Protein 6C72 (pdb70)

Secondary structure (DSSP, 8-state):
-EEESSHHHHTT---SSTT-EEEESBSSTTS--B--EEEEETT--SPP-SSSEEE-TTSSS-EEEE---TTEEEGGGGTPPPS--TT---B-HHHHHHHHHHHHHTT-EEEE--SEEEE--EE--TTEEEE--BPP----S-HHHHHH-SS--------B-EEEE-SSSSEEEEE-TT-BS-EEEEEEEES-BTTBSSS--SEEEEE-SBS-EEEEEEEE-BSSEEEEEE--TTS--EEEEEES-EE--BSS-SEEEEEEEEEEEES-EEEE--TTS--S-SEEE-PPTTSS--EEEEEEES-EEEE---TT---EEEE---S-SSS---EEEES-EEEET-EEEE--TT-B-SEEEES-EESS-SEE--STT-EEEEEEEES-EE--SS--BSEES-EEEEEEEEES-EEES-B-TT-THHHHSEE-S-EEETT------B---GGGGGGTSPPSSEEEE-TTSS-EEEEEEEEEE--SS-EEEEE--SSEEEEEEEEE---SSSSS--EEEEEEEEE-SS-EEEEEEEEEE-TTT-EEEEEETTEEEEEESSTTS-EEEEEEEEEESSGGGS--EE-/-EEESSHHHHTT---SSTT-EEEESBSSTTSS-B--EEEEETT--PPP-SSSEEEPTT-SS-EEEE--BTTEEEGGGGTPPPS--TT---B-HHHHHHHHHHHHHTT-EEEE--SEEEE--EE--TTEEEE--BPP----S-HHHHHH-SS--------B-EEEE-SSSSEEEEE-TT-BS-EEEEEEEES-BTTBSSS--SEEEEE-SBS-EEEEEEEESBSSEEEEEE--TTS--EEEEEES-EE--BSSEEEEEEEEEEEEEES-EEEE--TTS--S-SEEE-PPTTSS--EEEEEEES-EEEE---TT---EEEE---S-SSS---EEEES-EEEET-EEEE--TT-B-SEEEES-EESS-SEE--STT-EEEEEEEES-EE--SS--BSEES-EEEEEEEEES-EEES-B-TT-THHHHSEE---EEETT------B---STTGGGTSPPSSEEEE-TTSS-EEEEEEEEEE--SS-EEEEE--SSEEEEEEEEE---SSSSS--EEEEEEEEE-SS-EEEEEEEEEE-TTT-EEEEEETTEEEEEESSTTS-EEEEEEEEEESSGGGS-PEE-/-EEESSHHHHTT---SSTT-EEEESBSSTTSS-B--EEEEETT--PPP-SSSEEEPTT-SS-EEEEE-BTTEEEGGGGTPPPS--TT---B-HHHHHHHHHHHHHTT-EEEE--SEEEE--EE--TTEEEE--BPP----S-HHHHHH-SS--------B-EEEEESSSSEEEEE-TT-BS-EEEEEEEEEEETTBSSS--SEEEEE-SBS-EEEEEEEE-BSSEEEEEE--TTS--EEEEEES-EE--BSSEEEEEEEEEEEEEES-EEEE--TTS--S-SEEE-PPTTSS--EEEEEEES-EEEE---TT---EEEE---S-TTS---EEEES-EEEET-EEEE--TT-B-SEEEES-EESS-SEE--STT-EE-SEEEES-EE--SS--BSEES-EE-TTEEEES-EEES-B-TT-THHHHSEE-S-EEETT------B---STTGGGTSPPSSEEEE-TTSS-EEEEEEEEEE--SS-EEEEE--SSEEEEEEEEE---SSSSS--EEEEEEEEE-SS-EEEEEEEEEE-TTT-EEEEEETTEEEEEESSTTS-EEEEEEEEEESSGGGSS-EE-

Radius of gyration: 41.07 Å; Cα contacts (8 Å, |Δi|>4): 5890; chains: 3; bounding box: 106×72×127 Å

Solvent-accessible surface area: 58777 Å² total; per-residue (Å²): 86,28,50,22,74,7,2,101,27,0,46,165,50,117,12,150,90,117,22,7,45,0,28,4,24,0,33,85,56,58,68,58,75,7,26,11,32,0,48,6,31,46,121,25,93,48,118,48,38,11,1,18,19,0,48,5,102,71,24,96,59,0,0,0,50,8,62,36,113,61,64,23,0,79,0,8,30,7,15,6,129,20,90,18,122,74,92,44,118,52,87,7,27,94,45,0,37,72,0,0,58,43,0,2,78,67,4,1,14,19,0,13,0,14,58,9,28,1,6,0,37,3,26,0,12,3,21,0,53,0,44,1,26,9,36,47,10,101,24,77,40,59,40,59,60,1,41,110,81,102,96,54,21,0,82,22,81,44,126,8,4,0,45,0,0,0,18,46,14,35,4,0,0,1,0,0,0,23,0,17,22,2,4,1,9,18,0,46,0,30,2,40,44,23,81,32,151,109,42,44,0,0,24,0,0,24,0,2,0,14,7,0,53,0,90,36,0,16,1,12,13,0,90,36,0,1,0,23,0,40,1,3,71,87,31,64,6,4,12,2,49,0,29,12,0,32,0,40,7,1,93,82,4,0,0,4,0,7,35,3,28,19,1,33,0,60,29,0,24,0,33,1,76,91,48,127,60,53,9,62,45,0,0,7,0,55,0,51,93,114,48,77,0,17,0,26,10,0,31,0,41,4,0,15,0,23,0,80,67,17,82,83,22,44,31,1,0,0,0,28,18,23,105,1,18,3,13,1,0,6,0,64,0,45,17,0,39,1,78,26,74,0,7,0,20,0,15,0,70,141,9,0,30,32,0,25,0,28,9,0,27,0,17,6,17,0,0,20,0,64,49,114,40,47,43,0,48,23,5,113,0,13,7,0,0,2,49,5,139,58,100,90,17,0,14,123,50,4,51,6,49,12,37,1,16,0,53,9,0,49,0,62,31,2,47,6,134,150,25,90,0,15,90,39,0,0,0,2,60,19,55,43,64,72,116,12,48,93,27,128,39,35,1,70,36,26,15,0,66,70,37,83,88,34,54,56,64,25,9,1,36,1,65,128,80,47,0,16,22,10,8,16,0,43,38,21,94,3,64,92,115,101,77,106,0,0,29,0,16,39,53,1,0,0,17,0,7,0,0,0,4,3,54,48,70,94,24,0,0,2,0,3,0,13,0,3,0,0,0,0,42,55,50,37,54,54,23,114,62,80,34,10,41,28,123,95,45,0,3,91,48,50,54,84,58,70,24,0,16,0,0,1,53,42,110,42,0,38,25,0,0,0,18,1,17,4,5,0,19,73,64,127,50,6,104,12,80,57,103,84,32,46,25,74,7,2,96,26,0,48,167,46,126,12,151,94,108,22,6,64,0,27,4,33,1,31,79,52,79,53,58,47,8,24,10,28,0,43,10,28,47,115,25,92,45,117,47,43,9,1,16,19,0,41,12,94,88,29,90,66,0,0,0,48,13,62,40,115,56,67,25,0,81,0,9,30,8,12,0,117,9,134,22,118,75,88,44,122,52,88,5,27,98,45,0,35,80,0,0,58,39,1,2,79,70,6,1,14,19,0,13,0,24,71,10,30,0,6,0,34,3,26,0,12,2,22,0,53,0,42,1,28,9,58,50,11,100,24,75,38,60,37,57,61,1,37,108,81,97,95,54,22,0,79,23,57,39,116,12,4,0,50,0,0,0,19,48,15,35,3,0,0,1,1,0,0,20,0,18,24,2,4,2,10,18,0,46,0,28,1,39,46,22,82,33,145,104,45,42,0,1,24,0,0,24,0,3,0,16,6,0,53,0,83,34,0,16,1,15,15,0,87,37,0,2,0,24,0,39,1,3,73,86,31,65,6,3,15,3,52,0,26,14,0,31,0,41,9,2,96,83,5,0,0,4,0,6,35,4,26,20,1,31,0,50,29,0,22,0,33,1,73,91,48,127,66,60,8,64,44,0,0,5,0,56,0,54,90,112,52,77,0,17,0,28,10,0,31,0,44,3,0,17,0,24,0,82,68,17,90,84,19,41,32,1,0,0,0,23,14,24,91,3,17,4,16,1,0,7,0,61,0,45,17,0,37,1,78,27,77,0,7,0,20,0,15,0,63,130,10,0,29,34,0,24,0,27,8,0,29,0,18,7,20,0,0,20,0,64,48,110,44,44,42,0,47,25,4,112,1,11,9,0,0,2,48,4,142,55,100,94,16,0,15,124,51,4,50,6,44,12,34,0,16,0,53,9,0,54,0,63,33,1,49,6,138,153,24,88,0,16,90,38,0,0,0,1,64,19,60,43,68,73,116,10,46,96,23,127,36,35,1,74,38,28,15,0,70,71,36,89,98,49,60,59,61,25,7,0,32,0,63,126,79,47,0,20,23,9,8,23,0,43,36,35,120,7,77,83,114,101,133,102,0,0,33,0,17,39,48,1,0,0,18,0,6,0,0,0,4,3,55,50,71,95,26,0,0,4,0,3,0,12,0,2,0,0,0,0,39,55,50,39,59,52,23,113,63,83,34,10,44,26,112,104,48,0,3,95,47,51,55,83,59,74,24,0,17,0,0,0,57,50,108,42,0,37,25,0,0,0,14,2,16,4,6,0,17,70,69,126,50,4,107,13,80,54,106,88,37,61,28,76,4,2,89,27,0,52,142,57,118,13,154,99,105,19,6,43,0,35,3,33,1,30,81,54,79,64,63,73,7,25,10,37,0,36,3,30,47,115,22,96,45,115,45,46,8,1,15,19,0,42,9,92,91,32,92,56,0,0,0,50,11,62,37,111,57,65,29,0,84,0,10,31,4,11,6,127,15,98,20,118,72,88,44,124,54,88,4,29,98,40,0,36,67,0,0,59,39,0,2,80,68,5,2,13,19,0,13,0,17,64,10,33,0,6,0,35,4,26,0,12,2,21,0,52,0,44,2,28,10,57,47,9,96,24,77,37,60,39,57,64,1,41,109,81,97,94,50,23,0,82,23,60,40,115,13,6,0,51,0,0,0,19,46,14,35,4,0,0,1,0,0,0,23,0,17,24,2,5,2,11,17,0,47,0,30,1,38,48,23,81,28,150,109,43,42,0,1,24,0,0,23,0,3,0,17,6,0,55,1,93,38,0,16,1,13,14,0,91,38,1,2,0,24,0,40,0,2,72,88,28,62,6,3,17,3,60,0,29,13,0,33,0,41,10,3,94,81,6,0,0,3,0,7,34,2,26,18,1,32,0,55,28,0,24,0,35,2,70,88,49,129,59,59,9,64,41,0,0,4,0,53,0,53,94,110,50,78,0,17,0,30,10,0,31,0,42,4,0,15,0,24,0,79,68,16,90,82,21,41,31,1,0,0,0,24,15,22,112,1,18,4,15,0,0,8,0,64,0,45,16,0,39,1,77,27,77,0,8,0,22,0,14,0,78,138,10,0,27,36,0,26,0,27,7,0,27,0,18,6,19,0,0,18,0,65,50,111,43,44,45,0,46,24,6,112,0,12,8,0,1,4,57,7,141,56,97,93,16,0,15,124,50,4,50,5,46,12,33,0,16,0,57,11,0,62,0,60,30,2,51,6,139,152,23,87,0,16,91,44,0,0,0,1,65,17,55,43,59,73,118,14,48,95,26,130,34,36,1,74,36,30,14,0,65,68,37,81,89,42,54,57,62,27,9,1,31,0,63,127,79,46,0,24,20,10,8,29,0,43,38,31,114,8,73,92,116,101,121,99,0,0,29,0,15,34,48,1,0,0,21,0,6,0,0,0,3,4,55,50,71,92,24,0,0,3,0,4,0,11,0,2,0,0,0,0,43,57,49,39,55,52,23,116,60,81,37,10,40,27,124,95,43,0,3,89,48,48,54,83,59,74,25,0,16,0,0,1,56,38,111,43,0,35,24,0,0,0,16,1,13,4,4,0,16,66,62,128,49,3,108,14,80,59,98

Structure (mmCIF, N/CA/C/O backbone):
data_6C72
#
_entry.id   6C72
#
_cell.length_a   73.462
_cell.length_b   98.664
_cell.length_c   148.704
_cell.angle_alpha   90.000
_cell.angle_beta   91.810
_cell.angle_gamma   90.000
#
_symmetry.space_group_name_H-M   'P 1 21 1'
#
loop_
_entity.id
_entity.type
_entity.pdbx_description
1 polymer 'Particle-associated glycoside hydrolase'
2 non-polymer 'ZINC ION'
3 water water
#
loop_
_atom_site.group_PDB
_atom_site.id
_atom_site.type_symbol
_atom_site.label_atom_id
_atom_site.label_alt_id
_atom_site.label_comp_id
_atom_site.label_asym_id
_atom_site.label_entity_id
_atom_site.label_seq_id
_atom_site.pdbx_PDB_ins_code
_atom_site.Cartn_x
_atom_site.Cartn_y
_atom_site.Cartn_z
_atom_site.occupancy
_atom_site.B_iso_or_equiv
_atom_site.auth_seq_id
_atom_site.auth_comp_id
_atom_site.auth_asym_id
_atom_site.auth_atom_id
_atom_site.pdbx_PDB_model_num
ATOM 1 N N . SER A 1 18 ? 29.395 52.978 157.389 1.00 149.85 204 SER A N 1
ATOM 2 C CA . SER A 1 18 ? 29.443 52.784 155.944 1.00 148.79 204 SER A CA 1
ATOM 3 C C . SER A 1 18 ? 28.042 52.641 155.358 1.00 147.58 204 SER A C 1
ATOM 4 O O . SER A 1 18 ? 27.283 51.750 155.746 1.00 147.01 204 SER A O 1
ATOM 7 N N . VAL A 1 19 ? 27.707 53.523 154.422 1.00 74.68 205 VAL A N 1
ATOM 8 C CA . VAL A 1 19 ? 26.399 53.527 153.777 1.00 73.34 205 VAL A CA 1
ATOM 9 C C . VAL A 1 19 ? 26.419 52.581 152.576 1.00 71.88 205 VAL A C 1
ATOM 10 O O . VAL A 1 19 ? 27.393 52.534 151.815 1.00 71.95 205 VAL A O 1
ATOM 14 N N . GLN A 1 20 ? 25.328 51.837 152.393 1.00 88.76 206 GLN A N 1
ATOM 15 C CA . GLN A 1 20 ? 25.166 50.916 151.270 1.00 87.02 206 GLN A CA 1
ATOM 16 C C . GLN A 1 20 ? 23.728 51.013 150.785 1.00 86.09 206 GLN A C 1
ATOM 17 O O . GLN A 1 20 ? 22.801 50.689 151.534 1.00 86.99 206 GLN A O 1
ATOM 23 N N . VAL A 1 21 ? 23.535 51.477 149.554 1.00 61.91 207 VAL A N 1
ATOM 24 C CA . VAL A 1 21 ? 22.208 51.578 148.961 1.00 62.48 207 VAL A CA 1
ATOM 25 C C . VAL A 1 21 ? 22.200 50.798 147.649 1.00 60.85 207 VAL A C 1
ATOM 26 O O . VAL A 1 21 ? 23.226 50.286 147.204 1.00 59.08 207 VAL A O 1
ATOM 30 N N . ASP A 1 22 ? 21.010 50.674 147.053 1.00 96.85 208 ASP A N 1
ATOM 31 C CA . ASP A 1 22 ? 20.817 49.809 145.894 1.00 95.69 208 ASP A CA 1
ATOM 32 C C . ASP A 1 22 ? 20.868 50.543 144.556 1.00 95.17 208 ASP A C 1
ATOM 33 O O . ASP A 1 22 ? 20.910 49.881 143.512 1.00 94.34 208 ASP A O 1
ATOM 38 N N . SER A 1 23 ? 20.866 51.874 144.553 1.00 72.16 209 SER A N 1
ATOM 39 C CA . SER A 1 23 ? 20.849 52.629 143.305 1.00 71.32 209 SER A CA 1
ATOM 40 C C . SER A 1 23 ? 21.192 54.079 143.608 1.00 72.00 209 SER A C 1
ATOM 41 O O . SER A 1 23 ? 21.245 54.494 144.769 1.00 73.30 209 SER A O 1
ATOM 44 N N . VAL A 1 24 ? 21.394 54.852 142.535 1.00 49.87 210 VAL A N 1
ATOM 45 C CA . VAL A 1 24 ? 21.631 56.286 142.677 1.00 48.35 210 VAL A CA 1
ATOM 46 C C . VAL A 1 24 ? 20.379 56.981 143.200 1.00 50.55 210 VAL A C 1
ATOM 47 O O . VAL A 1 24 ? 20.462 57.884 144.044 1.00 50.84 210 VAL A O 1
ATOM 51 N N . ASN A 1 25 ? 19.199 56.560 142.736 1.00 61.13 211 ASN A N 1
ATOM 52 C CA . ASN A 1 25 ? 17.965 57.159 143.238 1.00 59.86 211 ASN A CA 1
ATOM 53 C C . ASN A 1 25 ? 17.847 56.985 144.744 1.00 62.00 211 ASN A C 1
ATOM 54 O O . ASN A 1 25 ? 17.369 57.884 145.445 1.00 62.13 211 ASN A O 1
ATOM 59 N N . ALA A 1 26 ? 18.266 55.828 145.263 1.00 63.65 212 ALA A N 1
ATOM 60 C CA . ALA A 1 26 ? 18.239 55.632 146.711 1.00 65.36 212 ALA A CA 1
ATOM 61 C C . ALA A 1 26 ? 19.243 56.546 147.407 1.00 67.03 212 ALA A C 1
ATOM 62 O O . ALA A 1 26 ? 18.960 57.085 148.484 1.00 67.90 212 ALA A O 1
ATOM 64 N N . LEU A 1 27 ? 20.409 56.751 146.785 1.00 56.14 213 LEU A N 1
ATOM 65 C CA . LEU A 1 27 ? 21.425 57.636 147.349 1.00 54.86 213 LEU A CA 1
ATOM 66 C C . LEU A 1 27 ? 20.919 59.075 147.460 1.00 54.85 213 LEU A C 1
ATOM 67 O O . LEU A 1 27 ? 21.242 59.779 148.422 1.00 55.77 213 LEU A O 1
ATOM 72 N N . ARG A 1 28 ? 20.104 59.521 146.499 1.00 54.14 214 ARG A N 1
ATOM 73 C CA . ARG A 1 28 ? 19.568 60.875 146.538 1.00 54.29 214 ARG A CA 1
ATOM 74 C C . ARG A 1 28 ? 18.615 61.106 147.708 1.00 57.86 214 ARG A C 1
ATOM 75 O O . ARG A 1 28 ? 18.267 62.262 147.986 1.00 58.40 214 ARG A O 1
ATOM 83 N N . LYS A 1 29 ? 18.198 60.048 148.402 1.00 60.49 215 LYS A N 1
ATOM 84 C CA . LYS A 1 29 ? 17.274 60.158 149.520 1.00 64.26 215 LYS A CA 1
ATOM 85 C C . LYS A 1 29 ? 17.969 59.943 150.856 1.00 66.03 215 LYS A C 1
ATOM 86 O O . LYS A 1 29 ? 17.303 59.894 151.893 1.00 69.56 215 LYS A O 1
ATOM 92 N N . VAL A 1 30 ? 19.293 59.833 150.860 1.00 65.11 216 VAL A N 1
ATOM 93 C CA . VAL A 1 30 ? 20.065 59.545 152.062 1.00 66.87 216 VAL A CA 1
ATOM 94 C C . VAL A 1 30 ? 21.095 60.652 152.219 1.00 67.67 216 VAL A C 1
ATOM 95 O O . VAL A 1 30 ? 21.836 60.954 151.279 1.00 67.27 216 VAL A O 1
ATOM 99 N N . LYS A 1 31 ? 21.136 61.251 153.402 1.00 78.71 217 LYS A N 1
ATOM 100 C CA . LYS A 1 31 ? 22.071 62.317 153.726 1.00 79.67 217 LYS A CA 1
ATOM 101 C C . LYS A 1 31 ? 23.267 61.784 154.500 1.00 81.14 217 LYS A C 1
ATOM 102 O O . LYS A 1 31 ? 23.127 60.899 155.349 1.00 81.86 217 LYS A O 1
ATOM 108 N N . GLY A 1 32 ? 24.437 62.357 154.231 1.00 64.53 218 GLY A N 1
ATOM 109 C CA . GLY A 1 32 ? 25.634 61.951 154.940 1.00 65.52 218 GLY A CA 1
ATOM 110 C C . GLY A 1 32 ? 25.665 62.500 156.353 1.00 69.60 218 GLY A C 1
ATOM 111 O O . GLY A 1 32 ? 25.254 63.628 156.612 1.00 70.50 218 GLY A O 1
ATOM 112 N N . LEU A 1 33 ? 26.155 61.674 157.280 1.00 81.14 219 LEU A N 1
ATOM 113 C CA . LEU A 1 33 ? 26.232 62.094 158.675 1.00 82.68 219 LEU A CA 1
ATOM 114 C C . LEU A 1 33 ? 27.363 63.094 158.886 1.00 83.55 219 LEU A C 1
ATOM 115 O O . LEU A 1 33 ? 27.173 64.137 159.519 1.00 84.36 219 LEU A O 1
ATOM 120 N N . PHE A 1 34 ? 28.539 62.807 158.340 1.00 94.47 220 PHE A N 1
ATOM 121 C CA . PHE A 1 34 ? 29.721 63.620 158.575 1.00 95.12 220 PHE A CA 1
ATOM 122 C C . PHE A 1 34 ? 30.453 63.886 157.264 1.00 93.39 220 PHE A C 1
ATOM 123 O O . PHE A 1 34 ? 30.158 63.290 156.223 1.00 91.95 220 PHE A O 1
ATOM 131 N N . HIS A 1 35 ? 31.431 64.789 157.337 1.00 104.27 221 HIS A N 1
ATOM 132 C CA . HIS A 1 35 ? 32.201 65.172 156.160 1.00 101.90 221 HIS A CA 1
ATOM 133 C C . HIS A 1 35 ? 32.959 63.970 155.607 1.00 101.17 221 HIS A C 1
ATOM 134 O O . HIS A 1 35 ? 33.664 63.271 156.339 1.00 102.95 221 HIS A O 1
ATOM 141 N N . ASN A 1 36 ? 32.788 63.728 154.308 1.00 96.55 222 ASN A N 1
ATOM 142 C CA . ASN A 1 36 ? 33.481 62.658 153.594 1.00 95.20 222 ASN A CA 1
ATOM 143 C C . ASN A 1 36 ? 33.131 61.288 154.173 1.00 97.95 222 ASN A C 1
ATOM 144 O O . ASN A 1 36 ? 33.997 60.439 154.394 1.00 99.08 222 ASN A O 1
ATOM 149 N N . GLN A 1 37 ? 31.842 61.077 154.422 1.00 78.42 223 GLN A N 1
ATOM 150 C CA . GLN A 1 37 ? 31.346 59.753 154.761 1.00 79.73 223 GLN A CA 1
ATOM 151 C C . GLN A 1 37 ? 31.288 58.873 153.519 1.00 78.27 223 GLN A C 1
ATOM 152 O O . GLN A 1 37 ? 30.976 59.337 152.420 1.00 75.99 223 GLN A O 1
ATOM 158 N N . LYS A 1 38 ? 31.570 57.587 153.714 1.00 94.69 224 LYS A N 1
ATOM 159 C CA . LYS A 1 38 ? 31.606 56.616 152.630 1.00 93.67 224 LYS A CA 1
ATOM 160 C C . LYS A 1 38 ? 30.202 56.121 152.298 1.00 93.10 224 LYS A C 1
ATOM 161 O O . LYS A 1 38 ? 29.430 55.767 153.194 1.00 93.73 224 LYS A O 1
ATOM 167 N N . ALA A 1 39 ? 29.869 56.108 151.009 1.00 57.33 225 ALA A N 1
ATOM 168 C CA . ALA A 1 39 ? 28.645 55.491 150.512 1.00 57.03 225 ALA A CA 1
ATOM 169 C C . ALA A 1 39 ? 28.974 54.633 149.301 1.00 55.64 225 ALA A C 1
ATOM 170 O O . ALA A 1 39 ? 29.830 54.994 148.487 1.00 52.83 225 ALA A O 1
ATOM 172 N N . THR A 1 40 ? 28.297 53.493 149.191 1.00 76.02 226 THR A N 1
ATOM 173 C CA . THR A 1 40 ? 28.521 52.546 148.108 1.00 72.84 226 THR A CA 1
ATOM 174 C C . THR A 1 40 ? 27.180 52.131 147.524 1.00 72.45 226 THR A C 1
ATOM 175 O O . THR A 1 40 ? 26.312 51.637 148.248 1.00 72.26 226 THR A O 1
ATOM 179 N N . THR A 1 41 ? 27.000 52.369 146.229 1.00 57.32 227 THR A N 1
ATOM 180 C CA . THR A 1 41 ? 25.803 51.948 145.514 1.00 56.21 227 THR A CA 1
ATOM 181 C C . THR A 1 41 ? 25.970 50.531 144.986 1.00 53.43 227 THR A C 1
ATOM 182 O O . THR A 1 41 ? 27.053 50.143 144.542 1.00 51.26 227 THR A O 1
ATOM 186 N N . THR A 1 42 ? 24.892 49.752 145.074 1.00 68.07 228 THR A N 1
ATOM 187 C CA . THR A 1 42 ? 24.875 48.414 144.495 1.00 65.82 228 THR A CA 1
ATOM 188 C C . THR A 1 42 ? 24.901 48.472 142.973 1.00 64.93 228 THR A C 1
ATOM 189 O O . THR A 1 42 ? 25.651 47.734 142.324 1.00 62.92 228 THR A O 1
ATOM 193 N N . SER A 1 43 ? 24.046 49.308 142.390 1.00 58.34 229 SER A N 1
ATOM 194 C CA . SER A 1 43 ? 24.013 49.566 140.958 1.00 57.93 229 SER A CA 1
ATOM 195 C C . SER A 1 43 ? 23.757 51.044 140.736 1.00 58.96 229 SER A C 1
ATOM 196 O O . SER A 1 43 ? 23.485 51.792 141.678 1.00 59.88 229 SER A O 1
ATOM 199 N N . TYR A 1 44 ? 23.825 51.471 139.474 1.00 46.25 230 TYR A N 1
ATOM 200 C CA . TYR A 1 44 ? 23.301 52.795 139.161 1.00 45.33 230 TYR A CA 1
ATOM 201 C C . TYR A 1 44 ? 21.776 52.768 139.145 1.00 47.96 230 TYR A C 1
ATOM 202 O O . TYR A 1 44 ? 21.125 53.462 139.928 1.00 49.01 230 TYR A O 1
ATOM 211 N N . VAL A 1 45 ? 21.189 51.956 138.267 1.00 55.76 231 VAL A N 1
ATOM 212 C CA . VAL A 1 45 ? 19.752 51.688 138.274 1.00 55.02 231 VAL A CA 1
ATOM 213 C C . VAL A 1 45 ? 19.488 50.410 139.063 1.00 56.07 231 VAL A C 1
ATOM 214 O O . VAL A 1 45 ? 20.105 49.368 138.804 1.00 56.47 231 VAL A O 1
ATOM 218 N N . ALA A 1 46 ? 18.563 50.488 140.016 1.00 63.27 232 ALA A N 1
ATOM 219 C CA . ALA A 1 46 ? 18.352 49.397 140.960 1.00 65.53 232 ALA A CA 1
ATOM 220 C C . ALA A 1 46 ? 18.055 48.089 140.241 1.00 67.41 232 ALA A C 1
ATOM 221 O O . ALA A 1 46 ? 17.235 48.039 139.318 1.00 68.58 232 ALA A O 1
ATOM 223 N N . GLY A 1 47 ? 18.753 47.033 140.660 1.00 62.72 233 GLY A N 1
ATOM 224 C CA . GLY A 1 47 ? 18.547 45.684 140.173 1.00 64.90 233 GLY A CA 1
ATOM 225 C C . GLY A 1 47 ? 19.242 45.329 138.874 1.00 63.08 233 GLY A C 1
ATOM 226 O O . GLY A 1 47 ? 19.059 44.203 138.388 1.00 65.11 233 GLY A O 1
ATOM 227 N N . THR A 1 48 ? 20.053 46.231 138.299 1.00 59.56 234 THR A N 1
ATOM 228 C CA . THR A 1 48 ? 20.716 45.911 137.043 1.00 58.06 234 THR A CA 1
ATOM 229 C C . THR A 1 48 ? 22.084 45.278 137.245 1.00 56.52 234 THR A C 1
ATOM 230 O O . THR A 1 48 ? 22.567 44.585 136.344 1.00 56.34 234 THR A O 1
ATOM 234 N N . GLY A 1 49 ? 22.731 45.516 138.383 1.00 58.42 235 GLY A N 1
ATOM 235 C CA . GLY A 1 49 ? 24.065 44.996 138.601 1.00 56.83 235 GLY A CA 1
ATOM 236 C C . GLY A 1 49 ? 25.172 45.764 137.914 1.00 56.28 235 GLY A C 1
ATOM 237 O O . GLY A 1 49 ? 26.334 45.350 137.997 1.00 54.05 235 GLY A O 1
ATOM 238 N N . PHE A 1 50 ? 24.848 46.856 137.229 1.00 49.10 236 PHE A N 1
ATOM 239 C CA . PHE A 1 50 ? 25.819 47.700 136.550 1.00 45.91 236 PHE A CA 1
ATOM 240 C C . PHE A 1 50 ? 25.822 49.080 137.189 1.00 44.37 236 PHE A C 1
ATOM 241 O O . PHE A 1 50 ? 24.770 49.582 137.603 1.00 45.63 236 PHE A O 1
ATOM 249 N N . GLY A 1 51 ? 27.009 49.687 137.276 1.00 41.87 237 GLY A N 1
ATOM 250 C CA . GLY A 1 51 ? 27.122 51.089 137.624 1.00 42.83 237 GLY A CA 1
ATOM 251 C C . GLY A 1 51 ? 27.383 51.407 139.080 1.00 42.65 237 GLY A C 1
ATOM 252 O O . GLY A 1 51 ? 27.449 52.592 139.423 1.00 43.94 237 GLY A O 1
ATOM 253 N N . GLY A 1 52 ? 27.521 50.406 139.944 1.00 42.54 238 GLY A N 1
ATOM 254 C CA . GLY A 1 52 ? 27.843 50.682 141.331 1.00 43.35 238 GLY A CA 1
ATOM 255 C C . GLY A 1 52 ? 29.136 51.464 141.463 1.00 41.09 238 GLY A C 1
ATOM 256 O O . GLY A 1 52 ? 30.033 51.373 140.623 1.00 39.18 238 GLY A O 1
ATOM 257 N N . ALA A 1 53 ? 29.224 52.258 142.530 1.00 41.57 239 ALA A N 1
ATOM 258 C CA . ALA A 1 53 ? 30.363 53.146 142.712 1.00 39.79 239 ALA A CA 1
ATOM 259 C C . ALA A 1 53 ? 30.484 53.536 144.183 1.00 41.60 239 ALA A C 1
ATOM 260 O O . ALA A 1 53 ? 29.677 53.136 145.031 1.00 44.17 239 ALA A O 1
ATOM 262 N N . THR A 1 54 ? 31.531 54.305 144.476 1.00 57.51 240 THR A N 1
ATOM 263 C CA . THR A 1 54 ? 31.834 54.796 145.811 1.00 59.97 240 THR A CA 1
ATOM 264 C C . THR A 1 54 ? 31.784 56.316 145.810 1.00 61.57 240 THR A C 1
ATOM 265 O O . THR A 1 54 ? 32.306 56.963 144.897 1.00 61.90 240 THR A O 1
ATOM 269 N N . TYR A 1 55 ? 31.178 56.879 146.850 1.00 47.43 241 TYR A N 1
ATOM 270 C CA . TYR A 1 55 ? 30.942 58.310 146.937 1.00 49.13 241 TYR A CA 1
ATOM 271 C C . TYR A 1 55 ? 31.415 58.847 148.279 1.00 52.65 241 TYR A C 1
ATOM 272 O O . TYR A 1 55 ? 31.505 58.115 149.269 1.00 52.92 241 TYR A O 1
ATOM 281 N N . LEU A 1 56 ? 31.727 60.142 148.295 1.00 48.67 242 LEU A N 1
ATOM 282 C CA . LEU A 1 56 ? 32.087 60.861 149.510 1.00 51.41 242 LEU A CA 1
ATOM 283 C C . LEU A 1 56 ? 31.100 62.003 149.731 1.00 51.01 242 LEU A C 1
ATOM 284 O O . LEU A 1 56 ? 30.779 62.755 148.804 1.00 49.44 242 LEU A O 1
ATOM 289 N N . TRP A 1 57 ? 30.634 62.140 150.965 1.00 47.92 243 TRP A N 1
ATOM 290 C CA . TRP A 1 57 ? 29.597 63.113 151.280 1.00 46.84 243 TRP A CA 1
ATOM 291 C C . TRP A 1 57 ? 30.192 64.510 151.413 1.00 48.28 243 TRP A C 1
ATOM 292 O O . TRP A 1 57 ? 31.179 64.707 152.125 1.00 51.14 243 TRP A O 1
ATOM 303 N N . ASP A 1 58 ? 29.604 65.474 150.709 1.00 55.72 244 ASP A N 1
ATOM 304 C CA . ASP A 1 58 ? 29.946 66.885 150.857 1.00 56.44 244 ASP A CA 1
ATOM 305 C C . ASP A 1 58 ? 28.668 67.602 151.271 1.00 54.25 244 ASP A C 1
ATOM 306 O O . ASP A 1 58 ? 27.743 67.747 150.464 1.00 51.39 244 ASP A O 1
ATOM 311 N N . ALA A 1 59 ? 28.616 68.034 152.534 1.00 54.09 245 ALA A N 1
ATOM 312 C CA . ALA A 1 59 ? 27.395 68.632 153.067 1.00 52.98 245 ALA A CA 1
ATOM 313 C C . ALA A 1 59 ? 27.082 69.985 152.435 1.00 51.98 245 ALA A C 1
ATOM 314 O O . ALA A 1 59 ? 25.906 70.350 152.305 1.00 50.81 245 ALA A O 1
ATOM 316 N N . ASN A 1 60 ? 28.099 70.728 152.013 1.00 68.88 246 ASN A N 1
ATOM 317 C CA . ASN A 1 60 ? 27.893 72.073 151.501 1.00 67.84 246 ASN A CA 1
ATOM 318 C C . ASN A 1 60 ? 27.685 72.131 149.997 1.00 65.87 246 ASN A C 1
ATOM 319 O O . ASN A 1 60 ? 27.384 73.212 149.481 1.00 65.31 246 ASN A O 1
ATOM 324 N N . ASN A 1 61 ? 27.828 71.012 149.287 1.00 52.95 247 ASN A N 1
ATOM 325 C CA . ASN A 1 61 ? 27.875 71.051 147.830 1.00 51.39 247 ASN A CA 1
ATOM 326 C C . ASN A 1 61 ? 26.564 71.557 147.243 1.00 49.86 247 ASN A C 1
ATOM 327 O O . ASN A 1 61 ? 25.484 71.046 147.559 1.00 49.11 247 ASN A O 1
ATOM 332 N N . THR A 1 62 ? 26.673 72.547 146.350 1.00 52.31 248 THR A N 1
ATOM 333 C CA . THR A 1 62 ? 25.541 73.106 145.619 1.00 52.17 248 THR A CA 1
ATOM 334 C C . THR A 1 62 ? 25.741 73.024 144.112 1.00 51.97 248 THR A C 1
ATOM 335 O O . THR A 1 62 ? 25.039 73.699 143.357 1.00 52.94 248 THR A O 1
ATOM 339 N N . ALA A 1 63 ? 26.688 72.214 143.658 1.00 51.64 249 ALA A N 1
ATOM 340 C CA . ALA A 1 63 ? 26.888 72.054 142.233 1.00 51.54 249 ALA A CA 1
ATOM 341 C C . ALA A 1 63 ? 25.681 71.359 141.617 1.00 51.46 249 ALA A C 1
ATOM 342 O O . ALA A 1 63 ? 24.868 70.732 142.302 1.00 50.91 249 ALA A O 1
ATOM 344 N N . THR A 1 64 ? 25.586 71.444 140.301 1.00 53.70 250 THR A N 1
ATOM 345 C CA . THR A 1 64 ? 24.471 70.819 139.616 1.00 54.47 250 THR A CA 1
ATOM 346 C C . THR A 1 64 ? 24.670 69.311 139.571 1.00 52.99 250 THR A C 1
ATOM 347 O O . THR A 1 64 ? 25.776 68.822 139.319 1.00 52.06 250 THR A O 1
ATOM 351 N N . ASP A 1 65 ? 23.594 68.580 139.867 1.00 50.17 251 ASP A N 1
ATOM 352 C CA . ASP A 1 65 ? 23.606 67.132 139.746 1.00 48.92 251 ASP A CA 1
ATOM 353 C C . ASP A 1 65 ? 23.851 66.761 138.288 1.00 49.71 251 ASP A C 1
ATOM 354 O O . ASP A 1 65 ? 23.138 67.221 137.390 1.00 51.41 251 ASP A O 1
ATOM 359 N N . ASP A 1 66 ? 24.889 65.957 138.051 1.00 38.11 252 ASP A N 1
ATOM 360 C CA . ASP A 1 66 ? 25.270 65.544 136.710 1.00 38.62 252 ASP A CA 1
ATOM 361 C C . ASP A 1 66 ? 25.076 64.048 136.491 1.00 36.75 252 ASP A C 1
ATOM 362 O O . ASP A 1 66 ? 25.433 63.535 135.422 1.00 36.23 252 ASP A O 1
ATOM 367 N N . GLY A 1 67 ? 24.509 63.344 137.471 1.00 38.74 253 GLY A N 1
ATOM 368 C CA . GLY A 1 67 ? 24.315 61.910 137.365 1.00 36.78 253 GLY A CA 1
ATOM 369 C C . GLY A 1 67 ? 25.600 61.117 137.264 1.00 35.79 253 GLY A C 1
ATOM 370 O O . GLY A 1 67 ? 25.565 59.955 136.855 1.00 34.10 253 GLY A O 1
ATOM 371 N N . LEU A 1 68 ? 26.735 61.714 137.641 1.00 37.35 254 LEU A N 1
ATOM 372 C CA . LEU A 1 68 ? 28.046 61.090 137.519 1.00 36.81 254 LEU A CA 1
ATOM 373 C C . LEU A 1 68 ? 28.948 61.484 138.685 1.00 37.47 254 LEU A C 1
ATOM 374 O O . LEU A 1 68 ? 29.140 60.699 139.621 1.00 37.25 254 LEU A O 1
ATOM 379 N N . SER A 1 69 ? 29.491 62.702 138.651 1.00 31.85 255 SER A N 1
ATOM 380 C CA . SER A 1 69 ? 30.418 63.134 139.689 1.00 33.04 255 SER A CA 1
ATOM 381 C C . SER A 1 69 ? 29.722 63.760 140.892 1.00 33.48 255 SER A C 1
ATOM 382 O O . SER A 1 69 ? 30.248 63.684 142.011 1.00 35.41 255 SER A O 1
ATOM 385 N N . VAL A 1 70 ? 28.556 64.372 140.691 1.00 38.45 256 VAL A N 1
ATOM 386 C CA . VAL A 1 70 ? 27.823 65.055 141.748 1.00 38.76 256 VAL A CA 1
ATOM 387 C C . VAL A 1 70 ? 26.430 64.444 141.826 1.00 38.05 256 VAL A C 1
ATOM 388 O O . VAL A 1 70 ? 25.637 64.579 140.885 1.00 38.26 256 VAL A O 1
ATOM 392 N N . ILE A 1 71 ? 26.124 63.797 142.949 1.00 32.19 257 ILE A N 1
ATOM 393 C CA . ILE A 1 71 ? 24.807 63.224 143.201 1.00 32.83 257 ILE A CA 1
ATOM 394 C C . ILE A 1 71 ? 24.160 64.070 144.298 1.00 34.32 257 ILE A C 1
ATOM 395 O O . ILE A 1 71 ? 24.475 63.928 145.486 1.00 35.06 257 ILE A O 1
ATOM 400 N N . ARG A 1 72 ? 23.266 64.974 143.907 1.00 47.04 258 ARG A N 1
ATOM 401 C CA . ARG A 1 72 ? 22.654 65.879 144.867 1.00 47.68 258 ARG A CA 1
ATOM 402 C C . ARG A 1 72 ? 21.493 65.196 145.581 1.00 47.52 258 ARG A C 1
ATOM 403 O O . ARG A 1 72 ? 20.682 64.501 144.959 1.00 47.22 258 ARG A O 1
ATOM 411 N N . VAL A 1 73 ? 21.415 65.405 146.891 1.00 54.78 259 VAL A N 1
ATOM 412 C CA . VAL A 1 73 ? 20.326 64.867 147.702 1.00 54.89 259 VAL A CA 1
ATOM 413 C C . VAL A 1 73 ? 19.074 65.699 147.453 1.00 55.35 259 VAL A C 1
ATOM 414 O O . VAL A 1 73 ? 19.081 66.919 147.636 1.00 56.06 259 VAL A O 1
ATOM 418 N N . THR A 1 74 ? 18.011 65.036 146.991 1.00 52.87 260 THR A N 1
ATOM 419 C CA . THR A 1 74 ? 16.781 65.717 146.603 1.00 53.72 260 THR A CA 1
ATOM 420 C C . THR A 1 74 ? 15.991 66.240 147.800 1.00 54.36 260 THR A C 1
ATOM 421 O O . THR A 1 74 ? 15.247 67.217 147.663 1.00 55.37 260 THR A O 1
ATOM 425 N N . GLY A 1 75 ? 16.079 65.575 148.948 1.00 47.47 261 GLY A N 1
ATOM 426 C CA . GLY A 1 75 ? 15.372 65.945 150.163 1.00 49.76 261 GLY A CA 1
ATOM 427 C C . GLY A 1 75 ? 16.068 66.940 151.066 1.00 50.09 261 GLY A C 1
ATOM 428 O O . GLY A 1 75 ? 15.695 67.055 152.237 1.00 51.97 261 GLY A O 1
ATOM 429 N N . ALA A 1 76 ? 17.119 67.600 150.583 1.00 48.68 262 ALA A N 1
ATOM 430 C CA . ALA A 1 76 ? 17.874 68.594 151.335 1.00 49.56 262 ALA A CA 1
ATOM 431 C C . ALA A 1 76 ? 18.213 69.754 150.408 1.00 49.61 262 ALA A C 1
ATOM 432 O O . ALA A 1 76 ? 18.314 69.580 149.191 1.00 48.32 262 ALA A O 1
ATOM 434 N N . ALA A 1 77 ? 18.368 70.948 150.980 1.00 51.82 263 ALA A N 1
ATOM 435 C CA . ALA A 1 77 ? 18.670 72.102 150.140 1.00 52.74 263 ALA A CA 1
ATOM 436 C C . ALA A 1 77 ? 20.100 72.056 149.604 1.00 51.05 263 ALA A C 1
ATOM 437 O O . ALA A 1 77 ? 20.356 72.520 148.487 1.00 50.83 263 ALA A O 1
ATOM 439 N N . THR A 1 78 ? 21.050 71.545 150.395 1.00 51.88 264 THR A N 1
ATOM 440 C CA . THR A 1 78 ? 22.437 71.383 149.968 1.00 51.79 264 THR A CA 1
ATOM 441 C C . THR A 1 78 ? 22.926 69.989 150.333 1.00 51.53 264 THR A C 1
ATOM 442 O O . THR A 1 78 ? 22.364 69.315 151.203 1.00 51.71 264 THR A O 1
ATOM 446 N N . GLY A 1 79 ? 24.029 69.592 149.701 1.00 45.39 265 GLY A N 1
ATOM 447 C CA . GLY A 1 79 ? 24.605 68.291 149.971 1.00 45.76 265 GLY A CA 1
ATOM 448 C C . GLY A 1 79 ? 24.698 67.419 148.738 1.00 44.37 265 GLY A C 1
ATOM 449 O O . GLY A 1 79 ? 23.781 67.400 147.912 1.00 42.99 265 GLY A O 1
ATOM 450 N N . ALA A 1 80 ? 25.824 66.725 148.576 1.00 41.56 266 ALA A N 1
ATOM 451 C CA . ALA A 1 80 ? 25.980 65.832 147.442 1.00 40.28 266 ALA A CA 1
ATOM 452 C C . ALA A 1 80 ? 26.918 64.696 147.804 1.00 41.93 266 ALA A C 1
ATOM 453 O O . ALA A 1 80 ? 27.808 64.838 148.647 1.00 44.69 266 ALA A O 1
ATOM 455 N N . TRP A 1 81 ? 26.686 63.557 147.173 1.00 40.47 267 TRP A N 1
ATOM 456 C CA . TRP A 1 81 ? 27.638 62.463 147.201 1.00 41.79 267 TRP A CA 1
ATOM 457 C C . TRP A 1 81 ? 28.548 62.599 145.994 1.00 41.47 267 TRP A C 1
ATOM 458 O O . TRP A 1 81 ? 28.073 62.674 144.854 1.00 39.05 267 TRP A O 1
ATOM 469 N N . LEU A 1 82 ? 29.849 62.633 146.249 1.00 38.42 268 LEU A N 1
ATOM 470 C CA . LEU A 1 82 ? 30.843 62.887 145.217 1.00 38.97 268 LEU A CA 1
ATOM 471 C C . LEU A 1 82 ? 31.504 61.581 144.795 1.00 39.07 268 LEU A C 1
ATOM 472 O O . LEU A 1 82 ? 32.032 60.835 145.632 1.00 41.44 268 LEU A O 1
ATOM 477 N N . LEU A 1 83 ? 31.467 61.319 143.493 1.00 44.65 269 LEU A N 1
ATOM 478 C CA . LEU A 1 83 ? 32.019 60.098 142.931 1.00 43.79 269 LEU A CA 1
ATOM 479 C C . LEU A 1 83 ? 33.519 60.004 143.190 1.00 47.43 269 LEU A C 1
ATOM 480 O O . LEU A 1 83 ? 34.253 60.985 143.035 1.00 50.11 269 LEU A O 1
ATOM 485 N N . GLN A 1 84 ? 33.984 58.804 143.557 1.00 56.56 270 GLN A N 1
ATOM 486 C CA . GLN A 1 84 ? 35.408 58.519 143.721 1.00 58.89 270 GLN A CA 1
ATOM 487 C C . GLN A 1 84 ? 35.824 57.537 142.640 1.00 56.13 270 GLN A C 1
ATOM 488 O O . GLN A 1 84 ? 35.424 56.369 142.668 1.00 53.57 270 GLN A O 1
ATOM 494 N N . VAL A 1 85 ? 36.627 58.003 141.700 1.00 33.75 271 VAL A N 1
ATOM 495 C CA . VAL A 1 85 ? 37.173 57.147 140.656 1.00 33.26 271 VAL A CA 1
ATOM 496 C C . VAL A 1 85 ? 38.461 56.525 141.165 1.00 35.76 271 VAL A C 1
ATOM 497 O O . VAL A 1 85 ? 39.374 57.234 141.604 1.00 37.20 271 VAL A O 1
ATOM 501 N N . HIS A 1 86 ? 38.559 55.207 141.081 1.00 57.26 272 HIS A N 1
ATOM 502 C CA . HIS A 1 86 ? 39.760 54.522 141.521 1.00 58.24 272 HIS A CA 1
ATOM 503 C C . HIS A 1 86 ? 40.501 53.950 140.320 1.00 56.71 272 HIS A C 1
ATOM 504 O O . HIS A 1 86 ? 39.897 53.617 139.296 1.00 54.35 272 HIS A O 1
ATOM 511 N N A ASN A 1 87 ? 41.822 53.838 140.461 0.70 41.83 273 ASN A N 1
ATOM 512 N N B ASN A 1 87 ? 41.825 53.876 140.447 0.30 41.77 273 ASN A N 1
ATOM 513 C CA A ASN A 1 87 ? 42.706 53.234 139.460 0.70 42.34 273 ASN A CA 1
ATOM 514 C CA B ASN A 1 87 ? 42.704 53.255 139.456 0.30 42.31 273 ASN A CA 1
ATOM 515 C C A ASN A 1 87 ? 42.600 53.919 138.090 0.70 39.33 273 ASN A C 1
ATOM 516 C C B ASN A 1 87 ? 42.622 53.931 138.091 0.30 39.35 273 ASN A C 1
ATOM 517 O O A ASN A 1 87 ? 42.885 53.303 137.064 0.70 39.05 273 ASN A O 1
ATOM 518 O O B ASN A 1 87 ? 42.944 53.313 137.073 0.30 39.14 273 ASN A O 1
ATOM 527 N N . LYS A 1 88 ? 42.190 55.191 138.056 1.00 37.49 274 LYS A N 1
ATOM 528 C CA . LYS A 1 88 ? 42.050 55.964 136.815 1.00 35.24 274 LYS A CA 1
ATOM 529 C C . LYS A 1 88 ? 41.172 55.264 135.777 1.00 33.41 274 LYS A C 1
ATOM 530 O O . LYS A 1 88 ? 41.395 55.399 134.573 1.00 32.54 274 LYS A O 1
ATOM 536 N N . VAL A 1 89 ? 40.145 54.547 136.222 1.00 33.24 275 VAL A N 1
ATOM 537 C CA . VAL A 1 89 ? 39.189 53.884 135.340 1.00 32.22 275 VAL A CA 1
ATOM 538 C C . VAL A 1 89 ? 37.789 54.294 135.775 1.00 31.07 275 VAL A C 1
ATOM 539 O O . VAL A 1 89 ? 37.404 54.076 136.928 1.00 32.00 275 VAL A O 1
ATOM 543 N N . LEU A 1 90 ? 37.046 54.918 134.873 1.00 35.37 276 LEU A N 1
ATOM 544 C CA . LEU A 1 90 ? 35.645 55.238 135.090 1.00 34.37 276 LEU A CA 1
ATOM 545 C C . LEU A 1 90 ? 34.783 54.325 134.225 1.00 32.26 276 LEU A C 1
ATOM 546 O O . LEU A 1 90 ? 34.924 54.319 132.996 1.00 31.50 276 LEU A O 1
ATOM 551 N N . HIS A 1 91 ? 33.903 53.552 134.858 1.00 39.21 277 HIS A N 1
ATOM 552 C CA . HIS A 1 91 ? 32.932 52.760 134.112 1.00 37.80 277 HIS A CA 1
ATOM 553 C C . HIS A 1 91 ? 31.785 53.674 133.693 1.00 37.05 277 HIS A C 1
ATOM 554 O O . HIS A 1 91 ? 31.183 54.341 134.539 1.00 37.27 277 HIS A O 1
ATOM 561 N N . ALA A 1 92 ? 31.506 53.740 132.390 1.00 38.95 278 ALA A N 1
ATOM 562 C CA . ALA A 1 92 ? 30.439 54.609 131.912 1.00 38.64 278 ALA A CA 1
ATOM 563 C C . ALA A 1 92 ? 29.100 54.258 132.556 1.00 38.24 278 ALA A C 1
ATOM 564 O O . ALA A 1 92 ? 28.235 55.133 132.711 1.00 38.39 278 ALA A O 1
ATOM 566 N N . THR A 1 93 ? 28.906 52.991 132.944 1.00 33.58 279 THR A N 1
ATOM 567 C CA . THR A 1 93 ? 27.691 52.648 133.675 1.00 35.35 279 THR A CA 1
ATOM 568 C C . THR A 1 93 ? 27.557 53.455 134.963 1.00 34.06 279 THR A C 1
ATOM 569 O O . THR A 1 93 ? 26.436 53.670 135.447 1.00 35.00 279 THR A O 1
ATOM 573 N N . GLN A 1 94 ? 28.668 53.915 135.532 1.00 32.43 280 GLN A N 1
ATOM 574 C CA . GLN A 1 94 ? 28.602 54.720 136.746 1.00 33.44 280 GLN A CA 1
ATOM 575 C C . GLN A 1 94 ? 28.154 56.155 136.480 1.00 33.96 280 GLN A C 1
ATOM 576 O O . GLN A 1 94 ? 28.054 56.943 137.432 1.00 35.30 280 GLN A O 1
ATOM 582 N N . ALA A 1 95 ? 27.895 56.515 135.219 1.00 38.78 281 ALA A N 1
ATOM 583 C CA . ALA A 1 95 ? 27.215 57.756 134.870 1.00 39.63 281 ALA A CA 1
ATOM 584 C C . ALA A 1 95 ? 25.804 57.512 134.364 1.00 39.33 281 ALA A C 1
ATOM 585 O O . ALA A 1 95 ? 25.158 58.442 133.874 1.00 40.49 281 ALA A O 1
ATOM 587 N N . GLY A 1 96 ? 25.314 56.283 134.455 1.00 37.19 282 GLY A N 1
ATOM 588 C CA . GLY A 1 96 ? 23.970 55.963 134.041 1.00 38.38 282 GLY A CA 1
ATOM 589 C C . GLY A 1 96 ? 23.855 55.295 132.692 1.00 37.32 282 GLY A C 1
ATOM 590 O O . GLY A 1 96 ? 22.735 55.010 132.264 1.00 38.35 282 GLY A O 1
ATOM 591 N N . LEU A 1 97 ? 24.964 55.034 132.007 1.00 38.94 283 LEU A N 1
ATOM 592 C CA . LEU A 1 97 ? 24.883 54.386 130.704 1.00 38.36 283 LEU A CA 1
ATOM 593 C C . LEU A 1 97 ? 24.238 53.005 130.836 1.00 38.97 283 LEU A C 1
ATOM 594 O O . LEU A 1 97 ? 24.571 52.236 131.741 1.00 39.99 283 LEU A O 1
ATOM 599 N N . ARG A 1 98 ? 23.289 52.700 129.953 1.00 50.51 284 ARG A N 1
ATOM 600 C CA . ARG A 1 98 ? 22.580 51.432 130.033 1.00 51.10 284 ARG A CA 1
ATOM 601 C C . ARG A 1 98 ? 23.386 50.341 129.339 1.00 51.39 284 ARG A C 1
ATOM 602 O O . ARG A 1 98 ? 23.737 50.475 128.164 1.00 50.75 284 ARG A O 1
ATOM 610 N N . ALA A 1 99 ? 23.663 49.255 130.060 1.00 34.98 285 ALA A N 1
ATOM 611 C CA . ALA A 1 99 ? 24.535 48.190 129.571 1.00 33.80 285 ALA A CA 1
ATOM 612 C C . ALA A 1 99 ? 23.753 47.082 128.863 1.00 34.12 285 ALA A C 1
ATOM 613 O O . ALA A 1 99 ? 22.525 46.986 128.957 1.00 35.49 285 ALA A O 1
ATOM 615 N N . GLU A 1 100 ? 24.499 46.244 128.141 1.00 35.68 286 GLU A N 1
ATOM 616 C CA . GLU A 1 100 ? 23.991 45.017 127.517 1.00 36.21 286 GLU A CA 1
ATOM 617 C C . GLU A 1 100 ? 22.742 45.247 126.673 1.00 35.50 286 GLU A C 1
ATOM 618 O O . GLU A 1 100 ? 21.892 44.368 126.549 1.00 35.97 286 GLU A O 1
ATOM 624 N N . LEU A 1 101 ? 22.618 46.424 126.077 1.00 33.32 287 LEU A N 1
ATOM 625 C CA . LEU A 1 101 ? 21.501 46.691 125.189 1.00 33.98 287 LEU A CA 1
ATOM 626 C C . LEU A 1 101 ? 21.720 45.995 123.849 1.00 32.95 287 LEU A C 1
ATOM 627 O O . LEU A 1 101 ? 22.851 45.757 123.428 1.00 32.16 287 LEU A O 1
ATOM 632 N N . LEU A 1 102 ? 20.624 45.640 123.190 1.00 40.68 288 LEU A N 1
ATOM 633 C CA . LEU A 1 102 ? 20.696 45.078 121.850 1.00 40.96 288 LEU A CA 1
ATOM 634 C C . LEU A 1 102 ? 20.716 46.192 120.806 1.00 40.29 288 LEU A C 1
ATOM 635 O O . LEU A 1 102 ? 20.398 47.348 121.090 1.00 39.82 288 LEU A O 1
ATOM 640 N N . GLU A 1 103 ? 21.083 45.827 119.574 1.00 34.32 289 GLU A N 1
ATOM 641 C CA . GLU A 1 103 ? 21.105 46.820 118.503 1.00 34.14 289 GLU A CA 1
ATOM 642 C C . GLU A 1 103 ? 19.732 47.449 118.293 1.00 34.86 289 GLU A C 1
ATOM 643 O O . GLU A 1 103 ? 19.639 48.600 117.850 1.00 34.84 289 GLU A O 1
ATOM 649 N N . SER A 1 104 ? 18.657 46.730 118.634 1.00 34.72 290 SER A N 1
ATOM 650 C CA . SER A 1 104 ? 17.317 47.276 118.456 1.00 36.71 290 SER A CA 1
ATOM 651 C C . SER A 1 104 ? 16.942 48.308 119.519 1.00 37.94 290 SER A C 1
ATOM 652 O O . SER A 1 104 ? 15.951 49.019 119.334 1.00 39.77 290 SER A O 1
ATOM 655 N N . ASP A 1 105 ? 17.726 48.444 120.588 1.00 47.24 291 ASP A N 1
ATOM 656 C CA . ASP A 1 105 ? 17.491 49.475 121.598 1.00 46.72 291 ASP A CA 1
ATOM 657 C C . ASP A 1 105 ? 18.141 50.758 121.103 1.00 46.31 291 ASP A C 1
ATOM 658 O O . ASP A 1 105 ? 19.298 51.052 121.408 1.00 45.59 291 ASP A O 1
ATOM 663 N N . LEU A 1 106 ? 17.376 51.543 120.346 1.00 46.36 292 LEU A N 1
ATOM 664 C CA . LEU A 1 106 ? 17.884 52.754 119.697 1.00 46.39 292 LEU A CA 1
ATOM 665 C C . LEU A 1 106 ? 17.816 53.898 120.697 1.00 46.00 292 LEU A C 1
ATOM 666 O O . LEU A 1 106 ? 16.910 54.733 120.678 1.00 46.46 292 LEU A O 1
ATOM 671 N N . ILE A 1 107 ? 18.782 53.916 121.609 1.00 46.78 293 ILE A N 1
ATOM 672 C CA . ILE A 1 107 ? 18.788 54.855 122.724 1.00 46.47 293 ILE A CA 1
ATOM 673 C C . ILE A 1 107 ? 20.027 55.733 122.602 1.00 46.18 293 ILE A C 1
ATOM 674 O O . ILE A 1 107 ? 21.158 55.227 122.633 1.00 45.56 293 ILE A O 1
ATOM 679 N N . ASP A 1 108 ? 19.817 57.044 122.456 1.00 39.15 294 ASP A N 1
ATOM 680 C CA . ASP A 1 108 ? 20.929 57.984 122.363 1.00 38.23 294 ASP A CA 1
ATOM 681 C C . ASP A 1 108 ? 21.517 58.180 123.754 1.00 37.70 294 ASP A C 1
ATOM 682 O O . ASP A 1 108 ? 20.845 58.691 124.655 1.00 39.18 294 ASP A O 1
ATOM 687 N N . GLN A 1 109 ? 22.767 57.773 123.934 1.00 35.76 295 GLN A N 1
ATOM 688 C CA . GLN A 1 109 ? 23.459 57.944 125.205 1.00 35.25 295 GLN A CA 1
ATOM 689 C C . GLN A 1 109 ? 24.674 58.850 125.027 1.00 34.38 295 GLN A C 1
ATOM 690 O O . GLN A 1 109 ? 25.644 58.761 125.786 1.00 33.47 295 GLN A O 1
ATOM 696 N N . THR A 1 110 ? 24.625 59.720 124.011 1.00 34.95 296 THR A N 1
ATOM 697 C CA . THR A 1 110 ? 25.758 60.583 123.689 1.00 35.32 296 THR A CA 1
ATOM 698 C C . THR A 1 110 ? 26.145 61.463 124.874 1.00 35.39 296 THR A C 1
ATOM 699 O O . THR A 1 110 ? 27.323 61.551 125.241 1.00 35.09 296 THR A O 1
ATOM 703 N N . THR A 1 111 ? 25.161 62.098 125.500 1.00 39.70 297 THR A N 1
ATOM 704 C CA . THR A 1 111 ? 25.459 63.016 126.591 1.00 39.98 297 THR A CA 1
ATOM 705 C C . THR A 1 111 ? 26.154 62.306 127.748 1.00 39.08 297 THR A C 1
ATOM 706 O O . THR A 1 111 ? 27.110 62.839 128.327 1.00 39.20 297 THR A O 1
ATOM 710 N N . ILE A 1 112 ? 25.722 61.082 128.064 1.00 35.27 298 ILE A N 1
ATOM 711 C CA . ILE A 1 112 ? 26.299 60.361 129.196 1.00 34.56 298 ILE A CA 1
ATOM 712 C C . ILE A 1 112 ? 27.753 60.011 128.924 1.00 33.16 298 ILE A C 1
ATOM 713 O O . ILE A 1 112 ? 28.624 60.239 129.775 1.00 33.23 298 ILE A O 1
ATOM 718 N N . LEU A 1 113 ? 28.040 59.453 127.738 1.00 34.34 299 LEU A N 1
ATOM 719 C CA . LEU A 1 113 ? 29.410 59.039 127.432 1.00 33.94 299 LEU A CA 1
ATOM 720 C C . LEU A 1 113 ? 30.340 60.240 127.379 1.00 34.52 299 LEU A C 1
ATOM 721 O O . LEU A 1 113 ? 31.468 60.182 127.880 1.00 34.56 299 LEU A O 1
ATOM 726 N N . GLN A 1 114 ? 29.868 61.351 126.802 1.00 31.50 300 GLN A N 1
ATOM 727 C CA . GLN A 1 114 ? 30.685 62.555 126.735 1.00 31.70 300 GLN A CA 1
ATOM 728 C C . GLN A 1 114 ? 31.000 63.071 128.129 1.00 31.95 300 GLN A C 1
ATOM 729 O O . GLN A 1 114 ? 32.083 63.614 128.367 1.00 31.68 300 GLN A O 1
ATOM 735 N N . LYS A 1 115 ? 30.052 62.936 129.057 1.00 38.69 301 LYS A N 1
ATOM 736 C CA . LYS A 1 115 ? 30.307 63.322 130.441 1.00 39.11 301 LYS A CA 1
ATOM 737 C C . LYS A 1 115 ? 31.451 62.510 131.029 1.00 38.98 301 LYS A C 1
ATOM 738 O O . LYS A 1 115 ? 32.283 63.037 131.779 1.00 39.73 301 LYS A O 1
ATOM 744 N N . CYS A 1 116 ? 31.490 61.214 130.722 1.00 33.92 302 CYS A N 1
ATOM 745 C CA . CYS A 1 116 ? 32.540 60.359 131.258 1.00 34.27 302 CYS A CA 1
ATOM 746 C C . CYS A 1 116 ? 33.908 60.761 130.711 1.00 34.40 302 CYS A C 1
ATOM 747 O O . CYS A 1 116 ? 34.875 60.904 131.469 1.00 35.45 302 CYS A O 1
ATOM 750 N N . VAL A 1 117 ? 34.007 60.960 129.397 1.00 29.71 303 VAL A N 1
ATOM 751 C CA . VAL A 1 117 ? 35.291 61.337 128.810 1.00 29.55 303 VAL A CA 1
ATOM 752 C C . VAL A 1 117 ? 35.737 62.689 129.353 1.00 30.59 303 VAL A C 1
ATOM 753 O O . VAL A 1 117 ? 36.905 62.871 129.721 1.00 31.12 303 VAL A O 1
ATOM 757 N N . ASP A 1 118 ? 34.804 63.651 129.422 1.00 36.48 304 ASP A N 1
ATOM 758 C CA . ASP A 1 118 ? 35.118 64.986 129.921 1.00 37.65 304 ASP A CA 1
ATOM 759 C C . ASP A 1 118 ? 35.561 64.965 131.375 1.00 38.07 304 ASP A C 1
ATOM 760 O O . ASP A 1 118 ? 36.487 65.689 131.755 1.00 39.13 304 ASP A O 1
ATOM 765 N N . TYR A 1 119 ? 34.904 64.160 132.211 1.00 31.44 305 TYR A N 1
ATOM 766 C CA . TYR A 1 119 ? 35.252 64.160 133.628 1.00 31.78 305 TYR A CA 1
ATOM 767 C C . TYR A 1 119 ? 36.608 63.502 133.871 1.00 32.24 305 TYR A C 1
ATOM 768 O O . TYR A 1 119 ? 37.396 63.986 134.697 1.00 33.70 305 TYR A O 1
ATOM 777 N N . MET A 1 120 ? 36.899 62.396 133.165 1.00 34.39 306 MET A N 1
ATOM 778 C CA . MET A 1 120 ? 38.218 61.776 133.277 1.00 35.64 306 MET A CA 1
ATOM 779 C C . MET A 1 120 ? 39.308 62.725 132.797 1.00 35.88 306 MET A C 1
ATOM 780 O O . MET A 1 120 ? 40.366 62.837 133.425 1.00 37.03 306 MET A O 1
ATOM 785 N N . ALA A 1 121 ? 39.059 63.435 131.697 1.00 30.49 307 ALA A N 1
ATOM 786 C CA . ALA A 1 121 ? 40.007 64.446 131.247 1.00 30.90 307 ALA A CA 1
ATOM 787 C C . ALA A 1 121 ? 40.167 65.582 132.260 1.00 31.54 307 ALA A C 1
ATOM 788 O O . ALA A 1 121 ? 41.189 66.272 132.246 1.00 32.01 307 ALA A O 1
ATOM 790 N N . LEU A 1 122 ? 39.172 65.815 133.113 1.00 40.37 308 LEU A N 1
ATOM 791 C CA . LEU A 1 122 ? 39.325 66.824 134.153 1.00 40.86 308 LEU A CA 1
ATOM 792 C C . LEU A 1 122 ? 40.229 66.332 135.282 1.00 41.24 308 LEU A C 1
ATOM 793 O O . LEU A 1 122 ? 40.970 67.127 135.859 1.00 41.51 308 LEU A O 1
ATOM 798 N N . ILE A 1 123 ? 40.220 65.032 135.592 1.00 32.24 309 ILE A N 1
ATOM 799 C CA . ILE A 1 123 ? 40.948 64.543 136.763 1.00 32.71 309 ILE A CA 1
ATOM 800 C C . ILE A 1 123 ? 42.224 63.782 136.392 1.00 33.37 309 ILE A C 1
ATOM 801 O O . ILE A 1 123 ? 42.683 62.915 137.141 1.00 34.29 309 ILE A O 1
ATOM 806 N N . GLY A 1 124 ? 42.823 64.100 135.253 1.00 32.93 310 GLY A N 1
ATOM 807 C CA . GLY A 1 124 ? 44.148 63.600 134.939 1.00 34.14 310 GLY A CA 1
ATOM 808 C C . GLY A 1 124 ? 44.196 62.555 133.855 1.00 34.21 310 GLY A C 1
ATOM 809 O O . GLY A 1 124 ? 45.292 62.087 133.517 1.00 35.39 310 GLY A O 1
ATOM 810 N N . GLY A 1 125 ? 43.059 62.194 133.285 1.00 32.98 311 GLY A N 1
ATOM 811 C CA . GLY A 1 125 ? 43.009 61.200 132.245 1.00 32.66 311 GLY A CA 1
ATOM 812 C C . GLY A 1 125 ? 42.919 59.792 132.796 1.00 33.54 311 GLY A C 1
ATOM 813 O O . GLY A 1 125 ? 42.848 59.545 134.007 1.00 34.01 311 GLY A O 1
ATOM 814 N N . GLY A 1 126 ? 42.932 58.843 131.867 1.00 37.88 312 GLY A N 1
ATOM 815 C CA . GLY A 1 126 ? 42.768 57.459 132.227 1.00 38.40 312 GLY A CA 1
ATOM 816 C C . GLY A 1 126 ? 41.906 56.717 131.227 1.00 36.68 312 GLY A C 1
ATOM 817 O O . GLY A 1 126 ? 42.047 56.886 130.007 1.00 34.66 312 GLY A O 1
ATOM 818 N N . VAL A 1 127 ? 40.991 55.899 131.731 1.00 30.19 313 VAL A N 1
ATOM 819 C CA . VAL A 1 127 ? 40.199 55.020 130.884 1.00 29.62 313 VAL A CA 1
ATOM 820 C C . VAL A 1 127 ? 38.723 55.201 131.206 1.00 29.24 313 VAL A C 1
ATOM 821 O O . VAL A 1 127 ? 38.333 55.207 132.380 1.00 29.72 313 VAL A O 1
ATOM 825 N N . VAL A 1 128 ? 37.912 55.351 130.166 1.00 28.95 314 VAL A N 1
ATOM 826 C CA . VAL A 1 128 ? 36.467 55.199 130.261 1.00 28.53 314 VAL A CA 1
ATOM 827 C C . VAL A 1 128 ? 36.141 53.798 129.772 1.00 28.81 314 VAL A C 1
ATOM 828 O O . VAL A 1 128 ? 36.346 53.476 128.591 1.00 27.88 314 VAL A O 1
ATOM 832 N N . GLN A 1 129 ? 35.682 52.954 130.694 1.00 31.61 315 GLN A N 1
ATOM 833 C CA . GLN A 1 129 ? 35.341 51.570 130.396 1.00 32.10 315 GLN A CA 1
ATOM 834 C C . GLN A 1 129 ? 33.901 51.503 129.908 1.00 30.51 315 GLN A C 1
ATOM 835 O O . GLN A 1 129 ? 32.994 52.044 130.555 1.00 29.95 315 GLN A O 1
ATOM 841 N N . LEU A 1 130 ? 33.704 50.896 128.781 1.00 28.20 316 LEU A N 1
ATOM 842 C CA . LEU A 1 130 ? 32.354 50.637 128.312 1.00 28.21 316 LEU A CA 1
ATOM 843 C C . LEU A 1 130 ? 31.963 49.207 128.646 1.00 28.69 316 LEU A C 1
ATOM 844 O O . LEU A 1 130 ? 32.817 48.322 128.672 1.00 28.76 316 LEU A O 1
ATOM 849 N N . PRO A 1 131 ? 30.703 48.934 128.939 1.00 29.28 317 PRO A N 1
ATOM 850 C CA . PRO A 1 131 ? 30.271 47.554 129.170 1.00 29.90 317 PRO A CA 1
ATOM 851 C C . PRO A 1 131 ? 30.024 46.859 127.836 1.00 29.28 317 PRO A C 1
ATOM 852 O O . PRO A 1 131 ? 30.144 47.440 126.771 1.00 28.48 317 PRO A O 1
ATOM 856 N N . LYS A 1 132 ? 29.626 45.603 127.913 1.00 30.98 318 LYS A N 1
ATOM 857 C CA . LYS A 1 132 ? 29.118 44.931 126.730 1.00 30.47 318 LYS A CA 1
ATOM 858 C C . LYS A 1 132 ? 27.781 45.550 126.317 1.00 29.61 318 LYS A C 1
ATOM 859 O O . LYS A 1 132 ? 27.103 46.212 127.104 1.00 30.35 318 LYS A O 1
ATOM 865 N N . GLY A 1 133 ? 27.425 45.349 125.058 1.00 32.79 319 GLY A N 1
ATOM 866 C CA . GLY A 1 133 ? 26.161 45.804 124.517 1.00 31.65 319 GLY A CA 1
ATOM 867 C C . GLY A 1 133 ? 26.361 46.744 123.342 1.00 30.00 319 GLY A C 1
ATOM 868 O O . GLY A 1 133 ? 27.477 47.138 123.002 1.00 29.38 319 GLY A O 1
ATOM 869 N N . HIS A 1 134 ? 25.234 47.083 122.713 1.00 31.79 320 HIS A N 1
ATOM 870 C CA . HIS A 1 134 ? 25.211 48.093 121.662 1.00 30.78 320 HIS A CA 1
ATOM 871 C C . HIS A 1 134 ? 24.989 49.453 122.304 1.00 30.26 320 HIS A C 1
ATOM 872 O O . HIS A 1 134 ? 24.106 49.608 123.154 1.00 30.69 320 HIS A O 1
ATOM 879 N N . ILE A 1 135 ? 25.822 50.418 121.931 1.00 33.79 321 ILE A N 1
ATOM 880 C CA . ILE A 1 135 ? 25.807 51.753 122.509 1.00 33.51 321 ILE A CA 1
ATOM 881 C C . ILE A 1 135 ? 25.734 52.753 121.365 1.00 33.72 321 ILE A C 1
ATOM 882 O O . ILE A 1 135 ? 26.637 52.798 120.519 1.00 33.64 321 ILE A O 1
ATOM 887 N N . TYR A 1 136 ? 24.669 53.549 121.333 1.00 33.02 322 TYR A N 1
ATOM 888 C CA . TYR A 1 136 ? 24.543 54.649 120.379 1.00 33.87 322 TYR A CA 1
ATOM 889 C C . TYR A 1 136 ? 24.931 55.917 121.123 1.00 33.87 322 TYR A C 1
ATOM 890 O O . TYR A 1 136 ? 24.136 56.466 121.890 1.00 34.07 322 TYR A O 1
ATOM 899 N N . ALA A 1 137 ? 26.155 56.383 120.890 1.00 33.91 323 ALA A N 1
ATOM 900 C CA . ALA A 1 137 ? 26.679 57.529 121.620 1.00 34.05 323 ALA A CA 1
ATOM 901 C C . ALA A 1 137 ? 27.969 58.010 120.982 1.00 34.61 323 ALA A C 1
ATOM 902 O O . ALA A 1 137 ? 28.996 57.331 121.080 1.00 33.88 323 ALA A O 1
ATOM 904 N N . LYS A 1 138 ? 27.948 59.182 120.356 1.00 32.72 324 LYS A N 1
ATOM 905 C CA . LYS A 1 138 ? 29.159 59.703 119.747 1.00 33.69 324 LYS A CA 1
ATOM 906 C C . LYS A 1 138 ? 29.939 60.474 120.795 1.00 33.54 324 LYS A C 1
ATOM 907 O O . LYS A 1 138 ? 29.362 61.062 121.705 1.00 33.30 324 LYS A O 1
ATOM 913 N N . ALA A 1 139 ? 31.254 60.404 120.705 1.00 31.95 325 ALA A N 1
ATOM 914 C CA . ALA A 1 139 ? 32.123 60.961 121.726 1.00 31.83 325 ALA A CA 1
ATOM 915 C C . ALA A 1 139 ? 33.209 61.797 121.080 1.00 33.49 325 ALA A C 1
ATOM 916 O O . ALA A 1 139 ? 33.747 61.450 120.021 1.00 34.25 325 ALA A O 1
ATOM 918 N N . MET A 1 140 ? 33.499 62.911 121.720 1.00 36.11 326 MET A N 1
ATOM 919 C CA . MET A 1 140 ? 34.647 63.727 121.387 1.00 37.29 326 MET A CA 1
ATOM 920 C C . MET A 1 140 ? 35.776 63.291 122.313 1.00 37.05 326 MET A C 1
ATOM 921 O O . MET A 1 140 ? 35.613 63.314 123.539 1.00 36.32 326 MET A O 1
ATOM 926 N N . ALA A 1 141 ? 36.877 62.810 121.731 1.00 31.34 327 ALA A N 1
ATOM 927 C CA . ALA A 1 141 ? 38.024 62.404 122.531 1.00 30.67 327 ALA A CA 1
ATOM 928 C C . ALA A 1 141 ? 38.626 63.608 123.256 1.00 31.19 327 ALA A C 1
ATOM 929 O O . ALA A 1 141 ? 38.575 64.751 122.779 1.00 31.92 327 ALA A O 1
ATOM 931 N N . LYS A 1 142 ? 39.186 63.344 124.431 1.00 30.61 328 LYS A N 1
ATOM 932 C CA . LYS A 1 142 ? 39.873 64.350 125.220 1.00 31.15 328 LYS A CA 1
ATOM 933 C C . LYS A 1 142 ? 41.243 63.805 125.605 1.00 31.19 328 LYS A C 1
ATOM 934 O O . LYS A 1 142 ? 41.448 62.594 125.672 1.00 30.69 328 LYS A O 1
ATOM 940 N N . SER A 1 143 ? 42.175 64.704 125.899 1.00 31.98 329 SER A N 1
ATOM 941 C CA . SER A 1 143 ? 43.575 64.304 126.011 1.00 32.48 329 SER A CA 1
ATOM 942 C C . SER A 1 143 ? 43.790 63.273 127.121 1.00 31.96 329 SER A C 1
ATOM 943 O O . SER A 1 143 ? 43.209 63.361 128.208 1.00 31.54 329 SER A O 1
ATOM 946 N N . ASN A 1 144 ? 44.607 62.262 126.810 1.00 32.22 330 ASN A N 1
ATOM 947 C CA . ASN A 1 144 ? 45.035 61.256 127.774 1.00 32.19 330 ASN A CA 1
ATOM 948 C C . ASN A 1 144 ? 43.854 60.457 128.332 1.00 31.16 330 ASN A C 1
ATOM 949 O O . ASN A 1 144 ? 43.891 59.977 129.467 1.00 31.19 330 ASN A O 1
ATOM 954 N N . VAL A 1 145 ? 42.786 60.329 127.551 1.00 30.46 331 VAL A N 1
ATOM 955 C CA . VAL A 1 145 ? 41.656 59.476 127.892 1.00 29.69 331 VAL A CA 1
ATOM 956 C C . VAL A 1 145 ? 41.516 58.413 126.814 1.00 29.39 331 VAL A C 1
ATOM 957 O O . VAL A 1 145 ? 41.555 58.731 125.619 1.00 29.50 331 VAL A O 1
ATOM 961 N N . GLU A 1 146 ? 41.354 57.162 127.236 1.00 33.21 332 GLU A N 1
ATOM 962 C CA . GLU A 1 146 ? 41.125 56.035 126.345 1.00 32.17 332 GLU A CA 1
ATOM 963 C C . GLU A 1 146 ? 39.741 55.453 126.616 1.00 31.76 332 GLU A C 1
ATOM 964 O O . GLU A 1 146 ? 39.374 55.232 127.774 1.00 33.17 332 GLU A O 1
ATOM 970 N N . VAL A 1 147 ? 38.987 55.193 125.552 1.00 30.94 333 VAL A N 1
ATOM 971 C CA . VAL A 1 147 ? 37.694 54.523 125.637 1.00 30.57 333 VAL A CA 1
ATOM 972 C C . VAL A 1 147 ? 37.939 53.044 125.382 1.00 31.02 333 VAL A C 1
ATOM 973 O O . VAL A 1 147 ? 38.577 52.682 124.386 1.00 30.37 333 VAL A O 1
ATOM 977 N N . ARG A 1 148 ? 37.497 52.192 126.307 1.00 27.47 334 ARG A N 1
ATOM 978 C CA . ARG A 1 148 ? 37.797 50.769 126.257 1.00 27.72 334 ARG A CA 1
ATOM 979 C C . ARG A 1 148 ? 36.517 49.957 126.409 1.00 27.54 334 ARG A C 1
ATOM 980 O O . ARG A 1 148 ? 35.737 50.188 127.335 1.00 27.70 334 ARG A O 1
ATOM 988 N N . GLY A 1 149 ? 36.305 49.005 125.501 1.00 31.32 335 GLY A N 1
ATOM 989 C CA . GLY A 1 149 ? 35.172 48.110 125.580 1.00 31.49 335 GLY A CA 1
ATOM 990 C C . GLY A 1 149 ? 35.487 46.839 126.350 1.00 31.57 335 GLY A C 1
ATOM 991 O O . GLY A 1 149 ? 36.541 46.687 126.970 1.00 31.60 335 GLY A O 1
ATOM 992 N N . THR A 1 150 ? 34.542 45.902 126.281 1.00 30.85 336 THR A N 1
ATOM 993 C CA . THR A 1 150 ? 34.594 44.633 126.995 1.00 30.99 336 THR A CA 1
ATOM 994 C C . THR A 1 150 ? 34.459 43.507 125.981 1.00 31.04 336 THR A C 1
ATOM 995 O O . THR A 1 150 ? 33.459 43.434 125.264 1.00 31.13 336 THR A O 1
ATOM 999 N N . PHE A 1 151 ? 35.457 42.630 125.922 1.00 28.53 337 PHE A N 1
ATOM 1000 C CA . PHE A 1 151 ? 35.335 41.444 125.083 1.00 28.35 337 PHE A CA 1
ATOM 1001 C C . PHE A 1 151 ? 34.156 40.586 125.553 1.00 29.29 337 PHE A C 1
ATOM 1002 O O . PHE A 1 151 ? 33.854 40.501 126.750 1.00 29.94 337 PHE A O 1
ATOM 1010 N N . ASP A 1 152 ? 33.480 39.955 124.596 1.00 31.40 338 ASP A N 1
ATOM 1011 C CA . ASP A 1 152 ? 32.485 38.976 124.968 1.00 31.58 338 ASP A CA 1
ATOM 1012 C C . ASP A 1 152 ? 33.188 37.760 125.567 1.00 31.72 338 ASP A C 1
ATOM 1013 O O . ASP A 1 152 ? 34.412 37.618 125.500 1.00 31.71 338 ASP A O 1
ATOM 1018 N N . SER A 1 153 ? 32.400 36.893 126.190 1.00 36.26 339 SER A N 1
ATOM 1019 C CA . SER A 1 153 ? 32.975 35.746 126.874 1.00 36.49 339 SER A CA 1
ATOM 1020 C C . SER A 1 153 ? 33.694 34.824 125.891 1.00 36.69 339 SER A C 1
ATOM 1021 O O . SER A 1 153 ? 33.276 34.658 124.744 1.00 36.78 339 SER A O 1
ATOM 1024 N N . PHE A 1 154 ? 34.817 34.271 126.333 1.00 29.97 340 PHE A N 1
ATOM 1025 C CA . PHE A 1 154 ? 35.577 33.299 125.558 1.00 29.75 340 PHE A CA 1
ATOM 1026 C C . PHE A 1 154 ? 35.587 31.976 126.309 1.00 30.21 340 PHE A C 1
ATOM 1027 O O . PHE A 1 154 ? 36.062 31.909 127.447 1.00 30.39 340 PHE A O 1
ATOM 1035 N N . VAL A 1 155 ? 35.062 30.932 125.675 1.00 30.34 341 VAL A N 1
ATOM 1036 C CA . VAL A 1 155 ? 35.049 29.584 126.230 1.00 30.83 341 VAL A CA 1
ATOM 1037 C C . VAL A 1 155 ? 35.707 28.660 125.207 1.00 30.46 341 VAL A C 1
ATOM 1038 O O . VAL A 1 155 ? 35.161 28.437 124.121 1.00 30.65 341 VAL A O 1
ATOM 1042 N N . SER A 1 156 ? 36.855 28.099 125.562 1.00 30.06 342 SER A N 1
ATOM 1043 C CA . SER A 1 156 ? 37.584 27.260 124.624 1.00 29.84 342 SER A CA 1
ATOM 1044 C C . SER A 1 156 ? 36.865 25.924 124.389 1.00 30.55 342 SER A C 1
ATOM 1045 O O . SER A 1 156 ? 36.008 25.494 125.170 1.00 31.27 342 SER A O 1
ATOM 1048 N N . VAL A 1 157 ? 37.228 25.269 123.287 1.00 30.48 343 VAL A N 1
ATOM 1049 C CA . VAL A 1 157 ? 36.708 23.956 122.915 1.00 31.22 343 VAL A CA 1
ATOM 1050 C C . VAL A 1 157 ? 37.878 22.981 122.840 1.00 31.02 343 VAL A C 1
ATOM 1051 O O . VAL A 1 157 ? 38.971 23.357 122.401 1.00 30.36 343 VAL A O 1
ATOM 1055 N N . GLY A 1 158 ? 37.655 21.742 123.266 1.00 33.45 344 GLY A N 1
ATOM 1056 C CA . GLY A 1 158 ? 38.593 20.655 123.046 1.00 34.12 344 GLY A CA 1
ATOM 1057 C C . GLY A 1 158 ? 39.473 20.353 124.247 1.00 34.29 344 GLY A C 1
ATOM 1058 O O . GLY A 1 158 ? 39.732 21.207 125.101 1.00 33.89 344 GLY A O 1
ATOM 1059 N N . SER A 1 159 ? 39.963 19.120 124.307 1.00 31.81 345 SER A N 1
ATOM 1060 C CA . SER A 1 159 ? 40.847 18.732 125.397 1.00 31.72 345 SER A CA 1
ATOM 1061 C C . SER A 1 159 ? 42.296 19.121 125.107 1.00 31.05 345 SER A C 1
ATOM 1062 O O . SER A 1 159 ? 42.708 19.276 123.955 1.00 30.82 345 SER A O 1
ATOM 1065 N N . GLU A 1 160 ? 43.078 19.255 126.184 1.00 39.36 346 GLU A N 1
ATOM 1066 C CA . GLU A 1 160 ? 44.511 19.499 126.037 1.00 39.65 346 GLU A CA 1
ATOM 1067 C C . GLU A 1 160 ? 45.176 18.405 125.209 1.00 40.38 346 GLU A C 1
ATOM 1068 O O . GLU A 1 160 ? 46.049 18.682 124.377 1.00 40.56 346 GLU A O 1
ATOM 1074 N N . ALA A 1 161 ? 44.781 17.152 125.438 1.00 31.41 347 ALA A N 1
ATOM 1075 C CA . ALA A 1 161 ? 45.381 16.035 124.719 1.00 31.99 347 ALA A CA 1
ATOM 1076 C C . ALA A 1 161 ? 45.175 16.173 123.215 1.00 31.92 347 ALA A C 1
ATOM 1077 O O . ALA A 1 161 ? 46.112 15.993 122.433 1.00 32.20 347 ALA A O 1
ATOM 1079 N N . ASP A 1 162 ? 43.948 16.479 122.787 1.00 37.91 348 ASP A N 1
ATOM 1080 C CA . ASP A 1 162 ? 43.694 16.643 121.358 1.00 37.85 348 ASP A CA 1
ATOM 1081 C C . ASP A 1 162 ? 44.384 17.883 120.803 1.00 37.57 348 ASP A C 1
ATOM 1082 O O . ASP A 1 162 ? 44.883 17.867 119.671 1.00 37.70 348 ASP A O 1
ATOM 1087 N N . ILE A 1 163 ? 44.403 18.971 121.572 1.00 30.66 349 ILE A N 1
ATOM 1088 C CA . ILE A 1 163 ? 45.077 20.177 121.106 1.00 30.02 349 ILE A CA 1
ATOM 1089 C C . ILE A 1 163 ? 46.554 19.883 120.867 1.00 30.00 349 ILE A C 1
ATOM 1090 O O . ILE A 1 163 ? 47.125 20.285 119.850 1.00 29.91 349 ILE A O 1
ATOM 1095 N N . ASN A 1 164 ? 47.162 19.093 121.747 1.00 32.69 350 ASN A N 1
ATOM 1096 C CA . ASN A 1 164 ? 48.577 18.783 121.634 1.00 33.22 350 ASN A CA 1
ATOM 1097 C C . ASN A 1 164 ? 48.874 17.704 120.598 1.00 33.55 350 ASN A C 1
ATOM 1098 O O . ASN A 1 164 ? 49.946 17.731 119.990 1.00 33.67 350 ASN A O 1
ATOM 1103 N N . ASN A 1 165 ? 47.969 16.751 120.380 1.00 42.32 351 ASN A N 1
ATOM 1104 C CA . ASN A 1 165 ? 48.277 15.592 119.547 1.00 42.63 351 ASN A CA 1
ATOM 1105 C C . ASN A 1 165 ? 47.805 15.704 118.106 1.00 42.34 351 ASN A C 1
ATOM 1106 O O . ASN A 1 165 ? 48.400 15.077 117.230 1.00 42.44 351 ASN A O 1
ATOM 1111 N N . LEU A 1 166 ? 46.746 16.449 117.834 1.00 36.52 352 LEU A N 1
ATOM 1112 C CA . LEU A 1 166 ? 46.159 16.521 116.503 1.00 36.35 352 LEU A CA 1
ATOM 1113 C C . LEU A 1 166 ? 46.694 17.744 115.766 1.00 35.85 352 LEU A C 1
ATOM 1114 O O . LEU A 1 166 ? 46.761 18.842 116.338 1.00 35.55 352 LEU A O 1
ATOM 1119 N N . ARG A 1 167 ? 47.106 17.547 114.509 1.00 33.11 353 ARG A N 1
ATOM 1120 C CA . ARG A 1 167 ? 47.531 18.658 113.665 1.00 32.53 353 ARG A CA 1
ATOM 1121 C C . ARG A 1 167 ? 46.351 19.458 113.124 1.00 32.34 353 ARG A C 1
ATOM 1122 O O . ARG A 1 167 ? 46.541 20.594 112.670 1.00 31.89 353 ARG A O 1
ATOM 1130 N N . THR A 1 168 ? 45.148 18.895 113.163 1.00 32.77 354 THR A N 1
ATOM 1131 C CA . THR A 1 168 ? 43.948 19.615 112.785 1.00 32.71 354 THR A CA 1
ATOM 1132 C C . THR A 1 168 ? 43.532 20.550 113.912 1.00 31.81 354 THR A C 1
ATOM 1133 O O . THR A 1 168 ? 43.934 20.381 115.067 1.00 31.41 354 THR A O 1
ATOM 1137 N N . VAL A 1 169 ? 42.686 21.522 113.571 1.00 32.15 355 VAL A N 1
ATOM 1138 C CA . VAL A 1 169 ? 42.229 22.506 114.550 1.00 31.71 355 VAL A CA 1
ATOM 1139 C C . VAL A 1 169 ? 41.283 21.832 115.530 1.00 31.79 355 VAL A C 1
ATOM 1140 O O . VAL A 1 169 ? 40.254 21.274 115.133 1.00 31.91 355 VAL A O 1
ATOM 1144 N N . VAL A 1 170 ? 41.622 21.889 116.815 1.00 30.82 356 VAL A N 1
ATOM 1145 C CA . VAL A 1 170 ? 40.774 21.367 117.877 1.00 30.98 356 VAL A CA 1
ATOM 1146 C C . VAL A 1 170 ? 40.115 22.495 118.663 1.00 30.54 356 VAL A C 1
ATOM 1147 O O . VAL A 1 170 ? 38.910 22.468 118.914 1.00 30.99 356 VAL A O 1
ATOM 1151 N N . GLN A 1 171 ? 40.891 23.499 119.057 1.00 31.87 357 GLN A N 1
ATOM 1152 C CA . GLN A 1 171 ? 40.324 24.643 119.762 1.00 31.18 357 GLN A CA 1
ATOM 1153 C C . GLN A 1 171 ? 39.744 25.586 118.715 1.00 30.91 357 GLN A C 1
ATOM 1154 O O . GLN A 1 171 ? 40.466 26.327 118.054 1.00 30.84 357 GLN A O 1
ATOM 1160 N N . THR A 1 172 ? 38.432 25.538 118.541 1.00 31.71 358 THR A N 1
ATOM 1161 C CA . THR A 1 172 ? 37.779 26.247 117.455 1.00 31.53 358 THR A CA 1
ATOM 1162 C C . THR A 1 172 ? 37.198 27.585 117.870 1.00 30.92 358 THR A C 1
ATOM 1163 O O . THR A 1 172 ? 36.753 28.335 116.998 1.00 30.77 358 THR A O 1
ATOM 1167 N N . ALA A 1 173 ? 37.179 27.903 119.161 1.00 29.50 359 ALA A N 1
ATOM 1168 C CA . ALA A 1 173 ? 36.593 29.160 119.607 1.00 29.33 359 ALA A CA 1
ATOM 1169 C C . ALA A 1 173 ? 37.541 30.329 119.347 1.00 28.47 359 ALA A C 1
ATOM 1170 O O . ALA A 1 173 ? 38.753 30.215 119.534 1.00 27.97 359 ALA A O 1
ATOM 1172 N N . THR A 1 174 ? 36.983 31.453 118.890 1.00 32.91 360 THR A N 1
ATOM 1173 C CA . THR A 1 174 ? 37.755 32.669 118.658 1.00 32.57 360 THR A CA 1
ATOM 1174 C C . THR A 1 174 ? 37.118 33.825 119.415 1.00 31.98 360 THR A C 1
ATOM 1175 O O . THR A 1 174 ? 35.910 33.824 119.667 1.00 31.93 360 THR A O 1
ATOM 1179 N N . TYR A 1 175 ? 37.940 34.817 119.763 1.00 30.50 361 TYR A N 1
ATOM 1180 C CA . TYR A 1 175 ? 37.452 35.930 120.569 1.00 29.97 361 TYR A CA 1
ATOM 1181 C C . TYR A 1 175 ? 36.387 36.722 119.817 1.00 30.06 361 TYR A C 1
ATOM 1182 O O . TYR A 1 175 ? 36.372 36.784 118.587 1.00 30.42 361 TYR A O 1
ATOM 1191 N N . LYS A 1 176 ? 35.495 37.342 120.568 1.00 39.14 362 LYS A N 1
ATOM 1192 C CA . LYS A 1 176 ? 34.420 38.122 119.983 1.00 39.23 362 LYS A CA 1
ATOM 1193 C C . LYS A 1 176 ? 34.290 39.417 120.765 1.00 38.80 362 LYS A C 1
ATOM 1194 O O . LYS A 1 176 ? 34.426 39.430 121.991 1.00 38.51 362 LYS A O 1
ATOM 1200 N N . HIS A 1 177 ? 34.061 40.512 120.051 1.00 30.02 363 HIS A N 1
ATOM 1201 C CA . HIS A 1 177 ? 33.814 41.774 120.729 1.00 29.72 363 HIS A CA 1
ATOM 1202 C C . HIS A 1 177 ? 32.478 41.727 121.460 1.00 29.75 363 HIS A C 1
ATOM 1203 O O . HIS A 1 177 ? 31.515 41.107 120.995 1.00 30.03 363 HIS A O 1
ATOM 1210 N N . GLY A 1 178 ? 32.440 42.341 122.638 1.00 29.35 364 GLY A N 1
ATOM 1211 C CA . GLY A 1 178 ? 31.205 42.437 123.393 1.00 30.45 364 GLY A CA 1
ATOM 1212 C C . GLY A 1 178 ? 30.623 43.839 123.372 1.00 30.79 364 GLY A C 1
ATOM 1213 O O . GLY A 1 178 ? 29.439 44.030 123.638 1.00 31.81 364 GLY A O 1
ATOM 1214 N N . THR A 1 179 ? 31.448 44.832 123.065 1.00 31.57 365 THR A N 1
ATOM 1215 C CA . THR A 1 179 ? 31.015 46.216 122.994 1.00 31.61 365 THR A CA 1
ATOM 1216 C C . THR A 1 179 ? 30.870 46.600 121.526 1.00 31.96 365 THR A C 1
ATOM 1217 O O . THR A 1 179 ? 31.818 46.447 120.748 1.00 32.01 365 THR A O 1
ATOM 1221 N N . PHE A 1 180 ? 29.686 47.086 121.148 1.00 30.72 366 PHE A N 1
ATOM 1222 C CA . PHE A 1 180 ? 29.419 47.543 119.786 1.00 30.59 366 PHE A CA 1
ATOM 1223 C C . PHE A 1 180 ? 29.056 49.023 119.836 1.00 30.86 366 PHE A C 1
ATOM 1224 O O . PHE A 1 180 ? 27.947 49.389 120.253 1.00 31.90 366 PHE A O 1
ATOM 1232 N N . TRP A 1 181 ? 29.961 49.862 119.344 1.00 30.00 367 TRP A N 1
ATOM 1233 C CA . TRP A 1 181 ? 29.884 51.306 119.543 1.00 30.12 367 TRP A CA 1
ATOM 1234 C C . TRP A 1 181 ? 29.378 51.963 118.260 1.00 30.24 367 TRP A C 1
ATOM 1235 O O . TRP A 1 181 ? 30.052 51.920 117.222 1.00 29.51 367 TRP A O 1
ATOM 1246 N N . HIS A 1 182 ? 28.182 52.542 118.327 1.00 31.26 368 HIS A N 1
ATOM 1247 C CA . HIS A 1 182 ? 27.565 53.256 117.220 1.00 31.58 368 HIS A CA 1
ATOM 1248 C C . HIS A 1 182 ? 27.565 54.743 117.519 1.00 31.69 368 HIS A C 1
ATOM 1249 O O . HIS A 1 182 ? 27.787 55.171 118.652 1.00 31.80 368 HIS A O 1
ATOM 1256 N N . SER A 1 183 ? 27.261 55.523 116.491 1.00 31.79 369 SER A N 1
ATOM 1257 C CA . SER A 1 183 ? 27.061 56.955 116.624 1.00 32.09 369 SER A CA 1
ATOM 1258 C C . SER A 1 183 ? 25.578 57.275 116.752 1.00 33.52 369 SER A C 1
ATOM 1259 O O . SER A 1 183 ? 24.711 56.482 116.384 1.00 34.24 369 SER A O 1
ATOM 1262 N N . SER A 1 184 ? 25.291 58.468 117.262 1.00 35.61 370 SER A N 1
ATOM 1263 C CA . SER A 1 184 ? 23.920 58.944 117.360 1.00 35.83 370 SER A CA 1
ATOM 1264 C C . SER A 1 184 ? 23.457 59.713 116.128 1.00 36.71 370 SER A C 1
ATOM 1265 O O . SER A 1 184 ? 22.283 60.098 116.080 1.00 37.06 370 SER A O 1
ATOM 1268 N N . ASP A 1 185 ? 24.331 59.962 115.154 1.00 43.83 371 ASP A N 1
ATOM 1269 C CA . ASP A 1 185 ? 23.947 60.621 113.900 1.00 44.73 371 ASP A CA 1
ATOM 1270 C C . ASP A 1 185 ? 24.835 60.084 112.772 1.00 45.16 371 ASP A C 1
ATOM 1271 O O . ASP A 1 185 ? 25.448 59.017 112.899 1.00 44.74 371 ASP A O 1
ATOM 1276 N N . GLY A 1 186 ? 24.914 60.833 111.667 1.00 34.78 372 GLY A N 1
ATOM 1277 C CA . GLY A 1 186 ? 25.650 60.444 110.484 1.00 35.25 372 GLY A CA 1
ATOM 1278 C C . GLY A 1 186 ? 27.075 60.944 110.387 1.00 35.38 372 GLY A C 1
ATOM 1279 O O . GLY A 1 186 ? 27.711 60.748 109.346 1.00 35.81 372 GLY A O 1
ATOM 1280 N N . SER A 1 187 ? 27.609 61.568 111.436 1.00 37.13 373 SER A N 1
ATOM 1281 C CA . SER A 1 187 ? 28.925 62.185 111.364 1.00 37.12 373 SER A CA 1
ATOM 1282 C C . SER A 1 187 ? 30.023 61.170 111.662 1.00 36.43 373 SER A C 1
ATOM 1283 O O . SER A 1 187 ? 30.542 60.534 110.739 1.00 36.78 373 SER A O 1
ATOM 1286 N N . GLN A 1 188 ? 30.397 61.015 112.931 1.00 32.66 374 GLN A N 1
ATOM 1287 C CA . GLN A 1 188 ? 31.423 60.050 113.307 1.00 31.85 374 GLN A CA 1
ATOM 1288 C C . GLN A 1 188 ? 31.090 59.467 114.670 1.00 30.94 374 GLN A C 1
ATOM 1289 O O . GLN A 1 188 ? 30.272 60.015 115.413 1.00 30.83 374 GLN A O 1
ATOM 1295 N N . VAL A 1 189 ? 31.724 58.335 114.992 1.00 28.25 375 VAL A N 1
ATOM 1296 C CA . VAL A 1 189 ? 31.545 57.762 116.321 1.00 28.55 375 VAL A CA 1
ATOM 1297 C C . VAL A 1 189 ? 32.483 58.430 117.316 1.00 28.21 375 VAL A C 1
ATOM 1298 O O . VAL A 1 189 ? 32.051 58.921 118.369 1.00 28.84 375 VAL A O 1
ATOM 1302 N N . TYR A 1 190 ? 33.771 58.493 116.971 1.00 27.89 376 TYR A N 1
ATOM 1303 C CA . TYR A 1 190 ? 34.838 58.921 117.873 1.00 27.74 376 TYR A CA 1
ATOM 1304 C C . TYR A 1 190 ? 35.677 59.992 117.172 1.00 27.37 376 TYR A C 1
ATOM 1305 O O . TYR A 1 190 ? 36.498 59.682 116.304 1.00 26.64 376 TYR A O 1
ATOM 1314 N N . LEU A 1 191 ? 35.481 61.250 117.542 1.00 30.49 377 LEU A N 1
ATOM 1315 C CA . LEU A 1 191 ? 36.217 62.368 116.963 1.00 30.79 377 LEU A CA 1
ATOM 1316 C C . LEU A 1 191 ? 37.383 62.758 117.865 1.00 31.69 377 LEU A C 1
ATOM 1317 O O . LEU A 1 191 ? 37.200 63.000 119.061 1.00 32.28 377 LEU A O 1
ATOM 1322 N N . VAL A 1 192 ? 38.579 62.807 117.299 1.00 27.29 378 VAL A N 1
ATOM 1323 C CA . VAL A 1 192 ? 39.729 63.256 118.072 1.00 27.64 378 VAL A CA 1
ATOM 1324 C C . VAL A 1 192 ? 40.102 64.654 117.594 1.00 28.01 378 VAL A C 1
ATOM 1325 O O . VAL A 1 192 ? 40.827 64.787 116.600 1.00 28.02 378 VAL A O 1
ATOM 1329 N N . PRO A 1 193 ? 39.644 65.710 118.272 1.00 31.65 379 PRO A N 1
ATOM 1330 C CA . PRO A 1 193 ? 39.879 67.076 117.789 1.00 31.88 379 PRO A CA 1
ATOM 1331 C C . PRO A 1 193 ? 41.360 67.400 117.734 1.00 32.64 379 PRO A C 1
ATOM 1332 O O . PRO A 1 193 ? 42.195 66.721 118.334 1.00 33.24 379 PRO A O 1
ATOM 1336 N N . GLU A 1 194 ? 41.672 68.481 117.021 1.00 35.01 380 GLU A N 1
ATOM 1337 C CA . GLU A 1 194 ? 43.030 69.001 117.039 1.00 35.64 380 GLU A CA 1
ATOM 1338 C C . GLU A 1 194 ? 43.410 69.388 118.464 1.00 36.45 380 GLU A C 1
ATOM 1339 O O . GLU A 1 194 ? 42.557 69.737 119.284 1.00 36.47 380 GLU A O 1
ATOM 1345 N N . ASN A 1 195 ? 44.700 69.271 118.767 1.00 32.13 381 ASN A N 1
ATOM 1346 C CA . ASN A 1 195 ? 45.285 69.529 120.078 1.00 33.10 381 ASN A CA 1
ATOM 1347 C C . ASN A 1 195 ? 44.838 68.544 121.157 1.00 33.48 381 ASN A C 1
ATOM 1348 O O . ASN A 1 195 ? 45.164 68.745 122.334 1.00 34.36 381 ASN A O 1
ATOM 1353 N N . VAL A 1 196 ? 44.094 67.499 120.809 1.00 30.33 382 VAL A N 1
ATOM 1354 C CA . VAL A 1 196 ? 43.829 66.404 121.736 1.00 30.23 382 VAL A CA 1
ATOM 1355 C C . VAL A 1 196 ? 44.923 65.355 121.555 1.00 29.70 382 VAL A C 1
ATOM 1356 O O . VAL A 1 196 ? 45.117 64.826 120.454 1.00 28.91 382 VAL A O 1
ATOM 1360 N N . THR A 1 197 ? 45.660 65.081 122.629 1.00 30.28 383 THR A N 1
ATOM 1361 C CA . THR A 1 197 ? 46.864 64.272 122.589 1.00 30.12 383 THR A CA 1
ATOM 1362 C C . THR A 1 197 ? 46.734 63.064 123.501 1.00 30.15 383 THR A C 1
ATOM 1363 O O . THR A 1 197 ? 46.172 63.161 124.595 1.00 30.81 383 THR A O 1
ATOM 1367 N N . GLY A 1 198 ? 47.306 61.939 123.070 1.00 29.59 384 GLY A N 1
ATOM 1368 C CA . GLY A 1 198 ? 47.379 60.777 123.932 1.00 29.77 384 GLY A CA 1
ATOM 1369 C C . GLY A 1 198 ? 46.060 60.090 124.190 1.00 29.46 384 GLY A C 1
ATOM 1370 O O . GLY A 1 198 ? 45.932 59.376 125.180 1.00 29.94 384 GLY A O 1
ATOM 1371 N N . ALA A 1 199 ? 45.059 60.339 123.356 1.00 28.85 385 ALA A N 1
ATOM 1372 C CA . ALA A 1 199 ? 43.794 59.643 123.445 1.00 28.62 385 ALA A CA 1
ATOM 1373 C C . ALA A 1 199 ? 43.913 58.267 122.802 1.00 27.86 385 ALA A C 1
ATOM 1374 O O . ALA A 1 199 ? 44.861 57.978 122.070 1.00 27.41 385 ALA A O 1
ATOM 1376 N N . GLY A 1 200 ? 42.910 57.424 123.055 1.00 31.84 386 GLY A N 1
ATOM 1377 C CA . GLY A 1 200 ? 42.916 56.093 122.490 1.00 31.70 386 GLY A CA 1
ATOM 1378 C C . GLY A 1 200 ? 41.564 55.414 122.562 1.00 30.88 386 GLY A C 1
ATOM 1379 O O . GLY A 1 200 ? 40.604 55.925 123.142 1.00 30.37 386 GLY A O 1
ATOM 1380 N N . VAL A 1 201 ? 41.514 54.229 121.956 1.00 28.61 387 VAL A N 1
ATOM 1381 C CA . VAL A 1 201 ? 40.347 53.360 121.972 1.00 27.40 387 VAL A CA 1
ATOM 1382 C C . VAL A 1 201 ? 40.848 51.931 121.870 1.00 28.01 387 VAL A C 1
ATOM 1383 O O . VAL A 1 201 ? 41.864 51.665 121.224 1.00 28.43 387 VAL A O 1
ATOM 1387 N N . SER A 1 202 ? 40.143 51.009 122.528 1.00 27.16 388 SER A N 1
ATOM 1388 C CA . SER A 1 202 ? 40.558 49.613 122.453 1.00 27.07 388 SER A CA 1
ATOM 1389 C C . SER A 1 202 ? 39.422 48.674 122.823 1.00 27.61 388 SER A C 1
ATOM 1390 O O . SER A 1 202 ? 38.427 49.066 123.449 1.00 28.27 388 SER A O 1
ATOM 1393 N N . ASN A 1 203 ? 39.591 47.419 122.397 1.00 27.42 389 ASN A N 1
ATOM 1394 C CA . ASN A 1 203 ? 38.776 46.293 122.850 1.00 28.08 389 ASN A CA 1
ATOM 1395 C C . ASN A 1 203 ? 37.291 46.514 122.561 1.00 28.36 389 ASN A C 1
ATOM 1396 O O . ASN A 1 203 ? 36.439 46.303 123.423 1.00 29.31 389 ASN A O 1
ATOM 1401 N N . LEU A 1 204 ? 36.975 46.917 121.334 1.00 27.69 390 LEU A N 1
ATOM 1402 C CA . LEU A 1 204 ? 35.576 47.079 120.960 1.00 28.08 390 LEU A CA 1
ATOM 1403 C C . LEU A 1 204 ? 35.446 47.025 119.447 1.00 27.36 390 LEU A C 1
ATOM 1404 O O . LEU A 1 204 ? 36.436 47.065 118.716 1.00 26.56 390 LEU A O 1
ATOM 1409 N N . LYS A 1 205 ? 34.199 46.945 118.991 1.00 27.82 391 LYS A N 1
ATOM 1410 C CA . LYS A 1 205 ? 33.852 46.995 117.578 1.00 27.41 391 LYS A CA 1
ATOM 1411 C C . LYS A 1 205 ? 32.985 48.221 117.317 1.00 27.71 391 LYS A C 1
ATOM 1412 O O . LYS A 1 205 ? 32.083 48.529 118.105 1.00 28.60 391 LYS A O 1
ATOM 1418 N N . MET A 1 206 ? 33.263 48.925 116.226 1.00 31.06 392 MET A N 1
ATOM 1419 C CA . MET A 1 206 ? 32.491 50.092 115.826 1.00 30.65 392 MET A CA 1
ATOM 1420 C C . MET A 1 206 ? 31.643 49.731 114.614 1.00 30.87 392 MET A C 1
ATOM 1421 O O . MET A 1 206 ? 32.132 49.098 113.677 1.00 31.15 392 MET A O 1
ATOM 1426 N N . LEU A 1 207 ? 30.370 50.118 114.642 1.00 28.65 393 LEU A N 1
ATOM 1427 C CA . LEU A 1 207 ? 29.410 49.760 113.607 1.00 29.22 393 LEU A CA 1
ATOM 1428 C C . LEU A 1 207 ? 28.832 51.016 112.971 1.00 29.59 393 LEU A C 1
ATOM 1429 O O . LEU A 1 207 ? 28.583 52.017 113.653 1.00 29.96 393 LEU A O 1
ATOM 1434 N N . GLY A 1 208 ? 28.566 50.932 111.662 1.00 31.22 394 GLY A N 1
ATOM 1435 C CA . GLY A 1 208 ? 28.082 52.079 110.913 1.00 31.55 394 GLY A CA 1
ATOM 1436 C C . GLY A 1 208 ? 26.612 52.405 111.100 1.00 31.89 394 GLY A C 1
ATOM 1437 O O . GLY A 1 208 ? 26.223 53.559 110.891 1.00 32.17 394 GLY A O 1
ATOM 1438 N N . SER A 1 209 ? 25.783 51.427 111.487 1.00 35.66 395 SER A N 1
ATOM 1439 C CA . SER A 1 209 ? 24.372 51.718 111.695 1.00 35.97 395 SER A CA 1
ATOM 1440 C C . SER A 1 209 ? 24.241 52.702 112.846 1.00 35.24 395 SER A C 1
ATOM 1441 O O . SER A 1 209 ? 25.003 52.648 113.815 1.00 34.57 395 SER A O 1
ATOM 1444 N N . ARG A 1 210 ? 23.307 53.643 112.709 1.00 35.48 396 ARG A N 1
ATOM 1445 C CA . ARG A 1 210 ? 23.300 54.804 113.587 1.00 35.74 396 ARG A CA 1
ATOM 1446 C C . ARG A 1 210 ? 21.882 55.328 113.777 1.00 37.62 396 ARG A C 1
ATOM 1447 O O . ARG A 1 210 ? 20.961 54.987 113.033 1.00 38.67 396 ARG A O 1
ATOM 1455 N N . LEU A 1 211 ? 21.717 56.188 114.778 1.00 45.00 397 LEU A N 1
ATOM 1456 C CA . LEU A 1 211 ? 20.408 56.767 115.056 1.00 45.36 397 LEU A CA 1
ATOM 1457 C C . LEU A 1 211 ? 20.077 57.849 114.039 1.00 45.80 397 LEU A C 1
ATOM 1458 O O . LEU A 1 211 ? 20.946 58.627 113.640 1.00 45.63 397 LEU A O 1
ATOM 1463 N N . GLY A 1 212 ? 18.808 57.912 113.644 1.00 56.67 398 GLY A N 1
ATOM 1464 C CA . GLY A 1 212 ? 18.321 58.966 112.781 1.00 57.25 398 GLY A CA 1
ATOM 1465 C C . GLY A 1 212 ? 18.142 58.594 111.325 1.00 57.98 398 GLY A C 1
ATOM 1466 O O . GLY A 1 212 ? 17.529 59.368 110.582 1.00 58.64 398 GLY A O 1
ATOM 1467 N N . SER A 1 213 ? 18.645 57.443 110.891 1.00 63.56 399 SER A N 1
ATOM 1468 C CA . SER A 1 213 ? 18.490 57.027 109.504 1.00 64.46 399 SER A CA 1
ATOM 1469 C C . SER A 1 213 ? 18.595 55.516 109.425 1.00 64.60 399 SER A C 1
ATOM 1470 O O . SER A 1 213 ? 19.497 54.929 110.029 1.00 63.88 399 SER A O 1
ATOM 1473 N N . THR A 1 214 ? 17.687 54.897 108.672 1.00 90.15 400 THR A N 1
ATOM 1474 C CA . THR A 1 214 ? 17.744 53.463 108.432 1.00 90.48 400 THR A CA 1
ATOM 1475 C C . THR A 1 214 ? 18.494 53.100 107.153 1.00 91.20 400 THR A C 1
ATOM 1476 O O . THR A 1 214 ? 18.824 51.926 106.962 1.00 91.46 400 THR A O 1
ATOM 1480 N N . SER A 1 215 ? 18.797 54.079 106.296 1.00 72.72 401 SER A N 1
ATOM 1481 C CA . SER A 1 215 ? 19.450 53.850 105.010 1.00 73.59 401 SER A CA 1
ATOM 1482 C C . SER A 1 215 ? 20.859 54.418 104.904 1.00 73.14 401 SER A C 1
ATOM 1483 O O . SER A 1 215 ? 21.677 53.869 104.161 1.00 73.67 401 SER A O 1
ATOM 1486 N N . SER A 1 216 ? 21.159 55.505 105.609 1.00 50.22 402 SER A N 1
ATOM 1487 C CA . SER A 1 216 ? 22.449 56.179 105.516 1.00 49.78 402 SER A CA 1
ATOM 1488 C C . SER A 1 216 ? 23.227 55.970 106.809 1.00 48.49 402 SER A C 1
ATOM 1489 O O . SER A 1 216 ? 22.775 56.377 107.884 1.00 47.74 402 SER A O 1
ATOM 1492 N N . ASN A 1 217 ? 24.388 55.327 106.703 1.00 36.41 403 ASN A N 1
ATOM 1493 C CA . ASN A 1 217 ? 25.163 54.978 107.881 1.00 35.29 403 ASN A CA 1
ATOM 1494 C C . ASN A 1 217 ? 26.044 56.138 108.324 1.00 34.51 403 ASN A C 1
ATOM 1495 O O . ASN A 1 217 ? 26.156 57.171 107.657 1.00 34.85 403 ASN A O 1
ATOM 1500 N N . CYS A 1 218 ? 26.685 55.948 109.470 1.00 36.74 404 CYS A N 1
ATOM 1501 C CA . CYS A 1 218 ? 27.578 56.959 109.999 1.00 36.01 404 CYS A CA 1
ATOM 1502 C C . CYS A 1 218 ? 28.803 57.107 109.105 1.00 36.21 404 CYS A C 1
ATOM 1503 O O . CYS A 1 218 ? 29.342 56.122 108.589 1.00 36.48 404 CYS A O 1
ATOM 1506 N N . GLY A 1 219 ? 29.239 58.348 108.914 1.00 35.81 405 GLY A N 1
ATOM 1507 C CA . GLY A 1 219 ? 30.368 58.633 108.050 1.00 36.09 405 GLY A CA 1
ATOM 1508 C C . GLY A 1 219 ? 31.657 57.946 108.454 1.00 35.43 405 GLY A C 1
ATOM 1509 O O . GLY A 1 219 ? 32.217 57.159 107.686 1.00 35.87 405 GLY A O 1
ATOM 1510 N N . PHE A 1 220 ? 32.136 58.227 109.659 1.00 27.68 406 PHE A N 1
ATOM 1511 C CA . PHE A 1 220 ? 33.418 57.733 110.128 1.00 26.80 406 PHE A CA 1
ATOM 1512 C C . PHE A 1 220 ? 33.255 56.964 111.426 1.00 26.72 406 PHE A C 1
ATOM 1513 O O . PHE A 1 220 ? 32.422 57.312 112.275 1.00 27.40 406 PHE A O 1
ATOM 1521 N N . GLY A 1 221 ? 34.075 55.927 111.583 1.00 33.02 407 GLY A N 1
ATOM 1522 C CA . GLY A 1 221 ? 34.272 55.337 112.890 1.00 32.64 407 GLY A CA 1
ATOM 1523 C C . GLY A 1 221 ? 35.157 56.226 113.740 1.00 32.47 407 GLY A C 1
ATOM 1524 O O . GLY A 1 221 ? 34.673 56.945 114.617 1.00 32.57 407 GLY A O 1
ATOM 1525 N N . ILE A 1 222 ? 36.459 56.200 113.472 1.00 32.93 408 ILE A N 1
ATOM 1526 C CA . ILE A 1 222 ? 37.430 57.055 114.144 1.00 33.10 408 ILE A CA 1
ATOM 1527 C C . ILE A 1 222 ? 37.875 58.111 113.149 1.00 33.16 408 ILE A C 1
ATOM 1528 O O . ILE A 1 222 ? 38.374 57.778 112.067 1.00 33.08 408 ILE A O 1
ATOM 1533 N N . LYS A 1 223 ? 37.649 59.374 113.494 1.00 30.28 409 LYS A N 1
ATOM 1534 C CA . LYS A 1 223 ? 38.163 60.521 112.756 1.00 30.71 409 LYS A CA 1
ATOM 1535 C C . LYS A 1 223 ? 39.198 61.205 113.635 1.00 31.26 409 LYS A C 1
ATOM 1536 O O . LYS A 1 223 ? 38.869 61.678 114.728 1.00 31.63 409 LYS A O 1
ATOM 1542 N N . ILE A 1 224 ? 40.443 61.244 113.171 1.00 25.28 410 ILE A N 1
ATOM 1543 C CA . ILE A 1 224 ? 41.562 61.730 113.971 1.00 25.44 410 ILE A CA 1
ATOM 1544 C C . ILE A 1 224 ? 42.040 63.062 113.413 1.00 25.81 410 ILE A C 1
ATOM 1545 O O . ILE A 1 224 ? 42.476 63.141 112.258 1.00 25.67 410 ILE A O 1
ATOM 1550 N N . ILE A 1 225 ? 41.934 64.107 114.229 1.00 28.12 411 ILE A N 1
ATOM 1551 C CA . ILE A 1 225 ? 42.604 65.378 113.972 1.00 28.89 411 ILE A CA 1
ATOM 1552 C C . ILE A 1 225 ? 43.739 65.618 114.954 1.00 29.73 411 ILE A C 1
ATOM 1553 O O . ILE A 1 225 ? 44.690 66.336 114.611 1.00 29.94 411 ILE A O 1
ATOM 1558 N N . GLY A 1 226 ? 43.684 65.023 116.147 1.00 30.14 412 GLY A N 1
ATOM 1559 C CA . GLY A 1 226 ? 44.679 65.232 117.175 1.00 31.12 412 GLY A CA 1
ATOM 1560 C C . GLY A 1 226 ? 45.928 64.398 116.963 1.00 31.54 412 GLY A C 1
ATOM 1561 O O . GLY A 1 226 ? 46.215 63.910 115.868 1.00 30.94 412 GLY A O 1
ATOM 1562 N N . ASP A 1 227 ? 46.665 64.218 118.053 1.00 32.97 413 ASP A N 1
ATOM 1563 C CA . ASP A 1 227 ? 48.041 63.748 118.032 1.00 33.70 413 ASP A CA 1
ATOM 1564 C C . ASP A 1 227 ? 48.212 62.564 118.975 1.00 34.60 413 ASP A C 1
ATOM 1565 O O . ASP A 1 227 ? 47.569 62.495 120.022 1.00 34.94 413 ASP A O 1
ATOM 1570 N N . SER A 1 228 ? 49.089 61.634 118.591 1.00 27.70 414 SER A N 1
ATOM 1571 C CA . SER A 1 228 ? 49.465 60.470 119.410 1.00 27.79 414 SER A CA 1
ATOM 1572 C C . SER A 1 228 ? 48.243 59.668 119.869 1.00 27.35 414 SER A C 1
ATOM 1573 O O . SER A 1 228 ? 48.036 59.411 121.054 1.00 27.81 414 SER A O 1
ATOM 1576 N N . PHE A 1 229 ? 47.447 59.252 118.897 1.00 26.57 415 PHE A N 1
ATOM 1577 C CA . PHE A 1 229 ? 46.322 58.367 119.137 1.00 26.20 415 PHE A CA 1
ATOM 1578 C C . PHE A 1 229 ? 46.794 56.914 119.077 1.00 25.93 415 PHE A C 1
ATOM 1579 O O . PHE A 1 229 ? 47.762 56.589 118.376 1.00 25.79 415 PHE A O 1
ATOM 1587 N N . THR A 1 230 ? 46.121 56.048 119.838 1.00 27.11 416 THR A N 1
ATOM 1588 C CA . THR A 1 230 ? 46.473 54.631 119.907 1.00 27.60 416 THR A CA 1
ATOM 1589 C C . THR A 1 230 ? 45.218 53.763 119.907 1.00 26.99 416 THR A C 1
ATOM 1590 O O . THR A 1 230 ? 44.294 54.007 120.690 1.00 27.22 416 THR A O 1
ATOM 1594 N N . ALA A 1 231 ? 45.197 52.725 119.064 1.00 29.64 417 ALA A N 1
ATOM 1595 C CA . ALA A 1 231 ? 44.080 51.788 119.023 1.00 29.15 417 ALA A CA 1
ATOM 1596 C C . ALA A 1 231 ? 44.599 50.359 118.989 1.00 29.65 417 ALA A C 1
ATOM 1597 O O . ALA A 1 231 ? 45.548 50.050 118.254 1.00 29.54 417 ALA A O 1
ATOM 1599 N N . LYS A 1 232 ? 43.979 49.497 119.801 1.00 33.09 418 LYS A N 1
ATOM 1600 C CA . LYS A 1 232 ? 44.324 48.081 119.874 1.00 33.45 418 LYS A CA 1
ATOM 1601 C C . LYS A 1 232 ? 43.058 47.240 119.963 1.00 32.65 418 LYS A C 1
ATOM 1602 O O . LYS A 1 232 ? 42.135 47.577 120.711 1.00 32.52 418 LYS A O 1
ATOM 1608 N N . TRP A 1 233 ? 43.024 46.143 119.201 1.00 25.72 419 TRP A N 1
ATOM 1609 C CA . TRP A 1 233 ? 41.888 45.214 119.198 1.00 25.58 419 TRP A CA 1
ATOM 1610 C C . TRP A 1 233 ? 40.572 45.959 118.940 1.00 25.53 419 TRP A C 1
ATOM 1611 O O . TRP A 1 233 ? 39.619 45.892 119.721 1.00 26.12 419 TRP A O 1
ATOM 1622 N N . VAL A 1 234 ? 40.543 46.707 117.839 1.00 27.21 420 VAL A N 1
ATOM 1623 C CA . VAL A 1 234 ? 39.357 47.428 117.399 1.00 25.93 420 VAL A CA 1
ATOM 1624 C C . VAL A 1 234 ? 39.018 46.991 115.983 1.00 25.18 420 VAL A C 1
ATOM 1625 O O . VAL A 1 234 ? 39.883 46.998 115.102 1.00 25.27 420 VAL A O 1
ATOM 1629 N N . ASP A 1 235 ? 37.761 46.627 115.766 1.00 29.88 421 ASP A N 1
ATOM 1630 C CA . ASP A 1 235 ? 37.226 46.378 114.439 1.00 29.51 421 ASP A CA 1
ATOM 1631 C C . ASP A 1 235 ? 36.292 47.521 114.068 1.00 28.78 421 ASP A C 1
ATOM 1632 O O . ASP A 1 235 ? 35.713 48.174 114.942 1.00 28.50 421 ASP A O 1
ATOM 1637 N N . THR A 1 236 ? 36.196 47.806 112.774 1.00 26.33 422 THR A N 1
ATOM 1638 C CA . THR A 1 236 ? 35.234 48.774 112.263 1.00 26.02 422 THR A CA 1
ATOM 1639 C C . THR A 1 236 ? 34.514 48.168 111.069 1.00 26.75 422 THR A C 1
ATOM 1640 O O . THR A 1 236 ? 35.142 47.546 110.209 1.00 27.31 422 THR A O 1
ATOM 1644 N N . SER A 1 237 ? 33.198 48.366 110.998 1.00 27.05 423 SER A N 1
ATOM 1645 C CA . SER A 1 237 ? 32.424 47.731 109.945 1.00 28.10 423 SER A CA 1
ATOM 1646 C C . SER A 1 237 ? 31.189 48.556 109.628 1.00 28.36 423 SER A C 1
ATOM 1647 O O . SER A 1 237 ? 30.501 49.023 110.534 1.00 28.12 423 SER A O 1
ATOM 1650 N N . GLY A 1 238 ? 30.919 48.726 108.338 1.00 30.08 424 GLY A N 1
ATOM 1651 C CA . GLY A 1 238 ? 29.662 49.270 107.874 1.00 30.73 424 GLY A CA 1
ATOM 1652 C C . GLY A 1 238 ? 29.592 50.776 107.736 1.00 30.41 424 GLY A C 1
ATOM 1653 O O . GLY A 1 238 ? 28.488 51.307 107.550 1.00 30.77 424 GLY A O 1
ATOM 1654 N N . PHE A 1 239 ? 30.717 51.484 107.801 1.00 30.29 425 PHE A N 1
ATOM 1655 C CA . PHE A 1 239 ? 30.660 52.941 107.791 1.00 29.94 425 PHE A CA 1
ATOM 1656 C C . PHE A 1 239 ? 30.466 53.491 106.380 1.00 31.27 425 PHE A C 1
ATOM 1657 O O . PHE A 1 239 ? 30.881 52.893 105.385 1.00 32.40 425 PHE A O 1
ATOM 1665 N N . ARG A 1 240 ? 29.786 54.637 106.311 1.00 29.05 426 ARG A N 1
ATOM 1666 C CA . ARG A 1 240 ? 29.415 55.224 105.030 1.00 29.71 426 ARG A CA 1
ATOM 1667 C C . ARG A 1 240 ? 30.634 55.750 104.284 1.00 28.99 426 ARG A C 1
ATOM 1668 O O . ARG A 1 240 ? 30.657 55.739 103.050 1.00 30.12 426 ARG A O 1
ATOM 1676 N N . LEU A 1 241 ? 31.647 56.218 105.006 1.00 30.37 427 LEU A N 1
ATOM 1677 C CA . LEU A 1 241 ? 32.871 56.688 104.368 1.00 30.49 427 LEU A CA 1
ATOM 1678 C C . LEU A 1 241 ? 34.019 55.752 104.727 1.00 30.05 427 LEU A C 1
ATOM 1679 O O . LEU A 1 241 ? 34.369 54.872 103.937 1.00 30.95 427 LEU A O 1
ATOM 1684 N N . GLU A 1 242 ? 34.577 55.899 105.930 1.00 31.55 428 GLU A N 1
ATOM 1685 C CA . GLU A 1 242 ? 35.713 55.096 106.361 1.00 30.86 428 GLU A CA 1
ATOM 1686 C C . GLU A 1 242 ? 35.537 54.657 107.808 1.00 29.56 428 GLU A C 1
ATOM 1687 O O . GLU A 1 242 ? 34.977 55.381 108.635 1.00 29.01 428 GLU A O 1
ATOM 1693 N N . GLY A 1 243 ? 36.058 53.472 108.114 1.00 24.69 429 GLY A N 1
ATOM 1694 C CA . GLY A 1 243 ? 36.162 53.083 109.507 1.00 24.55 429 GLY A CA 1
ATOM 1695 C C . GLY A 1 243 ? 37.150 53.944 110.275 1.00 24.24 429 GLY A C 1
ATOM 1696 O O . GLY A 1 243 ? 36.933 54.256 111.448 1.00 24.42 429 GLY A O 1
ATOM 1697 N N . LEU A 1 244 ? 38.236 54.351 109.619 1.00 27.30 430 LEU A N 1
ATOM 1698 C CA . LEU A 1 244 ? 39.272 55.198 110.195 1.00 26.84 430 LEU A CA 1
ATOM 1699 C C . LEU A 1 244 ? 39.618 56.289 109.191 1.00 27.21 430 LEU A C 1
ATOM 1700 O O . LEU A 1 244 ? 39.794 56.004 108.002 1.00 27.81 430 LEU A O 1
ATOM 1705 N N . TYR A 1 245 ? 39.703 57.529 109.666 1.00 31.00 431 TYR A N 1
ATOM 1706 C CA . TYR A 1 245 ? 39.967 58.690 108.824 1.00 31.74 431 TYR A CA 1
ATOM 1707 C C . TYR A 1 245 ? 40.851 59.649 109.609 1.00 31.73 431 TYR A C 1
ATOM 1708 O O . TYR A 1 245 ? 40.478 60.086 110.703 1.00 31.68 431 TYR A O 1
ATOM 1717 N N . ILE A 1 246 ? 42.028 59.961 109.078 1.00 24.44 432 ILE A N 1
ATOM 1718 C CA . ILE A 1 246 ? 43.003 60.763 109.804 1.00 24.64 432 ILE A CA 1
ATOM 1719 C C . ILE A 1 246 ? 43.301 62.018 108.998 1.00 25.12 432 ILE A C 1
ATOM 1720 O O . ILE A 1 246 ? 43.928 61.952 107.929 1.00 25.19 432 ILE A O 1
ATOM 1725 N N . ARG A 1 247 ? 42.913 63.170 109.534 1.00 27.87 433 ARG A N 1
ATOM 1726 C CA . ARG A 1 247 ? 43.176 64.431 108.849 1.00 28.29 433 ARG A CA 1
ATOM 1727 C C . ARG A 1 247 ? 43.401 65.510 109.897 1.00 28.70 433 ARG A C 1
ATOM 1728 O O . ARG A 1 247 ? 42.451 65.943 110.551 1.00 28.90 433 ARG A O 1
ATOM 1736 N N . GLY A 1 248 ? 44.646 65.956 110.044 1.00 28.21 434 GLY A N 1
ATOM 1737 C CA . GLY A 1 248 ? 44.952 67.040 110.954 1.00 28.73 434 GLY A CA 1
ATOM 1738 C C . GLY A 1 248 ? 44.663 68.400 110.333 1.00 28.78 434 GLY A C 1
ATOM 1739 O O . GLY A 1 248 ? 44.044 68.525 109.274 1.00 28.58 434 GLY A O 1
ATOM 1740 N N . LYS A 1 249 ? 45.143 69.440 111.015 1.00 28.97 435 LYS A N 1
ATOM 1741 C CA . LYS A 1 249 ? 44.991 70.805 110.540 1.00 29.83 435 LYS A CA 1
ATOM 1742 C C . LYS A 1 249 ? 46.342 71.506 110.522 1.00 30.52 435 LYS A C 1
ATOM 1743 O O . LYS A 1 249 ? 47.302 71.075 111.172 1.00 30.45 435 LYS A O 1
ATOM 1749 N N . ASP A 1 250 ? 46.405 72.594 109.755 1.00 37.22 436 ASP A N 1
ATOM 1750 C CA . ASP A 1 250 ? 47.633 73.367 109.679 1.00 37.39 436 ASP A CA 1
ATOM 1751 C C . ASP A 1 250 ? 48.032 73.860 111.063 1.00 37.99 436 ASP A C 1
ATOM 1752 O O . ASP A 1 250 ? 47.195 74.308 111.848 1.00 38.24 436 ASP A O 1
ATOM 1757 N N . GLY A 1 251 ? 49.319 73.762 111.367 1.00 35.02 437 GLY A N 1
ATOM 1758 C CA . GLY A 1 251 ? 49.864 74.318 112.585 1.00 35.78 437 GLY A CA 1
ATOM 1759 C C . GLY A 1 251 ? 49.703 73.475 113.828 1.00 36.28 437 GLY A C 1
ATOM 1760 O O . GLY A 1 251 ? 50.136 73.911 114.901 1.00 37.06 437 GLY A O 1
ATOM 1761 N N . VAL A 1 252 ? 49.092 72.294 113.732 1.00 33.75 438 VAL A N 1
ATOM 1762 C CA . VAL A 1 252 ? 48.879 71.424 114.885 1.00 34.25 438 VAL A CA 1
ATOM 1763 C C . VAL A 1 252 ? 49.274 69.998 114.517 1.00 33.99 438 VAL A C 1
ATOM 1764 O O . VAL A 1 252 ? 48.975 69.523 113.415 1.00 33.17 438 VAL A O 1
ATOM 1768 N N . SER A 1 253 ? 49.946 69.316 115.438 1.00 39.24 439 SER A N 1
ATOM 1769 C CA . SER A 1 253 ? 50.432 67.975 115.149 1.00 39.09 439 SER A CA 1
ATOM 1770 C C . SER A 1 253 ? 49.286 66.985 114.958 1.00 38.51 439 SER A C 1
ATOM 1771 O O . SER A 1 253 ? 48.285 67.015 115.676 1.00 38.74 439 SER A O 1
ATOM 1774 N N . CYS A 1 254 ? 49.425 66.136 113.937 1.00 30.26 440 CYS A N 1
ATOM 1775 C CA . CYS A 1 254 ? 48.585 64.955 113.728 1.00 29.68 440 CYS A CA 1
ATOM 1776 C C . CYS A 1 254 ? 49.547 63.805 113.397 1.00 29.33 440 CYS A C 1
ATOM 1777 O O . CYS A 1 254 ? 49.773 63.475 112.229 1.00 28.23 440 CYS A O 1
ATOM 1780 N N . SER A 1 255 ? 50.147 63.213 114.426 1.00 28.13 441 SER A N 1
ATOM 1781 C CA . SER A 1 255 ? 51.262 62.312 114.187 1.00 28.12 441 SER A CA 1
ATOM 1782 C C . SER A 1 255 ? 51.379 61.295 115.310 1.00 29.50 441 SER A C 1
ATOM 1783 O O . SER A 1 255 ? 50.707 61.387 116.340 1.00 30.56 441 SER A O 1
ATOM 1786 N N . ASN A 1 256 ? 52.299 60.352 115.112 1.00 27.54 442 ASN A N 1
ATOM 1787 C CA . ASN A 1 256 ? 52.618 59.337 116.111 1.00 27.67 442 ASN A CA 1
ATOM 1788 C C . ASN A 1 256 ? 51.403 58.460 116.415 1.00 26.88 442 ASN A C 1
ATOM 1789 O O . ASN A 1 256 ? 51.092 58.170 117.571 1.00 27.05 442 ASN A O 1
ATOM 1794 N N . HIS A 1 257 ? 50.681 58.056 115.376 1.00 27.51 443 HIS A N 1
ATOM 1795 C CA . HIS A 1 257 ? 49.498 57.235 115.565 1.00 26.92 443 HIS A CA 1
ATOM 1796 C C . HIS A 1 257 ? 49.851 55.767 115.399 1.00 26.85 443 HIS A C 1
ATOM 1797 O O . HIS A 1 257 ? 50.543 55.386 114.453 1.00 25.89 443 HIS A O 1
ATOM 1804 N N . TYR A 1 258 ? 49.328 54.940 116.289 1.00 26.92 444 TYR A N 1
ATOM 1805 C CA . TYR A 1 258 ? 49.703 53.542 116.345 1.00 27.37 444 TYR A CA 1
ATOM 1806 C C . TYR A 1 258 ? 48.457 52.671 116.402 1.00 26.77 444 TYR A C 1
ATOM 1807 O O . TYR A 1 258 ? 47.562 52.916 117.215 1.00 27.28 444 TYR A O 1
ATOM 1816 N N . PHE A 1 259 ? 48.412 51.657 115.546 1.00 28.21 445 PHE A N 1
ATOM 1817 C CA . PHE A 1 259 ? 47.300 50.719 115.470 1.00 27.96 445 PHE A CA 1
ATOM 1818 C C . PHE A 1 259 ? 47.849 49.301 115.447 1.00 28.59 445 PHE A C 1
ATOM 1819 O O . PHE A 1 259 ? 48.749 48.993 114.658 1.00 28.07 445 PHE A O 1
ATOM 1827 N N . GLU A 1 260 ? 47.315 48.448 116.317 1.00 28.17 446 GLU A N 1
ATOM 1828 C CA . GLU A 1 260 ? 47.731 47.054 116.358 1.00 28.60 446 GLU A CA 1
ATOM 1829 C C . GLU A 1 260 ? 46.521 46.158 116.562 1.00 28.46 446 GLU A C 1
ATOM 1830 O O . GLU A 1 260 ? 45.627 46.493 117.336 1.00 28.67 446 GLU A O 1
ATOM 1836 N N . ASN A 1 261 ? 46.494 45.025 115.867 1.00 29.85 447 ASN A N 1
ATOM 1837 C CA . ASN A 1 261 ? 45.431 44.035 116.045 1.00 29.66 447 ASN A CA 1
ATOM 1838 C C . ASN A 1 261 ? 44.061 44.634 115.748 1.00 28.86 447 ASN A C 1
ATOM 1839 O O . ASN A 1 261 ? 43.085 44.350 116.438 1.00 28.76 447 ASN A O 1
ATOM 1844 N N . CYS A 1 262 ? 43.997 45.515 114.757 1.00 27.64 448 CYS A N 1
ATOM 1845 C CA . CYS A 1 262 ? 42.751 46.157 114.364 1.00 26.69 448 CYS A CA 1
ATOM 1846 C C . CYS A 1 262 ? 42.294 45.616 113.018 1.00 26.13 448 CYS A C 1
ATOM 1847 O O . CYS A 1 262 ? 43.107 45.246 112.175 1.00 26.38 448 CYS A O 1
ATOM 1850 N N . ASN A 1 263 ? 40.988 45.573 112.812 1.00 28.49 449 ASN A N 1
ATOM 1851 C CA . ASN A 1 263 ? 40.422 45.084 111.562 1.00 28.35 449 ASN A CA 1
ATOM 1852 C C . ASN A 1 263 ? 39.499 46.148 111.007 1.00 27.63 449 ASN A C 1
ATOM 1853 O O . ASN A 1 263 ? 38.396 46.360 111.528 1.00 27.26 449 ASN A O 1
ATOM 1858 N N . PHE A 1 264 ? 39.947 46.820 109.960 1.00 27.64 450 PHE A N 1
ATOM 1859 C CA . PHE A 1 264 ? 39.139 47.845 109.310 1.00 27.19 450 PHE A CA 1
ATOM 1860 C C . PHE A 1 264 ? 38.398 47.167 108.161 1.00 28.11 450 PHE A C 1
ATOM 1861 O O . PHE A 1 264 ? 38.970 46.887 107.104 1.00 28.78 450 PHE A O 1
ATOM 1869 N N . LEU A 1 265 ? 37.119 46.865 108.387 1.00 27.85 451 LEU A N 1
ATOM 1870 C CA . LEU A 1 265 ? 36.378 46.020 107.462 1.00 29.01 451 LEU A CA 1
ATOM 1871 C C . LEU A 1 265 ? 35.548 46.872 106.516 1.00 29.79 451 LEU A C 1
ATOM 1872 O O . LEU A 1 265 ? 35.944 47.997 106.191 1.00 29.64 451 LEU A O 1
ATOM 1877 N N . ASP A 1 266 ? 34.388 46.358 106.106 1.00 28.40 452 ASP A N 1
ATOM 1878 C CA . ASP A 1 266 ? 33.649 46.958 105.009 1.00 29.84 452 ASP A CA 1
ATOM 1879 C C . ASP A 1 266 ? 33.266 48.396 105.326 1.00 29.18 452 ASP A C 1
ATOM 1880 O O . ASP A 1 266 ? 32.845 48.720 106.442 1.00 27.81 452 ASP A O 1
ATOM 1885 N N . ALA A 1 267 ? 33.442 49.256 104.329 1.00 29.66 453 ALA A N 1
ATOM 1886 C CA . ALA A 1 267 ? 32.999 50.637 104.372 1.00 29.21 453 ALA A CA 1
ATOM 1887 C C . ALA A 1 267 ? 32.649 51.039 102.948 1.00 30.95 453 ALA A C 1
ATOM 1888 O O . ALA A 1 267 ? 33.199 50.492 101.988 1.00 32.06 453 ALA A O 1
ATOM 1890 N N . ARG A 1 268 ? 31.721 51.989 102.814 1.00 29.62 454 ARG A N 1
ATOM 1891 C CA . ARG A 1 268 ? 31.184 52.326 101.499 1.00 30.87 454 ARG A CA 1
ATOM 1892 C C . ARG A 1 268 ? 32.108 53.206 100.674 1.00 30.66 454 ARG A C 1
ATOM 1893 O O . ARG A 1 268 ? 31.854 53.374 99.472 1.00 31.49 454 ARG A O 1
ATOM 1901 N N . ARG A 1 269 ? 33.160 53.770 101.273 1.00 34.62 455 ARG A N 1
ATOM 1902 C CA . ARG A 1 269 ? 34.155 54.489 100.486 1.00 34.23 455 ARG A CA 1
ATOM 1903 C C . ARG A 1 269 ? 35.487 53.744 100.542 1.00 33.65 455 ARG A C 1
ATOM 1904 O O . ARG A 1 269 ? 35.843 53.067 99.579 1.00 34.20 455 ARG A O 1
ATOM 1912 N N . ASN A 1 270 ? 36.222 53.860 101.649 1.00 33.51 456 ASN A N 1
ATOM 1913 C CA . ASN A 1 270 ? 37.442 53.102 101.893 1.00 32.85 456 ASN A CA 1
ATOM 1914 C C . ASN A 1 270 ? 37.364 52.468 103.270 1.00 32.45 456 ASN A C 1
ATOM 1915 O O . ASN A 1 270 ? 36.694 52.991 104.161 1.00 32.07 456 ASN A O 1
ATOM 1920 N N . THR A 1 271 ? 38.059 51.348 103.464 1.00 33.72 457 THR A N 1
ATOM 1921 C CA . THR A 1 271 ? 38.116 50.797 104.813 1.00 32.78 457 THR A CA 1
ATOM 1922 C C . THR A 1 271 ? 38.776 51.785 105.760 1.00 31.07 457 THR A C 1
ATOM 1923 O O . THR A 1 271 ? 38.424 51.851 106.941 1.00 30.01 457 THR A O 1
ATOM 1927 N N . ALA A 1 272 ? 39.755 52.536 105.268 1.00 29.10 458 ALA A N 1
ATOM 1928 C CA . ALA A 1 272 ? 40.481 53.505 106.073 1.00 27.75 458 ALA A CA 1
ATOM 1929 C C . ALA A 1 272 ? 41.156 54.504 105.140 1.00 28.24 458 ALA A C 1
ATOM 1930 O O . ALA A 1 272 ? 41.493 54.169 104.001 1.00 29.24 458 ALA A O 1
ATOM 1932 N N . ALA A 1 273 ? 41.372 55.724 105.635 1.00 27.36 459 ALA A N 1
ATOM 1933 C CA . ALA A 1 273 ? 41.998 56.749 104.814 1.00 27.92 459 ALA A CA 1
ATOM 1934 C C . ALA A 1 273 ? 42.938 57.587 105.661 1.00 26.94 459 ALA A C 1
ATOM 1935 O O . ALA A 1 273 ? 42.596 57.974 106.784 1.00 26.46 459 ALA A O 1
ATOM 1937 N N . LEU A 1 274 ? 44.130 57.833 105.125 1.00 29.49 460 LEU A N 1
ATOM 1938 C CA . LEU A 1 274 ? 45.075 58.792 105.674 1.00 29.05 460 LEU A CA 1
ATOM 1939 C C . LEU A 1 274 ? 45.069 59.992 104.745 1.00 29.80 460 LEU A C 1
ATOM 1940 O O . LEU A 1 274 ? 45.380 59.856 103.556 1.00 30.19 460 LEU A O 1
ATOM 1945 N N . VAL A 1 275 ? 44.742 61.166 105.285 1.00 27.39 461 VAL A N 1
ATOM 1946 C CA . VAL A 1 275 ? 44.533 62.364 104.488 1.00 28.04 461 VAL A CA 1
ATOM 1947 C C . VAL A 1 275 ? 45.529 63.467 104.831 1.00 27.86 461 VAL A C 1
ATOM 1948 O O . VAL A 1 275 ? 46.032 64.154 103.934 1.00 28.02 461 VAL A O 1
ATOM 1952 N N . TYR A 1 276 ? 45.864 63.629 106.113 1.00 28.69 462 TYR A N 1
ATOM 1953 C CA . TYR A 1 276 ? 46.779 64.693 106.532 1.00 28.81 462 TYR A CA 1
ATOM 1954 C C . TYR A 1 276 ? 47.356 64.264 107.882 1.00 28.70 462 TYR A C 1
ATOM 1955 O O . TYR A 1 276 ? 46.703 64.442 108.914 1.00 29.10 462 TYR A O 1
ATOM 1964 N N . CYS A 1 277 ? 48.558 63.682 107.860 1.00 28.38 463 CYS A N 1
ATOM 1965 C CA . CYS A 1 277 ? 49.172 63.110 109.055 1.00 28.54 463 CYS A CA 1
ATOM 1966 C C . CYS A 1 277 ? 50.557 62.606 108.683 1.00 28.33 463 CYS A C 1
ATOM 1967 O O . CYS A 1 277 ? 50.887 62.452 107.505 1.00 27.89 463 CYS A O 1
ATOM 1970 N N . HIS A 1 278 ? 51.368 62.341 109.703 1.00 27.19 464 HIS A N 1
ATOM 1971 C CA . HIS A 1 278 ? 52.642 61.684 109.455 1.00 27.59 464 HIS A CA 1
ATOM 1972 C C . HIS A 1 278 ? 52.990 60.783 110.633 1.00 27.46 464 HIS A C 1
ATOM 1973 O O . HIS A 1 278 ? 52.408 60.885 111.716 1.00 27.23 464 HIS A O 1
ATOM 1980 N N . ASP A 1 279 ? 53.911 59.852 110.370 1.00 27.69 465 ASP A N 1
ATOM 1981 C CA . ASP A 1 279 ? 54.428 58.887 111.342 1.00 27.76 465 ASP A CA 1
ATOM 1982 C C . ASP A 1 279 ? 53.294 58.047 111.940 1.00 26.86 465 ASP A C 1
ATOM 1983 O O . ASP A 1 279 ? 52.960 58.128 113.119 1.00 26.84 465 ASP A O 1
ATOM 1988 N N . VAL A 1 280 ? 52.730 57.206 111.078 1.00 27.71 466 VAL A N 1
ATOM 1989 C CA . VAL A 1 280 ? 51.644 56.307 111.432 1.00 27.50 466 VAL A CA 1
ATOM 1990 C C . VAL A 1 280 ? 52.096 54.870 111.220 1.00 27.53 466 VAL A C 1
ATOM 1991 O O . VAL A 1 280 ? 52.727 54.550 110.206 1.00 26.97 466 VAL A O 1
ATOM 1995 N N . THR A 1 281 ? 51.775 53.998 112.171 1.00 25.81 467 THR A N 1
ATOM 1996 C CA . THR A 1 281 ? 52.159 52.600 112.063 1.00 26.09 467 THR A CA 1
ATOM 1997 C C . THR A 1 281 ? 50.945 51.701 112.258 1.00 26.01 467 THR A C 1
ATOM 1998 O O . THR A 1 281 ? 50.201 51.849 113.232 1.00 26.72 467 THR A O 1
ATOM 2002 N N . PHE A 1 282 ? 50.769 50.767 111.334 1.00 26.92 468 PHE A N 1
ATOM 2003 C CA . PHE A 1 282 ? 49.817 49.676 111.465 1.00 27.20 468 PHE A CA 1
ATOM 2004 C C . PHE A 1 282 ? 50.609 48.384 111.602 1.00 28.01 468 PHE A C 1
ATOM 2005 O O . PHE A 1 282 ? 51.474 48.099 110.772 1.00 27.68 468 PHE A O 1
ATOM 2013 N N . LYS A 1 283 ? 50.335 47.625 112.659 1.00 34.26 469 LYS A N 1
ATOM 2014 C CA . LYS A 1 283 ? 50.970 46.335 112.896 1.00 35.01 469 LYS A CA 1
ATOM 2015 C C . LYS A 1 283 ? 49.897 45.281 113.122 1.00 35.34 469 LYS A C 1
ATOM 2016 O O . LYS A 1 283 ? 49.042 45.447 113.995 1.00 35.86 469 LYS A O 1
ATOM 2022 N N . ASN A 1 284 ? 49.945 44.202 112.335 1.00 27.97 470 ASN A N 1
ATOM 2023 C CA . ASN A 1 284 ? 48.992 43.091 112.450 1.00 28.25 470 ASN A CA 1
ATOM 2024 C C . ASN A 1 284 ? 47.553 43.597 112.384 1.00 27.92 470 ASN A C 1
ATOM 2025 O O . ASN A 1 284 ? 46.696 43.219 113.192 1.00 28.29 470 ASN A O 1
ATOM 2030 N N . CYS A 1 285 ? 47.302 44.516 111.459 1.00 27.71 471 CYS A N 1
ATOM 2031 C CA . CYS A 1 285 ? 45.962 45.009 111.186 1.00 27.47 471 CYS A CA 1
ATOM 2032 C C . CYS A 1 285 ? 45.518 44.483 109.832 1.00 27.28 471 CYS A C 1
ATOM 2033 O O . CYS A 1 285 ? 46.343 44.110 109.010 1.00 27.22 471 CYS A O 1
ATOM 2036 N N . THR A 1 286 ? 44.213 44.456 109.588 1.00 27.33 472 THR A N 1
ATOM 2037 C CA . THR A 1 286 ? 43.710 44.050 108.284 1.00 27.38 472 THR A CA 1
ATOM 2038 C C . THR A 1 286 ? 42.820 45.140 107.710 1.00 27.09 472 THR A C 1
ATOM 2039 O O . THR A 1 286 ? 42.294 45.984 108.439 1.00 26.67 472 THR A O 1
ATOM 2043 N N . PHE A 1 287 ? 42.710 45.151 106.385 1.00 27.66 473 PHE A N 1
ATOM 2044 C CA . PHE A 1 287 ? 41.841 46.070 105.655 1.00 27.61 473 PHE A CA 1
ATOM 2045 C C . PHE A 1 287 ? 41.074 45.232 104.640 1.00 28.36 473 PHE A C 1
ATOM 2046 O O . PHE A 1 287 ? 41.675 44.698 103.701 1.00 28.87 473 PHE A O 1
ATOM 2054 N N . GLN A 1 288 ? 39.768 45.062 104.843 1.00 35.07 474 GLN A N 1
ATOM 2055 C CA . GLN A 1 288 ? 39.023 44.047 104.099 1.00 36.09 474 GLN A CA 1
ATOM 2056 C C . GLN A 1 288 ? 37.716 44.617 103.573 1.00 36.90 474 GLN A C 1
ATOM 2057 O O . GLN A 1 288 ? 36.915 45.143 104.348 1.00 36.63 474 GLN A O 1
ATOM 2063 N N . GLN A 1 289 ? 37.506 44.508 102.260 1.00 25.56 475 GLN A N 1
ATOM 2064 C CA . GLN A 1 289 ? 36.213 44.754 101.613 1.00 26.28 475 GLN A CA 1
ATOM 2065 C C . GLN A 1 289 ? 35.646 43.410 101.146 1.00 26.97 475 GLN A C 1
ATOM 2066 O O . GLN A 1 289 ? 35.741 43.043 99.978 1.00 27.48 475 GLN A O 1
ATOM 2072 N N . LEU A 1 290 ? 35.008 42.690 102.064 1.00 38.52 476 LEU A N 1
ATOM 2073 C CA . LEU A 1 290 ? 34.501 41.353 101.780 1.00 38.79 476 LEU A CA 1
ATOM 2074 C C . LEU A 1 290 ? 32.978 41.303 101.682 1.00 38.94 476 LEU A C 1
ATOM 2075 O O . LEU A 1 290 ? 32.394 40.218 101.741 1.00 38.98 476 LEU A O 1
ATOM 2080 N N . LYS A 1 291 ? 32.318 42.449 101.505 1.00 40.61 477 LYS A N 1
ATOM 2081 C CA . LYS A 1 291 ? 30.870 42.517 101.326 1.00 40.88 477 LYS A CA 1
ATOM 2082 C C . LYS A 1 291 ? 30.591 43.162 99.973 1.00 41.75 477 LYS A C 1
ATOM 2083 O O . LYS A 1 291 ? 30.254 44.355 99.905 1.00 42.06 477 LYS A O 1
ATOM 2089 N N . PRO A 1 292 ? 30.679 42.398 98.880 1.00 35.71 478 PRO A N 1
ATOM 2090 C CA . PRO A 1 292 ? 30.591 43.018 97.542 1.00 36.67 478 PRO A CA 1
ATOM 2091 C C . PRO A 1 292 ? 29.267 43.702 97.269 1.00 37.14 478 PRO A C 1
ATOM 2092 O O . PRO A 1 292 ? 29.222 44.644 96.463 1.00 37.97 478 PRO A O 1
ATOM 2096 N N . GLU A 1 293 ? 28.189 43.266 97.923 1.00 44.94 479 GLU A N 1
ATOM 2097 C CA . GLU A 1 293 ? 26.898 43.910 97.732 1.00 45.29 479 GLU A CA 1
ATOM 2098 C C . GLU A 1 293 ? 26.885 45.335 98.271 1.00 45.33 479 GLU A C 1
ATOM 2099 O O . GLU A 1 293 ? 26.103 46.161 97.790 1.00 45.92 479 GLU A O 1
ATOM 2105 N N . LEU A 1 294 ? 27.755 45.649 99.232 1.00 28.37 480 LEU A N 1
ATOM 2106 C CA . LEU A 1 294 ? 27.891 47.007 99.756 1.00 28.35 480 LEU A CA 1
ATOM 2107 C C . LEU A 1 294 ? 28.989 47.688 98.955 1.00 27.76 480 LEU A C 1
ATOM 2108 O O . LEU A 1 294 ? 30.165 47.696 99.338 1.00 27.00 480 LEU A O 1
ATOM 2113 N N . THR A 1 295 ? 28.586 48.296 97.842 1.00 31.73 481 THR A N 1
ATOM 2114 C CA . THR A 1 295 ? 29.544 48.834 96.882 1.00 32.55 481 THR A CA 1
ATOM 2115 C C . THR A 1 295 ? 30.410 49.920 97.520 1.00 32.23 481 THR A C 1
ATOM 2116 O O . THR A 1 295 ? 29.957 50.689 98.372 1.00 31.95 481 THR A O 1
ATOM 2120 N N . TRP A 1 296 ? 31.668 49.988 97.085 1.00 30.09 482 TRP A N 1
ATOM 2121 C CA . TRP A 1 296 ? 32.654 50.861 97.711 1.00 29.56 482 TRP A CA 1
ATOM 2122 C C . TRP A 1 296 ? 33.603 51.424 96.645 1.00 30.33 482 TRP A C 1
ATOM 2123 O O . TRP A 1 296 ? 33.488 51.125 95.452 1.00 31.29 482 TRP A O 1
ATOM 2134 N N . VAL A 1 297 ? 34.551 52.254 97.080 1.00 25.88 483 VAL A N 1
ATOM 2135 C CA . VAL A 1 297 ? 35.382 53.013 96.143 1.00 25.98 483 VAL A CA 1
ATOM 2136 C C . VAL A 1 297 ? 36.784 52.418 96.046 1.00 25.28 483 VAL A C 1
ATOM 2137 O O . VAL A 1 297 ? 37.196 51.949 94.977 1.00 25.35 483 VAL A O 1
ATOM 2141 N N . TYR A 1 298 ? 37.531 52.440 97.147 1.00 27.42 484 TYR A N 1
ATOM 2142 C CA . TYR A 1 298 ? 38.860 51.848 97.191 1.00 26.18 484 TYR A CA 1
ATOM 2143 C C . TYR A 1 298 ? 38.994 50.977 98.433 1.00 24.72 484 TYR A C 1
ATOM 2144 O O . TYR A 1 298 ? 38.118 50.944 99.302 1.00 24.60 484 TYR A O 1
ATOM 2153 N N . LEU A 1 299 ? 40.128 50.292 98.527 1.00 30.00 485 LEU A N 1
ATOM 2154 C CA . LEU A 1 299 ? 40.395 49.455 99.686 1.00 29.12 485 LEU A CA 1
ATOM 2155 C C . LEU A 1 299 ? 41.034 50.257 100.818 1.00 28.50 485 LEU A C 1
ATOM 2156 O O . LEU A 1 299 ? 40.467 50.362 101.911 1.00 28.33 485 LEU A O 1
ATOM 2161 N N . PHE A 1 300 ? 42.198 50.843 100.563 1.00 34.00 486 PHE A N 1
ATOM 2162 C CA . PHE A 1 300 ? 42.943 51.610 101.552 1.00 33.59 486 PHE A CA 1
ATOM 2163 C C . PHE A 1 300 ? 43.507 52.827 100.836 1.00 33.83 486 PHE A C 1
ATOM 2164 O O . PHE A 1 300 ? 44.114 52.688 99.772 1.00 33.95 486 PHE A O 1
ATOM 2172 N N . ASP A 1 301 ? 43.270 54.020 101.374 1.00 25.38 487 ASP A N 1
ATOM 2173 C CA . ASP A 1 301 ? 43.480 55.240 100.595 1.00 26.04 487 ASP A CA 1
ATOM 2174 C C . ASP A 1 301 ? 44.361 56.218 101.366 1.00 25.82 487 ASP A C 1
ATOM 2175 O O . ASP A 1 301 ? 43.921 56.812 102.352 1.00 26.02 487 ASP A O 1
ATOM 2180 N N . ILE A 1 302 ? 45.597 56.405 100.902 1.00 27.79 488 ILE A N 1
ATOM 2181 C CA . ILE A 1 302 ? 46.411 57.543 101.322 1.00 27.87 488 ILE A CA 1
ATOM 2182 C C . ILE A 1 302 ? 46.188 58.625 100.273 1.00 28.68 488 ILE A C 1
ATOM 2183 O O . ILE A 1 302 ? 46.793 58.590 99.201 1.00 28.63 488 ILE A O 1
ATOM 2188 N N . GLU A 1 303 ? 45.302 59.575 100.563 1.00 29.70 489 GLU A N 1
ATOM 2189 C CA . GLU A 1 303 ? 44.926 60.584 99.573 1.00 30.70 489 GLU A CA 1
ATOM 2190 C C . GLU A 1 303 ? 44.720 61.950 100.212 1.00 31.35 489 GLU A C 1
ATOM 2191 O O . GLU A 1 303 ? 43.605 62.309 100.611 1.00 32.26 489 GLU A O 1
ATOM 2197 N N . PRO A 1 304 ? 45.773 62.763 100.280 1.00 28.47 490 PRO A N 1
ATOM 2198 C CA . PRO A 1 304 ? 45.587 64.192 100.582 1.00 29.01 490 PRO A CA 1
ATOM 2199 C C . PRO A 1 304 ? 44.634 64.837 99.585 1.00 29.87 490 PRO A C 1
ATOM 2200 O O . PRO A 1 304 ? 44.668 64.544 98.385 1.00 30.04 490 PRO A O 1
ATOM 2204 N N . ASN A 1 305 ? 43.776 65.721 100.090 1.00 31.64 491 ASN A N 1
ATOM 2205 C CA . ASN A 1 305 ? 42.817 66.374 99.218 1.00 32.45 491 ASN A CA 1
ATOM 2206 C C . ASN A 1 305 ? 43.537 67.313 98.253 1.00 32.54 491 ASN A C 1
ATOM 2207 O O . ASN A 1 305 ? 44.431 68.060 98.667 1.00 32.15 491 ASN A O 1
ATOM 2212 N N . PRO A 1 306 ? 43.168 67.306 96.969 1.00 33.20 492 PRO A N 1
ATOM 2213 C CA . PRO A 1 306 ? 43.809 68.221 96.014 1.00 33.42 492 PRO A CA 1
ATOM 2214 C C . PRO A 1 306 ? 43.612 69.658 96.448 1.00 33.68 492 PRO A C 1
ATOM 2215 O O . PRO A 1 306 ? 42.616 70.000 97.087 1.00 33.92 492 PRO A O 1
ATOM 2219 N N . ALA A 1 307 ? 44.608 70.487 96.137 1.00 34.45 493 ALA A N 1
ATOM 2220 C CA . ALA A 1 307 ? 44.537 71.931 96.350 1.00 34.77 493 ALA A CA 1
ATOM 2221 C C . ALA A 1 307 ? 44.297 72.286 97.817 1.00 34.33 493 ALA A C 1
ATOM 2222 O O . ALA A 1 307 ? 43.630 73.277 98.117 1.00 34.65 493 ALA A O 1
ATOM 2224 N N . THR A 1 308 ? 44.836 71.485 98.739 1.00 31.44 494 THR A N 1
ATOM 2225 C CA . THR A 1 308 ? 44.870 71.822 100.156 1.00 30.94 494 THR A CA 1
ATOM 2226 C C . THR A 1 308 ? 46.288 71.633 100.665 1.00 30.29 494 THR A C 1
ATOM 2227 O O . THR A 1 308 ? 47.183 71.196 99.935 1.00 30.21 494 THR A O 1
ATOM 2231 N N . THR A 1 309 ? 46.480 71.948 101.937 1.00 29.89 495 THR A N 1
ATOM 2232 C CA . THR A 1 309 ? 47.735 71.695 102.625 1.00 29.24 495 THR A CA 1
ATOM 2233 C C . THR A 1 309 ? 47.842 70.272 103.142 1.00 28.09 495 THR A C 1
ATOM 2234 O O . THR A 1 309 ? 48.791 69.981 103.878 1.00 27.54 495 THR A O 1
ATOM 2238 N N . ASP A 1 310 ? 46.891 69.400 102.804 1.00 29.40 496 ASP A N 1
ATOM 2239 C CA . ASP A 1 310 ? 46.978 68.001 103.203 1.00 29.08 496 ASP A CA 1
ATOM 2240 C C . ASP A 1 310 ? 48.298 67.377 102.752 1.00 28.72 496 ASP A C 1
ATOM 2241 O O . ASP A 1 310 ? 48.749 67.577 101.619 1.00 28.77 496 ASP A O 1
ATOM 2246 N N . THR A 1 311 ? 48.904 66.597 103.641 1.00 31.27 497 THR A N 1
ATOM 2247 C CA . THR A 1 311 ? 50.086 65.843 103.275 1.00 30.84 497 THR A CA 1
ATOM 2248 C C . THR A 1 311 ? 50.163 64.617 104.174 1.00 30.58 497 THR A C 1
ATOM 2249 O O . THR A 1 311 ? 49.735 64.663 105.333 1.00 30.66 497 THR A O 1
ATOM 2253 N N . VAL A 1 312 ? 50.656 63.507 103.615 1.00 24.27 498 VAL A N 1
ATOM 2254 C CA . VAL A 1 312 ? 50.821 62.258 104.353 1.00 23.61 498 VAL A CA 1
ATOM 2255 C C . VAL A 1 312 ? 52.194 61.690 104.059 1.00 23.53 498 VAL A C 1
ATOM 2256 O O . VAL A 1 312 ? 52.586 61.582 102.895 1.00 23.81 498 VAL A O 1
ATOM 2260 N N . TYR A 1 313 ? 52.923 61.329 105.108 1.00 23.25 499 TYR A N 1
ATOM 2261 C CA . TYR A 1 313 ? 54.243 60.758 104.919 1.00 23.26 499 TYR A CA 1
ATOM 2262 C C . TYR A 1 313 ? 54.623 59.998 106.181 1.00 22.91 499 TYR A C 1
ATOM 2263 O O . TYR A 1 313 ? 54.012 60.178 107.232 1.00 22.76 499 TYR A O 1
ATOM 2272 N N . ASN A 1 314 ? 55.631 59.128 106.056 1.00 22.88 500 ASN A N 1
ATOM 2273 C CA . ASN A 1 314 ? 56.135 58.306 107.161 1.00 22.71 500 ASN A CA 1
ATOM 2274 C C . ASN A 1 314 ? 55.039 57.367 107.678 1.00 22.33 500 ASN A C 1
ATOM 2275 O O . ASN A 1 314 ? 54.524 57.507 108.781 1.00 22.26 500 ASN A O 1
ATOM 2280 N N . VAL A 1 315 ? 54.698 56.386 106.845 1.00 23.96 501 VAL A N 1
ATOM 2281 C CA . VAL A 1 315 ? 53.679 55.398 107.169 1.00 24.26 501 VAL A CA 1
ATOM 2282 C C . VAL A 1 315 ? 54.290 54.015 107.036 1.00 24.48 501 VAL A C 1
ATOM 2283 O O . VAL A 1 315 ? 54.933 53.711 106.024 1.00 24.72 501 VAL A O 1
ATOM 2287 N N . THR A 1 316 ? 54.099 53.181 108.052 1.00 28.23 502 THR A N 1
ATOM 2288 C CA . THR A 1 316 ? 54.641 51.834 108.036 1.00 28.46 502 THR A CA 1
ATOM 2289 C C . THR A 1 316 ? 53.521 50.840 108.289 1.00 29.30 502 THR A C 1
ATOM 2290 O O . THR A 1 316 ? 52.836 50.912 109.317 1.00 29.52 502 THR A O 1
ATOM 2294 N N . LEU A 1 317 ? 53.363 49.897 107.370 1.00 25.98 503 LEU A N 1
ATOM 2295 C CA . LEU A 1 317 ? 52.390 48.820 107.485 1.00 26.78 503 LEU A CA 1
ATOM 2296 C C . LEU A 1 317 ? 53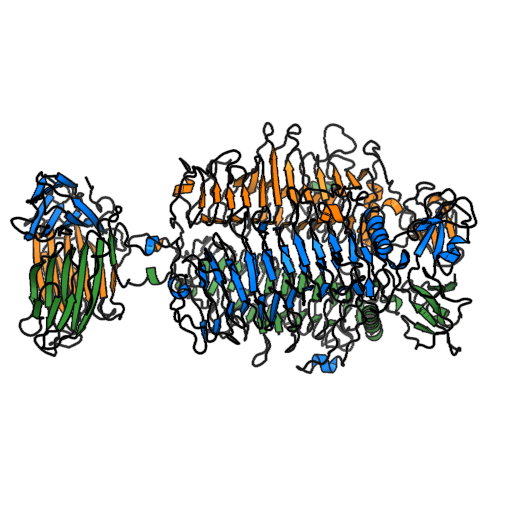.157 47.497 107.602 1.00 26.90 503 LEU A C 1
ATOM 2297 O O . LEU A 1 317 ? 53.782 47.044 106.633 1.00 26.85 503 LEU A O 1
ATOM 2302 N N . ILE A 1 318 ? 53.118 46.892 108.788 1.00 29.82 504 ILE A N 1
ATOM 2303 C CA . ILE A 1 318 ? 53.882 45.691 109.109 1.00 29.34 504 ILE A CA 1
ATOM 2304 C C . ILE A 1 318 ? 52.898 44.552 109.333 1.00 29.95 504 ILE A C 1
ATOM 2305 O O . ILE A 1 318 ? 51.994 44.663 110.173 1.00 30.37 504 ILE A O 1
ATOM 2310 N N . ASN A 1 319 ? 53.080 43.456 108.595 1.00 22.98 505 ASN A N 1
ATOM 2311 C CA . ASN A 1 319 ? 52.298 42.233 108.799 1.00 23.27 505 ASN A CA 1
ATOM 2312 C C . ASN A 1 319 ? 50.799 42.532 108.745 1.00 23.01 505 ASN A C 1
ATOM 2313 O O . ASN A 1 319 ? 50.018 42.068 109.574 1.00 23.33 505 ASN A O 1
ATOM 2318 N N . CYS A 1 320 ? 50.396 43.329 107.765 1.00 26.34 506 CYS A N 1
ATOM 2319 C CA . CYS A 1 320 ? 48.999 43.676 107.562 1.00 26.42 506 CYS A CA 1
ATOM 2320 C C . CYS A 1 320 ? 48.445 42.894 106.383 1.00 26.53 506 CYS A C 1
ATOM 2321 O O . CYS A 1 320 ? 49.193 42.384 105.547 1.00 26.93 506 CYS A O 1
ATOM 2324 N N . VAL A 1 321 ? 47.121 42.783 106.336 1.00 25.67 507 VAL A N 1
ATOM 2325 C CA . VAL A 1 321 ? 46.413 42.120 105.248 1.00 25.61 507 VAL A CA 1
ATOM 2326 C C . VAL A 1 321 ? 45.543 43.149 104.539 1.00 24.87 507 VAL A C 1
ATOM 2327 O O . VAL A 1 321 ? 44.790 43.887 105.186 1.00 24.13 507 VAL A O 1
ATOM 2331 N N . PHE A 1 322 ? 45.667 43.215 103.221 1.00 26.08 508 PHE A N 1
ATOM 2332 C CA . PHE A 1 322 ? 44.775 43.971 102.366 1.00 25.29 508 PHE A CA 1
ATOM 2333 C C . PHE A 1 322 ? 44.025 42.963 101.513 1.00 25.67 508 PHE A C 1
ATOM 2334 O O . PHE A 1 322 ? 44.646 42.205 100.764 1.00 26.58 508 PHE A O 1
ATOM 2342 N N . ASN A 1 323 ? 42.704 42.942 101.632 1.00 26.00 509 ASN A N 1
ATOM 2343 C CA . ASN A 1 323 ? 41.910 41.883 101.028 1.00 26.45 509 ASN A CA 1
ATOM 2344 C C . ASN A 1 323 ? 40.633 42.465 100.450 1.00 26.18 509 ASN A C 1
ATOM 2345 O O . ASN A 1 323 ? 39.896 43.164 101.147 1.00 25.61 509 ASN A O 1
ATOM 2350 N N . ALA A 1 324 ? 40.353 42.159 99.193 1.00 28.10 510 ALA A N 1
ATOM 2351 C CA . ALA A 1 324 ? 39.158 42.690 98.561 1.00 28.17 510 ALA A CA 1
ATOM 2352 C C . ALA A 1 324 ? 38.588 41.664 97.594 1.00 28.98 510 ALA A C 1
ATOM 2353 O O . ALA A 1 324 ? 39.330 40.933 96.932 1.00 29.53 510 ALA A O 1
ATOM 2355 N N . LEU A 1 325 ? 37.269 41.584 97.560 1.00 27.57 511 LEU A N 1
ATOM 2356 C CA . LEU A 1 325 ? 36.560 40.849 96.528 1.00 28.33 511 LEU A CA 1
ATOM 2357 C C . LEU A 1 325 ? 35.995 41.846 95.530 1.00 28.88 511 LEU A C 1
ATOM 2358 O O . LEU A 1 325 ? 35.766 43.017 95.855 1.00 28.68 511 LEU A O 1
ATOM 2363 N N . ALA A 1 326 ? 35.796 41.382 94.304 1.00 29.75 512 ALA A N 1
ATOM 2364 C CA . ALA A 1 326 ? 35.269 42.257 93.269 1.00 30.54 512 ALA A CA 1
ATOM 2365 C C . ALA A 1 326 ? 33.930 42.840 93.711 1.00 30.63 512 ALA A C 1
ATOM 2366 O O . ALA A 1 326 ? 33.122 42.167 94.364 1.00 30.29 512 ALA A O 1
ATOM 2368 N N . SER A 1 327 ? 33.722 44.118 93.406 1.00 30.04 513 SER A N 1
ATOM 2369 C CA . SER A 1 327 ? 32.476 44.795 93.735 1.00 30.34 513 SER A CA 1
ATOM 2370 C C . SER A 1 327 ? 32.135 45.806 92.648 1.00 31.56 513 SER A C 1
ATOM 2371 O O . SER A 1 327 ? 33.032 46.414 92.058 1.00 31.98 513 SER A O 1
ATOM 2374 N N . ALA A 1 328 ? 30.836 45.971 92.377 1.00 29.57 514 ALA A N 1
ATOM 2375 C CA . ALA A 1 328 ? 30.385 46.848 91.298 1.00 30.77 514 ALA A CA 1
ATOM 2376 C C . ALA A 1 328 ? 30.859 48.288 91.511 1.00 31.12 514 ALA A C 1
ATOM 2377 O O . ALA A 1 328 ? 30.496 48.936 92.501 1.00 30.70 514 ALA A O 1
ATOM 2379 N N . GLY A 1 329 ? 31.660 48.792 90.564 1.00 34.41 515 GLY A N 1
ATOM 2380 C CA . GLY A 1 329 ? 32.208 50.130 90.624 1.00 34.79 515 GLY A CA 1
ATOM 2381 C C . GLY A 1 329 ? 33.437 50.290 91.488 1.00 33.99 515 GLY A C 1
ATOM 2382 O O . GLY A 1 329 ? 34.049 51.366 91.471 1.00 34.37 515 GLY A O 1
ATOM 2383 N N . ALA A 1 330 ? 33.830 49.258 92.233 1.00 31.19 516 ALA A N 1
ATOM 2384 C CA . ALA A 1 330 ? 34.952 49.348 93.155 1.00 30.04 516 ALA A CA 1
ATOM 2385 C C . ALA A 1 330 ? 36.283 49.132 92.453 1.00 30.20 516 ALA A C 1
ATOM 2386 O O . ALA A 1 330 ? 36.386 48.343 91.511 1.00 30.75 516 ALA A O 1
ATOM 2388 N N . GLU A 1 331 ? 37.299 49.854 92.918 1.00 34.70 517 GLU A N 1
ATOM 2389 C CA . GLU A 1 331 ? 38.683 49.646 92.506 1.00 34.17 517 GLU A CA 1
ATOM 2390 C C . GLU A 1 331 ? 39.455 49.097 93.696 1.00 32.03 517 GLU A C 1
ATOM 2391 O O . GLU A 1 331 ? 39.623 49.812 94.700 1.00 31.18 517 GLU A O 1
ATOM 2397 N N . PRO A 1 332 ? 39.945 47.854 93.640 1.00 35.96 518 PRO A N 1
ATOM 2398 C CA . PRO A 1 332 ? 40.506 47.190 94.820 1.00 34.56 518 PRO A CA 1
ATOM 2399 C C . PRO A 1 332 ? 41.946 47.580 95.137 1.00 33.74 518 PRO A C 1
ATOM 2400 O O . PRO A 1 332 ? 42.836 46.737 95.273 1.00 33.51 518 PRO A O 1
ATOM 2404 N N . THR A 1 333 ? 42.176 48.881 95.269 1.00 28.62 519 THR A N 1
ATOM 2405 C CA . THR A 1 333 ? 43.533 49.404 95.328 1.00 28.04 519 THR A CA 1
ATOM 2406 C C . THR A 1 333 ? 43.879 49.932 96.714 1.00 27.09 519 THR A C 1
ATOM 2407 O O . THR A 1 333 ? 43.004 50.270 97.517 1.00 26.94 519 THR A O 1
ATOM 2411 N N . VAL A 1 334 ? 45.173 49.898 96.988 1.00 24.03 520 VAL A N 1
ATOM 2412 C CA . VAL A 1 334 ? 45.822 50.499 98.142 1.00 23.42 520 VAL A CA 1
ATOM 2413 C C . VAL A 1 334 ? 46.618 51.666 97.574 1.00 23.45 520 VAL A C 1
ATOM 2414 O O . VAL A 1 334 ? 47.659 51.466 96.928 1.00 23.65 520 VAL A O 1
ATOM 2418 N N . LEU A 1 335 ? 46.095 52.875 97.737 1.00 25.69 521 LEU A N 1
ATOM 2419 C CA . LEU A 1 335 ? 46.611 54.044 97.042 1.00 26.00 521 LEU A CA 1
ATOM 2420 C C . LEU A 1 335 ? 47.639 54.762 97.902 1.00 25.54 521 LEU A C 1
ATOM 2421 O O . LEU A 1 335 ? 47.446 54.936 99.107 1.00 25.22 521 LEU A O 1
ATOM 2426 N N . VAL A 1 336 ? 48.725 55.190 97.271 1.00 23.37 522 VAL A N 1
ATOM 2427 C CA . VAL A 1 336 ? 49.701 56.069 97.897 1.00 23.41 522 VAL A CA 1
ATOM 2428 C C . VAL A 1 336 ? 49.768 57.346 97.065 1.00 24.13 522 VAL A C 1
ATOM 2429 O O . VAL A 1 336 ? 50.125 57.304 95.882 1.00 24.63 522 VAL A O 1
ATOM 2433 N N . LYS A 1 337 ? 49.408 58.471 97.667 1.00 28.95 523 LYS A N 1
ATOM 2434 C CA . LYS A 1 337 ? 49.466 59.758 96.979 1.00 29.54 523 LYS A CA 1
ATOM 2435 C C . LYS A 1 337 ? 50.407 60.681 97.737 1.00 29.36 523 LYS A C 1
ATOM 2436 O O . LYS A 1 337 ? 50.066 61.178 98.815 1.00 29.36 523 LYS A O 1
ATOM 2442 N N . GLU A 1 338 ? 51.581 60.916 97.165 1.00 30.53 524 GLU A N 1
ATOM 2443 C CA . GLU A 1 338 ? 52.488 61.919 97.695 1.00 30.52 524 GLU A CA 1
ATOM 2444 C C . GLU A 1 338 ? 51.970 63.295 97.302 1.00 31.14 524 GLU A C 1
ATOM 2445 O O . GLU A 1 338 ? 51.628 63.524 96.138 1.00 31.63 524 GLU A O 1
ATOM 2451 N N . GLN A 1 339 ? 51.885 64.203 98.273 1.00 29.08 525 GLN A N 1
ATOM 2452 C CA . GLN A 1 339 ? 51.477 65.578 97.984 1.00 29.72 525 GLN A CA 1
ATOM 2453 C C . GLN A 1 339 ? 52.100 66.514 99.004 1.00 29.68 525 GLN A C 1
ATOM 2454 O O . GLN A 1 339 ? 51.783 66.418 100.195 1.00 29.58 525 GLN A O 1
ATOM 2460 N N . ASN A 1 340 ? 52.969 67.418 98.539 1.00 38.32 526 ASN A N 1
ATOM 2461 C CA . ASN A 1 340 ? 53.517 68.480 99.380 1.00 38.39 526 ASN A CA 1
ATOM 2462 C C . ASN A 1 340 ? 54.232 67.930 100.615 1.00 37.95 526 ASN A C 1
ATOM 2463 O O . ASN A 1 340 ? 54.222 68.556 101.680 1.00 38.05 526 ASN A O 1
ATOM 2468 N N . THR A 1 341 ? 54.822 66.743 100.509 1.00 28.74 527 THR A N 1
ATOM 2469 C CA . THR A 1 341 ? 55.554 66.192 101.640 1.00 28.46 527 THR A CA 1
ATOM 2470 C C . THR A 1 341 ? 56.887 66.918 101.793 1.00 28.48 527 THR A C 1
ATOM 2471 O O . THR A 1 341 ? 57.455 67.401 100.807 1.00 28.52 527 THR A O 1
ATOM 2475 N N . PRO A 1 342 ? 57.403 67.013 103.021 1.00 27.97 528 PRO A N 1
ATOM 2476 C CA . PRO A 1 342 ? 58.623 67.811 103.244 1.00 28.03 528 PRO A CA 1
ATOM 2477 C C . PRO A 1 342 ? 59.839 67.319 102.474 1.00 28.43 528 PRO A C 1
ATOM 2478 O O . PRO A 1 342 ? 60.665 68.144 102.055 1.00 29.29 528 PRO A O 1
ATOM 2482 N N . THR A 1 343 ? 59.995 66.014 102.276 1.00 27.31 529 THR A N 1
ATOM 2483 C CA . THR A 1 343 ? 61.159 65.522 101.549 1.00 27.77 529 THR A CA 1
ATOM 2484 C C . THR A 1 343 ? 60.856 65.107 100.120 1.00 28.09 529 THR A C 1
ATOM 2485 O O . THR A 1 343 ? 61.793 64.847 99.360 1.00 28.68 529 THR A O 1
ATOM 2489 N N . GLY A 1 344 ? 59.603 65.095 99.708 1.00 30.58 530 GLY A N 1
ATOM 2490 C CA . GLY A 1 344 ? 59.285 64.631 98.378 1.00 30.63 530 GLY A CA 1
ATOM 2491 C C . GLY A 1 344 ? 59.039 63.144 98.264 1.00 30.38 530 GLY A C 1
ATOM 2492 O O . GLY A 1 344 ? 58.642 62.681 97.187 1.00 30.50 530 GLY A O 1
ATOM 2493 N N . SER A 1 345 ? 59.262 62.382 99.341 1.00 27.15 531 SER A N 1
ATOM 2494 C CA . SER A 1 345 ? 58.905 60.982 99.408 1.00 26.98 531 SER A CA 1
ATOM 2495 C C . SER A 1 345 ? 57.776 60.796 100.416 1.00 26.98 531 SER A C 1
ATOM 2496 O O . SER A 1 345 ? 57.771 61.450 101.465 1.00 27.08 531 SER A O 1
ATOM 2499 N N . PRO A 1 346 ? 56.765 59.982 100.107 1.00 27.49 532 PRO A N 1
ATOM 2500 C CA . PRO A 1 346 ? 55.765 59.660 101.132 1.00 27.45 532 PRO A CA 1
ATOM 2501 C C . PRO A 1 346 ? 56.316 58.732 102.209 1.00 27.40 532 PRO A C 1
ATOM 2502 O O . PRO A 1 346 ? 55.692 58.606 103.271 1.00 27.38 532 PRO A O 1
ATOM 2506 N N . ASN A 1 347 ? 57.477 58.110 101.973 1.00 25.94 533 ASN A N 1
ATOM 2507 C CA . ASN A 1 347 ? 58.132 57.243 102.950 1.00 25.84 533 ASN A CA 1
ATOM 2508 C C . ASN A 1 347 ? 57.132 56.243 103.527 1.00 25.87 533 ASN A C 1
ATOM 2509 O O . ASN A 1 347 ? 56.928 56.141 104.741 1.00 25.55 533 ASN A O 1
ATOM 2514 N N . VAL A 1 348 ? 56.451 55.561 102.607 1.00 30.26 534 VAL A N 1
ATOM 2515 C CA . VAL A 1 348 ? 55.449 54.547 102.896 1.00 30.45 534 VAL A CA 1
ATOM 2516 C C . VAL A 1 348 ? 56.081 53.182 102.673 1.00 30.75 534 VAL A C 1
ATOM 2517 O O . VAL A 1 348 ? 56.620 52.913 101.597 1.00 30.84 534 VAL A O 1
ATOM 2521 N N . LYS A 1 349 ? 56.007 52.316 103.666 1.00 27.99 535 LYS A N 1
ATOM 2522 C CA . LYS A 1 349 ? 56.649 51.013 103.591 1.00 28.12 535 LYS A CA 1
ATOM 2523 C C . LYS A 1 349 ? 55.615 49.920 103.781 1.00 28.72 535 LYS A C 1
ATOM 2524 O O . LYS A 1 349 ? 54.830 49.961 104.736 1.00 28.70 535 LYS A O 1
ATOM 2530 N N . PHE A 1 350 ? 55.628 48.941 102.880 1.00 22.22 536 PHE A N 1
ATOM 2531 C CA . PHE A 1 350 ? 54.821 47.732 103.013 1.00 22.08 536 PHE A CA 1
ATOM 2532 C C . PHE A 1 350 ? 55.769 46.593 103.358 1.00 22.38 536 PHE A C 1
ATOM 2533 O O . PHE A 1 350 ? 56.577 46.171 102.518 1.00 22.67 536 PHE A O 1
ATOM 2541 N N . LEU A 1 351 ? 55.679 46.119 104.603 1.00 25.83 537 LEU A N 1
ATOM 2542 C CA . LEU A 1 351 ? 56.558 45.098 105.159 1.00 25.05 537 LEU A CA 1
ATOM 2543 C C . LEU A 1 351 ? 55.725 43.915 105.635 1.00 25.50 537 LEU A C 1
ATOM 2544 O O . LEU A 1 351 ? 54.749 44.102 106.372 1.00 26.01 537 LEU A O 1
ATOM 2549 N N . ASN A 1 352 ? 56.098 42.707 105.198 1.00 27.17 538 ASN A N 1
ATOM 2550 C CA . ASN A 1 352 ? 55.475 41.461 105.645 1.00 27.39 538 ASN A CA 1
ATOM 2551 C C . ASN A 1 352 ? 53.963 41.454 105.417 1.00 28.54 538 ASN A C 1
ATOM 2552 O O . ASN A 1 352 ? 53.227 40.783 106.139 1.00 28.74 538 ASN A O 1
ATOM 2557 N N . CYS A 1 353 ? 53.485 42.193 104.423 1.00 23.23 539 CYS A N 1
ATOM 2558 C CA . CYS A 1 353 ? 52.059 42.316 104.194 1.00 24.24 539 CYS A CA 1
ATOM 2559 C C . CYS A 1 353 ? 51.580 41.311 103.157 1.00 24.77 539 CYS A C 1
ATOM 2560 O O . CYS A 1 353 ? 52.355 40.794 102.348 1.00 24.51 539 CYS A O 1
ATOM 2563 N N . ARG A 1 354 ? 50.267 41.083 103.154 1.00 26.91 540 ARG A N 1
ATOM 2564 C CA . ARG A 1 354 ? 49.633 40.158 102.227 1.00 27.34 540 ARG A CA 1
ATOM 2565 C C . ARG A 1 354 ? 48.500 40.874 101.510 1.00 27.54 540 ARG A C 1
ATOM 2566 O O . ARG A 1 354 ? 47.629 41.482 102.150 1.00 26.72 540 ARG A O 1
ATOM 2574 N N . PHE A 1 355 ? 48.565 40.865 100.186 1.00 23.44 541 PHE A N 1
ATOM 2575 C CA . PHE A 1 355 ? 47.533 41.426 99.330 1.00 22.87 541 PHE A CA 1
ATOM 2576 C C . PHE A 1 355 ? 46.740 40.247 98.780 1.00 23.26 541 PHE A C 1
ATOM 2577 O O . PHE A 1 355 ? 47.259 39.450 97.982 1.00 24.09 541 PHE A O 1
ATOM 2585 N N . LYS A 1 356 ? 45.496 40.116 99.230 1.00 34.75 542 LYS A N 1
ATOM 2586 C CA . LYS A 1 356 ? 44.684 38.949 98.936 1.00 35.02 542 LYS A CA 1
ATOM 2587 C C . LYS A 1 356 ? 43.509 39.337 98.052 1.00 34.60 542 LYS A C 1
ATOM 2588 O O . LYS A 1 356 ? 43.075 40.493 98.024 1.00 33.80 542 LYS A O 1
ATOM 2594 N N . GLY A 1 357 ? 42.979 38.346 97.349 1.00 32.87 543 GLY A N 1
ATOM 2595 C CA . GLY A 1 357 ? 41.839 38.578 96.494 1.00 32.70 543 GLY A CA 1
ATOM 2596 C C . GLY A 1 357 ? 42.169 39.503 95.351 1.00 32.78 543 GLY A C 1
ATOM 2597 O O . GLY A 1 357 ? 43.025 39.183 94.516 1.00 33.45 543 GLY A O 1
ATOM 2598 N N . LYS A 1 358 ? 41.524 40.664 95.301 1.00 29.43 544 LYS A N 1
ATOM 2599 C CA . LYS A 1 358 ? 41.802 41.619 94.241 1.00 28.77 544 LYS A CA 1
ATOM 2600 C C . LYS A 1 358 ? 42.790 42.704 94.649 1.00 27.65 544 LYS A C 1
ATOM 2601 O O . LYS A 1 358 ? 43.173 43.517 93.802 1.00 27.13 544 LYS A O 1
ATOM 2607 N N . ALA A 1 359 ? 43.258 42.706 95.895 1.00 27.43 545 ALA A N 1
ATOM 2608 C CA . ALA A 1 359 ? 44.030 43.842 96.394 1.00 26.74 545 ALA A CA 1
ATOM 2609 C C . ALA A 1 359 ? 45.339 44.015 95.630 1.00 25.64 545 ALA A C 1
ATOM 2610 O O . ALA A 1 359 ? 46.018 43.040 95.306 1.00 25.32 545 ALA A O 1
ATOM 2612 N N . THR A 1 360 ? 45.694 45.275 95.356 1.00 31.80 546 THR A N 1
ATOM 2613 C CA . THR A 1 360 ? 46.882 45.635 94.590 1.00 31.63 546 THR A CA 1
ATOM 2614 C C . THR A 1 360 ? 47.277 47.070 94.932 1.00 30.99 546 THR A C 1
ATOM 2615 O O . THR A 1 360 ? 46.457 47.860 95.389 1.00 31.15 546 THR A O 1
ATOM 2619 N N . ILE A 1 361 ? 48.551 47.394 94.728 1.00 23.68 547 ILE A N 1
ATOM 2620 C CA . ILE A 1 361 ? 49.071 48.717 95.058 1.00 23.70 547 ILE A CA 1
ATOM 2621 C C . ILE A 1 361 ? 48.836 49.655 93.885 1.00 23.86 547 ILE A C 1
ATOM 2622 O O . ILE A 1 361 ? 49.095 49.287 92.731 1.00 23.63 547 ILE A O 1
ATOM 2627 N N . ARG A 1 362 ? 48.347 50.866 94.175 1.00 24.47 548 ARG A N 1
ATOM 2628 C CA . ARG A 1 362 ? 48.155 51.893 93.157 1.00 25.24 548 ARG A CA 1
ATOM 2629 C C . ARG A 1 362 ? 49.046 53.099 93.439 1.00 25.47 548 ARG A C 1
ATOM 2630 O O . ARG A 1 362 ? 48.894 53.777 94.465 1.00 25.71 548 ARG A O 1
ATOM 2638 N N . ASN A 1 363 ? 49.927 53.408 92.493 1.00 26.54 549 ASN A N 1
ATOM 2639 C CA . ASN A 1 363 ? 50.734 54.617 92.550 1.00 27.01 549 ASN A CA 1
ATOM 2640 C C . ASN A 1 363 ? 49.858 55.798 92.148 1.00 28.18 549 ASN A C 1
ATOM 2641 O O . ASN A 1 363 ? 49.417 55.896 91.001 1.00 28.27 549 ASN A O 1
ATOM 2646 N N . ASN A 1 364 ? 49.589 56.693 93.084 1.00 32.52 550 ASN A N 1
ATOM 2647 C CA . ASN A 1 364 ? 48.793 57.874 92.771 1.00 32.67 550 ASN A CA 1
ATOM 2648 C C . ASN A 1 364 ? 49.595 59.164 92.936 1.00 32.52 550 ASN A C 1
ATOM 2649 O O . ASN A 1 364 ? 49.038 60.207 93.277 1.00 32.63 550 ASN A O 1
ATOM 2654 N N . CYS A 1 365 ? 50.898 59.108 92.674 1.00 28.92 551 CYS A N 1
ATOM 2655 C CA . CYS A 1 365 ? 51.795 60.247 92.854 1.00 29.38 551 CYS A CA 1
ATOM 2656 C C . CYS A 1 365 ? 51.939 60.993 91.529 1.00 30.11 551 CYS A C 1
ATOM 2657 O O . CYS A 1 365 ? 52.554 60.482 90.589 1.00 29.55 551 CYS A O 1
ATOM 2660 N N . ALA A 1 366 ? 51.389 62.207 91.462 1.00 35.66 552 ALA A N 1
ATOM 2661 C CA . ALA A 1 366 ? 51.438 62.987 90.229 1.00 35.52 552 ALA A CA 1
ATOM 2662 C C . ALA A 1 366 ? 52.860 63.427 89.883 1.00 35.28 552 ALA A C 1
ATOM 2663 O O . ALA A 1 366 ? 53.200 63.550 88.701 1.00 35.05 552 ALA A O 1
ATOM 2665 N N A ASN A 1 367 ? 53.687 63.684 90.890 0.52 39.11 553 ASN A N 1
ATOM 2666 N N B ASN A 1 367 ? 53.698 63.678 90.891 0.48 39.11 553 ASN A N 1
ATOM 2667 C CA A ASN A 1 367 ? 55.065 64.086 90.677 0.52 39.01 553 ASN A CA 1
ATOM 2668 C CA B ASN A 1 367 ? 55.081 64.088 90.689 0.48 39.01 553 ASN A CA 1
ATOM 2669 C C A ASN A 1 367 ? 56.039 62.937 90.913 0.52 38.81 553 ASN A C 1
ATOM 2670 C C B ASN A 1 367 ? 56.056 62.930 90.876 0.48 38.81 553 ASN A C 1
ATOM 2671 O O A ASN A 1 367 ? 57.204 63.177 91.241 0.52 38.92 553 ASN A O 1
ATOM 2672 O O B ASN A 1 367 ? 57.239 63.160 91.139 0.48 38.91 553 ASN A O 1
ATOM 2681 N N . GLY A 1 368 ? 55.579 61.692 90.756 1.00 30.67 554 GLY A N 1
ATOM 2682 C CA . GLY A 1 368 ? 56.421 60.519 90.926 1.00 29.90 554 GLY A CA 1
ATOM 2683 C C . GLY A 1 368 ? 56.515 60.016 92.354 1.00 30.24 554 GLY A C 1
ATOM 2684 O O . GLY A 1 368 ? 56.549 60.811 93.295 1.00 30.74 554 GLY A O 1
ATOM 2685 N N . TRP A 1 369 ? 56.590 58.692 92.526 1.00 27.54 555 TRP A N 1
ATOM 2686 C CA . TRP A 1 369 ? 56.681 58.059 93.840 1.00 27.40 555 TRP A CA 1
ATOM 2687 C C . TRP A 1 369 ? 58.156 57.772 94.128 1.00 27.47 555 TRP A C 1
ATOM 2688 O O . TRP A 1 369 ? 58.754 56.885 93.512 1.00 26.93 555 TRP A O 1
ATOM 2699 N N . LYS A 1 370 ? 58.746 58.552 95.030 1.00 30.88 556 LYS A N 1
ATOM 2700 C CA . LYS A 1 370 ? 60.150 58.410 95.392 1.00 31.24 556 LYS A CA 1
ATOM 2701 C C . LYS A 1 370 ? 60.284 57.465 96.585 1.00 31.65 556 LYS A C 1
ATOM 2702 O O . LYS A 1 370 ? 59.533 57.573 97.561 1.00 31.80 556 LYS A O 1
ATOM 2708 N N . ASP A 1 371 ? 61.226 56.523 96.482 1.00 30.46 557 ASP A N 1
ATOM 2709 C CA . ASP A 1 371 ? 61.565 55.557 97.531 1.00 30.88 557 ASP A CA 1
ATOM 2710 C C . ASP A 1 371 ? 60.356 54.713 97.962 1.00 30.66 557 ASP A C 1
ATOM 2711 O O . ASP A 1 371 ? 60.024 54.606 99.140 1.00 30.63 557 ASP A O 1
ATOM 2716 N N . CYS A 1 372 ? 59.737 54.068 96.982 1.00 29.74 558 CYS A N 1
ATOM 2717 C CA . CYS A 1 372 ? 58.691 53.081 97.236 1.00 29.40 558 CYS A CA 1
ATOM 2718 C C . CYS A 1 372 ? 59.290 51.775 97.774 1.00 28.98 558 CYS A C 1
ATOM 2719 O O . CYS A 1 372 ? 60.204 51.207 97.168 1.00 29.38 558 CYS A O 1
ATOM 2722 N N . ILE A 1 373 ? 58.765 51.291 98.905 1.00 25.17 559 ILE A N 1
ATOM 2723 C CA . ILE A 1 373 ? 59.312 50.129 99.608 1.00 25.33 559 ILE A CA 1
ATOM 2724 C C . ILE A 1 373 ? 58.242 49.042 99.724 1.00 24.82 559 ILE A C 1
ATOM 2725 O O . ILE A 1 373 ? 57.239 49.217 100.433 1.00 25.12 559 ILE A O 1
ATOM 2730 N N . VAL A 1 374 ? 58.488 47.902 99.090 1.00 24.28 560 VAL A N 1
ATOM 2731 C CA . VAL A 1 374 ? 57.650 46.714 99.215 1.00 24.03 560 VAL A CA 1
ATOM 2732 C C . VAL A 1 374 ? 58.579 45.534 99.504 1.00 24.36 560 VAL A C 1
ATOM 2733 O O . VAL A 1 374 ? 59.390 45.152 98.648 1.00 24.12 560 VAL A O 1
ATOM 2737 N N . ASP A 1 375 ? 58.475 44.960 100.702 1.00 25.12 561 ASP A N 1
ATOM 2738 C CA . ASP A 1 375 ? 59.431 43.944 101.120 1.00 25.77 561 ASP A CA 1
ATOM 2739 C C . ASP A 1 375 ? 58.732 42.802 101.847 1.00 26.28 561 ASP A C 1
ATOM 2740 O O . ASP A 1 375 ? 57.947 43.037 102.771 1.00 26.80 561 ASP A O 1
ATOM 2745 N N . ASN A 1 376 ? 59.036 41.568 101.428 1.00 26.33 562 ASN A N 1
ATOM 2746 C CA . ASN A 1 376 ? 58.507 40.348 102.043 1.00 27.04 562 ASN A CA 1
ATOM 2747 C C . ASN A 1 376 ? 56.981 40.354 102.081 1.00 26.75 562 ASN A C 1
ATOM 2748 O O . ASN A 1 376 ? 56.360 39.935 103.060 1.00 27.62 562 ASN A O 1
ATOM 2753 N N . CYS A 1 377 ? 56.378 40.841 101.003 1.00 25.71 563 CYS A N 1
ATOM 2754 C CA . CYS A 1 377 ? 54.938 40.871 100.824 1.00 25.48 563 CYS A CA 1
ATOM 2755 C C . CYS A 1 377 ? 54.467 39.766 99.873 1.00 25.30 563 CYS A C 1
ATOM 2756 O O . CYS A 1 377 ? 55.231 39.235 99.063 1.00 25.09 563 CYS A O 1
ATOM 2759 N N . GLU A 1 378 ? 53.179 39.443 99.967 1.00 26.54 564 GLU A N 1
ATOM 2760 C CA . GLU A 1 378 ? 52.544 38.464 99.098 1.00 26.94 564 GLU A CA 1
ATOM 2761 C C . GLU A 1 378 ? 51.461 39.132 98.263 1.00 26.59 564 GLU A C 1
ATOM 2762 O O . GLU A 1 378 ? 50.728 39.993 98.756 1.00 26.00 564 GLU A O 1
ATOM 2768 N N . PHE A 1 379 ? 51.361 38.738 96.996 1.00 27.22 565 PHE A N 1
ATOM 2769 C CA . PHE A 1 379 ? 50.391 39.316 96.071 1.00 27.28 565 PHE A CA 1
ATOM 2770 C C . PHE A 1 379 ? 49.602 38.196 95.400 1.00 28.12 565 PHE A C 1
ATOM 2771 O O . PHE A 1 379 ? 50.198 37.310 94.776 1.00 28.75 565 PHE A O 1
ATOM 2779 N N . ASP A 1 380 ? 48.269 38.217 95.552 1.00 27.47 566 ASP A N 1
ATOM 2780 C CA . ASP A 1 380 ? 47.412 37.270 94.841 1.00 28.21 566 ASP A CA 1
ATOM 2781 C C . ASP A 1 380 ? 47.249 37.623 93.369 1.00 28.90 566 ASP A C 1
ATOM 2782 O O . ASP A 1 380 ? 46.925 36.745 92.562 1.00 29.50 566 ASP A O 1
ATOM 2787 N N . THR A 1 381 ? 47.431 38.890 93.012 1.00 25.85 567 THR A N 1
ATOM 2788 C CA . THR A 1 381 ? 47.238 39.346 91.644 1.00 25.98 567 THR A CA 1
ATOM 2789 C C . THR A 1 381 ? 48.344 40.348 91.324 1.00 25.85 567 THR A C 1
ATOM 2790 O O . THR A 1 381 ? 49.415 40.274 91.935 1.00 25.34 567 THR A O 1
ATOM 2794 N N . LEU A 1 382 ? 48.099 41.281 90.400 1.00 28.43 568 LEU A N 1
ATOM 2795 C CA . LEU A 1 382 ? 49.072 42.321 90.065 1.00 28.26 568 LEU A CA 1
ATOM 2796 C C . LEU A 1 382 ? 49.615 42.982 91.321 1.00 26.69 568 LEU A C 1
ATOM 2797 O O . LEU A 1 382 ? 48.862 43.315 92.244 1.00 26.04 568 LEU A O 1
ATOM 2802 N N . ALA A 1 383 ? 50.928 43.196 91.350 1.00 27.71 569 ALA A N 1
ATOM 2803 C CA . ALA A 1 383 ? 51.486 43.953 92.464 1.00 25.99 569 ALA A CA 1
ATOM 2804 C C . ALA A 1 383 ? 51.110 45.432 92.378 1.00 25.39 569 ALA A C 1
ATOM 2805 O O . ALA A 1 383 ? 50.789 46.047 93.400 1.00 24.68 569 ALA A O 1
ATOM 2807 N N . PHE A 1 384 ? 51.122 46.015 91.175 1.00 24.54 570 PHE A N 1
ATOM 2808 C CA . PHE A 1 384 ? 50.865 47.442 90.980 1.00 24.28 570 PHE A CA 1
ATOM 2809 C C . PHE A 1 384 ? 49.814 47.634 89.904 1.00 25.80 570 PHE A C 1
ATOM 2810 O O . PHE A 1 384 ? 49.903 47.025 88.833 1.00 26.77 570 PHE A O 1
ATOM 2818 N N . SER A 1 385 ? 48.847 48.507 90.170 1.00 29.90 571 SER A N 1
ATOM 2819 C CA . SER A 1 385 ? 47.840 48.879 89.178 1.00 31.61 571 SER A CA 1
ATOM 2820 C C . SER A 1 385 ? 47.737 50.402 89.195 1.00 31.73 571 SER A C 1
ATOM 2821 O O . SER A 1 385 ? 47.144 50.987 90.107 1.00 31.44 571 SER A O 1
ATOM 2824 N N . THR A 1 386 ? 48.343 51.043 88.205 1.00 32.00 572 THR A N 1
ATOM 2825 C CA . THR A 1 386 ? 48.356 52.495 88.109 1.00 31.89 572 THR A CA 1
ATOM 2826 C C . THR A 1 386 ? 47.187 52.946 87.244 1.00 32.55 572 THR A C 1
ATOM 2827 O O . THR A 1 386 ? 47.204 52.767 86.023 1.00 32.51 572 THR A O 1
ATOM 2831 N N . THR A 1 387 ? 46.192 53.575 87.864 1.00 28.36 573 THR A N 1
ATOM 2832 C CA . THR A 1 387 ? 45.041 54.026 87.091 1.00 29.22 573 THR A CA 1
ATOM 2833 C C . THR A 1 387 ? 45.418 55.190 86.178 1.00 30.10 573 THR A C 1
ATOM 2834 O O . THR A 1 387 ? 45.063 55.200 84.993 1.00 31.11 573 THR A O 1
ATOM 2838 N N . THR A 1 388 ? 46.184 56.152 86.695 1.00 36.59 574 THR A N 1
ATOM 2839 C CA . THR A 1 388 ? 46.492 57.372 85.954 1.00 36.33 574 THR A CA 1
ATOM 2840 C C . THR A 1 388 ? 47.671 57.119 85.024 1.00 35.84 574 THR A C 1
ATOM 2841 O O . THR A 1 388 ? 48.795 56.883 85.476 1.00 35.35 574 THR A O 1
ATOM 2845 N N . THR A 1 389 ? 47.406 57.153 83.722 1.00 31.78 575 THR A N 1
ATOM 2846 C CA . THR A 1 389 ? 48.446 56.933 82.728 1.00 31.85 575 THR A CA 1
ATOM 2847 C C . THR A 1 389 ? 49.518 58.017 82.800 1.00 32.09 575 THR A C 1
ATOM 2848 O O . THR A 1 389 ? 49.227 59.208 82.680 1.00 33.31 575 THR A O 1
ATOM 2852 N N . GLY A 1 390 ? 50.768 57.597 82.949 1.00 36.52 576 GLY A N 1
ATOM 2853 C CA . GLY A 1 390 ? 51.877 58.523 83.035 1.00 36.11 576 GLY A CA 1
ATOM 2854 C C . GLY A 1 390 ? 52.480 58.670 84.412 1.00 35.85 576 GLY A C 1
ATOM 2855 O O . GLY A 1 390 ? 53.552 59.272 84.534 1.00 35.58 576 GLY A O 1
ATOM 2856 N N . TYR A 1 391 ? 51.822 58.185 85.458 1.00 29.50 577 TYR A N 1
ATOM 2857 C CA . TYR A 1 391 ? 52.425 58.249 86.778 1.00 28.70 577 TYR A CA 1
ATOM 2858 C C . TYR A 1 391 ? 53.598 57.281 86.853 1.00 27.68 577 TYR A C 1
ATOM 2859 O O . TYR A 1 391 ? 53.583 56.208 86.240 1.00 27.22 577 TYR A O 1
ATOM 2868 N N . VAL A 1 392 ? 54.632 57.672 87.586 1.00 27.55 578 VAL A N 1
ATOM 2869 C CA . VAL A 1 392 ? 55.884 56.935 87.597 1.00 26.94 578 VAL A CA 1
ATOM 2870 C C . VAL A 1 392 ? 56.244 56.603 89.031 1.00 26.24 578 VAL A C 1
ATOM 2871 O O . VAL A 1 392 ? 55.987 57.394 89.943 1.00 26.62 578 VAL A O 1
ATOM 2875 N N . ILE A 1 393 ? 56.826 55.427 89.232 1.00 25.43 579 ILE A N 1
ATOM 2876 C CA . ILE A 1 393 ? 57.529 55.120 90.468 1.00 25.48 579 ILE A CA 1
ATOM 2877 C C . ILE A 1 393 ? 58.988 55.467 90.221 1.00 25.75 579 ILE A C 1
ATOM 2878 O O . ILE A 1 393 ? 59.701 54.739 89.529 1.00 25.45 579 ILE A O 1
ATOM 2883 N N . THR A 1 394 ? 59.424 56.579 90.802 1.00 35.82 580 THR A N 1
ATOM 2884 C CA . THR A 1 394 ? 60.726 57.138 90.498 1.00 36.17 580 THR A CA 1
ATOM 2885 C C . THR A 1 394 ? 61.847 56.254 91.001 1.00 36.50 580 THR A C 1
ATOM 2886 O O . THR A 1 394 ? 62.840 56.041 90.297 1.00 36.54 580 THR A O 1
ATOM 2890 N N . SER A 1 395 ? 61.721 55.740 92.216 1.00 26.54 581 SER A N 1
ATOM 2891 C CA . SER A 1 395 ? 62.773 54.908 92.776 1.00 26.53 581 SER A CA 1
ATOM 2892 C C . SER A 1 395 ? 62.178 54.023 93.854 1.00 25.85 581 SER A C 1
ATOM 2893 O O . SER A 1 395 ? 61.076 54.273 94.360 1.00 25.62 581 SER A O 1
ATOM 2896 N N . GLY A 1 396 ? 62.942 53.021 94.233 1.00 28.11 582 GLY A N 1
ATOM 2897 C CA . GLY A 1 396 ? 62.562 52.192 95.347 1.00 28.66 582 GLY A CA 1
ATOM 2898 C C . GLY A 1 396 ? 63.155 50.801 95.245 1.00 28.85 582 GLY A C 1
ATOM 2899 O O . GLY A 1 396 ? 63.975 50.507 94.375 1.00 28.62 582 GLY A O 1
ATOM 2900 N N . ARG A 1 397 ? 62.695 49.959 96.166 1.00 24.99 583 ARG A N 1
ATOM 2901 C CA . ARG A 1 397 ? 63.164 48.597 96.346 1.00 24.97 583 ARG A CA 1
ATOM 2902 C C . ARG A 1 397 ? 61.945 47.700 96.497 1.00 24.27 583 ARG A C 1
ATOM 2903 O O . ARG A 1 397 ? 61.115 47.913 97.391 1.00 24.29 583 ARG A O 1
ATOM 2911 N N . PHE A 1 398 ? 61.811 46.748 95.580 1.00 23.82 584 PHE A N 1
ATOM 2912 C CA . PHE A 1 398 ? 60.769 45.725 95.570 1.00 23.36 584 PHE A CA 1
ATOM 2913 C C . PHE A 1 398 ? 61.485 44.395 95.810 1.00 23.80 584 PHE A C 1
ATOM 2914 O O . PHE A 1 398 ? 61.946 43.745 94.873 1.00 24.00 584 PHE A O 1
ATOM 2922 N N . THR A 1 399 ? 61.594 44.004 97.077 1.00 24.64 585 THR A N 1
ATOM 2923 C CA . THR A 1 399 ? 62.485 42.929 97.485 1.00 25.61 585 THR A CA 1
ATOM 2924 C C . THR A 1 399 ? 61.740 41.806 98.197 1.00 25.32 585 THR A C 1
ATOM 2925 O O . THR A 1 399 ? 60.813 42.049 98.987 1.00 25.26 585 THR A O 1
ATOM 2929 N N . ASN A 1 400 ? 62.143 40.569 97.892 1.00 29.55 586 ASN A N 1
ATOM 2930 C CA . ASN A 1 400 ? 61.720 39.404 98.653 1.00 29.51 586 ASN A CA 1
ATOM 2931 C C . ASN A 1 400 ? 60.205 39.268 98.697 1.00 28.82 586 ASN A C 1
ATOM 2932 O O . ASN A 1 400 ? 59.650 38.831 99.696 1.00 28.55 586 ASN A O 1
ATOM 2937 N N . ASN A 1 401 ? 59.525 39.649 97.629 1.00 24.97 587 ASN A N 1
ATOM 2938 C CA . ASN A 1 401 ? 58.085 39.500 97.543 1.00 24.62 587 ASN A CA 1
ATOM 2939 C C . ASN A 1 401 ? 57.754 38.303 96.669 1.00 24.82 587 ASN A C 1
ATOM 2940 O O . ASN A 1 401 ? 58.579 37.834 95.876 1.00 25.03 587 ASN A O 1
ATOM 2945 N N . THR A 1 402 ? 56.524 37.824 96.802 1.00 24.95 588 THR A N 1
ATOM 2946 C CA . THR A 1 402 ? 56.022 36.738 95.976 1.00 25.33 588 THR A CA 1
ATOM 2947 C C . THR A 1 402 ? 54.792 37.231 95.227 1.00 24.85 588 THR A C 1
ATOM 2948 O O . THR A 1 402 ? 53.887 37.821 95.823 1.00 24.67 588 THR A O 1
ATOM 2952 N N . LEU A 1 403 ? 54.782 37.044 93.927 1.00 24.82 589 LEU A N 1
ATOM 2953 C CA . LEU A 1 403 ? 53.582 37.251 93.129 1.00 24.76 589 LEU A CA 1
ATOM 2954 C C . LEU A 1 403 ? 52.997 35.865 92.857 1.00 25.77 589 LEU A C 1
ATOM 2955 O O . LEU A 1 403 ? 53.536 35.094 92.063 1.00 26.33 589 LEU A O 1
ATOM 2960 N N . TRP A 1 404 ? 51.909 35.532 93.560 1.00 26.20 590 TRP A N 1
ATOM 2961 C CA . TRP A 1 404 ? 51.343 34.194 93.438 1.00 27.39 590 TRP A CA 1
ATOM 2962 C C . TRP A 1 404 ? 50.653 33.988 92.098 1.00 27.86 590 TRP A C 1
ATOM 2963 O O . TRP A 1 404 ? 50.552 32.848 91.633 1.00 28.98 590 TRP A O 1
ATOM 2974 N N . GLY A 1 405 ? 50.164 35.062 91.473 1.00 27.26 591 GLY A N 1
ATOM 2975 C CA . GLY A 1 405 ? 49.466 34.935 90.204 1.00 27.93 591 GLY A CA 1
ATOM 2976 C C . GLY A 1 405 ? 48.194 34.121 90.277 1.00 29.15 591 GLY A C 1
ATOM 2977 O O . GLY A 1 405 ? 47.854 33.426 89.318 1.00 30.26 591 GLY A O 1
ATOM 2978 N N . LYS A 1 406 ? 47.474 34.191 91.395 1.00 36.20 592 LYS A N 1
ATOM 2979 C CA . LYS A 1 406 ? 46.227 33.450 91.515 1.00 36.38 592 LYS A CA 1
ATOM 2980 C C . LYS A 1 406 ? 45.160 34.025 90.594 1.00 36.83 592 LYS A C 1
ATOM 2981 O O . LYS A 1 406 ? 44.374 33.276 90.003 1.00 37.22 592 LYS A O 1
ATOM 2987 N N . ASP A 1 407 ? 45.129 35.347 90.440 1.00 41.60 593 ASP A N 1
ATOM 2988 C CA . ASP A 1 407 ? 44.158 35.979 89.557 1.00 42.11 593 ASP A CA 1
ATOM 2989 C C . ASP A 1 407 ? 44.834 36.404 88.260 1.00 42.36 593 ASP A C 1
ATOM 2990 O O . ASP A 1 407 ? 44.995 35.590 87.346 1.00 42.54 593 ASP A O 1
ATOM 2995 N N . LEU A 1 408 ? 45.212 37.679 88.157 1.00 32.44 594 LEU A N 1
ATOM 2996 C CA . LEU A 1 408 ? 45.954 38.153 86.994 1.00 32.46 594 LEU A CA 1
ATOM 2997 C C . LEU A 1 408 ? 47.423 37.744 87.076 1.00 32.03 594 LEU A C 1
ATOM 2998 O O . LEU A 1 408 ? 48.019 37.688 88.153 1.00 31.73 594 LEU A O 1
ATOM 3003 N N . LYS A 1 409 ? 48.007 37.461 85.917 1.00 38.60 595 LYS A N 1
ATOM 3004 C CA . LYS A 1 409 ? 49.363 36.936 85.834 1.00 38.18 595 LYS A CA 1
ATOM 3005 C C . LYS A 1 409 ? 50.437 37.999 85.614 1.00 37.66 595 LYS A C 1
ATOM 3006 O O . LYS A 1 409 ? 51.623 37.658 85.594 1.00 37.27 595 LYS A O 1
ATOM 3012 N N . GLY A 1 410 ? 50.067 39.257 85.422 1.00 29.94 596 GLY A N 1
ATOM 3013 C CA . GLY A 1 410 ? 51.044 40.287 85.132 1.00 29.23 596 GLY A CA 1
ATOM 3014 C C . GLY A 1 410 ? 51.756 40.804 86.366 1.00 28.82 596 GLY A C 1
ATOM 3015 O O . GLY A 1 410 ? 51.371 40.559 87.510 1.00 29.28 596 GLY A O 1
ATOM 3016 N N . PHE A 1 411 ? 52.847 41.532 86.129 1.00 25.85 597 PHE A N 1
ATOM 3017 C CA . PHE A 1 411 ? 53.509 42.195 87.249 1.00 25.13 597 PHE A CA 1
ATOM 3018 C C . PHE A 1 411 ? 52.780 43.476 87.630 1.00 24.94 597 PHE A C 1
ATOM 3019 O O . PHE A 1 411 ? 52.641 43.790 88.818 1.00 24.68 597 PHE A O 1
ATOM 3027 N N . SER A 1 412 ? 52.305 44.220 86.640 1.00 26.68 598 SER A N 1
ATOM 3028 C CA . SER A 1 412 ? 51.692 45.513 86.887 1.00 26.68 598 SER A CA 1
ATOM 3029 C C . SER A 1 412 ? 50.793 45.844 85.713 1.00 27.59 598 SER A C 1
ATOM 3030 O O . SER A 1 412 ? 50.857 45.216 84.657 1.00 27.70 598 SER A O 1
ATOM 3033 N N . TYR A 1 413 ? 49.942 46.832 85.920 1.00 28.75 599 TYR A N 1
ATOM 3034 C CA . TYR A 1 413 ? 49.098 47.381 84.876 1.00 29.29 599 TYR A CA 1
ATOM 3035 C C . TYR A 1 413 ? 49.421 48.861 84.747 1.00 28.77 599 TYR A C 1
ATOM 3036 O O . TYR A 1 413 ? 49.447 49.577 85.752 1.00 28.67 599 TYR A O 1
ATOM 3045 N N . ASN A 1 414 ? 49.720 49.306 83.523 1.00 33.55 600 ASN A N 1
ATOM 3046 C CA . ASN A 1 414 ? 49.811 50.737 83.221 1.00 33.33 600 ASN A CA 1
ATOM 3047 C C . ASN A 1 414 ? 50.821 51.448 84.122 1.00 32.49 600 ASN A C 1
ATOM 3048 O O . ASN A 1 414 ? 50.633 52.608 84.489 1.00 32.55 600 ASN A O 1
ATOM 3053 N N . THR A 1 415 ? 51.889 50.753 84.510 1.00 29.86 601 THR A N 1
ATOM 3054 C CA . THR A 1 415 ? 52.861 51.272 85.465 1.00 28.99 601 THR A CA 1
ATOM 3055 C C . THR A 1 415 ? 54.170 51.637 84.764 1.00 28.38 601 THR A C 1
ATOM 3056 O O . THR A 1 415 ? 54.566 50.991 83.788 1.00 28.36 601 THR A O 1
ATOM 3060 N N . LEU A 1 416 ? 54.822 52.701 85.245 1.00 29.24 602 LEU A N 1
ATOM 3061 C CA . LEU A 1 416 ? 56.110 53.160 84.729 1.00 28.96 602 LEU A CA 1
ATOM 3062 C C . LEU A 1 416 ? 57.071 53.327 85.895 1.00 28.68 602 LEU A C 1
ATOM 3063 O O . LEU A 1 416 ? 56.681 53.833 86.955 1.00 28.83 602 LEU A O 1
ATOM 3068 N N . VAL A 1 417 ? 58.311 52.864 85.726 1.00 25.64 603 VAL A N 1
ATOM 3069 C CA . VAL A 1 417 ? 59.335 53.020 86.749 1.00 25.39 603 VAL A CA 1
ATOM 3070 C C . VAL A 1 417 ? 60.597 53.546 86.078 1.00 26.31 603 VAL A C 1
ATOM 3071 O O . VAL A 1 417 ? 60.651 53.725 84.860 1.00 27.10 603 VAL A O 1
ATOM 3075 N N . THR A 1 418 ? 61.621 53.792 86.881 1.00 28.44 604 THR A N 1
ATOM 3076 C CA . THR A 1 418 ? 62.937 54.120 86.349 1.00 28.85 604 THR A CA 1
ATOM 3077 C C . THR A 1 418 ? 63.923 53.060 86.817 1.00 29.15 604 THR A C 1
ATOM 3078 O O . THR A 1 418 ? 63.570 52.125 87.547 1.00 29.05 604 THR A O 1
ATOM 3082 N N . GLY A 1 419 ? 65.170 53.207 86.380 1.00 28.15 605 GLY A N 1
ATOM 3083 C CA . GLY A 1 419 ? 66.219 52.284 86.767 1.00 28.27 605 GLY A CA 1
ATOM 3084 C C . GLY A 1 419 ? 66.561 52.311 88.235 1.00 28.23 605 GLY A C 1
ATOM 3085 O O . GLY A 1 419 ? 67.237 51.391 88.712 1.00 28.43 605 GLY A O 1
ATOM 3086 N N . ASP A 1 420 ? 66.112 53.333 88.962 1.00 28.39 606 ASP A N 1
ATOM 3087 C CA . ASP A 1 420 ? 66.326 53.391 90.397 1.00 29.11 606 ASP A CA 1
ATOM 3088 C C . ASP A 1 420 ? 65.239 52.649 91.170 1.00 28.78 606 ASP A C 1
ATOM 3089 O O . ASP A 1 420 ? 65.193 52.745 92.395 1.00 29.33 606 ASP A O 1
ATOM 3094 N N . PHE A 1 421 ? 64.373 51.918 90.473 1.00 29.00 607 PHE A N 1
ATOM 3095 C CA . PHE A 1 421 ? 63.429 50.974 91.073 1.00 28.60 607 PHE A CA 1
ATOM 3096 C C . PHE A 1 421 ? 64.039 49.573 90.970 1.00 28.75 607 PHE A C 1
ATOM 3097 O O . PHE A 1 421 ? 64.161 49.021 89.870 1.00 28.25 607 PHE A O 1
ATOM 3105 N N . LEU A 1 422 ? 64.440 49.009 92.108 1.00 25.01 608 LEU A N 1
ATOM 3106 C CA . LEU A 1 422 ? 65.174 47.750 92.150 1.00 25.27 608 LEU A CA 1
ATOM 3107 C C . LEU A 1 422 ? 64.235 46.586 92.448 1.00 24.60 608 LEU A C 1
ATOM 3108 O O . LEU A 1 422 ? 63.513 46.602 93.451 1.00 24.26 608 LEU A O 1
ATOM 3113 N N . ILE A 1 423 ? 64.283 45.569 91.592 1.00 24.65 609 ILE A N 1
ATOM 3114 C CA . ILE A 1 423 ? 63.466 44.365 91.697 1.00 24.28 609 ILE A CA 1
ATOM 3115 C C . ILE A 1 423 ? 64.416 43.196 91.946 1.00 25.00 609 ILE A C 1
ATOM 3116 O O . ILE A 1 423 ? 65.170 42.792 91.048 1.00 25.63 609 ILE A O 1
ATOM 3121 N N . GLU A 1 424 ? 64.389 42.659 93.164 1.00 31.77 610 GLU A N 1
ATOM 3122 C CA . GLU A 1 424 ? 65.433 41.762 93.636 1.00 32.40 610 GLU A CA 1
ATOM 3123 C C . GLU A 1 424 ? 64.880 40.792 94.677 1.00 32.80 610 GLU A C 1
ATOM 3124 O O . GLU A 1 424 ? 64.102 41.187 95.547 1.00 32.77 610 GLU A O 1
ATOM 3130 N N . GLY A 1 425 ? 65.321 39.534 94.603 1.00 26.98 611 GLY A N 1
ATOM 3131 C CA . GLY A 1 425 ? 64.977 38.542 95.596 1.00 27.44 611 GLY A CA 1
ATOM 3132 C C . GLY A 1 425 ? 63.542 38.062 95.584 1.00 26.81 611 GLY A C 1
ATOM 3133 O O . GLY A 1 425 ? 63.119 37.426 96.552 1.00 27.22 611 GLY A O 1
ATOM 3134 N N . ASN A 1 426 ? 62.776 38.360 94.535 1.00 26.03 612 ASN A N 1
ATOM 3135 C CA . ASN A 1 426 ? 61.354 38.061 94.473 1.00 25.53 612 ASN A CA 1
ATOM 3136 C C . ASN A 1 426 ? 61.096 36.656 93.924 1.00 26.20 612 ASN A C 1
ATOM 3137 O O . ASN A 1 426 ? 61.918 36.082 93.210 1.00 26.89 612 ASN A O 1
ATOM 3142 N N . ARG A 1 427 ? 59.928 36.106 94.271 1.00 33.92 613 ARG A N 1
ATOM 3143 C CA . ARG A 1 427 ? 59.443 34.856 93.699 1.00 33.89 613 ARG A CA 1
ATOM 3144 C C . ARG A 1 427 ? 58.289 35.164 92.758 1.00 33.60 613 ARG A C 1
ATOM 3145 O O . ARG A 1 427 ? 57.222 35.606 93.192 1.00 33.38 613 ARG A O 1
ATOM 3153 N N . PHE A 1 428 ? 58.496 34.897 91.479 1.00 30.05 614 PHE A N 1
ATOM 3154 C CA . PHE A 1 428 ? 57.520 35.195 90.439 1.00 29.75 614 PHE A CA 1
ATOM 3155 C C . PHE A 1 428 ? 56.863 33.887 90.002 1.00 29.90 614 PHE A C 1
ATOM 3156 O O . PHE A 1 428 ? 57.441 33.118 89.226 1.00 30.01 614 PHE A O 1
ATOM 3164 N N . GLN A 1 429 ? 55.661 33.624 90.510 1.00 27.70 615 GLN A N 1
ATOM 3165 C CA . GLN A 1 429 ? 54.913 32.440 90.106 1.00 28.91 615 GLN A CA 1
ATOM 3166 C C . GLN A 1 429 ? 54.027 32.814 88.932 1.00 29.02 615 GLN A C 1
ATOM 3167 O O . GLN A 1 429 ? 53.046 33.549 89.101 1.00 28.43 615 GLN A O 1
ATOM 3173 N N . ASP A 1 430 ? 54.384 32.313 87.746 1.00 34.52 616 ASP A N 1
ATOM 3174 C CA . ASP A 1 430 ? 53.677 32.532 86.489 1.00 34.57 616 ASP A CA 1
ATOM 3175 C C . ASP A 1 430 ? 53.652 33.999 86.076 1.00 34.28 616 ASP A C 1
ATOM 3176 O O . ASP A 1 430 ? 52.898 34.361 85.168 1.00 34.35 616 ASP A O 1
ATOM 3181 N N . THR A 1 431 ? 54.452 34.854 86.712 1.00 31.72 617 THR A N 1
ATOM 3182 C CA . THR A 1 431 ? 54.427 36.284 86.416 1.00 31.32 617 THR A CA 1
ATOM 3183 C C . THR A 1 431 ? 54.924 36.552 85.003 1.00 31.03 617 THR A C 1
ATOM 3184 O O . THR A 1 431 ? 56.045 36.170 84.651 1.00 30.96 617 THR A O 1
ATOM 3188 N N . THR A 1 432 ? 54.101 37.207 84.190 1.00 35.61 618 THR A N 1
ATOM 3189 C CA . THR A 1 432 ? 54.500 37.579 82.840 1.00 35.37 618 THR A CA 1
ATOM 3190 C C . THR A 1 432 ? 54.862 39.059 82.780 1.00 34.69 618 THR A C 1
ATOM 3191 O O . THR A 1 432 ? 54.132 39.913 83.302 1.00 34.59 618 THR A O 1
ATOM 3195 N N . PHE A 1 433 ? 55.998 39.355 82.148 1.00 30.94 619 PHE A N 1
ATOM 3196 C CA . PHE A 1 433 ? 56.404 40.715 81.820 1.00 30.29 619 PHE A CA 1
ATOM 3197 C C . PHE A 1 433 ? 56.262 40.984 80.323 1.00 30.48 619 PHE A C 1
ATOM 3198 O O . PHE A 1 433 ? 56.831 41.956 79.819 1.00 30.10 619 PHE A O 1
ATOM 3206 N N . GLU A 1 434 ? 55.538 40.125 79.598 1.00 44.54 620 GLU A N 1
ATOM 3207 C CA . GLU A 1 434 ? 55.318 40.333 78.170 1.00 44.84 620 GLU A CA 1
ATOM 3208 C C . GLU A 1 434 ? 54.602 41.658 77.921 1.00 44.68 620 GLU A C 1
ATOM 3209 O O . GLU A 1 434 ? 53.548 41.932 78.504 1.00 44.82 620 GLU A O 1
ATOM 3215 N N . ASN A 1 435 ? 55.193 42.482 77.052 1.00 39.16 621 ASN A N 1
ATOM 3216 C CA . ASN A 1 435 ? 54.686 43.802 76.680 1.00 39.07 621 ASN A CA 1
ATOM 3217 C C . ASN A 1 435 ? 54.642 44.768 77.859 1.00 38.50 621 ASN A C 1
ATOM 3218 O O . ASN A 1 435 ? 53.968 45.801 77.795 1.00 38.56 621 ASN A O 1
ATOM 3223 N N . ASN A 1 436 ? 55.339 44.464 78.946 1.00 30.37 622 ASN A N 1
ATOM 3224 C CA . ASN A 1 436 ? 55.376 45.340 80.108 1.00 29.66 622 ASN A CA 1
ATOM 3225 C C . ASN A 1 436 ? 56.664 46.148 80.074 1.00 29.07 622 ASN A C 1
ATOM 3226 O O . ASN A 1 436 ? 57.747 45.610 80.324 1.00 28.87 622 ASN A O 1
ATOM 3231 N N . ILE A 1 437 ? 56.529 47.459 79.857 1.00 29.01 623 ILE A N 1
ATOM 3232 C CA . ILE A 1 437 ? 57.681 48.336 79.729 1.00 29.26 623 ILE A CA 1
ATOM 3233 C C . ILE A 1 437 ? 58.514 48.373 81.004 1.00 28.05 623 ILE A C 1
ATOM 3234 O O . ILE A 1 437 ? 59.709 48.690 80.949 1.00 28.36 623 ILE A O 1
ATOM 3239 N N . VAL A 1 438 ? 57.924 48.028 82.153 1.00 27.40 624 VAL A N 1
ATOM 3240 C CA . VAL A 1 438 ? 58.687 47.989 83.400 1.00 27.01 624 VAL A CA 1
ATOM 3241 C C . VAL A 1 438 ? 59.894 47.069 83.252 1.00 27.18 624 VAL A C 1
ATOM 3242 O O . VAL A 1 438 ? 60.966 47.333 83.820 1.00 27.16 624 VAL A O 1
ATOM 3246 N N . ALA A 1 439 ? 59.757 45.998 82.469 1.00 26.88 625 ALA A N 1
ATOM 3247 C CA . ALA A 1 439 ? 60.866 45.070 82.303 1.00 27.41 625 ALA A CA 1
ATOM 3248 C C . ALA A 1 439 ? 62.061 45.705 81.602 1.00 28.39 625 ALA A C 1
ATOM 3249 O O . ALA A 1 439 ? 63.184 45.227 81.783 1.00 28.75 625 ALA A O 1
ATOM 3251 N N . THR A 1 440 ? 61.864 46.781 80.842 1.00 35.30 626 THR A N 1
ATOM 3252 C CA . THR A 1 440 ? 62.979 47.467 80.200 1.00 35.53 626 THR A CA 1
ATOM 3253 C C . THR A 1 440 ? 63.452 48.681 80.985 1.00 35.32 626 THR A C 1
ATOM 3254 O O . THR A 1 440 ? 64.432 49.311 80.590 1.00 35.61 626 THR A O 1
ATOM 3258 N N . GLN A 1 441 ? 62.784 49.019 82.082 1.00 30.43 627 GLN A N 1
ATOM 3259 C CA . GLN A 1 441 ? 63.080 50.213 82.855 1.00 30.39 627 GLN A CA 1
ATOM 3260 C C . GLN A 1 441 ? 63.746 49.913 84.183 1.00 30.58 627 GLN A C 1
ATOM 3261 O O . GLN A 1 441 ? 64.711 50.580 84.549 1.00 31.00 627 GLN A O 1
ATOM 3267 N N . ALA A 1 442 ? 63.223 48.946 84.932 1.00 26.50 628 ALA A N 1
ATOM 3268 C CA . ALA A 1 442 ? 63.685 48.722 86.287 1.00 25.95 628 ALA A CA 1
ATOM 3269 C C . ALA A 1 442 ? 65.051 48.042 86.301 1.00 26.63 628 ALA A C 1
ATOM 3270 O O . ALA A 1 442 ? 65.493 47.440 85.320 1.00 27.38 628 ALA A O 1
ATOM 3272 N N . SER A 1 443 ? 65.715 48.142 87.449 1.00 26.59 629 SER A N 1
ATOM 3273 C CA . SER A 1 443 ? 66.877 47.325 87.721 1.00 27.34 629 SER A CA 1
ATOM 3274 C C . SER A 1 443 ? 66.408 45.998 88.294 1.00 27.29 629 SER A C 1
ATOM 3275 O O . SER A 1 443 ? 65.555 45.967 89.187 1.00 27.19 629 SER A O 1
ATOM 3278 N N . PHE A 1 444 ? 66.958 44.908 87.762 1.00 27.91 630 PHE A N 1
ATOM 3279 C CA . PHE A 1 444 ? 66.661 43.555 88.209 1.00 28.33 630 PHE A CA 1
ATOM 3280 C C . PHE A 1 444 ? 67.938 42.936 88.760 1.00 29.29 630 PHE A C 1
ATOM 3281 O O . PHE A 1 444 ? 68.961 42.897 88.066 1.00 29.50 630 PHE A O 1
ATOM 3289 N N . GLY A 1 445 ? 67.877 42.452 89.991 1.00 27.86 631 GLY A N 1
ATOM 3290 C CA . GLY A 1 445 ? 68.901 41.584 90.540 1.00 28.91 631 GLY A CA 1
ATOM 3291 C C . GLY A 1 445 ? 68.547 40.125 90.342 1.00 29.18 631 GLY A C 1
ATOM 3292 O O . GLY A 1 445 ? 67.866 39.747 89.383 1.00 28.96 631 GLY A O 1
ATOM 3293 N N . VAL A 1 446 ? 69.021 39.286 91.259 1.00 29.87 632 VAL A N 1
ATOM 3294 C CA . VAL A 1 446 ? 68.569 37.905 91.283 1.00 30.19 632 VAL A CA 1
ATOM 3295 C C . VAL A 1 446 ? 67.094 37.871 91.659 1.00 28.95 632 VAL A C 1
ATOM 3296 O O . VAL A 1 446 ? 66.669 38.542 92.607 1.00 28.23 632 VAL A O 1
ATOM 3300 N N . ASN A 1 447 ? 66.307 37.107 90.902 1.00 28.90 633 ASN A N 1
ATOM 3301 C CA . ASN A 1 447 ? 64.918 36.801 91.225 1.00 28.11 633 ASN A CA 1
ATOM 3302 C C . ASN A 1 447 ? 64.660 35.333 90.879 1.00 29.03 633 ASN A C 1
ATOM 3303 O O . ASN A 1 447 ? 65.434 34.701 90.155 1.00 30.15 633 ASN A O 1
ATOM 3308 N N . THR A 1 448 ? 63.592 34.772 91.442 1.00 32.10 634 THR A N 1
ATOM 3309 C CA . THR A 1 448 ? 63.225 33.386 91.185 1.00 32.21 634 THR A CA 1
ATOM 3310 C C . THR A 1 448 ? 61.983 33.331 90.307 1.00 31.92 634 THR A C 1
ATOM 3311 O O . THR A 1 448 ? 60.936 33.868 90.678 1.00 31.74 634 THR A O 1
ATOM 3315 N N . PHE A 1 449 ? 62.079 32.628 89.180 1.00 30.41 635 PHE A N 1
ATOM 3316 C CA . PHE A 1 449 ? 60.980 32.549 88.226 1.00 30.41 635 PHE A CA 1
ATOM 3317 C C . PHE A 1 449 ? 60.397 31.144 88.255 1.00 31.62 635 PHE A C 1
ATOM 3318 O O . PHE A 1 449 ? 61.122 30.159 88.085 1.00 33.02 635 PHE A O 1
ATOM 3326 N N . LEU A 1 450 ? 59.100 31.057 88.546 1.00 34.84 636 LEU A N 1
ATOM 3327 C CA . LEU A 1 450 ? 58.411 29.790 88.747 1.00 34.97 636 LEU A CA 1
ATOM 3328 C C . LEU A 1 450 ? 57.280 29.640 87.743 1.00 34.93 636 LEU A C 1
ATOM 3329 O O . LEU A 1 450 ? 56.728 30.628 87.244 1.00 34.73 636 LEU A O 1
ATOM 3334 N N . GLY A 1 451 ? 56.947 28.385 87.462 1.00 41.40 637 GLY A N 1
ATOM 3335 C CA . GLY A 1 451 ? 55.885 28.107 86.518 1.00 41.41 637 GLY A CA 1
ATOM 3336 C C . GLY A 1 451 ? 56.233 28.666 85.157 1.00 41.67 637 GLY A C 1
ATOM 3337 O O . GLY A 1 451 ? 57.348 28.493 84.647 1.00 41.27 637 GLY A O 1
ATOM 3338 N N . THR A 1 452 ? 55.276 29.373 84.564 1.00 32.51 638 THR A N 1
ATOM 3339 C CA . THR A 1 452 ? 55.451 29.966 83.248 1.00 32.89 638 THR A CA 1
ATOM 3340 C C . THR A 1 452 ? 55.934 31.419 83.300 1.00 33.81 638 THR A C 1
ATOM 3341 O O . THR A 1 452 ? 55.664 32.176 82.362 1.00 34.47 638 THR A O 1
ATOM 3345 N N . ALA A 1 453 ? 56.608 31.829 84.378 1.00 33.59 639 ALA A N 1
ATOM 3346 C CA . ALA A 1 453 ? 57.023 33.223 84.519 1.00 34.48 639 ALA A CA 1
ATOM 3347 C C . ALA A 1 453 ? 58.050 33.622 83.460 1.00 34.42 639 ALA A C 1
ATOM 3348 O O . ALA A 1 453 ? 58.936 32.842 83.101 1.00 33.54 639 ALA A O 1
ATOM 3350 N N . THR A 1 454 ? 57.945 34.863 82.986 1.00 39.70 640 THR A N 1
ATOM 3351 C CA . THR A 1 454 ? 58.907 35.433 82.046 1.00 39.75 640 THR A CA 1
ATOM 3352 C C . THR A 1 454 ? 60.230 35.668 82.758 1.00 39.46 640 THR A C 1
ATOM 3353 O O . THR A 1 454 ? 60.315 36.503 83.665 1.00 40.05 640 THR A O 1
ATOM 3357 N N . VAL A 1 455 ? 61.263 34.932 82.356 1.00 30.92 641 VAL A N 1
ATOM 3358 C CA . VAL A 1 455 ? 62.565 35.051 83.002 1.00 30.65 641 VAL A CA 1
ATOM 3359 C C . VAL A 1 455 ? 63.216 36.350 82.555 1.00 31.31 641 VAL A C 1
ATOM 3360 O O . VAL A 1 455 ? 63.402 36.588 81.357 1.00 31.36 641 VAL A O 1
ATOM 3364 N N . ILE A 1 456 ? 63.521 37.216 83.514 1.00 30.23 642 ILE A N 1
ATOM 3365 C CA . ILE A 1 456 ? 64.230 38.464 83.266 1.00 30.85 642 ILE A CA 1
ATOM 3366 C C . ILE A 1 456 ? 65.657 38.283 83.766 1.00 30.33 642 ILE A C 1
ATOM 3367 O O . ILE A 1 456 ? 65.877 38.010 84.955 1.00 30.14 642 ILE A O 1
ATOM 3372 N N . GLN A 1 457 ? 66.621 38.407 82.857 1.00 38.55 643 GLN A N 1
ATOM 3373 C CA . GLN A 1 457 ? 68.012 38.362 83.259 1.00 38.27 643 GLN A CA 1
ATOM 3374 C C . GLN A 1 457 ? 68.312 39.564 84.149 1.00 38.89 643 GLN A C 1
ATOM 3375 O O . GLN A 1 457 ? 67.746 40.644 83.954 1.00 39.66 643 GLN A O 1
ATOM 3381 N N . PRO A 1 458 ? 69.179 39.399 85.145 1.00 30.00 644 PRO A N 1
ATOM 3382 C CA . PRO A 1 458 ? 69.586 40.555 85.954 1.00 30.53 644 PRO A CA 1
ATOM 3383 C C . PRO A 1 458 ? 70.217 41.618 85.072 1.00 30.96 644 PRO A C 1
ATOM 3384 O O . PRO A 1 458 ? 70.973 41.313 84.149 1.00 30.66 644 PRO A O 1
ATOM 3388 N N . VAL A 1 459 ? 69.884 42.876 85.347 1.00 25.58 645 VAL A N 1
ATOM 3389 C CA . VAL A 1 459 ? 70.373 43.999 84.555 1.00 25.43 645 VAL A CA 1
ATOM 3390 C C . VAL A 1 459 ? 70.364 45.238 85.436 1.00 25.75 645 VAL A C 1
ATOM 3391 O O . VAL A 1 459 ? 69.377 45.512 86.131 1.00 26.16 645 VAL A O 1
ATOM 3395 N N . ASP A 1 460 ? 71.472 45.981 85.423 1.00 26.90 646 ASP A N 1
ATOM 3396 C CA . ASP A 1 460 ? 71.624 47.181 86.237 1.00 27.50 646 ASP A CA 1
ATOM 3397 C C . ASP A 1 460 ? 71.279 48.413 85.405 1.00 28.54 646 ASP A C 1
ATOM 3398 O O . ASP A 1 460 ? 71.850 48.624 84.327 1.00 28.62 646 ASP A O 1
ATOM 3403 N N . ARG A 1 461 ? 70.327 49.211 85.900 1.00 27.59 647 ARG A N 1
ATOM 3404 C CA . ARG A 1 461 ? 69.923 50.463 85.266 1.00 28.56 647 ARG A CA 1
ATOM 3405 C C . ARG A 1 461 ? 69.921 51.614 86.273 1.00 28.94 647 ARG A C 1
ATOM 3406 O O . ARG A 1 461 ? 69.284 52.654 86.040 1.00 29.53 647 ARG A O 1
ATOM 3414 N N . ARG A 1 462 ? 70.605 51.444 87.398 1.00 27.34 648 ARG A N 1
ATOM 3415 C CA . ARG A 1 462 ? 70.596 52.467 88.428 1.00 27.93 648 ARG A CA 1
ATOM 3416 C C . ARG A 1 462 ? 71.454 53.660 88.017 1.00 27.88 648 ARG A C 1
ATOM 3417 O O . ARG A 1 462 ? 72.467 53.526 87.324 1.00 27.36 648 ARG A O 1
ATOM 3425 N N . THR A 1 463 ? 71.051 54.837 88.492 1.00 30.83 649 THR A N 1
ATOM 3426 C CA . THR A 1 463 ? 71.761 56.064 88.151 1.00 30.94 649 THR A CA 1
ATOM 3427 C C . THR A 1 463 ? 73.158 56.092 88.764 1.00 30.30 649 THR A C 1
ATOM 3428 O O . THR A 1 463 ? 74.101 56.588 88.141 1.00 30.21 649 THR A O 1
ATOM 3432 N N . ILE A 1 464 ? 73.312 55.567 89.980 1.00 31.55 650 ILE A N 1
ATOM 3433 C CA . ILE A 1 464 ? 74.594 55.641 90.672 1.00 30.99 650 ILE A CA 1
ATOM 3434 C C . ILE A 1 464 ? 75.688 54.950 89.862 1.00 30.66 650 ILE A C 1
ATOM 3435 O O . ILE A 1 464 ? 76.861 55.327 89.937 1.00 30.42 650 ILE A O 1
ATOM 3440 N N . THR A 1 465 ? 75.331 53.944 89.069 1.00 28.83 651 THR A N 1
ATOM 3441 C CA . THR A 1 465 ? 76.281 53.180 88.282 1.00 28.45 651 THR A CA 1
ATOM 3442 C C . THR A 1 465 ? 76.251 53.535 86.805 1.00 28.88 651 THR A C 1
ATOM 3443 O O . THR A 1 465 ? 76.865 52.828 85.995 1.00 28.57 651 THR A O 1
ATOM 3447 N N . GLN A 1 466 ? 75.553 54.596 86.418 1.00 32.14 652 GLN A N 1
ATOM 3448 C CA . GLN A 1 466 ? 75.417 54.849 84.988 1.00 32.69 652 GLN A CA 1
ATOM 3449 C C . GLN A 1 466 ? 76.766 55.139 84.329 1.00 32.37 652 GLN A C 1
ATOM 3450 O O . GLN A 1 466 ? 76.949 54.827 83.148 1.00 32.58 652 GLN A O 1
ATOM 3456 N N . GLN A 1 467 ? 77.737 55.672 85.078 1.00 33.70 653 GLN A N 1
ATOM 3457 C CA . GLN A 1 467 ? 79.045 55.965 84.486 1.00 33.40 653 GLN A CA 1
ATOM 3458 C C . GLN A 1 467 ? 79.777 54.705 84.038 1.00 32.94 653 GLN A C 1
ATOM 3459 O O . GLN A 1 467 ? 80.716 54.799 83.248 1.00 32.78 653 GLN A O 1
ATOM 3465 N N . TYR A 1 468 ? 79.382 53.533 84.524 1.00 29.42 654 TYR A N 1
ATOM 3466 C CA . TYR A 1 468 ? 79.962 52.286 84.050 1.00 28.88 654 TYR A CA 1
ATOM 3467 C C . TYR A 1 468 ? 79.274 51.765 82.797 1.00 29.02 654 TYR A C 1
ATOM 3468 O O . TYR A 1 468 ? 79.776 50.826 82.171 1.00 28.51 654 TYR A O 1
ATOM 3477 N N . ARG A 1 469 ? 78.133 52.335 82.421 1.00 31.27 655 ARG A N 1
ATOM 3478 C CA . ARG A 1 469 ? 77.385 51.851 81.271 1.00 31.59 655 ARG A CA 1
ATOM 3479 C C . ARG A 1 469 ? 77.498 52.753 80.052 1.00 32.36 655 ARG A C 1
ATOM 3480 O O . ARG A 1 469 ? 77.317 52.276 78.928 1.00 32.10 655 ARG A O 1
ATOM 3488 N N . ASN A 1 470 ? 77.786 54.027 80.228 1.00 75.13 656 ASN A N 1
ATOM 3489 C CA . ASN A 1 470 ? 78.038 54.808 79.039 1.00 75.39 656 ASN A CA 1
ATOM 3490 C C . ASN A 1 470 ? 79.402 54.425 78.477 1.00 74.69 656 ASN A C 1
ATOM 3491 O O . ASN A 1 470 ? 80.236 53.822 79.162 1.00 73.93 656 ASN A O 1
ATOM 3496 N N . LEU A 1 471 ? 79.611 54.727 77.202 1.00 39.97 657 LEU A N 1
ATOM 3497 C CA . LEU A 1 471 ? 80.973 54.725 76.706 1.00 39.26 657 LEU A CA 1
ATOM 3498 C C . LEU A 1 471 ? 81.764 55.700 77.573 1.00 39.03 657 LEU A C 1
ATOM 3499 O O . LEU A 1 471 ? 81.313 56.833 77.800 1.00 39.29 657 LEU A O 1
ATOM 3504 N N . PRO A 1 472 ? 82.918 55.308 78.084 1.00 29.43 658 PRO A N 1
ATOM 3505 C CA . PRO A 1 472 ? 83.691 56.203 78.952 1.00 29.21 658 PRO A CA 1
ATOM 3506 C C . PRO A 1 472 ? 84.443 57.247 78.130 1.00 28.91 658 PRO A C 1
ATOM 3507 O O . PRO A 1 472 ? 84.552 57.148 76.907 1.00 28.69 658 PRO A O 1
ATOM 3511 N N . ASP A 1 473 ? 84.930 58.280 78.820 1.00 44.47 659 ASP A N 1
ATOM 3512 C CA . ASP A 1 473 ? 85.720 59.319 78.162 1.00 44.00 659 ASP A CA 1
ATOM 3513 C C . ASP A 1 473 ? 87.195 58.974 78.023 1.00 43.53 659 ASP A C 1
ATOM 3514 O O . ASP A 1 473 ? 87.928 59.714 77.360 1.00 43.04 659 ASP A O 1
ATOM 3519 N N . ILE A 1 474 ? 87.646 57.890 78.636 1.00 39.05 660 ILE A N 1
ATOM 3520 C CA . ILE A 1 474 ? 88.999 57.383 78.448 1.00 38.69 660 ILE A CA 1
ATOM 3521 C C . ILE A 1 474 ? 88.929 55.876 78.603 1.00 38.77 660 ILE A C 1
ATOM 3522 O O . ILE A 1 474 ? 88.117 55.358 79.375 1.00 39.10 660 ILE A O 1
ATOM 3527 N N . SER A 1 475 ? 89.742 55.167 77.835 1.00 39.94 661 SER A N 1
ATOM 3528 C CA . SER A 1 475 ? 89.655 53.721 77.803 1.00 39.99 661 SER A CA 1
ATOM 3529 C C . SER A 1 475 ? 91.051 53.126 77.719 1.00 39.85 661 SER A C 1
ATOM 3530 O O . SER A 1 475 ? 91.994 53.771 77.255 1.00 39.51 661 SER A O 1
ATOM 3533 N N . GLY A 1 476 ? 91.168 51.867 78.121 1.00 31.29 662 GLY A N 1
ATOM 3534 C CA . GLY A 1 476 ? 92.440 51.200 77.906 1.00 31.00 662 GLY A CA 1
ATOM 3535 C C . GLY A 1 476 ? 92.664 50.027 78.850 1.00 31.39 662 GLY A C 1
ATOM 3536 O O . GLY A 1 476 ? 91.716 49.405 79.333 1.00 31.60 662 GLY A O 1
ATOM 3537 N N . VAL A 1 477 ? 93.946 49.739 79.071 1.00 31.39 663 VAL A N 1
ATOM 3538 C CA . VAL A 1 477 ? 94.366 48.521 79.749 1.00 31.58 663 VAL A CA 1
ATOM 3539 C C . VAL A 1 477 ? 95.768 48.772 80.274 1.00 31.86 663 VAL A C 1
ATOM 3540 O O . VAL A 1 477 ? 96.509 49.595 79.731 1.00 31.71 663 VAL A O 1
ATOM 3544 N N . LYS A 1 478 ? 96.139 48.057 81.329 1.00 34.92 664 LYS A N 1
ATOM 3545 C CA . LYS A 1 478 ? 97.448 48.233 81.937 1.00 35.20 664 LYS A CA 1
ATOM 3546 C C . LYS A 1 478 ? 98.009 46.885 82.357 1.00 35.12 664 LYS A C 1
ATOM 3547 O O . LYS A 1 478 ? 97.297 45.878 82.433 1.00 35.03 664 LYS A O 1
ATOM 3553 N N . SER A 1 479 ? 99.289 46.884 82.643 1.00 31.66 665 SER A N 1
ATOM 3554 C CA . SER A 1 479 ? 99.957 45.717 83.175 1.00 31.63 665 SER A CA 1
ATOM 3555 C C . SER A 1 479 ? 99.628 45.548 84.656 1.00 32.08 665 SER A C 1
ATOM 3556 O O . SER A 1 479 ? 99.448 46.541 85.371 1.00 32.44 665 SER A O 1
ATOM 3559 N N . PRO A 1 480 ? 99.567 44.299 85.141 1.00 41.39 666 PRO A N 1
ATOM 3560 C CA . PRO A 1 480 ? 99.395 44.074 86.588 1.00 41.74 666 PRO A CA 1
ATOM 3561 C C . PRO A 1 480 ? 100.532 44.631 87.421 1.00 41.98 666 PRO A C 1
ATOM 3562 O O . PRO A 1 480 ? 100.338 44.875 88.617 1.00 42.25 666 PRO A O 1
ATOM 3566 N N . ILE A 1 481 ? 101.721 44.803 86.834 1.00 54.19 667 ILE A N 1
ATOM 3567 C CA . ILE A 1 481 ? 102.869 45.393 87.519 1.00 54.41 667 ILE A CA 1
ATOM 3568 C C . ILE A 1 481 ? 102.838 46.913 87.516 1.00 54.65 667 ILE A C 1
ATOM 3569 O O . ILE A 1 481 ? 103.704 47.541 88.137 1.00 54.85 667 ILE A O 1
ATOM 3574 N N . ASN A 1 482 ? 101.883 47.526 86.814 1.00 39.20 668 ASN A N 1
ATOM 3575 C CA . ASN A 1 482 ? 101.776 48.992 86.724 1.00 39.42 668 ASN A CA 1
ATOM 3576 C C . ASN A 1 482 ? 103.018 49.624 86.101 1.00 39.40 668 ASN A C 1
ATOM 3577 O O . ASN A 1 482 ? 103.481 50.678 86.538 1.00 39.67 668 ASN A O 1
ATOM 3582 N N . ASP A 1 483 ? 103.597 48.966 85.103 1.00 34.68 669 ASP A N 1
ATOM 3583 C CA . ASP A 1 483 ? 104.685 49.584 84.355 1.00 34.58 669 ASP A CA 1
ATOM 3584 C C . ASP A 1 483 ? 104.428 49.540 82.855 1.00 34.09 669 ASP A C 1
ATOM 3585 O O . ASP A 1 483 ? 105.374 49.591 82.070 1.00 33.82 669 ASP A O 1
ATOM 3590 N N . ALA A 1 484 ? 103.174 49.396 82.444 1.00 27.31 670 ALA A N 1
ATOM 3591 C CA . ALA A 1 484 ? 102.804 49.417 81.037 1.00 26.65 670 ALA A CA 1
ATOM 3592 C C . ALA A 1 484 ? 101.361 49.884 80.937 1.00 26.69 670 ALA A C 1
ATOM 3593 O O . ALA A 1 484 ? 100.498 49.378 81.668 1.00 26.92 670 ALA A O 1
ATOM 3595 N N . TYR A 1 485 ? 101.111 50.870 80.071 1.00 29.89 671 TYR A N 1
ATOM 3596 C CA . TYR A 1 485 ? 99.797 51.490 79.977 1.00 29.99 671 TYR A CA 1
ATOM 3597 C C . TYR A 1 485 ? 99.398 51.729 78.530 1.00 29.12 671 TYR A C 1
ATOM 3598 O O . TYR A 1 485 ? 100.232 52.066 77.683 1.00 28.61 671 TYR A O 1
ATOM 3607 N N . PHE A 1 486 ? 98.110 51.547 78.265 1.00 31.00 672 PHE A N 1
ATOM 3608 C CA . PHE A 1 486 ? 97.496 51.876 76.987 1.00 30.15 672 PHE A CA 1
ATOM 3609 C C . PHE A 1 486 ? 96.245 52.691 77.289 1.00 30.44 672 PHE A C 1
ATOM 3610 O O . PHE A 1 486 ? 95.323 52.192 77.936 1.00 30.86 672 PHE A O 1
ATOM 3618 N N . ASN A 1 487 ? 96.234 53.952 76.872 1.00 31.84 673 ASN A N 1
ATOM 3619 C CA . ASN A 1 487 ? 95.098 54.840 77.072 1.00 32.02 673 ASN A CA 1
ATOM 3620 C C . ASN A 1 487 ? 94.689 55.440 75.746 1.00 31.01 673 ASN A C 1
ATOM 3621 O O . ASN A 1 487 ? 95.535 55.857 74.948 1.00 30.42 673 ASN A O 1
ATOM 3626 N N . THR A 1 488 ? 93.386 55.515 75.531 1.00 34.86 674 THR A N 1
ATOM 3627 C CA . THR A 1 488 ? 92.856 56.042 74.290 1.00 34.30 674 THR A CA 1
ATOM 3628 C C . THR A 1 488 ? 91.799 57.100 74.598 1.00 34.60 674 THR A C 1
ATOM 3629 O O . THR A 1 488 ? 90.972 56.919 75.497 1.00 35.19 674 THR A O 1
ATOM 3633 N N . GLU A 1 489 ? 91.888 58.235 73.903 1.00 32.01 675 GLU A N 1
ATOM 3634 C CA . GLU A 1 489 ? 90.897 59.303 73.947 1.00 32.28 675 GLU A CA 1
ATOM 3635 C C . GLU A 1 489 ? 90.525 59.698 72.521 1.00 32.06 675 GLU A C 1
ATOM 3636 O O . GLU A 1 489 ? 91.243 59.395 71.563 1.00 31.66 675 GLU A O 1
ATOM 3642 N N . ILE A 1 490 ? 89.418 60.427 72.391 1.00 27.96 676 ILE A N 1
ATOM 3643 C CA . ILE A 1 490 ? 88.856 60.721 71.077 1.00 28.08 676 ILE A CA 1
ATOM 3644 C C . ILE A 1 490 ? 88.172 62.083 71.114 1.00 28.11 676 ILE A C 1
ATOM 3645 O O . ILE A 1 490 ? 87.495 62.439 72.090 1.00 28.38 676 ILE A O 1
ATOM 3650 N N . ARG A 1 491 ? 88.355 62.852 70.043 1.00 26.77 677 ARG A N 1
ATOM 3651 C CA . ARG A 1 491 ? 87.823 64.208 69.973 1.00 26.66 677 ARG A CA 1
ATOM 3652 C C . ARG A 1 491 ? 87.244 64.438 68.589 1.00 26.88 677 ARG A C 1
ATOM 3653 O O . ARG A 1 491 ? 87.655 63.802 67.616 1.00 27.03 677 ARG A O 1
ATOM 3661 N N . ASN A 1 492 ? 86.291 65.360 68.519 1.00 32.21 678 ASN A N 1
ATOM 3662 C CA . ASN A 1 492 ? 85.711 65.830 67.271 1.00 32.37 678 ASN A CA 1
ATOM 3663 C C . ASN A 1 492 ? 86.424 67.115 66.877 1.00 31.82 678 ASN A C 1
ATOM 3664 O O . ASN A 1 492 ? 86.627 67.996 67.720 1.00 31.39 678 ASN A O 1
ATOM 3669 N N . PHE A 1 493 ? 86.816 67.221 65.607 1.00 30.20 679 PHE A N 1
ATOM 3670 C CA . PHE A 1 493 ? 87.497 68.417 65.119 1.00 29.75 679 PHE A CA 1
ATOM 3671 C C . PHE A 1 493 ? 86.798 68.949 63.886 1.00 30.06 679 PHE A C 1
ATOM 3672 O O . PHE A 1 493 ? 86.549 68.207 62.931 1.00 30.60 679 PHE A O 1
ATOM 3680 N N . ASN A 1 494 ? 86.526 70.241 63.905 1.00 38.32 680 ASN A N 1
ATOM 3681 C CA . ASN A 1 494 ? 85.982 70.959 62.766 1.00 38.49 680 ASN A CA 1
ATOM 3682 C C . ASN A 1 494 ? 87.166 71.655 62.102 1.00 38.22 680 ASN A C 1
ATOM 3683 O O . ASN A 1 494 ? 87.662 72.661 62.613 1.00 37.62 680 ASN A O 1
ATOM 3688 N N . LEU A 1 495 ? 87.643 71.103 60.983 1.00 26.39 681 LEU A N 1
ATOM 3689 C CA . LEU A 1 495 ? 88.826 71.627 60.310 1.00 26.28 681 LEU A CA 1
ATOM 3690 C C . LEU A 1 495 ? 88.448 72.603 59.200 1.00 27.00 681 LEU A C 1
ATOM 3691 O O . LEU A 1 495 ? 87.548 72.340 58.395 1.00 27.51 681 LEU A O 1
ATOM 3696 N N . ASP A 1 496 ? 89.180 73.708 59.127 1.00 39.21 682 ASP A N 1
ATOM 3697 C CA . ASP A 1 496 ? 89.080 74.649 58.030 1.00 39.36 682 ASP A CA 1
ATOM 3698 C C . ASP A 1 496 ? 90.379 74.575 57.233 1.00 39.55 682 ASP A C 1
ATOM 3699 O O . ASP A 1 496 ? 91.176 73.650 57.416 1.00 39.67 682 ASP A O 1
ATOM 3704 N N . LEU A 1 497 ? 90.619 75.562 56.366 1.00 29.10 683 LEU A N 1
ATOM 3705 C CA . LEU A 1 497 ? 91.776 75.485 55.475 1.00 29.38 683 LEU A CA 1
ATOM 3706 C C . LEU A 1 497 ? 93.085 75.902 56.130 1.00 28.72 683 LEU A C 1
ATOM 3707 O O . LEU A 1 497 ? 94.146 75.679 55.533 1.00 28.93 683 LEU A O 1
ATOM 3712 N N . ASN A 1 498 ? 93.053 76.468 57.334 1.00 38.26 684 ASN A N 1
ATOM 3713 C CA . ASN A 1 498 ? 94.279 76.854 58.019 1.00 37.42 684 ASN A CA 1
ATOM 3714 C C . ASN A 1 498 ? 94.710 75.714 58.930 1.00 37.19 684 ASN A C 1
ATOM 3715 O O . ASN A 1 498 ? 93.875 75.089 59.584 1.00 37.31 684 ASN A O 1
ATOM 3720 N N . PHE A 1 499 ? 96.016 75.458 58.984 1.00 37.65 685 PHE A N 1
ATOM 3721 C CA . PHE A 1 499 ? 96.536 74.471 59.921 1.00 37.18 685 PHE A CA 1
ATOM 3722 C C . PHE A 1 499 ? 96.257 74.917 61.344 1.00 36.39 685 PHE A C 1
ATOM 3723 O O . PHE A 1 499 ? 96.444 76.085 61.690 1.00 35.78 685 PHE A O 1
ATOM 3731 N N . LYS A 1 500 ? 95.823 73.975 62.174 1.00 45.40 686 LYS A N 1
ATOM 3732 C CA . LYS A 1 500 ? 95.452 74.243 63.555 1.00 44.93 686 LYS A CA 1
ATOM 3733 C C . LYS A 1 500 ? 96.112 73.204 64.453 1.00 44.65 686 LYS A C 1
ATOM 3734 O O . LYS A 1 500 ? 95.966 72.002 64.221 1.00 45.10 686 LYS A O 1
ATOM 3740 N N . GLU A 1 501 ? 96.857 73.667 65.454 1.00 42.58 687 GLU A N 1
ATOM 3741 C CA . GLU A 1 501 ? 97.409 72.767 66.457 1.00 42.46 687 GLU A CA 1
ATOM 3742 C C . GLU A 1 501 ? 96.279 72.089 67.223 1.00 42.99 687 GLU A C 1
ATOM 3743 O O . GLU A 1 501 ? 95.395 72.762 67.750 1.00 43.13 687 GLU A O 1
ATOM 3749 N N . VAL A 1 502 ? 96.301 70.754 67.289 1.00 27.99 688 VAL A N 1
ATOM 3750 C CA . VAL A 1 502 ? 95.213 70.030 67.945 1.00 28.55 688 VAL A CA 1
ATOM 3751 C C . VAL A 1 502 ? 95.709 69.288 69.188 1.00 28.60 688 VAL A C 1
ATOM 3752 O O . VAL A 1 502 ? 94.973 69.181 70.172 1.00 29.00 688 VAL A O 1
ATOM 3756 N N . LEU A 1 503 ? 96.947 68.778 69.180 1.00 30.49 689 LEU A N 1
ATOM 3757 C CA . LEU A 1 503 ? 97.403 67.997 70.329 1.00 30.76 689 LEU A CA 1
ATOM 3758 C C . LEU A 1 503 ? 98.921 67.957 70.395 1.00 30.43 689 LEU A C 1
ATOM 3759 O O . LEU A 1 503 ? 99.617 68.254 69.423 1.00 29.89 689 LEU A O 1
ATOM 3764 N N . THR A 1 504 ? 99.420 67.563 71.568 1.00 29.28 690 THR A N 1
ATOM 3765 C CA . THR A 1 504 ? 100.839 67.333 71.816 1.00 29.33 690 THR A CA 1
ATOM 3766 C C . THR A 1 504 ? 100.983 65.985 72.506 1.00 30.05 690 THR A C 1
ATOM 3767 O O . THR A 1 504 ? 100.408 65.773 73.579 1.00 30.84 690 THR A O 1
ATOM 3771 N N . VAL A 1 505 ? 101.739 65.077 71.896 1.00 28.75 691 VAL A N 1
ATOM 3772 C CA . VAL A 1 505 ? 101.926 63.736 72.446 1.00 29.41 691 VAL A CA 1
ATOM 3773 C C . VAL A 1 505 ? 102.962 63.811 73.564 1.00 30.49 691 VAL A C 1
ATOM 3774 O O . VAL A 1 505 ? 103.888 64.634 73.500 1.00 30.44 691 VAL A O 1
ATOM 3778 N N . PRO A 1 506 ? 102.850 62.986 74.598 1.00 26.84 692 PRO A N 1
ATOM 3779 C CA . PRO A 1 506 ? 103.804 63.049 75.708 1.00 28.29 692 PRO A CA 1
ATOM 3780 C C . PRO A 1 506 ? 105.134 62.411 75.330 1.00 28.59 692 PRO A C 1
ATOM 3781 O O . PRO A 1 506 ? 105.261 61.711 74.324 1.00 27.54 692 PRO A O 1
ATOM 3785 N N . LEU A 1 507 ? 106.130 62.655 76.175 1.00 30.98 693 LEU A N 1
ATOM 3786 C CA . LEU A 1 507 ? 107.409 61.977 76.030 1.00 31.75 693 LEU A CA 1
ATOM 3787 C C . LEU A 1 507 ? 107.284 60.522 76.475 1.00 32.27 693 LEU A C 1
ATOM 3788 O O . LEU A 1 507 ? 106.233 60.084 76.961 1.00 32.46 693 LEU A O 1
ATOM 3793 N N . ARG A 1 508 ? 108.373 59.765 76.290 1.00 37.34 694 ARG A N 1
ATOM 3794 C CA . ARG A 1 508 ? 108.480 58.396 76.810 1.00 37.30 694 ARG A CA 1
ATOM 3795 C C . ARG A 1 508 ? 107.260 57.557 76.443 1.00 36.56 694 ARG A C 1
ATOM 3796 O O . ARG A 1 508 ? 106.686 56.861 77.282 1.00 36.98 694 ARG A O 1
ATOM 3804 N N . SER A 1 509 ? 106.818 57.659 75.195 1.00 33.74 695 SER A N 1
ATOM 3805 C CA . SER A 1 509 ? 105.576 56.999 74.832 1.00 32.36 695 SER A CA 1
ATOM 3806 C C . SER A 1 509 ? 105.562 56.773 73.334 1.00 31.34 695 SER A C 1
ATOM 3807 O O . SER A 1 509 ? 106.274 57.444 72.587 1.00 31.78 695 SER A O 1
ATOM 3810 N N . GLY A 1 510 ? 104.803 55.770 72.919 1.00 32.10 696 GLY A N 1
ATOM 3811 C CA . GLY A 1 510 ? 104.468 55.559 71.521 1.00 31.22 696 GLY A CA 1
ATOM 3812 C C . GLY A 1 510 ? 102.988 55.867 71.335 1.00 30.69 696 GLY A C 1
ATOM 3813 O O . GLY A 1 510 ? 102.166 55.476 72.164 1.00 31.48 696 GLY A O 1
ATOM 3814 N N . CYS A 1 511 ? 102.665 56.564 70.260 1.00 39.90 697 CYS A N 1
ATOM 3815 C CA . CYS A 1 511 ? 101.300 56.997 70.027 1.00 39.60 697 CYS A CA 1
ATOM 3816 C C . CYS A 1 511 ? 100.884 56.675 68.607 1.00 39.12 697 CYS A C 1
ATOM 3817 O O . CYS A 1 511 ? 101.690 56.757 67.678 1.00 38.84 697 CYS A O 1
ATOM 3820 N N . LYS A 1 512 ? 99.637 56.258 68.455 1.00 31.32 698 LYS A N 1
ATOM 3821 C CA . LYS A 1 512 ? 99.007 56.088 67.155 1.00 31.20 698 LYS A CA 1
ATOM 3822 C C . LYS A 1 512 ? 97.761 56.971 67.117 1.00 31.41 698 LYS A C 1
ATOM 3823 O O . LYS A 1 512 ? 96.875 56.836 67.970 1.00 32.51 698 LYS A O 1
ATOM 3829 N N . ILE A 1 513 ? 97.706 57.883 66.146 1.00 31.99 699 ILE A N 1
ATOM 3830 C CA . ILE A 1 513 ? 96.583 58.806 65.965 1.00 32.00 699 ILE A CA 1
ATOM 3831 C C . ILE A 1 513 ? 95.823 58.382 64.716 1.00 32.71 699 ILE A C 1
ATOM 3832 O O . ILE A 1 513 ? 96.410 58.285 63.637 1.00 32.26 699 ILE A O 1
ATOM 3837 N N . THR A 1 514 ? 94.523 58.138 64.848 1.00 26.70 700 THR A N 1
ATOM 3838 C CA . THR A 1 514 ? 93.675 57.773 63.717 1.00 27.23 700 THR A CA 1
ATOM 3839 C C . THR A 1 514 ? 92.747 58.928 63.392 1.00 27.00 700 THR A C 1
ATOM 3840 O O . THR A 1 514 ? 92.038 59.419 64.270 1.00 26.51 700 THR A O 1
ATOM 3844 N N . ILE A 1 515 ? 92.764 59.366 62.142 1.00 26.32 701 ILE A N 1
ATOM 3845 C CA . ILE A 1 515 ? 91.985 60.507 61.686 1.00 25.94 701 ILE A CA 1
ATOM 3846 C C . ILE A 1 515 ? 91.041 59.999 60.616 1.00 27.45 701 ILE A C 1
ATOM 3847 O O . ILE A 1 515 ? 91.484 59.368 59.652 1.00 28.00 701 ILE A O 1
ATOM 3852 N N . THR A 1 516 ? 89.748 60.258 60.781 1.00 27.27 702 THR A N 1
ATOM 3853 C CA . THR A 1 516 ? 88.790 59.804 59.785 1.00 28.68 702 THR A CA 1
ATOM 3854 C C . THR A 1 516 ? 87.632 60.792 59.709 1.00 28.80 702 THR A C 1
ATOM 3855 O O . THR A 1 516 ? 87.417 61.596 60.619 1.00 27.77 702 THR A O 1
ATOM 3859 N N . GLY A 1 517 ? 86.916 60.769 58.587 1.00 34.67 703 GLY A N 1
ATOM 3860 C CA . GLY A 1 517 ? 85.775 61.656 58.430 1.00 34.90 703 GLY A CA 1
ATOM 3861 C C . GLY A 1 517 ? 84.515 61.121 59.099 1.00 34.99 703 GLY A C 1
ATOM 3862 O O . GLY A 1 517 ? 84.315 59.913 59.252 1.00 35.35 703 GLY A O 1
ATOM 3863 N N . ALA A 1 518 ? 83.654 62.046 59.516 1.00 32.65 704 ALA A N 1
ATOM 3864 C CA . ALA A 1 518 ? 82.334 61.716 60.049 1.00 32.76 704 ALA A CA 1
ATOM 3865 C C . ALA A 1 518 ? 81.398 62.865 59.686 1.00 33.05 704 ALA A C 1
ATOM 3866 O O . ALA A 1 518 ? 80.735 63.463 60.525 1.00 32.57 704 ALA A O 1
ATOM 3868 N N . ASP A 1 519 ? 81.325 63.164 58.397 1.00 34.16 705 ASP A N 1
ATOM 3869 C CA . ASP A 1 519 ? 80.734 64.401 57.923 1.00 34.40 705 ASP A CA 1
ATOM 3870 C C . ASP A 1 519 ? 79.270 64.203 57.561 1.00 35.12 705 ASP A C 1
ATOM 3871 O O . ASP A 1 519 ? 78.896 63.181 56.976 1.00 35.86 705 ASP A O 1
ATOM 3876 N N . ALA A 1 520 ? 78.441 65.190 57.913 1.00 33.17 706 ALA A N 1
ATOM 3877 C CA . ALA A 1 520 ? 77.021 65.147 57.608 1.00 33.75 706 ALA A CA 1
ATOM 3878 C C . ALA A 1 520 ? 76.691 65.745 56.248 1.00 34.71 706 ALA A C 1
ATOM 3879 O O . ALA A 1 520 ? 75.529 65.702 55.842 1.00 35.25 706 ALA A O 1
ATOM 3881 N N . THR A 1 521 ? 77.678 66.268 55.528 1.00 37.58 707 THR A N 1
ATOM 3882 C CA . THR A 1 521 ? 77.453 66.805 54.189 1.00 38.45 707 THR A CA 1
ATOM 3883 C C . THR A 1 521 ? 77.208 65.692 53.174 1.00 39.34 707 THR A C 1
ATOM 3884 O O . THR A 1 521 ? 77.839 64.634 53.225 1.00 39.41 707 THR A O 1
ATOM 3888 N N . THR A 1 522 ? 76.319 65.958 52.222 1.00 40.48 708 THR A N 1
ATOM 3889 C CA . THR A 1 522 ? 76.061 65.040 51.120 1.00 41.35 708 THR A CA 1
ATOM 3890 C C . THR A 1 522 ? 77.101 65.231 50.013 1.00 41.76 708 THR A C 1
ATOM 3891 O O . THR A 1 522 ? 77.380 66.363 49.612 1.00 41.59 708 THR A O 1
ATOM 3895 N N . ASN A 1 523 ? 77.701 64.121 49.551 1.00 46.63 709 ASN A N 1
ATOM 3896 C CA . ASN A 1 523 ? 78.633 64.078 48.414 1.00 47.09 709 ASN A CA 1
ATOM 3897 C C . ASN A 1 523 ? 79.995 64.723 48.680 1.00 46.41 709 ASN A C 1
ATOM 3898 O O . ASN A 1 523 ? 81.026 64.167 48.291 1.00 46.63 709 ASN A O 1
ATOM 3903 N N . ALA A 1 524 ? 80.019 65.910 49.291 1.00 29.32 710 ALA A N 1
ATOM 3904 C CA . ALA A 1 524 ? 81.246 66.682 49.452 1.00 28.44 710 ALA A CA 1
ATOM 3905 C C . ALA A 1 524 ? 81.789 66.639 50.879 1.00 27.64 710 ALA A C 1
ATOM 3906 O O . ALA A 1 524 ? 82.574 67.513 51.268 1.00 27.22 710 ALA A O 1
ATOM 3908 N N . GLY A 1 525 ? 81.376 65.656 51.671 1.00 31.26 711 GLY A N 1
ATOM 3909 C CA . GLY A 1 525 ? 81.895 65.551 53.013 1.00 30.28 711 GLY A CA 1
ATOM 3910 C C . GLY A 1 525 ? 83.299 64.987 53.024 1.00 29.99 711 GLY A C 1
ATOM 3911 O O . GLY A 1 525 ? 83.838 64.534 52.015 1.00 30.62 711 GLY A O 1
ATOM 3912 N N . SER A 1 526 ? 83.886 64.967 54.209 1.00 34.92 712 SER A N 1
ATOM 3913 C CA . SER A 1 526 ? 85.259 64.518 54.330 1.00 34.37 712 SER A CA 1
ATOM 3914 C C . SER A 1 526 ? 85.377 63.019 54.086 1.00 35.53 712 SER A C 1
ATOM 3915 O O . SER A 1 526 ? 84.470 62.247 54.401 1.00 36.59 712 SER A O 1
ATOM 3918 N N . LYS A 1 527 ? 86.486 62.619 53.476 1.00 33.16 713 LYS A N 1
ATOM 3919 C CA . LYS A 1 527 ? 86.799 61.209 53.264 1.00 33.91 713 LYS A CA 1
ATOM 3920 C C . LYS A 1 527 ? 88.272 61.016 53.571 1.00 32.86 713 LYS A C 1
ATOM 3921 O O . LYS A 1 527 ? 89.134 61.465 52.807 1.00 33.06 713 LYS A O 1
ATOM 3927 N N . ALA A 1 528 ? 88.558 60.318 54.663 1.00 27.38 714 ALA A N 1
ATOM 3928 C CA . ALA A 1 528 ? 89.933 60.113 55.074 1.00 26.34 714 ALA A CA 1
ATOM 3929 C C . ALA A 1 528 ? 89.970 58.996 56.097 1.00 25.98 714 ALA A C 1
ATOM 3930 O O . ALA A 1 528 ? 89.026 58.808 56.866 1.00 26.00 714 ALA A O 1
ATOM 3932 N N . TYR A 1 529 ? 91.053 58.228 56.052 1.00 26.45 715 TYR A N 1
ATOM 3933 C CA . TYR A 1 529 ? 91.419 57.312 57.129 1.00 25.83 715 TYR A CA 1
ATOM 3934 C C . TYR A 1 529 ? 92.946 57.304 57.146 1.00 25.00 715 TYR A C 1
ATOM 3935 O O . TYR A 1 529 ? 93.587 56.668 56.295 1.00 25.65 715 TYR A O 1
ATOM 3944 N N . VAL A 1 530 ? 93.512 58.068 58.068 1.00 28.73 716 VAL A N 1
ATOM 3945 C CA . VAL A 1 530 ? 94.940 58.337 58.126 1.00 27.77 716 VAL A CA 1
ATOM 3946 C C . VAL A 1 530 ? 95.445 57.905 59.490 1.00 26.79 716 VAL A C 1
ATOM 3947 O O . VAL A 1 530 ? 94.830 58.233 60.512 1.00 26.37 716 VAL A O 1
ATOM 3951 N N . GLU A 1 531 ? 96.536 57.149 59.509 1.00 37.11 717 GLU A N 1
ATOM 3952 C CA . GLU A 1 531 ? 97.183 56.748 60.748 1.00 36.39 717 GLU A CA 1
ATOM 3953 C C . GLU A 1 531 ? 98.520 57.469 60.867 1.00 35.50 717 GLU A C 1
ATOM 3954 O O . GLU A 1 531 ? 99.344 57.421 59.949 1.00 35.84 717 GLU A O 1
ATOM 3960 N N . LEU A 1 532 ? 98.713 58.165 61.981 1.00 26.71 718 LEU A N 1
ATOM 3961 C CA . LEU A 1 532 ? 99.971 58.820 62.298 1.00 26.43 718 LEU A CA 1
ATOM 3962 C C . LEU A 1 532 ? 100.573 58.148 63.524 1.00 26.28 718 LEU A C 1
ATOM 3963 O O . LEU A 1 532 ? 99.854 57.813 64.475 1.00 26.13 718 LEU A O 1
ATOM 3968 N N . PHE A 1 533 ? 101.897 57.983 63.514 1.00 29.17 719 PHE A N 1
ATOM 3969 C CA . PHE A 1 533 ? 102.620 57.227 64.532 1.00 29.36 719 PHE A CA 1
ATOM 3970 C C . PHE A 1 533 ? 103.744 58.079 65.103 1.00 29.91 719 PHE A C 1
ATOM 3971 O O . PHE A 1 533 ? 104.361 58.868 64.381 1.00 30.45 719 PHE A O 1
ATOM 3979 N N . VAL A 1 534 ? 103.969 57.965 66.407 1.00 32.23 720 VAL A N 1
ATOM 3980 C CA . VAL A 1 534 ? 105.028 58.698 67.093 1.00 33.48 720 VAL A CA 1
ATOM 3981 C C . VAL A 1 534 ? 105.658 57.788 68.138 1.00 33.86 720 VAL A C 1
ATOM 3982 O O . VAL A 1 534 ? 104.953 57.058 68.841 1.00 33.15 720 VAL A O 1
ATOM 3986 N N . ASN A 1 535 ? 106.976 57.861 68.279 1.00 33.63 721 ASN A N 1
ATOM 3987 C CA . ASN A 1 535 ? 107.648 57.256 69.421 1.00 34.40 721 ASN A CA 1
ATOM 3988 C C . ASN A 1 535 ? 108.674 58.248 69.948 1.00 36.47 721 ASN A C 1
ATOM 3989 O O . ASN A 1 535 ? 109.400 58.874 69.168 1.00 37.13 721 ASN A O 1
ATOM 3994 N N . SER A 1 536 ? 108.703 58.423 71.265 1.00 28.50 722 SER A N 1
ATOM 3995 C CA . SER A 1 536 ? 109.635 59.339 71.897 1.00 30.98 722 SER A CA 1
ATOM 3996 C C . SER A 1 536 ? 110.280 58.686 73.104 1.00 31.66 722 SER A C 1
ATOM 3997 O O . SER A 1 536 ? 109.636 57.927 73.830 1.00 30.38 722 SER A O 1
ATOM 4000 N N . ASP A 1 537 ? 111.549 59.016 73.334 1.00 31.35 723 ASP A N 1
ATOM 4001 C CA . ASP A 1 537 ? 112.152 58.735 74.627 1.00 32.34 723 ASP A CA 1
ATOM 4002 C C . ASP A 1 537 ? 112.012 59.981 75.499 1.00 33.52 723 ASP A C 1
ATOM 4003 O O . ASP A 1 537 ? 111.033 60.724 75.353 1.00 32.67 723 ASP A O 1
ATOM 4008 N N . ASN A 1 538 ? 112.995 60.270 76.360 1.00 42.31 724 ASN A N 1
ATOM 4009 C CA . ASN A 1 538 ? 112.842 61.404 77.267 1.00 43.02 724 ASN A CA 1
ATOM 4010 C C . ASN A 1 538 ? 113.000 62.759 76.581 1.00 43.82 724 ASN A C 1
ATOM 4011 O O . ASN A 1 538 ? 112.780 63.784 77.231 1.00 43.20 724 ASN A O 1
ATOM 4016 N N . SER A 1 539 ? 113.365 62.802 75.300 1.00 45.88 725 SER A N 1
ATOM 4017 C CA . SER A 1 539 ? 113.532 64.097 74.656 1.00 45.13 725 SER A CA 1
ATOM 4018 C C . SER A 1 539 ? 113.344 64.065 73.145 1.00 43.94 725 SER A C 1
ATOM 4019 O O . SER A 1 539 ? 112.969 65.080 72.556 1.00 43.08 725 SER A O 1
ATOM 4022 N N . THR A 1 540 ? 113.594 62.924 72.508 1.00 33.78 726 THR A N 1
ATOM 4023 C CA . THR A 1 540 ? 113.656 62.824 71.054 1.00 32.33 726 THR A CA 1
ATOM 4024 C C . THR A 1 540 ? 112.449 62.083 70.492 1.00 31.45 726 THR A C 1
ATOM 4025 O O . THR A 1 540 ? 111.962 61.122 71.092 1.00 31.66 726 THR A O 1
ATOM 4029 N N . THR A 1 541 ? 112.022 62.491 69.295 1.00 35.50 727 THR A N 1
ATOM 4030 C CA . THR A 1 541 ? 110.773 62.032 68.704 1.00 34.39 727 THR A CA 1
ATOM 4031 C C . THR A 1 541 ? 110.951 61.666 67.233 1.00 32.80 727 THR A C 1
ATOM 4032 O O . THR A 1 541 ? 111.585 62.414 66.482 1.00 32.57 727 THR A O 1
ATOM 4036 N N . ILE A 1 542 ? 110.401 60.514 66.832 1.00 35.31 728 ILE A N 1
ATOM 4037 C CA . ILE A 1 542 ? 110.313 60.096 65.435 1.00 33.92 728 ILE A CA 1
ATOM 4038 C C . ILE A 1 542 ? 108.840 59.905 65.092 1.00 32.88 728 ILE A C 1
ATOM 4039 O O . ILE A 1 542 ? 108.060 59.427 65.925 1.00 32.66 728 ILE A O 1
ATOM 4044 N N . THR A 1 543 ? 108.452 60.303 63.881 1.00 30.20 729 THR A N 1
ATOM 4045 C CA . THR A 1 543 ? 107.082 60.149 63.405 1.00 29.27 729 THR A CA 1
ATOM 4046 C C . THR A 1 543 ? 107.054 59.330 62.118 1.00 28.53 729 THR A C 1
ATOM 4047 O O . THR A 1 543 ? 108.071 59.157 61.435 1.00 28.64 729 THR A O 1
ATOM 4051 N N . ALA A 1 544 ? 105.865 58.817 61.807 1.00 27.62 730 ALA A N 1
ATOM 4052 C CA . ALA A 1 544 ? 105.602 58.121 60.555 1.00 27.32 730 ALA A CA 1
ATOM 4053 C C . ALA A 1 544 ? 104.113 58.241 60.277 1.00 27.06 730 ALA A C 1
ATOM 4054 O O . ALA A 1 544 ? 103.319 58.509 61.181 1.00 26.78 730 ALA A O 1
ATOM 4056 N N . HIS A 1 545 ? 103.734 57.999 59.028 1.00 33.62 731 HIS A N 1
ATOM 4057 C CA . HIS A 1 545 ? 102.355 58.173 58.616 1.00 33.73 731 HIS A CA 1
ATOM 4058 C C . HIS A 1 545 ? 101.954 56.998 57.742 1.00 34.15 731 HIS A C 1
ATOM 4059 O O . HIS A 1 545 ? 102.796 56.322 57.152 1.00 34.21 731 HIS A O 1
ATOM 4066 N N . ASN A 1 546 ? 100.647 56.765 57.670 1.00 31.56 732 ASN A N 1
ATOM 4067 C CA . ASN A 1 546 ? 100.067 55.722 56.825 1.00 32.31 732 ASN A CA 1
ATOM 4068 C C . ASN A 1 546 ? 98.697 56.231 56.387 1.00 33.08 732 ASN A C 1
ATOM 4069 O O . ASN A 1 546 ? 97.735 56.169 57.161 1.00 33.15 732 ASN A O 1
ATOM 4074 N N . GLU A 1 547 ? 98.618 56.744 55.162 1.00 37.50 733 GLU A N 1
ATOM 4075 C CA . GLU A 1 547 ? 97.364 57.251 54.610 1.00 38.53 733 GLU A CA 1
ATOM 4076 C C . GLU A 1 547 ? 96.685 56.091 53.894 1.00 39.61 733 GLU A C 1
ATOM 4077 O O . GLU A 1 547 ? 97.015 55.770 52.751 1.00 40.19 733 GLU A O 1
ATOM 4083 N N . VAL A 1 548 ? 95.732 55.459 54.578 1.00 25.64 734 VAL A N 1
ATOM 4084 C CA . VAL A 1 548 ? 94.963 54.371 53.985 1.00 26.82 734 VAL A CA 1
ATOM 4085 C C . VAL A 1 548 ? 93.946 54.919 52.994 1.00 27.01 734 VAL A C 1
ATOM 4086 O O . VAL A 1 548 ? 93.785 54.395 51.887 1.00 28.38 734 VAL A O 1
ATOM 4090 N N . ILE A 1 549 ? 93.223 55.961 53.411 1.00 26.08 735 ILE A N 1
ATOM 4091 C CA . ILE A 1 549 ? 92.297 56.729 52.591 1.00 27.35 735 ILE A CA 1
ATOM 4092 C C . ILE A 1 549 ? 92.600 58.201 52.823 1.00 26.90 735 ILE A C 1
ATOM 4093 O O . ILE A 1 549 ? 92.721 58.636 53.973 1.00 25.51 735 ILE A O 1
ATOM 4098 N N . ASN A 1 550 ? 92.746 58.967 51.748 1.00 32.30 736 ASN A N 1
ATOM 4099 C CA . ASN A 1 550 ? 92.921 60.411 51.920 1.00 31.89 736 ASN A CA 1
ATOM 4100 C C . ASN A 1 550 ? 92.523 61.064 50.595 1.00 33.93 736 ASN A C 1
ATOM 4101 O O . ASN A 1 550 ? 93.345 61.209 49.692 1.00 34.45 736 ASN A O 1
ATOM 4106 N N . ASP A 1 551 ? 91.266 61.435 50.501 1.00 30.34 737 ASP A N 1
ATOM 4107 C CA . ASP A 1 551 ? 90.766 62.009 49.267 1.00 31.62 737 ASP A CA 1
ATOM 4108 C C . ASP A 1 551 ? 91.533 63.296 48.950 1.00 31.18 737 ASP A C 1
ATOM 4109 O O . ASP A 1 551 ? 91.691 64.152 49.829 1.00 29.64 737 ASP A O 1
ATOM 4114 N N . PRO A 1 552 ? 92.052 63.456 47.730 1.00 31.06 738 PRO A N 1
ATOM 4115 C CA . PRO A 1 552 ? 92.839 64.665 47.421 1.00 30.01 738 PRO A CA 1
ATOM 4116 C C . PRO A 1 552 ? 92.040 65.950 47.500 1.00 29.53 738 PRO A C 1
ATOM 4117 O O . PRO A 1 552 ? 92.634 67.021 47.682 1.00 28.51 738 PRO A O 1
ATOM 4121 N N . LEU A 1 553 ? 90.715 65.880 47.390 1.00 32.29 739 LEU A N 1
ATOM 4122 C CA . LEU A 1 553 ? 89.858 67.049 47.514 1.00 31.63 739 LEU A CA 1
ATOM 4123 C C . LEU A 1 553 ? 89.158 67.129 48.868 1.00 30.42 739 LEU A C 1
ATOM 4124 O O . LEU A 1 553 ? 88.956 68.234 49.383 1.00 29.52 739 LEU A O 1
ATOM 4129 N N . TYR A 1 554 ? 88.820 65.989 49.481 1.00 31.25 740 TYR A N 1
ATOM 4130 C CA . TYR A 1 554 ? 88.036 65.972 50.717 1.00 30.03 740 TYR A CA 1
ATOM 4131 C C . TYR A 1 554 ? 88.797 65.398 51.907 1.00 28.95 740 TYR A C 1
ATOM 4132 O O . TYR A 1 554 ? 88.185 65.146 52.958 1.00 28.16 740 TYR A O 1
ATOM 4141 N N . GLY A 1 555 ? 90.106 65.198 51.780 1.00 24.11 741 GLY A N 1
ATOM 4142 C CA . GLY A 1 555 ? 90.908 64.598 52.824 1.00 23.46 741 GLY A CA 1
ATOM 4143 C C . GLY A 1 555 ? 91.423 65.597 53.842 1.00 23.15 741 GLY A C 1
ATOM 4144 O O . GLY A 1 555 ? 90.884 66.695 54.016 1.00 23.40 741 GLY A O 1
ATOM 4145 N N . VAL A 1 556 ? 92.507 65.208 54.507 1.00 28.63 742 VAL A N 1
ATOM 4146 C CA . VAL A 1 556 ? 93.050 65.939 55.643 1.00 27.44 742 VAL A CA 1
ATOM 4147 C C . VAL A 1 556 ? 94.535 66.166 55.407 1.00 27.41 742 VAL A C 1
ATOM 4148 O O . VAL A 1 556 ? 95.198 65.380 54.724 1.00 27.78 742 VAL A O 1
ATOM 4152 N N . LYS A 1 557 ? 95.043 67.266 55.947 1.00 31.47 743 LYS A N 1
ATOM 4153 C CA . LYS A 1 557 ? 96.463 67.591 55.934 1.00 31.35 743 LYS A CA 1
ATOM 4154 C C . LYS A 1 557 ? 96.972 67.598 57.367 1.00 30.72 743 LYS A C 1
ATOM 4155 O O . LYS A 1 557 ? 96.252 67.995 58.287 1.00 30.48 743 LYS A O 1
ATOM 4161 N N . TYR A 1 558 ? 98.192 67.117 57.563 1.00 29.15 744 TYR A N 1
ATOM 4162 C CA . TYR A 1 558 ? 98.759 67.015 58.896 1.00 28.80 744 TYR A CA 1
ATOM 4163 C C . TYR A 1 558 ? 100.197 67.497 58.867 1.00 29.02 744 TYR A C 1
ATOM 4164 O O . TYR A 1 558 ? 100.872 67.415 57.843 1.00 29.08 744 TYR A O 1
ATOM 4173 N N . SER A 1 559 ? 100.657 68.002 60.006 1.00 32.26 745 SER A N 1
ATOM 4174 C CA . SER A 1 559 ? 102.005 68.532 60.126 1.00 32.50 745 SER A CA 1
ATOM 4175 C C . SER A 1 559 ? 102.445 68.422 61.574 1.00 32.69 745 SER A C 1
ATOM 4176 O O . SER A 1 559 ? 101.674 68.715 62.490 1.00 32.70 745 SER A O 1
ATOM 4179 N N . TRP A 1 560 ? 103.681 67.983 61.764 1.00 30.70 746 TRP A N 1
ATOM 4180 C CA . TRP A 1 560 ? 104.297 67.847 63.073 1.00 31.15 746 TRP A CA 1
ATOM 4181 C C . TRP A 1 560 ? 105.300 68.973 63.270 1.00 31.53 746 TRP A C 1
ATOM 4182 O O . TRP A 1 560 ? 106.071 69.309 62.359 1.00 31.42 746 TRP A O 1
ATOM 4193 N N . SER A 1 561 ? 105.277 69.558 64.462 1.00 39.20 747 SER A N 1
ATOM 4194 C CA . SER A 1 561 ? 106.316 70.472 64.924 1.00 39.56 747 SER A CA 1
ATOM 4195 C C . SER A 1 561 ? 106.776 69.907 66.261 1.00 40.20 747 SER A C 1
ATOM 4196 O O . SER A 1 561 ? 106.131 70.134 67.289 1.00 40.14 747 SER A O 1
ATOM 4199 N N . GLY A 1 562 ? 107.868 69.158 66.244 1.00 31.88 748 GLY A N 1
ATOM 4200 C CA . GLY A 1 562 ? 108.227 68.393 67.423 1.00 32.66 748 GLY A CA 1
ATOM 4201 C C . GLY A 1 562 ? 107.130 67.381 67.718 1.00 32.41 748 GLY A C 1
ATOM 4202 O O . GLY A 1 562 ? 106.747 66.571 66.868 1.00 31.98 748 GLY A O 1
ATOM 4203 N N . ARG A 1 563 ? 106.565 67.459 68.919 1.00 33.86 749 ARG A N 1
ATOM 4204 C CA . ARG A 1 563 ? 105.528 66.543 69.370 1.00 33.28 749 ARG A CA 1
ATOM 4205 C C . ARG A 1 563 ? 104.125 67.129 69.249 1.00 32.21 749 ARG A C 1
ATOM 4206 O O . ARG A 1 563 ? 103.164 66.519 69.733 1.00 31.48 749 ARG A O 1
ATOM 4214 N N . THR A 1 564 ? 103.987 68.297 68.631 1.00 36.28 750 THR A N 1
ATOM 4215 C CA . THR A 1 564 ? 102.695 68.947 68.450 1.00 35.55 750 THR A CA 1
ATOM 4216 C C . THR A 1 564 ? 102.169 68.701 67.043 1.00 35.22 750 THR A C 1
ATOM 4217 O O . THR A 1 564 ? 102.821 69.067 66.061 1.00 35.49 750 THR A O 1
ATOM 4221 N N . LEU A 1 565 ? 100.962 68.144 66.954 1.00 30.74 751 LEU A N 1
ATOM 4222 C CA . LEU A 1 565 ? 100.329 67.832 65.680 1.00 30.28 751 LEU A CA 1
ATOM 4223 C C . LEU A 1 565 ? 99.382 68.952 65.274 1.00 30.30 751 LEU A C 1
ATOM 4224 O O . LEU A 1 565 ? 98.597 69.429 66.095 1.00 30.21 751 LEU A O 1
ATOM 4229 N N . SER A 1 566 ? 99.453 69.363 64.007 1.00 29.43 752 SER A N 1
ATOM 4230 C CA . SER A 1 566 ? 98.528 70.329 63.430 1.00 29.45 752 SER A CA 1
ATOM 4231 C C . SER A 1 566 ? 97.799 69.698 62.255 1.00 29.26 752 SER A C 1
ATOM 4232 O O . SER A 1 566 ? 98.392 68.945 61.474 1.00 29.23 752 SER A O 1
ATOM 4235 N N . LEU A 1 567 ? 96.518 70.016 62.125 1.00 33.03 753 LEU A N 1
ATOM 4236 C CA . LEU A 1 567 ? 95.676 69.448 61.083 1.00 32.86 753 LEU A CA 1
ATOM 4237 C C . LEU A 1 567 ? 94.988 70.565 60.321 1.00 33.41 753 LEU A C 1
ATOM 4238 O O . LEU A 1 567 ? 94.823 71.677 60.827 1.00 33.57 753 LEU A O 1
ATOM 4243 N N . ALA A 1 568 ? 94.603 70.264 59.085 1.00 26.19 754 ALA A N 1
ATOM 4244 C CA . ALA A 1 568 ? 93.857 71.219 58.277 1.00 26.71 754 ALA A CA 1
ATOM 4245 C C . ALA A 1 568 ? 93.016 70.452 57.267 1.00 26.92 754 ALA A C 1
ATOM 4246 O O . ALA A 1 568 ? 93.355 69.327 56.884 1.00 26.77 754 ALA A O 1
ATOM 4248 N N . GLY A 1 569 ? 91.901 71.062 56.857 1.00 30.36 755 GLY A N 1
ATOM 4249 C CA . GLY A 1 569 ? 91.089 70.517 55.795 1.00 30.80 755 GLY A CA 1
ATOM 4250 C C . GLY A 1 569 ? 91.598 70.966 54.447 1.00 31.43 755 GLY A C 1
ATOM 4251 O O . GLY A 1 569 ? 92.513 71.779 54.343 1.00 31.38 755 GLY A O 1
ATOM 4252 N N . ILE A 1 570 ? 90.968 70.439 53.402 1.00 26.88 756 ILE A N 1
ATOM 4253 C CA . ILE A 1 570 ? 91.293 70.780 52.027 1.00 27.63 756 ILE A CA 1
ATOM 4254 C C . ILE A 1 570 ? 90.157 71.539 51.358 1.00 28.18 756 ILE A C 1
ATOM 4255 O O . ILE A 1 570 ? 90.391 72.482 50.602 1.00 28.46 756 ILE A O 1
ATOM 4260 N N . THR A 1 571 ? 88.921 71.150 51.633 1.00 31.65 757 THR A N 1
ATOM 4261 C CA . THR A 1 571 ? 87.757 71.854 51.129 1.00 32.15 757 THR A CA 1
ATOM 4262 C C . THR A 1 571 ? 86.805 72.084 52.295 1.00 31.80 757 THR A C 1
ATOM 4263 O O . THR A 1 571 ? 86.591 71.188 53.119 1.00 31.46 757 THR A O 1
ATOM 4267 N N . LEU A 1 572 ? 86.256 73.298 52.370 1.00 28.80 758 LEU A N 1
ATOM 4268 C CA . LEU A 1 572 ? 85.501 73.697 53.552 1.00 29.25 758 LEU A CA 1
ATOM 4269 C C . LEU A 1 572 ? 84.322 72.759 53.807 1.00 28.87 758 LEU A C 1
ATOM 4270 O O . LEU A 1 572 ? 84.015 72.436 54.961 1.00 28.76 758 LEU A O 1
ATOM 4275 N N . SER A 1 573 ? 83.679 72.269 52.745 1.00 33.60 759 SER A N 1
ATOM 4276 C CA . SER A 1 573 ? 82.558 71.355 52.937 1.00 34.04 759 SER A CA 1
ATOM 4277 C C . SER A 1 573 ? 83.003 70.055 53.592 1.00 33.47 759 SER A C 1
ATOM 4278 O O . SER A 1 573 ? 82.201 69.387 54.244 1.00 33.49 759 SER A O 1
ATOM 4281 N N . ALA A 1 574 ? 84.269 69.694 53.453 1.00 26.74 760 ALA A N 1
ATOM 4282 C CA . ALA A 1 574 ? 84.791 68.478 54.058 1.00 26.05 760 ALA A CA 1
ATOM 4283 C C . ALA A 1 574 ? 85.567 68.877 55.310 1.00 25.48 760 ALA A C 1
ATOM 4284 O O . ALA A 1 574 ? 86.796 69.001 55.314 1.00 24.99 760 ALA A O 1
ATOM 4286 N N . ASN A 1 575 ? 84.823 69.048 56.406 1.00 34.27 761 ASN A N 1
ATOM 4287 C CA . ASN A 1 575 ? 85.359 69.675 57.605 1.00 33.61 761 ASN A CA 1
ATOM 4288 C C . ASN A 1 575 ? 85.287 68.836 58.873 1.00 32.86 761 ASN A C 1
ATOM 4289 O O . ASN A 1 575 ? 86.000 69.154 59.831 1.00 32.27 761 ASN A O 1
ATOM 4294 N N . THR A 1 576 ? 84.420 67.830 58.947 1.00 30.93 762 THR A N 1
ATOM 4295 C CA . THR A 1 576 ? 84.219 67.103 60.195 1.00 30.33 762 THR A CA 1
ATOM 4296 C C . THR A 1 576 ? 85.105 65.865 60.243 1.00 29.89 762 THR A C 1
ATOM 4297 O O . THR A 1 576 ? 84.909 64.924 59.468 1.00 30.55 762 THR A O 1
ATOM 4301 N N . PHE A 1 577 ? 86.032 65.838 61.193 1.00 30.09 763 PHE A N 1
ATOM 4302 C CA . PHE A 1 577 ? 86.944 64.720 61.348 1.00 29.58 763 PHE A CA 1
ATOM 4303 C C . PHE A 1 577 ? 86.926 64.226 62.786 1.00 29.03 763 PHE A C 1
ATOM 4304 O O . PHE A 1 577 ? 86.758 65.013 63.719 1.00 28.78 763 PHE A O 1
ATOM 4312 N N . ILE A 1 578 ? 87.059 62.917 62.960 1.00 28.39 764 ILE A N 1
ATOM 4313 C CA . ILE A 1 578 ? 87.217 62.309 64.274 1.00 27.99 764 ILE A CA 1
ATOM 4314 C C . ILE A 1 578 ? 88.688 61.957 64.453 1.00 27.35 764 ILE A C 1
ATOM 4315 O O . ILE A 1 578 ? 89.316 61.394 63.543 1.00 27.51 764 ILE A O 1
ATOM 4320 N N . VAL A 1 579 ? 89.245 62.274 65.618 1.00 25.48 765 VAL A N 1
ATOM 4321 C CA . VAL A 1 579 ? 90.655 62.026 65.903 1.00 24.90 765 VAL A CA 1
ATOM 4322 C C . VAL A 1 579 ? 90.749 61.162 67.159 1.00 25.13 765 VAL A C 1
ATOM 4323 O O . VAL A 1 579 ? 90.305 61.568 68.244 1.00 25.27 765 VAL A O 1
ATOM 4327 N N . LYS A 1 580 ? 91.294 59.963 67.009 1.00 30.35 766 LYS A N 1
ATOM 4328 C CA . LYS A 1 580 ? 91.476 59.039 68.119 1.00 30.82 766 LYS A CA 1
ATOM 4329 C C . LYS A 1 580 ? 92.968 58.846 68.364 1.00 30.65 766 LYS A C 1
ATOM 4330 O O . LYS A 1 580 ? 93.739 58.692 67.409 1.00 30.53 766 LYS A O 1
ATOM 4336 N N . VAL A 1 581 ? 93.376 58.889 69.634 1.00 32.67 767 VAL A N 1
ATOM 4337 C CA . VAL A 1 581 ? 94.769 58.713 70.022 1.00 32.76 767 VAL A CA 1
ATOM 4338 C C . VAL A 1 581 ? 94.900 57.481 70.911 1.00 33.85 767 VAL A C 1
ATOM 4339 O O . VAL A 1 581 ? 94.163 57.333 71.892 1.00 34.28 767 VAL A O 1
ATOM 4343 N N . ASP A 1 582 ? 95.866 56.624 70.585 1.00 36.30 768 ASP A N 1
ATOM 4344 C CA . ASP A 1 582 ? 96.271 55.497 71.420 1.00 37.07 768 ASP A CA 1
ATOM 4345 C C . ASP A 1 582 ? 97.669 55.790 71.951 1.00 37.34 768 ASP A C 1
ATOM 4346 O O . ASP A 1 582 ? 98.594 56.027 71.168 1.00 36.55 768 ASP A O 1
ATOM 4351 N N . VAL A 1 583 ? 97.828 55.784 73.270 1.00 25.46 769 VAL A N 1
ATOM 4352 C CA . VAL A 1 583 ? 99.106 56.092 73.903 1.00 26.11 769 VAL A CA 1
ATOM 4353 C C . VAL A 1 583 ? 99.602 54.845 74.626 1.00 26.59 769 VAL A C 1
ATOM 4354 O O . VAL A 1 583 ? 98.884 54.267 75.454 1.00 27.29 769 VAL A O 1
ATOM 4358 N N . PHE A 1 584 ? 100.833 54.446 74.314 1.00 30.62 770 PHE A N 1
ATOM 4359 C CA . PHE A 1 584 ? 101.543 53.365 74.985 1.00 31.17 770 PHE A CA 1
ATOM 4360 C C . PHE A 1 584 ? 102.609 54.011 75.861 1.00 31.63 770 PHE A C 1
ATOM 4361 O O . PHE A 1 584 ? 103.445 54.765 75.351 1.00 30.60 770 PHE A O 1
ATOM 4369 N N . SER A 1 585 ? 102.605 53.717 77.160 1.00 30.23 771 SER A N 1
ATOM 4370 C CA . SER A 1 585 ? 103.596 54.337 78.030 1.00 30.97 771 SER A CA 1
ATOM 4371 C C . SER A 1 585 ? 103.927 53.398 79.177 1.00 32.12 771 SER A C 1
ATOM 4372 O O . SER A 1 585 ? 103.224 52.418 79.429 1.00 32.38 771 SER A O 1
ATOM 4375 N N . ALA A 1 586 ? 104.998 53.725 79.897 1.00 26.91 772 ALA A N 1
ATOM 4376 C CA . ALA A 1 586 ? 105.397 52.949 81.067 1.00 27.97 772 ALA A CA 1
ATOM 4377 C C . ALA A 1 586 ? 104.886 53.534 82.374 1.00 29.58 772 ALA A C 1
ATOM 4378 O O . ALA A 1 586 ? 104.987 52.877 83.415 1.00 30.28 772 ALA A O 1
ATOM 4380 N N . LEU A 1 587 ? 104.376 54.756 82.351 1.00 33.71 773 LEU A N 1
ATOM 4381 C CA . LEU A 1 587 ? 103.913 55.447 83.539 1.00 34.68 773 LEU A CA 1
ATOM 4382 C C . LEU A 1 587 ? 102.644 56.199 83.196 1.00 34.08 773 LEU A C 1
ATOM 4383 O O . LEU A 1 587 ? 102.467 56.638 82.053 1.00 33.41 773 LEU A O 1
ATOM 4388 N N . PRO A 1 588 ? 101.731 56.336 84.156 1.00 39.40 774 PRO A N 1
ATOM 4389 C CA . PRO A 1 588 ? 100.531 57.140 83.895 1.00 38.42 774 PRO A CA 1
ATOM 4390 C C . PRO A 1 588 ? 100.850 58.582 83.537 1.00 37.99 774 PRO A C 1
ATOM 4391 O O . PRO A 1 588 ? 100.123 59.181 82.737 1.00 36.76 774 PRO A O 1
ATOM 4395 N N . GLN A 1 589 ? 101.943 59.143 84.061 1.00 47.13 775 GLN A N 1
ATOM 4396 C CA . GLN A 1 589 ? 102.268 60.535 83.783 1.00 46.40 775 GLN A CA 1
ATOM 4397 C C . GLN A 1 589 ? 102.525 60.776 82.305 1.00 45.21 775 GLN A C 1
ATOM 4398 O O . GLN A 1 589 ? 102.464 61.922 81.853 1.00 44.11 775 GLN A O 1
ATOM 4404 N N . TYR A 1 590 ? 102.816 59.733 81.540 1.00 37.10 776 TYR A N 1
ATOM 4405 C CA . TYR A 1 590 ? 103.097 59.886 80.118 1.00 35.42 776 TYR A CA 1
ATOM 4406 C C . TYR A 1 590 ? 102.056 59.162 79.276 1.00 34.88 776 TYR A C 1
ATOM 4407 O O . TYR A 1 590 ? 102.347 58.716 78.163 1.00 33.75 776 TYR A O 1
ATOM 4416 N N . SER A 1 591 ? 100.833 59.060 79.794 1.00 39.15 777 SER A N 1
ATOM 4417 C CA . SER A 1 591 ? 99.809 58.223 79.190 1.00 38.75 777 SER A CA 1
ATOM 4418 C C . SER A 1 591 ? 98.750 59.010 78.427 1.00 37.18 777 SER A C 1
ATOM 4419 O O . SER A 1 591 ? 97.893 58.393 77.781 1.00 36.66 777 SER A O 1
ATOM 4422 N N . LYS A 1 592 ? 98.794 60.340 78.453 1.00 50.41 778 LYS A N 1
ATOM 4423 C CA . LYS A 1 592 ? 97.734 61.133 77.849 1.00 49.23 778 LYS A CA 1
ATOM 4424 C C . LYS A 1 592 ? 98.319 62.294 77.061 1.00 48.34 778 LYS A C 1
ATOM 4425 O O . LYS A 1 592 ? 99.270 62.944 77.504 1.00 48.78 778 LYS A O 1
ATOM 4431 N N . VAL A 1 593 ? 97.715 62.569 75.903 1.00 31.21 779 VAL A N 1
ATOM 4432 C CA . VAL A 1 593 ? 98.111 63.718 75.101 1.00 30.63 779 VAL A CA 1
ATOM 4433 C C . VAL A 1 593 ? 97.560 64.987 75.737 1.00 30.82 779 VAL A C 1
ATOM 4434 O O . VAL A 1 593 ? 96.658 64.952 76.582 1.00 31.05 779 VAL A O 1
ATOM 4438 N N . THR A 1 594 ? 98.109 66.125 75.318 1.00 35.91 780 THR A N 1
ATOM 4439 C CA . THR A 1 594 ? 97.565 67.425 75.685 1.00 35.88 780 THR A CA 1
ATOM 4440 C C . THR A 1 594 ? 96.734 67.914 74.511 1.00 35.26 780 THR A C 1
ATOM 4441 O O . THR A 1 594 ? 97.270 68.151 73.425 1.00 35.17 780 THR A O 1
ATOM 4445 N N . TRP A 1 595 ? 95.428 68.033 74.720 1.00 35.25 781 TRP A N 1
ATOM 4446 C CA . TRP A 1 595 ? 94.542 68.570 73.700 1.00 34.83 781 TRP A CA 1
ATOM 4447 C C . TRP A 1 595 ? 94.638 70.086 73.676 1.00 34.90 781 TRP A C 1
ATOM 4448 O O . TRP A 1 595 ? 94.652 70.735 74.725 1.00 35.07 781 TRP A O 1
ATOM 4459 N N . LEU A 1 596 ? 94.717 70.649 72.477 1.00 48.28 782 LEU A N 1
ATOM 4460 C CA . LEU A 1 596 ? 94.908 72.089 72.328 1.00 48.36 782 LEU A CA 1
ATOM 4461 C C . LEU A 1 596 ? 93.640 72.779 71.827 1.00 48.15 782 LEU A C 1
ATOM 4462 O O . LEU A 1 596 ? 92.803 72.155 71.173 1.00 48.00 782 LEU A O 1
ATOM 4467 N N . SER B 1 18 ? 33.054 48.510 160.338 1.00 90.47 204 SER B N 1
ATOM 4468 C CA . SER B 1 18 ? 34.152 49.212 159.677 1.00 89.78 204 SER B CA 1
ATOM 4469 C C . SER B 1 18 ? 34.403 50.605 160.275 1.00 86.31 204 SER B C 1
ATOM 4470 O O . SER B 1 18 ? 33.505 51.446 160.344 1.00 84.41 204 SER B O 1
ATOM 4473 N N . VAL B 1 19 ? 35.643 50.826 160.700 1.00 73.62 205 VAL B N 1
ATOM 4474 C CA . VAL B 1 19 ? 36.062 52.068 161.340 1.00 70.06 205 VAL B CA 1
ATOM 4475 C C . VAL B 1 19 ? 36.419 53.098 160.281 1.00 67.92 205 VAL B C 1
ATOM 4476 O O . VAL B 1 19 ? 36.992 52.766 159.237 1.00 69.46 205 VAL B O 1
ATOM 4480 N N . GLN B 1 20 ? 36.070 54.356 160.541 1.00 69.08 206 GLN B N 1
ATOM 4481 C CA . GLN B 1 20 ? 36.419 55.448 159.641 1.00 66.54 206 GLN B CA 1
ATOM 4482 C C . GLN B 1 20 ? 36.830 56.657 160.469 1.00 63.76 206 GLN B C 1
ATOM 4483 O O . GLN B 1 20 ? 36.016 57.199 161.221 1.00 64.44 206 GLN B O 1
ATOM 4489 N N . VAL B 1 21 ? 38.090 57.075 160.332 1.00 52.33 207 VAL B N 1
ATOM 4490 C CA . VAL B 1 21 ? 38.630 58.215 161.056 1.00 51.37 207 VAL B CA 1
ATOM 4491 C C . VAL B 1 21 ? 39.134 59.233 160.036 1.00 49.77 207 VAL B C 1
ATOM 4492 O O . VAL B 1 21 ? 39.201 58.957 158.838 1.00 49.10 207 VAL B O 1
ATOM 4496 N N . ASP B 1 22 ? 39.508 60.420 160.529 1.00 64.93 208 ASP B N 1
ATOM 4497 C CA . ASP B 1 22 ? 39.798 61.557 159.660 1.00 64.37 208 ASP B CA 1
ATOM 4498 C C . ASP B 1 22 ? 41.276 61.715 159.331 1.00 63.15 208 ASP B C 1
ATOM 4499 O O . ASP B 1 22 ? 41.618 62.577 158.513 1.00 63.01 208 ASP B O 1
ATOM 4504 N N . SER B 1 23 ? 42.155 60.943 159.970 1.00 50.37 209 SER B N 1
ATOM 4505 C CA . SER B 1 23 ? 43.588 61.092 159.764 1.00 49.93 209 SER B CA 1
ATOM 4506 C C . SER B 1 23 ? 44.317 59.874 160.309 1.00 50.12 209 SER B C 1
ATOM 4507 O O . SER B 1 23 ? 43.743 59.034 161.007 1.00 50.92 209 SER B O 1
ATOM 4510 N N . VAL B 1 24 ? 45.615 59.816 160.001 1.00 51.29 210 VAL B N 1
ATOM 4511 C CA . VAL B 1 24 ? 46.478 58.770 160.535 1.00 51.66 210 VAL B CA 1
ATOM 4512 C C . VAL B 1 24 ? 46.680 58.949 162.036 1.00 52.36 210 VAL B C 1
ATOM 4513 O O . VAL B 1 24 ? 46.740 57.966 162.789 1.00 53.29 210 VAL B O 1
ATOM 4517 N N . ASN B 1 25 ? 46.797 60.197 162.497 1.00 60.82 211 ASN B N 1
ATOM 4518 C CA . ASN B 1 25 ? 46.931 60.436 163.933 1.00 61.81 211 ASN B CA 1
ATOM 4519 C C . ASN B 1 25 ? 45.734 59.883 164.702 1.00 62.56 211 ASN B C 1
ATOM 4520 O O . ASN B 1 25 ? 45.896 59.308 165.786 1.00 63.71 211 ASN B O 1
ATOM 4525 N N . ALA B 1 26 ? 44.526 60.037 164.154 1.00 60.87 212 ALA B N 1
ATOM 4526 C CA . ALA B 1 26 ? 43.346 59.463 164.794 1.00 62.10 212 ALA B CA 1
ATOM 4527 C C . ALA B 1 26 ? 43.389 57.939 164.756 1.00 62.71 212 ALA B C 1
ATOM 4528 O O . ALA B 1 26 ? 42.934 57.273 165.697 1.00 64.52 212 ALA B O 1
ATOM 4530 N N . LEU B 1 27 ? 43.926 57.371 163.671 1.00 49.41 213 LEU B N 1
ATOM 4531 C CA . LEU B 1 27 ? 44.061 55.923 163.589 1.00 51.53 213 LEU B CA 1
ATOM 4532 C C . LEU B 1 27 ? 44.968 55.399 164.691 1.00 52.97 213 LEU B C 1
ATOM 4533 O O . LEU B 1 27 ? 44.738 54.304 165.220 1.00 55.91 213 LEU B O 1
ATOM 4538 N N . ARG B 1 28 ? 45.987 56.175 165.066 1.00 53.38 214 ARG B N 1
ATOM 4539 C CA . ARG B 1 28 ? 46.905 55.761 166.116 1.00 54.73 214 ARG B CA 1
ATOM 4540 C C . ARG B 1 28 ? 46.233 55.669 167.477 1.00 56.67 214 ARG B C 1
ATOM 4541 O O . ARG B 1 28 ? 46.835 55.134 168.410 1.00 58.51 214 ARG B O 1
ATOM 4549 N N . LYS B 1 29 ? 45.009 56.167 167.615 1.00 66.53 215 LYS B N 1
ATOM 4550 C CA . LYS B 1 29 ? 44.318 56.184 168.895 1.00 68.31 215 LYS B CA 1
ATOM 4551 C C . LYS B 1 29 ? 43.190 55.165 168.977 1.00 70.34 215 LYS B C 1
ATOM 4552 O O . LYS B 1 29 ? 42.425 55.189 169.944 1.00 71.80 215 LYS B O 1
ATOM 4558 N N . VAL B 1 30 ? 43.049 54.286 167.985 1.00 73.29 216 VAL B N 1
ATOM 4559 C CA . VAL B 1 30 ? 41.927 53.357 167.920 1.00 75.36 216 VAL B CA 1
ATOM 4560 C C . VAL B 1 30 ? 42.442 51.935 167.749 1.00 78.34 216 VAL B C 1
ATOM 4561 O O . VAL B 1 30 ? 43.248 51.667 166.851 1.00 78.35 216 VAL B O 1
ATOM 4565 N N . LYS B 1 31 ? 41.950 51.021 168.581 1.00 59.54 217 LYS B N 1
ATOM 4566 C CA . LYS B 1 31 ? 42.278 49.609 168.458 1.00 60.32 217 LYS B CA 1
ATOM 4567 C C . LYS B 1 31 ? 41.195 48.907 167.653 1.00 60.85 217 LYS B C 1
ATOM 4568 O O . LYS B 1 31 ? 40.020 49.273 167.715 1.00 62.09 217 LYS B O 1
ATOM 4574 N N . GLY B 1 32 ? 41.600 47.899 166.885 1.00 80.26 218 GLY B N 1
ATOM 4575 C CA . GLY B 1 32 ? 40.634 47.120 166.128 1.00 81.29 218 GLY B CA 1
ATOM 4576 C C . GLY B 1 32 ? 39.852 46.179 167.034 1.00 82.96 218 GLY B C 1
ATOM 4577 O O . GLY B 1 32 ? 40.392 45.582 167.965 1.00 84.58 218 GLY B O 1
ATOM 4578 N N . LEU B 1 33 ? 38.559 46.040 166.740 1.00 92.35 219 LEU B N 1
ATOM 4579 C CA . LEU B 1 33 ? 37.725 45.166 167.557 1.00 93.85 219 LEU B CA 1
ATOM 4580 C C . LEU B 1 33 ? 38.045 43.697 167.301 1.00 95.92 219 LEU B C 1
ATOM 4581 O O . LEU B 1 33 ? 38.136 42.906 168.245 1.00 97.63 219 LEU B O 1
ATOM 4586 N N . PHE B 1 34 ? 38.209 43.309 166.038 1.00 94.51 220 PHE B N 1
ATOM 4587 C CA . PHE B 1 34 ? 38.441 41.918 165.671 1.00 96.00 220 PHE B CA 1
ATOM 4588 C C . PHE B 1 34 ? 39.591 41.826 164.673 1.00 95.72 220 PHE B C 1
ATOM 4589 O O . PHE B 1 34 ? 40.076 42.836 164.156 1.00 94.51 220 PHE B O 1
ATOM 4597 N N . HIS B 1 35 ? 40.032 40.596 164.410 1.00 131.60 221 HIS B N 1
ATOM 4598 C CA . HIS B 1 35 ? 41.166 40.386 163.518 1.00 131.07 221 HIS B CA 1
ATOM 4599 C C . HIS B 1 35 ? 40.851 40.895 162.116 1.00 129.41 221 HIS B C 1
ATOM 4600 O O . HIS B 1 35 ? 39.830 40.535 161.521 1.00 129.38 221 HIS B O 1
ATOM 4607 N N . ASN B 1 36 ? 41.737 41.753 161.601 1.00 96.28 222 ASN B N 1
ATOM 4608 C CA . ASN B 1 36 ? 41.634 42.318 160.253 1.00 94.51 222 ASN B CA 1
ATOM 4609 C C . ASN B 1 36 ? 40.338 43.106 160.071 1.00 94.71 222 ASN B C 1
ATOM 4610 O O . ASN B 1 36 ? 39.619 42.952 159.082 1.00 94.53 222 ASN B O 1
ATOM 4615 N N . GLN B 1 37 ? 40.040 43.963 161.039 1.00 74.57 223 GLN B N 1
ATOM 4616 C CA . GLN B 1 37 ? 38.953 44.908 160.849 1.00 74.17 223 GLN B CA 1
ATOM 4617 C C . GLN B 1 37 ? 39.400 45.992 159.877 1.00 73.19 223 GLN B C 1
ATOM 4618 O O . GLN B 1 37 ? 40.564 46.395 159.863 1.00 72.60 223 GLN B O 1
ATOM 4624 N N . LYS B 1 38 ? 38.475 46.437 159.037 1.00 75.68 224 LYS B N 1
ATOM 4625 C CA . LYS B 1 38 ? 38.772 47.419 158.010 1.00 75.35 224 LYS B CA 1
ATOM 4626 C C . LYS B 1 38 ? 38.664 48.815 158.608 1.00 73.90 224 LYS B C 1
ATOM 4627 O O . LYS B 1 38 ? 37.701 49.116 159.319 1.00 72.71 224 LYS B O 1
ATOM 4633 N N . ALA B 1 39 ? 39.659 49.660 158.324 1.00 54.82 225 ALA B N 1
ATOM 4634 C CA . ALA B 1 39 ? 39.664 51.057 158.735 1.00 51.65 225 ALA B CA 1
ATOM 4635 C C . ALA B 1 39 ? 39.962 51.930 157.528 1.00 49.72 225 ALA B C 1
ATOM 4636 O O . ALA B 1 39 ? 40.782 51.569 156.680 1.00 51.83 225 ALA B O 1
ATOM 4638 N N . THR B 1 40 ? 39.303 53.082 157.462 1.00 67.00 226 THR B N 1
ATOM 4639 C CA . THR B 1 40 ? 39.423 53.991 156.332 1.00 64.52 226 THR B CA 1
ATOM 4640 C C . THR B 1 40 ? 39.722 55.388 156.849 1.00 59.06 226 THR B C 1
ATOM 4641 O O . THR B 1 40 ? 38.918 55.959 157.594 1.00 57.74 226 THR B O 1
ATOM 4645 N N . THR B 1 41 ? 40.871 55.937 156.452 1.00 44.95 227 THR B N 1
ATOM 4646 C CA . THR B 1 41 ? 41.211 57.309 156.797 1.00 43.22 227 THR B CA 1
ATOM 4647 C C . THR B 1 41 ? 40.630 58.241 155.748 1.00 43.18 227 THR B C 1
ATOM 4648 O O . THR B 1 41 ? 40.705 57.967 154.547 1.00 43.36 227 THR B O 1
ATOM 4652 N N . THR B 1 42 ? 40.042 59.344 156.216 1.00 47.08 228 THR B N 1
ATOM 4653 C CA . THR B 1 42 ? 39.522 60.357 155.304 1.00 47.06 228 THR B CA 1
ATOM 4654 C C . THR B 1 42 ? 40.662 61.061 154.581 1.00 46.04 228 THR B C 1
ATOM 4655 O O . THR B 1 42 ? 40.616 61.257 153.361 1.00 46.33 228 THR B O 1
ATOM 4659 N N . SER B 1 43 ? 41.695 61.441 155.325 1.00 48.78 229 SER B N 1
ATOM 4660 C CA . SER B 1 43 ? 42.924 61.979 154.767 1.00 48.54 229 SER B CA 1
ATOM 4661 C C . SER B 1 43 ? 44.087 61.350 155.518 1.00 48.44 229 SER B C 1
ATOM 4662 O O . SER B 1 43 ? 43.900 60.653 156.519 1.00 48.42 229 SER B O 1
ATOM 4665 N N . TYR B 1 44 ? 45.306 61.604 155.043 1.00 40.61 230 TYR B N 1
ATOM 4666 C CA . TYR B 1 44 ? 46.458 61.298 155.884 1.00 40.65 230 TYR B CA 1
ATOM 4667 C C . TYR B 1 44 ? 46.570 62.324 157.009 1.00 42.02 230 TYR B C 1
ATOM 4668 O O . TYR B 1 44 ? 46.492 61.986 158.198 1.00 41.86 230 TYR B O 1
ATOM 4677 N N . VAL B 1 45 ? 46.727 63.588 156.647 1.00 42.01 231 VAL B N 1
ATOM 4678 C CA . VAL B 1 45 ? 46.660 64.689 157.600 1.00 43.95 231 VAL B CA 1
ATOM 4679 C C . VAL B 1 45 ? 45.233 65.214 157.604 1.00 45.06 231 VAL B C 1
ATOM 4680 O O . VAL B 1 45 ? 44.669 65.500 156.543 1.00 45.15 231 VAL B O 1
ATOM 4684 N N . ALA B 1 46 ? 44.646 65.329 158.790 1.00 47.88 232 ALA B N 1
ATOM 4685 C CA . ALA B 1 46 ? 43.230 65.655 158.903 1.00 48.96 232 ALA B CA 1
ATOM 4686 C C . ALA B 1 46 ? 42.909 66.962 158.189 1.00 50.72 232 ALA B C 1
ATOM 4687 O O . ALA B 1 46 ? 43.630 67.955 158.337 1.00 52.21 232 ALA B O 1
ATOM 4689 N N . GLY B 1 47 ? 41.837 66.951 157.392 1.00 49.93 233 GLY B N 1
ATOM 4690 C CA . GLY B 1 47 ? 41.355 68.164 156.756 1.00 52.11 233 GLY B CA 1
ATOM 4691 C C . GLY B 1 47 ? 42.035 68.562 155.464 1.00 51.64 233 GLY B C 1
ATOM 4692 O O . GLY B 1 47 ? 41.769 69.656 154.956 1.00 53.88 233 GLY B O 1
ATOM 4693 N N . THR B 1 48 ? 42.924 67.734 154.928 1.00 49.18 234 THR B N 1
ATOM 4694 C CA . THR B 1 48 ? 43.592 68.056 153.675 1.00 49.03 234 THR B CA 1
ATOM 4695 C C . THR B 1 48 ? 42.846 67.519 152.466 1.00 48.53 234 THR B C 1
ATOM 4696 O O . THR B 1 48 ? 42.960 68.083 151.372 1.00 49.62 234 THR B O 1
ATOM 4700 N N . GLY B 1 49 ? 42.065 66.459 152.650 1.00 54.34 235 GLY B N 1
ATOM 4701 C CA . GLY B 1 49 ? 41.343 65.850 151.560 1.00 53.78 235 GLY B CA 1
ATOM 4702 C C . GLY B 1 49 ? 42.153 64.938 150.673 1.00 52.71 235 GLY B C 1
ATOM 4703 O O . GLY B 1 49 ? 41.640 64.501 149.639 1.00 52.73 235 GLY B O 1
ATOM 4704 N N . PHE B 1 50 ? 43.393 64.620 151.034 1.00 51.84 236 PHE B N 1
ATOM 4705 C CA . PHE B 1 50 ? 44.177 63.696 150.232 1.00 51.40 236 PHE B CA 1
ATOM 4706 C C . PHE B 1 50 ? 44.957 62.751 151.135 1.00 51.67 236 PHE B C 1
ATOM 4707 O O . PHE B 1 50 ? 45.169 63.014 152.321 1.00 51.90 236 PHE B O 1
ATOM 4715 N N . GLY B 1 51 ? 45.361 61.621 150.553 1.00 43.75 237 GLY B N 1
ATOM 4716 C CA . GLY B 1 51 ? 46.151 60.632 151.250 1.00 43.51 237 GLY B CA 1
ATOM 4717 C C . GLY B 1 51 ? 45.374 59.623 152.068 1.00 43.37 237 GLY B C 1
ATOM 4718 O O . GLY B 1 51 ? 45.994 58.735 152.668 1.00 43.46 237 GLY B O 1
ATOM 4719 N N . GLY B 1 52 ? 44.045 59.715 152.106 1.00 41.04 238 GLY B N 1
ATOM 4720 C CA . GLY B 1 52 ? 43.267 58.701 152.790 1.00 41.42 238 GLY B CA 1
ATOM 4721 C C . GLY B 1 52 ? 43.550 57.326 152.218 1.00 42.56 238 GLY B C 1
ATOM 4722 O O . GLY B 1 52 ? 43.955 57.187 151.060 1.00 42.91 238 GLY B O 1
ATOM 4723 N N . ALA B 1 53 ? 43.367 56.299 153.046 1.00 46.89 239 ALA B N 1
ATOM 4724 C CA . ALA B 1 53 ? 43.747 54.951 152.635 1.00 49.82 239 ALA B CA 1
ATOM 4725 C C . ALA B 1 53 ? 42.961 53.930 153.449 1.00 53.91 239 ALA B C 1
ATOM 4726 O O . ALA B 1 53 ? 42.191 54.276 154.352 1.00 53.87 239 ALA B O 1
ATOM 4728 N N . THR B 1 54 ? 43.179 52.654 153.129 1.00 53.00 240 THR B N 1
ATOM 4729 C CA . THR B 1 54 ? 42.502 51.549 153.789 1.00 54.00 240 THR B CA 1
ATOM 4730 C C . THR B 1 54 ? 43.519 50.698 154.533 1.00 54.12 240 THR B C 1
ATOM 4731 O O . THR B 1 54 ? 44.603 50.411 154.011 1.00 53.85 240 THR B O 1
ATOM 4735 N N . TYR B 1 55 ? 43.163 50.300 155.757 1.00 46.30 241 TYR B N 1
ATOM 4736 C CA . TYR B 1 55 ? 44.051 49.567 156.645 1.00 47.07 241 TYR B CA 1
ATOM 4737 C C . TYR B 1 55 ? 43.327 48.362 157.232 1.00 48.41 241 TYR B C 1
ATOM 4738 O O . TYR B 1 55 ? 42.099 48.338 157.345 1.00 48.67 241 TYR B O 1
ATOM 4747 N N . LEU B 1 56 ? 44.112 47.363 157.624 1.00 62.80 242 LEU B N 1
ATOM 4748 C CA . LEU B 1 56 ? 43.605 46.162 158.272 1.00 64.17 242 LEU B CA 1
ATOM 4749 C C . LEU B 1 56 ? 44.255 46.005 159.639 1.00 65.38 242 LEU B C 1
ATOM 4750 O O . LEU B 1 56 ? 45.455 46.241 159.802 1.00 65.83 242 LEU B O 1
ATOM 4755 N N . TRP B 1 57 ? 43.452 45.627 160.623 1.00 58.61 243 TRP B N 1
ATOM 4756 C CA . TRP B 1 57 ? 43.927 45.533 161.993 1.00 59.91 243 TRP B CA 1
ATOM 4757 C C . TRP B 1 57 ? 44.714 44.245 162.203 1.00 61.60 243 TRP B C 1
ATOM 4758 O O . TRP B 1 57 ? 44.263 43.161 161.822 1.00 62.03 243 TRP B O 1
ATOM 4769 N N . ASP B 1 58 ? 45.901 44.368 162.791 1.00 76.32 244 ASP B N 1
ATOM 4770 C CA . ASP B 1 58 ? 46.688 43.221 163.234 1.00 78.38 244 ASP B CA 1
ATOM 4771 C C . ASP B 1 58 ? 46.895 43.364 164.734 1.00 79.83 244 ASP B C 1
ATOM 4772 O O . ASP B 1 58 ? 47.671 44.218 165.177 1.00 80.28 244 ASP B O 1
ATOM 4777 N N . ALA B 1 59 ? 46.197 42.535 165.515 1.00 68.88 245 ALA B N 1
ATOM 4778 C CA . ALA B 1 59 ? 46.270 42.660 166.965 1.00 70.21 245 ALA B CA 1
ATOM 4779 C C . ALA B 1 59 ? 47.636 42.251 167.503 1.00 72.18 245 ALA B C 1
ATOM 4780 O O . ALA B 1 59 ? 48.047 42.726 168.569 1.00 73.24 245 ALA B O 1
ATOM 4782 N N . ASN B 1 60 ? 48.339 41.361 166.804 1.00 91.61 246 ASN B N 1
ATOM 4783 C CA . ASN B 1 60 ? 49.610 40.837 167.282 1.00 93.67 246 ASN B CA 1
ATOM 4784 C C . ASN B 1 60 ? 50.811 41.633 166.798 1.00 94.19 246 ASN B C 1
ATOM 4785 O O . ASN B 1 60 ? 51.931 41.369 167.251 1.00 96.10 246 ASN B O 1
ATOM 4790 N N . ASN B 1 61 ? 50.608 42.591 165.898 1.00 68.07 247 ASN B N 1
ATOM 4791 C CA . ASN B 1 61 ? 51.724 43.256 165.240 1.00 68.69 247 ASN B CA 1
ATOM 4792 C C . ASN B 1 61 ? 52.553 44.045 166.242 1.00 70.28 247 ASN B C 1
ATOM 4793 O O . ASN B 1 61 ? 52.015 44.790 167.065 1.00 69.69 247 ASN B O 1
ATOM 4798 N N . THR B 1 62 ? 53.870 43.861 166.181 1.00 75.89 248 THR B N 1
ATOM 4799 C CA . THR B 1 62 ? 54.809 44.607 167.009 1.00 77.50 248 THR B CA 1
ATOM 4800 C C . THR B 1 62 ? 55.852 45.336 166.166 1.00 78.37 248 THR B C 1
ATOM 4801 O O . THR B 1 62 ? 56.891 45.747 166.690 1.00 80.01 248 THR B O 1
ATOM 4805 N N . ALA B 1 63 ? 55.604 45.482 164.866 1.00 67.62 249 ALA B N 1
ATOM 4806 C CA . ALA B 1 63 ? 56.527 46.174 163.981 1.00 68.55 249 ALA B CA 1
ATOM 4807 C C . ALA B 1 63 ? 56.581 47.668 164.298 1.00 67.96 249 ALA B C 1
ATOM 4808 O O . ALA B 1 63 ? 55.711 48.220 164.978 1.00 66.35 249 ALA B O 1
ATOM 4810 N N . THR B 1 64 ? 57.626 48.322 163.788 1.00 72.63 250 THR B N 1
ATOM 4811 C CA . THR B 1 64 ? 57.822 49.752 163.994 1.00 71.70 250 THR B CA 1
ATOM 4812 C C . THR B 1 64 ? 56.920 50.569 163.075 1.00 68.85 250 THR B C 1
ATOM 4813 O O . THR B 1 64 ? 56.788 50.275 161.883 1.00 68.57 250 THR B O 1
ATOM 4817 N N . ASP B 1 65 ? 56.301 51.599 163.644 1.00 60.84 251 ASP B N 1
ATOM 4818 C CA . ASP B 1 65 ? 55.484 52.538 162.886 1.00 57.19 251 ASP B CA 1
ATOM 4819 C C . ASP B 1 65 ? 56.336 53.286 161.861 1.00 57.20 251 ASP B C 1
ATOM 4820 O O . ASP B 1 65 ? 57.319 53.940 162.216 1.00 58.56 251 ASP B O 1
ATOM 4825 N N . ASP B 1 66 ? 55.947 53.207 160.590 1.00 53.91 252 ASP B N 1
ATOM 4826 C CA . ASP B 1 66 ? 56.688 53.843 159.507 1.00 53.86 252 ASP B CA 1
ATOM 4827 C C . ASP B 1 66 ? 55.897 54.959 158.836 1.00 49.48 252 ASP B C 1
ATOM 4828 O O . ASP B 1 66 ? 56.337 55.490 157.806 1.00 48.79 252 ASP B O 1
ATOM 4833 N N . GLY B 1 67 ? 54.735 55.313 159.381 1.00 56.30 253 GLY B N 1
ATOM 4834 C CA . GLY B 1 67 ? 53.896 56.338 158.794 1.00 52.83 253 GLY B CA 1
ATOM 4835 C C . GLY B 1 67 ? 53.366 55.996 157.426 1.00 50.67 253 GLY B C 1
ATOM 4836 O O . GLY B 1 67 ? 52.923 56.889 156.696 1.00 48.45 253 GLY B O 1
ATOM 4837 N N . LEU B 1 68 ? 53.400 54.719 157.054 1.00 44.17 254 LEU B N 1
ATOM 4838 C CA . LEU B 1 68 ? 52.973 54.308 155.727 1.00 42.18 254 LEU B CA 1
ATOM 4839 C C . LEU B 1 68 ? 52.310 52.937 155.791 1.00 42.66 254 LEU B C 1
ATOM 4840 O O . LEU B 1 68 ? 51.079 52.839 155.767 1.00 40.85 254 LEU B O 1
ATOM 4845 N N . SER B 1 69 ? 53.112 51.875 155.904 1.00 39.16 255 SER B N 1
ATOM 4846 C CA . SER B 1 69 ? 52.586 50.516 155.900 1.00 40.15 255 SER B CA 1
ATOM 4847 C C . SER B 1 69 ? 52.175 50.040 157.286 1.00 41.58 255 SER B C 1
ATOM 4848 O O . SER B 1 69 ? 51.289 49.181 157.397 1.00 41.18 255 SER B O 1
ATOM 4851 N N . VAL B 1 70 ? 52.797 50.570 158.339 1.00 48.23 256 VAL B N 1
ATOM 4852 C CA . VAL B 1 70 ? 52.546 50.150 159.713 1.00 49.66 256 VAL B CA 1
ATOM 4853 C C . VAL B 1 70 ? 52.156 51.377 160.518 1.00 48.05 256 VAL B C 1
ATOM 4854 O O . VAL B 1 70 ? 52.976 52.282 160.714 1.00 48.74 256 VAL B O 1
ATOM 4858 N N . ILE B 1 71 ? 50.916 51.404 160.997 1.00 47.96 257 ILE B N 1
ATOM 4859 C CA . ILE B 1 71 ? 50.402 52.474 161.847 1.00 46.88 257 ILE B CA 1
ATOM 4860 C C . ILE B 1 71 ? 50.142 51.868 163.218 1.00 48.62 257 ILE B C 1
ATOM 4861 O O . ILE B 1 71 ? 49.130 51.191 163.432 1.00 48.19 257 ILE B O 1
ATOM 4866 N N . ARG B 1 72 ? 51.066 52.094 164.142 1.00 55.50 258 ARG B N 1
ATOM 4867 C CA . ARG B 1 72 ? 50.981 51.525 165.476 1.00 57.43 258 ARG B CA 1
ATOM 4868 C C . ARG B 1 72 ? 50.083 52.370 166.366 1.00 56.25 258 ARG B C 1
ATOM 4869 O O . ARG B 1 72 ? 50.065 53.598 166.265 1.00 54.99 258 ARG B O 1
ATOM 4877 N N . VAL B 1 73 ? 49.307 51.699 167.215 1.00 54.38 259 VAL B N 1
ATOM 4878 C CA . VAL B 1 73 ? 48.500 52.406 168.201 1.00 55.53 259 VAL B CA 1
ATOM 4879 C C . VAL B 1 73 ? 49.419 52.890 169.319 1.00 58.32 259 VAL B C 1
ATOM 4880 O O . VAL B 1 73 ? 50.001 52.087 170.062 1.00 60.52 259 VAL B O 1
ATOM 4884 N N . THR B 1 74 ? 49.509 54.209 169.477 1.00 87.65 260 THR B N 1
ATOM 4885 C CA . THR B 1 74 ? 50.445 54.789 170.430 1.00 89.68 260 THR B CA 1
ATOM 4886 C C . THR B 1 74 ? 49.990 54.505 171.854 1.00 93.34 260 THR B C 1
ATOM 4887 O O . THR B 1 74 ? 48.855 54.814 172.231 1.00 94.42 260 THR B O 1
ATOM 4891 N N . GLY B 1 75 ? 50.880 53.908 172.638 1.00 81.78 261 GLY B N 1
ATOM 4892 C CA . GLY B 1 75 ? 50.587 53.559 174.010 1.00 86.10 261 GLY B CA 1
ATOM 4893 C C . GLY B 1 75 ? 50.311 52.096 174.259 1.00 86.62 261 GLY B C 1
ATOM 4894 O O . GLY B 1 75 ? 49.830 51.754 175.347 1.00 90.22 261 GLY B O 1
ATOM 4895 N N . ALA B 1 76 ? 50.602 51.221 173.296 1.00 94.25 262 ALA B N 1
ATOM 4896 C CA . ALA B 1 76 ? 50.357 49.797 173.461 1.00 95.15 262 ALA B CA 1
ATOM 4897 C C . ALA B 1 76 ? 51.547 49.003 172.947 1.00 94.85 262 ALA B C 1
ATOM 4898 O O . ALA B 1 76 ? 52.194 49.377 171.966 1.00 94.32 262 ALA B O 1
ATOM 4900 N N . ALA B 1 77 ? 51.799 47.870 173.604 1.00 80.06 263 ALA B N 1
ATOM 4901 C CA . ALA B 1 77 ? 52.921 47.024 173.223 1.00 80.41 263 ALA B CA 1
ATOM 4902 C C . ALA B 1 77 ? 52.654 46.309 171.908 1.00 78.79 263 ALA B C 1
ATOM 4903 O O . ALA B 1 77 ? 53.587 46.059 171.140 1.00 79.53 263 ALA B O 1
ATOM 4905 N N . THR B 1 78 ? 51.397 45.964 171.639 1.00 93.48 264 THR B N 1
ATOM 4906 C CA . THR B 1 78 ? 51.011 45.299 170.406 1.00 92.41 264 THR B CA 1
ATOM 4907 C C . THR B 1 78 ? 49.847 46.045 169.768 1.00 89.93 264 THR B C 1
ATOM 4908 O O . THR B 1 78 ? 49.140 46.818 170.421 1.00 89.17 264 THR B O 1
ATOM 4912 N N . GLY B 1 79 ? 49.676 45.824 168.469 1.00 73.99 265 GLY B N 1
ATOM 4913 C CA . GLY B 1 79 ? 48.563 46.388 167.704 1.00 71.40 265 GLY B CA 1
ATOM 4914 C C . GLY B 1 79 ? 49.070 47.353 166.657 1.00 70.14 265 GLY B C 1
ATOM 4915 O O . GLY B 1 79 ? 49.845 48.270 166.936 1.00 70.67 265 GLY B O 1
ATOM 4916 N N . ALA B 1 80 ? 48.605 47.156 165.423 1.00 61.59 266 ALA B N 1
ATOM 4917 C CA . ALA B 1 80 ? 48.957 48.027 164.311 1.00 60.09 266 ALA B CA 1
ATOM 4918 C C . ALA B 1 80 ? 47.880 47.932 163.243 1.00 57.85 266 ALA B C 1
ATOM 4919 O O . ALA B 1 80 ? 47.252 46.884 163.070 1.00 58.08 266 ALA B O 1
ATOM 4921 N N . TRP B 1 81 ? 47.669 49.037 162.536 1.00 49.38 267 TRP B N 1
ATOM 4922 C CA . TRP B 1 81 ? 46.870 49.049 161.316 1.00 47.50 267 TRP B CA 1
ATOM 4923 C C . TRP B 1 81 ? 47.794 48.912 160.108 1.00 47.37 267 TRP B C 1
ATOM 4924 O O . TRP B 1 81 ? 48.764 49.670 159.971 1.00 47.43 267 TRP B O 1
ATOM 4935 N N . LEU B 1 82 ? 47.514 47.933 159.250 1.00 51.48 268 LEU B N 1
ATOM 4936 C CA . LEU B 1 82 ? 48.382 47.621 158.121 1.00 51.81 268 LEU B CA 1
ATOM 4937 C C . LEU B 1 82 ? 47.777 48.141 156.824 1.00 49.63 268 LEU B C 1
ATOM 4938 O O . LEU B 1 82 ? 46.640 47.799 156.480 1.00 48.95 268 LEU B O 1
ATOM 4943 N N . LEU B 1 83 ? 48.557 48.943 156.101 1.00 45.35 269 LEU B N 1
ATOM 4944 C CA . LEU B 1 83 ? 48.102 49.543 154.854 1.00 43.31 269 LEU B CA 1
ATOM 4945 C C . LEU B 1 83 ? 47.766 48.483 153.810 1.00 43.90 269 LEU B C 1
ATOM 4946 O O . LEU B 1 83 ? 48.449 47.458 153.693 1.00 45.69 269 LEU B O 1
ATOM 4951 N N . GLN B 1 84 ? 46.705 48.733 153.043 1.00 51.76 270 GLN B N 1
ATOM 4952 C CA . GLN B 1 84 ? 46.316 47.866 151.936 1.00 52.52 270 GLN B CA 1
ATOM 4953 C C . GLN B 1 84 ? 46.537 48.612 150.628 1.00 51.60 270 GLN B C 1
ATOM 4954 O O . GLN B 1 84 ? 45.796 49.546 150.312 1.00 50.53 270 GLN B O 1
ATOM 4960 N N . VAL B 1 85 ? 47.540 48.183 149.863 1.00 38.64 271 VAL B N 1
ATOM 4961 C CA . VAL B 1 85 ? 47.836 48.748 148.552 1.00 37.90 271 VAL B CA 1
ATOM 4962 C C . VAL B 1 85 ? 47.037 47.993 147.501 1.00 39.76 271 VAL B C 1
ATOM 4963 O O . VAL B 1 85 ? 47.103 46.763 147.429 1.00 40.66 271 VAL B O 1
ATOM 4967 N N . HIS B 1 86 ? 46.309 48.715 146.660 1.00 69.17 272 HIS B N 1
ATOM 4968 C CA . HIS B 1 86 ? 45.529 48.082 145.609 1.00 71.65 272 HIS B CA 1
ATOM 4969 C C . HIS B 1 86 ? 46.121 48.385 144.239 1.00 71.19 272 HIS B C 1
ATOM 4970 O O . HIS B 1 86 ? 46.630 49.484 143.999 1.00 68.55 272 HIS B O 1
ATOM 4977 N N . ASN B 1 87 ? 46.060 47.390 143.353 1.00 50.51 273 ASN B N 1
ATOM 4978 C CA . ASN B 1 87 ? 46.392 47.529 141.936 1.00 49.40 273 ASN B CA 1
ATOM 4979 C C . ASN B 1 87 ? 47.837 47.940 141.706 1.00 46.51 273 ASN B C 1
ATOM 4980 O O . ASN B 1 87 ? 48.144 48.549 140.679 1.00 45.61 273 ASN B O 1
ATOM 4985 N N . LYS B 1 88 ? 48.727 47.630 142.648 1.00 33.47 274 LYS B N 1
ATOM 4986 C CA . LYS B 1 88 ? 50.149 47.950 142.523 1.00 32.18 274 LYS B CA 1
ATOM 4987 C C . LYS B 1 88 ? 50.368 49.450 142.309 1.00 30.49 274 LYS B C 1
ATOM 4988 O O . LYS B 1 88 ? 51.250 49.873 141.556 1.00 30.20 274 LYS B O 1
ATOM 4994 N N . VAL B 1 89 ? 49.534 50.263 142.953 1.00 36.97 275 VAL B N 1
ATOM 4995 C CA . VAL B 1 89 ? 49.646 51.715 142.918 1.00 35.70 275 VAL B CA 1
ATOM 4996 C C . VAL B 1 89 ? 49.578 52.223 144.349 1.00 35.10 275 VAL B C 1
ATOM 4997 O O . VAL B 1 89 ? 48.553 52.061 145.020 1.00 36.13 275 VAL B O 1
ATOM 5001 N N . LEU B 1 90 ? 50.654 52.848 144.807 1.00 30.56 276 LEU B N 1
ATOM 5002 C CA . LEU B 1 90 ? 50.704 53.529 146.090 1.00 30.27 276 LEU B CA 1
ATOM 5003 C C . LEU B 1 90 ? 50.696 55.025 145.812 1.00 29.97 276 LEU B C 1
ATOM 5004 O O . LEU B 1 90 ? 51.516 55.513 145.031 1.00 29.86 276 LEU B O 1
ATOM 5009 N N . HIS B 1 91 ? 49.719 55.733 146.371 1.00 36.33 277 HIS B N 1
ATOM 5010 C CA . HIS B 1 91 ? 49.693 57.184 146.270 1.00 36.91 277 HIS B CA 1
ATOM 5011 C C . HIS B 1 91 ? 50.661 57.760 147.296 1.00 36.85 277 HIS B C 1
ATOM 5012 O O . HIS B 1 91 ? 50.563 57.448 148.483 1.00 36.75 277 HIS B O 1
ATOM 5019 N N . ALA B 1 92 ? 51.617 58.573 146.843 1.00 30.45 278 ALA B N 1
ATOM 5020 C CA . ALA B 1 92 ? 52.588 59.121 147.788 1.00 31.59 278 ALA B CA 1
ATOM 5021 C C . ALA B 1 92 ? 51.907 59.885 148.921 1.00 31.90 278 ALA B C 1
ATOM 5022 O O . ALA B 1 92 ? 52.405 59.878 150.054 1.00 32.34 278 ALA B O 1
ATOM 5024 N N . THR B 1 93 ? 50.752 60.509 148.649 1.00 32.95 279 THR B N 1
ATOM 5025 C CA . THR B 1 93 ? 49.994 61.172 149.707 1.00 33.31 279 THR B CA 1
ATOM 5026 C C . THR B 1 93 ? 49.600 60.207 150.819 1.00 32.40 279 THR B C 1
ATOM 5027 O O . THR B 1 93 ? 49.335 60.649 151.945 1.00 33.26 279 THR B O 1
ATOM 5031 N N . GLN B 1 94 ? 49.531 58.907 150.542 1.00 37.96 280 GLN B N 1
ATOM 5032 C CA . GLN B 1 94 ? 49.214 57.969 151.610 1.00 37.82 280 GLN B CA 1
ATOM 5033 C C . GLN B 1 94 ? 50.386 57.730 152.552 1.00 38.39 280 GLN B C 1
ATOM 5034 O O . GLN B 1 94 ? 50.239 56.973 153.515 1.00 38.92 280 GLN B O 1
ATOM 5040 N N . ALA B 1 95 ? 51.531 58.368 152.317 1.00 39.49 281 ALA B N 1
ATOM 5041 C CA . ALA B 1 95 ? 52.609 58.430 153.297 1.00 41.11 281 ALA B CA 1
ATOM 5042 C C . ALA B 1 95 ? 52.745 59.821 153.909 1.00 41.85 281 ALA B C 1
ATOM 5043 O O . ALA B 1 95 ? 53.720 60.092 154.626 1.00 43.50 281 ALA B O 1
ATOM 5045 N N . GLY B 1 96 ? 51.801 60.717 153.631 1.00 42.51 282 GLY B N 1
ATOM 5046 C CA . GLY B 1 96 ? 51.828 62.049 154.184 1.00 42.45 282 GLY B CA 1
ATOM 5047 C C . GLY B 1 96 ? 52.336 63.111 153.242 1.00 42.18 282 GLY B C 1
ATOM 5048 O O . GLY B 1 96 ? 52.412 64.276 153.644 1.00 42.26 282 GLY B O 1
ATOM 5049 N N . LEU B 1 97 ? 52.686 62.751 152.009 1.00 41.30 283 LEU B N 1
ATOM 5050 C CA . LEU B 1 97 ? 53.196 63.736 151.066 1.00 41.16 283 LEU B CA 1
ATOM 5051 C C . LEU B 1 97 ? 52.148 64.819 150.826 1.00 42.16 283 LEU B C 1
ATOM 5052 O O . LEU B 1 97 ? 50.969 64.522 150.613 1.00 43.11 283 LEU B O 1
ATOM 5057 N N A ARG B 1 98 ? 52.587 66.079 150.844 0.88 45.89 284 ARG B N 1
ATOM 5058 N N B ARG B 1 98 ? 52.582 66.077 150.896 0.12 45.89 284 ARG B N 1
ATOM 5059 C CA A ARG B 1 98 ? 51.686 67.221 150.741 0.88 46.90 284 ARG B CA 1
ATOM 5060 C CA B ARG B 1 98 ? 51.677 67.205 150.732 0.12 46.91 284 ARG B CA 1
ATOM 5061 C C A ARG B 1 98 ? 51.452 67.574 149.275 0.88 47.64 284 ARG B C 1
ATOM 5062 C C B ARG B 1 98 ? 51.449 67.487 149.254 0.12 47.63 284 ARG B C 1
ATOM 5063 O O A ARG B 1 98 ? 52.403 67.853 148.534 0.88 47.28 284 ARG B O 1
ATOM 5064 O O B ARG B 1 98 ? 52.402 67.613 148.478 0.12 47.25 284 ARG B O 1
ATOM 5079 N N . ALA B 1 99 ? 50.183 67.588 148.873 1.00 36.81 285 ALA B N 1
ATOM 5080 C CA . ALA B 1 99 ? 49.773 67.837 147.503 1.00 36.34 285 ALA B CA 1
ATOM 5081 C C . ALA B 1 99 ? 49.457 69.315 147.266 1.00 37.34 285 ALA B C 1
ATOM 5082 O O . ALA B 1 99 ? 49.331 70.113 148.202 1.00 38.52 285 ALA B O 1
ATOM 5084 N N . GLU B 1 100 ? 49.292 69.665 145.988 1.00 42.97 286 GLU B N 1
ATOM 5085 C CA . GLU B 1 100 ? 48.778 70.970 145.577 1.00 44.18 286 GLU B CA 1
ATOM 5086 C C . GLU B 1 100 ? 49.665 72.129 146.044 1.00 43.50 286 GLU B C 1
ATOM 5087 O O . GLU B 1 100 ? 49.195 73.269 146.155 1.00 44.25 286 GLU B O 1
ATOM 5093 N N . LEU B 1 101 ? 50.941 71.880 146.333 1.00 42.22 287 LEU B N 1
ATOM 5094 C CA . LEU B 1 101 ? 51.802 72.956 146.809 1.00 41.87 287 LEU B CA 1
ATOM 5095 C C . LEU B 1 101 ? 52.246 73.856 145.660 1.00 42.69 287 LEU B C 1
ATOM 5096 O O . LEU B 1 101 ? 52.290 73.443 144.498 1.00 43.11 287 LEU B O 1
ATOM 5101 N N . LEU B 1 102 ? 52.536 75.111 145.997 1.00 43.62 288 LEU B N 1
ATOM 5102 C CA . LEU B 1 102 ? 53.108 76.058 145.052 1.00 44.39 288 LEU B CA 1
ATOM 5103 C C . LEU B 1 102 ? 54.628 75.922 145.014 1.00 43.60 288 LEU B C 1
ATOM 5104 O O . LEU B 1 102 ? 55.253 75.408 145.945 1.00 42.58 288 LEU B O 1
ATOM 5109 N N . GLU B 1 103 ? 55.225 76.443 143.939 1.00 50.61 289 GLU B N 1
ATOM 5110 C CA . GLU B 1 103 ? 56.681 76.413 143.810 1.00 50.22 289 GLU B CA 1
ATOM 5111 C C . GLU B 1 103 ? 57.366 77.180 144.940 1.00 50.01 289 GLU B C 1
ATOM 5112 O O . GLU B 1 103 ? 58.495 76.849 145.318 1.00 49.47 289 GLU B O 1
ATOM 5118 N N . SER B 1 104 ? 56.698 78.189 145.503 1.00 41.89 290 SER B N 1
ATOM 5119 C CA . SER B 1 104 ? 57.237 78.956 146.620 1.00 42.35 290 SER B CA 1
ATOM 5120 C C . SER B 1 104 ? 57.122 78.231 147.961 1.00 42.18 290 SER B C 1
ATOM 5121 O O . SER B 1 104 ? 57.650 78.733 148.957 1.00 43.21 290 SER B O 1
ATOM 5124 N N . ASP B 1 105 ? 56.439 77.081 148.018 1.00 46.12 291 ASP B N 1
ATOM 5125 C CA . ASP B 1 105 ? 56.405 76.243 149.222 1.00 45.16 291 ASP B CA 1
ATOM 5126 C C . ASP B 1 105 ? 57.645 75.352 149.226 1.00 44.35 291 ASP B C 1
ATOM 5127 O O . ASP B 1 105 ? 57.667 74.252 148.660 1.00 43.75 291 ASP B O 1
ATOM 5132 N N . LEU B 1 106 ? 58.693 75.845 149.884 1.00 45.57 292 LEU B N 1
ATOM 5133 C CA . LEU B 1 106 ? 60.012 75.219 149.853 1.00 45.20 292 LEU B CA 1
ATOM 5134 C C . LEU B 1 106 ? 60.076 74.117 150.904 1.00 44.26 292 LEU B C 1
ATOM 5135 O O . LEU B 1 106 ? 60.722 74.243 151.945 1.00 44.33 292 LEU B O 1
ATOM 5140 N N . ILE B 1 107 ? 59.422 72.995 150.611 1.00 44.21 293 ILE B N 1
ATOM 5141 C CA . ILE B 1 107 ? 59.258 71.918 151.585 1.00 43.44 293 ILE B CA 1
ATOM 5142 C C . ILE B 1 107 ? 59.916 70.649 151.060 1.00 42.75 293 ILE B C 1
ATOM 5143 O O . ILE B 1 107 ? 59.494 70.094 150.035 1.00 42.50 293 ILE B O 1
ATOM 5148 N N . ASP B 1 108 ? 60.926 70.175 151.789 1.00 47.19 294 ASP B N 1
ATOM 5149 C CA . ASP B 1 108 ? 61.642 68.952 151.445 1.00 46.68 294 ASP B CA 1
ATOM 5150 C C . ASP B 1 108 ? 60.781 67.746 151.811 1.00 45.90 294 ASP B C 1
ATOM 5151 O O . ASP B 1 108 ? 60.500 67.503 152.987 1.00 45.84 294 ASP B O 1
ATOM 5156 N N . GLN B 1 109 ? 60.375 66.979 150.808 1.00 36.60 295 GLN B N 1
ATOM 5157 C CA . GLN B 1 109 ? 59.603 65.769 151.051 1.00 36.06 295 GLN B CA 1
ATOM 5158 C C . GLN B 1 109 ? 60.346 64.525 150.586 1.00 35.55 295 GLN B C 1
ATOM 5159 O O . GLN B 1 109 ? 59.717 63.496 150.326 1.00 35.18 295 GLN B O 1
ATOM 5165 N N . THR B 1 110 ? 61.678 64.604 150.517 1.00 36.00 296 THR B N 1
ATOM 5166 C CA . THR B 1 110 ? 62.494 63.501 150.019 1.00 35.80 296 THR B CA 1
ATOM 5167 C C . THR B 1 110 ? 62.262 62.227 150.817 1.00 35.51 296 THR B C 1
ATOM 5168 O O . THR B 1 110 ? 62.113 61.141 150.243 1.00 35.13 296 THR B O 1
ATOM 5172 N N . THR B 1 111 ? 62.254 62.337 152.150 1.00 40.98 297 THR B N 1
ATOM 5173 C CA . THR B 1 111 ? 62.109 61.144 152.976 1.00 40.96 297 THR B CA 1
ATOM 5174 C C . THR B 1 111 ? 60.784 60.439 152.710 1.00 40.55 297 THR B C 1
ATOM 5175 O O . THR B 1 111 ? 60.735 59.205 152.638 1.00 40.50 297 THR B O 1
ATOM 5179 N N . ILE B 1 112 ? 59.706 61.205 152.527 1.00 37.34 298 ILE B N 1
ATOM 5180 C CA . ILE B 1 112 ? 58.400 60.600 152.294 1.00 37.35 298 ILE B CA 1
ATOM 5181 C C . ILE B 1 112 ? 58.377 59.887 150.952 1.00 37.10 298 ILE B C 1
ATOM 5182 O O . ILE B 1 112 ? 57.907 58.749 150.846 1.00 37.25 298 ILE B O 1
ATOM 5187 N N . LEU B 1 113 ? 58.872 60.551 149.903 1.00 32.17 299 LEU B N 1
ATOM 5188 C CA . LEU B 1 113 ? 58.814 59.965 148.570 1.00 31.95 299 LEU B CA 1
ATOM 5189 C C . LEU B 1 113 ? 59.675 58.713 148.480 1.00 31.73 299 LEU B C 1
ATOM 5190 O O . LEU B 1 113 ? 59.272 57.718 147.863 1.00 31.79 299 LEU B O 1
ATOM 5195 N N . GLN B 1 114 ? 60.857 58.738 149.096 1.00 32.46 300 GLN B N 1
ATOM 5196 C CA . GLN B 1 114 ? 61.724 57.568 149.049 1.00 32.58 300 GLN B CA 1
ATOM 5197 C C . GLN B 1 114 ? 61.099 56.387 149.778 1.00 32.85 300 GLN B C 1
ATOM 5198 O O . GLN B 1 114 ? 61.253 55.236 149.347 1.00 33.04 300 GLN B O 1
ATOM 5204 N N . LYS B 1 115 ? 60.385 56.653 150.881 1.00 43.09 301 LYS B N 1
ATOM 5205 C CA . LYS B 1 115 ? 59.690 55.581 151.585 1.00 43.58 301 LYS B CA 1
ATOM 5206 C C . LYS B 1 115 ? 58.702 54.874 150.675 1.00 43.79 301 LYS B C 1
ATOM 5207 O O . LYS B 1 115 ? 58.549 53.651 150.747 1.00 44.34 301 LYS B O 1
ATOM 5213 N N . CYS B 1 116 ? 57.993 55.634 149.838 1.00 32.46 302 CYS B N 1
ATOM 5214 C CA . CYS B 1 116 ? 57.019 55.028 148.941 1.00 33.07 302 CYS B CA 1
ATOM 5215 C C . CYS B 1 116 ? 57.708 54.164 147.892 1.00 32.98 302 CYS B C 1
ATOM 5216 O O . CYS B 1 116 ? 57.291 53.026 147.643 1.00 33.80 302 CYS B O 1
ATOM 5219 N N . VAL B 1 117 ? 58.772 54.683 147.269 1.00 28.91 303 VAL B N 1
ATOM 5220 C CA . VAL B 1 117 ? 59.496 53.913 146.258 1.00 28.83 303 VAL B CA 1
ATOM 5221 C C . VAL B 1 117 ? 60.102 52.657 146.874 1.00 29.29 303 VAL B C 1
ATOM 5222 O O . VAL B 1 117 ? 59.975 51.555 146.329 1.00 29.91 303 VAL B O 1
ATOM 5226 N N . ASP B 1 118 ? 60.739 52.800 148.038 1.00 41.46 304 ASP B N 1
ATOM 5227 C CA . ASP B 1 118 ? 61.332 51.643 148.699 1.00 42.21 304 ASP B CA 1
ATOM 5228 C C . ASP B 1 118 ? 60.279 50.610 149.058 1.00 43.06 304 ASP B C 1
ATOM 5229 O O . ASP B 1 118 ? 60.508 49.403 148.905 1.00 43.90 304 ASP B O 1
ATOM 5234 N N . TYR B 1 119 ? 59.113 51.062 149.526 1.00 33.92 305 TYR B N 1
ATOM 5235 C CA . TYR B 1 119 ? 58.100 50.111 149.958 1.00 35.00 305 TYR B CA 1
ATOM 5236 C C . TYR B 1 119 ? 57.484 49.384 148.769 1.00 35.84 305 TYR B C 1
ATOM 5237 O O . TYR B 1 119 ? 57.234 48.177 148.846 1.00 36.99 305 TYR B O 1
ATOM 5246 N N . MET B 1 120 ? 57.225 50.088 147.662 1.00 33.24 306 MET B N 1
ATOM 5247 C CA . MET B 1 120 ? 56.680 49.385 146.506 1.00 34.36 306 MET B CA 1
ATOM 5248 C C . MET B 1 120 ? 57.668 48.347 145.991 1.00 34.61 306 MET B C 1
ATOM 5249 O O . MET B 1 120 ? 57.280 47.218 145.670 1.00 36.14 306 MET B O 1
ATOM 5254 N N . ALA B 1 121 ? 58.958 48.687 145.960 1.00 30.98 307 ALA B N 1
ATOM 5255 C CA . ALA B 1 121 ? 59.951 47.696 145.569 1.00 31.45 307 ALA B CA 1
ATOM 5256 C C . ALA B 1 121 ? 59.995 46.530 146.544 1.00 32.73 307 ALA B C 1
ATOM 5257 O O . ALA B 1 121 ? 60.398 45.426 146.162 1.00 33.89 307 ALA B O 1
ATOM 5259 N N . LEU B 1 122 ? 59.561 46.745 147.783 1.00 38.88 308 LEU B N 1
ATOM 5260 C CA . LEU B 1 122 ? 59.542 45.661 148.751 1.00 39.99 308 LEU B CA 1
ATOM 5261 C C . LEU B 1 122 ? 58.419 44.669 148.452 1.00 41.33 308 LEU B C 1
ATOM 5262 O O . LEU B 1 122 ? 58.594 43.462 148.646 1.00 42.29 308 LEU B O 1
ATOM 5267 N N . ILE B 1 123 ? 57.283 45.138 147.932 1.00 29.65 309 ILE B N 1
ATOM 5268 C CA . ILE B 1 123 ? 56.124 44.267 147.746 1.00 31.09 309 ILE B CA 1
ATOM 5269 C C . ILE B 1 123 ? 55.852 43.942 146.279 1.00 32.26 309 ILE B C 1
ATOM 5270 O O . ILE B 1 123 ? 54.705 43.687 145.901 1.00 33.38 309 ILE B O 1
ATOM 5275 N N . GLY B 1 124 ? 56.888 43.954 145.439 1.00 33.45 310 GLY B N 1
ATOM 5276 C CA . GLY B 1 124 ? 56.778 43.471 144.072 1.00 34.75 310 GLY B CA 1
ATOM 5277 C C . GLY B 1 124 ? 56.799 44.530 142.996 1.00 33.75 310 GLY B C 1
ATOM 5278 O O . GLY B 1 124 ? 56.708 44.185 141.810 1.00 34.03 310 GLY B O 1
ATOM 5279 N N . GLY B 1 125 ? 56.925 45.799 143.359 1.00 32.79 311 GLY B N 1
ATOM 5280 C CA . GLY B 1 125 ? 56.971 46.863 142.379 1.00 31.54 311 GLY B CA 1
ATOM 5281 C C . GLY B 1 125 ? 55.593 47.344 141.988 1.00 32.88 311 GLY B C 1
ATOM 5282 O O . GLY B 1 125 ? 54.561 46.906 142.505 1.00 34.86 311 GLY B O 1
ATOM 5283 N N . GLY B 1 126 ? 55.583 48.275 141.043 1.00 35.63 312 GLY B N 1
ATOM 5284 C CA . GLY B 1 126 ? 54.351 48.888 140.603 1.00 37.11 312 GLY B CA 1
ATOM 5285 C C . GLY B 1 126 ? 54.534 50.367 140.338 1.00 35.52 312 GLY B C 1
ATOM 5286 O O . GLY B 1 126 ? 55.529 50.781 139.732 1.00 33.71 312 GLY B O 1
ATOM 5287 N N . VAL B 1 127 ? 53.592 51.179 140.815 1.00 29.59 313 VAL B N 1
ATOM 5288 C CA . VAL B 1 127 ? 53.567 52.609 140.541 1.00 28.79 313 VAL B CA 1
ATOM 5289 C C . VAL B 1 127 ? 53.477 53.365 141.852 1.00 27.99 313 VAL B C 1
ATOM 5290 O O . VAL B 1 127 ? 52.670 53.012 142.724 1.00 29.02 313 VAL B O 1
ATOM 5294 N N . VAL B 1 128 ? 54.303 54.397 141.999 1.00 32.18 314 VAL B N 1
ATOM 5295 C CA . VAL B 1 128 ? 54.102 55.410 143.027 1.00 31.58 314 VAL B CA 1
ATOM 5296 C C . VAL B 1 128 ? 53.438 56.606 142.354 1.00 32.42 314 VAL B C 1
ATOM 5297 O O . VAL B 1 128 ? 54.062 57.309 141.552 1.00 31.75 314 VAL B O 1
ATOM 5301 N N . GLN B 1 129 ? 52.176 56.852 142.674 1.00 30.61 315 GLN B N 1
ATOM 5302 C CA . GLN B 1 129 ? 51.425 57.957 142.089 1.00 31.90 315 GLN B CA 1
ATOM 5303 C C . GLN B 1 129 ? 51.677 59.240 142.868 1.00 30.72 315 GLN B C 1
ATOM 5304 O O . GLN B 1 129 ? 51.505 59.266 144.091 1.00 30.27 315 GLN B O 1
ATOM 5310 N N . LEU B 1 130 ? 52.078 60.365 142.120 1.00 29.43 316 LEU B N 1
ATOM 5311 C CA . LEU B 1 130 ? 52.214 61.693 142.718 1.00 30.07 316 LEU B CA 1
ATOM 5312 C C . LEU B 1 130 ? 50.969 62.541 142.454 1.00 30.85 316 LEU B C 1
ATOM 5313 O O . LEU B 1 130 ? 50.333 62.415 141.403 1.00 31.73 316 LEU B O 1
ATOM 5318 N N . PRO B 1 131 ? 50.586 63.418 143.374 1.00 31.67 317 PRO B N 1
ATOM 5319 C CA . PRO B 1 131 ? 49.437 64.297 143.143 1.00 32.55 317 PRO B CA 1
ATOM 5320 C C . PRO B 1 131 ? 49.843 65.476 142.272 1.00 32.73 317 PRO B C 1
ATOM 5321 O O . PRO B 1 131 ? 51.007 65.645 141.901 1.00 32.23 317 PRO B O 1
ATOM 5325 N N . LYS B 1 132 ? 48.871 66.325 141.978 1.00 34.83 318 LYS B N 1
ATOM 5326 C CA . LYS B 1 132 ? 49.233 67.586 141.360 1.00 35.13 318 LYS B CA 1
ATOM 5327 C C . LYS B 1 132 ? 49.952 68.463 142.381 1.00 34.44 318 LYS B C 1
ATOM 5328 O O . LYS B 1 132 ? 49.842 68.257 143.591 1.00 34.76 318 LYS B O 1
ATOM 5334 N N . GLY B 1 133 ? 50.719 69.423 141.881 1.00 38.18 319 GLY B N 1
ATOM 5335 C CA . GLY B 1 133 ? 51.437 70.372 142.709 1.00 37.26 319 GLY B CA 1
ATOM 5336 C C . GLY B 1 133 ? 52.937 70.351 142.451 1.00 36.09 319 GLY B C 1
ATOM 5337 O O . GLY B 1 133 ? 53.465 69.556 141.672 1.00 35.71 319 GLY B O 1
ATOM 5338 N N . HIS B 1 134 ? 53.613 71.292 143.105 1.00 35.99 320 HIS B N 1
ATOM 5339 C CA . HIS B 1 134 ? 55.067 71.329 143.111 1.00 35.22 320 HIS B CA 1
ATOM 5340 C C . HIS B 1 134 ? 55.586 70.511 144.282 1.00 34.46 320 HIS B C 1
ATOM 5341 O O . HIS B 1 134 ? 55.138 70.690 145.421 1.00 35.18 320 HIS B O 1
ATOM 5348 N N . ILE B 1 135 ? 56.528 69.622 143.992 1.00 34.54 321 ILE B N 1
ATOM 5349 C CA . ILE B 1 135 ? 57.064 68.671 144.955 1.00 33.56 321 ILE B CA 1
ATOM 5350 C C . ILE B 1 135 ? 58.582 68.791 144.927 1.00 33.24 321 ILE B C 1
ATOM 5351 O O . ILE B 1 135 ? 59.202 68.602 143.870 1.00 33.15 321 ILE B O 1
ATOM 5356 N N . TYR B 1 136 ? 59.178 69.136 146.069 1.00 38.81 322 TYR B N 1
ATOM 5357 C CA . TYR B 1 136 ? 60.633 69.125 146.236 1.00 38.74 322 TYR B CA 1
ATOM 5358 C C . TYR B 1 136 ? 60.982 67.823 146.946 1.00 37.79 322 TYR B C 1
ATOM 5359 O O . TYR B 1 136 ? 60.786 67.696 148.157 1.00 37.53 322 TYR B O 1
ATOM 5368 N N . ALA B 1 137 ? 61.499 66.857 146.188 1.00 39.74 323 ALA B N 1
ATOM 5369 C CA . ALA B 1 137 ? 61.778 65.537 146.730 1.00 38.97 323 ALA B CA 1
ATOM 5370 C C . ALA B 1 137 ? 62.615 64.739 145.743 1.00 38.85 323 ALA B C 1
ATOM 5371 O O . ALA B 1 137 ? 62.158 64.441 144.633 1.00 38.64 323 ALA B O 1
ATOM 5373 N N . LYS B 1 138 ? 63.855 64.432 146.087 1.00 38.21 324 LYS B N 1
ATOM 5374 C CA . LYS B 1 138 ? 64.648 63.599 145.200 1.00 38.28 324 LYS B CA 1
ATOM 5375 C C . LYS B 1 138 ? 64.448 62.133 145.551 1.00 37.47 324 LYS B C 1
ATOM 5376 O O . LYS B 1 138 ? 64.275 61.769 146.717 1.00 37.31 324 LYS B O 1
ATOM 5382 N N . ALA B 1 139 ? 64.459 61.294 144.526 1.00 37.82 325 ALA B N 1
ATOM 5383 C CA . ALA B 1 139 ? 64.138 59.890 144.677 1.00 37.20 325 ALA B CA 1
ATOM 5384 C C . ALA B 1 139 ? 65.215 59.043 144.015 1.00 37.57 325 ALA B C 1
ATOM 5385 O O . ALA B 1 139 ? 65.723 59.374 142.937 1.00 37.90 325 ALA B O 1
ATOM 5387 N N . MET B 1 140 ? 65.569 57.964 144.694 1.00 35.91 326 MET B N 1
ATOM 5388 C CA . MET B 1 140 ? 66.378 56.906 144.122 1.00 36.40 326 MET B CA 1
ATOM 5389 C C . MET B 1 140 ? 65.438 55.844 143.565 1.00 35.59 326 MET B C 1
ATOM 5390 O O . MET B 1 140 ? 64.669 55.233 144.315 1.00 35.38 326 MET B O 1
ATOM 5395 N N . ALA B 1 141 ? 65.497 55.620 142.258 1.00 32.79 327 ALA B N 1
ATOM 5396 C CA . ALA B 1 141 ? 64.644 54.610 141.645 1.00 32.38 327 ALA B CA 1
ATOM 5397 C C . ALA B 1 141 ? 64.986 53.219 142.175 1.00 33.00 327 ALA B C 1
ATOM 5398 O O . ALA B 1 141 ? 66.120 52.939 142.569 1.00 33.88 327 ALA B O 1
ATOM 5400 N N . LYS B 1 142 ? 63.975 52.359 142.219 1.00 29.88 328 LYS B N 1
ATOM 5401 C CA . LYS B 1 142 ? 64.130 50.967 142.605 1.00 30.76 328 LYS B CA 1
ATOM 5402 C C . LYS B 1 142 ? 63.483 50.112 141.531 1.00 31.01 328 LYS B C 1
ATOM 5403 O O . LYS B 1 142 ? 62.651 50.588 140.755 1.00 30.59 328 LYS B O 1
ATOM 5409 N N . SER B 1 143 ? 63.901 48.849 141.473 1.00 31.72 329 SER B N 1
ATOM 5410 C CA . SER B 1 143 ? 63.553 48.001 140.339 1.00 32.21 329 SER B CA 1
ATOM 5411 C C . SER B 1 143 ? 62.043 47.783 140.229 1.00 32.56 329 SER B C 1
ATOM 5412 O O . SER B 1 143 ? 61.355 47.515 141.221 1.00 33.18 329 SER B O 1
ATOM 5415 N N . ASN B 1 144 ? 61.538 47.890 138.997 1.00 25.35 330 ASN B N 1
ATOM 5416 C CA . ASN B 1 144 ? 60.138 47.617 138.668 1.00 25.67 330 ASN B CA 1
ATOM 5417 C C . ASN B 1 144 ? 59.172 48.575 139.363 1.00 25.61 330 ASN B C 1
ATOM 5418 O O . ASN B 1 144 ? 57.989 48.264 139.521 1.00 26.50 330 ASN B O 1
ATOM 5423 N N . VAL B 1 145 ? 59.645 49.773 139.699 1.00 25.36 331 VAL B N 1
ATOM 5424 C CA . VAL B 1 145 ? 58.818 50.826 140.273 1.00 25.47 331 VAL B CA 1
ATOM 5425 C C . VAL B 1 145 ? 58.785 51.985 139.291 1.00 25.63 331 VAL B C 1
ATOM 5426 O O . VAL B 1 145 ? 59.824 52.359 138.730 1.00 25.66 331 VAL B O 1
ATOM 5430 N N . GLU B 1 146 ? 57.591 52.529 139.061 1.00 37.70 332 GLU B N 1
ATOM 5431 C CA . GLU B 1 146 ? 57.406 53.674 138.186 1.00 37.59 332 GLU B CA 1
ATOM 5432 C C . GLU B 1 146 ? 56.870 54.835 139.014 1.00 37.69 332 GLU B C 1
ATOM 5433 O O . GLU B 1 146 ? 55.961 54.655 139.832 1.00 38.70 332 GLU B O 1
ATOM 5439 N N . VAL B 1 147 ? 57.453 56.016 138.824 1.00 30.72 333 VAL B N 1
ATOM 5440 C CA . VAL B 1 147 ? 56.956 57.244 139.431 1.00 30.97 333 VAL B CA 1
ATOM 5441 C C . VAL B 1 147 ? 56.088 57.948 138.402 1.00 32.44 333 VAL B C 1
ATOM 5442 O O . VAL B 1 147 ? 56.555 58.277 137.306 1.00 32.37 333 VAL B O 1
ATOM 5446 N N . ARG B 1 148 ? 54.829 58.200 138.753 1.00 27.54 334 ARG B N 1
ATOM 5447 C CA . ARG B 1 148 ? 53.874 58.759 137.808 1.00 27.96 334 ARG B CA 1
ATOM 5448 C C . ARG B 1 148 ? 53.194 59.974 138.422 1.00 28.54 334 ARG B C 1
ATOM 5449 O O . ARG B 1 148 ? 52.693 59.915 139.552 1.00 28.71 334 ARG B O 1
ATOM 5457 N N . GLY B 1 149 ? 53.196 61.079 137.681 1.00 30.57 335 GLY B N 1
ATOM 5458 C CA . GLY B 1 149 ? 52.502 62.280 138.089 1.00 30.91 335 GLY B CA 1
ATOM 5459 C C . GLY B 1 149 ? 51.080 62.303 137.566 1.00 30.64 335 GLY B C 1
ATOM 5460 O O . GLY B 1 149 ? 50.570 61.333 136.999 1.00 30.17 335 GLY B O 1
ATOM 5461 N N . THR B 1 150 ? 50.447 63.460 137.731 1.00 33.12 336 THR B N 1
ATOM 5462 C CA . THR B 1 150 ? 49.038 63.653 137.420 1.00 33.10 336 THR B CA 1
ATOM 5463 C C . THR B 1 150 ? 48.906 64.829 136.471 1.00 33.20 336 THR B C 1
ATOM 5464 O O . THR B 1 150 ? 49.346 65.935 136.801 1.00 33.65 336 THR B O 1
ATOM 5468 N N . PHE B 1 151 ? 48.297 64.604 135.307 1.00 28.87 337 PHE B N 1
ATOM 5469 C CA . PHE B 1 151 ? 48.029 65.706 134.386 1.00 28.85 337 PHE B CA 1
ATOM 5470 C C . PHE B 1 151 ? 47.076 66.733 135.001 1.00 29.79 337 PHE B C 1
ATOM 5471 O O . PHE B 1 151 ? 46.123 66.384 135.704 1.00 30.35 337 PHE B O 1
ATOM 5479 N N . ASP B 1 152 ? 47.305 68.009 134.697 1.00 34.91 338 ASP B N 1
ATOM 5480 C CA . ASP B 1 152 ? 46.315 68.994 135.091 1.00 35.45 338 ASP B CA 1
ATOM 5481 C C . ASP B 1 152 ? 45.049 68.795 134.260 1.00 35.41 338 ASP B C 1
ATOM 5482 O O . ASP B 1 152 ? 45.047 68.098 133.238 1.00 35.00 338 ASP B O 1
ATOM 5487 N N . SER B 1 153 ? 43.960 69.427 134.702 1.00 36.61 339 SER B N 1
ATOM 5488 C CA . SER B 1 153 ? 42.674 69.206 134.055 1.00 36.69 339 SER B CA 1
ATOM 5489 C C . SER B 1 153 ? 42.701 69.703 132.616 1.00 36.68 339 SER B C 1
ATOM 5490 O O . SER B 1 153 ? 43.299 70.739 132.307 1.00 36.88 339 SER B O 1
ATOM 5493 N N . PHE B 1 154 ? 42.046 68.949 131.738 1.00 34.93 340 PHE B N 1
ATOM 5494 C CA . PHE B 1 154 ? 41.927 69.284 130.326 1.00 34.99 340 PHE B CA 1
ATOM 5495 C C . PHE B 1 154 ? 40.469 69.551 129.987 1.00 35.43 340 PHE B C 1
ATOM 5496 O O . PHE B 1 154 ? 39.622 68.661 130.110 1.00 35.37 340 PHE B O 1
ATOM 5504 N N . VAL B 1 155 ? 40.190 70.755 129.517 1.00 32.14 341 VAL B N 1
ATOM 5505 C CA . VAL B 1 155 ? 38.862 71.152 129.084 1.00 32.90 341 VAL B CA 1
ATOM 5506 C C . VAL B 1 155 ? 38.982 71.672 127.663 1.00 32.64 341 VAL B C 1
ATOM 5507 O O . VAL B 1 155 ? 39.624 72.704 127.433 1.00 32.78 341 VAL B O 1
ATOM 5511 N N . SER B 1 156 ? 38.355 70.980 126.720 1.00 32.37 342 SER B N 1
ATOM 5512 C CA . SER B 1 156 ? 38.448 71.376 125.328 1.00 32.15 342 SER B CA 1
ATOM 5513 C C . SER B 1 156 ? 37.651 72.658 125.062 1.00 33.22 342 SER B C 1
ATOM 5514 O O . SER B 1 156 ? 36.788 73.075 125.844 1.00 34.15 342 SER B O 1
ATOM 5517 N N . VAL B 1 157 ? 37.957 73.279 123.925 1.00 35.14 343 VAL B N 1
ATOM 5518 C CA . VAL B 1 157 ? 37.294 74.485 123.450 1.00 35.69 343 VAL B CA 1
ATOM 5519 C C . VAL B 1 157 ? 36.658 74.180 122.100 1.00 35.90 343 VAL B C 1
ATOM 5520 O O . VAL B 1 157 ? 37.185 73.368 121.331 1.00 35.56 343 VAL B O 1
ATOM 5524 N N . GLY B 1 158 ? 35.506 74.779 121.841 1.00 35.14 344 GLY B N 1
ATOM 5525 C CA . GLY B 1 158 ? 34.927 74.743 120.513 1.00 35.31 344 GLY B CA 1
ATOM 5526 C C . GLY B 1 158 ? 33.864 73.669 120.366 1.00 35.35 344 GLY B C 1
ATOM 5527 O O . GLY B 1 158 ? 33.856 72.657 121.079 1.00 34.89 344 GLY B O 1
ATOM 5528 N N . SER B 1 159 ? 32.942 73.893 119.434 1.00 36.03 345 SER B N 1
ATOM 5529 C CA . SER B 1 159 ? 31.892 72.922 119.161 1.00 36.23 345 SER B CA 1
ATOM 5530 C C . SER B 1 159 ? 32.369 71.874 118.152 1.00 35.28 345 SER B C 1
ATOM 5531 O O . SER B 1 159 ? 33.275 72.112 117.347 1.00 34.71 345 SER B O 1
ATOM 5534 N N . GLU B 1 160 ? 31.715 70.704 118.191 1.00 43.64 346 GLU B N 1
ATOM 5535 C CA . GLU B 1 160 ? 32.019 69.647 117.231 1.00 43.52 346 GLU B CA 1
ATOM 5536 C C . GLU B 1 160 ? 31.852 70.123 115.795 1.00 44.00 346 GLU B C 1
ATOM 5537 O O . GLU B 1 160 ? 32.681 69.813 114.935 1.00 43.83 346 GLU B O 1
ATOM 5543 N N . ALA B 1 161 ? 30.790 70.878 115.516 1.00 36.29 347 ALA B N 1
ATOM 5544 C CA . ALA B 1 161 ? 30.550 71.352 114.157 1.00 36.83 347 ALA B CA 1
ATOM 5545 C C . ALA B 1 161 ? 31.713 72.205 113.660 1.00 36.65 347 ALA B C 1
ATOM 5546 O O . ALA B 1 161 ? 32.228 71.992 112.556 1.00 36.76 347 ALA B O 1
ATOM 5548 N N . ASP B 1 162 ? 32.168 73.153 114.484 1.00 46.15 348 ASP B N 1
ATOM 5549 C CA . ASP B 1 162 ? 33.281 74.003 114.078 1.00 45.98 348 ASP B CA 1
ATOM 5550 C C . ASP B 1 162 ? 34.564 73.199 113.944 1.00 45.35 348 ASP B C 1
ATOM 5551 O O . ASP B 1 162 ? 35.366 73.451 113.037 1.00 45.41 348 ASP B O 1
ATOM 5556 N N . ILE B 1 163 ? 34.776 72.231 114.838 1.00 34.50 349 ILE B N 1
ATOM 5557 C CA . ILE B 1 163 ? 35.955 71.378 114.747 1.00 33.93 349 ILE B CA 1
ATOM 5558 C C . ILE B 1 163 ? 35.947 70.606 113.435 1.00 34.28 349 ILE B C 1
ATOM 5559 O O . ILE B 1 163 ? 36.979 70.485 112.758 1.00 34.18 349 ILE B O 1
ATOM 5564 N N . ASN B 1 164 ? 34.772 70.134 113.019 1.00 35.86 350 ASN B N 1
ATOM 5565 C CA . ASN B 1 164 ? 34.676 69.352 111.795 1.00 36.27 350 ASN B CA 1
ATOM 5566 C C . ASN B 1 164 ? 34.663 70.215 110.537 1.00 36.97 350 ASN B C 1
ATOM 5567 O O . ASN B 1 164 ? 35.152 69.773 109.495 1.00 37.29 350 ASN B O 1
ATOM 5572 N N . ASN B 1 165 ? 34.109 71.428 110.600 1.00 43.94 351 ASN B N 1
ATOM 5573 C CA . ASN B 1 165 ? 33.874 72.231 109.403 1.00 44.73 351 ASN B CA 1
ATOM 5574 C C . ASN B 1 165 ? 34.958 73.265 109.109 1.00 44.72 351 ASN B C 1
ATOM 5575 O O . ASN B 1 165 ? 35.119 73.646 107.948 1.00 45.39 351 ASN B O 1
ATOM 5580 N N . LEU B 1 166 ? 35.676 73.768 110.109 1.00 35.26 352 LEU B N 1
ATOM 5581 C CA . LEU B 1 166 ? 36.672 74.817 109.905 1.00 35.20 352 LEU B CA 1
ATOM 5582 C C . LEU B 1 166 ? 38.066 74.211 109.768 1.00 34.73 352 LEU B C 1
ATOM 5583 O O . LEU B 1 166 ? 38.452 73.328 110.552 1.00 34.04 352 LEU B O 1
ATOM 5588 N N . ARG B 1 167 ? 38.809 74.664 108.745 1.00 35.06 353 ARG B N 1
ATOM 5589 C CA . ARG B 1 167 ? 40.194 74.244 108.585 1.00 34.59 353 ARG B CA 1
ATOM 5590 C C . ARG B 1 167 ? 41.116 74.962 109.558 1.00 33.94 353 ARG B C 1
ATOM 5591 O O . ARG B 1 167 ? 42.251 74.518 109.763 1.00 33.25 353 ARG B O 1
ATOM 5599 N N . THR B 1 168 ? 40.648 76.051 110.160 1.00 38.25 354 THR B N 1
ATOM 5600 C CA . THR B 1 168 ? 41.399 76.740 111.192 1.00 37.55 354 THR B CA 1
ATOM 5601 C C . THR B 1 168 ? 41.289 75.990 112.520 1.00 36.83 354 THR B C 1
ATOM 5602 O O . THR B 1 168 ? 40.420 75.132 112.716 1.00 36.93 354 THR B O 1
ATOM 5606 N N . VAL B 1 169 ? 42.203 76.308 113.433 1.00 38.78 355 VAL B N 1
ATOM 5607 C CA . VAL B 1 169 ? 42.214 75.641 114.725 1.00 38.17 355 VAL B CA 1
ATOM 5608 C C . VAL B 1 169 ? 41.049 76.157 115.553 1.00 38.53 355 VAL B C 1
ATOM 5609 O O . VAL B 1 169 ? 40.949 77.358 115.835 1.00 38.81 355 VAL B O 1
ATOM 5613 N N . VAL B 1 170 ? 40.162 75.251 115.946 1.00 36.17 356 VAL B N 1
ATOM 5614 C CA . VAL B 1 170 ? 39.036 75.573 116.809 1.00 36.51 356 VAL B CA 1
ATOM 5615 C C . VAL B 1 170 ? 39.262 75.048 118.219 1.00 36.03 356 VAL B C 1
ATOM 5616 O O . VAL B 1 170 ? 39.016 75.753 119.202 1.00 36.16 356 VAL B O 1
ATOM 5620 N N . GLN B 1 171 ? 39.713 73.802 118.340 1.00 32.81 357 GLN B N 1
ATOM 5621 C CA . GLN B 1 171 ? 40.023 73.241 119.650 1.00 32.38 357 GLN B CA 1
ATOM 5622 C C . GLN B 1 171 ? 41.422 73.705 120.026 1.00 31.99 357 GLN B C 1
ATOM 5623 O O . GLN B 1 171 ? 42.421 73.113 119.616 1.00 31.34 357 GLN B O 1
ATOM 5629 N N . THR B 1 172 ? 41.487 74.744 120.850 1.00 37.97 358 THR B N 1
ATOM 5630 C CA . THR B 1 172 ? 42.729 75.426 121.162 1.00 37.63 358 THR B CA 1
ATOM 5631 C C . THR B 1 172 ? 43.375 74.965 122.462 1.00 37.28 358 THR B C 1
ATOM 5632 O O . THR B 1 172 ? 44.525 75.331 122.720 1.00 36.94 358 THR B O 1
ATOM 5636 N N . ALA B 1 173 ? 42.681 74.188 123.287 1.00 31.33 359 ALA B N 1
ATOM 5637 C CA . ALA B 1 173 ? 43.241 73.758 124.560 1.00 31.08 359 ALA B CA 1
ATOM 5638 C C . ALA B 1 173 ? 44.228 72.609 124.376 1.00 30.14 359 ALA B C 1
ATOM 5639 O O . ALA B 1 173 ? 43.962 71.653 123.640 1.00 29.76 359 ALA B O 1
ATOM 5641 N N . THR B 1 174 ? 45.349 72.675 125.091 1.00 31.40 360 THR B N 1
ATOM 5642 C CA . THR B 1 174 ? 46.353 71.619 125.039 1.00 30.86 360 THR B CA 1
ATOM 5643 C C . THR B 1 174 ? 46.639 71.124 126.453 1.00 30.94 360 THR B C 1
ATOM 5644 O O . THR B 1 174 ? 46.464 71.863 127.425 1.00 31.26 360 THR B O 1
ATOM 5648 N N . TYR B 1 175 ? 47.091 69.869 126.555 1.00 32.88 361 TYR B N 1
ATOM 5649 C CA . TYR B 1 175 ? 47.326 69.243 127.854 1.00 32.93 361 TYR B CA 1
ATOM 5650 C C . TYR B 1 175 ? 48.427 69.966 128.616 1.00 32.90 361 TYR B C 1
ATOM 5651 O O . TYR B 1 175 ? 49.328 70.570 128.030 1.00 32.62 361 TYR B O 1
ATOM 5660 N N . LYS B 1 176 ? 48.355 69.894 129.940 1.00 44.74 362 LYS B N 1
ATOM 5661 C CA . LYS B 1 176 ? 49.324 70.541 130.809 1.00 44.86 362 LYS B CA 1
ATOM 5662 C C . LYS B 1 176 ? 49.661 69.606 131.955 1.00 44.80 362 LYS B C 1
ATOM 5663 O O . LYS B 1 176 ? 48.805 68.863 132.445 1.00 44.73 362 LYS B O 1
ATOM 5669 N N . HIS B 1 177 ? 50.915 69.655 132.385 1.00 29.72 363 HIS B N 1
ATOM 5670 C CA . HIS B 1 177 ? 51.318 68.854 133.529 1.00 29.67 363 HIS B CA 1
ATOM 5671 C C . HIS B 1 177 ? 50.752 69.451 134.816 1.00 30.22 363 HIS B C 1
ATOM 5672 O O . HIS B 1 177 ? 50.656 70.672 134.965 1.00 30.76 363 HIS B O 1
ATOM 5679 N N . GLY B 1 178 ? 50.356 68.582 135.740 1.00 30.01 364 GLY B N 1
ATOM 5680 C CA . GLY B 1 178 ? 49.899 69.034 137.034 1.00 30.98 364 GLY B CA 1
ATOM 5681 C C . GLY B 1 178 ? 50.922 68.746 138.111 1.00 31.21 364 GLY B C 1
ATOM 5682 O O . GLY B 1 178 ? 50.902 69.358 139.181 1.00 32.12 364 GLY B O 1
ATOM 5683 N N . THR B 1 179 ? 51.827 67.809 137.846 1.00 30.47 365 THR B N 1
ATOM 5684 C CA . THR B 1 179 ? 52.874 67.462 138.795 1.00 30.68 365 THR B CA 1
ATOM 5685 C C . THR B 1 179 ? 54.174 68.099 138.329 1.00 30.54 365 THR B C 1
ATOM 5686 O O . THR B 1 179 ? 54.600 67.875 137.191 1.00 29.79 365 THR B O 1
ATOM 5690 N N . PHE B 1 180 ? 54.791 68.893 139.202 1.00 33.14 366 PHE B N 1
ATOM 5691 C CA . PHE B 1 180 ? 56.062 69.554 138.929 1.00 33.32 366 PHE B CA 1
ATOM 5692 C C . PHE B 1 180 ? 57.058 69.069 139.970 1.00 33.62 366 PHE B C 1
ATOM 5693 O O . PHE B 1 180 ? 56.939 69.388 141.159 1.00 34.11 366 PHE B O 1
ATOM 5701 N N . TRP B 1 181 ? 58.032 68.297 139.518 1.00 31.17 367 TRP B N 1
ATOM 5702 C CA . TRP B 1 181 ? 58.918 67.556 140.401 1.00 31.36 367 TRP B CA 1
ATOM 5703 C C . TRP B 1 181 ? 60.280 68.247 140.439 1.00 31.82 367 TRP B C 1
ATOM 5704 O O . TRP B 1 181 ? 60.925 68.413 139.401 1.00 31.38 367 TRP B O 1
ATOM 5715 N N . HIS B 1 182 ? 60.665 68.737 141.611 1.00 33.34 368 HIS B N 1
ATOM 5716 C CA . HIS B 1 182 ? 61.967 69.348 141.833 1.00 33.79 368 HIS B CA 1
ATOM 5717 C C . HIS B 1 182 ? 62.800 68.450 142.733 1.00 34.12 368 HIS B C 1
ATOM 5718 O O . HIS B 1 182 ? 62.277 67.562 143.413 1.00 34.16 368 HIS B O 1
ATOM 5725 N N . SER B 1 183 ? 64.088 68.763 142.821 1.00 34.17 369 SER B N 1
ATOM 5726 C CA . SER B 1 183 ? 64.982 68.123 143.775 1.00 34.66 369 SER B CA 1
ATOM 5727 C C . SER B 1 183 ? 65.089 68.950 145.051 1.00 36.01 369 SER B C 1
ATOM 5728 O O . SER B 1 183 ? 64.771 70.140 145.078 1.00 36.64 369 SER B O 1
ATOM 5731 N N . SER B 1 184 ? 65.555 68.297 146.115 1.00 41.43 370 SER B N 1
ATOM 5732 C CA . SER B 1 184 ? 65.806 68.964 147.383 1.00 42.22 370 SER B CA 1
ATOM 5733 C C . SER B 1 184 ? 67.227 69.510 147.501 1.00 42.74 370 SER B C 1
ATOM 5734 O O . SER B 1 184 ? 67.525 70.214 148.474 1.00 43.44 370 SER B O 1
ATOM 5737 N N . ASP B 1 185 ? 68.102 69.226 146.545 1.00 44.25 371 ASP B N 1
ATOM 5738 C CA . ASP B 1 185 ? 69.440 69.821 146.545 1.00 44.77 371 ASP B CA 1
ATOM 5739 C C . ASP B 1 185 ? 69.875 69.989 145.095 1.00 44.29 371 ASP B C 1
ATOM 5740 O O . ASP B 1 185 ? 69.047 69.931 144.182 1.00 43.62 371 ASP B O 1
ATOM 5745 N N . GLY B 1 186 ? 71.175 70.158 144.875 1.00 41.96 372 GLY B N 1
ATOM 5746 C CA . GLY B 1 186 ? 71.691 70.418 143.548 1.00 41.63 372 GLY B CA 1
ATOM 5747 C C . GLY B 1 186 ? 72.112 69.204 142.742 1.00 41.19 372 GLY B C 1
ATOM 5748 O O . GLY B 1 186 ? 72.688 69.382 141.666 1.00 41.00 372 GLY B O 1
ATOM 5749 N N . SER B 1 187 ? 71.827 67.979 143.199 1.00 36.65 373 SER B N 1
ATOM 5750 C CA . SER B 1 187 ? 72.341 66.790 142.524 1.00 35.84 373 SER B CA 1
ATOM 5751 C C . SER B 1 187 ? 71.433 66.376 141.374 1.00 34.52 373 SER B C 1
ATOM 5752 O O . SER B 1 187 ? 71.620 66.829 140.240 1.00 34.19 373 SER B O 1
ATOM 5755 N N . GLN B 1 188 ? 70.448 65.526 141.647 1.00 33.85 374 GLN B N 1
ATOM 5756 C CA . GLN B 1 188 ? 69.500 65.102 140.625 1.00 32.70 374 GLN B CA 1
ATOM 5757 C C . GLN B 1 188 ? 68.124 64.934 141.255 1.00 32.50 374 GLN B C 1
ATOM 5758 O O . GLN B 1 188 ? 67.982 64.840 142.477 1.00 33.15 374 GLN B O 1
ATOM 5764 N N . VAL B 1 189 ? 67.102 64.906 140.404 1.00 36.98 375 VAL B N 1
ATOM 5765 C CA . VAL B 1 189 ? 65.755 64.654 140.897 1.00 36.77 375 VAL B CA 1
ATOM 5766 C C . VAL B 1 189 ? 65.505 63.158 141.031 1.00 36.69 375 VAL B C 1
ATOM 5767 O O . VAL B 1 189 ? 64.995 62.690 142.055 1.00 37.03 375 VAL B O 1
ATOM 5771 N N . TYR B 1 190 ? 65.853 62.391 140.000 1.00 30.57 376 TYR B N 1
ATOM 5772 C CA . TYR B 1 190 ? 65.513 60.971 139.888 1.00 30.52 376 TYR B CA 1
ATOM 5773 C C . TYR B 1 190 ? 66.784 60.193 139.537 1.00 30.81 376 TYR B C 1
ATOM 5774 O O . TYR B 1 190 ? 67.226 60.192 138.385 1.00 30.61 376 TYR B O 1
ATOM 5783 N N . LEU B 1 191 ? 67.371 59.515 140.516 1.00 30.61 377 LEU B N 1
ATOM 5784 C CA . LEU B 1 191 ? 68.589 58.745 140.299 1.00 31.03 377 LEU B CA 1
ATOM 5785 C C . LEU B 1 191 ? 68.212 57.285 140.055 1.00 31.42 377 LEU B C 1
ATOM 5786 O O . LEU B 1 191 ? 67.497 56.688 140.863 1.00 31.88 377 LEU B O 1
ATOM 5791 N N . VAL B 1 192 ? 68.664 56.724 138.934 1.00 29.51 378 VAL B N 1
ATOM 5792 C CA . VAL B 1 192 ? 68.424 55.307 138.657 1.00 30.21 378 VAL B CA 1
ATOM 5793 C C . VAL B 1 192 ? 69.728 54.542 138.822 1.00 30.94 378 VAL B C 1
ATOM 5794 O O . VAL B 1 192 ? 70.505 54.453 137.863 1.00 30.63 378 VAL B O 1
ATOM 5798 N N . PRO B 1 193 ? 69.992 53.952 139.990 1.00 30.01 379 PRO B N 1
ATOM 5799 C CA . PRO B 1 193 ? 71.294 53.317 140.226 1.00 30.70 379 PRO B CA 1
ATOM 5800 C C . PRO B 1 193 ? 71.565 52.136 139.308 1.00 31.27 379 PRO B C 1
ATOM 5801 O O . PRO B 1 193 ? 70.669 51.586 138.662 1.00 31.51 379 PRO B O 1
ATOM 5805 N N . GLU B 1 194 ? 72.837 51.741 139.260 1.00 29.31 380 GLU B N 1
ATOM 5806 C CA . GLU B 1 194 ? 73.182 50.501 138.588 1.00 29.31 380 GLU B CA 1
ATOM 5807 C C . GLU B 1 194 ? 72.439 49.349 139.247 1.00 29.39 380 GLU B C 1
ATOM 5808 O O . GLU B 1 194 ? 72.126 49.384 140.442 1.00 29.69 380 GLU B O 1
ATOM 5814 N N . ASN B 1 195 ? 72.132 48.332 138.444 1.00 29.91 381 ASN B N 1
ATOM 5815 C CA . ASN B 1 195 ? 71.419 47.121 138.833 1.00 31.36 381 ASN B CA 1
ATOM 5816 C C . ASN B 1 195 ? 69.963 47.363 139.201 1.00 31.93 381 ASN B C 1
ATOM 5817 O O . ASN B 1 195 ? 69.288 46.421 139.605 1.00 33.84 381 ASN B O 1
ATOM 5822 N N . VAL B 1 196 ? 69.458 48.581 139.066 1.00 29.66 382 VAL B N 1
ATOM 5823 C CA . VAL B 1 196 ? 68.033 48.856 139.180 1.00 29.71 382 VAL B CA 1
ATOM 5824 C C . VAL B 1 196 ? 67.448 48.723 137.782 1.00 29.17 382 VAL B C 1
ATOM 5825 O O . VAL B 1 196 ? 67.828 49.467 136.873 1.00 27.68 382 VAL B O 1
ATOM 5829 N N . THR B 1 197 ? 66.513 47.796 137.609 1.00 30.90 383 THR B N 1
ATOM 5830 C CA . THR B 1 197 ? 66.012 47.423 136.296 1.00 30.05 383 THR B CA 1
ATOM 5831 C C . THR B 1 197 ? 64.515 47.680 136.195 1.00 29.04 383 THR B C 1
ATOM 5832 O O . THR B 1 197 ? 63.769 47.539 137.174 1.00 29.25 383 THR B O 1
ATOM 5836 N N . GLY B 1 198 ? 64.077 48.064 134.998 1.00 26.80 384 GLY B N 1
ATOM 5837 C CA . GLY B 1 198 ? 62.654 48.165 134.741 1.00 26.67 384 GLY B CA 1
ATOM 5838 C C . GLY B 1 198 ? 61.936 49.286 135.452 1.00 26.53 384 GLY B C 1
ATOM 5839 O O . GLY B 1 198 ? 60.709 49.249 135.545 1.00 26.57 384 GLY B O 1
ATOM 5840 N N . ALA B 1 199 ? 62.667 50.285 135.951 1.00 26.47 385 ALA B N 1
ATOM 5841 C CA . ALA B 1 199 ? 62.072 51.460 136.570 1.00 26.42 385 ALA B CA 1
ATOM 5842 C C . ALA B 1 199 ? 61.545 52.407 135.493 1.00 26.13 385 ALA B C 1
ATOM 5843 O O . ALA B 1 199 ? 61.755 52.204 134.295 1.00 25.95 385 ALA B O 1
ATOM 5845 N N . GLY B 1 200 ? 60.805 53.426 135.925 1.00 28.58 386 GLY B N 1
ATOM 5846 C CA . GLY B 1 200 ? 60.264 54.363 134.964 1.00 27.38 386 GLY B CA 1
ATOM 5847 C C . GLY B 1 200 ? 59.776 55.651 135.596 1.00 26.68 386 GLY B C 1
ATOM 5848 O O . GLY B 1 200 ? 59.756 55.814 136.821 1.00 26.98 386 GLY B O 1
ATOM 5849 N N . VAL B 1 201 ? 59.352 56.564 134.721 1.00 32.99 387 VAL B N 1
ATOM 5850 C CA . VAL B 1 201 ? 58.734 57.821 135.113 1.00 32.62 387 VAL B CA 1
ATOM 5851 C C . VAL B 1 201 ? 57.772 58.215 134.000 1.00 32.03 387 VAL B C 1
ATOM 5852 O O . VAL B 1 201 ? 57.999 57.903 132.826 1.00 31.77 387 VAL B O 1
ATOM 5856 N N . SER B 1 202 ? 56.670 58.869 134.371 1.00 32.32 388 SER B N 1
ATOM 5857 C CA . SER B 1 202 ? 55.720 59.292 133.353 1.00 32.00 388 SER B CA 1
ATOM 5858 C C . SER B 1 202 ? 54.814 60.398 133.877 1.00 32.26 388 SER B C 1
ATOM 5859 O O . SER B 1 202 ? 54.665 60.596 135.089 1.00 32.51 388 SER B O 1
ATOM 5862 N N . ASN B 1 203 ? 54.218 61.124 132.930 1.00 30.97 389 ASN B N 1
ATOM 5863 C CA . ASN B 1 203 ? 53.090 62.024 133.202 1.00 31.41 389 ASN B CA 1
ATOM 5864 C C . ASN B 1 203 ? 53.438 63.085 134.242 1.00 31.93 389 ASN B C 1
ATOM 5865 O O . ASN B 1 203 ? 52.702 63.294 135.206 1.00 32.08 389 ASN B O 1
ATOM 5870 N N . LEU B 1 204 ? 54.569 63.760 134.049 1.00 27.96 390 LEU B N 1
ATOM 5871 C CA . LEU B 1 204 ? 54.940 64.840 134.951 1.00 28.40 390 LEU B CA 1
ATOM 5872 C C . LEU B 1 204 ? 55.950 65.756 134.270 1.00 28.46 390 LEU B C 1
ATOM 5873 O O . LEU B 1 204 ? 56.469 65.466 133.182 1.00 28.10 390 LEU B O 1
ATOM 5878 N N . LYS B 1 205 ? 56.217 66.880 134.928 1.00 38.77 391 LYS B N 1
ATOM 5879 C CA . LYS B 1 205 ? 57.242 67.811 134.497 1.00 38.99 391 LYS B CA 1
ATOM 5880 C C . LYS B 1 205 ? 58.284 67.939 135.595 1.00 39.01 391 LYS B C 1
ATOM 5881 O O . LYS B 1 205 ? 57.938 68.109 136.770 1.00 39.09 391 LYS B O 1
ATOM 5887 N N . MET B 1 206 ? 59.555 67.900 135.208 1.00 35.97 392 MET B N 1
ATOM 5888 C CA . MET B 1 206 ? 60.665 68.051 136.136 1.00 36.09 392 MET B CA 1
ATOM 5889 C C . MET B 1 206 ? 61.293 69.420 135.956 1.00 36.30 392 MET B C 1
ATOM 5890 O O . MET B 1 206 ? 61.548 69.849 134.828 1.00 36.13 392 MET B O 1
ATOM 5895 N N . LEU B 1 207 ? 61.546 70.098 137.067 1.00 33.20 393 LEU B N 1
ATOM 5896 C CA . LEU B 1 207 ? 62.055 71.457 137.050 1.00 33.46 393 LEU B CA 1
ATOM 5897 C C . LEU B 1 207 ? 63.404 71.520 137.743 1.00 33.69 393 LEU B C 1
ATOM 5898 O O . LEU B 1 207 ? 63.660 70.793 138.710 1.00 33.79 393 LEU B O 1
ATOM 5903 N N . GLY B 1 208 ? 64.265 72.404 137.222 1.00 35.10 394 GLY B N 1
ATOM 5904 C CA . GLY B 1 208 ? 65.620 72.559 137.723 1.00 35.39 394 GLY B CA 1
ATOM 5905 C C . GLY B 1 208 ? 65.746 73.363 138.999 1.00 35.96 394 GLY B C 1
ATOM 5906 O O . GLY B 1 208 ? 66.741 73.210 139.714 1.00 36.30 394 GLY B O 1
ATOM 5907 N N . SER B 1 209 ? 64.788 74.233 139.301 1.00 39.44 395 SER B N 1
ATOM 5908 C CA . SER B 1 209 ? 64.865 74.961 140.562 1.00 40.04 395 SER B CA 1
ATOM 5909 C C . SER B 1 209 ? 64.733 73.977 141.723 1.00 40.07 395 SER B C 1
ATOM 5910 O O . SER B 1 209 ? 63.990 72.995 141.639 1.00 39.66 395 SER B O 1
ATOM 5913 N N . ARG B 1 210 ? 65.495 74.221 142.796 1.00 37.91 396 ARG B N 1
ATOM 5914 C CA . ARG B 1 210 ? 65.675 73.239 143.863 1.00 37.96 396 ARG B CA 1
ATOM 5915 C C . ARG B 1 210 ? 65.877 73.962 145.186 1.00 38.64 396 ARG B C 1
ATOM 5916 O O . ARG B 1 210 ? 66.188 75.153 145.222 1.00 39.12 396 ARG B O 1
ATOM 5924 N N . LEU B 1 211 ? 65.744 73.218 146.281 1.00 38.56 397 LEU B N 1
ATOM 5925 C CA . LEU B 1 211 ? 65.891 73.806 147.608 1.00 39.38 397 LEU B CA 1
ATOM 5926 C C . LEU B 1 211 ? 67.358 74.068 147.937 1.00 40.07 397 LEU B C 1
ATOM 5927 O O . LEU B 1 211 ? 68.245 73.294 147.568 1.00 39.73 397 LEU B O 1
ATOM 5932 N N . GLY B 1 212 ? 67.610 75.164 148.642 1.00 50.75 398 GLY B N 1
ATOM 5933 C CA . GLY B 1 212 ? 68.931 75.460 149.140 1.00 51.40 398 GLY B CA 1
ATOM 5934 C C . GLY B 1 212 ? 69.714 76.455 148.316 1.00 51.67 398 GLY B C 1
ATOM 5935 O O . GLY B 1 212 ? 70.761 76.919 148.777 1.00 52.34 398 GLY B O 1
ATOM 5936 N N . SER B 1 213 ? 69.257 76.780 147.108 1.00 55.59 399 SER B N 1
ATOM 5937 C CA . SER B 1 213 ? 69.945 77.769 146.289 1.00 55.82 399 SER B CA 1
ATOM 5938 C C . SER B 1 213 ? 68.965 78.358 145.292 1.00 55.41 399 SER B C 1
ATOM 5939 O O . SER B 1 213 ? 68.215 77.623 144.640 1.00 54.69 399 SER B O 1
ATOM 5942 N N . THR B 1 214 ? 68.989 79.679 145.176 1.00 58.94 400 THR B N 1
ATOM 5943 C CA . THR B 1 214 ? 68.200 80.404 144.196 1.00 58.67 400 THR B CA 1
ATOM 5944 C C . THR B 1 214 ? 68.971 80.681 142.913 1.00 58.40 400 THR B C 1
ATOM 5945 O O . THR B 1 214 ? 68.359 81.084 141.918 1.00 58.05 400 THR B O 1
ATOM 5949 N N . SER B 1 215 ? 70.287 80.443 142.908 1.00 54.95 401 SER B N 1
ATOM 5950 C CA . SER B 1 215 ? 71.157 80.732 141.774 1.00 54.75 401 SER B CA 1
ATOM 5951 C C . SER B 1 215 ? 71.722 79.494 141.092 1.00 54.08 401 SER B C 1
ATOM 5952 O O . SER B 1 215 ? 71.945 79.519 139.879 1.00 53.60 401 SER B O 1
ATOM 5955 N N . SER B 1 216 ? 71.940 78.410 141.825 1.00 49.79 402 SER B N 1
ATOM 5956 C CA . SER B 1 216 ? 72.511 77.190 141.270 1.00 49.28 402 SER B CA 1
ATOM 5957 C C . SER B 1 216 ? 71.416 76.128 141.219 1.00 48.68 402 SER B C 1
ATOM 5958 O O . SER B 1 216 ? 70.970 75.638 142.260 1.00 48.83 402 SER B O 1
ATOM 5961 N N . ASN B 1 217 ? 71.026 75.730 140.015 1.00 43.29 403 ASN B N 1
ATOM 5962 C CA . ASN B 1 217 ? 69.918 74.799 139.880 1.00 42.77 403 ASN B CA 1
ATOM 5963 C C . ASN B 1 217 ? 70.403 73.362 140.028 1.00 42.59 403 ASN B C 1
ATOM 5964 O O . ASN B 1 217 ? 71.599 73.082 140.124 1.00 42.83 403 ASN B O 1
ATOM 5969 N N . CYS B 1 218 ? 69.443 72.446 140.063 1.00 36.77 404 CYS B N 1
ATOM 5970 C CA . CYS B 1 218 ? 69.758 71.029 140.187 1.00 36.59 404 CYS B CA 1
ATOM 5971 C C . CYS B 1 218 ? 70.463 70.528 138.928 1.00 36.28 404 CYS B C 1
ATOM 5972 O O . CYS B 1 218 ? 70.079 70.859 137.804 1.00 35.87 404 CYS B O 1
ATOM 5975 N N . GLY B 1 219 ? 71.493 69.712 139.119 1.00 35.38 405 GLY B N 1
ATOM 5976 C CA . GLY B 1 219 ? 72.262 69.215 137.991 1.00 35.11 405 GLY B CA 1
ATOM 5977 C C . GLY B 1 219 ? 71.447 68.445 136.966 1.00 34.54 405 GLY B C 1
ATOM 5978 O O . GLY B 1 219 ? 71.402 68.829 135.794 1.00 34.16 405 GLY B O 1
ATOM 5979 N N . PHE B 1 220 ? 70.792 67.366 137.387 1.00 34.42 406 PHE B N 1
ATOM 5980 C CA . PHE B 1 220 ? 70.097 66.479 136.465 1.00 34.00 406 PHE B CA 1
ATOM 5981 C C . PHE B 1 220 ? 68.627 66.303 136.830 1.00 33.75 406 PHE B C 1
ATOM 5982 O O . PHE B 1 220 ? 68.262 66.216 138.009 1.00 33.87 406 PHE B O 1
ATOM 5990 N N . GLY B 1 221 ? 67.793 66.180 135.799 1.00 30.68 407 GLY B N 1
ATOM 5991 C CA . GLY B 1 221 ? 66.450 65.673 136.008 1.00 30.45 407 GLY B CA 1
ATOM 5992 C C . GLY B 1 221 ? 66.482 64.176 136.252 1.00 30.35 407 GLY B C 1
ATOM 5993 O O . GLY B 1 221 ? 66.378 63.731 137.399 1.00 30.41 407 GLY B O 1
ATOM 5994 N N . ILE B 1 222 ? 66.672 63.394 135.190 1.00 33.77 408 ILE B N 1
ATOM 5995 C CA . ILE B 1 222 ? 66.800 61.941 135.278 1.00 33.65 408 ILE B CA 1
ATOM 5996 C C . ILE B 1 222 ? 68.255 61.561 135.027 1.00 33.94 408 ILE B C 1
ATOM 5997 O O . ILE B 1 222 ? 68.776 61.773 133.926 1.00 34.03 408 ILE B O 1
ATOM 6002 N N . LYS B 1 223 ? 68.902 60.959 136.019 1.00 32.69 409 LYS B N 1
ATOM 6003 C CA . LYS B 1 223 ? 70.237 60.400 135.841 1.00 33.00 409 LYS B CA 1
ATOM 6004 C C . LYS B 1 223 ? 70.133 58.879 135.890 1.00 33.06 409 LYS B C 1
ATOM 6005 O O . LYS B 1 223 ? 69.763 58.311 136.925 1.00 33.31 409 LYS B O 1
ATOM 6011 N N . ILE B 1 224 ? 70.476 58.222 134.782 1.00 27.52 410 ILE B N 1
ATOM 6012 C CA . ILE B 1 224 ? 70.262 56.791 134.616 1.00 27.23 410 ILE B CA 1
ATOM 6013 C C . ILE B 1 224 ? 71.608 56.080 134.639 1.00 27.57 410 ILE B C 1
ATOM 6014 O O . ILE B 1 224 ? 72.450 56.299 133.760 1.00 27.67 410 ILE B O 1
ATOM 6019 N N . ILE B 1 225 ? 71.800 55.214 135.631 1.00 30.47 411 ILE B N 1
ATOM 6020 C CA . ILE B 1 225 ? 72.880 54.239 135.604 1.00 31.03 411 ILE B CA 1
ATOM 6021 C C . ILE B 1 225 ? 72.366 52.826 135.367 1.00 31.68 411 ILE B C 1
ATOM 6022 O O . ILE B 1 225 ? 73.124 51.991 134.851 1.00 31.97 411 ILE B O 1
ATOM 6027 N N . GLY B 1 226 ? 71.104 52.535 135.703 1.00 34.79 412 GLY B N 1
ATOM 6028 C CA . GLY B 1 226 ? 70.549 51.201 135.588 1.00 35.86 412 GLY B CA 1
ATOM 6029 C C . GLY B 1 226 ? 70.099 50.833 134.186 1.00 35.46 412 GLY B C 1
ATOM 6030 O O . GLY B 1 226 ? 70.513 51.429 133.185 1.00 34.45 412 GLY B O 1
ATOM 6031 N N . ASP B 1 227 ? 69.207 49.839 134.125 1.00 34.32 413 ASP B N 1
ATOM 6032 C CA . ASP B 1 227 ? 68.887 49.139 132.888 1.00 34.20 413 ASP B CA 1
ATOM 6033 C C . ASP B 1 227 ? 67.381 49.103 132.644 1.00 34.29 413 ASP B C 1
ATOM 6034 O O . ASP B 1 227 ? 66.584 49.010 133.581 1.00 35.13 413 ASP B O 1
ATOM 6039 N N . SER B 1 228 ? 67.006 49.159 131.362 1.00 27.75 414 SER B N 1
ATOM 6040 C CA . SER B 1 228 ? 65.614 49.036 130.912 1.00 27.61 414 SER B CA 1
ATOM 6041 C C . SER B 1 228 ? 64.702 50.069 131.584 1.00 27.27 414 SER B C 1
ATOM 6042 O O . SER B 1 228 ? 63.681 49.739 132.208 1.00 27.54 414 SER B O 1
ATOM 6045 N N . PHE B 1 229 ? 65.075 51.336 131.416 1.00 26.77 415 PHE B N 1
ATOM 6046 C CA . PHE B 1 229 ? 64.283 52.453 131.891 1.00 26.12 415 PHE B CA 1
ATOM 6047 C C . PHE B 1 229 ? 63.302 52.906 130.817 1.00 25.54 415 PHE B C 1
ATOM 6048 O O . PHE B 1 229 ? 63.565 52.783 129.617 1.00 25.50 415 PHE B O 1
ATOM 6056 N N . THR B 1 230 ? 62.158 53.427 131.261 1.00 28.80 416 THR B N 1
ATOM 6057 C CA . THR B 1 230 ? 61.110 53.877 130.353 1.00 27.73 416 THR B CA 1
ATOM 6058 C C . THR B 1 230 ? 60.540 55.200 130.835 1.00 26.72 416 THR B C 1
ATOM 6059 O O . THR B 1 230 ? 60.256 55.348 132.023 1.00 26.81 416 THR B O 1
ATOM 6063 N N . ALA B 1 231 ? 60.377 56.160 129.923 1.00 25.48 417 ALA B N 1
ATOM 6064 C CA . ALA B 1 231 ? 59.770 57.442 130.255 1.00 25.61 417 ALA B CA 1
ATOM 6065 C C . ALA B 1 231 ? 58.775 57.822 129.174 1.00 25.70 417 ALA B C 1
ATOM 6066 O O . ALA B 1 231 ? 59.077 57.700 127.984 1.00 25.65 417 ALA B O 1
ATOM 6068 N N . LYS B 1 232 ? 57.595 58.278 129.589 1.00 35.58 418 LYS B N 1
ATOM 6069 C CA . LYS B 1 232 ? 56.564 58.716 128.664 1.00 35.33 418 LYS B CA 1
ATOM 6070 C C . LYS B 1 232 ? 55.910 59.973 129.214 1.00 35.46 418 LYS B C 1
ATOM 6071 O O . LYS B 1 232 ? 55.649 60.068 130.417 1.00 35.72 418 LYS B O 1
ATOM 6077 N N . TRP B 1 233 ? 55.667 60.943 128.331 1.00 26.63 419 TRP B N 1
ATOM 6078 C CA . TRP B 1 233 ? 54.997 62.192 128.682 1.00 27.04 419 TRP B CA 1
ATOM 6079 C C . TRP B 1 233 ? 55.675 62.890 129.863 1.00 27.09 419 TRP B C 1
ATOM 6080 O O . TRP B 1 233 ? 55.037 63.246 130.857 1.00 27.37 419 TRP B O 1
ATOM 6091 N N . VAL B 1 234 ? 56.985 63.101 129.738 1.00 27.88 420 VAL B N 1
ATOM 6092 C CA . VAL B 1 234 ? 57.779 63.801 130.740 1.00 28.63 420 VAL B CA 1
ATOM 6093 C C . VAL B 1 234 ? 58.478 64.968 130.060 1.00 28.74 420 VAL B C 1
ATOM 6094 O O . VAL B 1 234 ? 59.022 64.813 128.961 1.00 27.94 420 VAL B O 1
ATOM 6098 N N . ASP B 1 235 ? 58.411 66.139 130.682 1.00 35.39 421 ASP B N 1
ATOM 6099 C CA . ASP B 1 235 ? 59.189 67.301 130.281 1.00 35.14 421 ASP B CA 1
ATOM 6100 C C . ASP B 1 235 ? 60.283 67.572 131.311 1.00 35.49 421 ASP B C 1
ATOM 6101 O O . ASP B 1 235 ? 60.109 67.314 132.507 1.00 36.01 421 ASP B O 1
ATOM 6106 N N . THR B 1 236 ? 61.405 68.122 130.843 1.00 33.97 422 THR B N 1
ATOM 6107 C CA . THR B 1 236 ? 62.482 68.558 131.725 1.00 34.31 422 THR B CA 1
ATOM 6108 C C . THR B 1 236 ? 62.853 69.982 131.357 1.00 34.25 422 THR B C 1
ATOM 6109 O O . THR B 1 236 ? 62.954 70.315 130.175 1.00 33.77 422 THR B O 1
ATOM 6113 N N . SER B 1 237 ? 63.046 70.831 132.363 1.00 34.78 423 SER B N 1
ATOM 6114 C CA . SER B 1 237 ? 63.276 72.242 132.079 1.00 34.85 423 SER B CA 1
ATOM 6115 C C . SER B 1 237 ? 64.064 72.896 133.202 1.00 35.36 423 SER B C 1
ATOM 6116 O O . SER B 1 237 ? 63.722 72.731 134.379 1.00 35.77 423 SER B O 1
ATOM 6119 N N . GLY B 1 238 ? 65.096 73.655 132.825 1.00 36.59 424 GLY B N 1
ATOM 6120 C CA . GLY B 1 238 ? 65.805 74.530 133.742 1.00 36.83 424 GLY B CA 1
ATOM 6121 C C . GLY B 1 238 ? 66.959 73.922 134.514 1.00 36.88 424 GLY B C 1
ATOM 6122 O O . GLY B 1 238 ? 67.471 74.576 135.431 1.00 37.18 424 GLY B O 1
ATOM 6123 N N . PHE B 1 239 ? 67.413 72.723 134.155 1.00 32.88 425 PHE B N 1
ATOM 6124 C CA . PHE B 1 239 ? 68.434 72.033 134.936 1.00 33.00 425 PHE B CA 1
ATOM 6125 C C . PHE B 1 239 ? 69.829 72.566 134.638 1.00 33.34 425 PHE B C 1
ATOM 6126 O O . PHE B 1 239 ? 70.141 72.964 133.513 1.00 33.32 425 PHE B O 1
ATOM 6134 N N . ARG B 1 240 ? 70.684 72.532 135.662 1.00 37.48 426 ARG B N 1
ATOM 6135 C CA . ARG B 1 240 ? 72.011 73.118 135.538 1.00 37.84 426 ARG B CA 1
ATOM 6136 C C . ARG B 1 240 ? 72.897 72.324 134.586 1.00 37.76 426 ARG B C 1
ATOM 6137 O O . ARG B 1 240 ? 73.765 72.911 133.927 1.00 37.93 426 ARG B O 1
ATOM 6145 N N . LEU B 1 241 ? 72.710 71.005 134.495 1.00 33.23 427 LEU B N 1
ATOM 6146 C CA . LEU B 1 241 ? 73.505 70.204 133.568 1.00 32.77 427 LEU B CA 1
ATOM 6147 C C . LEU B 1 241 ? 72.642 69.642 132.442 1.00 31.79 427 LEU B C 1
ATOM 6148 O O . LEU B 1 241 ? 72.681 70.156 131.321 1.00 31.82 427 LEU B O 1
ATOM 6153 N N . GLU B 1 242 ? 71.874 68.592 132.714 1.00 37.01 428 GLU B N 1
ATOM 6154 C CA . GLU B 1 242 ? 71.027 67.980 131.701 1.00 36.49 428 GLU B CA 1
ATOM 6155 C C . GLU B 1 242 ? 69.661 67.642 132.290 1.00 36.31 428 GLU B C 1
ATOM 6156 O O . GLU B 1 242 ? 69.534 67.317 133.475 1.00 36.57 428 GLU B O 1
ATOM 6162 N N . GLY B 1 243 ? 68.634 67.739 131.444 1.00 30.55 429 GLY B N 1
ATOM 6163 C CA . GLY B 1 243 ? 67.346 67.177 131.806 1.00 30.48 429 GLY B CA 1
ATOM 6164 C C . GLY B 1 243 ? 67.386 65.661 131.885 1.00 30.39 429 GLY B C 1
ATOM 6165 O O . GLY B 1 243 ? 66.713 65.062 132.730 1.00 30.52 429 GLY B O 1
ATOM 6166 N N . LEU B 1 244 ? 68.177 65.022 131.008 1.00 27.98 430 LEU B N 1
ATOM 6167 C CA . LEU B 1 244 ? 68.360 63.570 130.963 1.00 27.50 430 LEU B CA 1
ATOM 6168 C C . LEU B 1 244 ? 69.841 63.253 130.806 1.00 27.72 430 LEU B C 1
ATOM 6169 O O . LEU B 1 244 ? 70.507 63.806 129.924 1.00 27.94 430 LEU B O 1
ATOM 6174 N N . TYR B 1 245 ? 70.350 62.342 131.629 1.00 27.72 431 TYR B N 1
ATOM 6175 C CA . TYR B 1 245 ? 71.766 61.998 131.625 1.00 28.04 431 TYR B CA 1
ATOM 6176 C C . TYR B 1 245 ? 71.896 60.499 131.867 1.00 27.75 431 TYR B C 1
ATOM 6177 O O . TYR B 1 245 ? 71.471 60.003 132.915 1.00 27.72 431 TYR B O 1
ATOM 6186 N N . ILE B 1 246 ? 72.495 59.784 130.919 1.00 27.62 432 ILE B N 1
ATOM 6187 C CA . ILE B 1 246 ? 72.598 58.329 130.975 1.00 27.41 432 ILE B CA 1
ATOM 6188 C C . ILE B 1 246 ? 74.072 57.940 130.996 1.00 27.89 432 ILE B C 1
ATOM 6189 O O . ILE B 1 246 ? 74.803 58.187 130.025 1.00 28.04 432 ILE B O 1
ATOM 6194 N N . ARG B 1 247 ? 74.514 57.336 132.098 1.00 28.55 433 ARG B N 1
ATOM 6195 C CA . ARG B 1 247 ? 75.897 56.870 132.188 1.00 29.80 433 ARG B CA 1
ATOM 6196 C C . ARG B 1 247 ? 75.930 55.636 133.076 1.00 30.94 433 ARG B C 1
ATOM 6197 O O . ARG B 1 247 ? 75.785 55.746 134.298 1.00 31.37 433 ARG B O 1
ATOM 6205 N N . GLY B 1 248 ? 76.164 54.474 132.477 1.00 35.61 434 GLY B N 1
ATOM 6206 C CA . GLY B 1 248 ? 76.291 53.255 133.240 1.00 36.52 434 GLY B CA 1
ATOM 6207 C C . GLY B 1 248 ? 77.676 53.101 133.840 1.00 37.65 434 GLY B C 1
ATOM 6208 O O . GLY B 1 248 ? 78.499 54.019 133.853 1.00 37.78 434 GLY B O 1
ATOM 6209 N N . LYS B 1 249 ? 77.925 51.905 134.357 1.00 35.79 435 LYS B N 1
ATOM 6210 C CA . LYS B 1 249 ? 79.211 51.564 134.939 1.00 36.90 435 LYS B CA 1
ATOM 6211 C C . LYS B 1 249 ? 79.685 50.252 134.336 1.00 37.13 435 LYS B C 1
ATOM 6212 O O . LYS B 1 249 ? 78.889 49.476 133.804 1.00 36.58 435 LYS B O 1
ATOM 6218 N N . ASP B 1 250 ? 80.994 50.008 134.434 1.00 37.41 436 ASP B N 1
ATOM 6219 C CA . ASP B 1 250 ? 81.570 48.769 133.917 1.00 37.68 436 ASP B CA 1
ATOM 6220 C C . ASP B 1 250 ? 80.938 47.555 134.584 1.00 37.92 436 ASP B C 1
ATOM 6221 O O . ASP B 1 250 ? 80.736 47.530 135.801 1.00 38.41 436 ASP B O 1
ATOM 6226 N N . GLY B 1 251 ? 80.629 46.540 133.780 1.00 39.47 437 GLY B N 1
ATOM 6227 C CA . GLY B 1 251 ? 80.159 45.274 134.306 1.00 39.63 437 GLY B CA 1
ATOM 6228 C C . GLY B 1 251 ? 78.685 45.210 134.649 1.00 39.16 437 GLY B C 1
ATOM 6229 O O . GLY B 1 251 ? 78.226 44.168 135.137 1.00 39.22 437 GLY B O 1
ATOM 6230 N N . VAL B 1 252 ? 77.934 46.287 134.445 1.00 31.61 438 VAL B N 1
ATOM 6231 C CA . VAL B 1 252 ? 76.499 46.293 134.689 1.00 30.79 438 VAL B CA 1
ATOM 6232 C C . VAL B 1 252 ? 75.809 46.948 133.503 1.00 29.67 438 VAL B C 1
ATOM 6233 O O . VAL B 1 252 ? 76.261 47.985 133.004 1.00 29.53 438 VAL B O 1
ATOM 6237 N N . SER B 1 253 ? 74.711 46.345 133.063 1.00 38.57 439 SER B N 1
ATOM 6238 C CA . SER B 1 253 ? 73.997 46.826 131.891 1.00 37.46 439 SER B CA 1
ATOM 6239 C C . SER B 1 253 ? 73.354 48.189 132.126 1.00 36.80 439 SER B C 1
ATOM 6240 O O . SER B 1 253 ? 72.733 48.442 133.163 1.00 36.75 439 SER B O 1
ATOM 6243 N N . CYS B 1 254 ? 73.491 49.060 131.130 1.00 30.86 440 CYS B N 1
ATOM 6244 C CA . CYS B 1 254 ? 72.764 50.325 131.045 1.00 30.09 440 CYS B CA 1
ATOM 6245 C C . CYS B 1 254 ? 72.212 50.420 129.623 1.00 29.22 440 CYS B C 1
ATOM 6246 O O . CYS B 1 254 ? 72.818 51.051 128.757 1.00 29.27 440 CYS B O 1
ATOM 6249 N N . SER B 1 255 ? 71.076 49.773 129.372 1.00 31.99 441 SER B N 1
ATOM 6250 C CA . SER B 1 255 ? 70.629 49.575 128.000 1.00 31.38 441 SER B CA 1
ATOM 6251 C C . SER B 1 255 ? 69.113 49.427 127.965 1.00 30.54 441 SER B C 1
ATOM 6252 O O . SER B 1 255 ? 68.444 49.409 129.002 1.00 30.52 441 SER B O 1
ATOM 6255 N N . ASN B 1 256 ? 68.575 49.335 126.743 1.00 26.45 442 ASN B N 1
ATOM 6256 C CA . ASN B 1 256 ? 67.145 49.101 126.509 1.00 26.32 442 ASN B CA 1
ATOM 6257 C C . ASN B 1 256 ? 66.284 50.220 127.113 1.00 25.99 442 ASN B C 1
ATOM 6258 O O . ASN B 1 256 ? 65.237 49.970 127.725 1.00 25.95 442 ASN B O 1
ATOM 6263 N N . HIS B 1 257 ? 66.717 51.464 126.934 1.00 25.83 443 HIS B N 1
ATOM 6264 C CA . HIS B 1 257 ? 65.978 52.608 127.441 1.00 25.61 443 HIS B CA 1
ATOM 6265 C C . HIS B 1 257 ? 65.060 53.149 126.350 1.00 25.53 443 HIS B C 1
ATOM 6266 O O . HIS B 1 257 ? 65.406 53.145 125.164 1.00 25.61 443 HIS B O 1
ATOM 6273 N N . TYR B 1 258 ? 63.857 53.546 126.748 1.00 31.12 444 TYR B N 1
ATOM 6274 C CA . TYR B 1 258 ? 62.848 53.975 125.794 1.00 30.80 444 TYR B CA 1
ATOM 6275 C C . TYR B 1 258 ? 62.229 55.281 126.280 1.00 30.88 444 TYR B C 1
ATOM 6276 O O . TYR B 1 258 ? 61.880 55.401 127.461 1.00 31.30 444 TYR B O 1
ATOM 6285 N N . PHE B 1 259 ? 62.122 56.262 125.380 1.00 25.45 445 PHE B N 1
ATOM 6286 C CA . PHE B 1 259 ? 61.528 57.567 125.680 1.00 25.51 445 PHE B CA 1
ATOM 6287 C C . PHE B 1 259 ? 60.550 57.917 124.574 1.00 25.69 445 PHE B C 1
ATOM 6288 O O . PHE B 1 259 ? 60.897 57.846 123.394 1.00 25.78 445 PHE B O 1
ATOM 6296 N N . GLU B 1 260 ? 59.332 58.274 124.950 1.00 27.90 446 GLU B N 1
ATOM 6297 C CA . GLU B 1 260 ? 58.314 58.646 123.982 1.00 27.85 446 GLU B CA 1
ATOM 6298 C C . GLU B 1 260 ? 57.528 59.832 124.529 1.00 28.24 446 GLU B C 1
ATOM 6299 O O . GLU B 1 260 ? 57.230 59.882 125.726 1.00 28.51 446 GLU B O 1
ATOM 6305 N N . ASN B 1 261 ? 57.202 60.784 123.646 1.00 31.94 447 ASN B N 1
ATOM 6306 C CA . ASN B 1 261 ? 56.383 61.940 124.006 1.00 32.30 447 ASN B CA 1
ATOM 6307 C C . ASN B 1 261 ? 57.026 62.751 125.127 1.00 32.70 447 ASN B C 1
ATOM 6308 O O . ASN B 1 261 ? 56.343 63.307 125.987 1.00 32.96 447 ASN B O 1
ATOM 6313 N N . CYS B 1 262 ? 58.346 62.826 125.116 1.00 28.64 448 CYS B N 1
ATOM 6314 C CA . CYS B 1 262 ? 59.078 63.567 126.125 1.00 29.15 448 CYS B CA 1
ATOM 6315 C C . CYS B 1 262 ? 59.636 64.846 125.512 1.00 29.51 448 CYS B C 1
ATOM 6316 O O . CYS B 1 262 ? 59.944 64.901 124.318 1.00 29.34 448 CYS B O 1
ATOM 6319 N N . ASN B 1 263 ? 59.726 65.892 126.329 1.00 31.88 449 ASN B N 1
ATOM 6320 C CA . ASN B 1 263 ? 60.245 67.181 125.884 1.00 32.03 449 ASN B CA 1
ATOM 6321 C C . ASN B 1 263 ? 61.382 67.586 126.800 1.00 31.52 449 ASN B C 1
ATOM 6322 O O . ASN B 1 263 ? 61.157 67.992 127.949 1.00 31.44 449 ASN B O 1
ATOM 6327 N N . PHE B 1 264 ? 62.598 67.471 126.288 1.00 28.57 450 PHE B N 1
ATOM 6328 C CA . PHE B 1 264 ? 63.783 67.857 127.039 1.00 28.17 450 PHE B CA 1
ATOM 6329 C C . PHE B 1 264 ? 64.089 69.302 126.657 1.00 28.85 450 PHE B C 1
ATOM 6330 O O . PHE B 1 264 ? 64.527 69.589 125.544 1.00 28.99 450 PHE B O 1
ATOM 6338 N N . LEU B 1 265 ? 63.763 70.230 127.553 1.00 32.32 451 LEU B N 1
ATOM 6339 C CA . LEU B 1 265 ? 63.827 71.644 127.206 1.00 32.60 451 LEU B CA 1
ATOM 6340 C C . LEU B 1 265 ? 65.128 72.272 127.698 1.00 32.42 451 LEU B C 1
ATOM 6341 O O . LEU B 1 265 ? 66.176 71.615 127.704 1.00 32.12 451 LEU B O 1
ATOM 6346 N N . ASP B 1 266 ? 65.074 73.547 128.080 1.00 34.55 452 ASP B N 1
ATOM 6347 C CA . ASP B 1 266 ? 66.288 74.328 128.321 1.00 34.59 452 ASP B CA 1
ATOM 6348 C C . ASP B 1 266 ? 67.116 73.771 129.472 1.00 34.41 452 ASP B C 1
ATOM 6349 O O . ASP B 1 266 ? 66.591 73.405 130.525 1.00 34.41 452 ASP B O 1
ATOM 6354 N N . ALA B 1 267 ? 68.427 73.732 129.272 1.00 34.78 453 ALA B N 1
ATOM 6355 C CA . ALA B 1 267 ? 69.352 73.328 130.319 1.00 34.82 453 ALA B CA 1
ATOM 6356 C C . ALA B 1 267 ? 70.661 74.078 130.120 1.00 35.12 453 ALA B C 1
ATOM 6357 O O . ALA B 1 267 ? 70.984 74.487 129.003 1.00 35.15 453 ALA B O 1
ATOM 6359 N N . ARG B 1 268 ? 71.400 74.285 131.215 1.00 36.70 454 ARG B N 1
ATOM 6360 C CA . ARG B 1 268 ? 72.603 75.112 131.150 1.00 37.11 454 ARG B CA 1
ATOM 6361 C C . ARG B 1 268 ? 73.809 74.388 130.556 1.00 37.16 454 ARG B C 1
ATOM 6362 O O . ARG B 1 268 ? 74.834 75.039 130.331 1.00 37.55 454 ARG B O 1
ATOM 6370 N N . ARG B 1 269 ? 73.748 73.065 130.351 1.00 37.64 455 ARG B N 1
ATOM 6371 C CA . ARG B 1 269 ? 74.791 72.381 129.585 1.00 37.69 455 ARG B CA 1
ATOM 6372 C C . ARG B 1 269 ? 74.190 71.785 128.308 1.00 37.22 455 ARG B C 1
ATOM 6373 O O . ARG B 1 269 ? 74.318 72.375 127.232 1.00 37.22 455 ARG B O 1
ATOM 6381 N N . ASN B 1 270 ? 73.504 70.651 128.400 1.00 36.74 456 ASN B N 1
ATOM 6382 C CA . ASN B 1 270 ? 72.794 70.085 127.257 1.00 36.30 456 ASN B CA 1
ATOM 6383 C C . ASN B 1 270 ? 71.364 69.760 127.658 1.00 36.01 456 ASN B C 1
ATOM 6384 O O . ASN B 1 270 ? 71.083 69.510 128.830 1.00 36.09 456 ASN B O 1
ATOM 6389 N N . THR B 1 271 ? 70.456 69.745 126.681 1.00 30.12 457 THR B N 1
ATOM 6390 C CA . THR B 1 271 ? 69.099 69.310 126.996 1.00 29.59 457 THR B CA 1
ATOM 6391 C C . THR B 1 271 ? 69.085 67.862 127.476 1.00 28.92 457 THR B C 1
ATOM 6392 O O . THR B 1 271 ? 68.338 67.520 128.396 1.00 28.70 457 THR B O 1
ATOM 6396 N N . ALA B 1 272 ? 69.934 67.012 126.896 1.00 28.68 458 ALA B N 1
ATOM 6397 C CA . ALA B 1 272 ? 70.032 65.608 127.276 1.00 28.15 458 ALA B CA 1
ATOM 6398 C C . ALA B 1 272 ? 71.388 65.079 126.826 1.00 28.28 458 ALA B C 1
ATOM 6399 O O . ALA B 1 272 ? 71.962 65.573 125.854 1.00 28.56 458 ALA B O 1
ATOM 6401 N N . ALA B 1 273 ? 71.898 64.067 127.523 1.00 29.27 459 ALA B N 1
ATOM 6402 C CA . ALA B 1 273 ? 73.221 63.554 127.181 1.00 29.72 459 ALA B CA 1
ATOM 6403 C C . ALA B 1 273 ? 73.297 62.044 127.364 1.00 29.97 459 ALA B C 1
ATOM 6404 O O . ALA B 1 273 ? 72.845 61.510 128.382 1.00 30.11 459 ALA B O 1
ATOM 6406 N N . LEU B 1 274 ? 73.878 61.369 126.375 1.00 27.90 460 LEU B N 1
ATOM 6407 C CA . LEU B 1 274 ? 74.202 59.948 126.449 1.00 27.72 460 LEU B CA 1
ATOM 6408 C C . LEU B 1 274 ? 75.708 59.821 126.607 1.00 28.28 460 LEU B C 1
ATOM 6409 O O . LEU B 1 274 ? 76.467 60.324 125.767 1.00 28.64 460 LEU B O 1
ATOM 6414 N N . VAL B 1 275 ? 76.139 59.158 127.680 1.00 28.44 461 VAL B N 1
ATOM 6415 C CA . VAL B 1 275 ? 77.548 59.081 128.035 1.00 29.10 461 VAL B CA 1
ATOM 6416 C C . VAL B 1 275 ? 78.058 57.642 128.057 1.00 29.14 461 VAL B C 1
ATOM 6417 O O . VAL B 1 275 ? 79.185 57.377 127.624 1.00 29.62 461 VAL B O 1
ATOM 6421 N N . TYR B 1 276 ? 77.237 56.684 128.523 1.00 28.71 462 TYR B N 1
ATOM 6422 C CA . TYR B 1 276 ? 77.676 55.282 128.632 1.00 29.15 462 TYR B CA 1
ATOM 6423 C C . TYR B 1 276 ? 76.410 54.414 128.657 1.00 28.84 462 TYR B C 1
ATOM 6424 O O . TYR B 1 276 ? 75.786 54.251 129.713 1.00 28.97 462 TYR B O 1
ATOM 6433 N N . CYS B 1 277 ? 76.023 53.891 127.495 1.00 28.00 463 CYS B N 1
ATOM 6434 C CA . CYS B 1 277 ? 74.762 53.153 127.393 1.00 27.54 463 CYS B CA 1
ATOM 6435 C C . CYS B 1 277 ? 74.628 52.640 125.972 1.00 27.48 463 CYS B C 1
ATOM 6436 O O . CYS B 1 277 ? 75.327 53.108 125.070 1.00 27.68 463 CYS B O 1
ATOM 6439 N N . HIS B 1 278 ? 73.712 51.696 125.767 1.00 27.27 464 HIS B N 1
ATOM 6440 C CA . HIS B 1 278 ? 73.439 51.267 124.401 1.00 27.27 464 HIS B CA 1
ATOM 6441 C C . HIS B 1 278 ? 71.978 50.869 124.258 1.00 26.94 464 HIS B C 1
ATOM 6442 O O . HIS B 1 278 ? 71.281 50.629 125.242 1.00 26.77 464 HIS B O 1
ATOM 6449 N N . ASP B 1 279 ? 71.521 50.832 123.004 1.00 28.60 465 ASP B N 1
ATOM 6450 C CA . ASP B 1 279 ? 70.147 50.481 122.654 1.00 27.68 465 ASP B CA 1
ATOM 6451 C C . ASP B 1 279 ? 69.165 51.418 123.357 1.00 26.81 465 ASP B C 1
ATOM 6452 O O . ASP B 1 279 ? 68.428 51.056 124.279 1.00 26.67 465 ASP B O 1
ATOM 6457 N N . VAL B 1 280 ? 69.202 52.658 122.895 1.00 26.24 466 VAL B N 1
ATOM 6458 C CA . VAL B 1 280 ? 68.332 53.705 123.397 1.00 25.97 466 VAL B CA 1
ATOM 6459 C C . VAL B 1 280 ? 67.475 54.210 122.245 1.00 25.96 466 VAL B C 1
ATOM 6460 O O . VAL B 1 280 ? 67.976 54.420 121.135 1.00 26.15 466 VAL B O 1
ATOM 6464 N N . THR B 1 281 ? 66.185 54.396 122.498 1.00 28.08 467 THR B N 1
ATOM 6465 C CA . THR B 1 281 ? 65.280 54.864 121.458 1.00 27.78 467 THR B CA 1
ATOM 6466 C C . THR B 1 281 ? 64.513 56.086 121.938 1.00 27.61 467 THR B C 1
ATOM 6467 O O . THR B 1 281 ? 63.952 56.078 123.035 1.00 27.72 467 THR B O 1
ATOM 6471 N N . PHE B 1 282 ? 64.502 57.133 121.123 1.00 25.91 468 PHE B N 1
ATOM 6472 C CA . PHE B 1 282 ? 63.641 58.290 121.338 1.00 25.94 468 PHE B CA 1
ATOM 6473 C C . PHE B 1 282 ? 62.622 58.325 120.214 1.00 26.18 468 PHE B C 1
ATOM 6474 O O . PHE B 1 282 ? 62.996 58.310 119.035 1.00 26.40 468 PHE B O 1
ATOM 6482 N N . LYS B 1 283 ? 61.344 58.363 120.570 1.00 32.57 469 LYS B N 1
ATOM 6483 C CA . LYS B 1 283 ? 60.294 58.486 119.572 1.00 32.69 469 LYS B CA 1
ATOM 6484 C C . LYS B 1 283 ? 59.389 59.652 119.939 1.00 32.99 469 LYS B C 1
ATOM 6485 O O . LYS B 1 283 ? 58.869 59.719 121.058 1.00 33.14 469 LYS B O 1
ATOM 6491 N N . ASN B 1 284 ? 59.213 60.561 118.985 1.00 35.38 470 ASN B N 1
ATOM 6492 C CA . ASN B 1 284 ? 58.343 61.721 119.133 1.00 35.76 470 ASN B CA 1
ATOM 6493 C C . ASN B 1 284 ? 58.720 62.554 120.359 1.00 36.00 470 ASN B C 1
ATOM 6494 O O . ASN B 1 284 ? 57.862 63.021 121.106 1.00 36.30 470 ASN B O 1
ATOM 6499 N N . CYS B 1 285 ? 60.018 62.749 120.557 1.00 29.80 471 CYS B N 1
ATOM 6500 C CA . CYS B 1 285 ? 60.557 63.608 121.600 1.00 30.22 471 CYS B CA 1
ATOM 6501 C C . CYS B 1 285 ? 61.128 64.890 120.993 1.00 30.62 471 CYS B C 1
ATOM 6502 O O . CYS B 1 285 ? 61.383 64.974 119.791 1.00 30.41 471 CYS B O 1
ATOM 6505 N N . THR B 1 286 ? 61.284 65.917 121.823 1.00 29.41 472 THR B N 1
ATOM 6506 C CA . THR B 1 286 ? 61.911 67.143 121.365 1.00 29.82 472 THR B CA 1
ATOM 6507 C C . THR B 1 286 ? 63.068 67.499 122.279 1.00 29.46 472 THR B C 1
ATOM 6508 O O . THR B 1 286 ? 63.064 67.179 123.467 1.00 29.29 472 THR B O 1
ATOM 6512 N N . PHE B 1 287 ? 64.040 68.199 121.700 1.00 30.37 473 PHE B N 1
ATOM 6513 C CA . PHE B 1 287 ? 65.239 68.675 122.377 1.00 29.95 473 PHE B CA 1
ATOM 6514 C C . PHE B 1 287 ? 65.363 70.146 121.996 1.00 30.37 473 PHE B C 1
ATOM 6515 O O . PHE B 1 287 ? 65.642 70.473 120.837 1.00 30.50 473 PHE B O 1
ATOM 6523 N N . GLN B 1 288 ? 65.102 71.040 122.946 1.00 37.91 474 GLN B N 1
ATOM 6524 C CA . GLN B 1 288 ? 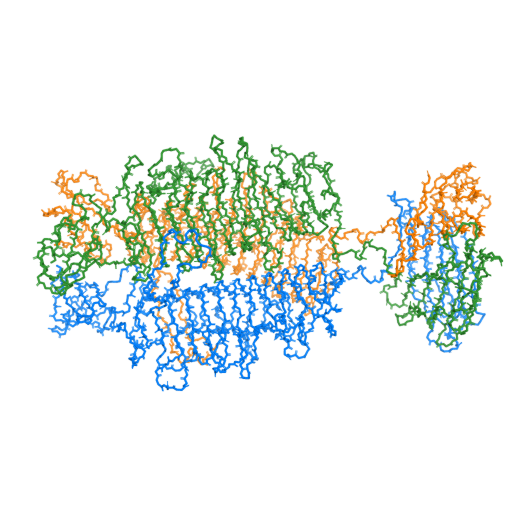64.898 72.445 122.624 1.00 38.41 474 GLN B CA 1
ATOM 6525 C C . GLN B 1 288 ? 65.661 73.334 123.595 1.00 38.27 474 GLN B C 1
ATOM 6526 O O . GLN B 1 288 ? 65.460 73.248 124.809 1.00 38.12 474 GLN B O 1
ATOM 6532 N N . GLN B 1 289 ? 66.535 74.184 123.052 1.00 32.04 475 GLN B N 1
ATOM 6533 C CA . GLN B 1 289 ? 67.181 75.280 123.775 1.00 32.74 475 GLN B CA 1
ATOM 6534 C C . GLN B 1 289 ? 66.568 76.566 123.232 1.00 33.60 475 GLN B C 1
ATOM 6535 O O . GLN B 1 289 ? 67.083 77.159 122.283 1.00 34.12 475 GLN B O 1
ATOM 6541 N N . LEU B 1 290 ? 65.434 76.968 123.802 1.00 38.18 476 LEU B N 1
ATOM 6542 C CA . LEU B 1 290 ? 64.731 78.160 123.348 1.00 38.47 476 LEU B CA 1
ATOM 6543 C C . LEU B 1 290 ? 64.770 79.297 124.372 1.00 38.58 476 LEU B C 1
ATOM 6544 O O . LEU B 1 290 ? 63.987 80.247 124.264 1.00 38.86 476 LEU B O 1
ATOM 6549 N N . LYS B 1 291 ? 65.685 79.247 125.347 1.00 41.52 477 LYS B N 1
ATOM 6550 C CA . LYS B 1 291 ? 65.857 80.326 126.324 1.00 41.64 477 LYS B CA 1
ATOM 6551 C C . LYS B 1 291 ? 67.272 80.869 126.173 1.00 41.38 477 LYS B C 1
ATOM 6552 O O . LYS B 1 291 ? 68.164 80.541 126.969 1.00 41.31 477 LYS B O 1
ATOM 6558 N N . PRO B 1 292 ? 67.509 81.730 125.180 1.00 42.82 478 PRO B N 1
ATOM 6559 C CA . PRO B 1 292 ? 68.891 82.156 124.905 1.00 42.60 478 PRO B CA 1
ATOM 6560 C C . PRO B 1 292 ? 69.527 82.891 126.065 1.00 42.70 478 PRO B C 1
ATOM 6561 O O . PRO B 1 292 ? 70.752 82.830 126.225 1.00 42.57 478 PRO B O 1
ATOM 6565 N N . GLU B 1 293 ? 68.726 83.544 126.908 1.00 46.43 479 GLU B N 1
ATOM 6566 C CA . GLU B 1 293 ? 69.279 84.272 128.044 1.00 46.56 479 GLU B CA 1
ATOM 6567 C C . GLU B 1 293 ? 69.906 83.340 129.077 1.00 46.58 479 GLU B C 1
ATOM 6568 O O . GLU B 1 293 ? 70.780 83.778 129.831 1.00 46.65 479 GLU B O 1
ATOM 6574 N N . LEU B 1 294 ? 69.484 82.071 129.120 1.00 37.75 480 LEU B N 1
ATOM 6575 C CA . LEU B 1 294 ? 70.071 81.037 129.982 1.00 37.75 480 LEU B CA 1
ATOM 6576 C C . LEU B 1 294 ? 71.115 80.282 129.159 1.00 37.46 480 LEU B C 1
ATOM 6577 O O . LEU B 1 294 ? 70.798 79.350 128.414 1.00 37.27 480 LEU B O 1
ATOM 6582 N N . THR B 1 295 ? 72.372 80.712 129.275 1.00 41.07 481 THR B N 1
ATOM 6583 C CA . THR B 1 295 ? 73.439 80.210 128.416 1.00 40.84 481 THR B CA 1
ATOM 6584 C C . THR B 1 295 ? 73.637 78.703 128.578 1.00 40.74 481 THR B C 1
ATOM 6585 O O . THR B 1 295 ? 73.451 78.137 129.659 1.00 40.91 481 THR B O 1
ATOM 6589 N N . TRP B 1 296 ? 74.028 78.056 127.482 1.00 33.94 482 TRP B N 1
ATOM 6590 C CA . TRP B 1 296 ? 74.172 76.609 127.449 1.00 33.06 482 TRP B CA 1
ATOM 6591 C C . TRP B 1 296 ? 75.328 76.263 126.522 1.00 32.81 482 TRP B C 1
ATOM 6592 O O . TRP B 1 296 ? 75.918 77.137 125.880 1.00 33.28 482 TRP B O 1
ATOM 6603 N N . VAL B 1 297 ? 75.630 74.974 126.435 1.00 34.85 483 VAL B N 1
ATOM 6604 C CA . VAL B 1 297 ? 76.806 74.481 125.729 1.00 34.79 483 VAL B CA 1
ATOM 6605 C C . VAL B 1 297 ? 76.424 73.843 124.394 1.00 34.44 483 VAL B C 1
ATOM 6606 O O . VAL B 1 297 ? 76.786 74.353 123.333 1.00 34.32 483 VAL B O 1
ATOM 6610 N N . TYR B 1 298 ? 75.669 72.736 124.428 1.00 32.57 484 TYR B N 1
ATOM 6611 C CA . TYR B 1 298 ? 75.191 72.075 123.218 1.00 32.24 484 TYR B CA 1
ATOM 6612 C C . TYR B 1 298 ? 73.698 71.798 123.320 1.00 32.13 484 TYR B C 1
ATOM 6613 O O . TYR B 1 298 ? 73.078 71.960 124.372 1.00 32.33 484 TYR B O 1
ATOM 6622 N N . LEU B 1 299 ? 73.132 71.321 122.212 1.00 35.43 485 LEU B N 1
ATOM 6623 C CA . LEU B 1 299 ? 71.717 70.968 122.173 1.00 35.41 485 LEU B CA 1
ATOM 6624 C C . LEU B 1 299 ? 71.491 69.538 122.670 1.00 35.36 485 LEU B C 1
ATOM 6625 O O . LEU B 1 299 ? 70.778 69.325 123.653 1.00 35.58 485 LEU B O 1
ATOM 6630 N N . PHE B 1 300 ? 72.107 68.562 122.008 1.00 33.41 486 PHE B N 1
ATOM 6631 C CA . PHE B 1 300 ? 71.987 67.151 122.347 1.00 33.37 486 PHE B CA 1
ATOM 6632 C C . PHE B 1 300 ? 73.358 66.505 122.184 1.00 33.44 486 PHE B C 1
ATOM 6633 O O . PHE B 1 300 ? 73.969 66.607 121.114 1.00 33.30 486 PHE B O 1
ATOM 6641 N N . ASP B 1 301 ? 73.838 65.828 123.227 1.00 32.55 487 ASP B N 1
ATOM 6642 C CA . ASP B 1 301 ? 75.238 65.419 123.292 1.00 32.89 487 ASP B CA 1
ATOM 6643 C C . ASP B 1 301 ? 75.361 63.926 123.557 1.00 33.17 487 ASP B C 1
ATOM 6644 O O . ASP B 1 301 ? 75.061 63.452 124.657 1.00 33.44 487 ASP B O 1
ATOM 6649 N N . ILE B 1 302 ? 75.828 63.192 122.558 1.00 28.33 488 ILE B N 1
ATOM 6650 C CA . ILE B 1 302 ? 76.301 61.827 122.736 1.00 28.84 488 ILE B CA 1
ATOM 6651 C C . ILE B 1 302 ? 77.808 61.944 122.924 1.00 29.44 488 ILE B C 1
ATOM 6652 O O . ILE B 1 302 ? 78.550 62.084 121.950 1.00 29.51 488 ILE B O 1
ATOM 6657 N N . GLU B 1 303 ? 78.268 61.903 124.176 1.00 37.59 489 GLU B N 1
ATOM 6658 C CA . GLU B 1 303 ? 79.673 62.154 124.494 1.00 38.15 489 GLU B CA 1
ATOM 6659 C C . GLU B 1 303 ? 80.175 61.262 125.619 1.00 38.92 489 GLU B C 1
ATOM 6660 O O . GLU B 1 303 ? 80.031 61.589 126.800 1.00 39.07 489 GLU B O 1
ATOM 6666 N N . PRO B 1 304 ? 80.753 60.109 125.289 1.00 29.49 490 PRO B N 1
ATOM 6667 C CA . PRO B 1 304 ? 81.553 59.375 126.279 1.00 30.11 490 PRO B CA 1
ATOM 6668 C C . PRO B 1 304 ? 82.741 60.202 126.746 1.00 30.46 490 PRO B C 1
ATOM 6669 O O . PRO B 1 304 ? 83.361 60.917 125.962 1.00 30.39 490 PRO B O 1
ATOM 6673 N N . ASN B 1 305 ? 83.051 60.113 128.033 1.00 39.62 491 ASN B N 1
ATOM 6674 C CA . ASN B 1 305 ? 84.172 60.875 128.570 1.00 39.81 491 ASN B CA 1
ATOM 6675 C C . ASN B 1 305 ? 85.498 60.340 128.034 1.00 40.21 491 ASN B C 1
ATOM 6676 O O . ASN B 1 305 ? 85.709 59.123 127.996 1.00 40.64 491 ASN B O 1
ATOM 6681 N N . PRO B 1 306 ? 86.411 61.224 127.627 1.00 42.22 492 PRO B N 1
ATOM 6682 C CA . PRO B 1 306 ? 87.719 60.770 127.137 1.00 42.54 492 PRO B CA 1
ATOM 6683 C C . PRO B 1 306 ? 88.472 60.003 128.211 1.00 43.04 492 PRO B C 1
ATOM 6684 O O . PRO B 1 306 ? 88.355 60.284 129.407 1.00 43.17 492 PRO B O 1
ATOM 6688 N N . ALA B 1 307 ? 89.255 59.025 127.766 1.00 40.81 493 ALA B N 1
ATOM 6689 C CA . ALA B 1 307 ? 90.114 58.252 128.656 1.00 41.19 493 ALA B CA 1
ATOM 6690 C C . ALA B 1 307 ? 89.315 57.518 129.727 1.00 41.52 493 ALA B C 1
ATOM 6691 O O . ALA B 1 307 ? 89.762 57.402 130.870 1.00 41.78 493 ALA B O 1
ATOM 6693 N N . THR B 1 308 ? 88.111 57.055 129.390 1.00 37.25 494 THR B N 1
ATOM 6694 C CA . THR B 1 308 ? 87.347 56.160 130.252 1.00 37.61 494 THR B CA 1
ATOM 6695 C C . THR B 1 308 ? 86.853 54.980 129.426 1.00 37.68 494 THR B C 1
ATOM 6696 O O . THR B 1 308 ? 87.087 54.896 128.213 1.00 37.46 494 THR B O 1
ATOM 6700 N N . THR B 1 309 ? 86.150 54.063 130.090 1.00 29.48 495 THR B N 1
ATOM 6701 C CA . THR B 1 309 ? 85.487 52.998 129.361 1.00 29.19 495 THR B CA 1
ATOM 6702 C C . THR B 1 309 ? 84.122 53.412 128.827 1.00 28.72 495 THR B C 1
ATOM 6703 O O . THR B 1 309 ? 83.427 52.564 128.267 1.00 28.46 495 THR B O 1
ATOM 6707 N N . ASP B 1 310 ? 83.727 54.680 128.966 1.00 37.94 496 ASP B N 1
ATOM 6708 C CA . ASP B 1 310 ? 82.442 55.133 128.438 1.00 37.36 496 ASP B CA 1
ATOM 6709 C C . ASP B 1 310 ? 82.312 54.790 126.959 1.00 37.01 496 ASP B C 1
ATOM 6710 O O . ASP B 1 310 ? 83.236 54.993 126.174 1.00 37.02 496 ASP B O 1
ATOM 6715 N N . THR B 1 311 ? 81.143 54.302 126.574 1.00 27.04 497 THR B N 1
ATOM 6716 C CA . THR B 1 311 ? 80.840 54.066 125.173 1.00 26.84 497 THR B CA 1
ATOM 6717 C C . THR B 1 311 ? 79.332 54.168 124.990 1.00 26.40 497 THR B C 1
ATOM 6718 O O . THR B 1 311 ? 78.576 53.782 125.880 1.00 26.24 497 THR B O 1
ATOM 6722 N N . VAL B 1 312 ? 78.910 54.695 123.838 1.00 26.27 498 VAL B N 1
ATOM 6723 C CA . VAL B 1 312 ? 77.506 54.849 123.469 1.00 25.92 498 VAL B CA 1
ATOM 6724 C C . VAL B 1 312 ? 77.315 54.314 122.060 1.00 25.82 498 VAL B C 1
ATOM 6725 O O . VAL B 1 312 ? 78.044 54.704 121.142 1.00 26.00 498 VAL B O 1
ATOM 6729 N N . TYR B 1 313 ? 76.324 53.447 121.877 1.00 25.61 499 TYR B N 1
ATOM 6730 C CA . TYR B 1 313 ? 76.062 52.896 120.550 1.00 25.58 499 TYR B CA 1
ATOM 6731 C C . TYR B 1 313 ? 74.629 52.384 120.490 1.00 25.36 499 TYR B C 1
ATOM 6732 O O . TYR B 1 313 ? 73.988 52.169 121.520 1.00 25.25 499 TYR B O 1
ATOM 6741 N N . ASN B 1 314 ? 74.132 52.198 119.264 1.00 26.66 500 ASN B N 1
ATOM 6742 C CA . ASN B 1 314 ? 72.768 51.720 119.004 1.00 25.86 500 ASN B CA 1
ATOM 6743 C C . ASN B 1 314 ? 71.742 52.693 119.588 1.00 25.08 500 ASN B C 1
ATOM 6744 O O . ASN B 1 314 ? 71.106 52.442 120.610 1.00 24.97 500 ASN B O 1
ATOM 6749 N N . VAL B 1 315 ? 71.627 53.836 118.924 1.00 29.45 501 VAL B N 1
ATOM 6750 C CA . VAL B 1 315 ? 70.702 54.882 119.328 1.00 28.58 501 VAL B CA 1
ATOM 6751 C C . VAL B 1 315 ? 69.824 55.230 118.139 1.00 27.97 501 VAL B C 1
ATOM 6752 O O . VAL B 1 315 ? 70.328 55.449 117.030 1.00 28.06 501 VAL B O 1
ATOM 6756 N N . THR B 1 316 ? 68.514 55.284 118.367 1.00 31.01 502 THR B N 1
ATOM 6757 C CA . THR B 1 316 ? 67.567 55.605 117.314 1.00 30.63 502 THR B CA 1
ATOM 6758 C C . THR B 1 316 ? 66.701 56.776 117.750 1.00 30.33 502 THR B C 1
ATOM 6759 O O . THR B 1 316 ? 66.088 56.746 118.825 1.00 30.41 502 THR B O 1
ATOM 6763 N N . LEU B 1 317 ? 66.667 57.806 116.922 1.00 27.52 503 LEU B N 1
ATOM 6764 C CA . LEU B 1 317 ? 65.827 58.976 117.137 1.00 27.42 503 LEU B CA 1
ATOM 6765 C C . LEU B 1 317 ? 64.829 59.015 115.994 1.00 27.35 503 LEU B C 1
ATOM 6766 O O . LEU B 1 317 ? 65.215 59.224 114.839 1.00 27.22 503 LEU B O 1
ATOM 6771 N N . ILE B 1 318 ? 63.561 58.771 116.315 1.00 27.35 504 ILE B N 1
ATOM 6772 C CA . ILE B 1 318 ? 62.496 58.647 115.330 1.00 27.39 504 ILE B CA 1
ATOM 6773 C C . ILE B 1 318 ? 61.531 59.794 115.550 1.00 27.58 504 ILE B C 1
ATOM 6774 O O . ILE B 1 318 ? 60.960 59.927 116.639 1.00 27.86 504 ILE B O 1
ATOM 6779 N N . ASN B 1 319 ? 61.309 60.586 114.509 1.00 25.59 505 ASN B N 1
ATOM 6780 C CA . ASN B 1 319 ? 60.321 61.649 114.555 1.00 25.83 505 ASN B CA 1
ATOM 6781 C C . ASN B 1 319 ? 60.566 62.563 115.756 1.00 25.88 505 ASN B C 1
ATOM 6782 O O . ASN B 1 319 ? 59.664 62.855 116.540 1.00 26.09 505 ASN B O 1
ATOM 6787 N N . CYS B 1 320 ? 61.821 62.944 115.953 1.00 30.97 506 CYS B N 1
ATOM 6788 C CA . CYS B 1 320 ? 62.192 63.856 117.025 1.00 31.36 506 CYS B CA 1
ATOM 6789 C C . CYS B 1 320 ? 62.470 65.242 116.462 1.00 31.53 506 CYS B C 1
ATOM 6790 O O . CYS B 1 320 ? 62.739 65.414 115.272 1.00 31.19 506 CYS B O 1
ATOM 6793 N N . VAL B 1 321 ? 62.393 66.240 117.336 1.00 26.33 507 VAL B N 1
ATOM 6794 C CA . VAL B 1 321 ? 62.652 67.625 116.966 1.00 26.61 507 VAL B CA 1
ATOM 6795 C C . VAL B 1 321 ? 63.873 68.106 117.732 1.00 26.70 507 VAL B C 1
ATOM 6796 O O . VAL B 1 321 ? 63.957 67.925 118.953 1.00 26.77 507 VAL B O 1
ATOM 6800 N N . PHE B 1 322 ? 64.829 68.686 117.009 1.00 33.27 508 PHE B N 1
ATOM 6801 C CA . PHE B 1 322 ? 65.980 69.366 117.589 1.00 33.15 508 PHE B CA 1
ATOM 6802 C C . PHE B 1 322 ? 65.877 70.844 117.241 1.00 33.55 508 PHE B C 1
ATOM 6803 O O . PHE B 1 322 ? 65.872 71.205 116.058 1.00 33.47 508 PHE B O 1
ATOM 6811 N N . ASN B 1 323 ? 65.779 71.693 118.264 1.00 32.46 509 ASN B N 1
ATOM 6812 C CA . ASN B 1 323 ? 65.469 73.099 118.053 1.00 32.89 509 ASN B CA 1
ATOM 6813 C C . ASN B 1 323 ? 66.291 73.965 118.993 1.00 32.72 509 ASN B C 1
ATOM 6814 O O . ASN B 1 323 ? 66.321 73.712 120.202 1.00 32.73 509 ASN B O 1
ATOM 6819 N N . ALA B 1 324 ? 66.970 74.971 118.436 1.00 32.30 510 ALA B N 1
ATOM 6820 C CA . ALA B 1 324 ? 67.801 75.868 119.226 1.00 32.19 510 ALA B CA 1
ATOM 6821 C C . ALA B 1 324 ? 67.811 77.264 118.618 1.00 32.38 510 ALA B C 1
ATOM 6822 O O . ALA B 1 324 ? 67.912 77.425 117.396 1.00 32.36 510 ALA B O 1
ATOM 6824 N N . LEU B 1 325 ? 67.747 78.271 119.483 1.00 41.78 511 LEU B N 1
ATOM 6825 C CA . LEU B 1 325 ? 67.968 79.653 119.094 1.00 41.90 511 LEU B CA 1
ATOM 6826 C C . LEU B 1 325 ? 69.382 80.054 119.482 1.00 41.63 511 LEU B C 1
ATOM 6827 O O . LEU B 1 325 ? 69.957 79.516 120.429 1.00 41.49 511 LEU B O 1
ATOM 6832 N N . ALA B 1 326 ? 69.937 81.006 118.739 1.00 40.31 512 ALA B N 1
ATOM 6833 C CA . ALA B 1 326 ? 71.302 81.443 118.987 1.00 40.17 512 ALA B CA 1
ATOM 6834 C C . ALA B 1 326 ? 71.465 81.973 120.404 1.00 40.30 512 ALA B C 1
ATOM 6835 O O . ALA B 1 326 ? 70.620 82.715 120.914 1.00 40.55 512 ALA B O 1
ATOM 6837 N N . SER B 1 327 ? 72.569 81.590 121.040 1.00 40.78 513 SER B N 1
ATOM 6838 C CA . SER B 1 327 ? 72.886 82.056 122.382 1.00 40.94 513 SER B CA 1
ATOM 6839 C C . SER B 1 327 ? 74.395 82.220 122.510 1.00 40.91 513 SER B C 1
ATOM 6840 O O . SER B 1 327 ? 75.164 81.389 122.017 1.00 40.74 513 SER B O 1
ATOM 6843 N N . ALA B 1 328 ? 74.804 83.269 123.218 1.00 42.83 514 ALA B N 1
ATOM 6844 C CA . ALA B 1 328 ? 76.209 83.635 123.324 1.00 42.90 514 ALA B CA 1
ATOM 6845 C C . ALA B 1 328 ? 77.035 82.495 123.898 1.00 42.87 514 ALA B C 1
ATOM 6846 O O . ALA B 1 328 ? 76.815 82.068 125.035 1.00 42.96 514 ALA B O 1
ATOM 6848 N N . GLY B 1 329 ? 78.001 82.017 123.113 1.00 37.40 515 GLY B N 1
ATOM 6849 C CA . GLY B 1 329 ? 78.844 80.906 123.504 1.00 37.40 515 GLY B CA 1
ATOM 6850 C C . GLY B 1 329 ? 78.242 79.524 123.303 1.00 37.17 515 GLY B C 1
ATOM 6851 O O . GLY B 1 329 ? 78.960 78.524 123.451 1.00 37.17 515 GLY B O 1
ATOM 6852 N N . ALA B 1 330 ? 76.958 79.423 122.969 1.00 42.48 516 ALA B N 1
ATOM 6853 C CA . ALA B 1 330 ? 76.336 78.120 122.784 1.00 42.27 516 ALA B CA 1
ATOM 6854 C C . ALA B 1 330 ? 76.615 77.604 121.377 1.00 42.05 516 ALA B C 1
ATOM 6855 O O . ALA B 1 330 ? 76.642 78.373 120.411 1.00 42.04 516 ALA B O 1
ATOM 6857 N N . GLU B 1 331 ? 76.809 76.295 121.264 1.00 35.39 517 GLU B N 1
ATOM 6858 C CA . GLU B 1 331 ? 76.934 75.653 119.962 1.00 35.17 517 GLU B CA 1
ATOM 6859 C C . GLU B 1 331 ? 75.698 74.800 119.703 1.00 34.91 517 GLU B C 1
ATOM 6860 O O . GLU B 1 331 ? 75.454 73.829 120.437 1.00 34.87 517 GLU B O 1
ATOM 6866 N N . PRO B 1 332 ? 74.879 75.131 118.715 1.00 34.73 518 PRO B N 1
ATOM 6867 C CA . PRO B 1 332 ? 73.579 74.469 118.532 1.00 34.60 518 PRO B CA 1
ATOM 6868 C C . PRO B 1 332 ? 73.667 73.116 117.834 1.00 34.30 518 PRO B C 1
ATOM 6869 O O . PRO B 1 332 ? 72.944 72.845 116.875 1.00 34.17 518 PRO B O 1
ATOM 6873 N N . THR B 1 333 ? 74.524 72.240 118.347 1.00 33.74 519 THR B N 1
ATOM 6874 C CA . THR B 1 333 ? 74.839 71.001 117.662 1.00 33.53 519 THR B CA 1
ATOM 6875 C C . THR B 1 333 ? 74.215 69.800 118.364 1.00 33.45 519 THR B C 1
ATOM 6876 O O . THR B 1 333 ? 73.996 69.788 119.580 1.00 33.62 519 THR B O 1
ATOM 6880 N N . VAL B 1 334 ? 73.949 68.787 117.559 1.00 28.56 520 VAL B N 1
ATOM 6881 C CA . VAL B 1 334 ? 73.557 67.465 117.997 1.00 28.50 520 VAL B CA 1
ATOM 6882 C C . VAL B 1 334 ? 74.779 66.592 117.743 1.00 28.66 520 VAL B C 1
ATOM 6883 O O . VAL B 1 334 ? 75.103 66.283 116.589 1.00 28.62 520 VAL B O 1
ATOM 6887 N N . LEU B 1 335 ? 75.520 66.276 118.804 1.00 30.86 521 LEU B N 1
ATOM 6888 C CA . LEU B 1 335 ? 76.838 65.667 118.659 1.00 31.27 521 LEU B CA 1
ATOM 6889 C C . LEU B 1 335 ? 76.762 64.154 118.750 1.00 31.48 521 LEU B C 1
ATOM 6890 O O . LEU B 1 335 ? 76.088 63.600 119.626 1.00 31.47 521 LEU B O 1
ATOM 6895 N N . VAL B 1 336 ? 77.504 63.495 117.865 1.00 27.79 522 VAL B N 1
ATOM 6896 C CA . VAL B 1 336 ? 77.700 62.054 117.902 1.00 28.19 522 VAL B CA 1
ATOM 6897 C C . VAL B 1 336 ? 79.194 61.792 118.044 1.00 28.90 522 VAL B C 1
ATOM 6898 O O . VAL B 1 336 ? 79.986 62.187 117.178 1.00 29.02 522 VAL B O 1
ATOM 6902 N N . LYS B 1 337 ? 79.578 61.158 119.150 1.00 29.83 523 LYS B N 1
ATOM 6903 C CA . LYS B 1 337 ? 80.966 60.781 119.403 1.00 30.57 523 LYS B CA 1
ATOM 6904 C C . LYS B 1 337 ? 81.056 59.272 119.600 1.00 31.16 523 LYS B C 1
ATOM 6905 O O . LYS B 1 337 ? 80.642 58.753 120.640 1.00 31.35 523 LYS B O 1
ATOM 6911 N N . GLU B 1 338 ? 81.612 58.572 118.609 1.00 29.98 524 GLU B N 1
ATOM 6912 C CA . GLU B 1 338 ? 81.947 57.159 118.749 1.00 30.62 524 GLU B CA 1
ATOM 6913 C C . GLU B 1 338 ? 83.210 57.034 119.583 1.00 31.28 524 GLU B C 1
ATOM 6914 O O . GLU B 1 338 ? 84.200 57.714 119.316 1.00 31.42 524 GLU B O 1
ATOM 6920 N N . GLN B 1 339 ? 83.176 56.174 120.592 1.00 30.74 525 GLN B N 1
ATOM 6921 C CA . GLN B 1 339 ? 84.351 55.899 121.416 1.00 31.40 525 GLN B CA 1
ATOM 6922 C C . GLN B 1 339 ? 84.210 54.499 122.006 1.00 31.87 525 GLN B C 1
ATOM 6923 O O . GLN B 1 339 ? 83.200 54.212 122.659 1.00 31.71 525 GLN B O 1
ATOM 6929 N N . ASN B 1 340 ? 85.184 53.625 121.745 1.00 52.54 526 ASN B N 1
ATOM 6930 C CA . ASN B 1 340 ? 85.233 52.287 122.354 1.00 52.94 526 ASN B CA 1
ATOM 6931 C C . ASN B 1 340 ? 84.005 51.441 122.024 1.00 52.67 526 ASN B C 1
ATOM 6932 O O . ASN B 1 340 ? 83.634 50.557 122.796 1.00 52.85 526 ASN B O 1
ATOM 6937 N N . THR B 1 341 ? 83.359 51.691 120.898 1.00 31.30 527 THR B N 1
ATOM 6938 C CA . THR B 1 341 ? 82.189 50.883 120.613 1.00 30.93 527 THR B CA 1
ATOM 6939 C C . THR B 1 341 ? 82.608 49.507 120.108 1.00 31.06 527 THR B C 1
ATOM 6940 O O . THR B 1 341 ? 83.633 49.377 119.443 1.00 31.20 527 THR B O 1
ATOM 6944 N N . PRO B 1 342 ? 81.820 48.470 120.399 1.00 27.39 528 PRO B N 1
ATOM 6945 C CA . PRO B 1 342 ? 82.250 47.111 120.030 1.00 27.75 528 PRO B CA 1
ATOM 6946 C C . PRO B 1 342 ? 82.430 46.925 118.537 1.00 28.01 528 PRO B C 1
ATOM 6947 O O . PRO B 1 342 ? 83.377 46.241 118.125 1.00 28.52 528 PRO B O 1
ATOM 6951 N N . THR B 1 343 ? 81.604 47.567 117.711 1.00 27.73 529 THR B N 1
ATOM 6952 C CA . THR B 1 343 ? 81.676 47.370 116.273 1.00 27.99 529 THR B CA 1
ATOM 6953 C C . THR B 1 343 ? 82.410 48.483 115.538 1.00 28.15 529 THR B C 1
ATOM 6954 O O . THR B 1 343 ? 82.625 48.357 114.328 1.00 28.44 529 THR B O 1
ATOM 6958 N N . GLY B 1 344 ? 82.799 49.563 116.225 1.00 35.37 530 GLY B N 1
ATOM 6959 C CA . GLY B 1 344 ? 83.438 50.690 115.574 1.00 35.44 530 GLY B CA 1
ATOM 6960 C C . GLY B 1 344 ? 82.489 51.697 114.969 1.00 35.04 530 GLY B C 1
ATOM 6961 O O . GLY B 1 344 ? 82.941 52.742 114.483 1.00 35.00 530 GLY B O 1
ATOM 6962 N N . SER B 1 345 ? 81.206 51.410 114.954 1.00 31.43 531 SER B N 1
ATOM 6963 C CA . SER B 1 345 ? 80.125 52.286 114.555 1.00 31.00 531 SER B CA 1
ATOM 6964 C C . SER B 1 345 ? 79.266 52.612 115.759 1.00 30.76 531 SER B C 1
ATOM 6965 O O . SER B 1 345 ? 78.936 51.713 116.539 1.00 30.87 531 SER B O 1
ATOM 6968 N N . PRO B 1 346 ? 78.892 53.875 115.953 1.00 26.46 532 PRO B N 1
ATOM 6969 C CA . PRO B 1 346 ? 77.932 54.181 117.016 1.00 26.12 532 PRO B CA 1
ATOM 6970 C C . PRO B 1 346 ? 76.532 53.712 116.678 1.00 25.84 532 PRO B C 1
ATOM 6971 O O . PRO B 1 346 ? 75.688 53.655 117.572 1.00 25.62 532 PRO B O 1
ATOM 6975 N N . ASN B 1 347 ? 76.271 53.349 115.426 1.00 25.92 533 ASN B N 1
ATOM 6976 C CA . ASN B 1 347 ? 74.965 52.865 115.008 1.00 25.76 533 ASN B CA 1
ATOM 6977 C C . ASN B 1 347 ? 73.872 53.800 115.522 1.00 25.47 533 ASN B C 1
ATOM 6978 O O . ASN B 1 347 ? 72.919 53.398 116.201 1.00 25.31 533 ASN B O 1
ATOM 6983 N N . VAL B 1 348 ? 74.069 55.088 115.225 1.00 25.94 534 VAL B N 1
ATOM 6984 C CA . VAL B 1 348 ? 73.164 56.168 115.572 1.00 25.36 534 VAL B CA 1
ATOM 6985 C C . VAL B 1 348 ? 72.380 56.541 114.326 1.00 25.28 534 VAL B C 1
ATOM 6986 O O . VAL B 1 348 ? 72.974 56.809 113.269 1.00 25.45 534 VAL B O 1
ATOM 6990 N N . LYS B 1 349 ? 71.055 56.553 114.437 1.00 33.14 535 LYS B N 1
ATOM 6991 C CA . LYS B 1 349 ? 70.179 56.816 113.308 1.00 32.77 535 LYS B CA 1
ATOM 6992 C C . LYS B 1 349 ? 69.278 58.003 113.615 1.00 32.09 535 LYS B C 1
ATOM 6993 O O . LYS B 1 349 ? 68.669 58.063 114.688 1.00 31.90 535 LYS B O 1
ATOM 6999 N N . PHE B 1 350 ? 69.198 58.942 112.673 1.00 25.18 536 PHE B N 1
ATOM 7000 C CA . PHE B 1 350 ? 68.239 60.038 112.714 1.00 25.19 536 PHE B CA 1
ATOM 7001 C C . PHE B 1 350 ? 67.179 59.755 111.655 1.00 25.25 536 PHE B C 1
ATOM 7002 O O . PHE B 1 350 ? 67.457 59.817 110.454 1.00 25.37 536 PHE B O 1
ATOM 7010 N N . LEU B 1 351 ? 65.975 59.421 112.087 1.00 25.23 537 LEU B N 1
ATOM 7011 C CA . LEU B 1 351 ? 64.912 59.040 111.171 1.00 25.36 537 LEU B CA 1
ATOM 7012 C C . LEU B 1 351 ? 63.725 59.978 111.360 1.00 25.44 537 LEU B C 1
ATOM 7013 O O . LEU B 1 351 ? 63.240 60.154 112.486 1.00 25.41 537 LEU B O 1
ATOM 7018 N N . ASN B 1 352 ? 63.251 60.569 110.261 1.00 26.39 538 ASN B N 1
ATOM 7019 C CA . ASN B 1 352 ? 62.065 61.429 110.287 1.00 26.49 538 ASN B CA 1
ATOM 7020 C C . ASN B 1 352 ? 62.227 62.589 111.277 1.00 26.47 538 ASN B C 1
ATOM 7021 O O . ASN B 1 352 ? 61.255 63.054 111.871 1.00 26.69 538 ASN B O 1
ATOM 7026 N N . CYS B 1 353 ? 63.450 63.044 111.511 1.00 26.66 539 CYS B N 1
ATOM 7027 C CA . CYS B 1 353 ? 63.665 64.079 112.511 1.00 26.82 539 CYS B CA 1
ATOM 7028 C C . CYS B 1 353 ? 63.669 65.466 111.873 1.00 26.94 539 CYS B C 1
ATOM 7029 O O . CYS B 1 353 ? 63.829 65.621 110.659 1.00 26.81 539 CYS B O 1
ATOM 7032 N N . ARG B 1 354 ? 63.489 66.485 112.715 1.00 26.10 540 ARG B N 1
ATOM 7033 C CA . ARG B 1 354 ? 63.439 67.864 112.255 1.00 26.39 540 ARG B CA 1
ATOM 7034 C C . ARG B 1 354 ? 64.444 68.699 113.036 1.00 26.53 540 ARG B C 1
ATOM 7035 O O . ARG B 1 354 ? 64.386 68.770 114.267 1.00 26.60 540 ARG B O 1
ATOM 7043 N N . PHE B 1 355 ? 65.375 69.309 112.305 1.00 27.27 541 PHE B N 1
ATOM 7044 C CA . PHE B 1 355 ? 66.388 70.193 112.862 1.00 27.43 541 PHE B CA 1
ATOM 7045 C C . PHE B 1 355 ? 65.970 71.624 112.560 1.00 27.98 541 PHE B C 1
ATOM 7046 O O . PHE B 1 355 ? 66.002 72.062 111.404 1.00 27.90 541 PHE B O 1
ATOM 7054 N N . LYS B 1 356 ? 65.581 72.345 113.599 1.00 33.85 542 LYS B N 1
ATOM 7055 C CA . LYS B 1 356 ? 65.001 73.666 113.473 1.00 34.53 542 LYS B CA 1
ATOM 7056 C C . LYS B 1 356 ? 65.920 74.725 114.067 1.00 34.55 542 LYS B C 1
ATOM 7057 O O . LYS B 1 356 ? 66.812 74.429 114.869 1.00 34.16 542 LYS B O 1
ATOM 7063 N N . GLY B 1 357 ? 65.696 75.970 113.636 1.00 33.65 543 GLY B N 1
ATOM 7064 C CA . GLY B 1 357 ? 66.470 77.097 114.140 1.00 33.58 543 GLY B CA 1
ATOM 7065 C C . GLY B 1 357 ? 67.923 76.963 113.738 1.00 32.97 543 GLY B C 1
ATOM 7066 O O . GLY B 1 357 ? 68.262 76.924 112.551 1.00 32.80 543 GLY B O 1
ATOM 7067 N N . LYS B 1 358 ? 68.804 76.871 114.727 1.00 38.26 544 LYS B N 1
ATOM 7068 C CA . LYS B 1 358 ? 70.231 76.709 114.489 1.00 37.60 544 LYS B CA 1
ATOM 7069 C C . LYS B 1 358 ? 70.695 75.260 114.598 1.00 37.01 544 LYS B C 1
ATOM 7070 O O . LYS B 1 358 ? 71.899 75.008 114.510 1.00 36.59 544 LYS B O 1
ATOM 7076 N N . ALA B 1 359 ? 69.783 74.314 114.834 1.00 35.91 545 ALA B N 1
ATOM 7077 C CA . ALA B 1 359 ? 70.179 72.944 115.141 1.00 35.43 545 ALA B CA 1
ATOM 7078 C C . ALA B 1 359 ? 70.885 72.286 113.964 1.00 34.86 545 ALA B C 1
ATOM 7079 O O . ALA B 1 359 ? 70.476 72.425 112.808 1.00 34.83 545 ALA B O 1
ATOM 7081 N N . THR B 1 360 ? 71.945 71.546 114.269 1.00 31.40 546 THR B N 1
ATOM 7082 C CA . THR B 1 360 ? 72.742 70.906 113.234 1.00 31.00 546 THR B CA 1
ATOM 7083 C C . THR B 1 360 ? 73.491 69.740 113.870 1.00 30.90 546 THR B C 1
ATOM 7084 O O . THR B 1 360 ? 73.743 69.729 115.077 1.00 31.14 546 THR B O 1
ATOM 7088 N N . ILE B 1 361 ? 73.844 68.762 113.043 1.00 29.54 547 ILE B N 1
ATOM 7089 C CA . ILE B 1 361 ? 74.518 67.552 113.505 1.00 29.66 547 ILE B CA 1
ATOM 7090 C C . ILE B 1 361 ? 76.012 67.811 113.544 1.00 29.90 547 ILE B C 1
ATOM 7091 O O . ILE B 1 361 ? 76.575 68.338 112.581 1.00 29.83 547 ILE B O 1
ATOM 7096 N N . ARG B 1 362 ? 76.674 67.410 114.625 1.00 30.53 548 ARG B N 1
ATOM 7097 C CA . ARG B 1 362 ? 78.129 67.535 114.705 1.00 30.94 548 ARG B CA 1
ATOM 7098 C C . ARG B 1 362 ? 78.770 66.160 114.793 1.00 31.43 548 ARG B C 1
ATOM 7099 O O . ARG B 1 362 ? 78.442 65.375 115.689 1.00 31.69 548 ARG B O 1
ATOM 7107 N N . ASN B 1 363 ? 79.661 65.863 113.852 1.00 29.07 549 ASN B N 1
ATOM 7108 C CA . ASN B 1 363 ? 80.497 64.671 113.932 1.00 29.77 549 ASN B CA 1
ATOM 7109 C C . ASN B 1 363 ? 81.625 64.926 114.922 1.00 30.42 549 ASN B C 1
ATOM 7110 O O . ASN B 1 363 ? 82.523 65.738 114.658 1.00 30.55 549 ASN B O 1
ATOM 7115 N N . ASN B 1 364 ? 81.602 64.218 116.048 1.00 28.80 550 ASN B N 1
ATOM 7116 C CA . ASN B 1 364 ? 82.655 64.301 117.054 1.00 29.45 550 ASN B CA 1
ATOM 7117 C C . ASN B 1 364 ? 83.380 62.963 117.213 1.00 29.71 550 ASN B C 1
ATOM 7118 O O . ASN B 1 364 ? 83.836 62.626 118.304 1.00 30.16 550 ASN B O 1
ATOM 7123 N N . CYS B 1 365 ? 83.509 62.199 116.125 1.00 29.53 551 CYS B N 1
ATOM 7124 C CA . CYS B 1 365 ? 84.146 60.885 116.159 1.00 30.26 551 CYS B CA 1
ATOM 7125 C C . CYS B 1 365 ? 85.623 61.043 115.818 1.00 30.89 551 CYS B C 1
ATOM 7126 O O . CYS B 1 365 ? 85.975 61.354 114.674 1.00 30.66 551 CYS B O 1
ATOM 7129 N N . ALA B 1 366 ? 86.493 60.814 116.802 1.00 38.65 552 ALA B N 1
ATOM 7130 C CA . ALA B 1 366 ? 87.921 61.016 116.571 1.00 39.28 552 ALA B CA 1
ATOM 7131 C C . ALA B 1 366 ? 88.485 60.007 115.586 1.00 39.84 552 ALA B C 1
ATOM 7132 O O . ALA B 1 366 ? 89.466 60.298 114.894 1.00 40.02 552 ALA B O 1
ATOM 7134 N N A ASN B 1 367 ? 87.882 58.831 115.492 0.58 32.43 553 ASN B N 1
ATOM 7135 N N B ASN B 1 367 ? 87.897 58.812 115.513 0.42 32.45 553 ASN B N 1
ATOM 7136 C CA A ASN B 1 367 ? 88.369 57.793 114.601 0.58 32.89 553 ASN B CA 1
ATOM 7137 C CA B ASN B 1 367 ? 88.370 57.760 114.621 0.42 32.91 553 ASN B CA 1
ATOM 7138 C C A ASN B 1 367 ? 87.409 57.557 113.446 0.58 32.15 553 ASN B C 1
ATOM 7139 C C B ASN B 1 367 ? 87.454 57.580 113.412 0.42 32.16 553 ASN B C 1
ATOM 7140 O O A ASN B 1 367 ? 87.372 56.469 112.864 0.58 32.36 553 ASN B O 1
ATOM 7141 O O B ASN B 1 367 ? 87.496 56.536 112.753 0.42 32.41 553 ASN B O 1
ATOM 7150 N N . GLY B 1 368 ? 86.636 58.577 113.106 1.00 30.93 554 GLY B N 1
ATOM 7151 C CA . GLY B 1 368 ? 85.741 58.482 111.968 1.00 30.31 554 GLY B CA 1
ATOM 7152 C C . GLY B 1 368 ? 84.375 57.952 112.353 1.00 29.67 554 GLY B C 1
ATOM 7153 O O . GLY B 1 368 ? 84.219 57.124 113.250 1.00 29.80 554 GLY B O 1
ATOM 7154 N N . TRP B 1 369 ? 83.360 58.457 111.667 1.00 29.05 555 TRP B N 1
ATOM 7155 C CA . TRP B 1 369 ? 81.974 58.077 111.919 1.00 28.48 555 TRP B CA 1
ATOM 7156 C C . TRP B 1 369 ? 81.574 57.029 110.886 1.00 28.40 555 TRP B C 1
ATOM 7157 O O . TRP B 1 369 ? 81.334 57.356 109.719 1.00 28.20 555 TRP B O 1
ATOM 7168 N N . LYS B 1 370 ? 81.495 55.770 111.320 1.00 28.62 556 LYS B N 1
ATOM 7169 C CA . LYS B 1 370 ? 81.163 54.666 110.430 1.00 28.69 556 LYS B CA 1
ATOM 7170 C C . LYS B 1 370 ? 79.650 54.440 110.402 1.00 28.20 556 LYS B C 1
ATOM 7171 O O . LYS B 1 370 ? 78.994 54.422 111.452 1.00 28.19 556 LYS B O 1
ATOM 7177 N N . ASP B 1 371 ? 79.099 54.311 109.195 1.00 33.12 557 ASP B N 1
ATOM 7178 C CA . ASP B 1 371 ? 77.676 54.043 108.978 1.00 32.98 557 ASP B CA 1
ATOM 7179 C C . ASP B 1 371 ? 76.786 55.105 109.637 1.00 32.27 557 ASP B C 1
ATOM 7180 O O . ASP B 1 371 ? 75.923 54.825 110.468 1.00 32.31 557 ASP B O 1
ATOM 7185 N N . CYS B 1 372 ? 77.015 56.344 109.236 1.00 33.04 558 CYS B N 1
ATOM 7186 C CA . CYS B 1 372 ? 76.152 57.443 109.650 1.00 32.07 558 CYS B CA 1
ATOM 7187 C C . CYS B 1 372 ? 74.817 57.401 108.898 1.00 31.66 558 CYS B C 1
ATOM 7188 O O . CYS B 1 372 ? 74.787 57.383 107.664 1.00 31.74 558 CYS B O 1
ATOM 7191 N N . ILE B 1 373 ? 73.707 57.433 109.631 1.00 26.16 559 ILE B N 1
ATOM 7192 C CA . ILE B 1 373 ? 72.373 57.296 109.036 1.00 26.03 559 ILE B CA 1
ATOM 7193 C C . ILE B 1 373 ? 71.538 58.544 109.325 1.00 25.84 559 ILE B C 1
ATOM 7194 O O . ILE B 1 373 ? 71.228 58.835 110.484 1.00 25.84 559 ILE B O 1
ATOM 7199 N N . VAL B 1 374 ? 71.146 59.251 108.268 1.00 25.75 560 VAL B N 1
ATOM 7200 C CA . VAL B 1 374 ? 70.216 60.379 108.332 1.00 25.68 560 VAL B CA 1
ATOM 7201 C C . VAL B 1 374 ? 69.185 60.175 107.227 1.00 25.73 560 VAL B C 1
ATOM 7202 O O . VAL B 1 374 ? 69.521 60.270 106.040 1.00 25.77 560 VAL B O 1
ATOM 7206 N N . ASP B 1 375 ? 67.934 59.914 107.594 1.00 27.38 561 ASP B N 1
ATOM 7207 C CA . ASP B 1 375 ? 66.950 59.569 106.574 1.00 27.58 561 ASP B CA 1
ATOM 7208 C C . ASP B 1 375 ? 65.622 60.269 106.827 1.00 27.44 561 ASP B C 1
ATOM 7209 O O . ASP B 1 375 ? 65.077 60.203 107.934 1.00 27.45 561 ASP B O 1
ATOM 7214 N N . ASN B 1 376 ? 65.098 60.912 105.782 1.00 26.27 562 ASN B N 1
ATOM 7215 C CA . ASN B 1 376 ? 63.817 61.619 105.843 1.00 26.55 562 ASN B CA 1
ATOM 7216 C C . ASN B 1 376 ? 63.806 62.691 106.933 1.00 26.54 562 ASN B C 1
ATOM 7217 O O . ASN B 1 376 ? 62.785 62.939 107.568 1.00 26.81 562 ASN B O 1
ATOM 7222 N N . CYS B 1 377 ? 64.925 63.368 107.108 1.00 27.61 563 CYS B N 1
ATOM 7223 C CA . CYS B 1 377 ? 65.022 64.449 108.069 1.00 27.58 563 CYS B CA 1
ATOM 7224 C C . CYS B 1 377 ? 64.926 65.799 107.362 1.00 27.65 563 CYS B C 1
ATOM 7225 O O . CYS B 1 377 ? 65.146 65.911 106.156 1.00 27.57 563 CYS B O 1
ATOM 7228 N N . GLU B 1 378 ? 64.571 66.829 108.135 1.00 29.83 564 GLU B N 1
ATOM 7229 C CA . GLU B 1 378 ? 64.477 68.198 107.636 1.00 30.09 564 GLU B CA 1
ATOM 7230 C C . GLU B 1 378 ? 65.510 69.067 108.340 1.00 30.11 564 GLU B C 1
ATOM 7231 O O . GLU B 1 378 ? 65.673 68.988 109.561 1.00 30.24 564 GLU B O 1
ATOM 7237 N N . PHE B 1 379 ? 66.163 69.940 107.576 1.00 27.39 565 PHE B N 1
ATOM 7238 C CA . PHE B 1 379 ? 67.205 70.809 108.111 1.00 27.52 565 PHE B CA 1
ATOM 7239 C C . PHE B 1 379 ? 66.892 72.256 107.764 1.00 28.10 565 PHE B C 1
ATOM 7240 O O . PHE B 1 379 ? 66.783 72.604 106.580 1.00 28.28 565 PHE B O 1
ATOM 7248 N N . ASP B 1 380 ? 66.772 73.100 108.798 1.00 34.72 566 ASP B N 1
ATOM 7249 C CA . ASP B 1 380 ? 66.610 74.536 108.573 1.00 35.44 566 ASP B CA 1
ATOM 7250 C C . ASP B 1 380 ? 67.911 75.192 108.120 1.00 35.16 566 ASP B C 1
ATOM 7251 O O . ASP B 1 380 ? 67.876 76.199 107.405 1.00 35.61 566 ASP B O 1
ATOM 7256 N N . THR B 1 381 ? 69.064 74.634 108.495 1.00 32.97 567 THR B N 1
ATOM 7257 C CA . THR B 1 381 ? 70.343 75.256 108.159 1.00 32.81 567 THR B CA 1
ATOM 7258 C C . THR B 1 381 ? 71.336 74.161 107.766 1.00 32.12 567 THR B C 1
ATOM 7259 O O . THR B 1 381 ? 70.916 73.145 107.192 1.00 31.82 567 THR B O 1
ATOM 7263 N N . LEU B 1 382 ? 72.637 74.356 108.010 1.00 33.59 568 LEU B N 1
ATOM 7264 C CA . LEU B 1 382 ? 73.618 73.305 107.728 1.00 33.16 568 LEU B CA 1
ATOM 7265 C C . LEU B 1 382 ? 73.172 71.976 108.309 1.00 32.86 568 LEU B C 1
ATOM 7266 O O . LEU B 1 382 ? 72.717 71.902 109.455 1.00 32.93 568 LEU B O 1
ATOM 7271 N N . ALA B 1 383 ? 73.302 70.921 107.509 1.00 31.31 569 ALA B N 1
ATOM 7272 C CA . ALA B 1 383 ? 73.045 69.585 108.024 1.00 31.11 569 ALA B CA 1
ATOM 7273 C C . ALA B 1 383 ? 74.166 69.136 108.954 1.00 31.15 569 ALA B C 1
ATOM 7274 O O . ALA B 1 383 ? 73.912 68.491 109.980 1.00 31.15 569 ALA B O 1
ATOM 7276 N N . PHE B 1 384 ? 75.413 69.469 108.616 1.00 29.29 570 PHE B N 1
ATOM 7277 C CA . PHE B 1 384 ? 76.572 69.042 109.393 1.00 29.50 570 PHE B CA 1
ATOM 7278 C C . PHE B 1 384 ? 77.442 70.242 109.737 1.00 29.74 570 PHE B C 1
ATOM 7279 O O . PHE B 1 384 ? 77.741 71.071 108.871 1.00 29.81 570 PHE B O 1
ATOM 7287 N N . SER B 1 385 ? 77.871 70.324 110.990 1.00 33.77 571 SER B N 1
ATOM 7288 C CA . SER B 1 385 ? 78.834 71.341 111.402 1.00 34.09 571 SER B CA 1
ATOM 7289 C C . SER B 1 385 ? 79.891 70.613 112.222 1.00 34.47 571 SER B C 1
ATOM 7290 O O . SER B 1 385 ? 79.652 70.249 113.377 1.00 34.54 571 SER B O 1
ATOM 7293 N N . THR B 1 386 ? 81.042 70.367 111.610 1.00 31.19 572 THR B N 1
ATOM 7294 C CA . THR B 1 386 ? 82.129 69.649 112.266 1.00 31.74 572 THR B CA 1
ATOM 7295 C C . THR B 1 386 ? 83.042 70.669 112.934 1.00 32.14 572 THR B C 1
ATOM 7296 O O . THR B 1 386 ? 83.755 71.419 112.254 1.00 32.34 572 THR B O 1
ATOM 7300 N N . THR B 1 387 ? 83.010 70.712 114.266 1.00 39.23 573 THR B N 1
ATOM 7301 C CA . THR B 1 387 ? 83.856 71.667 114.973 1.00 39.65 573 THR B CA 1
ATOM 7302 C C . THR B 1 387 ? 85.324 71.255 114.912 1.00 40.34 573 THR B C 1
ATOM 7303 O O . THR B 1 387 ? 86.197 72.097 114.672 1.00 40.64 573 THR B O 1
ATOM 7307 N N . THR B 1 388 ? 85.620 69.966 115.098 1.00 36.90 574 THR B N 1
ATOM 7308 C CA . THR B 1 388 ? 87.010 69.520 115.162 1.00 37.71 574 THR B CA 1
ATOM 7309 C C . THR B 1 388 ? 87.528 69.291 113.747 1.00 37.85 574 THR B C 1
ATOM 7310 O O . THR B 1 388 ? 87.111 68.347 113.068 1.00 37.72 574 THR B O 1
ATOM 7314 N N . THR B 1 389 ? 88.453 70.135 113.316 1.00 33.20 575 THR B N 1
ATOM 7315 C CA . THR B 1 389 ? 89.027 70.010 111.984 1.00 33.41 575 THR B CA 1
ATOM 7316 C C . THR B 1 389 ? 89.777 68.690 111.837 1.00 33.56 575 THR B C 1
ATOM 7317 O O . THR B 1 389 ? 90.574 68.312 112.700 1.00 34.12 575 THR B O 1
ATOM 7321 N N . GLY B 1 390 ? 89.474 67.968 110.760 1.00 37.40 576 GLY B N 1
ATOM 7322 C CA . GLY B 1 390 ? 90.079 66.688 110.460 1.00 38.08 576 GLY B CA 1
ATOM 7323 C C . GLY B 1 390 ? 89.167 65.503 110.676 1.00 37.85 576 GLY B C 1
ATOM 7324 O O . GLY B 1 390 ? 89.461 64.417 110.159 1.00 38.32 576 GLY B O 1
ATOM 7325 N N . TYR B 1 391 ? 88.054 65.678 111.383 1.00 35.49 577 TYR B N 1
ATOM 7326 C CA . TYR B 1 391 ? 87.133 64.572 111.598 1.00 35.29 577 TYR B CA 1
ATOM 7327 C C . TYR B 1 391 ? 86.423 64.215 110.298 1.00 34.82 577 TYR B C 1
ATOM 7328 O O . TYR B 1 391 ? 86.111 65.089 109.485 1.00 34.28 577 TYR B O 1
ATOM 7337 N N . VAL B 1 392 ? 86.177 62.920 110.098 1.00 30.30 578 VAL B N 1
ATOM 7338 C CA . VAL B 1 392 ? 85.636 62.402 108.846 1.00 29.96 578 VAL B CA 1
ATOM 7339 C C . VAL B 1 392 ? 84.377 61.597 109.134 1.00 29.27 578 VAL B C 1
ATOM 7340 O O . VAL B 1 392 ? 84.292 60.907 110.156 1.00 29.26 578 VAL B O 1
ATOM 7344 N N . ILE B 1 393 ? 83.405 61.674 108.228 1.00 36.25 579 ILE B N 1
ATOM 7345 C CA . ILE B 1 393 ? 82.308 60.714 108.193 1.00 36.15 579 ILE B CA 1
ATOM 7346 C C . ILE B 1 393 ? 82.743 59.626 107.215 1.00 36.79 579 ILE B C 1
ATOM 7347 O O . ILE B 1 393 ? 82.732 59.823 105.995 1.00 36.70 579 ILE B O 1
ATOM 7352 N N . THR B 1 394 ? 83.142 58.475 107.763 1.00 40.78 580 THR B N 1
ATOM 7353 C CA . THR B 1 394 ? 83.772 57.424 106.973 1.00 41.44 580 THR B CA 1
ATOM 7354 C C . THR B 1 394 ? 82.797 56.772 106.000 1.00 41.34 580 THR B C 1
ATOM 7355 O O . THR B 1 394 ? 83.153 56.485 104.853 1.00 41.56 580 THR B O 1
ATOM 7359 N N . SER B 1 395 ? 81.579 56.495 106.442 1.00 29.97 581 SER B N 1
ATOM 7360 C CA . SER B 1 395 ? 80.591 55.889 105.568 1.00 30.01 581 SER B CA 1
ATOM 7361 C C . SER B 1 395 ? 79.220 56.243 106.107 1.00 29.50 581 SER B C 1
ATOM 7362 O O . SER B 1 395 ? 79.077 56.694 107.242 1.00 29.19 581 SER B O 1
ATOM 7365 N N . GLY B 1 396 ? 78.217 56.024 105.286 1.00 33.08 582 GLY B N 1
ATOM 7366 C CA . GLY B 1 396 ? 76.856 56.197 105.727 1.00 32.70 582 GLY B CA 1
ATOM 7367 C C . GLY B 1 396 ? 75.937 56.488 104.562 1.00 32.49 582 GLY B C 1
ATOM 7368 O O . GLY B 1 396 ? 76.314 56.382 103.399 1.00 32.80 582 GLY B O 1
ATOM 7369 N N . ARG B 1 397 ? 74.701 56.816 104.916 1.00 31.86 583 ARG B N 1
ATOM 7370 C CA . ARG B 1 397 ? 73.645 57.083 103.954 1.00 31.52 583 ARG B CA 1
ATOM 7371 C C . ARG B 1 397 ? 72.876 58.310 104.422 1.00 30.33 583 ARG B C 1
ATOM 7372 O O . ARG B 1 397 ? 72.285 58.309 105.507 1.00 29.93 583 ARG B O 1
ATOM 7380 N N . PHE B 1 398 ? 72.904 59.347 103.605 1.00 26.16 584 PHE B N 1
ATOM 7381 C CA . PHE B 1 398 ? 72.194 60.596 103.828 1.00 26.01 584 PHE B CA 1
ATOM 7382 C C . PHE B 1 398 ? 71.119 60.634 102.750 1.00 26.09 584 PHE B C 1
ATOM 7383 O O . PHE B 1 398 ? 71.346 61.148 101.656 1.00 26.26 584 PHE B O 1
ATOM 7391 N N . THR B 1 399 ? 69.947 60.088 103.064 1.00 26.23 585 THR B N 1
ATOM 7392 C CA . THR B 1 399 ? 68.925 59.791 102.074 1.00 26.48 585 THR B CA 1
ATOM 7393 C C . THR B 1 399 ? 67.601 60.462 102.410 1.00 26.32 585 THR B C 1
ATOM 7394 O O . THR B 1 399 ? 67.193 60.499 103.572 1.00 26.16 585 THR B O 1
ATOM 7398 N N . ASN B 1 400 ? 66.929 60.970 101.373 1.00 30.01 586 ASN B N 1
ATOM 7399 C CA . ASN B 1 400 ? 65.553 61.457 101.457 1.00 29.95 586 ASN B CA 1
ATOM 7400 C C . ASN B 1 400 ? 65.391 62.593 102.461 1.00 29.43 586 ASN B C 1
ATOM 7401 O O . ASN B 1 400 ? 64.344 62.713 103.099 1.00 29.47 586 ASN B O 1
ATOM 7406 N N . ASN B 1 401 ? 66.406 63.438 102.600 1.00 26.46 587 ASN B N 1
ATOM 7407 C CA . ASN B 1 401 ? 66.359 64.570 103.507 1.00 26.46 587 ASN B CA 1
ATOM 7408 C C . ASN B 1 401 ? 66.104 65.849 102.724 1.00 26.78 587 ASN B C 1
ATOM 7409 O O . ASN B 1 401 ? 66.216 65.881 101.498 1.00 26.95 587 ASN B O 1
ATOM 7414 N N . THR B 1 402 ? 65.703 66.896 103.444 1.00 26.94 588 THR B N 1
ATOM 7415 C CA . THR B 1 402 ? 65.527 68.220 102.866 1.00 27.35 588 THR B CA 1
ATOM 7416 C C . THR B 1 402 ? 66.405 69.220 103.599 1.00 27.38 588 THR B C 1
ATOM 7417 O O . THR B 1 402 ? 66.389 69.281 104.833 1.00 27.28 588 THR B O 1
ATOM 7421 N N . LEU B 1 403 ? 67.196 69.970 102.837 1.00 28.96 589 LEU B N 1
ATOM 7422 C CA . LEU B 1 403 ? 67.901 71.147 103.342 1.00 29.10 589 LEU B CA 1
ATOM 7423 C C . LEU B 1 403 ? 67.094 72.355 102.888 1.00 29.66 589 LEU B C 1
ATOM 7424 O O . LEU B 1 403 ? 67.099 72.711 101.709 1.00 29.82 589 LEU B O 1
ATOM 7429 N N . TRP B 1 404 ? 66.358 72.958 103.820 1.00 28.68 590 TRP B N 1
ATOM 7430 C CA . TRP B 1 404 ? 65.495 74.068 103.450 1.00 29.36 590 TRP B CA 1
ATOM 7431 C C . TRP B 1 404 ? 66.294 75.328 103.137 1.00 29.86 590 TRP B C 1
ATOM 7432 O O . TRP B 1 404 ? 65.826 76.180 102.374 1.00 30.48 590 TRP B O 1
ATOM 7443 N N . GLY B 1 405 ? 67.489 75.465 103.702 1.00 33.50 591 GLY B N 1
ATOM 7444 C CA . GLY B 1 405 ? 68.264 76.677 103.491 1.00 33.91 591 GLY B CA 1
ATOM 7445 C C . GLY B 1 405 ? 67.610 77.929 104.040 1.00 34.82 591 GLY B C 1
ATOM 7446 O O . GLY B 1 405 ? 67.741 79.001 103.441 1.00 35.36 591 GLY B O 1
ATOM 7447 N N . LYS B 1 406 ? 66.886 77.816 105.160 1.00 42.72 592 LYS B N 1
ATOM 7448 C CA . LYS B 1 406 ? 66.250 78.989 105.752 1.00 43.71 592 LYS B CA 1
ATOM 7449 C C . LYS B 1 406 ? 67.281 79.929 106.360 1.00 43.78 592 LYS B C 1
ATOM 7450 O O . LYS B 1 406 ? 67.132 81.152 106.282 1.00 44.48 592 LYS B O 1
ATOM 7456 N N . ASP B 1 407 ? 68.334 79.380 106.964 1.00 47.33 593 ASP B N 1
ATOM 7457 C CA . ASP B 1 407 ? 69.397 80.196 107.534 1.00 47.24 593 ASP B CA 1
ATOM 7458 C C . ASP B 1 407 ? 70.611 80.169 106.616 1.00 46.81 593 ASP B C 1
ATOM 7459 O O . ASP B 1 407 ? 70.621 80.816 105.567 1.00 47.17 593 ASP B O 1
ATOM 7464 N N . LEU B 1 408 ? 71.609 79.3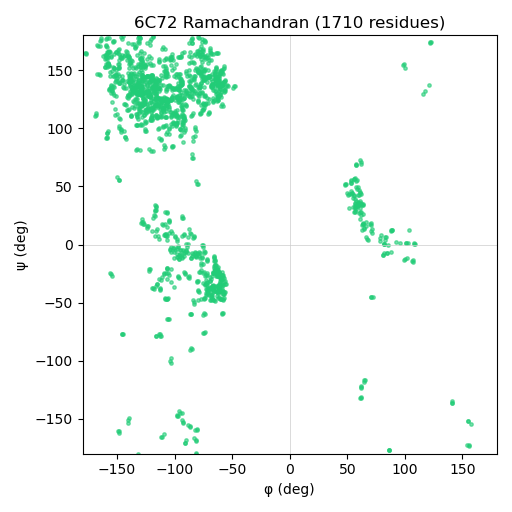75 106.972 1.00 35.20 594 LEU B N 1
ATOM 7465 C CA . LEU B 1 408 ? 72.764 79.172 106.118 1.00 34.86 594 LEU B CA 1
ATOM 7466 C C . LEU B 1 408 ? 72.398 78.262 104.947 1.00 34.59 594 LEU B C 1
ATOM 7467 O O . LEU B 1 408 ? 71.583 77.337 105.075 1.00 34.34 594 LEU B O 1
ATOM 7472 N N . LYS B 1 409 ? 73.000 78.545 103.790 1.00 34.53 595 LYS B N 1
ATOM 7473 C CA . LYS B 1 409 ? 72.678 77.846 102.554 1.00 34.37 595 LYS B CA 1
ATOM 7474 C C . LYS B 1 409 ? 73.605 76.677 102.277 1.00 33.78 595 LYS B C 1
ATOM 7475 O O . LYS B 1 409 ? 73.396 75.963 101.294 1.00 33.61 595 LYS B O 1
ATOM 7481 N N . GLY B 1 410 ? 74.628 76.470 103.089 1.00 30.37 596 GLY B N 1
ATOM 7482 C CA . GLY B 1 410 ? 75.567 75.407 102.804 1.00 30.00 596 GLY B CA 1
ATOM 7483 C C . GLY B 1 410 ? 75.068 74.029 103.218 1.00 29.22 596 GLY B C 1
ATOM 7484 O O . GLY B 1 410 ? 74.123 73.862 103.995 1.00 28.92 596 GLY B O 1
ATOM 7485 N N . PHE B 1 411 ? 75.745 73.014 102.683 1.00 31.32 597 PHE B N 1
ATOM 7486 C CA . PHE B 1 411 ? 75.465 71.644 103.091 1.00 30.99 597 PHE B CA 1
ATOM 7487 C C . PHE B 1 411 ? 76.125 71.334 104.424 1.00 30.91 597 PHE B C 1
ATOM 7488 O O . PHE B 1 411 ? 75.517 70.690 105.286 1.00 30.69 597 PHE B O 1
ATOM 7496 N N . SER B 1 412 ? 77.356 71.805 104.619 1.00 28.67 598 SER B N 1
ATOM 7497 C CA . SER B 1 412 ? 78.089 71.459 105.824 1.00 28.67 598 SER B CA 1
ATOM 7498 C C . SER B 1 412 ? 79.180 72.491 106.073 1.00 29.30 598 SER B C 1
ATOM 7499 O O . SER B 1 412 ? 79.537 73.282 105.196 1.00 29.79 598 SER B O 1
ATOM 7502 N N . TYR B 1 413 ? 79.716 72.455 107.288 1.00 37.31 599 TYR B N 1
ATOM 7503 C CA . TYR B 1 413 ? 80.842 73.279 107.690 1.00 37.74 599 TYR B CA 1
ATOM 7504 C C . TYR B 1 413 ? 81.971 72.372 108.156 1.00 38.05 599 TYR B C 1
ATOM 7505 O O . TYR B 1 413 ? 81.753 71.494 108.995 1.00 37.94 599 TYR B O 1
ATOM 7514 N N . ASN B 1 414 ? 83.168 72.564 107.593 1.00 32.32 600 ASN B N 1
ATOM 7515 C CA . ASN B 1 414 ? 84.391 71.933 108.102 1.00 32.86 600 ASN B CA 1
ATOM 7516 C C . ASN B 1 414 ? 84.267 70.405 108.187 1.00 32.84 600 ASN B C 1
ATOM 7517 O O . ASN B 1 414 ? 84.858 69.768 109.060 1.00 33.21 600 ASN B O 1
ATOM 7522 N N . THR B 1 415 ? 83.500 69.802 107.281 1.00 30.03 601 THR B N 1
ATOM 7523 C CA . THR B 1 415 ? 83.187 68.377 107.305 1.00 29.75 601 THR B CA 1
ATOM 7524 C C . THR B 1 415 ? 83.929 67.655 106.182 1.00 30.23 601 THR B C 1
ATOM 7525 O O . THR B 1 415 ? 84.157 68.226 105.109 1.00 30.31 601 THR B O 1
ATOM 7529 N N . LEU B 1 416 ? 84.340 66.416 106.454 1.00 31.24 602 LEU B N 1
ATOM 7530 C CA . LEU B 1 416 ? 85.015 65.540 105.505 1.00 31.82 602 LEU B CA 1
ATOM 7531 C C . LEU B 1 416 ? 84.320 64.183 105.502 1.00 31.84 602 LEU B C 1
ATOM 7532 O O . LEU B 1 416 ? 83.993 63.647 106.567 1.00 31.84 602 LEU B O 1
ATOM 7537 N N . VAL B 1 417 ? 84.093 63.624 104.311 1.00 30.05 603 VAL B N 1
ATOM 7538 C CA . VAL B 1 417 ? 83.473 62.308 104.162 1.00 30.23 603 VAL B CA 1
ATOM 7539 C C . VAL B 1 417 ? 84.313 61.481 103.198 1.00 30.97 603 VAL B C 1
ATOM 7540 O O . VAL B 1 417 ? 85.303 61.957 102.651 1.00 31.28 603 VAL B O 1
ATOM 7544 N N . THR B 1 418 ? 83.898 60.238 102.972 1.00 29.49 604 THR B N 1
ATOM 7545 C CA . THR B 1 418 ? 84.535 59.433 101.933 1.00 30.05 604 THR B CA 1
ATOM 7546 C C . THR B 1 418 ? 83.502 59.060 100.881 1.00 29.75 604 THR B C 1
ATOM 7547 O O . THR B 1 418 ? 82.332 59.447 100.957 1.00 29.15 604 THR B O 1
ATOM 7551 N N . GLY B 1 419 ? 83.966 58.329 99.869 1.00 30.28 605 GLY B N 1
ATOM 7552 C CA . GLY B 1 419 ? 83.076 57.831 98.839 1.00 30.16 605 GLY B CA 1
ATOM 7553 C C . GLY B 1 419 ? 82.052 56.826 99.332 1.00 29.73 605 GLY B C 1
ATOM 7554 O O . GLY B 1 419 ? 81.119 56.504 98.589 1.00 29.58 605 GLY B O 1
ATOM 7555 N N . ASP B 1 420 ? 82.220 56.302 100.543 1.00 29.63 606 ASP B N 1
ATOM 7556 C CA . ASP B 1 420 ? 81.238 55.401 101.127 1.00 29.28 606 ASP B CA 1
ATOM 7557 C C . ASP B 1 420 ? 80.164 56.152 101.890 1.00 28.57 606 ASP B C 1
ATOM 7558 O O . ASP B 1 420 ? 79.311 55.519 102.523 1.00 28.63 606 ASP B O 1
ATOM 7563 N N . PHE B 1 421 ? 80.175 57.486 101.820 1.00 29.41 607 PHE B N 1
ATOM 7564 C CA . PHE B 1 421 ? 79.083 58.319 102.315 1.00 28.66 607 PHE B CA 1
ATOM 7565 C C . PHE B 1 421 ? 78.209 58.632 101.111 1.00 28.54 607 PHE B C 1
ATOM 7566 O O . PHE B 1 421 ? 78.624 59.370 100.212 1.00 28.43 607 PHE B O 1
ATOM 7574 N N . LEU B 1 422 ? 77.016 58.043 101.081 1.00 27.42 608 LEU B N 1
ATOM 7575 C CA . LEU B 1 422 ? 76.121 58.145 99.939 1.00 27.43 608 LEU B CA 1
ATOM 7576 C C . LEU B 1 422 ? 75.082 59.231 100.192 1.00 27.05 608 LEU B C 1
ATOM 7577 O O . LEU B 1 422 ? 74.448 59.254 101.247 1.00 26.73 608 LEU B O 1
ATOM 7582 N N . ILE B 1 423 ? 74.953 60.153 99.243 1.00 27.17 609 ILE B N 1
ATOM 7583 C CA . ILE B 1 423 ? 74.017 61.272 99.308 1.00 26.97 609 ILE B CA 1
ATOM 7584 C C . ILE B 1 423 ? 73.010 61.083 98.180 1.00 27.13 609 ILE B C 1
ATOM 7585 O O . ILE B 1 423 ? 73.348 61.283 97.007 1.00 27.48 609 ILE B O 1
ATOM 7590 N N . GLU B 1 424 ? 71.766 60.751 98.531 1.00 29.20 610 GLU B N 1
ATOM 7591 C CA . GLU B 1 424 ? 70.807 60.269 97.547 1.00 29.73 610 GLU B CA 1
ATOM 7592 C C . GLU B 1 424 ? 69.368 60.619 97.942 1.00 29.23 610 GLU B C 1
ATOM 7593 O O . GLU B 1 424 ? 69.010 60.589 99.118 1.00 28.72 610 GLU B O 1
ATOM 7599 N N . GLY B 1 425 ? 68.551 60.961 96.947 1.00 28.20 611 GLY B N 1
ATOM 7600 C CA . GLY B 1 425 ? 67.135 61.199 97.145 1.00 28.92 611 GLY B CA 1
ATOM 7601 C C . GLY B 1 425 ? 66.787 62.464 97.895 1.00 29.04 611 GLY B C 1
ATOM 7602 O O . GLY B 1 425 ? 65.612 62.673 98.210 1.00 29.77 611 GLY B O 1
ATOM 7603 N N . ASN B 1 426 ? 67.755 63.348 98.129 1.00 27.25 612 ASN B N 1
ATOM 7604 C CA . ASN B 1 426 ? 67.549 64.507 98.975 1.00 27.34 612 ASN B CA 1
ATOM 7605 C C . ASN B 1 426 ? 66.993 65.674 98.169 1.00 28.14 612 ASN B C 1
ATOM 7606 O O . ASN B 1 426 ? 67.062 65.712 96.939 1.00 28.48 612 ASN B O 1
ATOM 7611 N N . ARG B 1 427 ? 66.426 66.629 98.888 1.00 27.57 613 ARG B N 1
ATOM 7612 C CA . ARG B 1 427 ? 65.858 67.839 98.316 1.00 28.05 613 ARG B CA 1
ATOM 7613 C C . ARG B 1 427 ? 66.698 68.997 98.832 1.00 28.09 613 ARG B C 1
ATOM 7614 O O . ARG B 1 427 ? 66.689 69.286 100.031 1.00 27.91 613 ARG B O 1
ATOM 7622 N N . PHE B 1 428 ? 67.457 69.625 97.938 1.00 28.39 614 PHE B N 1
ATOM 7623 C CA . PHE B 1 428 ? 68.400 70.688 98.286 1.00 28.54 614 PHE B CA 1
ATOM 7624 C C . PHE B 1 428 ? 67.816 72.042 97.859 1.00 29.18 614 PHE B C 1
ATOM 7625 O O . PHE B 1 428 ? 67.914 72.426 96.688 1.00 29.63 614 PHE B O 1
ATOM 7633 N N . GLN B 1 429 ? 67.233 72.788 98.798 1.00 29.31 615 GLN B N 1
ATOM 7634 C CA . GLN B 1 429 ? 66.689 74.102 98.463 1.00 30.03 615 GLN B CA 1
ATOM 7635 C C . GLN B 1 429 ? 67.776 75.150 98.684 1.00 30.34 615 GLN B C 1
ATOM 7636 O O . GLN B 1 429 ? 68.108 75.476 99.831 1.00 30.22 615 GLN B O 1
ATOM 7642 N N . ASP B 1 430 ? 68.326 75.670 97.580 1.00 36.15 616 ASP B N 1
ATOM 7643 C CA . ASP B 1 430 ? 69.373 76.689 97.558 1.00 35.56 616 ASP B CA 1
ATOM 7644 C C . ASP B 1 430 ? 70.688 76.221 98.162 1.00 34.97 616 ASP B C 1
ATOM 7645 O O . ASP B 1 430 ? 71.572 77.050 98.406 1.00 34.64 616 ASP B O 1
ATOM 7650 N N . THR B 1 431 ? 70.860 74.919 98.383 1.00 30.82 617 THR B N 1
ATOM 7651 C CA . THR B 1 431 ? 72.071 74.417 99.028 1.00 30.44 617 THR B CA 1
ATOM 7652 C C . THR B 1 431 ? 73.287 74.650 98.133 1.00 30.40 617 THR B C 1
ATOM 7653 O O . THR B 1 431 ? 73.319 74.188 96.989 1.00 30.39 617 THR B O 1
ATOM 7657 N N . THR B 1 432 ? 74.297 75.337 98.650 1.00 35.51 618 THR B N 1
ATOM 7658 C CA . THR B 1 432 ? 75.515 75.565 97.892 1.00 34.99 618 THR B CA 1
ATOM 7659 C C . THR B 1 432 ? 76.605 74.596 98.340 1.00 34.84 618 THR B C 1
ATOM 7660 O O . THR B 1 432 ? 76.807 74.381 99.544 1.00 35.00 618 THR B O 1
ATOM 7664 N N . PHE B 1 433 ? 77.286 73.989 97.367 1.00 35.87 619 PHE B N 1
ATOM 7665 C CA . PHE B 1 433 ? 78.462 73.169 97.635 1.00 35.80 619 PHE B CA 1
ATOM 7666 C C . PHE B 1 433 ? 79.755 73.866 97.228 1.00 35.48 619 PHE B C 1
ATOM 7667 O O . PHE B 1 433 ? 80.818 73.238 97.256 1.00 35.49 619 PHE B O 1
ATOM 7675 N N A GLU B 1 434 ? 79.690 75.145 96.851 0.58 46.38 620 GLU B N 1
ATOM 7676 N N B GLU B 1 434 ? 79.696 75.136 96.845 0.42 46.37 620 GLU B N 1
ATOM 7677 C CA A GLU B 1 434 ? 80.881 75.888 96.454 0.58 46.01 620 GLU B CA 1
ATOM 7678 C CA B GLU B 1 434 ? 80.901 75.815 96.399 0.42 46.00 620 GLU B CA 1
ATOM 7679 C C A GLU B 1 434 ? 81.951 75.792 97.535 0.58 46.00 620 GLU B C 1
ATOM 7680 C C B GLU B 1 434 ? 81.951 75.815 97.501 0.42 45.99 620 GLU B C 1
ATOM 7681 O O A GLU B 1 434 ? 81.665 75.973 98.722 0.58 46.13 620 GLU B O 1
ATOM 7682 O O B GLU B 1 434 ? 81.650 76.081 98.668 0.42 46.11 620 GLU B O 1
ATOM 7693 N N . ASN B 1 435 ? 83.179 75.470 97.123 1.00 44.96 621 ASN B N 1
ATOM 7694 C CA . ASN B 1 435 ? 84.318 75.340 98.032 1.00 44.95 621 ASN B CA 1
ATOM 7695 C C . ASN B 1 435 ? 84.096 74.303 99.136 1.00 45.34 621 ASN B C 1
ATOM 7696 O O . ASN B 1 435 ? 84.815 74.299 100.139 1.00 45.34 621 ASN B O 1
ATOM 7701 N N . ASN B 1 436 ? 83.119 73.410 98.987 1.00 34.34 622 ASN B N 1
ATOM 7702 C CA . ASN B 1 436 ? 82.881 72.353 99.965 1.00 34.48 622 ASN B CA 1
ATOM 7703 C C . ASN B 1 436 ? 83.479 71.062 99.419 1.00 34.75 622 ASN B C 1
ATOM 7704 O O . ASN B 1 436 ? 83.008 70.524 98.410 1.00 34.86 622 ASN B O 1
ATOM 7709 N N . ILE B 1 437 ? 84.523 70.570 100.088 1.00 35.21 623 ILE B N 1
ATOM 7710 C CA . ILE B 1 437 ? 85.238 69.389 99.616 1.00 35.60 623 ILE B CA 1
ATOM 7711 C C . ILE B 1 437 ? 84.361 68.145 99.634 1.00 36.02 623 ILE B C 1
ATOM 7712 O O . ILE B 1 437 ? 84.640 67.184 98.906 1.00 36.42 623 ILE B O 1
ATOM 7717 N N . VAL B 1 438 ? 83.288 68.151 100.433 1.00 30.30 624 VAL B N 1
ATOM 7718 C CA . VAL B 1 438 ? 82.377 67.008 100.497 1.00 29.64 624 VAL B CA 1
ATOM 7719 C C . VAL B 1 438 ? 81.856 66.658 99.112 1.00 29.65 624 VAL B C 1
ATOM 7720 O O . VAL B 1 438 ? 81.659 65.477 98.791 1.00 29.47 624 VAL B O 1
ATOM 7724 N N . ALA B 1 439 ? 81.669 67.674 98.259 1.00 29.98 625 ALA B N 1
ATOM 7725 C CA . ALA B 1 439 ? 81.172 67.474 96.903 1.00 30.11 625 ALA B CA 1
ATOM 7726 C C . ALA B 1 439 ? 82.150 66.694 96.031 1.00 30.63 625 ALA B C 1
ATOM 7727 O O . ALA B 1 439 ? 81.742 66.150 95.002 1.00 30.71 625 ALA B O 1
ATOM 7729 N N . THR B 1 440 ? 83.429 66.652 96.393 1.00 32.67 626 THR B N 1
ATOM 7730 C CA . THR B 1 440 ? 84.401 65.860 95.654 1.00 33.19 626 THR B CA 1
ATOM 7731 C C . THR B 1 440 ? 84.717 64.527 96.336 1.00 33.87 626 THR B C 1
ATOM 7732 O O . THR B 1 440 ? 85.489 63.735 95.785 1.00 34.49 626 THR B O 1
ATOM 7736 N N . GLN B 1 441 ? 84.151 64.267 97.516 1.00 34.27 627 GLN B N 1
ATOM 7737 C CA . GLN B 1 441 ? 84.458 63.081 98.308 1.00 34.89 627 GLN B CA 1
ATOM 7738 C C . GLN B 1 441 ? 83.331 62.062 98.298 1.00 35.12 627 GLN B C 1
ATOM 7739 O O . GLN B 1 441 ? 83.573 60.867 98.079 1.00 35.82 627 GLN B O 1
ATOM 7745 N N . ALA B 1 442 ? 82.100 62.522 98.518 1.00 30.49 628 ALA B N 1
ATOM 7746 C CA . ALA B 1 442 ? 80.958 61.650 98.705 1.00 30.53 628 ALA B CA 1
ATOM 7747 C C . ALA B 1 442 ? 80.530 61.025 97.385 1.00 30.57 628 ALA B C 1
ATOM 7748 O O . ALA B 1 442 ? 80.894 61.475 96.293 1.00 30.47 628 ALA B O 1
ATOM 7750 N N . SER B 1 443 ? 79.762 59.950 97.505 1.00 30.95 629 SER B N 1
ATOM 7751 C CA . SER B 1 443 ? 79.020 59.415 96.384 1.00 30.75 629 SER B CA 1
ATOM 7752 C C . SER B 1 443 ? 77.679 60.130 96.298 1.00 29.97 629 SER B C 1
ATOM 7753 O O . SER B 1 443 ? 77.032 60.393 97.316 1.00 29.73 629 SER B O 1
ATOM 7756 N N . PHE B 1 444 ? 77.298 60.496 95.082 1.00 30.83 630 PHE B N 1
ATOM 7757 C CA . PHE B 1 444 ? 76.023 61.140 94.818 1.00 30.39 630 PHE B CA 1
ATOM 7758 C C . PHE B 1 444 ? 75.188 60.245 93.924 1.00 30.48 630 PHE B C 1
ATOM 7759 O O . PHE B 1 444 ? 75.647 59.828 92.856 1.00 30.77 630 PHE B O 1
ATOM 7767 N N . GLY B 1 445 ? 73.976 59.950 94.365 1.00 28.47 631 GLY B N 1
ATOM 7768 C CA . GLY B 1 445 ? 72.957 59.387 93.509 1.00 28.70 631 GLY B CA 1
ATOM 7769 C C . GLY B 1 445 ? 72.103 60.487 92.916 1.00 28.78 631 GLY B C 1
ATOM 7770 O O . GLY B 1 445 ? 72.546 61.629 92.740 1.00 28.86 631 GLY B O 1
ATOM 7771 N N . VAL B 1 446 ? 70.855 60.149 92.608 1.00 34.01 632 VAL B N 1
ATOM 7772 C CA . VAL B 1 446 ? 69.902 61.169 92.208 1.00 34.69 632 VAL B CA 1
ATOM 7773 C C . VAL B 1 446 ? 69.582 62.052 93.409 1.00 34.28 632 VAL B C 1
ATOM 7774 O O . VAL B 1 446 ? 69.455 61.569 94.541 1.00 33.86 632 VAL B O 1
ATOM 7778 N N . ASN B 1 447 ? 69.538 63.362 93.182 1.00 29.52 633 ASN B N 1
ATOM 7779 C CA . ASN B 1 447 ? 69.050 64.324 94.158 1.00 29.44 633 ASN B CA 1
ATOM 7780 C C . ASN B 1 447 ? 68.259 65.395 93.421 1.00 30.31 633 ASN B C 1
ATOM 7781 O O . ASN B 1 447 ? 68.344 65.525 92.194 1.00 30.72 633 ASN B O 1
ATOM 7786 N N . THR B 1 448 ? 67.452 66.139 94.176 1.00 31.14 634 THR B N 1
ATOM 7787 C CA . THR B 1 448 ? 66.671 67.240 93.628 1.00 32.00 634 THR B CA 1
ATOM 7788 C C . THR B 1 448 ? 67.295 68.550 94.086 1.00 31.26 634 THR B C 1
ATOM 7789 O O . THR B 1 448 ? 67.495 68.766 95.288 1.00 30.82 634 THR B O 1
ATOM 7793 N N . PHE B 1 449 ? 67.622 69.405 93.121 1.00 32.72 635 PHE B N 1
ATOM 7794 C CA . PHE B 1 449 ? 68.259 70.692 93.364 1.00 32.10 635 PHE B CA 1
ATOM 7795 C C . PHE B 1 449 ? 67.262 71.798 93.025 1.00 32.74 635 PHE B C 1
ATOM 7796 O O . PHE B 1 449 ? 66.725 71.838 91.912 1.00 33.24 635 PHE B O 1
ATOM 7804 N N . LEU B 1 450 ? 66.969 72.655 93.997 1.00 30.91 636 LEU B N 1
ATOM 7805 C CA . LEU B 1 450 ? 65.980 73.708 93.821 1.00 31.51 636 LEU B CA 1
ATOM 7806 C C . LEU B 1 450 ? 66.643 75.066 94.000 1.00 31.79 636 LEU B C 1
ATOM 7807 O O . LEU B 1 450 ? 67.662 75.186 94.688 1.00 31.49 636 LEU B O 1
ATOM 7812 N N . GLY B 1 451 ? 66.053 76.089 93.376 1.00 32.58 637 GLY B N 1
ATOM 7813 C CA . GLY B 1 451 ? 66.572 77.447 93.505 1.00 33.12 637 GLY B CA 1
ATOM 7814 C C . GLY B 1 451 ? 67.982 77.569 92.957 1.00 33.23 637 GLY B C 1
ATOM 7815 O O . GLY B 1 451 ? 68.288 77.090 91.859 1.00 33.08 637 GLY B O 1
ATOM 7816 N N . THR B 1 452 ? 68.869 78.188 93.739 1.00 40.43 638 THR B N 1
ATOM 7817 C CA . THR B 1 452 ? 70.257 78.384 93.335 1.00 39.55 638 THR B CA 1
ATOM 7818 C C . THR B 1 452 ? 71.176 77.260 93.810 1.00 39.69 638 THR B C 1
ATOM 7819 O O . THR B 1 452 ? 72.388 77.471 93.907 1.00 39.16 638 THR B O 1
ATOM 7823 N N . ALA B 1 453 ? 70.635 76.073 94.088 1.00 36.90 639 ALA B N 1
ATOM 7824 C CA . ALA B 1 453 ? 71.445 74.991 94.640 1.00 36.99 639 ALA B CA 1
ATOM 7825 C C . ALA B 1 453 ? 72.517 74.572 93.650 1.00 36.18 639 ALA B C 1
ATOM 7826 O O . ALA B 1 453 ? 72.291 74.563 92.438 1.00 35.78 639 ALA B O 1
ATOM 7828 N N . THR B 1 454 ? 73.687 74.213 94.172 1.00 42.59 640 THR B N 1
ATOM 7829 C CA . THR B 1 454 ? 74.777 73.716 93.335 1.00 41.91 640 THR B CA 1
ATOM 7830 C C . THR B 1 454 ? 74.420 72.331 92.815 1.00 42.07 640 THR B C 1
ATOM 7831 O O . THR B 1 454 ? 74.328 71.375 93.592 1.00 42.53 640 THR B O 1
ATOM 7835 N N . VAL B 1 455 ? 74.217 72.217 91.504 1.00 34.61 641 VAL B N 1
ATOM 7836 C CA . VAL B 1 455 ? 73.822 70.938 90.924 1.00 34.79 641 VAL B CA 1
ATOM 7837 C C . VAL B 1 455 ? 75.029 70.008 90.905 1.00 34.44 641 VAL B C 1
ATOM 7838 O O . VAL B 1 455 ? 76.028 70.278 90.232 1.00 33.80 641 VAL B O 1
ATOM 7842 N N . ILE B 1 456 ? 74.935 68.901 91.635 1.00 32.88 642 ILE B N 1
ATOM 7843 C CA . ILE B 1 456 ? 75.990 67.894 91.658 1.00 32.66 642 ILE B CA 1
ATOM 7844 C C . ILE B 1 456 ? 75.513 66.720 90.821 1.00 32.66 642 ILE B C 1
ATOM 7845 O O . ILE B 1 456 ? 74.473 66.116 91.129 1.00 33.10 642 ILE B O 1
ATOM 7850 N N . GLN B 1 457 ? 76.246 66.417 89.751 1.00 41.56 643 GLN B N 1
ATOM 7851 C CA . GLN B 1 457 ? 75.908 65.264 88.939 1.00 41.58 643 GLN B CA 1
ATOM 7852 C C . GLN B 1 457 ? 76.114 63.990 89.750 1.00 41.79 643 GLN B C 1
ATOM 7853 O O . GLN B 1 457 ? 76.999 63.931 90.605 1.00 41.83 643 GLN B O 1
ATOM 7859 N N . PRO B 1 458 ? 75.289 62.969 89.527 1.00 31.85 644 PRO B N 1
ATOM 7860 C CA . PRO B 1 458 ? 75.530 61.687 90.197 1.00 31.92 644 PRO B CA 1
ATOM 7861 C C . PRO B 1 458 ? 76.911 61.156 89.848 1.00 31.61 644 PRO B C 1
ATOM 7862 O O . PRO B 1 458 ? 77.378 61.284 88.718 1.00 31.28 644 PRO B O 1
ATOM 7866 N N . VAL B 1 459 ? 77.581 60.602 90.852 1.00 28.77 645 VAL B N 1
ATOM 7867 C CA . VAL B 1 459 ? 78.940 60.099 90.700 1.00 28.79 645 VAL B CA 1
ATOM 7868 C C . VAL B 1 459 ? 79.177 59.026 91.758 1.00 28.70 645 VAL B C 1
ATOM 7869 O O . VAL B 1 459 ? 78.923 59.244 92.945 1.00 28.77 645 VAL B O 1
ATOM 7873 N N . ASP B 1 460 ? 79.696 57.879 91.334 1.00 31.66 646 ASP B N 1
ATOM 7874 C CA . ASP B 1 460 ? 79.966 56.772 92.237 1.00 32.20 646 ASP B CA 1
ATOM 7875 C C . ASP B 1 460 ? 81.416 56.836 92.687 1.00 32.84 646 ASP B C 1
ATOM 7876 O O . ASP B 1 460 ? 82.328 56.793 91.859 1.00 32.73 646 ASP B O 1
ATOM 7881 N N . ARG B 1 461 ? 81.625 56.910 94.001 1.00 28.85 647 ARG B N 1
ATOM 7882 C CA . ARG B 1 461 ? 82.962 56.918 94.584 1.00 29.21 647 ARG B CA 1
ATOM 7883 C C . ARG B 1 461 ? 83.092 55.833 95.645 1.00 29.95 647 ARG B C 1
ATOM 7884 O O . ARG B 1 461 ? 84.009 55.877 96.467 1.00 30.50 647 ARG B O 1
ATOM 7892 N N . ARG B 1 462 ? 82.198 54.858 95.635 1.00 28.89 648 ARG B N 1
ATOM 7893 C CA . ARG B 1 462 ? 82.196 53.853 96.681 1.00 28.93 648 ARG B CA 1
ATOM 7894 C C . ARG B 1 462 ? 83.356 52.877 96.517 1.00 29.03 648 ARG B C 1
ATOM 7895 O O . ARG B 1 462 ? 83.838 52.619 95.409 1.00 28.97 648 ARG B O 1
ATOM 7903 N N . THR B 1 463 ? 83.806 52.340 97.650 1.00 32.12 649 THR B N 1
ATOM 7904 C CA . THR B 1 463 ? 84.908 51.391 97.628 1.00 32.31 649 THR B CA 1
ATOM 7905 C C . THR B 1 463 ? 84.519 50.092 96.934 1.00 32.06 649 THR B C 1
ATOM 7906 O O . THR B 1 463 ? 85.289 49.572 96.119 1.00 32.03 649 THR B O 1
ATOM 7910 N N . ILE B 1 464 ? 83.300 49.600 97.175 1.00 30.68 650 ILE B N 1
ATOM 7911 C CA . ILE B 1 464 ? 82.887 48.305 96.634 1.00 30.32 650 ILE B CA 1
ATOM 7912 C C . ILE B 1 464 ? 82.970 48.299 95.117 1.00 29.89 650 ILE B C 1
ATOM 7913 O O . ILE B 1 464 ? 83.236 47.257 94.511 1.00 29.69 650 ILE B O 1
ATOM 7918 N N . THR B 1 465 ? 82.780 49.447 94.475 1.00 28.64 651 THR B N 1
ATOM 7919 C CA . THR B 1 465 ? 82.811 49.519 93.018 1.00 28.50 651 THR B CA 1
ATOM 7920 C C . THR B 1 465 ? 84.107 50.115 92.462 1.00 28.61 651 THR B C 1
ATOM 7921 O O . THR B 1 465 ? 84.154 50.442 91.276 1.00 28.51 651 THR B O 1
ATOM 7925 N N . GLN B 1 466 ? 85.146 50.278 93.281 1.00 36.91 652 GLN B N 1
ATOM 7926 C CA . GLN B 1 466 ? 86.344 50.966 92.798 1.00 37.06 652 GLN B CA 1
ATOM 7927 C C . GLN B 1 466 ? 87.024 50.206 91.658 1.00 36.94 652 GLN B C 1
ATOM 7928 O O . GLN B 1 466 ? 87.659 50.823 90.796 1.00 36.74 652 GLN B O 1
ATOM 7934 N N . GLN B 1 467 ? 86.858 48.881 91.599 1.00 36.64 653 GLN B N 1
ATOM 7935 C CA . GLN B 1 467 ? 87.473 48.109 90.526 1.00 36.51 653 GLN B CA 1
ATOM 7936 C C . GLN B 1 467 ? 86.908 48.460 89.152 1.00 35.79 653 GLN B C 1
ATOM 7937 O O . GLN B 1 467 ? 87.550 48.167 88.141 1.00 35.65 653 GLN B O 1
ATOM 7943 N N . TYR B 1 468 ? 85.742 49.094 89.085 1.00 28.49 654 TYR B N 1
ATOM 7944 C CA . TYR B 1 468 ? 85.194 49.503 87.801 1.00 28.32 654 TYR B CA 1
ATOM 7945 C C . TYR B 1 468 ? 85.733 50.843 87.331 1.00 28.37 654 TYR B C 1
ATOM 7946 O O . TYR B 1 468 ? 85.510 51.225 86.174 1.00 28.28 654 TYR B O 1
ATOM 7955 N N . ARG B 1 469 ? 86.441 51.562 88.193 1.00 33.95 655 ARG B N 1
ATOM 7956 C CA . ARG B 1 469 ? 86.952 52.877 87.843 1.00 33.67 655 ARG B CA 1
ATOM 7957 C C . ARG B 1 469 ? 88.435 52.862 87.518 1.00 33.96 655 ARG B C 1
ATOM 7958 O O . ARG B 1 469 ? 88.919 53.797 86.870 1.00 33.46 655 ARG B O 1
ATOM 7966 N N . ASN B 1 470 ? 89.169 51.859 87.980 1.00 73.30 656 ASN B N 1
ATOM 7967 C CA . ASN B 1 470 ? 90.552 51.704 87.575 1.00 73.46 656 ASN B CA 1
ATOM 7968 C C . ASN B 1 470 ? 90.638 51.131 86.164 1.00 73.06 656 ASN B C 1
ATOM 7969 O O . ASN B 1 470 ? 89.709 50.493 85.664 1.00 72.79 656 ASN B O 1
ATOM 7974 N N . LEU B 1 471 ? 91.769 51.383 85.518 1.00 34.70 657 LEU B N 1
ATOM 7975 C CA . LEU B 1 471 ? 92.116 50.667 84.298 1.00 34.46 657 LEU B CA 1
ATOM 7976 C C . LEU B 1 471 ? 92.231 49.176 84.590 1.00 35.03 657 LEU B C 1
ATOM 7977 O O . LEU B 1 471 ? 92.827 48.795 85.604 1.00 35.62 657 LEU B O 1
ATOM 7982 N N . PRO B 1 472 ? 91.647 48.316 83.762 1.00 37.79 658 PRO B N 1
ATOM 7983 C CA . PRO B 1 472 ? 91.744 46.868 83.983 1.00 38.17 658 PRO B CA 1
ATOM 7984 C C . PRO B 1 472 ? 93.046 46.282 83.446 1.00 38.34 658 PRO B C 1
ATOM 7985 O O . PRO B 1 472 ? 93.761 46.899 82.655 1.00 38.10 658 PRO B O 1
ATOM 7989 N N . ASP B 1 473 ? 93.352 45.064 83.909 1.00 41.66 659 ASP B N 1
ATOM 7990 C CA . ASP B 1 473 ? 94.510 44.299 83.442 1.00 41.72 659 ASP B CA 1
ATOM 7991 C C . ASP B 1 473 ? 94.213 43.502 82.183 1.00 41.37 659 ASP B C 1
ATOM 7992 O O . ASP B 1 473 ? 95.120 42.867 81.635 1.00 41.36 659 ASP B O 1
ATOM 7997 N N . ILE B 1 474 ? 92.961 43.468 81.754 1.00 34.43 660 ILE B N 1
ATOM 7998 C CA . ILE B 1 474 ? 92.571 42.836 80.503 1.00 33.90 660 ILE B CA 1
ATOM 7999 C C . ILE B 1 474 ? 91.354 43.581 79.991 1.00 33.21 660 ILE B C 1
ATOM 8000 O O . ILE B 1 474 ? 90.516 44.029 80.775 1.00 33.15 660 ILE B O 1
ATOM 8005 N N . SER B 1 475 ? 91.265 43.736 78.678 1.00 39.76 661 SER B N 1
ATOM 8006 C CA . SER B 1 475 ? 90.222 44.551 78.077 1.00 38.98 661 SER B CA 1
ATOM 8007 C C . SER B 1 475 ? 89.777 43.882 76.787 1.00 38.40 661 SER B C 1
ATOM 8008 O O . SER B 1 475 ? 90.462 43.009 76.258 1.00 38.57 661 SER B O 1
ATOM 8011 N N . GLY B 1 476 ? 88.621 44.276 76.297 1.00 40.65 662 GLY B N 1
ATOM 8012 C CA . GLY B 1 476 ? 88.210 43.791 74.997 1.00 40.29 662 GLY B CA 1
ATOM 8013 C C . GLY B 1 476 ? 86.697 43.817 74.849 1.00 40.08 662 GLY B C 1
ATOM 8014 O O . GLY B 1 476 ? 86.017 44.645 75.452 1.00 40.03 662 GLY B O 1
ATOM 8015 N N . VAL B 1 477 ? 86.204 42.901 74.016 1.00 28.09 663 VAL B N 1
ATOM 8016 C CA . VAL B 1 477 ? 84.800 42.879 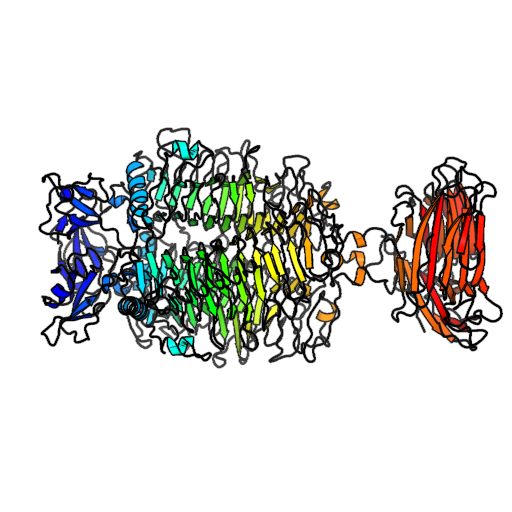73.621 1.00 28.10 663 VAL B CA 1
ATOM 8017 C C . VAL B 1 477 ? 84.475 41.462 73.164 1.00 28.24 663 VAL B C 1
ATOM 8018 O O . VAL B 1 477 ? 85.361 40.706 72.748 1.00 28.31 663 VAL B O 1
ATOM 8022 N N . LYS B 1 478 ? 83.204 41.093 73.252 1.00 34.14 664 LYS B N 1
ATOM 8023 C CA . LYS B 1 478 ? 82.797 39.760 72.847 1.00 34.60 664 LYS B CA 1
ATOM 8024 C C . LYS B 1 478 ? 81.460 39.826 72.125 1.00 35.75 664 LYS B C 1
ATOM 8025 O O . LYS B 1 478 ? 80.725 40.810 72.213 1.00 36.19 664 LYS B O 1
ATOM 8031 N N . SER B 1 479 ? 81.158 38.759 71.415 1.00 28.76 665 SER B N 1
ATOM 8032 C CA . SER B 1 479 ? 79.868 38.634 70.765 1.00 29.44 665 SER B CA 1
ATOM 8033 C C . SER B 1 479 ? 78.799 38.264 71.796 1.00 29.61 665 SER B C 1
ATOM 8034 O O . SER B 1 479 ? 79.095 37.606 72.794 1.00 29.13 665 SER B O 1
ATOM 8037 N N . PRO B 1 480 ? 77.554 38.695 71.587 1.00 41.92 666 PRO B N 1
ATOM 8038 C CA . PRO B 1 480 ? 76.464 38.228 72.461 1.00 42.25 666 PRO B CA 1
ATOM 8039 C C . PRO B 1 480 ? 76.258 36.727 72.403 1.00 42.30 666 PRO B C 1
ATOM 8040 O O . PRO B 1 480 ? 75.716 36.153 73.357 1.00 41.72 666 PRO B O 1
ATOM 8044 N N . ILE B 1 481 ? 76.671 36.079 71.306 1.00 38.04 667 ILE B N 1
ATOM 8045 C CA . ILE B 1 481 ? 76.562 34.629 71.158 1.00 38.01 667 ILE B CA 1
ATOM 8046 C C . ILE B 1 481 ? 77.684 33.898 71.875 1.00 36.06 667 ILE B C 1
ATOM 8047 O O . ILE B 1 481 ? 77.649 32.668 71.965 1.00 35.73 667 ILE B O 1
ATOM 8052 N N . ASN B 1 482 ? 78.675 34.622 72.394 1.00 42.35 668 ASN B N 1
ATOM 8053 C CA . ASN B 1 482 ? 79.788 34.027 73.129 1.00 40.88 668 ASN B CA 1
ATOM 8054 C C . ASN B 1 482 ? 80.590 33.066 72.251 1.00 40.91 668 ASN B C 1
ATOM 8055 O O . ASN B 1 482 ? 81.095 32.046 72.725 1.00 40.18 668 ASN B O 1
ATOM 8060 N N . ASP B 1 483 ? 80.717 33.398 70.957 1.00 35.57 669 ASP B N 1
ATOM 8061 C CA . ASP B 1 483 ? 81.542 32.620 70.036 1.00 35.66 669 ASP B CA 1
ATOM 8062 C C . ASP B 1 483 ? 82.525 33.506 69.276 1.00 35.51 669 ASP B C 1
ATOM 8063 O O . ASP B 1 483 ? 83.043 33.097 68.229 1.00 35.88 669 ASP B O 1
ATOM 8068 N N . ALA B 1 484 ? 82.786 34.708 69.789 1.00 32.79 670 ALA B N 1
ATOM 8069 C CA . ALA B 1 484 ? 83.766 35.627 69.226 1.00 32.43 670 ALA B CA 1
ATOM 8070 C C . ALA B 1 484 ? 84.284 36.503 70.355 1.00 31.56 670 ALA B C 1
ATOM 8071 O O . ALA B 1 484 ? 83.490 37.105 71.084 1.00 31.57 670 ALA B O 1
ATOM 8073 N N . TYR B 1 485 ? 85.603 36.583 70.493 1.00 33.67 671 TYR B N 1
ATOM 8074 C CA . TYR B 1 485 ? 86.224 37.294 71.600 1.00 34.56 671 TYR B CA 1
ATOM 8075 C C . TYR B 1 485 ? 87.379 38.139 71.086 1.00 32.87 671 TYR B C 1
ATOM 8076 O O . TYR B 1 485 ? 88.064 37.764 70.128 1.00 31.44 671 TYR B O 1
ATOM 8085 N N . PHE B 1 486 ? 87.555 39.301 71.709 1.00 31.78 672 PHE B N 1
ATOM 8086 C CA . PHE B 1 486 ? 88.702 40.174 71.493 1.00 30.90 672 PHE B CA 1
ATOM 8087 C C . PHE B 1 486 ? 89.248 40.507 72.876 1.00 31.69 672 PHE B C 1
ATOM 8088 O O . PHE B 1 486 ? 88.554 41.138 73.683 1.00 31.68 672 PHE B O 1
ATOM 8096 N N . ASN B 1 487 ? 90.462 40.061 73.161 1.00 32.59 673 ASN B N 1
ATOM 8097 C CA . ASN B 1 487 ? 91.102 40.265 74.450 1.00 33.91 673 ASN B CA 1
ATOM 8098 C C . ASN B 1 487 ? 92.435 40.962 74.250 1.00 32.98 673 ASN B C 1
ATOM 8099 O O . ASN B 1 487 ? 93.208 40.602 73.354 1.00 31.91 673 ASN B O 1
ATOM 8104 N N . THR B 1 488 ? 92.730 41.938 75.093 1.00 39.78 674 THR B N 1
ATOM 8105 C CA . THR B 1 488 ? 94.001 42.634 74.971 1.00 39.23 674 THR B CA 1
ATOM 8106 C C . THR B 1 488 ? 94.697 42.715 76.322 1.00 40.85 674 THR B C 1
ATOM 8107 O O . THR B 1 488 ? 94.059 42.964 77.347 1.00 41.04 674 THR B O 1
ATOM 8111 N N . GLU B 1 489 ? 95.992 42.420 76.321 1.00 33.58 675 GLU B N 1
ATOM 8112 C CA . GLU B 1 489 ? 96.862 42.585 77.473 1.00 35.29 675 GLU B CA 1
ATOM 8113 C C . GLU B 1 489 ? 98.103 43.372 77.050 1.00 34.67 675 GLU B C 1
ATOM 8114 O O . GLU B 1 489 ? 98.374 43.554 75.863 1.00 32.97 675 GLU B O 1
ATOM 8120 N N . ILE B 1 490 ? 98.864 43.853 78.026 1.00 29.37 676 ILE B N 1
ATOM 8121 C CA . ILE B 1 490 ? 99.989 44.730 77.728 1.00 29.49 676 ILE B CA 1
ATOM 8122 C C . ILE B 1 490 ? 101.077 44.509 78.778 1.00 29.83 676 ILE B C 1
ATOM 8123 O O . ILE B 1 490 ? 100.788 44.297 79.960 1.00 29.94 676 ILE B O 1
ATOM 8128 N N . ARG B 1 491 ? 102.335 44.512 78.336 1.00 32.22 677 ARG B N 1
ATOM 8129 C CA . ARG B 1 491 ? 103.453 44.275 79.238 1.00 34.99 677 ARG B CA 1
ATOM 8130 C C . ARG B 1 491 ? 104.608 45.212 78.906 1.00 34.78 677 ARG B C 1
ATOM 8131 O O . ARG B 1 491 ? 104.737 45.720 77.789 1.00 32.46 677 ARG B O 1
ATOM 8139 N N . ASN B 1 492 ? 105.424 45.453 79.923 1.00 32.21 678 ASN B N 1
ATOM 8140 C CA . ASN B 1 492 ? 106.670 46.194 79.828 1.00 32.75 678 ASN B CA 1
ATOM 8141 C C . ASN B 1 492 ? 107.828 45.205 79.764 1.00 35.28 678 ASN B C 1
ATOM 8142 O O . ASN B 1 492 ? 107.887 44.260 80.559 1.00 37.17 678 ASN B O 1
ATOM 8147 N N . PHE B 1 493 ? 108.765 45.439 78.850 1.00 40.83 679 PHE B N 1
ATOM 8148 C CA . PHE B 1 493 ? 109.925 44.568 78.696 1.00 42.61 679 PHE B CA 1
ATOM 8149 C C . PHE B 1 493 ? 111.205 45.381 78.729 1.00 43.62 679 PHE B C 1
ATOM 8150 O O . PHE B 1 493 ? 111.275 46.455 78.124 1.00 40.97 679 PHE B O 1
ATOM 8158 N N . ASN B 1 494 ? 112.187 44.897 79.489 1.00 51.88 680 ASN B N 1
ATOM 8159 C CA . ASN B 1 494 ? 113.543 45.450 79.492 1.00 52.92 680 ASN B CA 1
ATOM 8160 C C . ASN B 1 494 ? 114.439 44.534 78.663 1.00 48.94 680 ASN B C 1
ATOM 8161 O O . ASN B 1 494 ? 114.881 43.487 79.140 1.00 48.37 680 ASN B O 1
ATOM 8166 N N . LEU B 1 495 ? 114.727 44.946 77.427 1.00 33.05 681 LEU B N 1
ATOM 8167 C CA . LEU B 1 495 ? 115.459 44.130 76.462 1.00 33.08 681 LEU B CA 1
ATOM 8168 C C . LEU B 1 495 ? 116.947 44.451 76.478 1.00 33.56 681 LEU B C 1
ATOM 8169 O O . LEU B 1 495 ? 117.337 45.612 76.631 1.00 33.73 681 LEU B O 1
ATOM 8174 N N . ASP B 1 496 ? 117.773 43.414 76.321 1.00 41.51 682 ASP B N 1
ATOM 8175 C CA . ASP B 1 496 ? 119.203 43.560 76.106 1.00 41.87 682 ASP B CA 1
ATOM 8176 C C . ASP B 1 496 ? 119.522 43.164 74.661 1.00 39.32 682 ASP B C 1
ATOM 8177 O O . ASP B 1 496 ? 118.624 43.085 73.811 1.00 37.80 682 ASP B O 1
ATOM 8182 N N . LEU B 1 497 ? 120.800 42.907 74.381 1.00 38.35 683 LEU B N 1
ATOM 8183 C CA . LEU B 1 497 ? 121.194 42.629 73.005 1.00 36.60 683 LEU B CA 1
ATOM 8184 C C . LEU B 1 497 ? 120.939 41.184 72.583 1.00 34.82 683 LEU B C 1
ATOM 8185 O O . LEU B 1 497 ? 121.046 40.874 71.390 1.00 34.15 683 LEU B O 1
ATOM 8190 N N . ASN B 1 498 ? 120.612 40.294 73.510 1.00 64.54 684 ASN B N 1
ATOM 8191 C CA . ASN B 1 498 ? 120.310 38.912 73.166 1.00 62.30 684 ASN B CA 1
ATOM 8192 C C . ASN B 1 498 ? 118.803 38.663 73.141 1.00 62.20 684 ASN B C 1
ATOM 8193 O O . ASN B 1 498 ? 118.051 39.242 73.930 1.00 63.67 684 ASN B O 1
ATOM 8198 N N . PHE B 1 499 ? 118.373 37.796 72.222 1.00 42.99 685 PHE B N 1
ATOM 8199 C CA . PHE B 1 499 ? 116.962 37.447 72.106 1.00 42.87 685 PHE B CA 1
ATOM 8200 C C . PHE B 1 499 ? 116.448 36.791 73.376 1.00 42.83 685 PHE B C 1
ATOM 8201 O O . PHE B 1 499 ? 117.151 36.017 74.025 1.00 41.92 685 PHE B O 1
ATOM 8209 N N . LYS B 1 500 ? 115.203 37.102 73.719 1.00 52.33 686 LYS B N 1
ATOM 8210 C CA . LYS B 1 500 ? 114.565 36.622 74.937 1.00 52.69 686 LYS B CA 1
ATOM 8211 C C . LYS B 1 500 ? 113.140 36.214 74.594 1.00 51.98 686 LYS B C 1
ATOM 8212 O O . LYS B 1 500 ? 112.458 36.924 73.852 1.00 51.94 686 LYS B O 1
ATOM 8218 N N . GLU B 1 501 ? 112.705 35.061 75.104 1.00 61.02 687 GLU B N 1
ATOM 8219 C CA . GLU B 1 501 ? 111.332 34.613 74.902 1.00 60.49 687 GLU B CA 1
ATOM 8220 C C . GLU B 1 501 ? 110.380 35.461 75.734 1.00 61.76 687 GLU B C 1
ATOM 8221 O O . GLU B 1 501 ? 110.554 35.587 76.949 1.00 63.06 687 GLU B O 1
ATOM 8227 N N . VAL B 1 502 ? 109.362 36.035 75.089 1.00 44.01 688 VAL B N 1
ATOM 8228 C CA . VAL B 1 502 ? 108.455 36.964 75.747 1.00 45.20 688 VAL B CA 1
ATOM 8229 C C . VAL B 1 502 ? 107.027 36.433 75.812 1.00 44.61 688 VAL B C 1
ATOM 8230 O O . VAL B 1 502 ? 106.317 36.687 76.795 1.00 46.16 688 VAL B O 1
ATOM 8234 N N . LEU B 1 503 ? 106.571 35.707 74.788 1.00 34.20 689 LEU B N 1
ATOM 8235 C CA . LEU B 1 503 ? 105.192 35.219 74.804 1.00 33.68 689 LEU B CA 1
ATOM 8236 C C . LEU B 1 503 ? 105.003 34.089 73.797 1.00 32.31 689 LEU B C 1
ATOM 8237 O O . LEU B 1 503 ? 105.785 33.924 72.862 1.00 32.00 689 LEU B O 1
ATOM 8242 N N . THR B 1 504 ? 103.920 33.338 73.987 1.00 36.97 690 THR B N 1
ATOM 8243 C CA . THR B 1 504 ? 103.486 32.298 73.059 1.00 36.21 690 THR B CA 1
ATOM 8244 C C . THR B 1 504 ? 102.007 32.523 72.790 1.00 35.97 690 THR B C 1
ATOM 8245 O O . THR B 1 504 ? 101.207 32.543 73.732 1.00 36.24 690 THR B O 1
ATOM 8249 N N . VAL B 1 505 ? 101.647 32.723 71.523 1.00 38.96 691 VAL B N 1
ATOM 8250 C CA . VAL B 1 505 ? 100.256 33.011 71.160 1.00 38.82 691 VAL B CA 1
ATOM 8251 C C . VAL B 1 505 ? 99.475 31.703 71.138 1.00 38.72 691 VAL B C 1
ATOM 8252 O O . VAL B 1 505 ? 100.051 30.648 70.843 1.00 38.98 691 VAL B O 1
ATOM 8256 N N . PRO B 1 506 ? 98.186 31.719 71.455 1.00 37.74 692 PRO B N 1
ATOM 8257 C CA . PRO B 1 506 ? 97.408 30.479 71.469 1.00 37.69 692 PRO B CA 1
ATOM 8258 C C . PRO B 1 506 ? 97.096 30.015 70.053 1.00 38.49 692 PRO B C 1
ATOM 8259 O O . PRO B 1 506 ? 97.317 30.723 69.069 1.00 39.34 692 PRO B O 1
ATOM 8263 N N . LEU B 1 507 ? 96.607 28.782 69.968 1.00 35.09 693 LEU B N 1
ATOM 8264 C CA . LEU B 1 507 ? 96.098 28.257 68.711 1.00 36.63 693 LEU B CA 1
ATOM 8265 C C . LEU B 1 507 ? 94.738 28.886 68.410 1.00 36.42 693 LEU B C 1
ATOM 8266 O O . LEU B 1 507 ? 94.193 29.650 69.206 1.00 34.89 693 LEU B O 1
ATOM 8271 N N . ARG B 1 508 ? 94.186 28.557 67.241 1.00 42.26 694 ARG B N 1
ATOM 8272 C CA . ARG B 1 508 ? 92.812 28.923 66.879 1.00 41.32 694 ARG B CA 1
ATOM 8273 C C . ARG B 1 508 ? 92.541 30.409 67.086 1.00 39.58 694 ARG B C 1
ATOM 8274 O O . ARG B 1 508 ? 91.497 30.804 67.607 1.00 38.24 694 ARG B O 1
ATOM 8282 N N . SER B 1 509 ? 93.485 31.245 66.678 1.00 36.33 695 SER B N 1
ATOM 8283 C CA . SER B 1 509 ? 93.348 32.653 66.998 1.00 34.38 695 SER B CA 1
ATOM 8284 C C . SER B 1 509 ? 94.159 33.491 66.027 1.00 34.86 695 SER B C 1
ATOM 8285 O O . SER B 1 509 ? 95.150 33.025 65.457 1.00 37.13 695 SER B O 1
ATOM 8288 N N . GLY B 1 510 ? 93.714 34.730 65.847 1.00 29.64 696 GLY B N 1
ATOM 8289 C CA . GLY B 1 510 ? 94.474 35.761 65.151 1.00 29.93 696 GLY B CA 1
ATOM 8290 C C . GLY B 1 510 ? 94.991 36.735 66.199 1.00 29.09 696 GLY B C 1
ATOM 8291 O O . GLY B 1 510 ? 94.271 37.076 67.135 1.00 28.35 696 GLY B O 1
ATOM 8292 N N . CYS B 1 511 ? 96.246 37.134 66.065 1.00 42.59 697 CYS B N 1
ATOM 8293 C CA . CYS B 1 511 ? 96.876 37.970 67.072 1.00 41.89 697 CYS B CA 1
ATOM 8294 C C . CYS B 1 511 ? 97.583 39.142 66.412 1.00 42.40 697 CYS B C 1
ATOM 8295 O O . CYS B 1 511 ? 98.238 38.985 65.379 1.00 44.11 697 CYS B O 1
ATOM 8298 N N . LYS B 1 512 ? 97.460 40.315 67.025 1.00 40.07 698 LYS B N 1
ATOM 8299 C CA . LYS B 1 512 ? 98.221 41.489 66.625 1.00 40.60 698 LYS B CA 1
ATOM 8300 C C . LYS B 1 512 ? 99.053 41.930 67.818 1.00 40.34 698 LYS B C 1
ATOM 8301 O O . LYS B 1 512 ? 98.516 42.142 68.913 1.00 39.84 698 LYS B O 1
ATOM 8307 N N . ILE B 1 513 ? 100.366 41.997 67.619 1.00 37.18 699 ILE B N 1
ATOM 8308 C CA . ILE B 1 513 ? 101.310 42.414 68.647 1.00 37.07 699 ILE B CA 1
ATOM 8309 C C . ILE B 1 513 ? 101.834 43.782 68.250 1.00 37.77 699 ILE B C 1
ATOM 8310 O O . ILE B 1 513 ? 102.332 43.971 67.135 1.00 39.29 699 ILE B O 1
ATOM 8315 N N . THR B 1 514 ? 101.684 44.745 69.141 1.00 29.82 700 THR B N 1
ATOM 8316 C CA . THR B 1 514 ? 102.210 46.079 68.933 1.00 30.48 700 THR B CA 1
ATOM 8317 C C . THR B 1 514 ? 103.395 46.238 69.869 1.00 31.03 700 THR B C 1
ATOM 8318 O O . THR B 1 514 ? 103.287 45.951 71.067 1.00 30.94 700 THR B O 1
ATOM 8322 N N . ILE B 1 515 ? 104.539 46.612 69.302 1.00 26.57 701 ILE B N 1
ATOM 8323 C CA . ILE B 1 515 ? 105.772 46.814 70.051 1.00 27.05 701 ILE B CA 1
ATOM 8324 C C . ILE B 1 515 ? 106.208 48.247 69.839 1.00 27.80 701 ILE B C 1
ATOM 8325 O O . ILE B 1 515 ? 106.403 48.675 68.695 1.00 28.53 701 ILE B O 1
ATOM 8330 N N . THR B 1 516 ? 106.384 48.983 70.933 1.00 30.29 702 THR B N 1
ATOM 8331 C CA . THR B 1 516 ? 106.791 50.372 70.822 1.00 31.10 702 THR B CA 1
ATOM 8332 C C . THR B 1 516 ? 107.633 50.747 72.035 1.00 32.01 702 THR B C 1
ATOM 8333 O O . THR B 1 516 ? 107.514 50.148 73.106 1.00 32.16 702 THR B O 1
ATOM 8337 N N . GLY B 1 517 ? 108.476 51.764 71.868 1.00 26.35 703 GLY B N 1
ATOM 8338 C CA . GLY B 1 517 ? 109.342 52.187 72.961 1.00 27.05 703 GLY B CA 1
ATOM 8339 C C . GLY B 1 517 ? 108.628 53.080 73.966 1.00 27.83 703 GLY B C 1
ATOM 8340 O O . GLY B 1 517 ? 107.677 53.790 73.646 1.00 28.19 703 GLY B O 1
ATOM 8341 N N . ALA B 1 518 ? 109.084 53.022 75.210 1.00 37.41 704 ALA B N 1
ATOM 8342 C CA . ALA B 1 518 ? 108.591 53.920 76.251 1.00 38.06 704 ALA B CA 1
ATOM 8343 C C . ALA B 1 518 ? 109.725 54.146 77.248 1.00 40.21 704 ALA B C 1
ATOM 8344 O O . ALA B 1 518 ? 109.616 53.858 78.438 1.00 41.17 704 ALA B O 1
ATOM 8346 N N . ASP B 1 519 ? 110.840 54.656 76.730 1.00 33.64 705 ASP B N 1
ATOM 8347 C CA . ASP B 1 519 ? 112.117 54.718 77.420 1.00 35.61 705 ASP B CA 1
ATOM 8348 C C . ASP B 1 519 ? 112.333 56.082 78.065 1.00 35.67 705 ASP B C 1
ATOM 8349 O O . ASP B 1 519 ? 112.051 57.118 77.456 1.00 34.75 705 ASP B O 1
ATOM 8354 N N . ALA B 1 520 ? 112.867 56.080 79.285 1.00 38.13 706 ALA B N 1
ATOM 8355 C CA . ALA B 1 520 ? 113.133 57.314 80.018 1.00 38.10 706 ALA B CA 1
ATOM 8356 C C . ALA B 1 520 ? 114.527 57.878 79.759 1.00 38.95 706 ALA B C 1
ATOM 8357 O O . ALA B 1 520 ? 114.873 58.923 80.323 1.00 38.97 706 ALA B O 1
ATOM 8359 N N . THR B 1 521 ? 115.325 57.219 78.924 1.00 40.23 707 THR B N 1
ATOM 8360 C CA . THR B 1 521 ? 116.640 57.732 78.571 1.00 40.82 707 THR B CA 1
ATOM 8361 C C . THR B 1 521 ? 116.486 58.967 77.696 1.00 40.30 707 THR B C 1
ATOM 8362 O O . THR B 1 521 ? 115.554 59.063 76.894 1.00 39.59 707 THR B O 1
ATOM 8366 N N . THR B 1 522 ? 117.383 59.929 77.876 1.00 45.45 708 THR B N 1
ATOM 8367 C CA . THR B 1 522 ? 117.409 61.123 77.038 1.00 45.06 708 THR B CA 1
ATOM 8368 C C . THR B 1 522 ? 118.201 60.859 75.753 1.00 45.45 708 THR B C 1
ATOM 8369 O O . THR B 1 522 ? 119.300 60.295 75.799 1.00 45.97 708 THR B O 1
ATOM 8373 N N . ASN B 1 523 ? 117.613 61.226 74.605 1.00 56.93 709 ASN B N 1
ATOM 8374 C CA . ASN B 1 523 ? 118.241 61.180 73.280 1.00 57.18 709 ASN B CA 1
ATOM 8375 C C . ASN B 1 523 ? 118.463 59.769 72.744 1.00 57.36 709 ASN B C 1
ATOM 8376 O O . ASN B 1 523 ? 118.197 59.509 71.565 1.00 57.25 709 ASN B O 1
ATOM 8381 N N . ALA B 1 524 ? 118.979 58.862 73.578 1.00 35.33 710 ALA B N 1
ATOM 8382 C CA . ALA B 1 524 ? 119.405 57.539 73.138 1.00 34.46 710 ALA B CA 1
ATOM 8383 C C . ALA B 1 524 ? 118.432 56.432 73.535 1.00 33.14 710 ALA B C 1
ATOM 8384 O O . ALA B 1 524 ? 118.832 55.264 73.611 1.00 32.67 710 ALA B O 1
ATOM 8386 N N . GLY B 1 525 ? 117.180 56.775 73.818 1.00 40.22 711 GLY B N 1
ATOM 8387 C CA . GLY B 1 525 ? 116.180 55.791 74.174 1.00 39.62 711 GLY B CA 1
ATOM 8388 C C . GLY B 1 525 ? 115.621 55.052 72.973 1.00 37.78 711 GLY B C 1
ATOM 8389 O O . GLY B 1 525 ? 115.945 55.331 71.821 1.00 37.95 711 GLY B O 1
ATOM 8390 N N . SER B 1 526 ? 114.738 54.100 73.256 1.00 40.06 712 SER B N 1
ATOM 8391 C CA . SER B 1 526 ? 114.178 53.282 72.189 1.00 38.31 712 SER B CA 1
ATOM 8392 C C . SER B 1 526 ? 113.214 54.069 71.303 1.00 37.99 712 SER B C 1
ATOM 8393 O O . SER B 1 526 ? 112.505 54.976 71.757 1.00 37.91 712 SER B O 1
ATOM 8396 N N . LYS B 1 527 ? 113.227 53.734 70.015 1.00 39.84 713 LYS B N 1
ATOM 8397 C CA . LYS B 1 527 ? 112.309 54.296 69.031 1.00 40.03 713 LYS B CA 1
ATOM 8398 C C . LYS B 1 527 ? 111.861 53.151 68.138 1.00 39.48 713 LYS B C 1
ATOM 8399 O O . LYS B 1 527 ? 112.662 52.610 67.367 1.00 40.90 713 LYS B O 1
ATOM 8405 N N . ALA B 1 528 ? 110.595 52.773 68.246 1.00 34.18 714 ALA B N 1
ATOM 8406 C CA . ALA B 1 528 ? 110.076 51.682 67.438 1.00 33.78 714 ALA B CA 1
ATOM 8407 C C . ALA B 1 528 ? 108.562 51.709 67.516 1.00 31.89 714 ALA B C 1
ATOM 8408 O O . ALA B 1 528 ? 107.987 52.118 68.529 1.00 30.53 714 ALA B O 1
ATOM 8410 N N . TYR B 1 529 ? 107.932 51.322 66.411 1.00 34.71 715 TYR B N 1
ATOM 8411 C CA . TYR B 1 529 ? 106.508 51.022 66.384 1.00 32.92 715 TYR B CA 1
ATOM 8412 C C . TYR B 1 529 ? 106.349 49.896 65.367 1.00 33.79 715 TYR B C 1
ATOM 8413 O O . TYR B 1 529 ? 106.294 50.150 64.162 1.00 35.87 715 TYR B O 1
ATOM 8422 N N . VAL B 1 530 ? 106.298 48.663 65.857 1.00 32.32 716 VAL B N 1
ATOM 8423 C CA . VAL B 1 530 ? 106.318 47.475 65.015 1.00 33.06 716 VAL B CA 1
ATOM 8424 C C . VAL B 1 530 ? 105.051 46.680 65.288 1.00 30.84 716 VAL B C 1
ATOM 8425 O O . VAL B 1 530 ? 104.693 46.452 66.451 1.00 28.74 716 VAL B O 1
ATOM 8429 N N . GLU B 1 531 ? 104.363 46.284 64.222 1.00 41.57 717 GLU B N 1
ATOM 8430 C CA . GLU B 1 531 ? 103.165 45.462 64.320 1.00 39.94 717 GLU B CA 1
ATOM 8431 C C . GLU B 1 531 ? 103.477 44.066 63.797 1.00 40.15 717 GLU B C 1
ATOM 8432 O O . GLU B 1 531 ? 103.924 43.907 62.653 1.00 42.21 717 GLU B O 1
ATOM 8438 N N . LEU B 1 532 ? 103.228 43.064 64.633 1.00 36.40 718 LEU B N 1
ATOM 8439 C CA . LEU B 1 532 ? 103.384 41.661 64.283 1.00 36.16 718 LEU B CA 1
ATOM 8440 C C . LEU B 1 532 ? 102.009 41.008 64.276 1.00 35.46 718 LEU B C 1
ATOM 8441 O O . LEU B 1 532 ? 101.146 41.346 65.096 1.00 34.45 718 LEU B O 1
ATOM 8446 N N . PHE B 1 533 ? 101.800 40.105 63.322 1.00 33.09 719 PHE B N 1
ATOM 8447 C CA . PHE B 1 533 ? 100.511 39.463 63.114 1.00 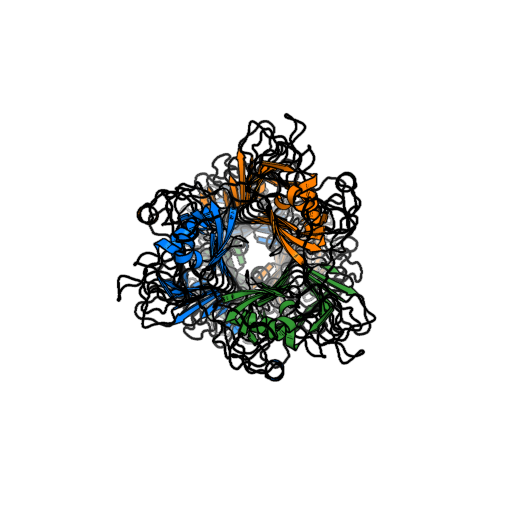32.94 719 PHE B CA 1
ATOM 8448 C C . PHE B 1 533 ? 100.712 37.954 63.068 1.00 32.69 719 PHE B C 1
ATOM 8449 O O . PHE B 1 533 ? 101.708 37.474 62.523 1.00 33.21 719 PHE B O 1
ATOM 8457 N N . VAL B 1 534 ? 99.776 37.215 63.664 1.00 32.55 720 VAL B N 1
ATOM 8458 C CA . VAL B 1 534 ? 99.798 35.759 63.691 1.00 32.75 720 VAL B CA 1
ATOM 8459 C C . VAL B 1 534 ? 98.385 35.258 63.462 1.00 33.17 720 VAL B C 1
ATOM 8460 O O . VAL B 1 534 ? 97.434 35.793 64.035 1.00 32.97 720 VAL B O 1
ATOM 8464 N N . ASN B 1 535 ? 98.247 34.189 62.691 1.00 30.56 721 ASN B N 1
ATOM 8465 C CA . ASN B 1 535 ? 96.978 33.477 62.638 1.00 31.12 721 ASN B CA 1
ATOM 8466 C C . ASN B 1 535 ? 97.276 31.987 62.719 1.00 31.43 721 ASN B C 1
ATOM 8467 O O . ASN B 1 535 ? 98.200 31.499 62.062 1.00 31.49 721 ASN B O 1
ATOM 8472 N N . SER B 1 536 ? 96.531 31.274 63.559 1.00 34.43 722 SER B N 1
ATOM 8473 C CA . SER B 1 536 ? 96.706 29.837 63.709 1.00 34.66 722 SER B CA 1
ATOM 8474 C C . SER B 1 536 ? 95.363 29.129 63.665 1.00 35.49 722 SER B C 1
ATOM 8475 O O . SER B 1 536 ? 94.355 29.642 64.160 1.00 35.78 722 SER B O 1
ATOM 8478 N N . ASP B 1 537 ? 95.359 27.931 63.090 1.00 35.83 723 ASP B N 1
ATOM 8479 C CA . ASP B 1 537 ? 94.205 27.072 63.301 1.00 36.51 723 ASP B CA 1
ATOM 8480 C C . ASP B 1 537 ? 94.526 26.144 64.462 1.00 36.06 723 ASP B C 1
ATOM 8481 O O . ASP B 1 537 ? 95.259 26.531 65.380 1.00 35.42 723 ASP B O 1
ATOM 8486 N N . ASN B 1 538 ? 94.041 24.910 64.418 1.00 44.81 724 ASN B N 1
ATOM 8487 C CA . ASN B 1 538 ? 94.295 24.021 65.541 1.00 44.33 724 ASN B CA 1
ATOM 8488 C C . ASN B 1 538 ? 95.738 23.521 65.594 1.00 43.52 724 ASN B C 1
ATOM 8489 O O . ASN B 1 538 ? 96.106 22.875 66.577 1.00 43.05 724 ASN B O 1
ATOM 8494 N N . SER B 1 539 ? 96.570 23.809 64.590 1.00 41.66 725 SER B N 1
ATOM 8495 C CA . SER B 1 539 ? 97.945 23.327 64.650 1.00 40.90 725 SER B CA 1
ATOM 8496 C C . SER B 1 539 ? 98.925 24.165 63.833 1.00 40.60 725 SER B C 1
ATOM 8497 O O . SER B 1 539 ? 100.118 24.183 64.143 1.00 39.98 725 SER B O 1
ATOM 8500 N N . THR B 1 540 ? 98.459 24.862 62.800 1.00 48.43 726 THR B N 1
ATOM 8501 C CA . THR B 1 540 ? 99.337 25.557 61.863 1.00 48.22 726 THR B CA 1
ATOM 8502 C C . THR B 1 540 ? 99.296 27.064 62.096 1.00 48.17 726 THR B C 1
ATOM 8503 O O . THR B 1 540 ? 98.239 27.621 62.405 1.00 48.59 726 THR B O 1
ATOM 8507 N N . THR B 1 541 ? 100.447 27.725 61.905 1.00 41.76 727 THR B N 1
ATOM 8508 C CA . THR B 1 541 ? 100.645 29.133 62.255 1.00 41.58 727 THR B CA 1
ATOM 8509 C C . THR B 1 541 ? 101.344 29.875 61.123 1.00 41.67 727 THR B C 1
ATOM 8510 O O . THR B 1 541 ? 102.366 29.404 60.612 1.00 41.45 727 THR B O 1
ATOM 8514 N N . ILE B 1 542 ? 100.811 31.041 60.750 1.00 36.50 728 ILE B N 1
ATOM 8515 C CA . ILE B 1 542 ? 101.442 31.939 59.787 1.00 36.73 728 ILE B CA 1
ATOM 8516 C C . ILE B 1 542 ? 101.678 33.281 60.470 1.00 36.57 728 ILE B C 1
ATOM 8517 O O . ILE B 1 542 ? 100.816 33.760 61.213 1.00 36.43 728 ILE B O 1
ATOM 8522 N N . THR B 1 543 ? 102.828 33.899 60.208 1.00 35.82 729 THR B N 1
ATOM 8523 C CA . THR B 1 543 ? 103.145 35.197 60.785 1.00 35.79 729 THR B CA 1
ATOM 8524 C C . THR B 1 543 ? 103.385 36.224 59.686 1.00 36.71 729 THR B C 1
ATOM 8525 O O . THR B 1 543 ? 103.618 35.880 58.525 1.00 37.06 729 THR B O 1
ATOM 8529 N N . ALA B 1 544 ? 103.286 37.499 60.072 1.00 32.82 730 ALA B N 1
ATOM 8530 C CA . ALA B 1 544 ? 103.587 38.624 59.195 1.00 33.94 730 ALA B CA 1
ATOM 8531 C C . ALA B 1 544 ? 103.974 39.809 60.070 1.00 34.17 730 ALA B C 1
ATOM 8532 O O . ALA B 1 544 ? 103.682 39.837 61.268 1.00 33.14 730 ALA B O 1
ATOM 8534 N N . HIS B 1 545 ? 104.640 40.791 59.464 1.00 36.81 731 HIS B N 1
ATOM 8535 C CA . HIS B 1 545 ? 105.150 41.927 60.220 1.00 37.39 731 HIS B CA 1
ATOM 8536 C C . HIS B 1 545 ? 104.917 43.225 59.459 1.00 38.85 731 HIS B C 1
ATOM 8537 O O . HIS B 1 545 ? 104.739 43.240 58.237 1.00 39.04 731 HIS B O 1
ATOM 8544 N N . ASN B 1 546 ? 104.936 44.328 60.213 1.00 33.76 732 ASN B N 1
ATOM 8545 C CA . ASN B 1 546 ? 104.784 45.670 59.649 1.00 34.80 732 ASN B CA 1
ATOM 8546 C C . ASN B 1 546 ? 105.599 46.630 60.515 1.00 35.76 732 ASN B C 1
ATOM 8547 O O . ASN B 1 546 ? 105.163 47.004 61.608 1.00 35.72 732 ASN B O 1
ATOM 8552 N N . GLU B 1 547 ? 106.783 47.011 60.039 1.00 39.06 733 GLU B N 1
ATOM 8553 C CA . GLU B 1 547 ? 107.641 47.944 60.773 1.00 40.06 733 GLU B CA 1
ATOM 8554 C C . GLU B 1 547 ? 107.318 49.370 60.339 1.00 40.27 733 GLU B C 1
ATOM 8555 O O . GLU B 1 547 ? 107.736 49.814 59.269 1.00 40.24 733 GLU B O 1
ATOM 8561 N N . VAL B 1 548 ? 106.528 50.076 61.152 1.00 28.59 734 VAL B N 1
ATOM 8562 C CA . VAL B 1 548 ? 106.193 51.474 60.871 1.00 29.70 734 VAL B CA 1
ATOM 8563 C C . VAL B 1 548 ? 107.334 52.403 61.276 1.00 30.41 734 VAL B C 1
ATOM 8564 O O . VAL B 1 548 ? 107.731 53.298 60.521 1.00 32.04 734 VAL B O 1
ATOM 8568 N N . ILE B 1 549 ? 107.854 52.219 62.487 1.00 30.92 735 ILE B N 1
ATOM 8569 C CA . ILE B 1 549 ? 109.031 52.915 62.980 1.00 32.15 735 ILE B CA 1
ATOM 8570 C C . ILE B 1 549 ? 109.958 51.864 63.567 1.00 33.38 735 ILE B C 1
ATOM 8571 O O . ILE B 1 549 ? 109.515 51.002 64.336 1.00 31.62 735 ILE B O 1
ATOM 8576 N N . ASN B 1 550 ? 111.233 51.911 63.187 1.00 37.53 736 ASN B N 1
ATOM 8577 C CA . ASN B 1 550 ? 112.210 50.978 63.760 1.00 37.08 736 ASN B CA 1
ATOM 8578 C C . ASN B 1 550 ? 113.602 51.583 63.538 1.00 37.90 736 ASN B C 1
ATOM 8579 O O . ASN B 1 550 ? 114.227 51.366 62.498 1.00 38.12 736 ASN B O 1
ATOM 8584 N N . ASP B 1 551 ? 114.058 52.343 64.529 1.00 39.30 737 ASP B N 1
ATOM 8585 C CA . ASP B 1 551 ? 115.338 53.020 64.429 1.00 40.02 737 ASP B CA 1
ATOM 8586 C C . ASP B 1 551 ? 116.457 51.992 64.280 1.00 40.01 737 ASP B C 1
ATOM 8587 O O . ASP B 1 551 ? 116.477 50.996 65.013 1.00 39.15 737 ASP B O 1
ATOM 8592 N N . PRO B 1 552 ? 117.373 52.174 63.325 1.00 39.94 738 PRO B N 1
ATOM 8593 C CA . PRO B 1 552 ? 118.448 51.179 63.126 1.00 39.72 738 PRO B CA 1
ATOM 8594 C C . PRO B 1 552 ? 119.401 51.044 64.304 1.00 39.75 738 PRO B C 1
ATOM 8595 O O . PRO B 1 552 ? 120.143 50.057 64.366 1.00 38.81 738 PRO B O 1
ATOM 8599 N N . LEU B 1 553 ? 119.440 52.011 65.217 1.00 41.64 739 LEU B N 1
ATOM 8600 C CA . LEU B 1 553 ? 120.249 51.888 66.421 1.00 41.03 739 LEU B CA 1
ATOM 8601 C C . LEU B 1 553 ? 119.429 51.648 67.666 1.00 39.55 739 LEU B C 1
ATOM 8602 O O . LEU B 1 553 ? 119.917 51.007 68.599 1.00 38.50 739 LEU B O 1
ATOM 8607 N N . TYR B 1 554 ? 118.200 52.158 67.702 1.00 45.92 740 TYR B N 1
ATOM 8608 C CA . TYR B 1 554 ? 117.417 52.195 68.925 1.00 44.68 740 TYR B CA 1
ATOM 8609 C C . TYR B 1 554 ? 116.123 51.412 68.806 1.00 43.32 740 TYR B C 1
ATOM 8610 O O . TYR B 1 554 ? 115.267 51.510 69.690 1.00 42.19 740 TYR B O 1
ATOM 8619 N N . GLY B 1 555 ? 115.969 50.625 67.752 1.00 31.01 741 GLY B N 1
ATOM 8620 C CA . GLY B 1 555 ? 114.763 49.869 67.515 1.00 29.79 741 GLY B CA 1
ATOM 8621 C C . GLY B 1 555 ? 114.782 48.525 68.211 1.00 28.35 741 GLY B C 1
ATOM 8622 O O . GLY B 1 555 ? 115.490 48.312 69.201 1.00 28.61 741 GLY B O 1
ATOM 8623 N N . VAL B 1 556 ? 113.984 47.602 67.671 1.00 35.17 742 VAL B N 1
ATOM 8624 C CA . VAL B 1 556 ? 113.752 46.304 68.283 1.00 33.20 742 VAL B CA 1
ATOM 8625 C C . VAL B 1 556 ? 113.937 45.206 67.240 1.00 33.07 742 VAL B C 1
ATOM 8626 O O . VAL B 1 556 ? 113.670 45.401 66.048 1.00 34.17 742 VAL B O 1
ATOM 8630 N N . LYS B 1 557 ? 114.396 44.041 67.697 1.00 39.92 743 LYS B N 1
ATOM 8631 C CA . LYS B 1 557 ? 114.505 42.850 66.865 1.00 39.46 743 LYS B CA 1
ATOM 8632 C C . LYS B 1 557 ? 113.524 41.802 67.363 1.00 37.97 743 LYS B C 1
ATOM 8633 O O . LYS B 1 557 ? 113.334 41.646 68.571 1.00 37.38 743 LYS B O 1
ATOM 8639 N N . TYR B 1 558 ? 112.916 41.078 66.428 1.00 36.31 744 TYR B N 1
ATOM 8640 C CA . TYR B 1 558 ? 111.922 40.067 66.746 1.00 35.14 744 TYR B CA 1
ATOM 8641 C C . TYR B 1 558 ? 112.212 38.796 65.958 1.00 34.92 744 TYR B C 1
ATOM 8642 O O . TYR B 1 558 ? 112.808 38.834 64.875 1.00 35.62 744 TYR B O 1
ATOM 8651 N N . SER B 1 559 ? 111.806 37.661 66.529 1.00 40.95 745 SER B N 1
ATOM 8652 C CA . SER B 1 559 ? 112.022 36.367 65.901 1.00 40.67 745 SER B CA 1
ATOM 8653 C C . SER B 1 559 ? 110.971 35.390 66.409 1.00 39.99 745 SER B C 1
ATOM 8654 O O . SER B 1 559 ? 110.671 35.355 67.607 1.00 39.75 745 SER B O 1
ATOM 8657 N N . TRP B 1 560 ? 110.422 34.599 65.491 1.00 42.13 746 TRP B N 1
ATOM 8658 C CA . TRP B 1 560 ? 109.409 33.604 65.814 1.00 41.73 746 TRP B CA 1
ATOM 8659 C C . TRP B 1 560 ? 110.012 32.209 65.819 1.00 41.49 746 TRP B C 1
ATOM 8660 O O . TRP B 1 560 ? 110.797 31.846 64.935 1.00 41.61 746 TRP B O 1
ATOM 8671 N N . SER B 1 561 ? 109.640 31.430 66.827 1.00 48.00 747 SER B N 1
ATOM 8672 C CA . SER B 1 561 ? 109.917 30.000 66.873 1.00 47.77 747 SER B CA 1
ATOM 8673 C C . SER B 1 561 ? 108.559 29.343 67.077 1.00 47.72 747 SER B C 1
ATOM 8674 O O . SER B 1 561 ? 108.061 29.286 68.202 1.00 47.64 747 SER B O 1
ATOM 8677 N N . GLY B 1 562 ? 107.945 28.883 65.995 1.00 39.67 748 GLY B N 1
ATOM 8678 C CA . GLY B 1 562 ? 106.567 28.443 66.107 1.00 39.79 748 GLY B CA 1
ATOM 8679 C C . GLY B 1 562 ? 105.683 29.603 66.540 1.00 39.98 748 GLY B C 1
ATOM 8680 O O . GLY B 1 562 ? 105.602 30.644 65.874 1.00 40.10 748 GLY B O 1
ATOM 8681 N N . ARG B 1 563 ? 105.003 29.429 67.670 1.00 41.02 749 ARG B N 1
ATOM 8682 C CA . ARG B 1 563 ? 104.104 30.437 68.214 1.00 41.22 749 ARG B CA 1
ATOM 8683 C C . ARG B 1 563 ? 104.735 31.257 69.340 1.00 41.20 749 ARG B C 1
ATOM 8684 O O . ARG B 1 563 ? 104.050 32.081 69.954 1.00 41.45 749 ARG B O 1
ATOM 8692 N N . THR B 1 564 ? 106.025 31.068 69.610 1.00 36.54 750 THR B N 1
ATOM 8693 C CA . THR B 1 564 ? 106.734 31.809 70.644 1.00 36.69 750 THR B CA 1
ATOM 8694 C C . THR B 1 564 ? 107.511 32.965 70.024 1.00 36.61 750 THR B C 1
ATOM 8695 O O . THR B 1 564 ? 108.296 32.763 69.094 1.00 36.47 750 THR B O 1
ATOM 8699 N N . LEU B 1 565 ? 107.300 34.166 70.546 1.00 29.84 751 LEU B N 1
ATOM 8700 C CA . LEU B 1 565 ? 107.981 35.358 70.064 1.00 29.02 751 LEU B CA 1
ATOM 8701 C C . LEU B 1 565 ? 109.193 35.668 70.939 1.00 29.86 751 LEU B C 1
ATOM 8702 O O . LEU B 1 565 ? 109.121 35.586 72.169 1.00 30.29 751 LEU B O 1
ATOM 8707 N N . SER B 1 566 ? 110.312 36.010 70.300 1.00 38.39 752 SER B N 1
ATOM 8708 C CA . SER B 1 566 ? 111.494 36.479 71.007 1.00 38.88 752 SER B CA 1
ATOM 8709 C C . SER B 1 566 ? 111.837 37.896 70.564 1.00 39.22 752 SER B C 1
ATOM 8710 O O . SER B 1 566 ? 111.692 38.240 69.386 1.00 39.07 752 SER B O 1
ATOM 8713 N N . LEU B 1 567 ? 112.289 38.714 71.519 1.00 36.04 753 LEU B N 1
ATOM 8714 C CA . LEU B 1 567 ? 112.612 40.113 71.278 1.00 36.54 753 LEU B CA 1
ATOM 8715 C C . LEU B 1 567 ? 114.023 40.430 71.758 1.00 37.30 753 LEU B C 1
ATOM 8716 O O . LEU B 1 567 ? 114.531 39.818 72.704 1.00 37.56 753 LEU B O 1
ATOM 8721 N N . ALA B 1 568 ? 114.628 41.438 71.130 1.00 37.67 754 ALA B N 1
ATOM 8722 C CA . ALA B 1 568 ? 115.959 41.891 71.501 1.00 38.55 754 ALA B CA 1
ATOM 8723 C C . ALA B 1 568 ? 116.108 43.362 71.138 1.00 39.41 754 ALA B C 1
ATOM 8724 O O . ALA B 1 568 ? 115.454 43.862 70.217 1.00 39.37 754 ALA B O 1
ATOM 8726 N N . GLY B 1 569 ? 116.968 44.055 71.886 1.00 30.67 755 GLY B N 1
ATOM 8727 C CA . GLY B 1 569 ? 117.339 45.411 71.560 1.00 30.44 755 GLY B CA 1
ATOM 8728 C C . GLY B 1 569 ? 118.479 45.455 70.555 1.00 31.58 755 GLY B C 1
ATOM 8729 O O . GLY B 1 569 ? 119.014 44.434 70.121 1.00 32.64 755 GLY B O 1
ATOM 8730 N N . ILE B 1 570 ? 118.837 46.678 70.171 1.00 38.70 756 ILE B N 1
ATOM 8731 C CA . ILE B 1 570 ? 119.958 46.925 69.281 1.00 39.76 756 ILE B CA 1
ATOM 8732 C C . ILE B 1 570 ? 121.088 47.655 69.996 1.00 40.70 756 ILE B C 1
ATOM 8733 O O . ILE B 1 570 ? 122.263 47.353 69.778 1.00 40.99 756 ILE B O 1
ATOM 8738 N N . THR B 1 571 ? 120.751 48.589 70.874 1.00 38.86 757 THR B N 1
ATOM 8739 C CA . THR B 1 571 ? 121.696 49.289 71.729 1.00 39.72 757 THR B CA 1
ATOM 8740 C C . THR B 1 571 ? 121.132 49.299 73.145 1.00 39.59 757 THR B C 1
ATOM 8741 O O . THR B 1 571 ? 119.943 49.577 73.339 1.00 39.43 757 THR B O 1
ATOM 8745 N N . LEU B 1 572 ? 121.993 49.017 74.133 1.00 38.09 758 LEU B N 1
ATOM 8746 C CA . LEU B 1 572 ? 121.533 48.811 75.509 1.00 38.49 758 LEU B CA 1
ATOM 8747 C C . LEU B 1 572 ? 120.790 50.014 76.072 1.00 39.78 758 LEU B C 1
ATOM 8748 O O . LEU B 1 572 ? 119.864 49.847 76.877 1.00 40.32 758 LEU B O 1
ATOM 8753 N N . SER B 1 573 ? 121.185 51.228 75.688 1.00 40.22 759 SER B N 1
ATOM 8754 C CA . SER B 1 573 ? 120.483 52.402 76.184 1.00 41.45 759 SER B CA 1
ATOM 8755 C C . SER B 1 573 ? 119.029 52.433 75.720 1.00 41.08 759 SER B C 1
ATOM 8756 O O . SER B 1 573 ? 118.187 53.039 76.388 1.00 42.24 759 SER B O 1
ATOM 8759 N N . ALA B 1 574 ? 118.707 51.774 74.610 1.00 31.57 760 ALA B N 1
ATOM 8760 C CA . ALA B 1 574 ? 117.338 51.710 74.108 1.00 30.73 760 ALA B CA 1
ATOM 8761 C C . ALA B 1 574 ? 116.770 50.342 74.489 1.00 29.90 760 ALA B C 1
ATOM 8762 O O . ALA B 1 574 ? 116.791 49.382 73.715 1.00 29.64 760 ALA B O 1
ATOM 8764 N N . ASN B 1 575 ? 116.247 50.260 75.712 1.00 37.06 761 ASN B N 1
ATOM 8765 C CA . ASN B 1 575 ? 115.914 48.980 76.313 1.00 36.84 761 ASN B CA 1
ATOM 8766 C C . ASN B 1 575 ? 114.460 48.809 76.731 1.00 37.67 761 ASN B C 1
ATOM 8767 O O . ASN B 1 575 ? 114.019 47.661 76.864 1.00 36.85 761 ASN B O 1
ATOM 8772 N N . THR B 1 576 ? 113.713 49.890 76.963 1.00 35.93 762 THR B N 1
ATOM 8773 C CA . THR B 1 576 ? 112.356 49.796 77.498 1.00 36.84 762 THR B CA 1
ATOM 8774 C C . THR B 1 576 ? 111.353 49.772 76.351 1.00 34.10 762 THR B C 1
ATOM 8775 O O . THR B 1 576 ? 111.243 50.747 75.599 1.00 32.25 762 THR B O 1
ATOM 8779 N N . PHE B 1 577 ? 110.618 48.672 76.226 1.00 37.74 763 PHE B N 1
ATOM 8780 C CA . PHE B 1 577 ? 109.597 48.522 75.199 1.00 34.65 763 PHE B CA 1
ATOM 8781 C C . PHE B 1 577 ? 108.284 48.084 75.832 1.00 35.73 763 PHE B C 1
ATOM 8782 O O . PHE B 1 577 ? 108.275 47.337 76.816 1.00 38.02 763 PHE B O 1
ATOM 8790 N N . ILE B 1 578 ? 107.178 48.579 75.278 1.00 35.07 764 ILE B N 1
ATOM 8791 C CA . ILE B 1 578 ? 105.836 48.164 75.661 1.00 35.16 764 ILE B CA 1
ATOM 8792 C C . ILE B 1 578 ? 105.342 47.198 74.596 1.00 33.18 764 ILE B C 1
ATOM 8793 O O . ILE B 1 578 ? 105.549 47.434 73.397 1.00 30.77 764 ILE B O 1
ATOM 8798 N N . VAL B 1 579 ? 104.743 46.085 75.024 1.00 28.29 765 VAL B N 1
ATOM 8799 C CA . VAL B 1 579 ? 104.245 45.061 74.114 1.00 26.57 765 VAL B CA 1
ATOM 8800 C C . VAL B 1 579 ? 102.768 44.827 74.415 1.00 26.84 765 VAL B C 1
ATOM 8801 O O . VAL B 1 579 ? 102.410 44.396 75.520 1.00 28.12 765 VAL B O 1
ATOM 8805 N N . LYS B 1 580 ? 101.915 45.124 73.440 1.00 35.75 766 LYS B N 1
ATOM 8806 C CA . LYS B 1 580 ? 100.475 44.952 73.562 1.00 35.59 766 LYS B CA 1
ATOM 8807 C C . LYS B 1 580 ? 100.038 43.847 72.610 1.00 34.56 766 LYS B C 1
ATOM 8808 O O . LYS B 1 580 ? 100.465 43.819 71.448 1.00 32.52 766 LYS B O 1
ATOM 8814 N N . VAL B 1 581 ? 99.206 42.931 73.098 1.00 35.21 767 VAL B N 1
ATOM 8815 C CA . VAL B 1 581 ? 98.718 41.827 72.287 1.00 34.80 767 VAL B CA 1
ATOM 8816 C C . VAL B 1 581 ? 97.210 41.944 72.176 1.00 34.12 767 VAL B C 1
ATOM 8817 O O . VAL B 1 581 ? 96.519 42.117 73.186 1.00 34.65 767 VAL B O 1
ATOM 8821 N N . ASP B 1 582 ? 96.706 41.857 70.956 1.00 38.09 768 ASP B N 1
ATOM 8822 C CA . ASP B 1 582 ? 95.280 41.755 70.702 1.00 38.01 768 ASP B CA 1
ATOM 8823 C C . ASP B 1 582 ? 95.034 40.362 70.146 1.00 38.22 768 ASP B C 1
ATOM 8824 O O . ASP B 1 582 ? 95.602 39.999 69.106 1.00 37.37 768 ASP B O 1
ATOM 8829 N N . VAL B 1 583 ? 94.185 39.592 70.825 1.00 32.36 769 VAL B N 1
ATOM 8830 C CA . VAL B 1 583 ? 93.896 38.205 70.460 1.00 32.34 769 VAL B CA 1
ATOM 8831 C C . VAL B 1 583 ? 92.442 38.118 70.018 1.00 32.46 769 VAL B C 1
ATOM 8832 O O . VAL B 1 583 ? 91.540 38.559 70.743 1.00 32.85 769 VAL B O 1
ATOM 8836 N N . PHE B 1 584 ? 92.223 37.576 68.818 1.00 29.23 770 PHE B N 1
ATOM 8837 C CA . PHE B 1 584 ? 90.900 37.297 68.267 1.00 29.64 770 PHE B CA 1
ATOM 8838 C C . PHE B 1 584 ? 90.672 35.796 68.318 1.00 29.91 770 PHE B C 1
ATOM 8839 O O . PHE B 1 584 ? 91.472 35.040 67.758 1.00 29.61 770 PHE B O 1
ATOM 8847 N N . SER B 1 585 ? 89.583 35.357 68.952 1.00 31.59 771 SER B N 1
ATOM 8848 C CA . SER B 1 585 ? 89.346 33.919 69.049 1.00 31.88 771 SER B CA 1
ATOM 8849 C C . SER B 1 585 ? 87.855 33.612 69.114 1.00 32.63 771 SER B C 1
ATOM 8850 O O . SER B 1 585 ? 87.021 34.480 69.389 1.00 33.00 771 SER B O 1
ATOM 8853 N N . ALA B 1 586 ? 87.533 32.335 68.907 1.00 27.80 772 ALA B N 1
ATOM 8854 C CA . ALA B 1 586 ? 86.160 31.858 69.008 1.00 28.54 772 ALA B CA 1
ATOM 8855 C C . ALA B 1 586 ? 85.834 31.258 70.370 1.00 28.76 772 ALA B C 1
ATOM 8856 O O . ALA B 1 586 ? 84.654 31.057 70.675 1.00 29.64 772 ALA B O 1
ATOM 8858 N N . LEU B 1 587 ? 86.834 30.996 71.204 1.00 38.20 773 LEU B N 1
ATOM 8859 C CA . LEU B 1 587 ? 86.625 30.364 72.487 1.00 37.87 773 LEU B CA 1
ATOM 8860 C C . LEU B 1 587 ? 87.520 31.033 73.518 1.00 37.26 773 LEU B C 1
ATOM 8861 O O . LEU B 1 587 ? 88.654 31.429 73.196 1.00 37.01 773 LEU B O 1
ATOM 8866 N N . PRO B 1 588 ? 87.044 31.160 74.761 1.00 55.88 774 PRO B N 1
ATOM 8867 C CA . PRO B 1 588 ? 87.884 31.761 75.809 1.00 55.41 774 PRO 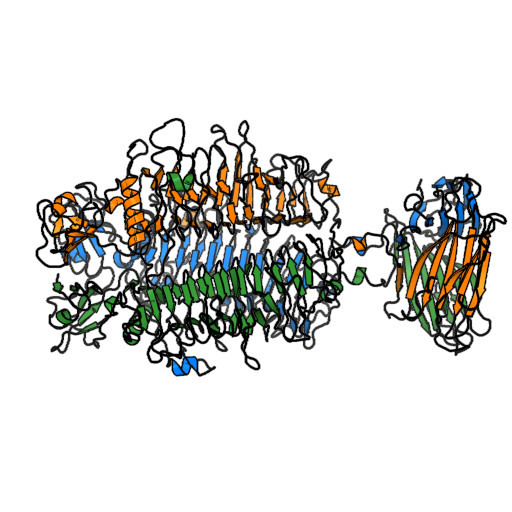B CA 1
ATOM 8868 C C . PRO B 1 588 ? 89.175 31.006 76.041 1.00 54.98 774 PRO B C 1
ATOM 8869 O O . PRO B 1 588 ? 90.174 31.613 76.443 1.00 54.74 774 PRO B O 1
ATOM 8873 N N . GLN B 1 589 ? 89.182 29.693 75.810 1.00 63.25 775 GLN B N 1
ATOM 8874 C CA . GLN B 1 589 ? 90.382 28.897 76.036 1.00 62.84 775 GLN B CA 1
ATOM 8875 C C . GLN B 1 589 ? 91.528 29.306 75.125 1.00 62.81 775 GLN B C 1
ATOM 8876 O O . GLN B 1 589 ? 92.688 29.031 75.443 1.00 62.43 775 GLN B O 1
ATOM 8882 N N . TYR B 1 590 ? 91.234 29.958 74.008 1.00 43.89 776 TYR B N 1
ATOM 8883 C CA . TYR B 1 590 ? 92.251 30.334 73.038 1.00 43.81 776 TYR B CA 1
ATOM 8884 C C . TYR B 1 590 ? 92.339 31.847 72.896 1.00 43.93 776 TYR B C 1
ATOM 8885 O O . TYR B 1 590 ? 92.721 32.359 71.839 1.00 43.91 776 TYR B O 1
ATOM 8894 N N . SER B 1 591 ? 92.015 32.571 73.966 1.00 43.17 777 SER B N 1
ATOM 8895 C CA . SER B 1 591 ? 91.847 34.012 73.893 1.00 43.36 777 SER B CA 1
ATOM 8896 C C . SER B 1 591 ? 93.008 34.790 74.484 1.00 43.29 777 SER B C 1
ATOM 8897 O O . SER B 1 591 ? 93.003 36.021 74.410 1.00 43.51 777 SER B O 1
ATOM 8900 N N . LYS B 1 592 ? 93.995 34.124 75.068 1.00 45.66 778 LYS B N 1
ATOM 8901 C CA . LYS B 1 592 ? 95.046 34.828 75.781 1.00 45.79 778 LYS B CA 1
ATOM 8902 C C . LYS B 1 592 ? 96.400 34.198 75.491 1.00 45.50 778 LYS B C 1
ATOM 8903 O O . LYS B 1 592 ? 96.507 32.982 75.324 1.00 45.06 778 LYS B O 1
ATOM 8909 N N . VAL B 1 593 ? 97.425 35.037 75.377 1.00 39.29 779 VAL B N 1
ATOM 8910 C CA . VAL B 1 593 ? 98.776 34.531 75.200 1.00 38.93 779 VAL B CA 1
ATOM 8911 C C . VAL B 1 593 ? 99.329 34.066 76.542 1.00 38.99 779 VAL B C 1
ATOM 8912 O O . VAL B 1 593 ? 98.810 34.400 77.612 1.00 39.32 779 VAL B O 1
ATOM 8916 N N . THR B 1 594 ? 100.410 33.292 76.476 1.00 39.51 780 THR B N 1
ATOM 8917 C CA . THR B 1 594 ? 101.196 32.936 77.649 1.00 39.51 780 THR B CA 1
ATOM 8918 C C . THR B 1 594 ? 102.381 33.890 77.704 1.00 39.92 780 THR B C 1
ATOM 8919 O O . THR B 1 594 ? 103.195 33.931 76.774 1.00 39.48 780 THR B O 1
ATOM 8923 N N . TRP B 1 595 ? 102.432 34.704 78.754 1.00 39.87 781 TRP B N 1
ATOM 8924 C CA . TRP B 1 595 ? 103.568 35.583 78.973 1.00 40.51 781 TRP B CA 1
ATOM 8925 C C . TRP B 1 595 ? 104.708 34.781 79.581 1.00 40.15 781 TRP B C 1
ATOM 8926 O O . TRP B 1 595 ? 104.498 33.962 80.484 1.00 39.81 781 TRP B O 1
ATOM 8937 N N . LEU B 1 596 ? 105.914 34.995 79.064 1.00 51.70 782 LEU B N 1
ATOM 8938 C CA . LEU B 1 596 ? 107.061 34.206 79.498 1.00 51.31 782 LEU B CA 1
ATOM 8939 C C . LEU B 1 596 ? 108.023 35.006 80.383 1.00 52.21 782 LEU B C 1
ATOM 8940 O O . LEU B 1 596 ? 108.678 34.431 81.258 1.00 52.11 782 LEU B O 1
ATOM 8945 N N . SER C 1 18 ? 27.149 45.240 156.473 1.00 101.37 204 SER C N 1
ATOM 8946 C CA . SER C 1 18 ? 28.218 44.587 155.721 1.00 97.22 204 SER C CA 1
ATOM 8947 C C . SER C 1 18 ? 28.843 43.450 156.524 1.00 95.10 204 SER C C 1
ATOM 8948 O O . SER C 1 18 ? 29.376 43.658 157.615 1.00 96.67 204 SER C O 1
ATOM 8951 N N . VAL C 1 19 ? 28.799 42.255 155.952 1.00 72.50 205 VAL C N 1
ATOM 8952 C CA . VAL C 1 19 ? 29.304 41.038 156.580 1.00 71.12 205 VAL C CA 1
ATOM 8953 C C . VAL C 1 19 ? 30.795 40.898 156.311 1.00 70.45 205 VAL C C 1
ATOM 8954 O O . VAL C 1 19 ? 31.288 41.235 155.227 1.00 70.67 205 VAL C O 1
ATOM 8958 N N . GLN C 1 20 ? 31.522 40.422 157.318 1.00 81.69 206 GLN C N 1
ATOM 8959 C CA . GLN C 1 20 ? 32.943 40.136 157.183 1.00 81.19 206 GLN C CA 1
ATOM 8960 C C . GLN C 1 20 ? 33.233 38.861 157.963 1.00 79.89 206 GLN C C 1
ATOM 8961 O O . GLN C 1 20 ? 33.074 38.831 159.186 1.00 80.13 206 GLN C O 1
ATOM 8967 N N . VAL C 1 21 ? 33.641 37.809 157.252 1.00 85.23 207 VAL C N 1
ATOM 8968 C CA . VAL C 1 21 ? 33.932 36.509 157.840 1.00 83.70 207 VAL C CA 1
ATOM 8969 C C . VAL C 1 21 ? 35.377 36.143 157.522 1.00 82.94 207 VAL C C 1
ATOM 8970 O O . VAL C 1 21 ? 36.058 36.818 156.755 1.00 83.63 207 VAL C O 1
ATOM 8974 N N . ASP C 1 22 ? 35.823 35.029 158.087 1.00 81.34 208 ASP C N 1
ATOM 8975 C CA . ASP C 1 22 ? 37.236 34.691 158.075 1.00 80.80 208 ASP C CA 1
ATOM 8976 C C . ASP C 1 22 ? 37.662 33.834 156.886 1.00 78.53 208 ASP C C 1
ATOM 8977 O O . ASP C 1 22 ? 38.868 33.665 156.670 1.00 78.01 208 ASP C O 1
ATOM 8982 N N . SER C 1 23 ? 36.723 33.309 156.105 1.00 55.45 209 SER C N 1
ATOM 8983 C CA . SER C 1 23 ? 37.075 32.418 155.009 1.00 53.12 209 SER C CA 1
ATOM 8984 C C . SER C 1 23 ? 35.865 32.210 154.108 1.00 52.68 209 SER C C 1
ATOM 8985 O O . SER C 1 23 ? 34.747 32.637 154.416 1.00 54.02 209 SER C O 1
ATOM 8988 N N . VAL C 1 24 ? 36.119 31.545 152.977 1.00 49.17 210 VAL C N 1
ATOM 8989 C CA . VAL C 1 24 ? 35.051 31.127 152.075 1.00 48.54 210 VAL C CA 1
ATOM 8990 C C . VAL C 1 24 ? 34.196 30.054 152.734 1.00 47.39 210 VAL C C 1
ATOM 8991 O O . VAL C 1 24 ? 32.967 30.028 152.578 1.00 47.98 210 VAL C O 1
ATOM 8995 N N . ASN C 1 25 ? 34.829 29.173 153.510 1.00 64.19 211 ASN C N 1
ATOM 8996 C CA . ASN C 1 25 ? 34.100 28.115 154.198 1.00 63.59 211 ASN C CA 1
ATOM 8997 C C . ASN C 1 25 ? 33.030 28.677 155.119 1.00 65.56 211 ASN C C 1
ATOM 8998 O O . ASN C 1 25 ? 31.906 28.160 155.172 1.00 65.64 211 ASN C O 1
ATOM 9003 N N . ALA C 1 26 ? 33.356 29.741 155.849 1.00 57.81 212 ALA C N 1
ATOM 9004 C CA . ALA C 1 26 ? 32.358 30.365 156.703 1.00 59.81 212 ALA C CA 1
ATOM 9005 C C . ALA C 1 26 ? 31.260 31.007 155.877 1.00 60.73 212 ALA C C 1
ATOM 9006 O O . ALA C 1 26 ? 30.087 30.964 156.262 1.00 61.63 212 ALA C O 1
ATOM 9008 N N . LEU C 1 27 ? 31.616 31.562 154.721 1.00 54.00 213 LEU C N 1
ATOM 9009 C CA . LEU C 1 27 ? 30.626 32.211 153.877 1.00 55.36 213 LEU C CA 1
ATOM 9010 C C . LEU C 1 27 ? 29.539 31.233 153.442 1.00 54.39 213 LEU C C 1
ATOM 9011 O O . LEU C 1 27 ? 28.364 31.612 153.358 1.00 55.95 213 LEU C O 1
ATOM 9016 N N . ARG C 1 28 ? 29.901 29.961 153.218 1.00 49.03 214 ARG C N 1
ATOM 9017 C CA . ARG C 1 28 ? 28.948 28.931 152.811 1.00 49.41 214 ARG C CA 1
ATOM 9018 C C . ARG C 1 28 ? 27.910 28.608 153.879 1.00 51.79 214 ARG C C 1
ATOM 9019 O O . ARG C 1 28 ? 26.947 27.895 153.575 1.00 52.52 214 ARG C O 1
ATOM 9027 N N . LYS C 1 29 ? 28.070 29.112 155.104 1.00 53.30 215 LYS C N 1
ATOM 9028 C CA . LYS C 1 29 ? 27.163 28.825 156.209 1.00 55.91 215 LYS C CA 1
ATOM 9029 C C . LYS C 1 29 ? 26.263 29.997 156.579 1.00 57.64 215 LYS C C 1
ATOM 9030 O O . LYS C 1 29 ? 25.501 29.893 157.549 1.00 60.14 215 LYS C O 1
ATOM 9036 N N . VAL C 1 30 ? 26.320 31.103 155.844 1.00 62.48 216 VAL C N 1
ATOM 9037 C CA . VAL C 1 30 ? 25.594 32.318 156.195 1.00 64.88 216 VAL C CA 1
ATOM 9038 C C . VAL C 1 30 ? 24.803 32.792 154.986 1.00 65.94 216 VAL C C 1
ATOM 9039 O O . VAL C 1 30 ? 25.355 32.908 153.887 1.00 65.49 216 VAL C O 1
ATOM 9043 N N . LYS C 1 31 ? 23.523 33.087 155.189 1.00 75.80 217 LYS C N 1
ATOM 9044 C CA . LYS C 1 31 ? 22.681 33.600 154.121 1.00 77.32 217 LYS C CA 1
ATOM 9045 C C . LYS C 1 31 ? 22.618 35.120 154.182 1.00 79.59 217 LYS C C 1
ATOM 9046 O O . LYS C 1 31 ? 22.659 35.722 155.259 1.00 80.23 217 LYS C O 1
ATOM 9052 N N . GLY C 1 32 ? 22.519 35.732 153.006 1.00 67.54 218 GLY C N 1
ATOM 9053 C CA . GLY C 1 32 ? 22.410 37.176 152.936 1.00 69.64 218 GLY C CA 1
ATOM 9054 C C . GLY C 1 32 ? 21.037 37.658 153.378 1.00 71.53 218 GLY C C 1
ATOM 9055 O O . GLY C 1 32 ? 20.013 37.020 153.123 1.00 71.98 218 GLY C O 1
ATOM 9056 N N . LEU C 1 33 ? 21.028 38.801 154.067 1.00 98.52 219 LEU C N 1
ATOM 9057 C CA . LEU C 1 33 ? 19.776 39.366 154.559 1.00 100.28 219 LEU C CA 1
ATOM 9058 C C . LEU C 1 33 ? 18.961 39.965 153.423 1.00 102.24 219 LEU C C 1
ATOM 9059 O O . LEU C 1 33 ? 17.751 39.739 153.325 1.00 103.54 219 LEU C O 1
ATOM 9064 N N . PHE C 1 34 ? 19.607 40.735 152.553 1.00 84.11 220 PHE C N 1
ATOM 9065 C CA . PHE C 1 34 ? 18.914 41.460 151.503 1.00 86.04 220 PHE C CA 1
ATOM 9066 C C . PHE C 1 34 ? 19.641 41.292 150.177 1.00 85.77 220 PHE C C 1
ATOM 9067 O O . PHE C 1 34 ? 20.770 40.801 150.114 1.00 84.18 220 PHE C O 1
ATOM 9075 N N . HIS C 1 35 ? 18.977 41.727 149.110 1.00 112.89 221 HIS C N 1
ATOM 9076 C CA . HIS C 1 35 ? 19.535 41.582 147.774 1.00 112.87 221 HIS C CA 1
ATOM 9077 C C . HIS C 1 35 ? 20.835 42.368 147.653 1.00 112.25 221 HIS C C 1
ATOM 9078 O O . HIS C 1 35 ? 20.895 43.555 147.985 1.00 112.72 221 HIS C O 1
ATOM 9085 N N . ASN C 1 36 ? 21.882 41.685 147.194 1.00 78.73 222 ASN C N 1
ATOM 9086 C CA . ASN C 1 36 ? 23.191 42.292 146.947 1.00 78.12 222 ASN C CA 1
ATOM 9087 C C . ASN C 1 36 ? 23.797 42.875 148.219 1.00 77.07 222 ASN C C 1
ATOM 9088 O O . ASN C 1 36 ? 24.352 43.974 148.222 1.00 77.00 222 ASN C O 1
ATOM 9093 N N . GLN C 1 37 ? 23.719 42.113 149.305 1.00 67.58 223 GLN C N 1
ATOM 9094 C CA . GLN C 1 37 ? 24.461 42.479 150.501 1.00 68.21 223 GLN C CA 1
ATOM 9095 C C . GLN C 1 37 ? 25.946 42.178 150.301 1.00 64.98 223 GLN C C 1
ATOM 9096 O O . GLN C 1 37 ? 26.317 41.171 149.692 1.00 63.88 223 GLN C O 1
ATOM 9102 N N . LYS C 1 38 ? 26.792 43.061 150.833 1.00 75.72 224 LYS C N 1
ATOM 9103 C CA . LYS C 1 38 ? 28.238 42.962 150.689 1.00 74.57 224 LYS C CA 1
ATOM 9104 C C . LYS C 1 38 ? 28.805 42.020 151.738 1.00 73.23 224 LYS C C 1
ATOM 9105 O O . LYS C 1 38 ? 28.462 42.118 152.918 1.00 73.21 224 LYS C O 1
ATOM 9111 N N . ALA C 1 39 ? 29.679 41.111 151.309 1.00 61.65 225 ALA C N 1
ATOM 9112 C CA . ALA C 1 39 ? 30.420 40.239 152.208 1.00 60.18 225 ALA C CA 1
ATOM 9113 C C . ALA C 1 39 ? 31.895 40.286 151.834 1.00 59.71 225 ALA C C 1
ATOM 9114 O O . ALA C 1 39 ? 32.246 40.338 150.650 1.00 60.03 225 ALA C O 1
ATOM 9116 N N . THR C 1 40 ? 32.753 40.274 152.851 1.00 65.75 226 THR C N 1
ATOM 9117 C CA . THR C 1 40 ? 34.194 40.380 152.670 1.00 65.74 226 THR C CA 1
ATOM 9118 C C . THR C 1 40 ? 34.868 39.286 153.478 1.00 64.36 226 THR C C 1
ATOM 9119 O O . THR C 1 40 ? 34.765 39.272 154.708 1.00 64.31 226 THR C O 1
ATOM 9123 N N . THR C 1 41 ? 35.575 38.392 152.791 1.00 52.16 227 THR C N 1
ATOM 9124 C CA . THR C 1 41 ? 36.327 37.332 153.446 1.00 50.42 227 THR C CA 1
ATOM 9125 C C . THR C 1 41 ? 37.718 37.833 153.811 1.00 51.45 227 THR C C 1
ATOM 9126 O O . THR C 1 41 ? 38.377 38.498 153.011 1.00 52.85 227 THR C O 1
ATOM 9130 N N . THR C 1 42 ? 38.167 37.499 155.022 1.00 50.79 228 THR C N 1
ATOM 9131 C CA . THR C 1 42 ? 39.521 37.855 155.432 1.00 51.33 228 THR C CA 1
ATOM 9132 C C . THR C 1 42 ? 40.551 37.078 154.624 1.00 48.74 228 THR C C 1
ATOM 9133 O O . THR C 1 42 ? 41.537 37.646 154.135 1.00 48.33 228 THR C O 1
ATOM 9137 N N . SER C 1 43 ? 40.325 35.780 154.459 1.00 53.62 229 SER C N 1
ATOM 9138 C CA . SER C 1 43 ? 41.138 34.942 153.599 1.00 51.50 229 SER C CA 1
ATOM 9139 C C . SER C 1 43 ? 40.190 34.071 152.797 1.00 49.15 229 SER C C 1
ATOM 9140 O O . SER C 1 43 ? 38.975 34.073 153.016 1.00 49.32 229 SER C O 1
ATOM 9143 N N . TYR C 1 44 ? 40.750 33.341 151.837 1.00 41.90 230 TYR C N 1
ATOM 9144 C CA . TYR C 1 44 ? 40.006 32.254 151.218 1.00 40.98 230 TYR C CA 1
ATOM 9145 C C . TYR C 1 44 ? 39.926 31.074 152.176 1.00 41.96 230 TYR C C 1
ATOM 9146 O O . TYR C 1 44 ? 38.835 30.644 152.567 1.00 42.74 230 TYR C O 1
ATOM 9155 N N . VAL C 1 45 ? 41.086 30.557 152.575 1.00 42.25 231 VAL C N 1
ATOM 9156 C CA . VAL C 1 45 ? 41.217 29.563 153.632 1.00 43.82 231 VAL C CA 1
ATOM 9157 C C . VAL C 1 45 ? 41.541 30.291 154.930 1.00 45.66 231 VAL C C 1
ATOM 9158 O O . VAL C 1 45 ? 42.488 31.086 154.979 1.00 45.69 231 VAL C O 1
ATOM 9162 N N . ALA C 1 46 ? 40.775 30.005 155.984 1.00 48.16 232 ALA C N 1
ATOM 9163 C CA . ALA C 1 46 ? 40.856 30.763 157.232 1.00 50.70 232 ALA C CA 1
ATOM 9164 C C . ALA C 1 46 ? 42.263 30.768 157.822 1.00 51.20 232 ALA C C 1
ATOM 9165 O O . ALA C 1 46 ? 42.915 29.723 157.916 1.00 51.35 232 ALA C O 1
ATOM 9167 N N . GLY C 1 47 ? 42.732 31.957 158.214 1.00 56.46 233 GLY C N 1
ATOM 9168 C CA . GLY C 1 47 ? 44.004 32.101 158.895 1.00 57.53 233 GLY C CA 1
ATOM 9169 C C . GLY C 1 47 ? 45.230 32.141 158.008 1.00 56.44 233 GLY C C 1
ATOM 9170 O O . GLY C 1 47 ? 46.352 32.128 158.529 1.00 56.74 233 GLY C O 1
ATOM 9171 N N . THR C 1 48 ? 45.066 32.171 156.688 1.00 49.01 234 THR C N 1
ATOM 9172 C CA . THR C 1 48 ? 46.217 32.156 155.802 1.00 47.61 234 THR C CA 1
ATOM 9173 C C . THR C 1 48 ? 46.708 33.545 155.414 1.00 47.38 234 THR C C 1
ATOM 9174 O O . THR C 1 48 ? 47.881 33.686 155.033 1.00 47.10 234 THR C O 1
ATOM 9178 N N . GLY C 1 49 ? 45.842 34.560 155.479 1.00 47.78 235 GLY C N 1
ATOM 9179 C CA . GLY C 1 49 ? 46.191 35.896 155.046 1.00 47.95 235 GLY C CA 1
ATOM 9180 C C . GLY C 1 49 ? 46.161 36.109 153.548 1.00 45.65 235 GLY C C 1
ATOM 9181 O O . GLY C 1 49 ? 46.533 37.195 153.090 1.00 45.94 235 GLY C O 1
ATOM 9182 N N . PHE C 1 50 ? 45.723 35.114 152.774 1.00 46.27 236 PHE C N 1
ATOM 9183 C CA . PHE C 1 50 ? 45.725 35.141 151.318 1.00 45.78 236 PHE C CA 1
ATOM 9184 C C . PHE C 1 50 ? 44.337 34.820 150.789 1.00 44.62 236 PHE C C 1
ATOM 9185 O O . PHE C 1 50 ? 43.630 33.969 151.343 1.00 42.43 236 PHE C O 1
ATOM 9193 N N . GLY C 1 51 ? 43.948 35.491 149.708 1.00 50.19 237 GLY C N 1
ATOM 9194 C CA . GLY C 1 51 ? 42.741 35.110 149.010 1.00 48.96 237 GLY C CA 1
ATOM 9195 C C . GLY C 1 51 ? 41.461 35.802 149.427 1.00 51.55 237 GLY C C 1
ATOM 9196 O O . GLY C 1 51 ? 40.402 35.455 148.893 1.00 50.72 237 GLY C O 1
ATOM 9197 N N . GLY C 1 52 ? 41.506 36.746 150.367 1.00 42.35 238 GLY C N 1
ATOM 9198 C CA . GLY C 1 52 ? 40.301 37.484 150.709 1.00 43.89 238 GLY C CA 1
ATOM 9199 C C . GLY C 1 52 ? 39.711 38.182 149.497 1.00 43.68 238 GLY C C 1
ATOM 9200 O O . GLY C 1 52 ? 40.418 38.527 148.548 1.00 42.93 238 GLY C O 1
ATOM 9201 N N . ALA C 1 53 ? 38.393 38.378 149.515 1.00 44.60 239 ALA C N 1
ATOM 9202 C CA . ALA C 1 53 ? 37.699 38.926 148.353 1.00 44.71 239 ALA C CA 1
ATOM 9203 C C . ALA C 1 53 ? 36.358 39.523 148.784 1.00 46.85 239 ALA C C 1
ATOM 9204 O O . ALA C 1 53 ? 35.959 39.448 149.953 1.00 48.12 239 ALA C O 1
ATOM 9206 N N . THR C 1 54 ? 35.648 40.101 147.813 1.00 48.02 240 THR C N 1
ATOM 9207 C CA . THR C 1 54 ? 34.349 40.725 148.030 1.00 51.28 240 THR C CA 1
ATOM 9208 C C . THR C 1 54 ? 33.271 39.964 147.263 1.00 51.09 240 THR C C 1
ATOM 9209 O O . THR C 1 54 ? 33.486 39.547 146.117 1.00 51.40 240 THR C O 1
ATOM 9213 N N . TYR C 1 55 ? 32.116 39.758 147.910 1.00 49.56 241 TYR C N 1
ATOM 9214 C CA . TYR C 1 55 ? 31.030 38.983 147.329 1.00 49.20 241 TYR C CA 1
ATOM 9215 C C . TYR C 1 55 ? 29.706 39.726 147.468 1.00 51.16 241 TYR C C 1
ATOM 9216 O O . TYR C 1 55 ? 29.515 40.522 148.391 1.00 51.33 241 TYR C O 1
ATOM 9225 N N . LEU C 1 56 ? 28.779 39.443 146.557 1.00 53.50 242 LEU C N 1
ATOM 9226 C CA . LEU C 1 56 ? 27.445 40.022 146.610 1.00 54.90 242 LEU C CA 1
ATOM 9227 C C . LEU C 1 56 ? 26.397 38.923 146.676 1.00 53.60 242 LEU C C 1
ATOM 9228 O O . LEU C 1 56 ? 26.432 37.971 145.891 1.00 53.09 242 LEU C O 1
ATOM 9233 N N . TRP C 1 57 ? 25.428 39.101 147.568 1.00 56.95 243 TRP C N 1
ATOM 9234 C CA . TRP C 1 57 ? 24.421 38.084 147.823 1.00 56.06 243 TRP C CA 1
ATOM 9235 C C . TRP C 1 57 ? 23.343 38.078 146.743 1.00 58.19 243 TRP C C 1
ATOM 9236 O O . TRP C 1 57 ? 22.735 39.114 146.450 1.00 60.30 243 TRP C O 1
ATOM 9247 N N . ASP C 1 58 ? 23.085 36.903 146.175 1.00 63.85 244 ASP C N 1
ATOM 9248 C CA . ASP C 1 58 ? 21.972 36.692 145.253 1.00 65.49 244 ASP C CA 1
ATOM 9249 C C . ASP C 1 58 ? 21.080 35.613 145.854 1.00 64.63 244 ASP C C 1
ATOM 9250 O O . ASP C 1 58 ? 21.461 34.437 145.881 1.00 63.04 244 ASP C O 1
ATOM 9255 N N . ALA C 1 59 ? 19.902 36.016 146.343 1.00 59.82 245 ALA C N 1
ATOM 9256 C CA . ALA C 1 59 ? 19.016 35.061 146.998 1.00 60.96 245 ALA C CA 1
ATOM 9257 C C . ALA C 1 59 ? 18.460 34.042 146.011 1.00 61.09 245 ALA C C 1
ATOM 9258 O O . ALA C 1 59 ? 18.182 32.899 146.391 1.00 60.79 245 ALA C O 1
ATOM 9260 N N . ASN C 1 60 ? 18.351 34.415 144.739 1.00 90.94 246 ASN C N 1
ATOM 9261 C CA . ASN C 1 60 ? 17.706 33.583 143.736 1.00 91.70 246 ASN C CA 1
ATOM 9262 C C . ASN C 1 60 ? 18.657 32.605 143.064 1.00 89.88 246 ASN C C 1
ATOM 9263 O O . ASN C 1 60 ? 18.194 31.736 142.319 1.00 90.03 246 ASN C O 1
ATOM 9268 N N . ASN C 1 61 ? 19.958 32.709 143.329 1.00 72.50 247 ASN C N 1
ATOM 9269 C CA . ASN C 1 61 ? 20.947 31.967 142.558 1.00 71.31 247 ASN C CA 1
ATOM 9270 C C . ASN C 1 61 ? 20.787 30.465 142.746 1.00 70.70 247 ASN C C 1
ATOM 9271 O O . ASN C 1 61 ? 20.632 29.974 143.869 1.00 70.22 247 ASN C O 1
ATOM 9276 N N . THR C 1 62 ? 20.788 29.740 141.627 1.00 76.34 248 THR C N 1
ATOM 9277 C CA . THR C 1 62 ? 20.756 28.283 141.641 1.00 76.49 248 THR C CA 1
ATOM 9278 C C . THR C 1 62 ? 21.926 27.694 140.867 1.00 76.02 248 THR C C 1
ATOM 9279 O O . THR C 1 62 ? 21.925 26.496 140.569 1.00 76.81 248 THR C O 1
ATOM 9283 N N . ALA C 1 63 ? 22.928 28.507 140.550 1.00 53.75 249 ALA C N 1
ATOM 9284 C CA . ALA C 1 63 ? 24.105 28.048 139.834 1.00 53.43 249 ALA C CA 1
ATOM 9285 C C . ALA C 1 63 ? 24.933 27.103 140.701 1.00 52.22 249 ALA C C 1
ATOM 9286 O O . ALA C 1 63 ? 24.763 27.017 141.915 1.00 51.26 249 ALA C O 1
ATOM 9288 N N . THR C 1 64 ? 25.840 26.379 140.057 1.00 65.76 250 THR C N 1
ATOM 9289 C CA . THR C 1 64 ? 26.699 25.453 140.774 1.00 64.94 250 THR C CA 1
ATOM 9290 C C . THR C 1 64 ? 27.834 26.194 141.479 1.00 63.27 250 THR C C 1
ATOM 9291 O O . THR C 1 64 ? 28.456 27.099 140.917 1.00 63.02 250 THR C O 1
ATOM 9295 N N . ASP C 1 65 ? 28.080 25.812 142.728 1.00 49.04 251 ASP C N 1
ATOM 9296 C CA . ASP C 1 65 ? 29.216 26.326 143.479 1.00 47.53 251 ASP C CA 1
ATOM 9297 C C . ASP C 1 65 ? 30.502 25.913 142.788 1.00 48.32 251 ASP C C 1
ATOM 9298 O O . ASP C 1 65 ? 30.714 24.727 142.527 1.00 50.00 251 ASP C O 1
ATOM 9303 N N . ASP C 1 66 ? 31.349 26.890 142.459 1.00 41.20 252 ASP C N 1
ATOM 9304 C CA . ASP C 1 66 ? 32.610 26.620 141.777 1.00 42.33 252 ASP C CA 1
ATOM 9305 C C . ASP C 1 66 ? 33.824 27.011 142.608 1.00 40.91 252 ASP C C 1
ATOM 9306 O O . ASP C 1 66 ? 34.942 27.017 142.077 1.00 41.67 252 ASP C O 1
ATOM 9311 N N . GLY C 1 67 ? 33.630 27.392 143.872 1.00 36.20 253 GLY C N 1
ATOM 9312 C CA . GLY C 1 67 ? 34.740 27.808 144.718 1.00 34.54 253 GLY C CA 1
ATOM 9313 C C . GLY C 1 67 ? 35.471 29.054 144.264 1.00 33.27 253 GLY C C 1
ATOM 9314 O O . GLY C 1 67 ? 36.616 29.285 144.675 1.00 32.20 253 GLY C O 1
ATOM 9315 N N . LEU C 1 68 ? 34.851 29.859 143.406 1.00 33.29 254 LEU C N 1
ATOM 9316 C CA . LEU C 1 68 ? 35.511 31.041 142.876 1.00 32.99 254 LEU C CA 1
ATOM 9317 C C . LEU C 1 68 ? 34.486 32.149 142.686 1.00 33.73 254 LEU C C 1
ATOM 9318 O O . LEU C 1 68 ? 34.416 33.081 143.496 1.00 33.27 254 LEU C O 1
ATOM 9323 N N . SER C 1 69 ? 33.676 32.060 141.629 1.00 34.05 255 SER C N 1
ATOM 9324 C CA . SER C 1 69 ? 32.698 33.106 141.341 1.00 35.32 255 SER C CA 1
ATOM 9325 C C . SER C 1 69 ? 31.371 32.879 142.040 1.00 35.96 255 SER C C 1
ATOM 9326 O O . SER C 1 69 ? 30.654 33.849 142.317 1.00 37.22 255 SER C O 1
ATOM 9329 N N . VAL C 1 70 ? 31.028 31.624 142.321 1.00 42.21 256 VAL C N 1
ATOM 9330 C CA . VAL C 1 70 ? 29.747 31.249 142.910 1.00 42.54 256 VAL C CA 1
ATOM 9331 C C . VAL C 1 70 ? 30.015 30.481 144.196 1.00 41.06 256 VAL C C 1
ATOM 9332 O O . VAL C 1 70 ? 30.615 29.399 144.164 1.00 40.75 256 VAL C O 1
ATOM 9336 N N . ILE C 1 71 ? 29.587 31.040 145.324 1.00 45.36 257 ILE C N 1
ATOM 9337 C CA . ILE C 1 71 ? 29.723 30.388 146.622 1.00 44.07 257 ILE C CA 1
ATOM 9338 C C . ILE C 1 71 ? 28.312 30.077 147.120 1.00 44.95 257 ILE C C 1
ATOM 9339 O O . ILE C 1 71 ? 27.625 30.953 147.662 1.00 45.43 257 ILE C O 1
ATOM 9344 N N . ARG C 1 72 ? 27.871 28.830 146.956 1.00 43.80 258 ARG C N 1
ATOM 9345 C CA . ARG C 1 72 ? 26.510 28.462 147.323 1.00 44.85 258 ARG C CA 1
ATOM 9346 C C . ARG C 1 72 ? 26.396 28.192 148.817 1.00 44.34 258 ARG C C 1
ATOM 9347 O O . ARG C 1 72 ? 27.251 27.535 149.416 1.00 43.64 258 ARG C O 1
ATOM 9355 N N . VAL C 1 73 ? 25.312 28.676 149.414 1.00 59.40 259 VAL C N 1
ATOM 9356 C CA . VAL C 1 73 ? 25.074 28.401 150.822 1.00 59.08 259 VAL C CA 1
ATOM 9357 C C . VAL C 1 73 ? 24.638 26.953 150.956 1.00 59.93 259 VAL C C 1
ATOM 9358 O O . VAL C 1 73 ? 23.658 26.528 150.333 1.00 61.30 259 VAL C O 1
ATOM 9362 N N . THR C 1 74 ? 25.395 26.180 151.725 1.00 66.61 260 THR C N 1
ATOM 9363 C CA . THR C 1 74 ? 25.095 24.766 151.867 1.00 68.15 260 THR C CA 1
ATOM 9364 C C . THR C 1 74 ? 23.834 24.574 152.704 1.00 70.83 260 THR C C 1
ATOM 9365 O O . THR C 1 74 ? 23.595 25.293 153.679 1.00 71.49 260 THR C O 1
ATOM 9369 N N . GLY C 1 75 ? 23.009 23.615 152.294 1.00 57.29 261 GLY C N 1
ATOM 9370 C CA . GLY C 1 75 ? 21.770 23.318 152.985 1.00 60.19 261 GLY C CA 1
ATOM 9371 C C . GLY C 1 75 ? 20.570 24.117 152.532 1.00 61.19 261 GLY C C 1
ATOM 9372 O O . GLY C 1 75 ? 19.533 24.080 153.205 1.00 63.73 261 GLY C O 1
ATOM 9373 N N . ALA C 1 76 ? 20.668 24.820 151.403 1.00 63.59 262 ALA C N 1
ATOM 9374 C CA . ALA C 1 76 ? 19.578 25.626 150.881 1.00 64.89 262 ALA C CA 1
ATOM 9375 C C . ALA C 1 76 ? 19.454 25.371 149.387 1.00 64.61 262 ALA C C 1
ATOM 9376 O O . ALA C 1 76 ? 20.444 25.106 148.703 1.00 62.57 262 ALA C O 1
ATOM 9378 N N . ALA C 1 77 ? 18.221 25.441 148.889 1.00 88.92 263 ALA C N 1
ATOM 9379 C CA . ALA C 1 77 ? 17.993 25.185 147.472 1.00 89.27 263 ALA C CA 1
ATOM 9380 C C . ALA C 1 77 ? 18.481 26.339 146.604 1.00 87.71 263 ALA C C 1
ATOM 9381 O O . ALA C 1 77 ? 18.974 26.112 145.493 1.00 87.30 263 ALA C O 1
ATOM 9383 N N . THR C 1 78 ? 18.364 27.574 147.087 1.00 64.16 264 THR C N 1
ATOM 9384 C CA . THR C 1 78 ? 18.815 28.743 146.346 1.00 63.39 264 THR C CA 1
ATOM 9385 C C . THR C 1 78 ? 19.688 29.610 147.240 1.00 61.85 264 THR C C 1
ATOM 9386 O O . THR C 1 78 ? 19.625 29.529 148.472 1.00 61.54 264 THR C O 1
ATOM 9390 N N . GLY C 1 79 ? 20.480 30.467 146.597 1.00 64.84 265 GLY C N 1
ATOM 9391 C CA . GLY C 1 79 ? 21.327 31.448 147.277 1.00 63.72 265 GLY C CA 1
ATOM 9392 C C . GLY C 1 79 ? 22.800 31.230 147.016 1.00 61.97 265 GLY C C 1
ATOM 9393 O O . GLY C 1 79 ? 23.329 30.125 147.134 1.00 60.83 265 GLY C O 1
ATOM 9394 N N . ALA C 1 80 ? 23.488 32.317 146.667 1.00 48.67 266 ALA C N 1
ATOM 9395 C CA . ALA C 1 80 ? 24.923 32.257 146.440 1.00 47.16 266 ALA C CA 1
ATOM 9396 C C . ALA C 1 80 ? 25.537 33.623 146.687 1.00 47.43 266 ALA C C 1
ATOM 9397 O O . ALA C 1 80 ? 24.901 34.659 146.476 1.00 49.40 266 ALA C O 1
ATOM 9399 N N . TRP C 1 81 ? 26.785 33.604 147.139 1.00 47.40 267 TRP C N 1
ATOM 9400 C CA . TRP C 1 81 ? 27.611 34.798 147.197 1.00 47.81 267 TRP C CA 1
ATOM 9401 C C . TRP C 1 81 ? 28.401 34.888 145.900 1.00 48.45 267 TRP C C 1
ATOM 9402 O O . TRP C 1 81 ? 29.048 33.915 145.498 1.00 46.88 267 TRP C O 1
ATOM 9413 N N . LEU C 1 82 ? 28.300 36.028 145.215 1.00 42.47 268 LEU C N 1
ATOM 9414 C CA . LEU C 1 82 ? 28.888 36.183 143.889 1.00 41.52 268 LEU C CA 1
ATOM 9415 C C . LEU C 1 82 ? 30.161 37.023 143.967 1.00 40.48 268 LEU C C 1
ATOM 9416 O O . LEU C 1 82 ? 30.142 38.157 144.464 1.00 41.98 268 LEU C O 1
ATOM 9421 N N . LEU C 1 83 ? 31.260 36.464 143.461 1.00 42.14 269 LEU C N 1
ATOM 9422 C CA . LEU C 1 83 ? 32.546 37.153 143.493 1.00 42.10 269 LEU C CA 1
ATOM 9423 C C . LEU C 1 83 ? 32.489 38.458 142.708 1.00 45.69 269 LEU C C 1
ATOM 9424 O O . LEU C 1 83 ? 31.866 38.539 141.646 1.00 47.15 269 LEU C O 1
ATOM 9429 N N . GLN C 1 84 ? 33.134 39.491 143.242 1.00 48.02 270 GLN C N 1
ATOM 9430 C CA . GLN C 1 84 ? 33.277 40.768 142.547 1.00 50.12 270 GLN C CA 1
ATOM 9431 C C . GLN C 1 84 ? 34.747 40.924 142.175 1.00 47.91 270 GLN C C 1
ATOM 9432 O O . GLN C 1 84 ? 35.610 41.036 143.055 1.00 47.18 270 GLN C O 1
ATOM 9438 N N . VAL C 1 85 ? 35.030 40.846 140.877 1.00 39.41 271 VAL C N 1
ATOM 9439 C CA . VAL C 1 85 ? 36.367 41.091 140.352 1.00 38.43 271 VAL C CA 1
ATOM 9440 C C . VAL C 1 85 ? 36.478 42.561 140.001 1.00 40.96 271 VAL C C 1
ATOM 9441 O O . VAL C 1 85 ? 35.610 43.111 139.311 1.00 43.19 271 VAL C O 1
ATOM 9445 N N . HIS C 1 86 ? 37.529 43.202 140.491 1.00 55.05 272 HIS C N 1
ATOM 9446 C CA . HIS C 1 86 ? 37.790 44.602 140.205 1.00 56.81 272 HIS C CA 1
ATOM 9447 C C . HIS C 1 86 ? 39.032 44.737 139.331 1.00 56.26 272 HIS C C 1
ATOM 9448 O O . HIS C 1 86 ? 39.975 43.946 139.429 1.00 54.51 272 HIS C O 1
ATOM 9455 N N . ASN C 1 87 ? 39.008 45.740 138.457 1.00 53.07 273 ASN C N 1
ATOM 9456 C CA . ASN C 1 87 ? 40.175 46.205 137.713 1.00 51.95 273 ASN C CA 1
ATOM 9457 C C . ASN C 1 87 ? 40.709 45.182 136.727 1.00 48.42 273 ASN C C 1
ATOM 9458 O O . ASN C 1 87 ? 41.861 45.278 136.313 1.00 46.20 273 ASN C O 1
ATOM 9463 N N . LYS C 1 88 ? 39.903 44.193 136.351 1.00 42.16 274 LYS C N 1
ATOM 9464 C CA . LYS C 1 88 ? 40.347 43.126 135.462 1.00 40.24 274 LYS C CA 1
ATOM 9465 C C . LYS C 1 88 ? 41.578 42.399 136.013 1.00 37.80 274 LYS C C 1
ATOM 9466 O O . LYS C 1 88 ? 42.465 42.005 135.256 1.00 37.12 274 LYS C O 1
ATOM 9472 N N . VAL C 1 89 ? 41.674 42.251 137.333 1.00 36.89 275 VAL C N 1
ATOM 9473 C CA . VAL C 1 89 ? 42.731 41.465 137.962 1.00 34.93 275 VAL C CA 1
ATOM 9474 C C . VAL C 1 89 ? 42.079 40.522 138.965 1.00 33.65 275 VAL C C 1
ATOM 9475 O O . VAL C 1 89 ? 41.481 40.972 139.947 1.00 34.38 275 VAL C O 1
ATOM 9479 N N . LEU C 1 90 ? 42.212 39.226 138.734 1.00 32.13 276 LEU C N 1
ATOM 9480 C CA . LEU C 1 90 ? 41.763 38.201 139.664 1.00 31.11 276 LEU C CA 1
ATOM 9481 C C . LEU C 1 90 ? 42.989 37.583 140.317 1.00 30.18 276 LEU C C 1
ATOM 9482 O O . LEU C 1 90 ? 43.855 37.058 139.622 1.00 29.77 276 LEU C O 1
ATOM 9487 N N . HIS C 1 91 ? 43.079 37.662 141.635 1.00 42.92 277 HIS C N 1
ATOM 9488 C CA . HIS C 1 91 ? 44.146 36.986 142.364 1.00 38.46 277 HIS C CA 1
ATOM 9489 C C . HIS C 1 91 ? 43.802 35.506 142.517 1.00 38.18 277 HIS C C 1
ATOM 9490 O O . HIS C 1 91 ? 42.765 35.158 143.088 1.00 40.40 277 HIS C O 1
ATOM 9497 N N . ALA C 1 92 ? 44.691 34.635 142.031 1.00 30.25 278 ALA C N 1
ATOM 9498 C CA . ALA C 1 92 ? 44.439 33.198 142.076 1.00 31.22 278 ALA C CA 1
ATOM 9499 C C . ALA C 1 92 ? 44.180 32.712 143.496 1.00 30.98 278 ALA C C 1
ATOM 9500 O O . ALA C 1 92 ? 43.458 31.726 143.692 1.00 32.84 278 ALA C O 1
ATOM 9502 N N . THR C 1 93 ? 44.755 33.389 144.496 1.00 33.68 279 THR C N 1
ATOM 9503 C CA . THR C 1 93 ? 44.478 33.037 145.877 1.00 33.42 279 THR C CA 1
ATOM 9504 C C . THR C 1 93 ? 42.992 33.150 146.183 1.00 35.78 279 THR C C 1
ATOM 9505 O O . THR C 1 93 ? 42.491 32.464 147.080 1.00 35.53 279 THR C O 1
ATOM 9509 N N . GLN C 1 94 ? 42.268 33.997 145.444 1.00 31.99 280 GLN C N 1
ATOM 9510 C CA . GLN C 1 94 ? 40.832 34.154 145.652 1.00 33.62 280 GLN C CA 1
ATOM 9511 C C . GLN C 1 94 ? 40.029 32.996 145.090 1.00 34.79 280 GLN C C 1
ATOM 9512 O O . GLN C 1 94 ? 38.801 32.998 145.236 1.00 35.96 280 GLN C O 1
ATOM 9518 N N . ALA C 1 95 ? 40.688 32.019 144.458 1.00 29.59 281 ALA C N 1
ATOM 9519 C CA . ALA C 1 95 ? 40.085 30.735 144.130 1.00 30.03 281 ALA C CA 1
ATOM 9520 C C . ALA C 1 95 ? 40.658 29.618 144.985 1.00 30.77 281 ALA C C 1
ATOM 9521 O O . ALA C 1 95 ? 40.381 28.441 144.725 1.00 31.77 281 ALA C O 1
ATOM 9523 N N . GLY C 1 96 ? 41.464 29.954 145.987 1.00 38.91 282 GLY C N 1
ATOM 9524 C CA . GLY C 1 96 ? 42.019 28.961 146.877 1.00 38.97 282 GLY C CA 1
ATOM 9525 C C . GLY C 1 96 ? 43.459 28.592 146.628 1.00 39.09 282 GLY C C 1
ATOM 9526 O O . GLY C 1 96 ? 43.987 27.734 147.345 1.00 39.29 282 GLY C O 1
ATOM 9527 N N . LEU C 1 97 ? 44.115 29.215 145.654 1.00 32.57 283 LEU C N 1
ATOM 9528 C CA . LEU C 1 97 ? 45.501 28.885 145.365 1.00 31.43 283 LEU C CA 1
ATOM 9529 C C . LEU C 1 97 ? 46.374 29.136 146.585 1.00 32.24 283 LEU C C 1
ATOM 9530 O O . LEU C 1 97 ? 46.202 30.132 147.294 1.00 33.22 283 LEU C O 1
ATOM 9535 N N . ARG C 1 98 ? 47.296 28.214 146.847 1.00 46.26 284 ARG C N 1
ATOM 9536 C CA . ARG C 1 98 ? 48.142 28.307 148.029 1.00 47.97 284 ARG C CA 1
ATOM 9537 C C . ARG C 1 98 ? 49.428 29.055 147.693 1.00 49.52 284 ARG C C 1
ATOM 9538 O O . ARG C 1 98 ? 50.139 28.704 146.746 1.00 48.89 284 ARG C O 1
ATOM 9546 N N . ALA C 1 99 ? 49.704 30.098 148.471 1.00 33.02 285 ALA C N 1
ATOM 9547 C CA . ALA C 1 99 ? 50.772 31.049 148.215 1.00 32.63 285 ALA C CA 1
ATOM 9548 C C . ALA C 1 99 ? 51.997 30.719 149.059 1.00 33.21 285 ALA C C 1
ATOM 9549 O O . ALA C 1 99 ? 51.901 30.079 150.111 1.00 34.30 285 ALA C O 1
ATOM 9551 N N . GLU C 1 100 ? 53.157 31.161 148.569 1.00 42.36 286 GLU C N 1
ATOM 9552 C CA . GLU C 1 100 ? 54.418 31.128 149.312 1.00 44.21 286 GLU C CA 1
ATOM 9553 C C . GLU C 1 100 ? 54.837 29.709 149.698 1.00 43.11 286 GLU C C 1
ATOM 9554 O O . GLU C 1 100 ? 55.491 29.504 150.722 1.00 44.11 286 GLU C O 1
ATOM 9560 N N . LEU C 1 101 ? 54.491 28.729 148.865 1.00 32.40 287 LEU C N 1
ATOM 9561 C CA . LEU C 1 101 ? 54.923 27.353 149.078 1.00 32.17 287 LEU C CA 1
ATOM 9562 C C . LEU C 1 101 ? 56.367 27.173 148.637 1.00 32.53 287 LEU C C 1
ATOM 9563 O O . LEU C 1 101 ? 56.855 27.875 147.746 1.00 33.19 287 LEU C O 1
ATOM 9568 N N . LEU C 1 102 ? 57.043 26.206 149.252 1.00 33.64 288 LEU C N 1
ATOM 9569 C CA . LEU C 1 102 ? 58.395 25.850 148.842 1.00 34.47 288 LEU C CA 1
ATOM 9570 C C . LEU C 1 102 ? 58.355 24.891 147.655 1.00 32.63 288 LEU C C 1
ATOM 9571 O O . LEU C 1 102 ? 57.332 24.269 147.366 1.00 30.79 288 LEU C O 1
ATOM 9576 N N . GLU C 1 103 ? 59.494 24.762 146.968 1.00 45.79 289 GLU C N 1
ATOM 9577 C CA . GLU C 1 103 ? 59.561 23.824 145.850 1.00 44.39 289 GLU C CA 1
ATOM 9578 C C . GLU C 1 103 ? 59.300 22.387 146.309 1.00 44.04 289 GLU C C 1
ATOM 9579 O O . GLU C 1 103 ? 58.802 21.564 145.532 1.00 42.95 289 GLU C O 1
ATOM 9585 N N . SER C 1 104 ? 59.618 22.074 147.565 1.00 34.83 290 SER C N 1
ATOM 9586 C CA . SER C 1 104 ? 59.395 20.745 148.112 1.00 34.73 290 SER C CA 1
ATOM 9587 C C . SER C 1 104 ? 57.946 20.490 148.521 1.00 33.47 290 SER C C 1
ATOM 9588 O O . SER C 1 104 ? 57.627 19.356 148.900 1.00 33.52 290 SER C O 1
ATOM 9591 N N . ASP C 1 105 ? 57.076 21.508 148.475 1.00 39.33 291 ASP C N 1
ATOM 9592 C CA . ASP C 1 105 ? 55.631 21.355 148.696 1.00 38.07 291 ASP C CA 1
ATOM 9593 C C . ASP C 1 105 ? 55.007 20.888 147.388 1.00 36.66 291 ASP C C 1
ATOM 9594 O O . ASP C 1 105 ? 54.676 21.688 146.517 1.00 35.63 291 ASP C O 1
ATOM 9599 N N . LEU C 1 106 ? 54.863 19.572 147.236 1.00 33.32 292 LEU C N 1
ATOM 9600 C CA . LEU C 1 106 ? 54.416 18.964 145.981 1.00 32.72 292 LEU C CA 1
ATOM 9601 C C . LEU C 1 106 ? 52.887 18.972 145.911 1.00 31.48 292 LEU C C 1
ATOM 9602 O O . LEU C 1 106 ? 52.208 17.946 146.029 1.00 32.24 292 LEU C O 1
ATOM 9607 N N . ILE C 1 107 ? 52.344 20.159 145.662 1.00 39.09 293 ILE C N 1
ATOM 9608 C CA . ILE C 1 107 ? 50.906 20.381 145.701 1.00 38.01 293 ILE C CA 1
ATOM 9609 C C . ILE C 1 107 ? 50.443 20.797 144.313 1.00 36.92 293 ILE C C 1
ATOM 9610 O O . ILE C 1 107 ? 50.903 21.807 143.769 1.00 36.40 293 ILE C O 1
ATOM 9615 N N . ASP C 1 108 ? 49.580 19.975 143.726 1.00 39.01 294 ASP C N 1
ATOM 9616 C CA . ASP C 1 108 ? 49.001 20.228 142.414 1.00 38.33 294 ASP C CA 1
ATOM 9617 C C . ASP C 1 108 ? 47.902 21.276 142.539 1.00 37.02 294 ASP C C 1
ATOM 9618 O O . ASP C 1 108 ? 46.935 21.082 143.285 1.00 36.91 294 ASP C O 1
ATOM 9623 N N . GLN C 1 109 ? 48.062 22.395 141.839 1.00 28.61 295 GLN C N 1
ATOM 9624 C CA . GLN C 1 109 ? 47.055 23.450 141.816 1.00 28.62 295 GLN C CA 1
ATOM 9625 C C . GLN C 1 109 ? 46.519 23.703 140.409 1.00 27.90 295 GLN C C 1
ATOM 9626 O O . GLN C 1 109 ? 45.975 24.779 140.145 1.00 27.62 295 GLN C O 1
ATOM 9632 N N . THR C 1 110 ? 46.627 22.714 139.514 1.00 30.44 296 THR C N 1
ATOM 9633 C CA . THR C 1 110 ? 46.202 22.893 138.125 1.00 30.35 296 THR C CA 1
ATOM 9634 C C . THR C 1 110 ? 44.727 23.288 138.031 1.00 29.77 296 THR C C 1
ATOM 9635 O O . THR C 1 110 ? 44.365 24.241 137.327 1.00 29.07 296 THR C O 1
ATOM 9639 N N . THR C 1 111 ? 43.862 22.576 138.748 1.00 38.16 297 THR C N 1
ATOM 9640 C CA . THR C 1 111 ? 42.432 22.836 138.649 1.00 37.83 297 THR C CA 1
ATOM 9641 C C . THR C 1 111 ? 42.090 24.260 139.057 1.00 36.89 297 THR C C 1
ATOM 9642 O O . THR C 1 111 ? 41.200 24.880 138.467 1.00 36.64 297 THR C O 1
ATOM 9646 N N . ILE C 1 112 ? 42.770 24.784 140.078 1.00 38.93 298 ILE C N 1
ATOM 9647 C CA . ILE C 1 112 ? 42.495 26.140 140.550 1.00 38.77 298 ILE C CA 1
ATOM 9648 C C . ILE C 1 112 ? 42.941 27.170 139.521 1.00 38.33 298 ILE C C 1
ATOM 9649 O O . ILE C 1 112 ? 42.200 28.103 139.196 1.00 38.30 298 ILE C O 1
ATOM 9654 N N . LEU C 1 113 ? 44.161 27.024 138.999 1.00 30.57 299 LEU C N 1
ATOM 9655 C CA . LEU C 1 113 ? 44.679 28.022 138.062 1.00 30.19 299 LEU C CA 1
ATOM 9656 C C . LEU C 1 113 ? 43.873 28.037 136.765 1.00 29.79 299 LEU C C 1
ATOM 9657 O O . LEU C 1 113 ? 43.596 29.111 136.213 1.00 29.66 299 LEU C O 1
ATOM 9662 N N . GLN C 1 114 ? 43.468 26.864 136.268 1.00 27.80 300 GLN C N 1
ATOM 9663 C CA . GLN C 1 114 ? 42.655 26.847 135.056 1.00 28.08 300 GLN C CA 1
ATOM 9664 C C . GLN C 1 114 ? 41.309 27.536 135.284 1.00 27.99 300 GLN C C 1
ATOM 9665 O O . GLN C 1 114 ? 40.820 28.263 134.407 1.00 28.00 300 GLN C O 1
ATOM 9671 N N . LYS C 1 115 ? 40.711 27.349 136.464 1.00 40.44 301 LYS C N 1
ATOM 9672 C CA . LYS C 1 115 ? 39.464 28.048 136.772 1.00 40.62 301 LYS C CA 1
ATOM 9673 C C . LYS C 1 115 ? 39.642 29.555 136.679 1.00 40.64 301 LYS C C 1
ATOM 9674 O O . LYS C 1 115 ? 38.789 30.258 136.130 1.00 40.92 301 LYS C O 1
ATOM 9680 N N . CYS C 1 116 ? 40.755 30.066 137.199 1.00 30.86 302 CYS C N 1
ATOM 9681 C CA . CYS C 1 116 ? 40.970 31.502 137.170 1.00 31.58 302 CYS C CA 1
ATOM 9682 C C . CYS C 1 116 ? 41.098 31.999 135.737 1.00 31.24 302 CYS C C 1
ATOM 9683 O O . CYS C 1 116 ? 40.406 32.942 135.345 1.00 31.98 302 CYS C O 1
ATOM 9686 N N . VAL C 1 117 ? 41.924 31.333 134.920 1.00 28.51 303 VAL C N 1
ATOM 9687 C CA . VAL C 1 117 ? 42.063 31.748 133.524 1.00 28.37 303 VAL C CA 1
ATOM 9688 C C . VAL C 1 117 ? 40.725 31.624 132.800 1.00 28.68 303 VAL C C 1
ATOM 9689 O O . VAL C 1 117 ? 40.300 32.542 132.085 1.00 29.18 303 VAL C O 1
ATOM 9693 N N . ASP C 1 118 ? 40.023 30.505 133.006 1.00 28.85 304 ASP C N 1
ATOM 9694 C CA . ASP C 1 118 ? 38.730 30.302 132.350 1.00 29.53 304 ASP C CA 1
ATOM 9695 C C . ASP C 1 118 ? 37.721 31.373 132.760 1.00 29.89 304 ASP C C 1
ATOM 9696 O O . ASP C 1 118 ? 36.932 31.851 131.930 1.00 30.50 304 ASP C O 1
ATOM 9701 N N . TYR C 1 119 ? 37.723 31.763 134.036 1.00 28.02 305 TYR C N 1
ATOM 9702 C CA . TYR C 1 119 ? 36.730 32.736 134.478 1.00 28.97 305 TYR C CA 1
ATOM 9703 C C . TYR C 1 119 ? 37.044 34.135 133.953 1.00 28.48 305 TYR C C 1
ATOM 9704 O O . TYR C 1 119 ? 36.135 34.867 133.529 1.00 29.03 305 TYR C O 1
ATOM 9713 N N . MET C 1 120 ? 38.316 34.531 133.973 1.00 28.25 306 MET C N 1
ATOM 9714 C CA . MET C 1 120 ? 38.666 35.843 133.438 1.00 29.50 306 MET C CA 1
ATOM 9715 C C . MET C 1 120 ? 38.345 35.928 131.950 1.00 29.26 306 MET C C 1
ATOM 9716 O O . MET C 1 120 ? 37.815 36.944 131.483 1.00 30.59 306 MET C O 1
ATOM 9721 N N . ALA C 1 121 ? 38.601 34.850 131.198 1.00 26.41 307 ALA C N 1
ATOM 9722 C CA . ALA C 1 121 ? 38.215 34.845 129.788 1.00 26.28 307 ALA C CA 1
ATOM 9723 C C . ALA C 1 121 ? 36.702 34.949 129.610 1.00 27.17 307 ALA C C 1
ATOM 9724 O O . ALA C 1 121 ? 36.231 35.465 128.589 1.00 27.74 307 ALA C O 1
ATOM 9726 N N . LEU C 1 122 ? 35.928 34.512 130.602 1.00 27.96 308 LEU C N 1
ATOM 9727 C CA . LEU C 1 122 ? 34.480 34.626 130.509 1.00 29.07 308 LEU C CA 1
ATOM 9728 C C . LEU C 1 122 ? 34.009 36.072 130.680 1.00 29.60 308 LEU C C 1
ATOM 9729 O O . LEU C 1 122 ? 33.051 36.496 130.020 1.00 30.24 308 LEU C O 1
ATOM 9734 N N . ILE C 1 123 ? 34.688 36.863 131.508 1.00 32.76 309 ILE C N 1
ATOM 9735 C CA . ILE C 1 123 ? 34.194 38.200 131.825 1.00 34.44 309 ILE C CA 1
ATOM 9736 C C . ILE C 1 123 ? 35.021 39.269 131.125 1.00 35.56 309 ILE C C 1
ATOM 9737 O O . ILE C 1 123 ? 35.107 40.404 131.598 1.00 37.26 309 ILE C O 1
ATOM 9742 N N . GLY C 1 124 ? 35.630 38.936 129.990 1.00 28.71 310 GLY C N 1
ATOM 9743 C CA . GLY C 1 124 ? 36.264 39.953 129.170 1.00 28.40 310 GLY C CA 1
ATOM 9744 C C . GLY C 1 124 ? 37.771 39.943 129.163 1.00 27.56 310 GLY C C 1
ATOM 9745 O O . GLY C 1 124 ? 38.371 40.805 128.517 1.00 28.76 310 GLY C O 1
ATOM 9746 N N . GLY C 1 125 ? 38.403 39.019 129.857 1.00 27.08 311 GLY C N 1
ATOM 9747 C CA . GLY C 1 125 ? 39.848 38.967 129.881 1.00 26.42 311 GLY C CA 1
ATOM 9748 C C . GLY C 1 125 ? 40.432 39.865 130.944 1.00 27.07 311 GLY C C 1
ATOM 9749 O O . GLY C 1 125 ? 39.733 40.512 131.731 1.00 28.70 311 GLY C O 1
ATOM 9750 N N . GLY C 1 126 ? 41.757 39.906 130.963 1.00 26.42 312 GLY C N 1
ATOM 9751 C CA . GLY C 1 126 ? 42.451 40.668 131.975 1.00 26.93 312 GLY C CA 1
ATOM 9752 C C . GLY C 1 126 ? 43.691 39.958 132.468 1.00 26.43 312 GLY C C 1
ATOM 9753 O O . GLY C 1 126 ? 44.469 39.409 131.677 1.00 25.78 312 GLY C O 1
ATOM 9754 N N . VAL C 1 127 ? 43.890 39.956 133.780 1.00 26.87 313 VAL C N 1
ATOM 9755 C CA . VAL C 1 127 ? 45.090 39.400 134.386 1.00 26.59 313 VAL C CA 1
ATOM 9756 C C . VAL C 1 127 ? 44.673 38.433 135.482 1.00 26.68 313 VAL C C 1
ATOM 9757 O O . VAL C 1 127 ? 43.776 38.738 136.272 1.00 27.50 313 VAL C O 1
ATOM 9761 N N . VAL C 1 128 ? 45.294 37.261 135.507 1.00 26.02 314 VAL C N 1
ATOM 9762 C CA . VAL C 1 128 ? 45.268 36.376 136.663 1.00 26.25 314 VAL C CA 1
ATOM 9763 C C . VAL C 1 128 ? 46.558 36.627 137.421 1.00 26.48 314 VAL C C 1
ATOM 9764 O O . VAL C 1 128 ? 47.644 36.327 136.916 1.00 25.92 314 VAL C O 1
ATOM 9768 N N . GLN C 1 129 ? 46.464 37.210 138.610 1.00 27.48 315 GLN C N 1
ATOM 9769 C CA . GLN C 1 129 ? 47.656 37.507 139.396 1.00 27.93 315 GLN C CA 1
ATOM 9770 C C . GLN C 1 129 ? 48.055 36.284 140.206 1.00 27.82 315 GLN C C 1
ATOM 9771 O O . GLN C 1 129 ? 47.226 35.722 140.930 1.00 28.28 315 GLN C O 1
ATOM 9777 N N . LEU C 1 130 ? 49.320 35.882 140.088 1.00 27.40 316 LEU C N 1
ATOM 9778 C CA . LEU C 1 130 ? 49.865 34.835 140.940 1.00 27.48 316 LEU C CA 1
ATOM 9779 C C . LEU C 1 130 ? 50.621 35.461 142.111 1.00 28.56 316 LEU C C 1
ATOM 9780 O O . LEU C 1 130 ? 51.236 36.520 141.959 1.00 28.97 316 LEU C O 1
ATOM 9785 N N . PRO C 1 131 ? 50.582 34.849 143.288 1.00 29.22 317 PRO C N 1
ATOM 9786 C CA . PRO C 1 131 ? 51.367 35.336 144.425 1.00 30.39 317 PRO C CA 1
ATOM 9787 C C . PRO C 1 131 ? 52.809 34.849 144.323 1.00 30.02 317 PRO C C 1
ATOM 9788 O O . PRO C 1 131 ? 53.198 34.165 143.374 1.00 28.93 317 PRO C O 1
ATOM 9792 N N . LYS C 1 132 ? 53.611 35.220 145.317 1.00 36.77 318 LYS C N 1
ATOM 9793 C CA . LYS C 1 132 ? 54.937 34.636 145.434 1.00 37.55 318 LYS C CA 1
ATOM 9794 C C . LYS C 1 132 ? 54.851 33.172 145.869 1.00 35.13 318 LYS C C 1
ATOM 9795 O O . LYS C 1 132 ? 53.887 32.741 146.512 1.00 33.39 318 LYS C O 1
ATOM 9801 N N . GLY C 1 133 ? 55.898 32.424 145.546 1.00 37.31 319 GLY C N 1
ATOM 9802 C CA . GLY C 1 133 ? 56.027 31.033 145.929 1.00 35.22 319 GLY C CA 1
ATOM 9803 C C . GLY C 1 133 ? 56.181 30.119 144.724 1.00 32.19 319 GLY C C 1
ATOM 9804 O O . GLY C 1 133 ? 56.078 30.528 143.568 1.00 31.01 319 GLY C O 1
ATOM 9805 N N . HIS C 1 134 ? 56.426 28.850 145.027 1.00 33.70 320 HIS C N 1
ATOM 9806 C CA . HIS C 1 134 ? 56.454 27.819 143.998 1.00 31.03 320 HIS C CA 1
ATOM 9807 C C . HIS C 1 134 ? 55.042 27.293 143.787 1.00 28.56 320 HIS C C 1
ATOM 9808 O O . HIS C 1 134 ? 54.339 26.966 144.750 1.00 28.66 320 HIS C O 1
ATOM 9815 N N . ILE C 1 135 ? 54.627 27.242 142.527 1.00 31.24 321 ILE C N 1
ATOM 9816 C CA . ILE C 1 135 ? 53.283 26.831 142.152 1.00 29.24 321 ILE C CA 1
ATOM 9817 C C . ILE C 1 135 ? 53.400 25.723 141.117 1.00 27.99 321 ILE C C 1
ATOM 9818 O O . ILE C 1 135 ? 54.005 25.929 140.054 1.00 27.59 321 ILE C O 1
ATOM 9823 N N . TYR C 1 136 ? 52.843 24.552 141.431 1.00 26.55 322 TYR C N 1
ATOM 9824 C CA . TYR C 1 136 ? 52.726 23.441 140.485 1.00 26.40 322 TYR C CA 1
ATOM 9825 C C . TYR C 1 136 ? 51.315 23.493 139.910 1.00 26.28 322 TYR C C 1
ATOM 9826 O O . TYR C 1 136 ? 50.345 23.142 140.585 1.00 26.89 322 TYR C O 1
ATOM 9835 N N . ALA C 1 137 ? 51.193 23.962 138.671 1.00 35.29 323 ALA C N 1
ATOM 9836 C CA . ALA C 1 137 ? 49.870 24.117 138.081 1.00 34.53 323 ALA C CA 1
ATOM 9837 C C . ALA C 1 137 ? 49.996 24.391 136.596 1.00 34.40 323 ALA C C 1
ATOM 9838 O O . ALA C 1 137 ? 50.463 25.463 136.203 1.00 33.51 323 ALA C O 1
ATOM 9840 N N . LYS C 1 138 ? 49.583 23.458 135.753 1.00 30.64 324 LYS C N 1
ATOM 9841 C CA . LYS C 1 138 ? 49.656 23.723 134.331 1.00 31.13 324 LYS C CA 1
ATOM 9842 C C . LYS C 1 138 ? 48.389 24.427 133.879 1.00 30.09 324 LYS C C 1
ATOM 9843 O O . LYS C 1 138 ? 47.313 24.236 134.449 1.00 29.90 324 LYS C O 1
ATOM 9849 N N . ALA C 1 139 ? 48.537 25.315 132.915 1.00 29.77 325 ALA C N 1
ATOM 9850 C CA . ALA C 1 139 ? 47.430 26.158 132.508 1.00 28.84 325 ALA C CA 1
ATOM 9851 C C . ALA C 1 139 ? 47.304 26.155 130.997 1.00 30.14 325 ALA C C 1
ATOM 9852 O O . ALA C 1 139 ? 48.297 26.217 130.270 1.00 30.62 325 ALA C O 1
ATOM 9854 N N . MET C 1 140 ? 46.069 26.093 130.542 1.00 26.45 326 MET C N 1
ATOM 9855 C CA . MET C 1 140 ? 45.735 26.341 129.155 1.00 27.85 326 MET C CA 1
ATOM 9856 C C . MET C 1 140 ? 45.364 27.817 129.055 1.00 25.74 326 MET C C 1
ATOM 9857 O O . MET C 1 140 ? 44.467 28.285 129.766 1.00 24.66 326 MET C O 1
ATOM 9862 N N . ALA C 1 141 ? 46.109 28.560 128.240 1.00 28.94 327 ALA C N 1
ATOM 9863 C CA . ALA C 1 141 ? 45.850 29.981 128.062 1.00 27.68 327 ALA C CA 1
ATOM 9864 C C . ALA C 1 141 ? 44.493 30.216 127.393 1.00 28.70 327 ALA C C 1
ATOM 9865 O O . ALA C 1 141 ? 44.011 29.399 126.604 1.00 30.79 327 ALA C O 1
ATOM 9867 N N . LYS C 1 142 ? 43.867 31.341 127.726 1.00 24.02 328 LYS C N 1
ATOM 9868 C CA . LYS C 1 142 ? 42.613 31.746 127.105 1.00 24.36 328 LYS C CA 1
ATOM 9869 C C . LYS C 1 142 ? 42.741 33.179 126.596 1.00 24.32 328 LYS C C 1
ATOM 9870 O O . LYS C 1 142 ? 43.596 33.945 127.048 1.00 24.10 328 LYS C O 1
ATOM 9876 N N . SER C 1 143 ? 41.888 33.537 125.635 1.00 28.59 329 SER C N 1
ATOM 9877 C CA . SER C 1 143 ? 42.083 34.773 124.884 1.00 29.25 329 SER C CA 1
ATOM 9878 C C . SER C 1 143 ? 42.046 36.013 125.782 1.00 28.84 329 SER C C 1
ATOM 9879 O O . SER C 1 143 ? 41.205 36.137 126.681 1.00 28.71 329 SER C O 1
ATOM 9882 N N . ASN C 1 144 ? 43.001 36.921 125.549 1.00 24.83 330 ASN C N 1
ATOM 9883 C CA . ASN C 1 144 ? 43.053 38.216 126.228 1.00 25.08 330 ASN C CA 1
ATOM 9884 C C . ASN C 1 144 ? 43.190 38.072 127.740 1.00 24.93 330 ASN C C 1
ATOM 9885 O O . ASN C 1 144 ? 42.738 38.943 128.491 1.00 25.35 330 ASN C O 1
ATOM 9890 N N . VAL C 1 145 ? 43.800 36.972 128.189 1.00 26.36 331 VAL C N 1
ATOM 9891 C CA . VAL C 1 145 ? 44.116 36.730 129.594 1.00 26.19 331 VAL C CA 1
ATOM 9892 C C . VAL C 1 145 ? 45.627 36.623 129.740 1.00 25.76 331 VAL C C 1
ATOM 9893 O O . VAL C 1 145 ? 46.278 35.897 128.979 1.00 24.79 331 VAL C O 1
ATOM 9897 N N . GLU C 1 146 ? 46.173 37.319 130.737 1.00 32.16 332 GLU C N 1
ATOM 9898 C CA . GLU C 1 146 ? 47.592 37.302 131.061 1.00 32.06 332 GLU C CA 1
ATOM 9899 C C . GLU C 1 146 ? 47.801 36.715 132.452 1.00 32.49 332 GLU C C 1
ATOM 9900 O O . GLU C 1 146 ? 47.091 37.079 133.399 1.00 34.36 332 GLU C O 1
ATOM 9906 N N . VAL C 1 147 ? 48.781 35.824 132.574 1.00 24.28 333 VAL C N 1
ATOM 9907 C CA . VAL C 1 147 ? 49.218 35.296 133.862 1.00 24.38 333 VAL C CA 1
ATOM 9908 C C . VAL C 1 147 ? 50.431 36.111 134.313 1.00 24.89 333 VAL C C 1
ATOM 9909 O O . VAL C 1 147 ? 51.413 36.249 133.571 1.00 24.95 333 VAL C O 1
ATOM 9913 N N . ARG C 1 148 ? 50.348 36.693 135.514 1.00 25.48 334 ARG C N 1
ATOM 9914 C CA . ARG C 1 148 ? 51.375 37.594 136.030 1.00 26.25 334 ARG C CA 1
ATOM 9915 C C . ARG C 1 148 ? 51.796 37.150 137.426 1.00 26.64 334 ARG C C 1
ATOM 9916 O O . ARG C 1 148 ? 50.953 36.958 138.305 1.00 27.97 334 ARG C O 1
ATOM 9924 N N . GLY C 1 149 ? 53.101 37.007 137.635 1.00 26.56 335 GLY C N 1
ATOM 9925 C CA . GLY C 1 149 ? 53.633 36.685 138.939 1.00 26.97 335 GLY C CA 1
ATOM 9926 C C . GLY C 1 149 ? 53.952 37.925 139.748 1.00 27.40 335 GLY C C 1
ATOM 9927 O O . GLY C 1 149 ? 53.563 39.046 139.417 1.00 27.62 335 GLY C O 1
ATOM 9928 N N . THR C 1 150 ? 54.660 37.702 140.850 1.00 27.72 336 THR C N 1
ATOM 9929 C CA . THR C 1 150 ? 55.021 38.748 141.797 1.00 28.32 336 THR C CA 1
ATOM 9930 C C . THR C 1 150 ? 56.529 38.714 141.982 1.00 28.69 336 THR C C 1
ATOM 9931 O O . THR C 1 150 ? 57.071 37.690 142.414 1.00 28.93 336 THR C O 1
ATOM 9935 N N . PHE C 1 151 ? 57.203 39.824 141.686 1.00 28.70 337 PHE C N 1
ATOM 9936 C CA . PHE C 1 151 ? 58.639 39.893 141.943 1.00 29.09 337 PHE C CA 1
ATOM 9937 C C . PHE C 1 151 ? 58.925 39.744 143.435 1.00 29.92 337 PHE C C 1
ATOM 9938 O O . PHE C 1 151 ? 58.126 40.141 144.292 1.00 30.30 337 PHE C O 1
ATOM 9946 N N . ASP C 1 152 ? 60.056 39.130 143.750 1.00 39.17 338 ASP C N 1
ATOM 9947 C CA . ASP C 1 152 ? 60.477 39.132 145.138 1.00 39.88 338 ASP C CA 1
ATOM 9948 C C . ASP C 1 152 ? 60.880 40.554 145.532 1.00 40.42 338 ASP C C 1
ATOM 9949 O O . ASP C 1 152 ? 60.997 41.453 144.690 1.00 40.40 338 ASP C O 1
ATOM 9954 N N . SER C 1 153 ? 61.067 40.767 146.832 1.00 36.27 339 SER C N 1
ATOM 9955 C CA . SER C 1 153 ? 61.385 42.107 147.310 1.00 36.80 339 SER C CA 1
ATOM 9956 C C . SER C 1 153 ? 62.739 42.578 146.777 1.00 36.83 339 SER C C 1
ATOM 9957 O O . SER C 1 153 ? 63.699 41.809 146.679 1.00 36.51 339 SER C O 1
ATOM 9960 N N . PHE C 1 154 ? 62.816 43.863 146.454 1.00 33.31 340 PHE C N 1
ATOM 9961 C CA . PHE C 1 154 ? 64.053 44.492 146.023 1.00 33.43 340 PHE C CA 1
ATOM 9962 C C . PHE C 1 154 ? 64.458 45.511 147.081 1.00 33.91 340 PHE C C 1
ATOM 9963 O O . PHE C 1 154 ? 63.698 46.441 147.379 1.00 34.36 340 PHE C O 1
ATOM 9971 N N . VAL C 1 155 ? 65.643 45.331 147.661 1.00 34.55 341 VAL C N 1
ATOM 9972 C CA . VAL C 1 155 ? 66.179 46.260 148.652 1.00 34.88 341 VAL C CA 1
ATOM 9973 C C . VAL C 1 155 ? 67.539 46.706 148.147 1.00 34.53 341 VAL C C 1
ATOM 9974 O O . VAL C 1 155 ? 68.473 45.896 148.071 1.00 33.98 341 VAL C O 1
ATOM 9978 N N . SER C 1 156 ? 67.658 47.984 147.793 1.00 34.05 342 SER C N 1
ATOM 9979 C CA . SER C 1 156 ? 68.909 48.458 147.220 1.00 33.61 342 SER C CA 1
ATOM 9980 C C . SER C 1 156 ? 69.985 48.531 148.289 1.00 33.41 342 SER C C 1
ATOM 9981 O O . SER C 1 156 ? 69.705 48.568 149.489 1.00 33.78 342 SER C O 1
ATOM 9984 N N . VAL C 1 157 ? 71.230 48.552 147.830 1.00 31.89 343 VAL C N 1
ATOM 9985 C CA . VAL C 1 157 ? 72.404 48.677 148.681 1.00 31.72 343 VAL C CA 1
ATOM 9986 C C . VAL C 1 157 ? 73.166 49.925 148.251 1.00 31.56 343 VAL C C 1
ATOM 9987 O O . VAL C 1 157 ? 73.189 50.264 147.064 1.00 31.27 343 VAL C O 1
ATOM 9991 N N . GLY C 1 158 ? 73.738 50.630 149.216 1.00 37.19 344 GLY C N 1
ATOM 9992 C CA . GLY C 1 158 ? 74.662 51.718 148.958 1.00 36.97 344 GLY C CA 1
ATOM 9993 C C . GLY C 1 158 ? 74.021 53.092 149.062 1.00 37.42 344 GLY C C 1
ATOM 9994 O O . GLY C 1 158 ? 72.832 53.284 148.781 1.00 37.88 344 GLY C O 1
ATOM 9995 N N . SER C 1 159 ? 74.839 54.078 149.413 1.00 36.71 345 SER C N 1
ATOM 9996 C CA . SER C 1 159 ? 74.362 55.442 149.551 1.00 37.17 345 SER C CA 1
ATOM 9997 C C . SER C 1 159 ? 74.329 56.134 148.197 1.00 36.80 345 SER C C 1
ATOM 9998 O O . SER C 1 159 ? 75.044 55.762 147.260 1.00 36.10 345 SER C O 1
ATOM 10001 N N . GLU C 1 160 ? 73.488 57.162 148.101 1.00 49.46 346 GLU C N 1
ATOM 10002 C CA . GLU C 1 160 ? 73.460 57.956 146.882 1.00 49.00 346 GLU C CA 1
ATOM 10003 C C . GLU C 1 160 ? 74.838 58.522 146.564 1.00 48.25 346 GLU C C 1
ATOM 10004 O O . GLU C 1 160 ? 75.255 58.545 145.401 1.00 47.55 346 GLU C O 1
ATOM 10010 N N . ALA C 1 161 ? 75.557 58.984 147.590 1.00 40.31 347 ALA C N 1
ATOM 10011 C CA . ALA C 1 161 ? 76.869 59.579 147.379 1.00 39.73 347 ALA C CA 1
ATOM 10012 C C . ALA C 1 161 ? 77.831 58.583 146.744 1.00 39.10 347 ALA C C 1
ATOM 10013 O O . ALA C 1 161 ? 78.528 58.907 145.773 1.00 38.53 347 ALA C O 1
ATOM 10015 N N . ASP C 1 162 ? 77.882 57.361 147.277 1.00 43.72 348 ASP C N 1
ATOM 10016 C CA . ASP C 1 162 ? 78.791 56.369 146.722 1.00 43.27 348 ASP C CA 1
ATOM 10017 C C . ASP C 1 162 ? 78.374 55.949 145.319 1.00 42.89 348 ASP C C 1
ATOM 10018 O O . ASP C 1 162 ? 79.229 55.734 144.454 1.00 42.46 348 ASP C O 1
ATOM 10023 N N . ILE C 1 163 ? 77.069 55.824 145.076 1.00 36.35 349 ILE C N 1
ATOM 10024 C CA . ILE C 1 163 ? 76.588 55.446 143.750 1.00 36.00 349 ILE C CA 1
ATOM 10025 C C . ILE C 1 163 ? 76.985 56.494 142.717 1.00 35.50 349 ILE C C 1
ATOM 10026 O O . ILE C 1 163 ? 77.358 56.160 141.582 1.00 34.99 349 ILE C O 1
ATOM 10031 N N . ASN C 1 164 ? 76.922 57.775 143.097 1.00 41.18 350 ASN C N 1
ATOM 10032 C CA . ASN C 1 164 ? 77.216 58.876 142.186 1.00 40.71 350 ASN C CA 1
ATOM 10033 C C . ASN C 1 164 ? 78.707 59.132 142.016 1.00 40.31 350 ASN C C 1
ATOM 10034 O O . ASN C 1 164 ? 79.134 59.565 140.940 1.00 39.81 350 ASN C O 1
ATOM 10039 N N . ASN C 1 165 ? 79.505 58.895 143.054 1.00 48.68 351 ASN C N 1
ATOM 10040 C CA . ASN C 1 165 ? 80.907 59.290 143.038 1.00 48.45 351 ASN C CA 1
ATOM 10041 C C . ASN C 1 165 ? 81.842 58.168 142.622 1.00 48.32 351 ASN C C 1
ATOM 10042 O O . ASN C 1 165 ? 82.898 58.443 142.052 1.00 48.05 351 ASN C O 1
ATOM 10047 N N . LEU C 1 166 ? 81.481 56.913 142.872 1.00 38.46 352 LEU C N 1
ATOM 10048 C CA . LEU C 1 166 ? 82.352 55.785 142.579 1.00 38.48 352 LEU C CA 1
ATOM 10049 C C . LEU C 1 166 ? 82.015 55.206 141.211 1.00 38.15 352 LEU C C 1
ATOM 10050 O O . LEU C 1 166 ? 80.848 54.925 140.919 1.00 38.11 352 LEU C O 1
ATOM 10055 N N . ARG C 1 167 ? 83.043 55.005 140.385 1.00 39.27 353 ARG C N 1
ATOM 10056 C CA . ARG C 1 167 ? 82.846 54.341 139.102 1.00 38.97 353 ARG C CA 1
ATOM 10057 C C . ARG C 1 167 ? 82.661 52.839 139.253 1.00 39.26 353 ARG C C 1
ATOM 10058 O O . ARG C 1 167 ? 82.164 52.188 138.332 1.00 39.05 353 ARG C O 1
ATOM 10066 N N . THR C 1 168 ? 83.029 52.283 140.393 1.00 42.85 354 THR C N 1
ATOM 10067 C CA . THR C 1 168 ? 82.773 50.884 140.663 1.00 43.14 354 THR C CA 1
ATOM 10068 C C . THR C 1 168 ? 81.304 50.676 141.026 1.00 43.24 354 THR C C 1
ATOM 10069 O O . THR C 1 168 ? 80.569 51.622 141.326 1.00 43.18 354 THR C O 1
ATOM 10073 N N . VAL C 1 169 ? 80.867 49.420 140.951 1.00 39.12 355 VAL C N 1
ATOM 10074 C CA . VAL C 1 169 ? 79.482 49.090 141.270 1.00 39.23 355 VAL C CA 1
ATOM 10075 C C . VAL C 1 169 ? 79.275 49.176 142.777 1.00 39.60 355 VAL C C 1
ATOM 10076 O O . VAL C 1 169 ? 79.963 48.508 143.559 1.00 39.91 355 VAL C O 1
ATOM 10080 N N . VAL C 1 170 ? 78.342 50.021 143.190 1.00 35.53 356 VAL C N 1
ATOM 10081 C CA . VAL C 1 170 ? 77.976 50.180 144.591 1.00 35.89 356 VAL C CA 1
ATOM 10082 C C . VAL C 1 170 ? 76.621 49.544 144.880 1.00 36.10 356 VAL C C 1
ATOM 10083 O O . VAL C 1 170 ? 76.457 48.818 145.864 1.00 36.38 356 VAL C O 1
ATOM 10087 N N . GLN C 1 171 ? 75.636 49.809 144.027 1.00 32.76 357 GLN C N 1
ATOM 10088 C CA . GLN C 1 171 ? 74.312 49.219 144.185 1.00 33.05 357 GLN C CA 1
ATOM 10089 C C . GLN C 1 171 ? 74.377 47.816 143.595 1.00 32.82 357 GLN C C 1
ATOM 10090 O O . GLN C 1 171 ? 74.230 47.624 142.388 1.00 32.54 357 GLN C O 1
ATOM 10096 N N . THR C 1 172 ? 74.564 46.828 144.463 1.00 37.76 358 THR C N 1
ATOM 10097 C CA . THR C 1 172 ? 74.831 45.457 144.057 1.00 37.61 358 THR C CA 1
ATOM 10098 C C . THR C 1 172 ? 73.590 44.573 144.026 1.00 37.65 358 THR C C 1
ATOM 10099 O O . THR C 1 172 ? 73.671 43.449 143.520 1.00 37.44 358 THR C O 1
ATOM 10103 N N . ALA C 1 173 ? 72.455 45.049 144.531 1.00 37.47 359 ALA C N 1
ATOM 10104 C CA . ALA C 1 173 ? 71.234 44.259 144.563 1.00 37.60 359 ALA C CA 1
ATOM 10105 C C . ALA C 1 173 ? 70.592 44.218 143.183 1.00 37.40 359 ALA C C 1
ATOM 10106 O O . ALA C 1 173 ? 70.561 45.220 142.466 1.00 37.46 359 ALA C O 1
ATOM 10108 N N . THR C 1 174 ? 70.096 43.046 142.802 1.00 30.95 360 THR C N 1
ATOM 10109 C CA . THR C 1 174 ? 69.428 42.854 141.522 1.00 30.72 360 THR C CA 1
ATOM 10110 C C . THR C 1 174 ? 68.057 42.236 141.749 1.00 30.97 360 THR C C 1
ATOM 10111 O O . THR C 1 174 ? 67.843 41.517 142.727 1.00 31.06 360 THR C O 1
ATOM 10115 N N . TYR C 1 175 ? 67.137 42.494 140.823 1.00 35.62 361 TYR C N 1
ATOM 10116 C CA . TYR C 1 175 ? 65.773 42.014 140.995 1.00 35.80 361 TYR C CA 1
ATOM 10117 C C . TYR C 1 175 ? 65.740 40.485 140.993 1.00 35.02 361 TYR C C 1
ATOM 10118 O O . TYR C 1 175 ? 66.598 39.820 140.404 1.00 34.40 361 TYR C O 1
ATOM 10127 N N . LYS C 1 176 ? 64.760 39.930 141.696 1.00 47.47 362 LYS C N 1
ATOM 10128 C CA . LYS C 1 176 ? 64.582 38.491 141.790 1.00 47.06 362 LYS C CA 1
ATOM 10129 C C . LYS C 1 176 ? 63.114 38.154 141.598 1.00 46.66 362 LYS C C 1
ATOM 10130 O O . LYS C 1 176 ? 62.238 38.826 142.146 1.00 47.03 362 LYS C O 1
ATOM 10136 N N . HIS C 1 177 ? 62.851 37.111 140.820 1.00 31.41 363 HIS C N 1
ATOM 10137 C CA . HIS C 1 177 ? 61.501 36.573 140.729 1.00 31.04 363 HIS C CA 1
ATOM 10138 C C . HIS C 1 177 ? 61.029 36.025 142.073 1.00 31.83 363 HIS C C 1
ATOM 10139 O O . HIS C 1 177 ? 61.804 35.437 142.836 1.00 32.30 363 HIS C O 1
ATOM 10146 N N . GLY C 1 178 ? 59.747 36.232 142.363 1.00 30.00 364 GLY C N 1
ATOM 10147 C CA . GLY C 1 178 ? 59.140 35.671 143.556 1.00 30.68 364 GLY C CA 1
ATOM 10148 C C . GLY C 1 178 ? 58.207 34.517 143.238 1.00 30.48 364 GLY C C 1
ATOM 10149 O O . GLY C 1 178 ? 57.911 33.696 144.107 1.00 30.97 364 GLY C O 1
ATOM 10150 N N . THR C 1 179 ? 57.742 34.448 141.995 1.00 27.07 365 THR C N 1
ATOM 10151 C CA . THR C 1 179 ? 56.852 33.400 141.522 1.00 27.29 365 THR C CA 1
ATOM 10152 C C . THR C 1 179 ? 57.640 32.395 140.695 1.00 26.56 365 THR C C 1
ATOM 10153 O O . THR C 1 179 ? 58.312 32.770 139.727 1.00 25.53 365 THR C O 1
ATOM 10157 N N . PHE C 1 180 ? 57.568 31.126 141.081 1.00 29.41 366 PHE C N 1
ATOM 10158 C CA . PHE C 1 180 ? 58.231 30.044 140.363 1.00 29.13 366 PHE C CA 1
ATOM 10159 C C . PHE C 1 180 ? 57.153 29.073 139.906 1.00 29.04 366 PHE C C 1
ATOM 10160 O O . PHE C 1 180 ? 56.542 28.385 140.730 1.00 29.67 366 PHE C O 1
ATOM 10168 N N . TRP C 1 181 ? 56.922 29.026 138.599 1.00 26.45 367 TRP C N 1
ATOM 10169 C CA . TRP C 1 181 ? 55.780 28.341 138.010 1.00 26.74 367 TRP C CA 1
ATOM 10170 C C . TRP C 1 181 ? 56.257 27.026 137.397 1.00 26.75 367 TRP C C 1
ATOM 10171 O O . TRP C 1 181 ? 57.032 27.031 136.434 1.00 25.91 367 TRP C O 1
ATOM 10182 N N . HIS C 1 182 ? 55.803 25.908 137.968 1.00 29.08 368 HIS C N 1
ATOM 10183 C CA . HIS C 1 182 ? 56.102 24.560 137.505 1.00 28.99 368 HIS C CA 1
ATOM 10184 C C . HIS C 1 182 ? 54.862 23.921 136.897 1.00 29.01 368 HIS C C 1
ATOM 10185 O O . HIS C 1 182 ? 53.746 24.410 137.046 1.00 29.23 368 HIS C O 1
ATOM 10192 N N . SER C 1 183 ? 55.062 22.778 136.255 1.00 32.59 369 SER C N 1
ATOM 10193 C CA . SER C 1 183 ? 53.967 21.982 135.727 1.00 32.71 369 SER C CA 1
ATOM 10194 C C . SER C 1 183 ? 53.595 20.879 136.708 1.00 33.48 369 SER C C 1
ATOM 10195 O O . SER C 1 183 ? 54.367 20.514 137.599 1.00 33.77 369 SER C O 1
ATOM 10198 N N . SER C 1 184 ? 52.395 20.341 136.537 1.00 37.41 370 SER C N 1
ATOM 10199 C CA . SER C 1 184 ? 51.988 19.206 137.353 1.00 38.04 370 SER C CA 1
ATOM 10200 C C . SER C 1 184 ? 52.345 17.873 136.721 1.00 37.84 370 SER C C 1
ATOM 10201 O O . SER C 1 184 ? 52.144 16.841 137.361 1.00 38.23 370 SER C O 1
ATOM 10204 N N . ASP C 1 185 ? 52.856 17.862 135.493 1.00 33.66 371 ASP C N 1
ATOM 10205 C CA . ASP C 1 185 ? 53.301 16.619 134.851 1.00 33.53 371 ASP C CA 1
ATOM 10206 C C . ASP C 1 185 ? 54.450 16.945 133.900 1.00 32.69 371 ASP C C 1
ATOM 10207 O O . ASP C 1 185 ? 55.071 18.007 134.006 1.00 32.37 371 ASP C O 1
ATOM 10212 N N . GLY C 1 186 ? 54.717 16.046 132.948 1.00 34.27 372 GLY C N 1
ATOM 10213 C CA . GLY C 1 186 ? 55.842 16.190 132.045 1.00 33.62 372 GLY C CA 1
ATOM 10214 C C . GLY C 1 186 ? 55.573 16.910 130.736 1.00 33.04 372 GLY C C 1
ATOM 10215 O O . GLY C 1 186 ? 56.473 16.963 129.893 1.00 32.55 372 GLY C O 1
ATOM 10216 N N . SER C 1 187 ? 54.390 17.512 130.556 1.00 29.93 373 SER C N 1
ATOM 10217 C CA . SER C 1 187 ? 53.996 18.081 129.268 1.00 28.98 373 SER C CA 1
ATOM 10218 C C . SER C 1 187 ? 54.475 19.518 129.079 1.00 27.69 373 SER C C 1
ATOM 10219 O O . SER C 1 187 ? 55.564 19.760 128.542 1.00 27.18 373 SER C O 1
ATOM 10222 N N . GLN C 1 188 ? 53.652 20.484 129.482 1.00 30.12 374 GLN C N 1
ATOM 10223 C CA . GLN C 1 188 ? 54.041 21.880 129.393 1.00 29.79 374 GLN C CA 1
ATOM 10224 C C . GLN C 1 188 ? 53.430 22.621 130.576 1.00 30.23 374 GLN C C 1
ATOM 10225 O O . GLN C 1 188 ? 52.458 22.165 131.188 1.00 30.74 374 GLN C O 1
ATOM 10231 N N . VAL C 1 189 ? 54.000 23.785 130.884 1.00 26.26 375 VAL C N 1
ATOM 10232 C CA . VAL C 1 189 ? 53.444 24.605 131.951 1.00 26.61 375 VAL C CA 1
ATOM 10233 C C . VAL C 1 189 ? 52.288 25.445 131.429 1.00 26.45 375 VAL C C 1
ATOM 10234 O O . VAL C 1 189 ? 51.197 25.458 132.012 1.00 26.82 375 VAL C O 1
ATOM 10238 N N . TYR C 1 190 ? 52.506 26.130 130.305 1.00 28.41 376 TYR C N 1
ATOM 10239 C CA . TYR C 1 190 ? 51.592 27.134 129.765 1.00 28.03 376 TYR C CA 1
ATOM 10240 C C . TYR C 1 190 ? 51.322 26.803 128.297 1.00 27.59 376 TYR C C 1
ATOM 10241 O O . TYR C 1 190 ? 52.155 27.083 127.431 1.00 27.43 376 TYR C O 1
ATOM 10250 N N . LEU C 1 191 ? 50.158 26.234 128.005 1.00 24.49 377 LEU C N 1
ATOM 10251 C CA . LEU C 1 191 ? 49.777 25.898 126.638 1.00 24.17 377 LEU C CA 1
ATOM 10252 C C . LEU C 1 191 ? 48.907 27.009 126.065 1.00 24.05 377 LEU C C 1
ATOM 10253 O O . LEU C 1 191 ? 47.877 27.358 126.647 1.00 24.20 377 LEU C O 1
ATOM 10258 N N . VAL C 1 192 ? 49.313 27.554 124.923 1.00 22.18 378 VAL C N 1
ATOM 10259 C CA . VAL C 1 192 ? 48.516 28.558 124.227 1.00 22.28 378 VAL C CA 1
ATOM 10260 C C . VAL C 1 192 ? 47.882 27.881 123.019 1.00 22.46 378 VAL C C 1
ATOM 10261 O O . VAL C 1 192 ? 48.527 27.771 121.966 1.00 22.29 378 VAL C O 1
ATOM 10265 N N . PRO C 1 193 ? 46.649 27.393 123.126 1.00 24.71 379 PRO C N 1
ATOM 10266 C CA . PRO C 1 193 ? 46.052 26.654 122.007 1.00 24.74 379 PRO C CA 1
ATOM 10267 C C . PRO C 1 193 ? 45.875 27.534 120.781 1.00 24.88 379 PRO C C 1
ATOM 10268 O O . PRO C 1 193 ? 45.907 28.766 120.849 1.00 24.98 379 PRO C O 1
ATOM 10272 N N . GLU C 1 194 ? 45.649 26.879 119.650 1.00 26.59 380 GLU C N 1
ATOM 10273 C CA . GLU C 1 194 ? 45.275 27.605 118.453 1.00 26.90 380 GLU C CA 1
ATOM 10274 C C . GLU C 1 194 ? 43.979 28.372 118.710 1.00 27.27 380 GLU C C 1
ATOM 10275 O O . GLU C 1 194 ? 43.138 27.969 119.528 1.00 27.30 380 GLU C O 1
ATOM 10281 N N . ASN C 1 195 ? 43.840 29.505 118.019 1.00 28.24 381 ASN C N 1
ATOM 10282 C CA . ASN C 1 195 ? 42.722 30.440 118.103 1.00 28.71 381 ASN C CA 1
ATOM 10283 C C . ASN C 1 195 ? 42.630 31.158 119.445 1.00 28.60 381 ASN C C 1
ATOM 10284 O O . ASN C 1 195 ? 41.676 31.916 119.652 1.00 29.01 381 ASN C O 1
ATOM 10289 N N . VAL C 1 196 ? 43.572 30.963 120.359 1.00 24.24 382 VAL C N 1
ATOM 10290 C CA . VAL C 1 196 ? 43.642 31.782 121.565 1.00 24.21 382 VAL C CA 1
ATOM 10291 C C . VAL C 1 196 ? 44.549 32.965 121.257 1.00 24.00 382 VAL C C 1
ATOM 10292 O O . VAL C 1 196 ? 45.715 32.788 120.869 1.00 23.51 382 VAL C O 1
ATOM 10296 N N . THR C 1 197 ? 43.998 34.170 121.387 1.00 28.15 383 THR C N 1
ATOM 10297 C CA . THR C 1 197 ? 44.638 35.388 120.931 1.00 28.26 383 THR C CA 1
ATOM 10298 C C . THR C 1 197 ? 44.842 36.353 122.088 1.00 28.25 383 THR C C 1
ATOM 10299 O O . THR C 1 197 ? 44.015 36.442 123.003 1.00 28.39 383 THR C O 1
ATOM 10303 N N . GLY C 1 198 ? 45.942 37.099 122.031 1.00 24.47 384 GLY C N 1
ATOM 10304 C CA . GLY C 1 198 ? 46.133 38.163 122.997 1.00 24.78 384 GLY C CA 1
ATOM 10305 C C . GLY C 1 198 ? 46.412 37.716 124.408 1.00 24.53 384 GLY C C 1
ATOM 10306 O O . GLY C 1 198 ? 46.298 38.531 125.329 1.00 24.96 384 GLY C O 1
ATOM 10307 N N . ALA C 1 199 ? 46.796 36.449 124.603 1.00 23.96 385 ALA C N 1
ATOM 10308 C CA . ALA C 1 199 ? 47.199 35.949 125.909 1.00 23.75 385 ALA C CA 1
ATOM 10309 C C . ALA C 1 199 ? 48.622 36.393 126.217 1.00 23.46 385 ALA C C 1
ATOM 10310 O O . ALA C 1 199 ? 49.345 36.877 125.351 1.00 23.32 385 ALA C O 1
ATOM 10312 N N . GLY C 1 200 ? 49.036 36.210 127.465 1.00 28.94 386 GLY C N 1
ATOM 10313 C CA . GLY C 1 200 ? 50.380 36.623 127.822 1.00 28.95 386 GLY C CA 1
ATOM 10314 C C . GLY C 1 200 ? 50.847 36.016 129.129 1.00 29.10 386 GLY C C 1
ATOM 10315 O O . GLY C 1 200 ? 50.123 35.272 129.796 1.00 29.16 386 GLY C O 1
ATOM 10316 N N . VAL C 1 201 ? 52.099 36.323 129.469 1.00 27.96 387 VAL C N 1
ATOM 10317 C CA . VAL C 1 201 ? 52.688 35.954 130.749 1.00 28.30 387 VAL C CA 1
ATOM 10318 C C . VAL C 1 201 ? 53.749 36.995 131.074 1.00 28.61 387 VAL C C 1
ATOM 10319 O O . VAL C 1 201 ? 54.407 37.522 130.178 1.00 28.51 387 VAL C O 1
ATOM 10323 N N . SER C 1 202 ? 53.914 37.302 132.361 1.00 29.75 388 SER C N 1
ATOM 10324 C CA . SER C 1 202 ? 54.942 38.256 132.748 1.00 30.15 388 SER C CA 1
ATOM 10325 C C . SER C 1 202 ? 55.307 38.078 134.218 1.00 30.70 388 SER C C 1
ATOM 10326 O O . SER C 1 202 ? 54.552 37.494 135.006 1.00 30.71 388 SER C O 1
ATOM 10329 N N . ASN C 1 203 ? 56.498 38.573 134.562 1.00 33.58 389 ASN C N 1
ATOM 10330 C CA . ASN C 1 203 ? 56.932 38.760 135.947 1.00 34.18 389 ASN C CA 1
ATOM 10331 C C . ASN C 1 203 ? 56.948 37.447 136.742 1.00 34.38 389 ASN C C 1
ATOM 10332 O O . ASN C 1 203 ? 56.411 37.364 137.849 1.00 34.51 389 ASN C O 1
ATOM 10337 N N . LEU C 1 204 ? 57.567 36.410 136.176 1.00 25.11 390 LEU C N 1
ATOM 10338 C CA . LEU C 1 204 ? 57.714 35.164 136.916 1.00 25.16 390 LEU C CA 1
ATOM 10339 C C . LEU C 1 204 ? 58.847 34.350 136.306 1.00 25.17 390 LEU C C 1
ATOM 10340 O O . LEU C 1 204 ? 59.348 34.660 135.223 1.00 25.06 390 LEU C O 1
ATOM 10345 N N . LYS C 1 205 ? 59.207 33.270 136.993 1.00 32.81 391 LYS C N 1
ATOM 10346 C CA . LYS C 1 205 ? 60.172 32.303 136.502 1.00 33.07 391 LYS C CA 1
ATOM 10347 C C . LYS C 1 205 ? 59.494 30.947 136.330 1.00 32.82 391 LYS C C 1
ATOM 10348 O O . LYS C 1 205 ? 58.690 30.533 137.176 1.00 32.80 391 LYS C O 1
ATOM 10354 N N . MET C 1 206 ? 59.793 30.271 135.221 1.00 35.92 392 MET C N 1
ATOM 10355 C CA . MET C 1 206 ? 59.274 28.936 134.951 1.00 35.84 392 MET C CA 1
ATOM 10356 C C . MET C 1 206 ? 60.382 27.905 135.116 1.00 36.56 392 MET C C 1
ATOM 10357 O O . MET C 1 206 ? 61.480 28.077 134.578 1.00 36.81 392 MET C O 1
ATOM 10362 N N . LEU C 1 207 ? 60.083 26.831 135.846 1.00 25.65 393 LEU C N 1
ATOM 10363 C CA . LEU C 1 207 ? 61.052 25.795 136.168 1.00 26.14 393 LEU C CA 1
ATOM 10364 C C . LEU C 1 207 ? 60.589 24.452 135.622 1.00 25.92 393 LEU C C 1
ATOM 10365 O O . LEU C 1 207 ? 59.392 24.141 135.626 1.00 25.57 393 LEU C O 1
ATOM 10370 N N . GLY C 1 208 ? 61.565 23.643 135.180 1.00 26.67 394 GLY C N 1
ATOM 10371 C CA . GLY C 1 208 ? 61.280 22.360 134.569 1.00 26.41 394 GLY C CA 1
ATOM 10372 C C . GLY C 1 208 ? 60.915 21.253 135.539 1.00 26.66 394 GLY C C 1
ATOM 10373 O O . GLY C 1 208 ? 60.300 20.261 135.127 1.00 26.58 394 GLY C O 1
ATOM 10374 N N . SER C 1 209 ? 61.300 21.380 136.808 1.00 33.81 395 SER C N 1
ATOM 10375 C CA . SER C 1 209 ? 60.966 20.348 137.776 1.00 34.06 395 SER C CA 1
ATOM 10376 C C . SER C 1 209 ? 59.453 20.261 137.936 1.00 33.67 395 SER C C 1
ATOM 10377 O O . SER C 1 209 ? 58.744 21.274 137.908 1.00 33.37 395 SER C O 1
ATOM 10380 N N . ARG C 1 210 ? 58.949 19.037 138.069 1.00 35.44 396 ARG C N 1
ATOM 10381 C CA . ARG C 1 210 ? 57.513 18.847 137.963 1.00 35.04 396 ARG C CA 1
ATOM 10382 C C . ARG C 1 210 ? 57.074 17.692 138.852 1.00 35.36 396 ARG C C 1
ATOM 10383 O O . ARG C 1 210 ? 57.884 16.871 139.294 1.00 35.80 396 ARG C O 1
ATOM 10391 N N . LEU C 1 211 ? 55.768 17.636 139.093 1.00 31.58 397 LEU C N 1
ATOM 10392 C CA . LEU C 1 211 ? 55.199 16.603 139.938 1.00 31.86 397 LEU C CA 1
ATOM 10393 C C . LEU C 1 211 ? 55.170 15.281 139.186 1.00 31.86 397 LEU C C 1
ATOM 10394 O O . LEU C 1 211 ? 54.907 15.237 137.979 1.00 31.41 397 LEU C O 1
ATOM 10399 N N . GLY C 1 212 ? 55.449 14.203 139.900 1.00 35.83 398 GLY C N 1
ATOM 10400 C CA . GLY C 1 212 ? 55.338 12.886 139.337 1.00 35.90 398 GLY C CA 1
ATOM 10401 C C . GLY C 1 212 ? 56.646 12.284 138.881 1.00 36.09 398 GLY C C 1
ATOM 10402 O O . GLY C 1 212 ? 56.691 11.078 138.612 1.00 36.27 398 GLY C O 1
ATOM 10403 N N . SER C 1 213 ? 57.708 13.076 138.776 1.00 45.51 399 SER C N 1
ATOM 10404 C CA . SER C 1 213 ? 58.997 12.502 138.414 1.00 45.78 399 SER C CA 1
ATOM 10405 C C . SER C 1 213 ? 60.098 13.432 138.892 1.00 46.04 399 SER C C 1
ATOM 10406 O O . SER C 1 213 ? 60.022 14.642 138.667 1.00 45.76 399 SER C O 1
ATOM 10409 N N . THR C 1 214 ? 61.111 12.865 139.549 1.00 55.13 400 THR C N 1
ATOM 10410 C CA . THR C 1 214 ? 62.293 13.610 139.961 1.00 55.44 400 THR C CA 1
ATOM 10411 C C . THR C 1 214 ? 63.427 13.519 138.952 1.00 55.42 400 THR C C 1
ATOM 10412 O O . THR C 1 214 ? 64.422 14.236 139.090 1.00 55.66 400 THR C O 1
ATOM 10416 N N . SER C 1 215 ? 63.297 12.658 137.949 1.00 50.60 401 SER C N 1
ATOM 10417 C CA . SER C 1 215 ? 64.329 12.435 136.952 1.00 50.54 401 SER C CA 1
ATOM 10418 C C . SER C 1 215 ? 63.952 12.956 135.578 1.00 49.84 401 SER C C 1
ATOM 10419 O O . SER C 1 215 ? 64.844 13.275 134.790 1.00 49.77 401 SER C O 1
ATOM 10422 N N . SER C 1 216 ? 62.662 13.004 135.254 1.00 44.89 402 SER C N 1
ATOM 10423 C CA . SER C 1 216 ? 62.191 13.470 133.958 1.00 44.18 402 SER C CA 1
ATOM 10424 C C . SER C 1 216 ? 61.432 14.784 134.154 1.00 43.91 402 SER C C 1
ATOM 10425 O O . SER C 1 216 ? 60.411 14.820 134.847 1.00 43.90 402 SER C O 1
ATOM 10428 N N . ASN C 1 217 ? 61.941 15.860 133.569 1.00 29.02 403 ASN C N 1
ATOM 10429 C CA . ASN C 1 217 ? 61.354 17.177 133.767 1.00 28.86 403 ASN C CA 1
ATOM 10430 C C . ASN C 1 217 ? 60.227 17.466 132.769 1.00 28.08 403 ASN C C 1
ATOM 10431 O O . ASN C 1 217 ? 59.938 16.691 131.850 1.00 27.66 403 ASN C O 1
ATOM 10436 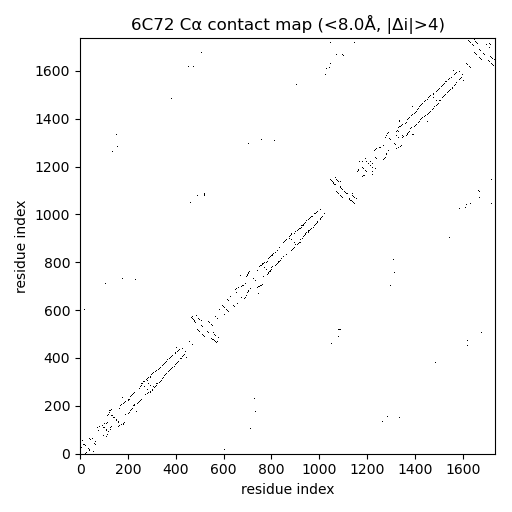N N . CYS C 1 218 ? 59.566 18.599 132.983 1.00 34.70 404 CYS C N 1
ATOM 10437 C CA . CYS C 1 218 ? 58.513 19.028 132.082 1.00 33.96 404 CYS C CA 1
ATOM 10438 C C . CYS C 1 218 ? 59.090 19.392 130.720 1.00 33.54 404 CYS C C 1
ATOM 10439 O O . CYS C 1 218 ? 60.122 20.066 130.628 1.00 33.82 404 CYS C O 1
ATOM 10442 N N . GLY C 1 219 ? 58.393 18.979 129.660 1.00 26.83 405 GLY C N 1
ATOM 10443 C CA . GLY C 1 219 ? 58.843 19.221 128.299 1.00 26.36 405 GLY C CA 1
ATOM 10444 C C . GLY C 1 219 ? 59.044 20.682 127.922 1.00 26.19 405 GLY C C 1
ATOM 10445 O O . GLY C 1 219 ? 60.142 21.088 127.523 1.00 26.38 405 GLY C O 1
ATOM 10446 N N . PHE C 1 220 ? 57.987 21.477 128.024 1.00 29.44 406 PHE C N 1
ATOM 10447 C CA . PHE C 1 220 ? 57.997 22.867 127.605 1.00 29.21 406 PHE C CA 1
ATOM 10448 C C . PHE C 1 220 ? 57.608 23.773 128.759 1.00 29.54 406 PHE C C 1
ATOM 10449 O O . PHE C 1 220 ? 56.745 23.433 129.577 1.00 29.63 406 PHE C O 1
ATOM 10457 N N . GLY C 1 221 ? 58.217 24.954 128.797 1.00 25.93 407 GLY C N 1
ATOM 10458 C CA . GLY C 1 221 ? 57.681 26.014 129.633 1.00 25.98 407 GLY C CA 1
ATOM 10459 C C . GLY C 1 221 ? 56.425 26.599 129.016 1.00 25.26 407 GLY C C 1
ATOM 10460 O O . GLY C 1 221 ? 55.309 26.298 129.453 1.00 25.14 407 GLY C O 1
ATOM 10461 N N . ILE C 1 222 ? 56.606 27.412 127.971 1.00 28.69 408 ILE C N 1
ATOM 10462 C CA . ILE C 1 222 ? 55.516 28.014 127.207 1.00 28.10 408 ILE C CA 1
ATOM 10463 C C . ILE C 1 222 ? 55.449 27.327 125.853 1.00 27.66 408 ILE C C 1
ATOM 10464 O O . ILE C 1 222 ? 56.404 27.395 125.075 1.00 27.58 408 ILE C O 1
ATOM 10469 N N . LYS C 1 223 ? 54.324 26.691 125.552 1.00 29.90 409 LYS C N 1
ATOM 10470 C CA . LYS C 1 223 ? 54.081 26.142 124.225 1.00 29.50 409 LYS C CA 1
ATOM 10471 C C . LYS C 1 223 ? 52.997 26.968 123.552 1.00 29.27 409 LYS C C 1
ATOM 10472 O O . LYS C 1 223 ? 51.853 26.993 124.021 1.00 29.35 409 LYS C O 1
ATOM 10478 N N . ILE C 1 224 ? 53.345 27.617 122.443 1.00 22.22 410 ILE C N 1
ATOM 10479 C CA . ILE C 1 224 ? 52.469 28.579 121.784 1.00 22.20 410 ILE C CA 1
ATOM 10480 C C . ILE C 1 224 ? 51.968 27.969 120.481 1.00 22.12 410 ILE C C 1
ATOM 10481 O O . ILE C 1 224 ? 52.764 27.670 119.586 1.00 22.07 410 ILE C O 1
ATOM 10486 N N . ILE C 1 225 ? 50.651 27.777 120.386 1.00 27.00 411 ILE C N 1
ATOM 10487 C CA . ILE C 1 225 ? 49.982 27.495 119.121 1.00 27.14 411 ILE C CA 1
ATOM 10488 C C . ILE C 1 225 ? 49.141 28.687 118.651 1.00 27.39 411 ILE C C 1
ATOM 10489 O O . ILE C 1 225 ? 48.908 28.824 117.438 1.00 27.62 411 ILE C O 1
ATOM 10494 N N . GLY C 1 226 ? 48.697 29.556 119.561 1.00 26.26 412 GLY C N 1
ATOM 10495 C CA . GLY C 1 226 ? 47.838 30.675 119.227 1.00 26.59 412 GLY C CA 1
ATOM 10496 C C . GLY C 1 226 ? 48.566 31.897 118.690 1.00 26.69 412 GLY C C 1
ATOM 10497 O O . GLY C 1 226 ? 49.708 31.830 118.234 1.00 26.53 412 GLY C O 1
ATOM 10498 N N . ASP C 1 227 ? 47.893 33.042 118.784 1.00 35.32 413 ASP C N 1
ATOM 10499 C CA . ASP C 1 227 ? 48.273 34.232 118.037 1.00 35.61 413 ASP C CA 1
ATOM 10500 C C . ASP C 1 227 ? 48.405 35.435 118.969 1.00 35.71 413 ASP C C 1
ATOM 10501 O O . ASP C 1 227 ? 47.679 35.559 119.961 1.00 35.73 413 ASP C O 1
ATOM 10506 N N . SER C 1 228 ? 49.355 36.317 118.639 1.00 24.24 414 SER C N 1
ATOM 10507 C CA . SER C 1 228 ? 49.587 37.579 119.349 1.00 24.38 414 SER C CA 1
ATOM 10508 C C . SER C 1 228 ? 49.830 37.334 120.841 1.00 24.03 414 SER C C 1
ATOM 10509 O O . SER C 1 228 ? 49.136 37.864 121.716 1.00 24.12 414 SER C O 1
ATOM 10512 N N . PHE C 1 229 ? 50.827 36.515 121.118 1.00 23.82 415 PHE C N 1
ATOM 10513 C CA . PHE C 1 229 ? 51.259 36.270 122.482 1.00 23.61 415 PHE C CA 1
ATOM 10514 C C . PHE C 1 229 ? 52.340 37.270 122.893 1.00 23.62 415 PHE C C 1
ATOM 10515 O O . PHE C 1 229 ? 53.171 37.689 122.076 1.00 23.62 415 PHE C O 1
ATOM 10523 N N . THR C 1 230 ? 52.357 37.615 124.181 1.00 25.10 416 THR C N 1
ATOM 10524 C CA . THR C 1 230 ? 53.313 38.589 124.695 1.00 25.17 416 THR C CA 1
ATOM 10525 C C . THR C 1 230 ? 53.883 38.102 126.017 1.00 25.26 416 THR C C 1
ATOM 10526 O O . THR C 1 230 ? 53.132 37.640 126.885 1.00 25.34 416 THR C O 1
ATOM 10530 N N . ALA C 1 231 ? 55.204 38.188 126.172 1.00 24.43 417 ALA C N 1
ATOM 10531 C CA . ALA C 1 231 ? 55.837 37.861 127.443 1.00 24.79 417 ALA C CA 1
ATOM 10532 C C . ALA C 1 231 ? 56.881 38.921 127.775 1.00 25.16 417 ALA C C 1
ATOM 10533 O O . ALA C 1 231 ? 57.646 39.346 126.900 1.00 25.08 417 ALA C O 1
ATOM 10535 N N . LYS C 1 232 ? 56.903 39.351 129.034 1.00 36.79 418 LYS C N 1
ATOM 10536 C CA . LYS C 1 232 ? 57.877 40.326 129.499 1.00 37.26 418 LYS C CA 1
ATOM 10537 C C . LYS C 1 232 ? 58.388 39.907 130.865 1.00 37.91 418 LYS C C 1
ATOM 10538 O O . LYS C 1 232 ? 57.616 39.435 131.699 1.00 37.92 418 LYS C O 1
ATOM 10544 N N . TRP C 1 233 ? 59.699 40.045 131.071 1.00 25.76 419 TRP C N 1
ATOM 10545 C CA . TRP C 1 233 ? 60.347 39.699 132.342 1.00 26.54 419 TRP C CA 1
ATOM 10546 C C . TRP C 1 233 ? 60.015 38.269 132.781 1.00 26.62 419 TRP C C 1
ATOM 10547 O O . TRP C 1 233 ? 59.565 38.029 133.907 1.00 26.77 419 TRP C O 1
ATOM 10558 N N . VAL C 1 234 ? 60.237 37.307 131.886 1.00 26.43 420 VAL C N 1
ATOM 10559 C CA . VAL C 1 234 ? 60.025 35.897 132.189 1.00 26.31 420 VAL C CA 1
ATOM 10560 C C . VAL C 1 234 ? 61.324 35.141 131.937 1.00 26.76 420 VAL C C 1
ATOM 10561 O O . VAL C 1 234 ? 61.947 35.294 130.880 1.00 26.68 420 VAL C O 1
ATOM 10565 N N . ASP C 1 235 ? 61.729 34.331 132.906 1.00 30.20 421 ASP C N 1
ATOM 10566 C CA . ASP C 1 235 ? 62.832 33.405 132.745 1.00 30.58 421 ASP C CA 1
ATOM 10567 C C . ASP C 1 235 ? 62.273 31.993 132.659 1.00 30.29 421 ASP C C 1
ATOM 10568 O O . ASP C 1 235 ? 61.226 31.695 133.241 1.00 30.04 421 ASP C O 1
ATOM 10573 N N . THR C 1 236 ? 62.965 31.136 131.907 1.00 29.71 422 THR C N 1
ATOM 10574 C CA . THR C 1 236 ? 62.645 29.717 131.816 1.00 29.75 422 THR C CA 1
ATOM 10575 C C . THR C 1 236 ? 63.919 28.915 132.035 1.00 30.48 422 THR C C 1
ATOM 10576 O O . THR C 1 236 ? 64.968 29.244 131.475 1.00 30.68 422 THR C O 1
ATOM 10580 N N . SER C 1 237 ? 63.821 27.850 132.832 1.00 26.25 423 SER C N 1
ATOM 10581 C CA . SER C 1 237 ? 65.003 27.098 133.228 1.00 26.96 423 SER C CA 1
ATOM 10582 C C . SER C 1 237 ? 64.646 25.662 133.575 1.00 27.04 423 SER C C 1
ATOM 10583 O O . SER C 1 237 ? 63.664 25.425 134.285 1.00 26.84 423 SER C O 1
ATOM 10586 N N . GLY C 1 238 ? 65.450 24.716 133.072 1.00 26.53 424 GLY C N 1
ATOM 10587 C CA . GLY C 1 238 ? 65.409 23.327 133.475 1.00 26.62 424 GLY C CA 1
ATOM 10588 C C . GLY C 1 238 ? 64.465 22.431 132.704 1.00 25.97 424 GLY C C 1
ATOM 10589 O O . GLY C 1 238 ? 64.236 21.288 133.130 1.00 26.38 424 GLY C O 1
ATOM 10590 N N . PHE C 1 239 ? 63.928 22.886 131.577 1.00 27.83 425 PHE C N 1
ATOM 10591 C CA . PHE C 1 239 ? 62.934 22.096 130.860 1.00 27.08 425 PHE C CA 1
ATOM 10592 C C . PHE C 1 239 ? 63.574 20.991 130.022 1.00 26.88 425 PHE C C 1
ATOM 10593 O O . PHE C 1 239 ? 64.719 21.092 129.580 1.00 27.13 425 PHE C O 1
ATOM 10601 N N . ARG C 1 240 ? 62.822 19.905 129.848 1.00 33.62 426 ARG C N 1
ATOM 10602 C CA . ARG C 1 240 ? 63.349 18.728 129.173 1.00 33.46 426 ARG C CA 1
ATOM 10603 C C . ARG C 1 240 ? 63.520 18.965 127.675 1.00 32.82 426 ARG C C 1
ATOM 10604 O O . ARG C 1 240 ? 64.451 18.420 127.060 1.00 32.85 426 ARG C O 1
ATOM 10612 N N . LEU C 1 241 ? 62.652 19.779 127.079 1.00 32.26 427 LEU C N 1
ATOM 10613 C CA . LEU C 1 241 ? 62.750 20.097 125.661 1.00 31.63 427 LEU C CA 1
ATOM 10614 C C . LEU C 1 241 ? 63.124 21.567 125.481 1.00 31.67 427 LEU C C 1
ATOM 10615 O O . LEU C 1 241 ? 64.290 21.875 125.233 1.00 31.97 427 LEU C O 1
ATOM 10620 N N . GLU C 1 242 ? 62.161 22.482 125.623 1.00 35.68 428 GLU C N 1
ATOM 10621 C CA . GLU C 1 242 ? 62.414 23.904 125.428 1.00 35.73 428 GLU C CA 1
ATOM 10622 C C . GLU C 1 242 ? 61.707 24.735 126.492 1.00 36.07 428 GLU C C 1
ATOM 10623 O O . GLU C 1 242 ? 60.593 24.419 126.918 1.00 35.78 428 GLU C O 1
ATOM 10629 N N . GLY C 1 243 ? 62.349 25.834 126.886 1.00 23.81 429 GLY C N 1
ATOM 10630 C CA . GLY C 1 243 ? 61.653 26.822 127.696 1.00 23.73 429 GLY C CA 1
ATOM 10631 C C . GLY C 1 243 ? 60.548 27.518 126.920 1.00 22.80 429 GLY C C 1
ATOM 10632 O O . GLY C 1 243 ? 59.485 27.828 127.474 1.00 22.49 429 GLY C O 1
ATOM 10633 N N . LEU C 1 244 ? 60.776 27.745 125.624 1.00 30.24 430 LEU C N 1
ATOM 10634 C CA . LEU C 1 244 ? 59.814 28.350 124.712 1.00 29.33 430 LEU C CA 1
ATOM 10635 C C . LEU C 1 244 ? 59.777 27.537 123.427 1.00 28.72 430 LEU C C 1
ATOM 10636 O O . LEU C 1 244 ? 60.823 27.205 122.857 1.00 28.83 430 LEU C O 1
ATOM 10641 N N . TYR C 1 245 ? 58.571 27.230 122.973 1.00 26.08 431 TYR C N 1
ATOM 10642 C CA . TYR C 1 245 ? 58.357 26.390 121.805 1.00 25.72 431 TYR C CA 1
ATOM 10643 C C . TYR C 1 245 ? 57.149 26.938 121.070 1.00 25.36 431 TYR C C 1
ATOM 10644 O O . TYR C 1 245 ? 56.070 27.034 121.658 1.00 25.34 431 TYR C O 1
ATOM 10653 N N . ILE C 1 246 ? 57.321 27.333 119.817 1.00 26.35 432 ILE C N 1
ATOM 10654 C CA . ILE C 1 246 ? 56.247 27.959 119.053 1.00 26.26 432 ILE C CA 1
ATOM 10655 C C . ILE C 1 246 ? 55.958 27.111 117.824 1.00 26.41 432 ILE C C 1
ATOM 10656 O O . ILE C 1 246 ? 56.826 26.949 116.953 1.00 26.63 432 ILE C O 1
ATOM 10661 N N . ARG C 1 247 ? 54.750 26.560 117.758 1.00 26.52 433 ARG C N 1
ATOM 10662 C CA . ARG C 1 247 ? 54.327 25.794 116.588 1.00 26.79 433 ARG C CA 1
ATOM 10663 C C . ARG C 1 247 ? 52.817 25.905 116.459 1.00 26.87 433 ARG C C 1
ATOM 10664 O O . ARG C 1 247 ? 52.090 25.389 117.318 1.00 26.73 433 ARG C O 1
ATOM 10672 N N . GLY C 1 248 ? 52.355 26.598 115.419 1.00 22.31 434 GLY C N 1
ATOM 10673 C CA . GLY C 1 248 ? 50.942 26.701 115.121 1.00 22.64 434 GLY C CA 1
ATOM 10674 C C . GLY C 1 248 ? 50.410 25.506 114.338 1.00 23.13 434 GLY C C 1
ATOM 10675 O O . GLY C 1 248 ? 51.045 24.457 114.207 1.00 23.25 434 GLY C O 1
ATOM 10676 N N . LYS C 1 249 ? 49.205 25.686 113.809 1.00 26.54 435 LYS C N 1
ATOM 10677 C CA . LYS C 1 249 ? 48.552 24.677 112.999 1.00 26.87 435 LYS C CA 1
ATOM 10678 C C . LYS C 1 249 ? 48.078 25.306 111.697 1.00 27.42 435 LYS C C 1
ATOM 10679 O O . LYS C 1 249 ? 47.903 26.524 111.604 1.00 27.54 435 LYS C O 1
ATOM 10685 N N . ASP C 1 250 ? 47.839 24.454 110.699 1.00 31.50 436 ASP C N 1
ATOM 10686 C CA . ASP C 1 250 ? 47.362 24.925 109.405 1.00 32.08 436 ASP C CA 1
ATOM 10687 C C . ASP C 1 250 ? 46.060 25.695 109.538 1.00 32.12 436 ASP C C 1
ATOM 10688 O O . ASP C 1 250 ? 45.145 25.287 110.255 1.00 31.90 436 ASP C O 1
ATOM 10693 N N . GLY C 1 251 ? 45.975 26.809 108.821 1.00 36.84 437 GLY C N 1
ATOM 10694 C CA . GLY C 1 251 ? 44.739 27.561 108.739 1.00 37.04 437 GLY C CA 1
ATOM 10695 C C . GLY C 1 251 ? 44.461 28.492 109.893 1.00 36.83 437 GLY C C 1
ATOM 10696 O O . GLY C 1 251 ? 43.425 29.161 109.882 1.00 37.07 437 GLY C O 1
ATOM 10697 N N . VAL C 1 252 ? 45.344 28.567 110.879 1.00 34.41 438 VAL C N 1
ATOM 10698 C CA . VAL C 1 252 ? 45.157 29.418 112.044 1.00 34.27 438 VAL C CA 1
ATOM 10699 C C . VAL C 1 252 ? 46.444 30.190 112.290 1.00 34.10 438 VAL C C 1
ATOM 10700 O O . VAL C 1 252 ? 47.540 29.619 112.238 1.00 33.76 438 VAL C O 1
ATOM 10704 N N . SER C 1 253 ? 46.313 31.482 112.583 1.00 36.46 439 SER C N 1
ATOM 10705 C CA . SER C 1 253 ? 47.488 32.329 112.744 1.00 36.18 439 SER C CA 1
ATOM 10706 C C . SER C 1 253 ? 48.294 31.940 113.970 1.00 35.46 439 SER C C 1
ATOM 10707 O O . SER C 1 253 ? 47.752 31.753 115.058 1.00 35.22 439 SER C O 1
ATOM 10710 N N . CYS C 1 254 ? 49.615 31.891 113.801 1.00 28.59 440 CYS C N 1
ATOM 10711 C CA . CYS C 1 254 ? 50.532 31.791 114.933 1.00 28.03 440 CYS C CA 1
ATOM 10712 C C . CYS C 1 254 ? 51.577 32.889 114.717 1.00 28.09 440 CYS C C 1
ATOM 10713 O O . CYS C 1 254 ? 52.668 32.633 114.199 1.00 28.01 440 CYS C O 1
ATOM 10716 N N . SER C 1 255 ? 51.230 34.121 115.100 1.00 31.06 441 SER C N 1
ATOM 10717 C CA . SER C 1 255 ? 52.013 35.273 114.665 1.00 31.37 441 SER C CA 1
ATOM 10718 C C . SER C 1 255 ? 51.917 36.430 115.660 1.00 31.56 441 SER C C 1
ATOM 10719 O O . SER C 1 255 ? 51.177 36.383 116.648 1.00 31.42 441 SER C O 1
ATOM 10722 N N . ASN C 1 256 ? 52.697 37.477 115.370 1.00 23.22 442 ASN C N 1
ATOM 10723 C CA . ASN C 1 256 ? 52.697 38.719 116.139 1.00 23.52 442 ASN C CA 1
ATOM 10724 C C . ASN C 1 256 ? 53.063 38.477 117.599 1.00 23.13 442 ASN C C 1
ATOM 10725 O O . ASN C 1 256 ? 52.462 39.051 118.508 1.00 23.38 442 ASN C O 1
ATOM 10730 N N . HIS C 1 257 ? 54.065 37.636 117.833 1.00 25.63 443 HIS C N 1
ATOM 10731 C CA . HIS C 1 257 ? 54.505 37.334 119.190 1.00 25.14 443 HIS C CA 1
ATOM 10732 C C . HIS C 1 257 ? 55.671 38.245 119.566 1.00 24.95 443 HIS C C 1
ATOM 10733 O O . HIS C 1 257 ? 56.537 38.543 118.734 1.00 25.00 443 HIS C O 1
ATOM 10740 N N . TYR C 1 258 ? 55.673 38.706 120.817 1.00 28.19 444 TYR C N 1
ATOM 10741 C CA . TYR C 1 258 ? 56.649 39.668 121.301 1.00 28.24 444 TYR C CA 1
ATOM 10742 C C . TYR C 1 258 ? 57.208 39.234 122.647 1.00 28.20 444 TYR C C 1
ATOM 10743 O O . TYR C 1 258 ? 56.450 38.907 123.563 1.00 28.25 444 TYR C O 1
ATOM 10752 N N . PHE C 1 259 ? 58.533 39.269 122.773 1.00 22.68 445 PHE C N 1
ATOM 10753 C CA . PHE C 1 259 ? 59.232 38.911 123.999 1.00 22.64 445 PHE C CA 1
ATOM 10754 C C . PHE C 1 259 ? 60.259 39.996 124.308 1.00 23.13 445 PHE C C 1
ATOM 10755 O O . PHE C 1 259 ? 61.056 40.367 123.441 1.00 23.26 445 PHE C O 1
ATOM 10763 N N . GLU C 1 260 ? 60.241 40.501 125.535 1.00 28.08 446 GLU C N 1
ATOM 10764 C CA . GLU C 1 260 ? 61.189 41.523 125.949 1.00 28.56 446 GLU C CA 1
ATOM 10765 C C . GLU C 1 260 ? 61.640 41.207 127.360 1.00 29.20 446 GLU C C 1
ATOM 10766 O O . GLU C 1 260 ? 60.836 40.769 128.187 1.00 29.25 446 GLU C O 1
ATOM 10772 N N . ASN C 1 261 ? 62.932 41.398 127.612 1.00 34.00 447 ASN C N 1
ATOM 10773 C CA . ASN C 1 261 ? 63.510 41.223 128.938 1.00 34.78 447 ASN C CA 1
ATOM 10774 C C . ASN C 1 261 ? 63.288 39.796 129.454 1.00 35.10 447 ASN C C 1
ATOM 10775 O O . ASN C 1 261 ? 63.097 39.569 130.648 1.00 35.63 447 ASN C O 1
ATOM 10780 N N . CYS C 1 262 ? 63.322 38.819 128.555 1.00 29.19 448 CYS C N 1
ATOM 10781 C CA . CYS C 1 262 ? 63.142 37.419 128.915 1.00 29.57 448 CYS C CA 1
ATOM 10782 C C . CYS C 1 262 ? 64.474 36.689 128.833 1.00 29.97 448 CYS C C 1
ATOM 10783 O O . CYS C 1 262 ? 65.326 37.014 128.005 1.00 29.77 448 CYS C O 1
ATOM 10786 N N . ASN C 1 263 ? 64.651 35.694 129.698 1.00 31.07 449 ASN C N 1
ATOM 10787 C CA . ASN C 1 263 ? 65.884 34.907 129.744 1.00 31.44 449 ASN C CA 1
ATOM 10788 C C . ASN C 1 263 ? 65.521 33.435 129.624 1.00 31.14 449 ASN C C 1
ATOM 10789 O O . ASN C 1 263 ? 65.042 32.827 130.585 1.00 31.36 449 ASN C O 1
ATOM 10794 N N . PHE C 1 264 ? 65.763 32.860 128.454 1.00 27.46 450 PHE C N 1
ATOM 10795 C CA . PHE C 1 264 ? 65.471 31.450 128.215 1.00 27.30 450 PHE C CA 1
ATOM 10796 C C . PHE C 1 264 ? 66.748 30.672 128.518 1.00 28.09 450 PHE C C 1
ATOM 10797 O O . PHE C 1 264 ? 67.710 30.693 127.737 1.00 28.07 450 PHE C O 1
ATOM 10805 N N . LEU C 1 265 ? 66.783 30.015 129.682 1.00 27.05 451 LEU C N 1
ATOM 10806 C CA . LEU C 1 265 ? 68.037 29.436 130.159 1.00 27.85 451 LEU C CA 1
ATOM 10807 C C . LEU C 1 265 ? 68.154 27.949 129.829 1.00 28.11 451 LEU C C 1
ATOM 10808 O O . LEU C 1 265 ? 67.634 27.498 128.804 1.00 27.54 451 LEU C O 1
ATOM 10813 N N . ASP C 1 266 ? 68.824 27.191 130.696 1.00 35.41 452 ASP C N 1
ATOM 10814 C CA . ASP C 1 266 ? 69.219 25.824 130.373 1.00 35.62 452 ASP C CA 1
ATOM 10815 C C . ASP C 1 266 ? 68.005 24.944 130.099 1.00 34.97 452 ASP C C 1
ATOM 10816 O O . ASP C 1 266 ? 67.009 24.989 130.825 1.00 34.81 452 ASP C O 1
ATOM 10821 N N . ALA C 1 267 ? 68.105 24.130 129.050 1.00 25.64 453 ALA C N 1
ATOM 10822 C CA . ALA C 1 267 ? 67.088 23.147 128.704 1.00 25.22 453 ALA C CA 1
ATOM 10823 C C . ALA C 1 267 ? 67.769 21.950 128.060 1.00 25.82 453 ALA C C 1
ATOM 10824 O O . ALA C 1 267 ? 68.808 22.089 127.409 1.00 26.05 453 ALA C O 1
ATOM 10826 N N . ARG C 1 268 ? 67.154 20.778 128.207 1.00 30.24 454 ARG C N 1
ATOM 10827 C CA . ARG C 1 268 ? 67.831 19.569 127.767 1.00 30.12 454 ARG C CA 1
ATOM 10828 C C . ARG C 1 268 ? 67.820 19.390 126.250 1.00 29.39 454 ARG C C 1
ATOM 10829 O O . ARG C 1 268 ? 68.553 18.538 125.743 1.00 29.39 454 ARG C O 1
ATOM 10837 N N . ARG C 1 269 ? 67.028 20.165 125.513 1.00 32.68 455 ARG C N 1
ATOM 10838 C CA . ARG C 1 269 ? 67.125 20.131 124.059 1.00 32.06 455 ARG C CA 1
ATOM 10839 C C . ARG C 1 269 ? 67.593 21.495 123.529 1.00 31.97 455 ARG C C 1
ATOM 10840 O O . ARG C 1 269 ? 68.777 21.655 123.225 1.00 32.22 455 ARG C O 1
ATOM 10848 N N . ASN C 1 270 ? 66.707 22.490 123.435 1.00 33.68 456 ASN C N 1
ATOM 10849 C CA . ASN C 1 270 ? 67.091 23.847 123.051 1.00 33.65 456 ASN C CA 1
ATOM 10850 C C . ASN C 1 270 ? 66.524 24.812 124.075 1.00 33.99 456 ASN C C 1
ATOM 10851 O O . ASN C 1 270 ? 65.487 24.538 124.680 1.00 33.97 456 ASN C O 1
ATOM 10856 N N . THR C 1 271 ? 67.181 25.965 124.249 1.00 27.97 457 THR C N 1
ATOM 10857 C CA . THR C 1 271 ? 66.622 26.958 125.168 1.00 28.31 457 THR C CA 1
ATOM 10858 C C . THR C 1 271 ? 65.247 27.417 124.697 1.00 27.52 457 THR C C 1
ATOM 10859 O O . THR C 1 271 ? 64.349 27.658 125.513 1.00 27.68 457 THR C O 1
ATOM 10863 N N . ALA C 1 272 ? 65.071 27.533 123.382 1.00 29.82 458 ALA C N 1
ATOM 10864 C CA . ALA C 1 272 ? 63.842 27.980 122.746 1.00 29.04 458 ALA C CA 1
ATOM 10865 C C . ALA C 1 272 ? 63.866 27.518 121.297 1.00 28.51 458 ALA C C 1
ATOM 10866 O O . ALA C 1 272 ? 64.935 27.332 120.713 1.00 28.75 458 ALA C O 1
ATOM 10868 N N . ALA C 1 273 ? 62.686 27.325 120.721 1.00 26.90 459 ALA C N 1
ATOM 10869 C CA . ALA C 1 273 ? 62.588 26.837 119.355 1.00 26.68 459 ALA C CA 1
ATOM 10870 C C . ALA C 1 273 ? 61.395 27.474 118.668 1.00 26.30 459 ALA C C 1
ATOM 10871 O O . ALA C 1 273 ? 60.317 27.571 119.259 1.00 26.00 459 ALA C O 1
ATOM 10873 N N . LEU C 1 274 ? 61.590 27.919 117.436 1.00 22.34 460 LEU C N 1
ATOM 10874 C CA . LEU C 1 274 ? 60.494 28.355 116.583 1.00 22.27 460 LEU C CA 1
ATOM 10875 C C . LEU C 1 274 ? 60.307 27.291 115.516 1.00 22.59 460 LEU C C 1
ATOM 10876 O O . LEU C 1 274 ? 61.256 26.975 114.783 1.00 23.08 460 LEU C O 1
ATOM 10881 N N . VAL C 1 275 ? 59.092 26.741 115.427 1.00 22.59 461 VAL C N 1
ATOM 10882 C CA . VAL C 1 275 ? 58.813 25.604 114.563 1.00 22.92 461 VAL C CA 1
ATOM 10883 C C . VAL C 1 275 ? 57.777 25.929 113.492 1.00 23.29 461 VAL C C 1
ATOM 10884 O O . VAL C 1 275 ? 57.914 25.495 112.342 1.00 23.95 461 VAL C O 1
ATOM 10888 N N . TYR C 1 276 ? 56.764 26.734 113.820 1.00 23.39 462 TYR C N 1
ATOM 10889 C CA . TYR C 1 276 ? 55.706 27.061 112.855 1.00 23.71 462 TYR C CA 1
ATOM 10890 C C . TYR C 1 276 ? 55.050 28.367 113.329 1.00 23.32 462 TYR C C 1
ATOM 10891 O O . TYR C 1 276 ? 54.171 28.346 114.199 1.00 22.96 462 TYR C O 1
ATOM 10900 N N . CYS C 1 277 ? 55.496 29.489 112.765 1.00 26.20 463 CYS C N 1
ATOM 10901 C CA . CYS C 1 277 ? 55.070 30.803 113.220 1.00 25.94 463 CYS C CA 1
ATOM 10902 C C . CYS C 1 277 ? 55.702 31.856 112.326 1.00 26.28 463 CYS C C 1
ATOM 10903 O O . CYS C 1 277 ? 56.677 31.585 111.613 1.00 26.62 463 CYS C O 1
ATOM 10906 N N . HIS C 1 278 ? 55.157 33.072 112.393 1.00 22.63 464 HIS C N 1
ATOM 10907 C CA . HIS C 1 278 ? 55.773 34.186 111.698 1.00 22.97 464 HIS C CA 1
ATOM 10908 C C . HIS C 1 278 ? 55.573 35.474 112.481 1.00 22.97 464 HIS C C 1
ATOM 10909 O O . HIS C 1 278 ? 54.707 35.574 113.359 1.00 22.86 464 HIS C O 1
ATOM 10916 N N . ASP C 1 279 ? 56.429 36.453 112.163 1.00 24.00 465 ASP C N 1
ATOM 10917 C CA . ASP C 1 279 ? 56.408 37.777 112.776 1.00 24.31 465 ASP C CA 1
ATOM 10918 C C . ASP C 1 279 ? 56.556 37.666 114.295 1.00 23.81 465 ASP C C 1
ATOM 10919 O O . ASP C 1 279 ? 55.650 37.941 115.076 1.00 24.00 465 ASP C O 1
ATOM 10924 N N . VAL C 1 280 ? 57.751 37.245 114.680 1.00 25.98 466 VAL C N 1
ATOM 10925 C CA . VAL C 1 280 ? 58.130 37.081 116.076 1.00 25.53 466 VAL C CA 1
ATOM 10926 C C . VAL C 1 280 ? 59.298 38.008 116.351 1.00 25.57 466 VAL C C 1
ATOM 10927 O O . VAL C 1 280 ? 60.243 38.067 115.560 1.00 25.74 466 VAL C O 1
ATOM 10931 N N . THR C 1 281 ? 59.245 38.715 117.476 1.00 26.92 467 THR C N 1
ATOM 10932 C CA . THR C 1 281 ? 60.274 39.670 117.855 1.00 27.08 467 THR C CA 1
ATOM 10933 C C . THR C 1 281 ? 60.778 39.357 119.256 1.00 26.97 467 THR C C 1
ATOM 10934 O O . THR C 1 281 ? 59.982 39.168 120.177 1.00 26.83 467 THR C O 1
ATOM 10938 N N . PHE C 1 282 ? 62.098 39.270 119.402 1.00 23.15 468 PHE C N 1
ATOM 10939 C CA . PHE C 1 282 ? 62.767 39.209 120.696 1.00 23.43 468 PHE C CA 1
ATOM 10940 C C . PHE C 1 282 ? 63.606 40.466 120.876 1.00 23.86 468 PHE C C 1
ATOM 10941 O O . PHE C 1 282 ? 64.470 40.772 120.041 1.00 24.07 468 PHE C O 1
ATOM 10949 N N . LYS C 1 283 ? 63.389 41.165 121.975 1.00 33.46 469 LYS C N 1
ATOM 10950 C CA . LYS C 1 283 ? 64.156 42.358 122.268 1.00 33.93 469 LYS C CA 1
ATOM 10951 C C . LYS C 1 283 ? 64.731 42.235 123.662 1.00 34.42 469 LYS C C 1
ATOM 10952 O O . LYS C 1 283 ? 63.995 41.988 124.618 1.00 34.39 469 LYS C O 1
ATOM 10958 N N . ASN C 1 284 ? 66.046 42.398 123.769 1.00 30.82 470 ASN C N 1
ATOM 10959 C CA . ASN C 1 284 ? 66.734 42.337 125.054 1.00 31.43 470 ASN C CA 1
ATOM 10960 C C . ASN C 1 284 ? 66.446 41.013 125.778 1.00 31.54 470 ASN C C 1
ATOM 10961 O O . ASN C 1 284 ? 66.236 40.971 126.991 1.00 31.94 470 ASN C O 1
ATOM 10966 N N . CYS C 1 285 ? 66.447 39.915 125.033 1.00 29.69 471 CYS C N 1
ATOM 10967 C CA . CYS C 1 285 ? 66.305 38.585 125.603 1.00 29.90 471 CYS C CA 1
ATOM 10968 C C . CYS C 1 285 ? 67.643 37.863 125.547 1.00 30.39 471 CYS C C 1
ATOM 10969 O O . CYS C 1 285 ? 68.540 38.239 124.796 1.00 30.42 471 CYS C O 1
ATOM 10972 N N . THR C 1 286 ? 67.801 36.841 126.375 1.00 26.66 472 THR C N 1
ATOM 10973 C CA . THR C 1 286 ? 69.005 36.029 126.308 1.00 27.09 472 THR C CA 1
ATOM 10974 C C . THR C 1 286 ? 68.624 34.568 126.151 1.00 26.94 472 THR C C 1
ATOM 10975 O O . THR C 1 286 ? 67.542 34.142 126.559 1.00 26.69 472 THR C O 1
ATOM 10979 N N . PHE C 1 287 ? 69.540 33.813 125.544 1.00 27.54 473 PHE C N 1
ATOM 10980 C CA . PHE C 1 287 ? 69.415 32.380 125.309 1.00 27.39 473 PHE C CA 1
ATOM 10981 C C . PHE C 1 287 ? 70.743 31.768 125.750 1.00 27.92 473 PHE C C 1
ATOM 10982 O O . PHE C 1 287 ? 71.782 32.027 125.129 1.00 27.91 473 PHE C O 1
ATOM 10990 N N . GLN C 1 288 ? 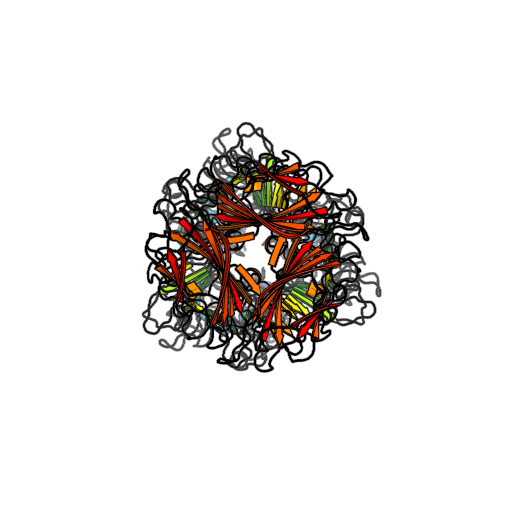70.729 31.021 126.855 1.00 31.34 474 GLN C N 1
ATOM 10991 C CA . GLN C 1 288 ? 71.957 30.614 127.530 1.00 32.03 474 GLN C CA 1
ATOM 10992 C C . GLN C 1 288 ? 71.883 29.145 127.921 1.00 32.37 474 GLN C C 1
ATOM 10993 O O . GLN C 1 288 ? 70.975 28.738 128.656 1.00 32.65 474 GLN C O 1
ATOM 10999 N N . GLN C 1 289 ? 72.860 28.366 127.455 1.00 26.17 475 GLN C N 1
ATOM 11000 C CA . GLN C 1 289 ? 73.110 26.993 127.906 1.00 26.71 475 GLN C CA 1
ATOM 11001 C C . GLN C 1 289 ? 74.394 27.034 128.722 1.00 27.69 475 GLN C C 1
ATOM 11002 O O . GLN C 1 289 ? 75.472 26.747 128.215 1.00 28.29 475 GLN C O 1
ATOM 11008 N N . LEU C 1 290 ? 74.282 27.381 130.001 1.00 34.81 476 LEU C N 1
ATOM 11009 C CA . LEU C 1 290 ? 75.468 27.541 130.835 1.00 34.88 476 LEU C CA 1
ATOM 11010 C C . LEU C 1 290 ? 75.609 26.446 131.885 1.00 35.25 476 LEU C C 1
ATOM 11011 O O . LEU C 1 290 ? 76.365 26.619 132.844 1.00 35.36 476 LEU C O 1
ATOM 11016 N N . LYS C 1 291 ? 74.899 25.321 131.734 1.00 39.82 477 LYS C N 1
ATOM 11017 C CA . LYS C 1 291 ? 75.012 24.190 132.656 1.00 40.04 477 LYS C CA 1
ATOM 11018 C C . LYS C 1 291 ? 75.413 22.962 131.849 1.00 39.61 477 LYS C C 1
ATOM 11019 O O . LYS C 1 291 ? 74.562 22.147 131.468 1.00 39.61 477 LYS C O 1
ATOM 11025 N N . PRO C 1 292 ? 76.707 22.810 131.557 1.00 38.71 478 PRO C N 1
ATOM 11026 C CA . PRO C 1 292 ? 77.148 21.727 130.662 1.00 38.32 478 PRO C CA 1
ATOM 11027 C C . PRO C 1 292 ? 76.860 20.331 131.200 1.00 38.56 478 PRO C C 1
ATOM 11028 O O . PRO C 1 292 ? 76.824 19.372 130.411 1.00 38.34 478 PRO C O 1
ATOM 11032 N N . GLU C 1 293 ? 76.712 20.176 132.516 1.00 50.49 479 GLU C N 1
ATOM 11033 C CA . GLU C 1 293 ? 76.387 18.869 133.064 1.00 50.70 479 GLU C CA 1
ATOM 11034 C C . GLU C 1 293 ? 74.992 18.404 132.648 1.00 50.79 479 GLU C C 1
ATOM 11035 O O . GLU C 1 293 ? 74.741 17.198 132.617 1.00 50.82 479 GLU C O 1
ATOM 11041 N N . LEU C 1 294 ? 74.090 19.328 132.314 1.00 36.26 480 LEU C N 1
ATOM 11042 C CA . LEU C 1 294 ? 72.759 19.006 131.797 1.00 36.21 480 LEU C CA 1
ATOM 11043 C C . LEU C 1 294 ? 72.816 19.043 130.273 1.00 35.64 480 LEU C C 1
ATOM 11044 O O . LEU C 1 294 ? 72.622 20.089 129.647 1.00 35.45 480 LEU C O 1
ATOM 11049 N N . THR C 1 295 ? 73.064 17.883 129.670 1.00 34.27 481 THR C N 1
ATOM 11050 C CA . THR C 1 295 ? 73.327 17.799 128.237 1.00 33.72 481 THR C CA 1
ATOM 11051 C C . THR C 1 295 ? 72.157 18.321 127.414 1.00 33.43 481 THR C C 1
ATOM 11052 O O . THR C 1 295 ? 70.996 18.254 127.824 1.00 33.57 481 THR C O 1
ATOM 11056 N N . TRP C 1 296 ? 72.483 18.873 126.245 1.00 27.40 482 TRP C N 1
ATOM 11057 C CA . TRP C 1 296 ? 71.498 19.517 125.391 1.00 26.58 482 TRP C CA 1
ATOM 11058 C C . TRP C 1 296 ? 71.882 19.306 123.939 1.00 26.60 482 TRP C C 1
ATOM 11059 O O . TRP C 1 296 ? 72.909 18.696 123.624 1.00 27.26 482 TRP C O 1
ATOM 11070 N N . VAL C 1 297 ? 71.036 19.823 123.051 1.00 28.53 483 VAL C N 1
ATOM 11071 C CA . VAL C 1 297 ? 71.155 19.602 121.615 1.00 28.13 483 VAL C CA 1
ATOM 11072 C C . VAL C 1 297 ? 71.660 20.856 120.896 1.00 27.88 483 VAL C C 1
ATOM 11073 O O . VAL C 1 297 ? 72.742 20.848 120.310 1.00 27.87 483 VAL C O 1
ATOM 11077 N N . TYR C 1 298 ? 70.891 21.941 120.929 1.00 27.36 484 TYR C N 1
ATOM 11078 C CA . TYR C 1 298 ? 71.307 23.204 120.324 1.00 27.15 484 TYR C CA 1
ATOM 11079 C C . TYR C 1 298 ? 71.101 24.350 121.302 1.00 27.32 484 TYR C C 1
ATOM 11080 O O . TYR C 1 298 ? 70.574 24.175 122.403 1.00 27.65 484 TYR C O 1
ATOM 11089 N N . LEU C 1 299 ? 71.539 25.538 120.885 1.00 27.36 485 LEU C N 1
ATOM 11090 C CA . LEU C 1 299 ? 71.333 26.739 121.689 1.00 27.53 485 LEU C CA 1
ATOM 11091 C C . LEU C 1 299 ? 69.963 27.363 121.402 1.00 27.25 485 LEU C C 1
ATOM 11092 O O . LEU C 1 299 ? 69.133 27.483 122.308 1.00 27.47 485 LEU C O 1
ATOM 11097 N N . PHE C 1 300 ? 69.716 27.750 120.151 1.00 35.89 486 PHE C N 1
ATOM 11098 C CA . PHE C 1 300 ? 68.463 28.359 119.717 1.00 35.53 486 PHE C CA 1
ATOM 11099 C C . PHE C 1 300 ? 68.129 27.806 118.341 1.00 35.24 486 PHE C C 1
ATOM 11100 O O . PHE C 1 300 ? 68.955 27.882 117.427 1.00 35.30 486 PHE C O 1
ATOM 11108 N N . ASP C 1 301 ? 66.925 27.269 118.179 1.00 28.67 487 ASP C N 1
ATOM 11109 C CA . ASP C 1 301 ? 66.601 26.466 117.005 1.00 28.59 487 ASP C CA 1
ATOM 11110 C C . ASP C 1 301 ? 65.346 26.976 116.306 1.00 28.35 487 ASP C C 1
ATOM 11111 O O . ASP C 1 301 ? 64.239 26.828 116.821 1.00 28.13 487 ASP C O 1
ATOM 11116 N N . ILE C 1 302 ? 65.507 27.524 115.111 1.00 23.69 488 ILE C N 1
ATOM 11117 C CA . ILE C 1 302 ? 64.387 27.764 114.207 1.00 23.75 488 ILE C CA 1
ATOM 11118 C C . ILE C 1 302 ? 64.336 26.559 113.279 1.00 24.05 488 ILE C C 1
ATOM 11119 O O . ILE C 1 302 ? 65.108 26.485 112.320 1.00 24.42 488 ILE C O 1
ATOM 11124 N N . GLU C 1 303 ? 63.445 25.607 113.559 1.00 34.52 489 GLU C N 1
ATOM 11125 C CA . GLU C 1 303 ? 63.422 24.348 112.817 1.00 34.80 489 GLU C CA 1
ATOM 11126 C C . GLU C 1 303 ? 62.009 23.824 112.584 1.00 34.78 489 GLU C C 1
ATOM 11127 O O . GLU C 1 303 ? 61.459 23.077 113.403 1.00 34.48 489 GLU C O 1
ATOM 11133 N N . PRO C 1 304 ? 61.402 24.178 111.452 1.00 26.14 490 PRO C N 1
ATOM 11134 C CA . PRO C 1 304 ? 60.218 23.453 110.988 1.00 26.24 490 PRO C CA 1
ATOM 11135 C C . PRO C 1 304 ? 60.529 21.975 110.845 1.00 26.29 490 PRO C C 1
ATOM 11136 O O . PRO C 1 304 ? 61.619 21.599 110.405 1.00 26.54 490 PRO C O 1
ATOM 11140 N N . ASN C 1 305 ? 59.564 21.135 111.213 1.00 29.94 491 ASN C N 1
ATOM 11141 C CA . ASN C 1 305 ? 59.759 19.701 111.075 1.00 30.05 491 ASN C CA 1
ATOM 11142 C C . ASN C 1 305 ? 59.791 19.328 109.596 1.00 30.59 491 ASN C C 1
ATOM 11143 O O . ASN C 1 305 ? 58.979 19.837 108.812 1.00 30.82 491 ASN C O 1
ATOM 11148 N N . PRO C 1 306 ? 60.714 18.453 109.183 1.00 27.84 492 PRO C N 1
ATOM 11149 C CA . PRO C 1 306 ? 60.735 18.012 107.784 1.00 28.36 492 PRO C CA 1
ATOM 11150 C C . PRO C 1 306 ? 59.418 17.370 107.384 1.00 28.37 492 PRO C C 1
ATOM 11151 O O . PRO C 1 306 ? 58.748 16.709 108.187 1.00 28.04 492 PRO C O 1
ATOM 11155 N N . ALA C 1 307 ? 59.058 17.560 106.115 1.00 28.76 493 ALA C N 1
ATOM 11156 C CA . ALA C 1 307 ? 57.892 16.892 105.533 1.00 28.83 493 ALA C CA 1
ATOM 11157 C C . ALA C 1 307 ? 56.600 17.240 106.269 1.00 28.40 493 ALA C C 1
ATOM 11158 O O . ALA C 1 307 ? 55.698 16.407 106.389 1.00 28.25 493 ALA C O 1
ATOM 11160 N N . THR C 1 308 ? 56.502 18.464 106.781 1.00 28.49 494 THR C N 1
ATOM 11161 C CA . THR C 1 308 ? 55.251 18.989 107.311 1.00 28.14 494 THR C CA 1
ATOM 11162 C C . THR C 1 308 ? 55.001 20.367 106.709 1.00 28.38 494 THR C C 1
ATOM 11163 O O . THR C 1 308 ? 55.801 20.896 105.931 1.00 28.88 494 THR C O 1
ATOM 11167 N N . THR C 1 309 ? 53.874 20.950 107.074 1.00 26.30 495 THR C N 1
ATOM 11168 C CA . THR C 1 309 ? 53.570 22.314 106.674 1.00 26.38 495 THR C CA 1
ATOM 11169 C C . THR C 1 309 ? 54.207 23.352 107.595 1.00 26.12 495 THR C C 1
ATOM 11170 O O . THR C 1 309 ? 53.926 24.544 107.432 1.00 25.98 495 THR C O 1
ATOM 11174 N N . ASP C 1 310 ? 55.041 22.929 108.546 1.00 28.57 496 ASP C N 1
ATOM 11175 C CA . ASP C 1 310 ? 55.746 23.873 109.400 1.00 28.30 496 ASP C CA 1
ATOM 11176 C C . ASP C 1 310 ? 56.532 24.874 108.552 1.00 28.85 496 ASP C C 1
ATOM 11177 O O . ASP C 1 310 ? 57.184 24.501 107.573 1.00 29.58 496 ASP C O 1
ATOM 11182 N N . THR C 1 311 ? 56.462 26.150 108.922 1.00 26.34 497 THR C N 1
ATOM 11183 C CA . THR C 1 311 ? 57.282 27.178 108.290 1.00 26.62 497 THR C CA 1
ATOM 11184 C C . THR C 1 311 ? 57.446 28.345 109.255 1.00 25.82 497 THR C C 1
ATOM 11185 O O . THR C 1 311 ? 56.525 28.660 110.018 1.00 25.19 497 THR C O 1
ATOM 11189 N N . VAL C 1 312 ? 58.621 28.972 109.222 1.00 22.55 498 VAL C N 1
ATOM 11190 C CA . VAL C 1 312 ? 58.958 30.106 110.076 1.00 21.84 498 VAL C CA 1
ATOM 11191 C C . VAL C 1 312 ? 59.598 31.193 109.225 1.00 21.88 498 VAL C C 1
ATOM 11192 O O . VAL C 1 312 ? 60.522 30.920 108.447 1.00 22.44 498 VAL C O 1
ATOM 11196 N N . TYR C 1 313 ? 59.116 32.423 109.378 1.00 24.01 499 TYR C N 1
ATOM 11197 C CA . TYR C 1 313 ? 59.668 33.558 108.651 1.00 24.08 499 TYR C CA 1
ATOM 11198 C C . TYR C 1 313 ? 59.314 34.836 109.401 1.00 23.56 499 TYR C C 1
ATOM 11199 O O . TYR C 1 313 ? 58.417 34.853 110.247 1.00 23.26 499 TYR C O 1
ATOM 11208 N N . ASN C 1 314 ? 60.058 35.902 109.100 1.00 24.01 500 ASN C N 1
ATOM 11209 C CA . ASN C 1 314 ? 59.898 37.215 109.736 1.00 23.84 500 ASN C CA 1
ATOM 11210 C C . ASN C 1 314 ? 60.160 37.136 111.246 1.00 23.48 500 ASN C C 1
ATOM 11211 O O . ASN C 1 314 ? 59.264 37.280 112.069 1.00 23.36 500 ASN C O 1
ATOM 11216 N N . VAL C 1 315 ? 61.423 36.937 111.594 1.00 21.96 501 VAL C N 1
ATOM 11217 C CA . VAL C 1 315 ? 61.855 36.880 112.985 1.00 21.74 501 VAL C CA 1
ATOM 11218 C C . VAL C 1 315 ? 62.952 37.922 113.169 1.00 21.81 501 VAL C C 1
ATOM 11219 O O . VAL C 1 315 ? 63.901 37.968 112.376 1.00 22.02 501 VAL C O 1
ATOM 11223 N N . THR C 1 316 ? 62.843 38.739 114.211 1.00 25.39 502 THR C N 1
ATOM 11224 C CA . THR C 1 316 ? 63.830 39.770 114.503 1.00 25.51 502 THR C CA 1
ATOM 11225 C C . THR C 1 316 ? 64.364 39.557 115.912 1.00 25.52 502 THR C C 1
ATOM 11226 O O . THR C 1 316 ? 63.589 39.407 116.861 1.00 25.42 502 THR C O 1
ATOM 11230 N N . LEU C 1 317 ? 65.680 39.500 116.047 1.00 25.23 503 LEU C N 1
ATOM 11231 C CA . LEU C 1 317 ? 66.323 39.415 117.353 1.00 25.46 503 LEU C CA 1
ATOM 11232 C C . LEU C 1 317 ? 67.163 40.675 117.556 1.00 25.66 503 LEU C C 1
ATOM 11233 O O . LEU C 1 317 ? 68.163 40.883 116.856 1.00 25.84 503 LEU C O 1
ATOM 11238 N N . ILE C 1 318 ? 66.737 41.524 118.491 1.00 29.36 504 ILE C N 1
ATOM 11239 C CA . ILE C 1 318 ? 67.345 42.828 118.737 1.00 29.58 504 ILE C CA 1
ATOM 11240 C C . ILE C 1 318 ? 67.970 42.813 120.119 1.00 29.96 504 ILE C C 1
ATOM 11241 O O . ILE C 1 318 ? 67.273 42.613 121.117 1.00 30.01 504 ILE C O 1
ATOM 11246 N N . ASN C 1 319 ? 69.261 43.102 120.183 1.00 26.35 505 ASN C N 1
ATOM 11247 C CA . ASN C 1 319 ? 69.963 43.247 121.454 1.00 26.74 505 ASN C CA 1
ATOM 11248 C C . ASN C 1 319 ? 69.766 42.008 122.326 1.00 26.93 505 ASN C C 1
ATOM 11249 O O . ASN C 1 319 ? 69.495 42.095 123.528 1.00 27.19 505 ASN C O 1
ATOM 11254 N N . CYS C 1 320 ? 69.891 40.841 121.710 1.00 27.88 506 CYS C N 1
ATOM 11255 C CA . CYS C 1 320 ? 69.786 39.578 122.421 1.00 28.14 506 CYS C CA 1
ATOM 11256 C C . CYS C 1 320 ? 71.181 38.999 122.627 1.00 28.49 506 CYS C C 1
ATOM 11257 O O . CYS C 1 320 ? 72.145 39.373 121.950 1.00 28.37 506 CYS C O 1
ATOM 11260 N N . VAL C 1 321 ? 71.287 38.104 123.603 1.00 25.39 507 VAL C N 1
ATOM 11261 C CA . VAL C 1 321 ? 72.527 37.401 123.900 1.00 25.60 507 VAL C CA 1
ATOM 11262 C C . VAL C 1 321 ? 72.305 35.917 123.652 1.00 25.65 507 VAL C C 1
ATOM 11263 O O . VAL C 1 321 ? 71.308 35.350 124.113 1.00 25.86 507 VAL C O 1
ATOM 11267 N N . PHE C 1 322 ? 73.214 35.304 122.898 1.00 28.66 508 PHE C N 1
ATOM 11268 C CA . PHE C 1 322 ? 73.286 33.857 122.727 1.00 28.70 508 PHE C CA 1
ATOM 11269 C C . PHE C 1 322 ? 74.583 33.391 123.366 1.00 28.87 508 PHE C C 1
ATOM 11270 O O . PHE C 1 322 ? 75.665 33.835 122.969 1.00 28.66 508 PHE C O 1
ATOM 11278 N N . ASN C 1 323 ? 74.480 32.516 124.357 1.00 32.15 509 ASN C N 1
ATOM 11279 C CA . ASN C 1 323 ? 75.633 32.164 125.168 1.00 32.39 509 ASN C CA 1
ATOM 11280 C C . ASN C 1 323 ? 75.622 30.665 125.420 1.00 32.64 509 ASN C C 1
ATOM 11281 O O . ASN C 1 323 ? 74.611 30.119 125.879 1.00 32.96 509 ASN C O 1
ATOM 11286 N N . ALA C 1 324 ? 76.747 30.003 125.135 1.00 31.07 510 ALA C N 1
ATOM 11287 C CA . ALA C 1 324 ? 76.840 28.562 125.311 1.00 31.27 510 ALA C CA 1
ATOM 11288 C C . ALA C 1 324 ? 78.227 28.194 125.793 1.00 31.29 510 ALA C C 1
ATOM 11289 O O . ALA C 1 324 ? 79.228 28.741 125.316 1.00 30.94 510 ALA C O 1
ATOM 11291 N N . LEU C 1 325 ? 78.268 27.269 126.750 1.00 32.89 511 LEU C N 1
ATOM 11292 C CA . LEU C 1 325 ? 79.492 26.599 127.155 1.00 32.87 511 LEU C CA 1
ATOM 11293 C C . LEU C 1 325 ? 79.511 25.213 126.532 1.00 32.76 511 LEU C C 1
ATOM 11294 O O . LEU C 1 325 ? 78.460 24.606 126.307 1.00 32.86 511 LEU C O 1
ATOM 11299 N N . ALA C 1 326 ? 80.721 24.722 126.260 1.00 34.92 512 ALA C N 1
ATOM 11300 C CA . ALA C 1 326 ? 80.879 23.421 125.633 1.00 34.86 512 ALA C CA 1
ATOM 11301 C C . ALA C 1 326 ? 80.246 22.339 126.498 1.00 35.25 512 ALA C C 1
ATOM 11302 O O . ALA C 1 326 ? 80.355 22.360 127.728 1.00 35.54 512 ALA C O 1
ATOM 11304 N N . SER C 1 327 ? 79.553 21.408 125.848 1.00 32.86 513 SER C N 1
ATOM 11305 C CA . SER C 1 327 ? 78.927 20.296 126.547 1.00 33.20 513 SER C CA 1
ATOM 11306 C C . SER C 1 327 ? 78.994 19.067 125.648 1.00 33.08 513 SER C C 1
ATOM 11307 O O . SER C 1 327 ? 78.823 19.171 124.427 1.00 32.78 513 SER C O 1
ATOM 11310 N N . ALA C 1 328 ? 79.235 17.909 126.256 1.00 41.61 514 ALA C N 1
ATOM 11311 C CA . ALA C 1 328 ? 79.423 16.682 125.488 1.00 41.60 514 ALA C CA 1
ATOM 11312 C C . ALA C 1 328 ? 78.195 16.403 124.637 1.00 41.48 514 ALA C C 1
ATOM 11313 O O . ALA C 1 328 ? 77.081 16.304 125.160 1.00 41.59 514 ALA C O 1
ATOM 11315 N N . GLY C 1 329 ? 78.393 16.322 123.318 1.00 33.34 515 GLY C N 1
ATOM 11316 C CA . GLY C 1 329 ? 77.311 16.084 122.383 1.00 33.19 515 GLY C CA 1
ATOM 11317 C C . GLY C 1 329 ? 76.487 17.297 122.003 1.00 32.89 515 GLY C C 1
ATOM 11318 O O . GLY C 1 329 ? 75.646 17.192 121.099 1.00 32.70 515 GLY C O 1
ATOM 11319 N N . ALA C 1 330 ? 76.677 18.439 122.663 1.00 29.59 516 ALA C N 1
ATOM 11320 C CA . ALA C 1 330 ? 75.920 19.633 122.328 1.00 29.36 516 ALA C CA 1
ATOM 11321 C C . ALA C 1 330 ? 76.575 20.328 121.144 1.00 29.08 516 ALA C C 1
ATOM 11322 O O . ALA C 1 330 ? 77.799 20.286 120.981 1.00 29.13 516 ALA C O 1
ATOM 11324 N N . GLU C 1 331 ? 75.745 20.915 120.289 1.00 34.89 517 GLU C N 1
ATOM 11325 C CA . GLU C 1 331 ? 76.203 21.786 119.216 1.00 34.66 517 GLU C CA 1
ATOM 11326 C C . GLU C 1 331 ? 75.741 23.200 119.535 1.00 34.51 517 GLU C C 1
ATOM 11327 O O . GLU C 1 331 ? 74.527 23.466 119.515 1.00 34.41 517 GLU C O 1
ATOM 11333 N N . PRO C 1 332 ? 76.650 24.134 119.823 1.00 31.79 518 PRO C N 1
ATOM 11334 C CA . PRO C 1 332 ? 76.284 25.456 120.358 1.00 31.75 518 PRO C CA 1
ATOM 11335 C C . PRO C 1 332 ? 75.795 26.449 119.304 1.00 31.46 518 PRO C C 1
ATOM 11336 O O . PRO C 1 332 ? 76.259 27.591 119.236 1.00 31.34 518 PRO C O 1
ATOM 11340 N N . THR C 1 333 ? 74.820 26.033 118.514 1.00 25.57 519 THR C N 1
ATOM 11341 C CA . THR C 1 333 ? 74.436 26.770 117.328 1.00 25.37 519 THR C CA 1
ATOM 11342 C C . THR C 1 333 ? 73.084 27.449 117.495 1.00 25.24 519 THR C C 1
ATOM 11343 O O . THR C 1 333 ? 72.236 27.031 118.289 1.00 25.27 519 THR C O 1
ATOM 11347 N N . VAL C 1 334 ? 72.930 28.525 116.739 1.00 25.82 520 VAL C N 1
ATOM 11348 C CA . VAL C 1 334 ? 71.692 29.260 116.555 1.00 25.67 520 VAL C CA 1
ATOM 11349 C C . VAL C 1 334 ? 71.242 28.944 115.137 1.00 25.67 520 VAL C C 1
ATOM 11350 O O . VAL C 1 334 ? 71.794 29.488 114.174 1.00 25.74 520 VAL C O 1
ATOM 11354 N N . LEU C 1 335 ? 70.267 28.046 114.993 1.00 28.66 521 LEU C N 1
ATOM 11355 C CA . LEU C 1 335 ? 69.929 27.488 113.687 1.00 28.82 521 LEU C CA 1
ATOM 11356 C C . LEU C 1 335 ? 68.802 28.263 113.015 1.00 28.74 521 LEU C C 1
ATOM 11357 O O . LEU C 1 335 ? 67.804 28.632 113.653 1.00 28.45 521 LEU C O 1
ATOM 11362 N N . VAL C 1 336 ? 68.967 28.489 111.712 1.00 22.32 522 VAL C N 1
ATOM 11363 C CA . VAL C 1 336 ? 67.937 29.068 110.857 1.00 22.09 522 VAL C CA 1
ATOM 11364 C C . VAL C 1 336 ? 67.620 28.069 109.756 1.00 22.48 522 VAL C C 1
ATOM 11365 O O . VAL C 1 336 ? 68.473 27.778 108.903 1.00 22.97 522 VAL C O 1
ATOM 11369 N N . LYS C 1 337 ? 66.394 27.576 109.737 1.00 24.78 523 LYS C N 1
ATOM 11370 C CA . LYS C 1 337 ? 65.978 26.657 108.688 1.00 25.27 523 LYS C CA 1
ATOM 11371 C C . LYS C 1 337 ? 64.804 27.274 107.942 1.00 25.55 523 LYS C C 1
ATOM 11372 O O . LYS C 1 337 ? 63.708 27.422 108.504 1.00 25.38 523 LYS C O 1
ATOM 11378 N N . GLU C 1 338 ? 65.049 27.687 106.704 1.00 25.67 524 GLU C N 1
ATOM 11379 C CA . GLU C 1 338 ? 63.965 28.091 105.822 1.00 25.99 524 GLU C CA 1
ATOM 11380 C C . GLU C 1 338 ? 63.295 26.839 105.275 1.00 26.53 524 GLU C C 1
ATOM 11381 O O . GLU C 1 338 ? 63.971 25.939 104.767 1.00 26.73 524 GLU C O 1
ATOM 11387 N N . GLN C 1 339 ? 61.970 26.784 105.354 1.00 26.34 525 GLN C N 1
ATOM 11388 C CA . GLN C 1 339 ? 61.248 25.655 104.774 1.00 26.79 525 GLN C CA 1
ATOM 11389 C C . GLN C 1 339 ? 59.878 26.140 104.331 1.00 27.22 525 GLN C C 1
ATOM 11390 O O . GLN C 1 339 ? 59.032 26.466 105.172 1.00 26.64 525 GLN C O 1
ATOM 11396 N N . ASN C 1 340 ? 59.662 26.160 103.016 1.00 32.64 526 ASN C N 1
ATOM 11397 C CA . ASN C 1 340 ? 58.359 26.455 102.430 1.00 32.53 526 ASN C CA 1
ATOM 11398 C C . ASN C 1 340 ? 57.810 27.808 102.890 1.00 31.34 526 ASN C C 1
ATOM 11399 O O . ASN C 1 340 ? 56.597 27.984 103.010 1.00 30.73 526 ASN C O 1
ATOM 11404 N N . THR C 1 341 ? 58.698 28.772 103.157 1.00 24.69 527 THR C N 1
ATOM 11405 C CA . THR C 1 341 ? 58.249 30.107 103.509 1.00 23.75 527 THR C CA 1
ATOM 11406 C C . THR C 1 341 ? 57.661 30.770 102.266 1.00 23.80 527 THR C C 1
ATOM 11407 O O . THR C 1 341 ? 58.095 30.489 101.146 1.00 24.47 527 THR C O 1
ATOM 11411 N N . PRO C 1 342 ? 56.682 31.668 102.440 1.00 24.73 528 PRO C N 1
ATOM 11412 C CA . PRO C 1 342 ? 55.994 32.235 101.264 1.00 24.84 528 PRO C CA 1
ATOM 11413 C C . PRO C 1 342 ? 56.916 32.995 100.315 1.00 25.15 528 PRO C C 1
ATOM 11414 O O . PRO C 1 342 ? 56.672 32.982 99.098 1.00 25.60 528 PRO C O 1
ATOM 11418 N N . THR C 1 343 ? 57.957 33.665 100.815 1.00 26.23 529 THR C N 1
ATOM 11419 C CA . THR C 1 343 ? 58.839 34.402 99.918 1.00 26.50 529 THR C CA 1
ATOM 11420 C C . THR C 1 343 ? 60.140 33.665 99.628 1.00 26.95 529 THR C C 1
ATOM 11421 O O . THR C 1 343 ? 60.966 34.175 98.874 1.00 27.17 529 THR C O 1
ATOM 11425 N N . GLY C 1 344 ? 60.373 32.511 100.232 1.00 30.12 530 GLY C N 1
ATOM 11426 C CA . GLY C 1 344 ? 61.629 31.838 100.030 1.00 30.61 530 GLY C CA 1
ATOM 11427 C C . GLY C 1 344 ? 62.726 32.326 100.932 1.00 30.15 530 GLY C C 1
ATOM 11428 O O . GLY C 1 344 ? 63.818 31.742 100.933 1.00 30.45 530 GLY C O 1
ATOM 11429 N N . SER C 1 345 ? 62.489 33.383 101.675 1.00 28.25 531 SER C N 1
ATOM 11430 C CA . SER C 1 345 ? 63.428 33.868 102.656 1.00 27.82 531 SER C CA 1
ATOM 11431 C C . SER C 1 345 ? 62.823 33.703 104.030 1.00 27.42 531 SER C C 1
ATOM 11432 O O . SER C 1 345 ? 61.641 34.012 104.225 1.00 27.16 531 SER C O 1
ATOM 11435 N N . PRO C 1 346 ? 63.594 33.213 104.999 1.00 27.26 532 PRO C N 1
ATOM 11436 C CA . PRO C 1 346 ? 63.086 33.164 106.371 1.00 26.86 532 PRO C CA 1
ATOM 11437 C C . PRO C 1 346 ? 63.000 34.540 106.996 1.00 26.16 532 PRO C C 1
ATOM 11438 O O . PRO C 1 346 ? 62.399 34.671 108.064 1.00 25.69 532 PRO C O 1
ATOM 11442 N N . ASN C 1 347 ? 63.599 35.561 106.374 1.00 26.42 533 ASN C N 1
ATOM 11443 C CA . ASN C 1 347 ? 63.535 36.945 106.863 1.00 26.02 533 ASN C CA 1
ATOM 11444 C C . ASN C 1 347 ? 63.855 37.012 108.356 1.00 25.64 533 ASN C C 1
ATOM 11445 O O . ASN C 1 347 ? 63.105 37.570 109.161 1.00 25.33 533 ASN C O 1
ATOM 11450 N N . VAL C 1 348 ? 64.977 36.395 108.714 1.00 25.32 534 VAL C N 1
ATOM 11451 C CA . VAL C 1 348 ? 65.505 36.368 110.073 1.00 25.07 534 VAL C CA 1
ATOM 11452 C C . VAL C 1 348 ? 66.631 37.390 110.161 1.00 25.09 534 VAL C C 1
ATOM 11453 O O . VAL C 1 348 ? 67.534 37.403 109.310 1.00 25.34 534 VAL C O 1
ATOM 11457 N N . LYS C 1 349 ? 66.564 38.267 111.160 1.00 26.19 535 LYS C N 1
ATOM 11458 C CA . LYS C 1 349 ? 67.528 39.346 111.337 1.00 26.26 535 LYS C CA 1
ATOM 11459 C C . LYS C 1 349 ? 68.161 39.251 112.711 1.00 26.25 535 LYS C C 1
ATOM 11460 O O . LYS C 1 349 ? 67.452 39.112 113.708 1.00 26.08 535 LYS C O 1
ATOM 11466 N N . PHE C 1 350 ? 69.490 39.337 112.759 1.00 22.96 536 PHE C N 1
ATOM 11467 C CA . PHE C 1 350 ? 70.238 39.463 114.006 1.00 23.08 536 PHE C CA 1
ATOM 11468 C C . PHE C 1 350 ? 70.779 40.887 114.079 1.00 23.14 536 PHE C C 1
ATOM 11469 O O . PHE C 1 350 ? 71.687 41.254 113.321 1.00 23.20 536 PHE C O 1
ATOM 11477 N N . LEU C 1 351 ? 70.217 41.678 114.989 1.00 22.49 537 LEU C N 1
ATOM 11478 C CA . LEU C 1 351 ? 70.543 43.082 115.140 1.00 22.98 537 LEU C CA 1
ATOM 11479 C C . LEU C 1 351 ? 71.054 43.317 116.547 1.00 23.12 537 LEU C C 1
ATOM 11480 O O . LEU C 1 351 ? 70.389 42.942 117.522 1.00 22.84 537 LEU C O 1
ATOM 11485 N N . ASN C 1 352 ? 72.225 43.945 116.649 1.00 25.58 538 ASN C N 1
ATOM 11486 C CA . ASN C 1 352 ? 72.791 44.336 117.937 1.00 25.80 538 ASN C CA 1
ATOM 11487 C C . ASN C 1 352 ? 72.948 43.141 118.877 1.00 25.88 538 ASN C C 1
ATOM 11488 O O . ASN C 1 352 ? 72.915 43.298 120.099 1.00 26.06 538 ASN C O 1
ATOM 11493 N N . CYS C 1 353 ? 73.127 41.935 118.345 1.00 26.61 539 CYS C N 1
ATOM 11494 C CA . CYS C 1 353 ? 73.169 40.762 119.210 1.00 26.76 539 CYS C CA 1
ATOM 11495 C C . CYS C 1 353 ? 74.593 40.408 119.613 1.00 26.82 539 CYS C C 1
ATOM 11496 O O . CYS C 1 353 ? 75.576 40.920 119.060 1.00 26.67 539 CYS C O 1
ATOM 11499 N N . ARG C 1 354 ? 74.696 39.564 120.641 1.00 30.21 540 ARG C N 1
ATOM 11500 C CA . ARG C 1 354 ? 75.986 39.124 121.155 1.00 30.27 540 ARG C CA 1
ATOM 11501 C C . ARG C 1 354 ? 75.999 37.601 121.263 1.00 30.38 540 ARG C C 1
ATOM 11502 O O . ARG C 1 354 ? 75.173 37.009 121.970 1.00 30.63 540 ARG C O 1
ATOM 11510 N N . PHE C 1 355 ? 76.935 36.976 120.551 1.00 23.54 541 PHE C N 1
ATOM 11511 C CA . PHE C 1 355 ? 77.136 35.532 120.560 1.00 23.54 541 PHE C CA 1
ATOM 11512 C C . PHE C 1 355 ? 78.344 35.264 121.445 1.00 24.05 541 PHE C C 1
ATOM 11513 O O . PHE C 1 355 ? 79.461 35.667 121.110 1.00 24.50 541 PHE C O 1
ATOM 11521 N N . LYS C 1 356 ? 78.114 34.640 122.592 1.00 32.66 542 LYS C N 1
ATOM 11522 C CA . LYS C 1 356 ? 79.141 34.490 123.608 1.00 32.82 542 LYS C CA 1
ATOM 11523 C C . LYS C 1 356 ? 79.534 33.032 123.792 1.00 32.96 542 LYS C C 1
ATOM 11524 O O . LYS C 1 356 ? 78.767 32.114 123.489 1.00 33.04 542 LYS C O 1
ATOM 11530 N N . GLY C 1 357 ? 80.744 32.839 124.319 1.00 25.42 543 GLY C N 1
ATOM 11531 C CA . GLY C 1 357 ? 81.246 31.495 124.574 1.00 25.84 543 GLY C CA 1
ATOM 11532 C C . GLY C 1 357 ? 81.422 30.734 123.275 1.00 25.91 543 GLY C C 1
ATOM 11533 O O . GLY C 1 357 ? 82.202 31.126 122.403 1.00 26.16 543 GLY C O 1
ATOM 11534 N N . LYS C 1 358 ? 80.667 29.653 123.109 1.00 33.52 544 LYS C N 1
ATOM 11535 C CA . LYS C 1 358 ? 80.747 28.828 121.915 1.00 32.90 544 LYS C CA 1
ATOM 11536 C C . LYS C 1 358 ? 79.679 29.154 120.888 1.00 32.47 544 LYS C C 1
ATOM 11537 O O . LYS C 1 358 ? 79.679 28.552 119.813 1.00 31.56 544 LYS C O 1
ATOM 11543 N N . ALA C 1 359 ? 78.795 30.109 121.180 1.00 26.11 545 ALA C N 1
ATOM 11544 C CA . ALA C 1 359 ? 77.633 30.354 120.334 1.00 25.49 545 ALA C CA 1
ATOM 11545 C C . ALA C 1 359 ? 78.057 30.835 118.956 1.00 24.99 545 ALA C C 1
ATOM 11546 O O . ALA C 1 359 ? 78.942 31.675 118.830 1.00 24.94 545 ALA C O 1
ATOM 11548 N N . THR C 1 360 ? 77.384 30.324 117.928 1.00 28.71 546 THR C N 1
ATOM 11549 C CA . THR C 1 360 ? 77.711 30.619 116.540 1.00 26.17 546 THR C CA 1
ATOM 11550 C C . THR C 1 360 ? 76.455 30.338 115.717 1.00 24.93 546 THR C C 1
ATOM 11551 O O . THR C 1 360 ? 75.593 29.553 116.131 1.00 26.00 546 THR C O 1
ATOM 11555 N N . ILE C 1 361 ? 76.351 30.986 114.539 1.00 26.47 547 ILE C N 1
ATOM 11556 C CA . ILE C 1 361 ? 75.167 30.851 113.689 1.00 25.47 547 ILE C CA 1
ATOM 11557 C C . ILE C 1 361 ? 75.316 29.634 112.791 1.00 25.89 547 ILE C C 1
ATOM 11558 O O . ILE C 1 361 ? 76.376 29.429 112.186 1.00 25.61 547 ILE C O 1
ATOM 11563 N N . ARG C 1 362 ? 74.248 28.837 112.664 1.00 25.83 548 ARG C N 1
ATOM 11564 C CA . ARG C 1 362 ? 74.247 27.680 111.769 1.00 26.45 548 ARG C CA 1
ATOM 11565 C C . ARG C 1 362 ? 73.215 27.880 110.670 1.00 25.58 548 ARG C C 1
ATOM 11566 O O . ARG C 1 362 ? 72.020 28.012 110.952 1.00 25.53 548 ARG C O 1
ATOM 11574 N N . ASN C 1 363 ? 73.670 27.867 109.425 1.00 31.26 549 ASN C N 1
ATOM 11575 C CA . ASN C 1 363 ? 72.775 27.850 108.275 1.00 31.21 549 ASN C CA 1
ATOM 11576 C C . ASN C 1 363 ? 72.235 26.431 108.096 1.00 32.64 549 ASN C C 1
ATOM 11577 O O . ASN C 1 363 ? 72.990 25.508 107.758 1.00 33.26 549 ASN C O 1
ATOM 11582 N N . ASN C 1 364 ? 70.933 26.247 108.302 1.00 24.53 550 ASN C N 1
ATOM 11583 C CA . ASN C 1 364 ? 70.320 24.936 108.117 1.00 25.53 550 ASN C CA 1
ATOM 11584 C C . ASN C 1 364 ? 69.286 24.956 106.999 1.00 25.76 550 ASN C C 1
ATOM 11585 O O . ASN C 1 364 ? 68.277 24.242 107.061 1.00 26.37 550 ASN C O 1
ATOM 11590 N N . CYS C 1 365 ? 69.533 25.771 105.969 1.00 30.88 551 CYS C N 1
ATOM 11591 C CA . CYS C 1 365 ? 68.616 25.929 104.844 1.00 31.71 551 CYS C CA 1
ATOM 11592 C C . CYS C 1 365 ? 69.005 24.982 103.711 1.00 32.62 551 CYS C C 1
ATOM 11593 O O . CYS C 1 365 ? 70.047 25.153 103.069 1.00 32.15 551 CYS C O 1
ATOM 11596 N N . ALA C 1 366 ? 68.152 23.990 103.453 1.00 31.61 552 ALA C N 1
ATOM 11597 C CA . ALA C 1 366 ? 68.451 23.032 102.400 1.00 32.11 552 ALA C CA 1
ATOM 11598 C C . ALA C 1 366 ? 68.432 23.685 101.024 1.00 32.59 552 ALA C C 1
ATOM 11599 O O . ALA C 1 366 ? 69.179 23.272 100.134 1.00 32.36 552 ALA C O 1
ATOM 11601 N N A ASN C 1 367 ? 67.596 24.699 100.830 0.57 26.07 553 ASN C N 1
ATOM 11602 N N B ASN C 1 367 ? 67.583 24.685 100.817 0.43 26.08 553 ASN C N 1
ATOM 11603 C CA A ASN C 1 367 ? 67.430 25.344 99.535 0.57 26.28 553 ASN C CA 1
ATOM 11604 C CA B ASN C 1 367 ? 67.473 25.318 99.512 0.43 26.28 553 ASN C CA 1
ATOM 11605 C C A ASN C 1 367 ? 68.238 26.634 99.423 0.57 25.84 553 ASN C C 1
ATOM 11606 C C B ASN C 1 367 ? 68.177 26.670 99.466 0.43 25.84 553 ASN C C 1
ATOM 11607 O O A ASN C 1 367 ? 68.096 27.364 98.437 0.57 26.23 553 ASN C O 1
ATOM 11608 O O B ASN C 1 367 ? 67.907 27.476 98.568 0.43 26.28 553 ASN C O 1
ATOM 11617 N N . GLY C 1 368 ? 69.087 26.925 100.402 1.00 26.57 554 GLY C N 1
ATOM 11618 C CA . GLY C 1 368 ? 69.818 28.170 100.411 1.00 25.76 554 GLY C CA 1
ATOM 11619 C C . GLY C 1 368 ? 69.198 29.175 101.355 1.00 25.29 554 GLY C C 1
ATOM 11620 O O . GLY C 1 368 ? 67.969 29.221 101.511 1.00 26.03 554 GLY C O 1
ATOM 11621 N N . TRP C 1 369 ? 70.031 29.970 102.013 1.00 27.63 555 TRP C N 1
ATOM 11622 C CA . TRP C 1 369 ? 69.567 31.001 102.938 1.00 26.60 555 TRP C CA 1
ATOM 11623 C C . TRP C 1 369 ? 69.567 32.329 102.184 1.00 27.16 555 TRP C C 1
ATOM 11624 O O . TRP C 1 369 ? 70.620 32.925 101.955 1.00 26.67 555 TRP C O 1
ATOM 11635 N N . LYS C 1 370 ? 68.379 32.791 101.801 1.00 28.58 556 LYS C N 1
ATOM 11636 C CA . LYS C 1 370 ? 68.226 34.042 101.066 1.00 29.48 556 LYS C CA 1
ATOM 11637 C C . LYS C 1 370 ? 68.054 35.207 102.042 1.00 27.75 556 LYS C C 1
ATOM 11638 O O . LYS C 1 370 ? 67.283 35.110 103.003 1.00 26.58 556 LYS C O 1
ATOM 11644 N N . ASP C 1 371 ? 68.797 36.295 101.798 1.00 32.86 557 ASP C N 1
ATOM 11645 C CA . ASP C 1 371 ? 68.725 37.544 102.568 1.00 31.70 557 ASP C CA 1
ATOM 11646 C C . ASP C 1 371 ? 69.019 37.312 104.056 1.00 29.72 557 ASP C C 1
ATOM 11647 O O . ASP C 1 371 ? 68.252 37.674 104.945 1.00 28.81 557 ASP C O 1
ATOM 11652 N N . CYS C 1 372 ? 70.177 36.723 104.315 1.00 29.20 558 CYS C N 1
ATOM 11653 C CA . CYS C 1 372 ? 70.663 36.592 105.684 1.00 27.65 558 CYS C CA 1
ATOM 11654 C C . CYS C 1 372 ? 71.157 37.945 106.202 1.00 27.27 558 CYS C C 1
ATOM 11655 O O . CYS C 1 372 ? 71.935 38.626 105.527 1.00 27.93 558 CYS C O 1
ATOM 11658 N N . ILE C 1 373 ? 70.685 38.360 107.378 1.00 23.53 559 ILE C N 1
ATOM 11659 C CA . ILE C 1 373 ? 70.999 39.681 107.921 1.00 23.64 559 ILE C CA 1
ATOM 11660 C C . ILE C 1 373 ? 71.648 39.529 109.292 1.00 23.39 559 ILE C C 1
ATOM 11661 O O . ILE C 1 373 ? 71.013 39.028 110.236 1.00 23.40 559 ILE C O 1
ATOM 11666 N N . VAL C 1 374 ? 72.892 39.992 109.411 1.00 23.27 560 VAL C N 1
ATOM 11667 C CA . VAL C 1 374 ? 73.612 40.062 110.683 1.00 23.17 560 VAL C CA 1
ATOM 11668 C C . VAL C 1 374 ? 74.250 41.444 110.746 1.00 23.65 560 VAL C C 1
ATOM 11669 O O . VAL C 1 374 ? 75.174 41.742 109.973 1.00 24.13 560 VAL C O 1
ATOM 11673 N N . ASP C 1 375 ? 73.776 42.284 111.664 1.00 24.35 561 ASP C N 1
ATOM 11674 C CA . ASP C 1 375 ? 74.199 43.676 111.703 1.00 25.56 561 ASP C CA 1
ATOM 11675 C C . ASP C 1 375 ? 74.478 44.126 113.133 1.00 26.17 561 ASP C C 1
ATOM 11676 O O . ASP C 1 375 ? 73.645 43.949 114.028 1.00 25.81 561 ASP C O 1
ATOM 11681 N N . ASN C 1 376 ? 75.653 44.725 113.326 1.00 26.89 562 ASN C N 1
ATOM 11682 C CA . ASN C 1 376 ? 76.094 45.258 114.615 1.00 28.11 562 ASN C CA 1
ATOM 11683 C C . ASN C 1 376 ? 76.095 44.192 115.705 1.00 27.68 562 ASN C C 1
ATOM 11684 O O . ASN C 1 376 ? 75.747 44.464 116.856 1.00 28.43 562 ASN C O 1
ATOM 11689 N N . CYS C 1 377 ? 76.514 42.981 115.345 1.00 27.98 563 CYS C N 1
ATOM 11690 C CA . CYS C 1 377 ? 76.628 41.870 116.278 1.00 27.97 563 CYS C CA 1
ATOM 11691 C C . CYS C 1 377 ? 78.084 41.632 116.670 1.00 28.95 563 CYS C C 1
ATOM 11692 O O . CYS C 1 377 ? 79.017 42.113 116.027 1.00 29.10 563 CYS C O 1
ATOM 11695 N N . GLU C 1 378 ? 78.260 40.922 117.778 1.00 24.07 564 GLU C N 1
ATOM 11696 C CA . GLU C 1 378 ? 79.566 40.536 118.303 1.00 24.69 564 GLU C CA 1
ATOM 11697 C C . GLU C 1 378 ? 79.666 39.017 118.346 1.00 24.50 564 GLU C C 1
ATOM 11698 O O . GLU C 1 378 ? 78.694 38.338 118.698 1.00 24.53 564 GLU C O 1
ATOM 11704 N N . PHE C 1 379 ? 80.844 38.487 118.002 1.00 24.55 565 PHE C N 1
ATOM 11705 C CA . PHE C 1 379 ? 81.075 37.045 117.960 1.00 24.66 565 PHE C CA 1
ATOM 11706 C C . PHE C 1 379 ? 82.317 36.692 118.769 1.00 26.23 565 PHE C C 1
ATOM 11707 O O . PHE C 1 379 ? 83.409 37.190 118.477 1.00 25.81 565 PHE C O 1
ATOM 11715 N N . ASP C 1 380 ? 82.154 35.829 119.786 1.00 34.83 566 ASP C N 1
ATOM 11716 C CA . ASP C 1 380 ? 83.317 35.336 120.524 1.00 36.06 566 ASP C CA 1
ATOM 11717 C C . ASP C 1 380 ? 84.120 34.307 119.732 1.00 34.84 566 ASP C C 1
ATOM 11718 O O . ASP C 1 380 ? 85.308 34.116 120.014 1.00 34.97 566 ASP C O 1
ATOM 11723 N N . THR C 1 381 ? 83.502 33.624 118.772 1.00 30.33 567 THR C N 1
ATOM 11724 C CA . THR C 1 381 ? 84.185 32.583 118.012 1.00 29.41 567 THR C CA 1
ATOM 11725 C C . THR C 1 381 ? 83.753 32.670 116.545 1.00 27.44 567 THR C C 1
ATOM 11726 O O . THR C 1 381 ? 83.427 33.770 116.079 1.00 26.43 567 THR C O 1
ATOM 11730 N N . LEU C 1 382 ? 83.754 31.549 115.810 1.00 31.34 568 LEU C N 1
ATOM 11731 C CA . LEU C 1 382 ? 83.272 31.537 114.431 1.00 29.73 568 LEU C CA 1
ATOM 11732 C C . LEU C 1 382 ? 81.927 32.247 114.319 1.00 29.21 568 LEU C C 1
ATOM 11733 O O . LEU C 1 382 ? 81.034 32.056 115.149 1.00 30.29 568 LEU C O 1
ATOM 11738 N N . ALA C 1 383 ? 81.778 33.077 113.287 1.00 29.09 569 ALA C N 1
ATOM 11739 C CA . ALA C 1 383 ? 80.469 33.674 113.054 1.00 28.44 569 ALA C CA 1
ATOM 11740 C C . ALA C 1 383 ? 79.484 32.642 112.517 1.00 28.31 569 ALA C C 1
ATOM 11741 O O . ALA C 1 383 ? 78.303 32.655 112.884 1.00 28.51 569 ALA C O 1
ATOM 11743 N N . PHE C 1 384 ? 79.941 31.744 111.647 1.00 27.83 570 PHE C N 1
ATOM 11744 C CA . PHE C 1 384 ? 79.080 30.744 111.035 1.00 27.98 570 PHE C CA 1
ATOM 11745 C C . PHE C 1 384 ? 79.677 29.348 111.178 1.00 29.06 570 PHE C C 1
ATOM 11746 O O . PHE C 1 384 ? 80.881 29.143 110.969 1.00 28.96 570 PHE C O 1
ATOM 11754 N N . SER C 1 385 ? 78.830 28.386 111.536 1.00 30.59 571 SER C N 1
ATOM 11755 C CA . SER C 1 385 ? 79.223 26.980 111.534 1.00 31.75 571 SER C CA 1
ATOM 11756 C C . SER C 1 385 ? 78.115 26.183 110.848 1.00 32.19 571 SER C C 1
ATOM 11757 O O . SER C 1 385 ? 77.046 25.959 111.428 1.00 33.27 571 SER C O 1
ATOM 11760 N N . THR C 1 386 ? 78.350 25.791 109.597 1.00 30.81 572 THR C N 1
ATOM 11761 C CA . THR C 1 386 ? 77.371 25.028 108.827 1.00 31.34 572 THR C CA 1
ATOM 11762 C C . THR C 1 386 ? 77.642 23.540 109.028 1.00 32.59 572 THR C C 1
ATOM 11763 O O . THR C 1 386 ? 78.647 23.011 108.543 1.00 32.25 572 THR C O 1
ATOM 11767 N N . THR C 1 387 ? 76.745 22.857 109.737 1.00 30.41 573 THR C N 1
ATOM 11768 C CA . THR C 1 387 ? 76.960 21.434 109.981 1.00 31.34 573 THR C CA 1
ATOM 11769 C C . THR C 1 387 ? 76.779 20.619 108.703 1.00 31.13 573 THR C C 1
ATOM 11770 O O . THR C 1 387 ? 77.530 19.669 108.454 1.00 31.08 573 THR C O 1
ATOM 11774 N N . THR C 1 388 ? 75.776 20.951 107.890 1.00 35.48 574 THR C N 1
ATOM 11775 C CA . THR C 1 388 ? 75.450 20.162 106.705 1.00 35.53 574 THR C CA 1
ATOM 11776 C C . THR C 1 388 ? 76.301 20.613 105.522 1.00 34.45 574 THR C C 1
ATOM 11777 O O . THR C 1 388 ? 76.071 21.682 104.948 1.00 33.74 574 THR C O 1
ATOM 11781 N N . THR C 1 389 ? 77.224 19.758 105.105 1.00 35.87 575 THR C N 1
ATOM 11782 C CA . THR C 1 389 ? 78.083 20.076 103.982 1.00 35.00 575 THR C CA 1
ATOM 11783 C C . THR C 1 389 ? 77.247 20.291 102.732 1.00 35.04 575 THR C C 1
ATOM 11784 O O . THR C 1 389 ? 76.391 19.468 102.398 1.00 35.76 575 THR C O 1
ATOM 11788 N N . GLY C 1 390 ? 77.469 21.418 102.062 1.00 31.64 576 GLY C N 1
ATOM 11789 C CA . GLY C 1 390 ? 76.731 21.749 100.862 1.00 31.83 576 GLY C CA 1
ATOM 11790 C C . GLY C 1 390 ? 75.684 22.832 101.030 1.00 31.89 576 GLY C C 1
ATOM 11791 O O . GLY C 1 390 ? 75.159 23.309 100.017 1.00 32.14 576 GLY C O 1
ATOM 11792 N N . TYR C 1 391 ? 75.312 23.199 102.259 1.00 27.68 577 TYR C N 1
ATOM 11793 C CA . TYR C 1 391 ? 74.369 24.300 102.433 1.00 27.52 577 TYR C CA 1
ATOM 11794 C C . TYR C 1 391 ? 75.037 25.630 102.100 1.00 26.56 577 TYR C C 1
ATOM 11795 O O . TYR C 1 391 ? 76.215 25.855 102.405 1.00 25.99 577 TYR C O 1
ATOM 11804 N N . VAL C 1 392 ? 74.267 26.520 101.486 1.00 29.61 578 VAL C N 1
ATOM 11805 C CA . VAL C 1 392 ? 74.763 27.782 100.958 1.00 29.11 578 VAL C CA 1
ATOM 11806 C C . VAL C 1 392 ? 73.972 28.929 101.571 1.00 29.00 578 VAL C C 1
ATOM 11807 O O . VAL C 1 392 ? 72.765 28.807 101.810 1.00 29.79 578 VAL C O 1
ATOM 11811 N N . ILE C 1 393 ? 74.653 30.042 101.812 1.00 27.54 579 ILE C N 1
ATOM 11812 C CA . ILE C 1 393 ? 73.987 31.318 102.053 1.00 27.60 579 ILE C CA 1
ATOM 11813 C C . ILE C 1 393 ? 73.885 32.027 100.704 1.00 29.01 579 ILE C C 1
ATOM 11814 O O . ILE C 1 393 ? 74.893 32.461 100.137 1.00 28.94 579 ILE C O 1
ATOM 11819 N N . THR C 1 394 ? 72.673 32.081 100.156 1.00 33.73 580 THR C N 1
ATOM 11820 C CA . THR C 1 394 ? 72.476 32.604 98.806 1.00 35.76 580 THR C CA 1
ATOM 11821 C C . THR C 1 394 ? 72.757 34.101 98.719 1.00 36.14 580 THR C C 1
ATOM 11822 O O . THR C 1 394 ? 73.367 34.566 97.749 1.00 37.12 580 THR C O 1
ATOM 11826 N N . SER C 1 395 ? 72.287 34.876 99.693 1.00 31.17 581 SER C N 1
ATOM 11827 C CA . SER C 1 395 ? 72.473 36.319 99.668 1.00 31.57 581 SER C CA 1
ATOM 11828 C C . SER C 1 395 ? 72.358 36.847 101.087 1.00 29.59 581 SER C C 1
ATOM 11829 O O . SER C 1 395 ? 71.890 36.149 101.990 1.00 28.28 581 SER C O 1
ATOM 11832 N N . GLY C 1 396 ? 72.777 38.092 101.272 1.00 29.40 582 GLY C N 1
ATOM 11833 C CA . GLY C 1 396 ? 72.597 38.739 102.553 1.00 27.90 582 GLY C CA 1
ATOM 11834 C C . GLY C 1 396 ? 73.599 39.857 102.782 1.00 28.05 582 GLY C C 1
ATOM 11835 O O . GLY C 1 396 ? 74.363 40.239 101.891 1.00 29.50 582 GLY C O 1
ATOM 11836 N N . ARG C 1 397 ? 73.554 40.386 104.003 1.00 24.79 583 ARG C N 1
ATOM 11837 C CA . ARG C 1 397 ? 74.384 41.507 104.420 1.00 25.18 583 ARG C CA 1
ATOM 11838 C C . ARG C 1 397 ? 74.942 41.191 105.795 1.00 23.90 583 ARG C C 1
ATOM 11839 O O . ARG C 1 397 ? 74.186 41.050 106.758 1.00 23.63 583 ARG C O 1
ATOM 11847 N N . PHE C 1 398 ? 76.257 41.087 105.883 1.00 23.77 584 PHE C N 1
ATOM 11848 C CA . PHE C 1 398 ? 76.981 40.842 107.125 1.00 23.57 584 PHE C CA 1
ATOM 11849 C C . PHE C 1 398 ? 77.752 42.132 107.414 1.00 23.88 584 PHE C C 1
ATOM 11850 O O . PHE C 1 398 ? 78.877 42.323 106.946 1.00 24.16 584 PHE C O 1
ATOM 11858 N N . THR C 1 399 ? 77.126 43.037 108.157 1.00 25.21 585 THR C N 1
ATOM 11859 C CA . THR C 1 399 ? 77.598 44.406 108.272 1.00 27.04 585 THR C CA 1
ATOM 11860 C C . THR C 1 399 ? 77.808 44.814 109.725 1.00 27.07 585 THR C C 1
ATOM 11861 O O . THR C 1 399 ? 76.990 44.495 110.599 1.00 25.99 585 THR C O 1
ATOM 11865 N N . ASN C 1 400 ? 78.901 45.556 109.959 1.00 28.40 586 ASN C N 1
ATOM 11866 C CA . ASN C 1 400 ? 79.169 46.236 111.227 1.00 29.36 586 ASN C CA 1
ATOM 11867 C C . ASN C 1 400 ? 79.250 45.268 112.398 1.00 27.93 586 ASN C C 1
ATOM 11868 O O . ASN C 1 400 ? 78.824 45.585 113.509 1.00 28.37 586 ASN C O 1
ATOM 11873 N N . ASN C 1 401 ? 79.783 44.082 112.158 1.00 25.17 587 ASN C N 1
ATOM 11874 C CA . ASN C 1 401 ? 79.945 43.098 113.213 1.00 24.34 587 ASN C CA 1
ATOM 11875 C C . ASN C 1 401 ? 81.396 43.026 113.642 1.00 24.91 587 ASN C C 1
ATOM 11876 O O . ASN C 1 401 ? 82.310 43.440 112.914 1.00 25.28 587 ASN C O 1
ATOM 11881 N N . THR C 1 402 ? 81.610 42.465 114.826 1.00 26.05 588 THR C N 1
ATOM 11882 C CA . THR C 1 402 ? 82.951 42.247 115.353 1.00 26.62 588 THR C CA 1
ATOM 11883 C C . THR C 1 402 ? 83.161 40.765 115.631 1.00 25.98 588 THR C C 1
ATOM 11884 O O . THR C 1 402 ? 82.359 40.140 116.331 1.00 26.16 588 THR C O 1
ATOM 11888 N N . LEU C 1 403 ? 84.226 40.212 115.080 1.00 25.28 589 LEU C N 1
ATOM 11889 C CA . LEU C 1 403 ? 84.680 38.876 115.419 1.00 25.49 589 LEU C CA 1
ATOM 11890 C C . LEU C 1 403 ? 85.849 39.052 116.377 1.00 26.21 589 LEU C C 1
ATOM 11891 O O . LEU C 1 403 ? 86.944 39.451 115.973 1.00 26.77 589 LEU C O 1
ATOM 11896 N N . TRP C 1 404 ? 85.601 38.786 117.660 1.00 27.17 590 TRP C N 1
ATOM 11897 C CA . TRP C 1 404 ? 86.633 38.999 118.666 1.00 28.45 590 TRP C CA 1
ATOM 11898 C C . TRP C 1 404 ? 87.746 37.961 118.585 1.00 28.27 590 TRP C C 1
ATOM 11899 O O . TRP C 1 404 ? 88.855 38.232 119.054 1.00 28.82 590 TRP C O 1
ATOM 11910 N N . GLY C 1 405 ? 87.469 36.776 118.046 1.00 36.18 591 GLY C N 1
ATOM 11911 C CA . GLY C 1 405 ? 88.484 35.729 117.995 1.00 36.15 591 GLY C CA 1
ATOM 11912 C C . GLY C 1 405 ? 88.935 35.246 119.356 1.00 37.60 591 GLY C C 1
ATOM 11913 O O . GLY C 1 405 ? 90.118 34.939 119.542 1.00 37.74 591 GLY C O 1
ATOM 11914 N N . LYS C 1 406 ? 88.020 35.209 120.329 1.00 37.71 592 LYS C N 1
ATOM 11915 C CA . LYS C 1 406 ? 88.363 34.734 121.663 1.00 39.10 592 LYS C CA 1
ATOM 11916 C C . LYS C 1 406 ? 88.591 33.220 121.682 1.00 39.11 592 LYS C C 1
ATOM 11917 O O . LYS C 1 406 ? 89.463 32.727 122.405 1.00 39.59 592 LYS C O 1
ATOM 11923 N N . ASP C 1 407 ? 87.807 32.464 120.917 1.00 37.80 593 ASP C N 1
ATOM 11924 C CA . ASP C 1 407 ? 87.998 31.018 120.843 1.00 37.83 593 ASP C CA 1
ATOM 11925 C C . ASP C 1 407 ? 88.679 30.657 119.524 1.00 36.44 593 ASP C C 1
ATOM 11926 O O . ASP C 1 407 ? 89.899 30.795 119.388 1.00 36.13 593 ASP C O 1
ATOM 11931 N N . LEU C 1 408 ? 87.894 30.207 118.551 1.00 33.70 594 LEU C N 1
ATOM 11932 C CA . LEU C 1 408 ? 88.398 29.930 117.218 1.00 32.38 594 LEU C CA 1
ATOM 11933 C C . LEU C 1 408 ? 88.593 31.238 116.448 1.00 31.28 594 LEU C C 1
ATOM 11934 O O . LEU C 1 408 ? 87.828 32.201 116.601 1.00 31.18 594 LEU C O 1
ATOM 11939 N N . LYS C 1 409 ? 89.628 31.259 115.608 1.00 31.88 595 LYS C N 1
ATOM 11940 C CA . LYS C 1 409 ? 90.041 32.436 114.852 1.00 31.12 595 LYS C CA 1
ATOM 11941 C C . LYS C 1 409 ? 89.421 32.505 113.459 1.00 29.90 595 LYS C C 1
ATOM 11942 O O . LYS C 1 409 ? 89.622 33.494 112.750 1.00 29.38 595 LYS C O 1
ATOM 11948 N N . GLY C 1 410 ? 88.680 31.491 113.041 1.00 33.28 596 GLY C N 1
ATOM 11949 C CA . GLY C 1 410 ? 88.141 31.497 111.701 1.00 32.25 596 GLY C CA 1
ATOM 11950 C C . GLY C 1 410 ? 86.905 32.366 111.566 1.00 31.70 596 GLY C C 1
ATOM 11951 O O . GLY C 1 410 ? 86.285 32.772 112.544 1.00 32.16 596 GLY C O 1
ATOM 11952 N N . PHE C 1 411 ? 86.556 32.671 110.316 1.00 26.87 597 PHE C N 1
ATOM 11953 C CA . PHE C 1 411 ? 85.309 33.375 110.052 1.00 25.98 597 PHE C CA 1
ATOM 11954 C C . PHE C 1 411 ? 84.139 32.416 110.084 1.00 25.51 597 PHE C C 1
ATOM 11955 O O . PHE C 1 411 ? 83.070 32.746 110.614 1.00 25.12 597 PHE C O 1
ATOM 11963 N N . SER C 1 412 ? 84.327 31.220 109.535 1.00 30.40 598 SER C N 1
ATOM 11964 C CA . SER C 1 412 ? 83.233 30.273 109.437 1.00 30.57 598 SER C CA 1
ATOM 11965 C C . SER C 1 412 ? 83.802 28.868 109.308 1.00 31.19 598 SER C C 1
ATOM 11966 O O . SER C 1 412 ? 84.982 28.672 109.016 1.00 31.23 598 SER C O 1
ATOM 11969 N N . TYR C 1 413 ? 82.930 27.888 109.512 1.00 33.60 599 TYR C N 1
ATOM 11970 C CA . TYR C 1 413 ? 83.265 26.493 109.311 1.00 34.33 599 TYR C CA 1
ATOM 11971 C C . TYR C 1 413 ? 82.321 25.897 108.281 1.00 34.30 599 TYR C C 1
ATOM 11972 O O . TYR C 1 413 ? 81.101 26.016 108.416 1.00 34.51 599 TYR C O 1
ATOM 11981 N N . ASN C 1 414 ? 82.891 25.275 107.248 1.00 29.79 600 ASN C N 1
ATOM 11982 C CA . ASN C 1 414 ? 82.126 24.462 106.305 1.00 30.10 600 ASN C CA 1
ATOM 11983 C C . ASN C 1 414 ? 80.996 25.264 105.657 1.00 29.65 600 ASN C C 1
ATOM 11984 O O . ASN C 1 414 ? 79.943 24.713 105.324 1.00 30.22 600 ASN C O 1
ATOM 11989 N N . THR C 1 415 ? 81.205 26.565 105.464 1.00 29.98 601 THR C N 1
ATOM 11990 C CA . THR C 1 415 ? 80.165 27.482 105.007 1.00 29.63 601 THR C CA 1
ATOM 11991 C C . THR C 1 415 ? 80.422 27.895 103.563 1.00 29.46 601 THR C C 1
ATOM 11992 O O . THR C 1 415 ? 81.575 28.038 103.147 1.00 29.25 601 THR C O 1
ATOM 11996 N N . LEU C 1 416 ? 79.343 28.068 102.795 1.00 25.26 602 LEU C N 1
ATOM 11997 C CA . LEU C 1 416 ? 79.404 28.458 101.392 1.00 25.52 602 LEU C CA 1
ATOM 11998 C C . LEU C 1 416 ? 78.453 29.619 101.161 1.00 25.05 602 LEU C C 1
ATOM 11999 O O . LEU C 1 416 ? 77.317 29.595 101.649 1.00 24.64 602 LEU C O 1
ATOM 12004 N N . VAL C 1 417 ? 78.899 30.632 100.410 1.00 26.65 603 VAL C N 1
ATOM 12005 C CA . VAL C 1 417 ? 78.082 31.811 100.109 1.00 27.34 603 VAL C CA 1
ATOM 12006 C C . VAL C 1 417 ? 78.159 32.086 98.615 1.00 28.58 603 VAL C C 1
ATOM 12007 O O . VAL C 1 417 ? 78.786 31.346 97.869 1.00 28.61 603 VAL C O 1
ATOM 12011 N N . THR C 1 418 ? 77.470 33.128 98.177 1.00 25.43 604 THR C N 1
ATOM 12012 C CA . THR C 1 418 ? 77.601 33.644 96.821 1.00 26.01 604 THR C CA 1
ATOM 12013 C C . THR C 1 418 ? 78.065 35.100 96.878 1.00 26.11 604 THR C C 1
ATOM 12014 O O . THR C 1 418 ? 78.189 35.697 97.952 1.00 25.70 604 THR C O 1
ATOM 12018 N N . GLY C 1 419 ? 78.299 35.684 95.699 1.00 30.79 605 GLY C N 1
ATOM 12019 C CA . GLY C 1 419 ? 78.705 37.072 95.628 1.00 31.56 605 GLY C CA 1
ATOM 12020 C C . GLY C 1 419 ? 77.654 38.047 96.110 1.00 32.96 605 GLY C C 1
ATOM 12021 O O . GLY C 1 419 ? 77.977 39.215 96.359 1.00 33.47 605 GLY C O 1
ATOM 12022 N N . ASP C 1 420 ? 76.414 37.592 96.263 1.00 28.75 606 ASP C N 1
ATOM 12023 C CA . ASP C 1 420 ? 75.341 38.420 96.792 1.00 30.18 606 ASP C CA 1
ATOM 12024 C C . ASP C 1 420 ? 75.279 38.382 98.316 1.00 27.99 606 ASP C C 1
ATOM 12025 O O . ASP C 1 420 ? 74.316 38.885 98.903 1.00 27.85 606 ASP C O 1
ATOM 12030 N N . PHE C 1 421 ? 76.289 37.789 98.956 1.00 25.19 607 PHE C N 1
ATOM 12031 C CA . PHE C 1 421 ? 76.521 37.881 100.395 1.00 24.70 607 PHE C CA 1
ATOM 12032 C C . PHE C 1 421 ? 77.573 38.964 100.597 1.00 24.92 607 PHE C C 1
ATOM 12033 O O . PHE C 1 421 ? 78.739 38.772 100.238 1.00 25.23 607 PHE C O 1
ATOM 12041 N N . LEU C 1 422 ? 77.161 40.095 101.167 1.00 28.12 608 LEU C N 1
ATOM 12042 C CA . LEU C 1 422 ? 78.008 41.277 101.284 1.00 29.21 608 LEU C CA 1
ATOM 12043 C C . LEU C 1 422 ? 78.635 41.321 102.667 1.00 27.42 608 LEU C C 1
ATOM 12044 O O . LEU C 1 422 ? 77.927 41.258 103.675 1.00 26.23 608 LEU C O 1
ATOM 12049 N N . ILE C 1 423 ? 79.959 41.440 102.710 1.00 30.89 609 ILE C N 1
ATOM 12050 C CA . ILE C 1 423 ? 80.711 41.522 103.956 1.00 29.71 609 ILE C CA 1
ATOM 12051 C C . ILE C 1 423 ? 81.360 42.893 103.998 1.00 31.30 609 ILE C C 1
ATOM 12052 O O . ILE C 1 423 ? 82.295 43.166 103.235 1.00 31.82 609 ILE C O 1
ATOM 12057 N N . GLU C 1 424 ? 80.872 43.749 104.892 1.00 32.48 610 GLU C N 1
ATOM 12058 C CA . GLU C 1 424 ? 81.171 45.171 104.848 1.00 34.42 610 GLU C CA 1
ATOM 12059 C C . GLU C 1 424 ? 81.116 45.743 106.259 1.00 34.47 610 GLU C C 1
ATOM 12060 O O . GLU C 1 424 ? 80.260 45.358 107.064 1.00 33.62 610 GLU C O 1
ATOM 12066 N N . GLY C 1 425 ? 82.049 46.646 106.555 1.00 28.52 611 GLY C N 1
ATOM 12067 C CA . GLY C 1 425 ? 82.053 47.379 107.805 1.00 28.98 611 GLY C CA 1
ATOM 12068 C C . GLY C 1 425 ? 82.392 46.577 109.040 1.00 27.60 611 GLY C C 1
ATOM 12069 O O . GLY C 1 425 ? 82.228 47.092 110.157 1.00 28.12 611 GLY C O 1
ATOM 12070 N N . ASN C 1 426 ? 82.883 45.349 108.889 1.00 26.80 612 ASN C N 1
ATOM 12071 C CA . ASN C 1 426 ? 83.093 44.495 110.046 1.00 25.54 612 ASN C CA 1
ATOM 12072 C C . ASN C 1 426 ? 84.468 44.748 110.657 1.00 25.99 612 ASN C C 1
ATOM 12073 O O . ASN C 1 426 ? 85.337 45.386 110.058 1.00 26.59 612 ASN C O 1
ATOM 12078 N N A ARG C 1 427 ? 84.655 44.243 111.878 0.67 26.17 613 ARG C N 1
ATOM 12079 N N B ARG C 1 427 ? 84.660 44.238 111.873 0.33 26.16 613 ARG C N 1
ATOM 12080 C CA A ARG C 1 427 ? 85.933 44.314 112.580 0.67 26.54 613 ARG C CA 1
ATOM 12081 C CA B ARG C 1 427 ? 85.939 44.321 112.571 0.33 26.54 613 ARG C CA 1
ATOM 12082 C C A ARG C 1 427 ? 86.422 42.894 112.804 0.67 26.51 613 ARG C C 1
ATOM 12083 C C B ARG C 1 427 ? 86.436 42.905 112.818 0.33 26.52 613 ARG C C 1
ATOM 12084 O O A ARG C 1 427 ? 85.856 42.161 113.622 0.67 26.13 613 ARG C O 1
ATOM 12085 O O B ARG C 1 427 ? 85.888 42.188 113.662 0.33 26.16 613 ARG C O 1
ATOM 12100 N N . PHE C 1 428 ? 87.472 42.510 112.082 1.00 28.14 614 PHE C N 1
ATOM 12101 C CA . PHE C 1 428 ? 88.000 41.148 112.109 1.00 27.52 614 PHE C CA 1
ATOM 12102 C C . PHE C 1 428 ? 89.245 41.118 112.982 1.00 28.27 614 PHE C C 1
ATOM 12103 O O . PHE C 1 428 ? 90.345 41.445 112.525 1.00 28.92 614 PHE C O 1
ATOM 12111 N N . GLN C 1 429 ? 89.085 40.688 114.228 1.00 33.93 615 GLN C N 1
ATOM 12112 C CA . GLN C 1 429 ? 90.214 40.602 115.141 1.00 34.75 615 GLN C CA 1
ATOM 12113 C C . GLN C 1 429 ? 90.822 39.204 115.059 1.00 34.34 615 GLN C C 1
ATOM 12114 O O . GLN C 1 429 ? 90.270 38.238 115.608 1.00 34.29 615 GLN C O 1
ATOM 12120 N N . ASP C 1 430 ? 91.986 39.116 114.412 1.00 35.43 616 ASP C N 1
ATOM 12121 C CA . ASP C 1 430 ? 92.721 37.881 114.173 1.00 35.15 616 ASP C CA 1
ATOM 12122 C C . ASP C 1 430 ? 91.962 36.919 113.280 1.00 34.15 616 ASP C C 1
ATOM 12123 O O . ASP C 1 430 ? 92.299 35.733 113.236 1.00 33.99 616 ASP C O 1
ATOM 12128 N N . THR C 1 431 ? 90.921 37.377 112.597 1.00 32.71 617 THR C N 1
ATOM 12129 C CA . THR C 1 431 ? 90.119 36.473 111.786 1.00 31.80 617 THR C CA 1
ATOM 12130 C C . THR C 1 431 ? 90.937 35.955 110.616 1.00 31.47 617 THR C C 1
ATOM 12131 O O . THR C 1 431 ? 91.442 36.744 109.809 1.00 31.57 617 THR C O 1
ATOM 12135 N N . THR C 1 432 ? 91.056 34.633 110.512 1.00 31.23 618 THR C N 1
ATOM 12136 C CA . THR C 1 432 ? 91.761 34.020 109.400 1.00 31.02 618 THR C CA 1
ATOM 12137 C C . THR C 1 432 ? 90.750 33.538 108.372 1.00 30.31 618 THR C C 1
ATOM 12138 O O . THR C 1 432 ? 89.719 32.952 108.725 1.00 30.03 618 THR C O 1
ATOM 12142 N N . PHE C 1 433 ? 91.025 33.834 107.104 1.00 37.99 619 PHE C N 1
ATOM 12143 C CA . PHE C 1 433 ? 90.265 33.289 105.992 1.00 37.56 619 PHE C CA 1
ATOM 12144 C C . PHE C 1 433 ? 91.055 32.241 105.231 1.00 37.69 619 PHE C C 1
ATOM 12145 O O . PHE C 1 433 ? 90.608 31.800 104.166 1.00 37.52 619 PHE C O 1
ATOM 12153 N N . GLU C 1 434 ? 92.210 31.825 105.751 1.00 58.58 620 GLU C N 1
ATOM 12154 C CA . GLU C 1 434 ? 93.034 30.859 105.039 1.00 58.81 620 GLU C CA 1
ATOM 12155 C C . GLU C 1 434 ? 92.270 29.555 104.852 1.00 58.65 620 GLU C C 1
ATOM 12156 O O . GLU C 1 434 ? 91.713 29.005 105.804 1.00 58.69 620 GLU C O 1
ATOM 12162 N N . ASN C 1 435 ? 92.223 29.086 103.605 1.00 44.72 621 ASN C N 1
ATOM 12163 C CA . ASN C 1 435 ? 91.555 27.850 103.212 1.00 44.73 621 ASN C CA 1
ATOM 12164 C C . ASN C 1 435 ? 90.048 27.919 103.377 1.00 44.36 621 ASN C C 1
ATOM 12165 O O . ASN C 1 435 ? 89.376 26.887 103.368 1.00 44.50 621 ASN C O 1
ATOM 12170 N N . ASN C 1 436 ? 89.504 29.122 103.521 1.00 30.77 622 ASN C N 1
ATOM 12171 C CA . ASN C 1 436 ? 88.069 29.342 103.624 1.00 29.60 622 ASN C CA 1
ATOM 12172 C C . ASN C 1 436 ? 87.544 29.812 102.277 1.00 29.58 622 ASN C C 1
ATOM 12173 O O . ASN C 1 436 ? 87.823 30.938 101.854 1.00 29.65 622 ASN C O 1
ATOM 12178 N N . ILE C 1 437 ? 86.725 28.980 101.634 1.00 29.13 623 ILE C N 1
ATOM 12179 C CA . ILE C 1 437 ? 86.241 29.329 100.308 1.00 29.10 623 ILE C CA 1
ATOM 12180 C C . ILE C 1 437 ? 85.376 30.592 100.313 1.00 28.24 623 ILE C C 1
ATOM 12181 O O . ILE C 1 437 ? 85.216 31.220 99.266 1.00 28.38 623 ILE C O 1
ATOM 12186 N N . VAL C 1 438 ? 84.818 30.988 101.469 1.00 28.10 624 VAL C N 1
ATOM 12187 C CA . VAL C 1 438 ? 83.984 32.196 101.539 1.00 28.18 624 VAL C CA 1
ATOM 12188 C C . VAL C 1 438 ? 84.752 33.431 101.056 1.00 28.63 624 VAL C C 1
ATOM 12189 O O . VAL C 1 438 ? 84.167 34.346 100.457 1.00 29.26 624 VAL C O 1
ATOM 12193 N N . ALA C 1 439 ? 86.073 33.468 101.285 1.00 31.80 625 ALA C N 1
ATOM 12194 C CA . ALA C 1 439 ? 86.879 34.606 100.850 1.00 32.37 625 ALA C CA 1
ATOM 12195 C C . ALA C 1 439 ? 86.926 34.738 99.339 1.00 33.07 625 ALA C C 1
ATOM 12196 O O . ALA C 1 439 ? 87.180 35.835 98.839 1.00 33.75 625 ALA C O 1
ATOM 12198 N N . THR C 1 440 ? 86.665 33.669 98.600 1.00 31.89 626 THR C N 1
ATOM 12199 C CA . THR C 1 440 ? 86.648 33.745 97.151 1.00 32.60 626 THR C CA 1
ATOM 12200 C C . THR C 1 440 ? 85.241 33.860 96.589 1.00 33.15 626 THR C C 1
ATOM 12201 O O . THR C 1 440 ? 85.086 34.021 95.376 1.00 33.90 626 THR C O 1
ATOM 12205 N N . GLN C 1 441 ? 84.218 33.783 97.434 1.00 30.54 627 GLN C N 1
ATOM 12206 C CA . GLN C 1 441 ? 82.829 33.780 96.999 1.00 31.21 627 GLN C CA 1
ATOM 12207 C C . GLN C 1 441 ? 82.099 35.072 97.314 1.00 31.92 627 GLN C C 1
ATOM 12208 O O . GLN C 1 441 ? 81.395 35.604 96.447 1.00 33.19 627 GLN C O 1
ATOM 12214 N N . ALA C 1 442 ? 82.253 35.587 98.536 1.00 26.77 628 ALA C N 1
ATOM 12215 C CA . ALA C 1 442 ? 81.469 36.720 98.993 1.00 26.31 628 ALA C CA 1
ATOM 12216 C C . ALA C 1 442 ? 81.932 38.023 98.339 1.00 26.86 628 ALA C C 1
ATOM 12217 O O . ALA C 1 442 ? 83.043 38.128 97.812 1.00 27.57 628 ALA C O 1
ATOM 12219 N N . SER C 1 443 ? 81.057 39.034 98.386 1.00 26.64 629 SER C N 1
ATOM 12220 C CA . SER C 1 443 ? 81.462 40.400 98.085 1.00 27.15 629 SER C CA 1
ATOM 12221 C C . SER C 1 443 ? 82.014 41.017 99.360 1.00 26.91 629 SER C C 1
ATOM 12222 O O . SER C 1 443 ? 81.426 40.857 100.433 1.00 26.25 629 SER C O 1
ATOM 12225 N N . PHE C 1 444 ? 83.149 41.698 99.244 1.00 30.33 630 PHE C N 1
ATOM 12226 C CA . PHE C 1 444 ? 83.765 42.405 100.360 1.00 30.07 630 PHE C CA 1
ATOM 12227 C C . PHE C 1 444 ? 83.759 43.900 100.061 1.00 31.53 630 PHE C C 1
ATOM 12228 O O . PHE C 1 444 ? 84.215 44.327 98.991 1.00 31.98 630 PHE C O 1
ATOM 12236 N N . GLY C 1 445 ? 83.228 44.688 100.990 1.00 30.50 631 GLY C N 1
ATOM 12237 C CA . GLY C 1 445 ? 83.426 46.128 100.996 1.00 31.52 631 GLY C CA 1
ATOM 12238 C C . GLY C 1 445 ? 84.621 46.485 101.852 1.00 30.97 631 GLY C C 1
ATOM 12239 O O . GLY C 1 445 ? 85.532 45.675 102.049 1.00 29.90 631 GLY C O 1
ATOM 12240 N N . VAL C 1 446 ? 84.614 47.701 102.398 1.00 28.78 632 VAL C N 1
ATOM 12241 C CA . VAL C 1 446 ? 85.628 48.063 103.380 1.00 29.05 632 VAL C CA 1
ATOM 12242 C C . VAL C 1 446 ? 85.415 47.223 104.631 1.00 28.24 632 VAL C C 1
ATOM 12243 O O . VAL C 1 446 ? 84.287 47.065 105.108 1.00 27.55 632 VAL C O 1
ATOM 12247 N N . ASN C 1 447 ? 86.495 46.670 105.166 1.00 29.11 633 ASN C N 1
ATOM 12248 C CA . ASN C 1 447 ? 86.449 46.011 106.458 1.00 28.30 633 ASN C CA 1
ATOM 12249 C C . ASN C 1 447 ? 87.711 46.383 107.218 1.00 28.56 633 ASN C C 1
ATOM 12250 O O . ASN C 1 447 ? 88.713 46.808 106.631 1.00 29.44 633 ASN C O 1
ATOM 12255 N N . THR C 1 448 ? 87.662 46.199 108.528 1.00 33.11 634 THR C N 1
ATOM 12256 C CA . THR C 1 448 ? 88.783 46.501 109.402 1.00 33.37 634 THR C CA 1
ATOM 12257 C C . THR C 1 448 ? 89.428 45.189 109.833 1.00 32.39 634 THR C C 1
ATOM 12258 O O . THR C 1 448 ? 88.761 44.318 110.406 1.00 31.68 634 THR C O 1
ATOM 12262 N N . PHE C 1 449 ? 90.722 45.062 109.567 1.00 31.83 635 PHE C N 1
ATOM 12263 C CA . PHE C 1 449 ? 91.477 43.856 109.870 1.00 31.16 635 PHE C CA 1
ATOM 12264 C C . PHE C 1 449 ? 92.459 44.174 110.981 1.00 31.82 635 PHE C C 1
ATOM 12265 O O . PHE C 1 449 ? 93.282 45.089 110.850 1.00 32.54 635 PHE C O 1
ATOM 12273 N N . LEU C 1 450 ? 92.334 43.449 112.086 1.00 30.71 636 LEU C N 1
ATOM 12274 C CA . LEU C 1 450 ? 93.083 43.706 113.305 1.00 31.37 636 LEU C CA 1
ATOM 12275 C C . LEU C 1 450 ? 93.920 42.493 113.709 1.00 32.02 636 LEU C C 1
ATOM 12276 O O . LEU C 1 450 ? 93.622 41.344 113.351 1.00 31.68 636 LEU C O 1
ATOM 12281 N N . GLY C 1 451 ? 94.977 42.770 114.466 1.00 32.55 637 GLY C N 1
ATOM 12282 C CA . GLY C 1 451 ? 95.841 41.701 114.923 1.00 32.52 637 GLY C CA 1
ATOM 12283 C C . GLY C 1 451 ? 96.469 41.001 113.733 1.00 32.90 637 GLY C C 1
ATOM 12284 O O . GLY C 1 451 ? 96.989 41.636 112.815 1.00 32.70 637 GLY C O 1
ATOM 12285 N N . THR C 1 452 ? 96.390 39.670 113.740 1.00 30.21 638 THR C N 1
ATOM 12286 C CA . THR C 1 452 ? 96.933 38.810 112.703 1.00 30.64 638 THR C CA 1
ATOM 12287 C C . THR C 1 452 ? 95.908 38.457 111.626 1.00 31.54 638 THR C C 1
ATOM 12288 O O . THR C 1 452 ? 96.083 37.455 110.919 1.00 32.13 638 THR C O 1
ATOM 12292 N N . ALA C 1 453 ? 94.866 39.269 111.463 1.00 31.88 639 ALA C N 1
ATOM 12293 C CA . ALA C 1 453 ? 93.795 38.938 110.531 1.00 32.71 639 ALA C CA 1
ATOM 12294 C C . ALA C 1 453 ? 94.284 38.906 109.085 1.00 32.85 639 ALA C C 1
ATOM 12295 O O . ALA C 1 453 ? 95.187 39.647 108.681 1.00 32.24 639 ALA C O 1
ATOM 12297 N N . THR C 1 454 ? 93.675 38.009 108.314 1.00 42.65 640 THR C N 1
ATOM 12298 C CA . THR C 1 454 ? 93.896 37.894 106.879 1.00 42.88 640 THR C CA 1
ATOM 12299 C C . THR C 1 454 ? 93.262 39.094 106.185 1.00 42.69 640 THR C C 1
ATOM 12300 O O . THR C 1 454 ? 92.034 39.219 106.160 1.00 43.08 640 THR C O 1
ATOM 12304 N N . VAL C 1 455 ? 94.066 39.978 105.607 1.00 28.56 641 VAL C N 1
ATOM 12305 C CA . VAL C 1 455 ? 93.494 41.153 104.959 1.00 28.43 641 VAL C CA 1
ATOM 12306 C C . VAL C 1 455 ? 92.877 40.722 103.635 1.00 29.04 641 VAL C C 1
ATOM 12307 O O . VAL C 1 455 ? 93.548 40.122 102.796 1.00 29.22 641 VAL C O 1
ATOM 12311 N N . ILE C 1 456 ? 91.581 40.962 103.477 1.00 30.65 642 ILE C N 1
ATOM 12312 C CA . ILE C 1 456 ? 90.865 40.689 102.237 1.00 31.18 642 ILE C CA 1
ATOM 12313 C C . ILE C 1 456 ? 90.613 42.027 101.559 1.00 30.80 642 ILE C C 1
ATOM 12314 O O . ILE C 1 456 ? 89.989 42.915 102.157 1.00 30.51 642 ILE C O 1
ATOM 12319 N N . GLN C 1 457 ? 91.115 42.191 100.340 1.00 46.88 643 GLN C N 1
ATOM 12320 C CA . GLN C 1 457 ? 90.840 43.408 99.598 1.00 46.68 643 GLN C CA 1
ATOM 12321 C C . GLN C 1 457 ? 89.360 43.490 99.227 1.00 47.05 643 GLN C C 1
ATOM 12322 O O . GLN C 1 457 ? 88.725 42.470 98.948 1.00 47.61 643 GLN C O 1
ATOM 12328 N N . PRO C 1 458 ? 88.799 44.699 99.189 1.00 26.84 644 PRO C N 1
ATOM 12329 C CA . PRO C 1 458 ? 87.437 44.855 98.673 1.00 26.95 644 PRO C CA 1
ATOM 12330 C C . PRO C 1 458 ? 87.357 44.322 97.258 1.00 27.41 644 PRO C C 1
ATOM 12331 O O . PRO C 1 458 ? 88.286 44.480 96.464 1.00 27.32 644 PRO C O 1
ATOM 12335 N N . VAL C 1 459 ? 86.259 43.641 96.958 1.00 27.05 645 VAL C N 1
ATOM 12336 C CA . VAL C 1 459 ? 86.063 43.045 95.644 1.00 27.10 645 VAL C CA 1
ATOM 12337 C C . VAL C 1 459 ? 84.563 42.899 95.434 1.00 27.25 645 VAL C C 1
ATOM 12338 O O . VAL C 1 459 ? 83.843 42.491 96.349 1.00 27.39 645 VAL C O 1
ATOM 12342 N N . ASP C 1 460 ? 84.067 43.272 94.261 1.00 27.25 646 ASP C N 1
ATOM 12343 C CA . ASP C 1 460 ? 82.645 43.168 93.971 1.00 27.43 646 ASP C CA 1
ATOM 12344 C C . ASP C 1 460 ? 82.373 41.869 93.225 1.00 27.59 646 ASP C C 1
ATOM 12345 O O . ASP C 1 460 ? 82.933 41.635 92.152 1.00 27.53 646 ASP C O 1
ATOM 12350 N N . ARG C 1 461 ? 81.492 41.037 93.789 1.00 27.83 647 ARG C N 1
ATOM 12351 C CA . ARG C 1 461 ? 81.079 39.787 93.165 1.00 28.06 647 ARG C CA 1
ATOM 12352 C C . ARG C 1 461 ? 79.561 39.685 93.082 1.00 28.33 647 ARG C C 1
ATOM 12353 O O . ARG C 1 461 ? 79.022 38.586 92.893 1.00 28.61 647 ARG C O 1
ATOM 12361 N N . ARG C 1 462 ? 78.860 40.805 93.212 1.00 28.30 648 ARG C N 1
ATOM 12362 C CA . ARG C 1 462 ? 77.410 40.764 93.225 1.00 28.61 648 ARG C CA 1
ATOM 12363 C C . ARG C 1 462 ? 76.870 40.511 91.825 1.00 28.73 648 ARG C C 1
ATOM 12364 O O . ARG C 1 462 ? 77.465 40.908 90.826 1.00 28.52 648 ARG C O 1
ATOM 12372 N N . THR C 1 463 ? 75.712 39.849 91.769 1.00 30.22 649 THR C N 1
ATOM 12373 C CA . THR C 1 463 ? 75.093 39.554 90.484 1.00 30.67 649 THR C CA 1
ATOM 12374 C C . THR C 1 463 ? 74.638 40.830 89.780 1.00 30.48 649 THR C C 1
ATOM 12375 O O . THR C 1 463 ? 74.735 40.930 88.552 1.00 30.64 649 THR C O 1
ATOM 12379 N N . ILE C 1 464 ? 74.143 41.813 90.541 1.00 31.94 650 ILE C N 1
ATOM 12380 C CA . ILE C 1 464 ? 73.597 43.033 89.948 1.00 31.87 650 ILE C CA 1
ATOM 12381 C C . ILE C 1 464 ? 74.650 43.782 89.127 1.00 31.59 650 ILE C C 1
ATOM 12382 O O . ILE C 1 464 ? 74.324 44.390 88.098 1.00 31.77 650 ILE C O 1
ATOM 12387 N N . THR C 1 465 ? 75.925 43.699 89.509 1.00 28.55 651 THR C N 1
ATOM 12388 C CA . THR C 1 465 ? 76.989 44.416 88.808 1.00 28.25 651 THR C CA 1
ATOM 12389 C C . THR C 1 465 ? 77.813 43.516 87.886 1.00 28.12 651 THR C C 1
ATOM 12390 O O . THR C 1 465 ? 78.837 43.964 87.353 1.00 27.89 651 THR C O 1
ATOM 12394 N N . GLN C 1 466 ? 77.375 42.273 87.655 1.00 32.18 652 GLN C N 1
ATOM 12395 C CA . GLN C 1 466 ? 78.191 41.319 86.904 1.00 32.39 652 GLN C CA 1
ATOM 12396 C C . GLN C 1 466 ? 78.432 41.773 85.473 1.00 32.43 652 GLN C C 1
ATOM 12397 O O . GLN C 1 466 ? 79.427 41.375 84.863 1.00 32.38 652 GLN C O 1
ATOM 12403 N N . GLN C 1 467 ? 77.538 42.591 84.917 1.00 34.85 653 GLN C N 1
ATOM 12404 C CA . GLN C 1 467 ? 77.738 43.085 83.558 1.00 34.93 653 GLN C CA 1
ATOM 12405 C C . GLN C 1 467 ? 78.951 44.010 83.442 1.00 34.35 653 GLN C C 1
ATOM 12406 O O . GLN C 1 467 ? 79.430 44.240 82.334 1.00 34.38 653 GLN C O 1
ATOM 12412 N N . TYR C 1 468 ? 79.444 44.559 84.548 1.00 30.00 654 TYR C N 1
ATOM 12413 C CA . TYR C 1 468 ? 80.654 45.367 84.524 1.00 29.47 654 TYR C CA 1
ATOM 12414 C C . TYR C 1 468 ? 81.913 44.519 84.629 1.00 29.24 654 TYR C C 1
ATOM 12415 O O . TYR C 1 468 ? 83.017 45.044 84.443 1.00 28.86 654 TYR C O 1
ATOM 12424 N N . ARG C 1 469 ? 81.778 43.236 84.960 1.00 33.66 655 ARG C N 1
ATOM 12425 C CA . ARG C 1 469 ? 82.946 42.381 85.112 1.00 33.55 655 ARG C CA 1
ATOM 12426 C C . ARG C 1 469 ? 83.130 41.435 83.947 1.00 34.02 655 ARG C C 1
ATOM 12427 O O . ARG C 1 469 ? 84.261 41.041 83.660 1.00 33.89 655 ARG C O 1
ATOM 12435 N N . ASN C 1 470 ? 82.065 41.084 83.254 1.00 82.43 656 ASN C N 1
ATOM 12436 C CA . ASN C 1 470 ? 82.235 40.299 82.052 1.00 82.89 656 ASN C CA 1
ATOM 12437 C C . ASN C 1 470 ? 82.724 41.197 80.923 1.00 82.64 656 ASN C C 1
ATOM 12438 O O . ASN C 1 470 ? 82.585 42.423 80.966 1.00 82.29 656 ASN C O 1
ATOM 12443 N N . LEU C 1 471 ? 83.318 40.573 79.915 1.00 42.35 657 LEU C N 1
ATOM 12444 C CA . LEU C 1 471 ? 83.562 41.271 78.666 1.00 42.26 657 LEU C CA 1
ATOM 12445 C C . LEU C 1 471 ? 82.234 41.804 78.143 1.00 42.57 657 LEU C C 1
ATOM 12446 O O . LEU C 1 471 ? 81.228 41.080 78.164 1.00 43.08 657 LEU C O 1
ATOM 12451 N N . PRO C 1 472 ? 82.172 43.059 77.714 1.00 31.56 658 PRO C N 1
ATOM 12452 C CA . PRO C 1 472 ? 80.904 43.614 77.235 1.00 31.91 658 PRO C CA 1
ATOM 12453 C C . PRO C 1 472 ? 80.624 43.184 75.804 1.00 32.36 658 PRO C C 1
ATOM 12454 O O . PRO C 1 472 ? 81.518 42.766 75.067 1.00 32.32 658 PRO C O 1
ATOM 12458 N N . ASP C 1 473 ? 79.360 43.318 75.401 1.00 39.30 659 ASP C N 1
ATOM 12459 C CA . ASP C 1 473 ? 79.021 43.031 74.014 1.00 39.74 659 ASP C CA 1
ATOM 12460 C C . ASP C 1 473 ? 79.325 44.212 73.096 1.00 39.61 659 ASP C C 1
ATOM 12461 O O . ASP C 1 473 ? 79.235 44.078 71.871 1.00 39.90 659 ASP C O 1
ATOM 12466 N N . ILE C 1 474 ? 79.690 45.358 73.663 1.00 38.89 660 ILE C N 1
ATOM 12467 C CA . ILE C 1 474 ? 80.151 46.499 72.891 1.00 38.81 660 ILE C CA 1
ATOM 12468 C C . ILE C 1 474 ? 81.143 47.264 73.755 1.00 38.31 660 ILE C C 1
ATOM 12469 O O . ILE C 1 474 ? 81.031 47.285 74.982 1.00 38.09 660 ILE C O 1
ATOM 12474 N N . SER C 1 475 ? 82.147 47.854 73.108 1.00 35.99 661 SER C N 1
ATOM 12475 C CA . SER C 1 475 ? 83.257 48.492 73.800 1.00 35.62 661 SER C CA 1
ATOM 12476 C C . SER C 1 475 ? 83.623 49.773 73.060 1.00 35.88 661 SER C C 1
ATOM 12477 O O . SER C 1 475 ? 83.245 49.966 71.903 1.00 36.24 661 SER C O 1
ATOM 12480 N N . GLY C 1 476 ? 84.344 50.659 73.733 1.00 36.58 662 GLY C N 1
ATOM 12481 C CA . GLY C 1 476 ? 84.853 51.831 73.033 1.00 37.00 662 GLY C CA 1
ATOM 12482 C C . GLY C 1 476 ? 85.100 53.007 73.973 1.00 37.16 662 GLY C C 1
ATOM 12483 O O . GLY C 1 476 ? 85.401 52.829 75.152 1.00 36.78 662 GLY C O 1
ATOM 12484 N N . VAL C 1 477 ? 84.985 54.204 73.400 1.00 27.66 663 VAL C N 1
ATOM 12485 C CA . VAL C 1 477 ? 85.357 55.443 74.074 1.00 27.87 663 VAL C CA 1
ATOM 12486 C C . VAL C 1 477 ? 84.619 56.559 73.352 1.00 28.48 663 VAL C C 1
ATOM 12487 O O . VAL C 1 477 ? 84.244 56.417 72.185 1.00 28.60 663 VAL C O 1
ATOM 12491 N N . LYS C 1 478 ? 84.389 57.668 74.049 1.00 30.65 664 LYS C N 1
ATOM 12492 C CA . LYS C 1 478 ? 83.704 58.812 73.461 1.00 31.12 664 LYS C CA 1
ATOM 12493 C C . LYS C 1 478 ? 84.328 60.107 73.979 1.00 31.63 664 LYS C C 1
ATOM 12494 O O . LYS C 1 478 ? 85.102 60.117 74.943 1.00 31.67 664 LYS C O 1
ATOM 12500 N N . SER C 1 479 ? 83.995 61.203 73.318 1.00 34.11 665 SER C N 1
ATOM 12501 C CA . SER C 1 479 ? 84.425 62.516 73.766 1.00 34.55 665 SER C CA 1
ATOM 12502 C C . SER C 1 479 ? 83.573 63.021 74.933 1.00 34.46 665 SER C C 1
ATOM 12503 O O . SER C 1 479 ? 82.388 62.695 75.036 1.00 34.21 665 SER C O 1
ATOM 12506 N N . PRO C 1 480 ? 84.157 63.820 75.830 1.00 42.70 666 PRO C N 1
ATOM 12507 C CA . PRO C 1 480 ? 83.335 64.480 76.862 1.00 42.70 666 PRO C CA 1
ATOM 12508 C C . PRO C 1 480 ? 82.287 65.418 76.284 1.00 42.84 666 PRO C C 1
ATOM 12509 O O . PRO C 1 480 ? 81.259 65.651 76.931 1.00 42.78 666 PRO C O 1
ATOM 12513 N N . ILE C 1 481 ? 82.499 65.937 75.069 1.00 35.49 667 ILE C N 1
ATOM 12514 C CA . ILE C 1 481 ? 81.519 66.800 74.408 1.00 35.58 667 ILE C CA 1
ATOM 12515 C C . ILE C 1 481 ? 80.389 66.020 73.754 1.00 35.35 667 ILE C C 1
ATOM 12516 O O . ILE C 1 481 ? 79.410 66.624 73.307 1.00 35.43 667 ILE C O 1
ATOM 12521 N N . ASN C 1 482 ? 80.488 64.695 73.693 1.00 40.32 668 ASN C N 1
ATOM 12522 C CA . ASN C 1 482 ? 79.455 63.851 73.086 1.00 40.14 668 ASN C CA 1
ATOM 12523 C C . ASN C 1 482 ? 79.261 64.160 71.600 1.00 40.26 668 ASN C C 1
ATOM 12524 O O . ASN C 1 482 ? 78.158 64.069 71.064 1.00 40.30 668 ASN C O 1
ATOM 12529 N N . ASP C 1 483 ? 80.348 64.502 70.917 1.00 31.60 669 ASP C N 1
ATOM 12530 C CA . ASP C 1 483 ? 80.312 64.680 69.473 1.00 31.67 669 ASP C CA 1
ATOM 12531 C C . ASP C 1 483 ? 81.394 63.844 68.790 1.00 31.57 669 ASP C C 1
ATOM 12532 O O . ASP C 1 483 ? 81.737 64.103 67.626 1.00 31.64 669 ASP C O 1
ATOM 12537 N N . ALA C 1 484 ? 81.907 62.824 69.486 1.00 29.92 670 ALA C N 1
ATOM 12538 C CA . ALA C 1 484 ? 82.864 61.872 68.926 1.00 29.58 670 ALA C CA 1
ATOM 12539 C C . ALA C 1 484 ? 82.696 60.533 69.636 1.00 29.20 670 ALA C C 1
ATOM 12540 O O . ALA C 1 484 ? 82.713 60.469 70.869 1.00 29.14 670 ALA C O 1
ATOM 12542 N N . TYR C 1 485 ? 82.531 59.469 68.853 1.00 32.16 671 TYR C N 1
ATOM 12543 C CA . TYR C 1 485 ? 82.268 58.145 69.397 1.00 31.76 671 TYR C CA 1
ATOM 12544 C C . TYR C 1 485 ? 83.110 57.106 68.675 1.00 31.61 671 TYR C C 1
ATOM 12545 O O . TYR C 1 485 ? 83.290 57.171 67.455 1.00 31.78 671 TYR C O 1
ATOM 12554 N N . PHE C 1 486 ? 83.594 56.132 69.437 1.00 28.67 672 PHE C N 1
ATOM 12555 C CA . PHE C 1 486 ? 84.291 54.968 68.911 1.00 28.39 672 PHE C CA 1
ATOM 12556 C C . PHE C 1 486 ? 83.613 53.746 69.519 1.00 27.85 672 PHE C C 1
ATOM 12557 O O . PHE C 1 486 ? 83.659 53.555 70.739 1.00 27.72 672 PHE C O 1
ATOM 12565 N N . ASN C 1 487 ? 82.964 52.939 68.684 1.00 33.19 673 ASN C N 1
ATOM 12566 C CA . ASN C 1 487 ? 82.259 51.746 69.121 1.00 32.88 673 ASN C CA 1
ATOM 12567 C C . ASN C 1 487 ? 82.789 50.539 68.371 1.00 32.70 673 ASN C C 1
ATOM 12568 O O . ASN C 1 487 ? 82.969 50.586 67.150 1.00 32.93 673 ASN C O 1
ATOM 12573 N N . THR C 1 488 ? 83.001 49.444 69.092 1.00 38.62 674 THR C N 1
ATOM 12574 C CA . THR C 1 488 ? 83.509 48.235 68.469 1.00 38.49 674 THR C CA 1
ATOM 12575 C C . THR C 1 488 ? 82.655 47.034 68.861 1.00 38.54 674 THR C C 1
ATOM 12576 O O . THR C 1 488 ? 82.360 46.820 70.043 1.00 38.38 674 THR C O 1
ATOM 12580 N N . GLU C 1 489 ? 82.279 46.246 67.859 1.00 37.75 675 GLU C N 1
ATOM 12581 C CA . GLU C 1 489 ? 81.557 45.001 68.049 1.00 37.99 675 GLU C CA 1
ATOM 12582 C C . GLU C 1 489 ? 82.309 43.879 67.338 1.00 38.02 675 GLU C C 1
ATOM 12583 O O . GLU C 1 489 ? 83.197 44.116 66.509 1.00 37.89 675 GLU C O 1
ATOM 12589 N N . ILE C 1 490 ? 81.953 42.640 67.674 1.00 28.99 676 ILE C N 1
ATOM 12590 C CA . ILE C 1 490 ? 82.684 41.482 67.161 1.00 29.09 676 ILE C CA 1
ATOM 12591 C C . ILE C 1 490 ? 81.716 40.318 66.993 1.00 29.69 676 ILE C C 1
ATOM 12592 O O . ILE C 1 490 ? 80.844 40.089 67.833 1.00 29.87 676 ILE C O 1
ATOM 12597 N N . ARG C 1 491 ? 81.864 39.590 65.891 1.00 27.95 677 ARG C N 1
ATOM 12598 C CA . ARG C 1 491 ? 80.977 38.479 65.572 1.00 28.52 677 ARG C CA 1
ATOM 12599 C C . ARG C 1 491 ? 81.787 37.309 65.021 1.00 28.72 677 ARG C C 1
ATOM 12600 O O . ARG C 1 491 ? 82.892 37.471 64.478 1.00 28.43 677 ARG C O 1
ATOM 12608 N N . ASN C 1 492 ? 81.206 36.122 65.159 1.00 33.56 678 ASN C N 1
ATOM 12609 C CA . ASN C 1 492 ? 81.737 34.895 64.589 1.00 33.68 678 ASN C CA 1
ATOM 12610 C C . ASN C 1 492 ? 81.002 34.614 63.290 1.00 33.89 678 ASN C C 1
ATOM 12611 O O . ASN C 1 492 ? 79.778 34.743 63.223 1.00 34.10 678 ASN C O 1
ATOM 12616 N N . PHE C 1 493 ? 81.758 34.248 62.254 1.00 28.91 679 PHE C N 1
ATOM 12617 C CA . PHE C 1 493 ? 81.183 33.917 60.955 1.00 29.05 679 PHE C CA 1
ATOM 12618 C C . PHE C 1 493 ? 81.696 32.567 60.481 1.00 29.33 679 PHE C C 1
ATOM 12619 O O . PHE C 1 493 ? 82.909 32.320 60.489 1.00 29.30 679 PHE C O 1
ATOM 12627 N N . ASN C 1 494 ? 80.760 31.700 60.078 1.00 38.09 680 ASN C N 1
ATOM 12628 C CA . ASN C 1 494 ? 81.049 30.427 59.421 1.00 38.06 680 ASN C CA 1
ATOM 12629 C C . ASN C 1 494 ? 80.761 30.634 57.941 1.00 38.22 680 ASN C C 1
ATOM 12630 O O . ASN C 1 494 ? 79.600 30.665 57.525 1.00 38.54 680 ASN C O 1
ATOM 12635 N N . LEU C 1 495 ? 81.823 30.787 57.154 1.00 29.84 681 LEU C N 1
ATOM 12636 C CA . LEU C 1 495 ? 81.753 31.148 55.742 1.00 29.77 681 LEU C CA 1
ATOM 12637 C C . LEU C 1 495 ? 81.797 29.908 54.855 1.00 30.13 681 LEU C C 1
ATOM 12638 O O . LEU C 1 495 ? 82.510 28.946 55.153 1.00 30.37 681 LEU C O 1
ATOM 12643 N N . ASP C 1 496 ? 81.028 29.933 53.767 1.00 34.47 682 ASP C N 1
ATOM 12644 C CA . ASP C 1 496 ? 81.094 28.941 52.708 1.00 34.54 682 ASP C CA 1
ATOM 12645 C C . ASP C 1 496 ? 81.673 29.581 51.441 1.00 34.49 682 ASP C C 1
ATOM 12646 O O . ASP C 1 496 ? 82.239 30.687 51.466 1.00 34.31 682 ASP C O 1
ATOM 12651 N N . LEU C 1 497 ? 81.517 28.891 50.313 1.00 31.49 683 LEU C N 1
ATOM 12652 C CA . LEU C 1 497 ? 82.131 29.370 49.083 1.00 31.43 683 LEU C CA 1
ATOM 12653 C C . LEU C 1 497 ? 81.317 30.449 48.383 1.00 31.76 683 LEU C C 1
ATOM 12654 O O . LEU C 1 497 ? 81.823 31.054 47.437 1.00 31.69 683 LEU C O 1
ATOM 12659 N N . ASN C 1 498 ? 80.085 30.710 48.808 1.00 32.45 684 ASN C N 1
ATOM 12660 C CA . ASN C 1 498 ? 79.268 31.762 48.222 1.00 32.86 684 ASN C CA 1
ATOM 12661 C C . ASN C 1 498 ? 79.399 33.035 49.052 1.00 32.70 684 ASN C C 1
ATOM 12662 O O . ASN C 1 498 ? 79.479 32.976 50.284 1.00 32.51 684 ASN C O 1
ATOM 12667 N N . PHE C 1 499 ? 79.410 34.182 48.374 1.00 32.67 685 PHE C N 1
ATOM 12668 C CA . PHE C 1 499 ? 79.429 35.457 49.083 1.00 32.57 685 PHE C CA 1
ATOM 12669 C C . PHE C 1 499 ? 78.171 35.624 49.924 1.00 33.03 685 PHE C C 1
ATOM 12670 O O . PHE C 1 499 ? 77.063 35.278 49.503 1.00 33.54 685 PHE C O 1
ATOM 12678 N N . LYS C 1 500 ? 78.348 36.172 51.117 1.00 45.77 686 LYS C N 1
ATOM 12679 C CA . LYS C 1 500 ? 77.270 36.315 52.081 1.00 46.04 686 LYS C CA 1
ATOM 12680 C C . LYS C 1 500 ? 77.318 37.733 52.635 1.00 45.92 686 LYS C C 1
ATOM 12681 O O . LYS C 1 500 ? 78.366 38.177 53.115 1.00 45.45 686 LYS C O 1
ATOM 12687 N N . GLU C 1 501 ? 76.201 38.454 52.542 1.00 44.42 687 GLU C N 1
ATOM 12688 C CA . GLU C 1 501 ? 76.136 39.788 53.127 1.00 44.25 687 GLU C CA 1
ATOM 12689 C C . GLU C 1 501 ? 76.218 39.668 54.641 1.00 43.99 687 GLU C C 1
ATOM 12690 O O . GLU C 1 501 ? 75.433 38.943 55.255 1.00 44.21 687 GLU C O 1
ATOM 12696 N N . VAL C 1 502 ? 77.164 40.380 55.253 1.00 34.39 688 VAL C N 1
ATOM 12697 C CA . VAL C 1 502 ? 77.395 40.207 56.685 1.00 34.09 688 VAL C CA 1
ATOM 12698 C C . VAL C 1 502 ? 77.082 41.477 57.471 1.00 33.92 688 VAL C C 1
ATOM 12699 O O . VAL C 1 502 ? 76.655 41.397 58.627 1.00 33.89 688 VAL C O 1
ATOM 12703 N N . LEU C 1 503 ? 77.321 42.653 56.885 1.00 28.84 689 LEU C N 1
ATOM 12704 C CA . LEU C 1 503 ? 77.072 43.884 57.626 1.00 28.66 689 LEU C CA 1
ATOM 12705 C C . LEU C 1 503 ? 76.946 45.057 56.665 1.00 28.73 689 LEU C C 1
ATOM 12706 O O . LEU C 1 503 ? 77.388 44.996 55.510 1.00 28.74 689 LEU C O 1
ATOM 12711 N N . THR C 1 504 ? 76.376 46.148 57.187 1.00 31.35 690 THR C N 1
ATOM 12712 C CA . THR C 1 504 ? 76.253 47.423 56.486 1.00 31.39 690 THR C CA 1
ATOM 12713 C C . THR C 1 504 ? 76.764 48.526 57.401 1.00 30.98 690 THR C C 1
ATOM 12714 O O . THR C 1 504 ? 76.233 48.720 58.501 1.00 31.00 690 THR C O 1
ATOM 12718 N N . VAL C 1 505 ? 77.790 49.244 56.954 1.00 28.30 691 VAL C N 1
ATOM 12719 C CA . VAL C 1 505 ? 78.398 50.285 57.779 1.00 28.27 691 VAL C CA 1
ATOM 12720 C C . VAL C 1 505 ? 77.519 51.527 57.708 1.00 28.51 691 VAL C C 1
ATOM 12721 O O . VAL C 1 505 ? 76.870 51.763 56.677 1.00 28.67 691 VAL C O 1
ATOM 12725 N N . PRO C 1 506 ? 77.445 52.332 58.761 1.00 30.48 692 PRO C N 1
ATOM 12726 C CA . PRO C 1 506 ? 76.595 53.526 58.715 1.00 30.75 692 PRO C CA 1
ATOM 12727 C C . PRO C 1 506 ? 77.230 54.632 57.878 1.00 30.70 692 PRO C C 1
ATOM 12728 O O . PRO C 1 506 ? 78.415 54.602 57.534 1.00 30.45 692 PRO C O 1
ATOM 12732 N N . LEU C 1 507 ? 76.403 55.629 57.562 1.00 29.47 693 LEU C N 1
ATOM 12733 C CA . LEU C 1 507 ? 76.885 56.842 56.930 1.00 29.46 693 LEU C CA 1
ATOM 12734 C C . LEU C 1 507 ? 77.644 57.682 57.954 1.00 29.49 693 LEU C C 1
ATOM 12735 O O . LEU C 1 507 ? 77.695 57.356 59.145 1.00 29.37 693 LEU C O 1
ATOM 12740 N N . ARG C 1 508 ? 78.241 58.781 57.479 1.00 30.96 694 ARG C N 1
ATOM 12741 C CA . ARG C 1 508 ? 78.861 59.779 58.362 1.00 30.90 694 ARG C CA 1
ATOM 12742 C C . ARG C 1 508 ? 79.818 59.137 59.365 1.00 30.67 694 ARG C C 1
ATOM 12743 O O . ARG C 1 508 ? 79.832 59.476 60.550 1.00 30.65 694 ARG C O 1
ATOM 12751 N N . SER C 1 509 ? 80.625 58.191 58.899 1.00 27.59 695 SER C N 1
ATOM 12752 C CA . SER C 1 509 ? 81.456 57.465 59.842 1.00 27.38 695 SER C CA 1
ATOM 12753 C C . SER C 1 509 ? 82.640 56.856 59.110 1.00 26.78 695 SER C C 1
ATOM 12754 O O . SER C 1 509 ? 82.582 56.599 57.907 1.00 26.20 695 SER C O 1
ATOM 12757 N N . GLY C 1 510 ? 83.710 56.632 59.855 1.00 26.93 696 GLY C N 1
ATOM 12758 C CA . GLY C 1 510 ? 84.837 55.850 59.391 1.00 25.96 696 GLY C CA 1
ATOM 12759 C C . GLY C 1 510 ? 84.804 54.493 60.064 1.00 25.60 696 GLY C C 1
ATOM 12760 O O . GLY C 1 510 ? 84.492 54.386 61.259 1.00 26.71 696 GLY C O 1
ATOM 12761 N N . CYS C 1 511 ? 85.073 53.451 59.290 1.00 34.99 697 CYS C N 1
ATOM 12762 C CA . CYS C 1 511 ? 85.017 52.107 59.830 1.00 33.77 697 CYS C CA 1
ATOM 12763 C C . CYS C 1 511 ? 86.275 51.345 59.456 1.00 32.68 697 CYS C C 1
ATOM 12764 O O . CYS C 1 511 ? 86.774 51.449 58.333 1.00 31.99 697 CYS C O 1
ATOM 12767 N N . LYS C 1 512 ? 86.775 50.585 60.423 1.00 36.98 698 LYS C N 1
ATOM 12768 C CA . LYS C 1 512 ? 87.849 49.629 60.226 1.00 36.73 698 LYS C CA 1
ATOM 12769 C C . LYS C 1 512 ? 87.302 48.258 60.602 1.00 35.59 698 LYS C C 1
ATOM 12770 O O . LYS C 1 512 ? 86.836 48.052 61.732 1.00 35.95 698 LYS C O 1
ATOM 12776 N N . ILE C 1 513 ? 87.335 47.337 59.646 1.00 33.32 699 ILE C N 1
ATOM 12777 C CA . ILE C 1 513 ? 86.862 45.971 59.826 1.00 32.69 699 ILE C CA 1
ATOM 12778 C C . ILE C 1 513 ? 88.080 45.056 59.818 1.00 34.07 699 ILE C C 1
ATOM 12779 O O . ILE C 1 513 ? 88.890 45.101 58.883 1.00 34.45 699 ILE C O 1
ATOM 12784 N N . THR C 1 514 ? 88.240 44.261 60.870 1.00 27.18 700 THR C N 1
ATOM 12785 C CA . THR C 1 514 ? 89.330 43.292 60.956 1.00 29.31 700 THR C CA 1
ATOM 12786 C C . THR C 1 514 ? 88.764 41.883 60.821 1.00 29.10 700 THR C C 1
ATOM 12787 O O . THR C 1 514 ? 87.895 41.486 61.599 1.00 28.28 700 THR C O 1
ATOM 12791 N N . ILE C 1 515 ? 89.274 41.119 59.862 1.00 28.62 701 ILE C N 1
ATOM 12792 C CA . ILE C 1 515 ? 88.811 39.761 59.604 1.00 29.19 701 ILE C CA 1
ATOM 12793 C C . ILE C 1 515 ? 89.979 38.823 59.827 1.00 31.82 701 ILE C C 1
ATOM 12794 O O . ILE C 1 515 ? 91.019 38.957 59.170 1.00 33.48 701 ILE C O 1
ATOM 12799 N N . THR C 1 516 ? 89.798 37.847 60.712 1.00 29.24 702 THR C N 1
ATOM 12800 C CA . THR C 1 516 ? 90.875 36.911 60.966 1.00 31.00 702 THR C CA 1
ATOM 12801 C C . THR C 1 516 ? 90.283 35.550 61.311 1.00 30.80 702 THR C C 1
ATOM 12802 O O . THR C 1 516 ? 89.145 35.447 61.771 1.00 29.51 702 THR C O 1
ATOM 12806 N N . GLY C 1 517 ? 91.077 34.501 61.079 1.00 32.90 703 GLY C N 1
ATOM 12807 C CA . GLY C 1 517 ? 90.622 33.150 61.353 1.00 32.92 703 GLY C CA 1
ATOM 12808 C C . GLY C 1 517 ? 90.773 32.759 62.814 1.00 32.78 703 GLY C C 1
ATOM 12809 O O . GLY C 1 517 ? 91.667 33.219 63.524 1.00 33.08 703 GLY C O 1
ATOM 12810 N N . ALA C 1 518 ? 89.882 31.876 63.256 1.00 35.09 704 ALA C N 1
ATOM 12811 C CA . ALA C 1 518 ? 89.927 31.284 64.591 1.00 35.05 704 ALA C CA 1
ATOM 12812 C C . ALA C 1 518 ? 89.361 29.866 64.499 1.00 35.40 704 ALA C C 1
ATOM 12813 O O . ALA C 1 518 ? 88.434 29.475 65.215 1.00 34.98 704 ALA C O 1
ATOM 12815 N N . ASP C 1 519 ? 89.947 29.064 63.617 1.00 40.52 705 ASP C N 1
ATOM 12816 C CA . ASP C 1 519 ? 89.369 27.793 63.215 1.00 40.87 705 ASP C CA 1
ATOM 12817 C C . ASP C 1 519 ? 89.921 26.643 64.045 1.00 41.27 705 ASP C C 1
ATOM 12818 O O . ASP C 1 519 ? 91.121 26.587 64.337 1.00 41.52 705 ASP C O 1
ATOM 12823 N N . ALA C 1 520 ? 89.039 25.709 64.399 1.00 41.38 706 ALA C N 1
ATOM 12824 C CA . ALA C 1 520 ? 89.425 24.547 65.185 1.00 41.77 706 ALA C CA 1
ATOM 12825 C C . ALA C 1 520 ? 89.897 23.376 64.331 1.00 42.18 706 ALA C C 1
ATOM 12826 O O . ALA C 1 520 ? 90.232 22.326 64.890 1.00 42.64 706 ALA C O 1
ATOM 12828 N N . THR C 1 521 ? 89.917 23.510 63.005 1.00 44.73 707 THR C N 1
ATOM 12829 C CA . THR C 1 521 ? 90.416 22.426 62.168 1.00 44.93 707 THR C CA 1
ATOM 12830 C C . THR C 1 521 ? 91.930 22.313 62.296 1.00 45.07 707 THR C C 1
ATOM 12831 O O . THR C 1 521 ? 92.633 23.319 62.429 1.00 45.03 707 THR C O 1
ATOM 12835 N N . THR C 1 522 ? 92.429 21.076 62.254 1.00 47.83 708 THR C N 1
ATOM 12836 C CA . THR C 1 522 ? 93.865 20.836 62.249 1.00 47.97 708 THR C CA 1
ATOM 12837 C C . THR C 1 522 ? 94.418 21.005 60.838 1.00 47.89 708 THR C C 1
ATOM 12838 O O . THR C 1 522 ? 93.881 20.439 59.878 1.00 47.80 708 THR C O 1
ATOM 12842 N N . ASN C 1 523 ? 95.489 21.796 60.721 1.00 76.74 709 ASN C N 1
ATOM 12843 C CA . ASN C 1 523 ? 96.260 21.994 59.493 1.00 76.74 709 ASN C CA 1
ATOM 12844 C C . ASN C 1 523 ? 95.537 22.822 58.431 1.00 76.48 709 ASN C C 1
ATOM 12845 O O . ASN C 1 523 ? 96.145 23.704 57.817 1.00 76.52 709 ASN C O 1
ATOM 12850 N N . ALA C 1 524 ? 94.257 22.542 58.185 1.00 50.26 710 ALA C N 1
ATOM 12851 C CA . ALA C 1 524 ? 93.530 23.122 57.062 1.00 49.98 710 ALA C CA 1
ATOM 12852 C C . ALA C 1 524 ? 92.543 24.221 57.471 1.00 49.81 710 ALA C C 1
ATOM 12853 O O . ALA C 1 524 ? 91.628 24.544 56.704 1.00 49.56 710 ALA C O 1
ATOM 12855 N N . GLY C 1 525 ? 92.712 24.814 58.648 1.00 38.54 711 GLY C N 1
ATOM 12856 C CA . GLY C 1 525 ? 91.825 25.870 59.088 1.00 38.38 711 GLY C CA 1
ATOM 12857 C C . GLY C 1 525 ? 92.101 27.187 58.393 1.00 38.28 711 GLY C C 1
ATOM 12858 O O . GLY C 1 525 ? 93.031 27.336 57.605 1.00 38.33 711 GLY C O 1
ATOM 12859 N N . SER C 1 526 ? 91.276 28.174 58.718 1.00 38.85 712 SER C N 1
ATOM 12860 C CA . SER C 1 526 ? 91.385 29.479 58.084 1.00 38.70 712 SER C CA 1
ATOM 12861 C C . SER C 1 526 ? 92.656 30.206 58.514 1.00 39.06 712 SER C C 1
ATOM 12862 O O . SER C 1 526 ? 93.126 30.063 59.645 1.00 39.34 712 SER C O 1
ATOM 12865 N N . LYS C 1 527 ? 93.239 30.958 57.581 1.00 39.83 713 LYS C N 1
ATOM 12866 C CA . LYS C 1 527 ? 94.407 31.794 57.854 1.00 40.20 713 LYS C CA 1
ATOM 12867 C C . LYS C 1 527 ? 94.200 33.115 57.141 1.00 39.77 713 LYS C C 1
ATOM 12868 O O . LYS C 1 527 ? 94.198 33.156 55.907 1.00 39.05 713 LYS C O 1
ATOM 12874 N N . ALA C 1 528 ? 94.000 34.179 57.908 1.00 33.83 714 ALA C N 1
ATOM 12875 C CA . ALA C 1 528 ? 93.795 35.500 57.338 1.00 33.24 714 ALA C CA 1
ATOM 12876 C C . ALA C 1 528 ? 93.909 36.526 58.445 1.00 33.88 714 ALA C C 1
ATOM 12877 O O . ALA C 1 528 ? 93.551 36.262 59.593 1.00 34.11 714 ALA C O 1
ATOM 12879 N N . TYR C 1 529 ? 94.423 37.691 58.081 1.00 29.23 715 TYR C N 1
ATOM 12880 C CA . TYR C 1 529 ? 94.322 38.885 58.913 1.00 29.68 715 TYR C CA 1
ATOM 12881 C C . TYR C 1 529 ? 94.144 40.026 57.919 1.00 28.81 715 TYR C C 1
ATOM 12882 O O . TYR C 1 529 ? 95.111 40.512 57.318 1.00 28.36 715 TYR C O 1
ATOM 12891 N N . VAL C 1 530 ? 92.896 40.416 57.717 1.00 30.40 716 VAL C N 1
ATOM 12892 C CA . VAL C 1 530 ? 92.539 41.361 56.675 1.00 26.90 716 VAL C CA 1
ATOM 12893 C C . VAL C 1 530 ? 91.879 42.566 57.320 1.00 25.62 716 VAL C C 1
ATOM 12894 O O . VAL C 1 530 ? 90.944 42.419 58.117 1.00 25.07 716 VAL C O 1
ATOM 12898 N N . GLU C 1 531 ? 92.357 43.752 56.964 1.00 30.22 717 GLU C N 1
ATOM 12899 C CA . GLU C 1 531 ? 91.785 44.998 57.441 1.00 29.11 717 GLU C CA 1
ATOM 12900 C C . GLU C 1 531 ? 91.077 45.673 56.277 1.00 26.36 717 GLU C C 1
ATOM 12901 O O . GLU C 1 531 ? 91.654 45.811 55.190 1.00 26.00 717 GLU C O 1
ATOM 12907 N N . LEU C 1 532 ? 89.805 46.025 56.487 1.00 26.87 718 LEU C N 1
ATOM 12908 C CA . LEU C 1 532 ? 89.012 46.766 55.517 1.00 25.57 718 LEU C CA 1
ATOM 12909 C C . LEU C 1 532 ? 88.628 48.116 56.113 1.00 25.71 718 LEU C C 1
ATOM 12910 O O . LEU C 1 532 ? 88.309 48.209 57.301 1.00 26.15 718 LEU C O 1
ATOM 12915 N N . PHE C 1 533 ? 88.651 49.161 55.297 1.00 25.76 719 PHE C N 1
ATOM 12916 C CA . PHE C 1 533 ? 88.436 50.516 55.786 1.00 26.52 719 PHE C CA 1
ATOM 12917 C C . PHE C 1 533 ? 87.365 51.183 54.947 1.00 26.64 719 PHE C C 1
ATOM 12918 O O . PHE C 1 533 ? 87.345 51.022 53.725 1.00 26.69 719 PHE C O 1
ATOM 12926 N N . VAL C 1 534 ? 86.497 51.960 55.599 1.00 28.56 720 VAL C N 1
ATOM 12927 C CA . VAL C 1 534 ? 85.410 52.666 54.931 1.00 29.60 720 VAL C CA 1
ATOM 12928 C C . VAL C 1 534 ? 85.297 54.070 55.503 1.00 30.87 720 VAL C C 1
ATOM 12929 O O . VAL C 1 534 ? 85.453 54.280 56.710 1.00 31.33 720 VAL C O 1
ATOM 12933 N N . ASN C 1 535 ? 85.022 55.037 54.640 1.00 26.82 721 ASN C N 1
ATOM 12934 C CA . ASN C 1 535 ? 84.628 56.351 55.122 1.00 28.00 721 ASN C CA 1
ATOM 12935 C C . ASN C 1 535 ? 83.468 56.836 54.275 1.00 28.98 721 ASN C C 1
ATOM 12936 O O . ASN C 1 535 ? 83.509 56.738 53.046 1.00 29.08 721 ASN C O 1
ATOM 12941 N N . SER C 1 536 ? 82.437 57.343 54.932 1.00 27.03 722 SER C N 1
ATOM 12942 C CA . SER C 1 536 ? 81.262 57.856 54.253 1.00 27.94 722 SER C CA 1
ATOM 12943 C C . SER C 1 536 ? 80.902 59.225 54.805 1.00 28.44 722 SER C C 1
ATOM 12944 O O . SER C 1 536 ? 81.120 59.518 55.984 1.00 28.48 722 SER C O 1
ATOM 12947 N N . ASP C 1 537 ? 80.373 60.077 53.936 1.00 29.38 723 ASP C N 1
ATOM 12948 C CA . ASP C 1 537 ? 79.682 61.255 54.442 1.00 29.77 723 ASP C CA 1
ATOM 12949 C C . ASP C 1 537 ? 78.191 60.936 54.493 1.00 30.26 723 ASP C C 1
ATOM 12950 O O . ASP C 1 537 ? 77.813 59.809 54.837 1.00 30.24 723 ASP C O 1
ATOM 12955 N N . ASN C 1 538 ? 77.341 61.905 54.183 1.00 40.50 724 ASN C N 1
ATOM 12956 C CA . ASN C 1 538 ? 75.906 61.670 54.238 1.00 40.79 724 ASN C CA 1
ATOM 12957 C C . ASN C 1 538 ? 75.384 60.828 53.077 1.00 41.19 724 ASN C C 1
ATOM 12958 O O . ASN C 1 538 ? 74.211 60.447 53.102 1.00 41.36 724 ASN C O 1
ATOM 12963 N N . SER C 1 539 ? 76.207 60.509 52.072 1.00 37.39 725 SER C N 1
ATOM 12964 C CA . SER C 1 539 ? 75.703 59.710 50.957 1.00 38.03 725 SER C CA 1
ATOM 12965 C C . SER C 1 539 ? 76.780 58.932 50.205 1.00 38.18 725 SER C C 1
ATOM 12966 O O . SER C 1 539 ? 76.469 57.944 49.541 1.00 38.89 725 SER C O 1
ATOM 12969 N N . THR C 1 540 ? 78.026 59.377 50.248 1.00 34.34 726 THR C N 1
ATOM 12970 C CA . THR C 1 540 ? 79.089 58.806 49.431 1.00 34.33 726 THR C CA 1
ATOM 12971 C C . THR C 1 540 ? 80.055 57.989 50.282 1.00 33.41 726 THR C C 1
ATOM 12972 O O . THR C 1 540 ? 80.314 58.317 51.442 1.00 32.65 726 THR C O 1
ATOM 12976 N N . THR C 1 541 ? 80.599 56.925 49.692 1.00 30.66 727 THR C N 1
ATOM 12977 C CA . THR C 1 541 ? 81.404 55.962 50.432 1.00 29.58 727 THR C CA 1
ATOM 12978 C C . THR C 1 541 ? 82.672 55.597 49.664 1.00 29.00 727 THR C C 1
ATOM 12979 O O . THR C 1 541 ? 82.611 55.264 48.476 1.00 29.96 727 THR C O 1
ATOM 12983 N N . ILE C 1 542 ? 83.811 55.626 50.360 1.00 31.34 728 ILE C N 1
ATOM 12984 C CA . ILE C 1 542 ? 85.093 55.162 49.839 1.00 30.22 728 ILE C CA 1
ATOM 12985 C C . ILE C 1 542 ? 85.573 54.001 50.710 1.00 28.85 728 ILE C C 1
ATOM 12986 O O . ILE C 1 542 ? 85.388 54.008 51.934 1.00 28.29 728 ILE C O 1
ATOM 12991 N N . THR C 1 543 ? 86.146 52.981 50.069 1.00 32.63 729 THR C N 1
ATOM 12992 C CA . THR C 1 543 ? 86.693 51.825 50.766 1.00 31.22 729 THR C CA 1
ATOM 12993 C C . THR C 1 543 ? 88.154 51.622 50.398 1.00 30.15 729 THR C C 1
ATOM 12994 O O . THR C 1 543 ? 88.628 52.064 49.345 1.00 30.60 729 THR C O 1
ATOM 12998 N N . ALA C 1 544 ? 88.846 50.888 51.262 1.00 28.06 730 ALA C N 1
ATOM 12999 C CA . ALA C 1 544 ? 90.235 50.509 51.048 1.00 27.64 730 ALA C CA 1
ATOM 13000 C C . ALA C 1 544 ? 90.471 49.202 51.791 1.00 27.11 730 ALA C C 1
ATOM 13001 O O . ALA C 1 544 ? 89.650 48.782 52.612 1.00 26.80 730 ALA C O 1
ATOM 13003 N N . HIS C 1 545 ? 91.568 48.525 51.457 1.00 35.14 731 HIS C N 1
ATOM 13004 C CA . HIS C 1 545 ? 91.854 47.233 52.064 1.00 35.24 731 HIS C CA 1
ATOM 13005 C C . HIS C 1 545 ? 93.336 47.126 52.385 1.00 36.18 731 HIS C C 1
ATOM 13006 O O . HIS C 1 545 ? 94.172 47.791 51.784 1.00 36.43 731 HIS C O 1
ATOM 13013 N N . ASN C 1 546 ? 93.649 46.251 53.334 1.00 25.71 732 ASN C N 1
ATOM 13014 C CA . ASN C 1 546 ? 95.028 45.981 53.740 1.00 27.39 732 ASN C CA 1
ATOM 13015 C C . ASN C 1 546 ? 95.081 44.502 54.133 1.00 28.53 732 ASN C C 1
ATOM 13016 O O . ASN C 1 546 ? 94.678 44.136 55.244 1.00 29.81 732 ASN C O 1
ATOM 13021 N N . GLU C 1 547 ? 95.552 43.656 53.218 1.00 39.21 733 GLU C N 1
ATOM 13022 C CA . GLU C 1 547 ? 95.645 42.218 53.474 1.00 40.40 733 GLU C CA 1
ATOM 13023 C C . GLU C 1 547 ? 97.021 41.908 54.044 1.00 42.28 733 GLU C C 1
ATOM 13024 O O . GLU C 1 547 ? 97.984 41.724 53.301 1.00 42.16 733 GLU C O 1
ATOM 13030 N N . VAL C 1 548 ? 97.117 41.816 55.366 1.00 33.89 734 VAL C N 1
ATOM 13031 C CA . VAL C 1 548 ? 98.397 41.488 55.985 1.00 35.59 734 VAL C CA 1
ATOM 13032 C C . VAL C 1 548 ? 98.688 40.001 55.850 1.00 36.09 734 VAL C C 1
ATOM 13033 O O . VAL C 1 548 ? 99.799 39.599 55.493 1.00 36.10 734 VAL C O 1
ATOM 13037 N N . ILE C 1 549 ? 97.698 39.168 56.151 1.00 29.14 735 ILE C N 1
ATOM 13038 C CA . ILE C 1 549 ? 97.743 37.731 55.932 1.00 29.33 735 ILE C CA 1
ATOM 13039 C C . ILE C 1 549 ? 96.453 37.371 55.216 1.00 28.19 735 ILE C C 1
ATOM 13040 O O . ILE C 1 549 ? 95.371 37.774 55.659 1.00 28.07 735 ILE C O 1
ATOM 13045 N N . ASN C 1 550 ? 96.561 36.632 54.112 1.00 36.20 736 ASN C N 1
ATOM 13046 C CA . ASN C 1 550 ? 95.374 36.131 53.408 1.00 35.34 736 ASN C CA 1
ATOM 13047 C C . ASN C 1 550 ? 95.845 34.941 52.564 1.00 35.56 736 ASN C C 1
ATOM 13048 O O . ASN C 1 550 ? 96.298 35.112 51.430 1.00 34.94 736 ASN C O 1
ATOM 13053 N N . ASP C 1 551 ? 95.749 33.752 53.147 1.00 37.56 737 ASP C N 1
ATOM 13054 C CA . ASP C 1 551 ? 96.218 32.545 52.484 1.00 37.83 737 ASP C CA 1
ATOM 13055 C C . ASP C 1 551 ? 95.450 32.361 51.176 1.00 37.22 737 ASP C C 1
ATOM 13056 O O . ASP C 1 551 ? 94.219 32.505 51.161 1.00 36.93 737 ASP C O 1
ATOM 13061 N N . PRO C 1 552 ? 96.130 32.106 50.055 1.00 36.25 738 PRO C N 1
ATOM 13062 C CA . PRO C 1 552 ? 95.395 31.925 48.788 1.00 36.10 738 PRO C CA 1
ATOM 13063 C C . PRO C 1 552 ? 94.461 30.713 48.778 1.00 36.70 738 PRO C C 1
ATOM 13064 O O . PRO C 1 552 ? 93.499 30.709 48.000 1.00 36.75 738 PRO C O 1
ATOM 13068 N N . LEU C 1 553 ? 94.697 29.708 49.628 1.00 42.86 739 LEU C N 1
ATOM 13069 C CA . LEU C 1 553 ? 93.839 28.529 49.760 1.00 43.26 739 LEU C CA 1
ATOM 13070 C C . LEU C 1 553 ? 92.909 28.599 50.966 1.00 43.21 739 LEU C C 1
ATOM 13071 O O . LEU C 1 553 ? 91.764 28.146 50.883 1.00 43.30 739 LEU C O 1
ATOM 13076 N N . TYR C 1 554 ? 93.371 29.163 52.082 1.00 44.22 740 TYR C N 1
ATOM 13077 C CA . TYR C 1 554 ? 92.648 29.140 53.348 1.00 44.44 740 TYR C CA 1
ATOM 13078 C C . TYR C 1 554 ? 92.197 30.518 53.835 1.00 44.11 740 TYR C C 1
ATOM 13079 O O . TYR C 1 554 ? 91.820 30.653 55.006 1.00 44.41 740 TYR C O 1
ATOM 13088 N N . GLY C 1 555 ? 92.249 31.539 52.986 1.00 30.14 741 GLY C N 1
ATOM 13089 C CA . GLY C 1 555 ? 91.896 32.895 53.362 1.00 29.54 741 GLY C CA 1
ATOM 13090 C C . GLY C 1 555 ? 90.428 33.232 53.186 1.00 29.06 741 GLY C C 1
ATOM 13091 O O . GLY C 1 555 ? 89.550 32.365 53.185 1.00 29.49 741 GLY C O 1
ATOM 13092 N N . VAL C 1 556 ? 90.167 34.529 53.012 1.00 31.59 742 VAL C N 1
ATOM 13093 C CA . VAL C 1 556 ? 88.823 35.080 52.940 1.00 31.21 742 VAL C CA 1
ATOM 13094 C C . VAL C 1 556 ? 88.693 35.937 51.689 1.00 30.47 742 VAL C C 1
ATOM 13095 O O . VAL C 1 556 ? 89.656 36.565 51.237 1.00 29.69 742 VAL C O 1
ATOM 13099 N N . LYS C 1 557 ? 87.482 35.972 51.139 1.00 38.78 743 LYS C N 1
ATOM 13100 C CA . LYS C 1 557 ? 87.132 36.856 50.036 1.00 38.82 743 LYS C CA 1
ATOM 13101 C C . LYS C 1 557 ? 86.111 37.888 50.502 1.00 38.77 743 LYS C C 1
ATOM 13102 O O . LYS C 1 557 ? 85.187 37.565 51.251 1.00 39.41 743 LYS C O 1
ATOM 13108 N N . TYR C 1 558 ? 86.271 39.127 50.042 1.00 35.01 744 TYR C N 1
ATOM 13109 C CA . TYR C 1 558 ? 85.419 40.234 50.453 1.00 34.87 744 TYR C CA 1
ATOM 13110 C C . TYR C 1 558 ? 85.008 41.031 49.226 1.00 36.52 744 TYR C C 1
ATOM 13111 O O . TYR C 1 558 ? 85.715 41.067 48.214 1.00 36.41 744 TYR C O 1
ATOM 13120 N N . SER C 1 559 ? 83.846 41.664 49.333 1.00 33.05 745 SER C N 1
ATOM 13121 C CA . SER C 1 559 ? 83.265 42.424 48.244 1.00 35.67 745 SER C CA 1
ATOM 13122 C C . SER C 1 559 ? 82.333 43.472 48.830 1.00 36.03 745 SER C C 1
ATOM 13123 O O . SER C 1 559 ? 81.561 43.184 49.752 1.00 34.07 745 SER C O 1
ATOM 13126 N N . TRP C 1 560 ? 82.405 44.680 48.295 1.00 35.52 746 TRP C N 1
ATOM 13127 C CA . TRP C 1 560 ? 81.549 45.769 48.730 1.00 34.77 746 TRP C CA 1
ATOM 13128 C C . TRP C 1 560 ? 80.473 46.022 47.691 1.00 36.85 746 TRP C C 1
ATOM 13129 O O . TRP C 1 560 ? 80.754 46.032 46.490 1.00 38.91 746 TRP C O 1
ATOM 13140 N N . SER C 1 561 ? 79.242 46.210 48.157 1.00 37.03 747 SER C N 1
ATOM 13141 C CA . SER C 1 561 ? 78.163 46.760 47.336 1.00 37.96 747 SER C CA 1
ATOM 13142 C C . SER C 1 561 ? 77.600 47.954 48.104 1.00 36.68 747 SER C C 1
ATOM 13143 O O . SER C 1 561 ? 76.820 47.779 49.046 1.00 34.99 747 SER C O 1
ATOM 13146 N N . GLY C 1 562 ? 78.022 49.153 47.718 1.00 31.93 748 GLY C N 1
ATOM 13147 C CA . GLY C 1 562 ? 77.723 50.333 48.504 1.00 30.74 748 GLY C CA 1
ATOM 13148 C C . GLY C 1 562 ? 78.364 50.182 49.864 1.00 28.46 748 GLY C C 1
ATOM 13149 O O . GLY C 1 562 ? 79.568 49.922 49.980 1.00 27.91 748 GLY C O 1
ATOM 13150 N N . ARG C 1 563 ? 77.549 50.265 50.912 1.00 33.97 749 ARG C N 1
ATOM 13151 C CA . ARG C 1 563 ? 78.025 50.138 52.283 1.00 31.93 749 ARG C CA 1
ATOM 13152 C C . ARG C 1 563 ? 77.824 48.730 52.848 1.00 30.58 749 ARG C C 1
ATOM 13153 O O . ARG C 1 563 ? 78.160 48.479 54.011 1.00 28.73 749 ARG C O 1
ATOM 13161 N N . THR C 1 564 ? 77.360 47.791 52.036 1.00 30.91 750 THR C N 1
ATOM 13162 C CA . THR C 1 564 ? 77.142 46.425 52.481 1.00 29.91 750 THR C CA 1
ATOM 13163 C C . THR C 1 564 ? 78.352 45.563 52.126 1.00 30.06 750 THR C C 1
ATOM 13164 O O . THR C 1 564 ? 78.804 45.551 50.972 1.00 32.06 750 THR C O 1
ATOM 13168 N N . LEU C 1 565 ? 78.894 44.884 53.135 1.00 33.42 751 LEU C N 1
ATOM 13169 C CA . LEU C 1 565 ? 80.051 44.012 52.983 1.00 33.37 751 LEU C CA 1
ATOM 13170 C C . LEU C 1 565 ? 79.597 42.566 52.852 1.00 34.19 751 LEU C C 1
ATOM 13171 O O . LEU C 1 565 ? 78.782 42.089 53.652 1.00 33.17 751 LEU C O 1
ATOM 13176 N N . SER C 1 566 ? 80.165 41.861 51.878 1.00 39.01 752 SER C N 1
ATOM 13177 C CA . SER C 1 566 ? 79.944 40.432 51.709 1.00 39.82 752 SER C CA 1
ATOM 13178 C C . SER C 1 566 ? 81.262 39.683 51.841 1.00 40.15 752 SER C C 1
ATOM 13179 O O . SER C 1 566 ? 82.313 40.159 51.395 1.00 40.97 752 SER C O 1
ATOM 13182 N N . LEU C 1 567 ? 81.197 38.510 52.460 1.00 27.56 753 LEU C N 1
ATOM 13183 C CA . LEU C 1 567 ? 82.361 37.676 52.688 1.00 27.92 753 LEU C CA 1
ATOM 13184 C C . LEU C 1 567 ? 82.080 36.284 52.152 1.00 28.78 753 LEU C C 1
ATOM 13185 O O . LEU C 1 567 ? 80.926 35.851 52.032 1.00 28.77 753 LEU C O 1
ATOM 13190 N N . ALA C 1 568 ? 83.164 35.592 51.821 1.00 31.78 754 ALA C N 1
ATOM 13191 C CA . ALA C 1 568 ? 83.108 34.226 51.343 1.00 32.37 754 ALA C CA 1
ATOM 13192 C C . ALA C 1 568 ? 84.416 33.555 51.717 1.00 32.10 754 ALA C C 1
ATOM 13193 O O . ALA C 1 568 ? 85.444 34.224 51.868 1.00 31.59 754 ALA C O 1
ATOM 13195 N N . GLY C 1 569 ? 84.364 32.231 51.898 1.00 27.25 755 GLY C N 1
ATOM 13196 C CA . GLY C 1 569 ? 85.567 31.449 52.089 1.00 27.34 755 GLY C CA 1
ATOM 13197 C C . GLY C 1 569 ? 86.200 31.056 50.757 1.00 27.88 755 GLY C C 1
ATOM 13198 O O . GLY C 1 569 ? 85.694 31.346 49.670 1.00 28.34 755 GLY C O 1
ATOM 13199 N N . ILE C 1 570 ? 87.346 30.387 50.852 1.00 34.32 756 ILE C N 1
ATOM 13200 C CA . ILE C 1 570 ? 88.039 29.855 49.686 1.00 34.63 756 ILE C CA 1
ATOM 13201 C C . ILE C 1 570 ? 88.038 28.334 49.685 1.00 34.98 756 ILE C C 1
ATOM 13202 O O . ILE C 1 570 ? 87.931 27.707 48.629 1.00 35.36 756 ILE C O 1
ATOM 13207 N N . THR C 1 571 ? 88.181 27.727 50.851 1.00 37.99 757 THR C N 1
ATOM 13208 C CA . THR C 1 571 ? 88.090 26.288 51.008 1.00 38.23 757 THR C CA 1
ATOM 13209 C C . THR C 1 571 ? 87.176 25.991 52.188 1.00 38.17 757 THR C C 1
ATOM 13210 O O . THR C 1 571 ? 87.269 26.640 53.234 1.00 38.03 757 THR C O 1
ATOM 13214 N N . LEU C 1 572 ? 86.286 25.015 52.004 1.00 33.63 758 LEU C N 1
ATOM 13215 C CA . LEU C 1 572 ? 85.229 24.778 52.979 1.00 33.72 758 LEU C CA 1
ATOM 13216 C C . LEU C 1 572 ? 85.791 24.490 54.361 1.00 33.86 758 LEU C C 1
ATOM 13217 O O . LEU C 1 572 ? 85.199 24.887 55.372 1.00 33.41 758 LEU C O 1
ATOM 13222 N N . SER C 1 573 ? 86.933 23.804 54.426 1.00 40.08 759 SER C N 1
ATOM 13223 C CA . SER C 1 573 ? 87.541 23.477 55.709 1.00 40.29 759 SER C CA 1
ATOM 13224 C C . SER C 1 573 ? 88.005 24.715 56.456 1.00 40.26 759 SER C C 1
ATOM 13225 O O . SER C 1 573 ? 88.112 24.672 57.684 1.00 40.48 759 SER C O 1
ATOM 13228 N N . ALA C 1 574 ? 88.282 25.808 55.739 1.00 39.25 760 ALA C N 1
ATOM 13229 C CA . ALA C 1 574 ? 88.707 27.073 56.335 1.00 39.21 760 ALA C CA 1
ATOM 13230 C C . ALA C 1 574 ? 87.502 28.007 56.350 1.00 38.74 760 ALA C C 1
ATOM 13231 O O . ALA C 1 574 ? 87.307 28.841 55.465 1.00 38.36 760 ALA C O 1
ATOM 13233 N N . ASN C 1 575 ? 86.687 27.869 57.394 1.00 37.86 761 ASN C N 1
ATOM 13234 C CA . ASN C 1 575 ? 85.375 28.495 57.424 1.00 37.05 761 ASN C CA 1
ATOM 13235 C C . ASN C 1 575 ? 85.151 29.443 58.586 1.00 36.24 761 ASN C C 1
ATOM 13236 O O . ASN C 1 575 ? 84.262 30.290 58.490 1.00 35.29 761 ASN C O 1
ATOM 13241 N N . THR C 1 576 ? 85.909 29.332 59.667 1.00 35.47 762 THR C N 1
ATOM 13242 C CA . THR C 1 576 ? 85.627 30.101 60.868 1.00 34.57 762 THR C CA 1
ATOM 13243 C C . THR C 1 576 ? 86.405 31.410 60.854 1.00 34.17 762 THR C C 1
ATOM 13244 O O . THR C 1 576 ? 87.640 31.412 60.936 1.00 35.04 762 THR C O 1
ATOM 13248 N N . PHE C 1 577 ? 85.682 32.523 60.801 1.00 30.25 763 PHE C N 1
ATOM 13249 C CA . PHE C 1 577 ? 86.320 33.825 60.810 1.00 29.83 763 PHE C CA 1
ATOM 13250 C C . PHE C 1 577 ? 85.717 34.705 61.892 1.00 28.41 763 PHE C C 1
ATOM 13251 O O . PHE C 1 577 ? 84.517 34.639 62.185 1.00 27.50 763 PHE C O 1
ATOM 13259 N N . ILE C 1 578 ? 86.565 35.510 62.505 1.00 33.52 764 ILE C N 1
ATOM 13260 C CA . ILE C 1 578 ? 86.137 36.514 63.463 1.00 32.27 764 ILE C CA 1
ATOM 13261 C C . ILE C 1 578 ? 86.165 37.846 62.737 1.00 31.33 764 ILE C C 1
ATOM 13262 O O . ILE C 1 578 ? 87.116 38.132 61.998 1.00 32.16 764 ILE C O 1
ATOM 13267 N N . VAL C 1 579 ? 85.108 38.638 62.900 1.00 32.89 765 VAL C N 1
ATOM 13268 C CA . VAL C 1 579 ? 84.983 39.928 62.231 1.00 31.78 765 VAL C CA 1
ATOM 13269 C C . VAL C 1 579 ? 84.755 40.989 63.291 1.00 31.13 765 VAL C C 1
ATOM 13270 O O . VAL C 1 579 ? 83.723 40.986 63.974 1.00 30.55 765 VAL C O 1
ATOM 13274 N N . LYS C 1 580 ? 85.702 41.903 63.419 1.00 32.03 766 LYS C N 1
ATOM 13275 C CA . LYS C 1 580 ? 85.609 42.981 64.384 1.00 32.06 766 LYS C CA 1
ATOM 13276 C C . LYS C 1 580 ? 85.474 44.292 63.625 1.00 31.46 766 LYS C C 1
ATOM 13277 O O . LYS C 1 580 ? 86.238 44.551 62.686 1.00 31.68 766 LYS C O 1
ATOM 13283 N N . VAL C 1 581 ? 84.510 45.114 64.036 1.00 31.87 767 VAL C N 1
ATOM 13284 C CA . VAL C 1 581 ? 84.241 46.402 63.412 1.00 31.77 767 VAL C CA 1
ATOM 13285 C C . VAL C 1 581 ? 84.504 47.492 64.434 1.00 33.18 767 VAL C C 1
ATOM 13286 O O . VAL C 1 581 ? 84.043 47.400 65.578 1.00 33.41 767 VAL C O 1
ATOM 13290 N N . ASP C 1 582 ? 85.251 48.510 64.015 1.00 29.75 768 ASP C N 1
ATOM 13291 C CA . ASP C 1 582 ? 85.460 49.751 64.753 1.00 31.63 768 ASP C CA 1
ATOM 13292 C C . ASP C 1 582 ? 84.771 50.875 63.983 1.00 32.01 768 ASP C C 1
ATOM 13293 O O . ASP C 1 582 ? 85.031 51.060 62.788 1.00 31.88 768 ASP C O 1
ATOM 13298 N N . VAL C 1 583 ? 83.880 51.608 64.646 1.00 30.18 769 VAL C N 1
ATOM 13299 C CA . VAL C 1 583 ? 83.137 52.698 64.016 1.00 30.86 769 VAL C CA 1
ATOM 13300 C C . VAL C 1 583 ? 83.511 54.017 64.684 1.00 32.46 769 VAL C C 1
ATOM 13301 O O . VAL C 1 583 ? 83.428 54.143 65.911 1.00 32.46 769 VAL C O 1
ATOM 13305 N N . PHE C 1 584 ? 83.927 54.990 63.874 1.00 28.29 770 PHE C N 1
ATOM 13306 C CA . PHE C 1 584 ? 84.211 56.351 64.311 1.00 29.13 770 PHE C CA 1
ATOM 13307 C C . PHE C 1 584 ? 83.094 57.262 63.810 1.00 29.12 770 PHE C C 1
ATOM 13308 O O . PHE C 1 584 ? 82.870 57.348 62.597 1.00 29.00 770 PHE C O 1
ATOM 13316 N N . SER C 1 585 ? 82.452 58.008 64.710 1.00 31.33 771 SER C N 1
ATOM 13317 C CA . SER C 1 585 ? 81.328 58.830 64.272 1.00 31.43 771 SER C CA 1
ATOM 13318 C C . SER C 1 585 ? 81.230 60.093 65.111 1.00 32.22 771 SER C C 1
ATOM 13319 O O . SER C 1 585 ? 81.908 60.249 66.125 1.00 32.59 771 SER C O 1
ATOM 13322 N N . ALA C 1 586 ? 80.406 61.025 64.647 1.00 32.05 772 ALA C N 1
ATOM 13323 C CA . ALA C 1 586 ? 80.121 62.241 65.398 1.00 34.10 772 ALA C CA 1
ATOM 13324 C C . ALA C 1 586 ? 78.786 62.189 66.138 1.00 36.07 772 ALA C C 1
ATOM 13325 O O . ALA C 1 586 ? 78.531 63.049 66.991 1.00 38.16 772 ALA C O 1
ATOM 13327 N N . LEU C 1 587 ? 77.941 61.198 65.845 1.00 41.82 773 LEU C N 1
ATOM 13328 C CA . LEU C 1 587 ? 76.591 61.091 66.376 1.00 41.43 773 LEU C CA 1
ATOM 13329 C C . LEU C 1 587 ? 76.263 59.649 66.743 1.00 40.33 773 LEU C C 1
ATOM 13330 O O . LEU C 1 587 ? 76.606 58.722 65.991 1.00 39.75 773 LEU C O 1
ATOM 13335 N N . PRO C 1 588 ? 75.530 59.433 67.837 1.00 44.34 774 PRO C N 1
ATOM 13336 C CA . PRO C 1 588 ? 75.161 58.056 68.194 1.00 43.22 774 PRO C CA 1
ATOM 13337 C C . PRO C 1 588 ? 74.343 57.357 67.124 1.00 42.49 774 PRO C C 1
ATOM 13338 O O . PRO C 1 588 ? 74.462 56.129 66.981 1.00 41.50 774 PRO C O 1
ATOM 13342 N N . GLN C 1 589 ? 73.546 58.095 66.342 1.00 52.91 775 GLN C N 1
ATOM 13343 C CA . GLN C 1 589 ? 72.719 57.461 65.320 1.00 52.40 775 GLN C CA 1
ATOM 13344 C C . GLN C 1 589 ? 73.551 56.756 64.251 1.00 52.16 775 GLN C C 1
ATOM 13345 O O . GLN C 1 589 ? 73.051 55.827 63.607 1.00 51.59 775 GLN C O 1
ATOM 13351 N N . TYR C 1 590 ? 74.816 57.149 64.078 1.00 39.83 776 TYR C N 1
ATOM 13352 C CA . TYR C 1 590 ? 75.689 56.615 63.040 1.00 39.81 776 TYR C CA 1
ATOM 13353 C C . TYR C 1 590 ? 76.894 55.894 63.628 1.00 39.36 776 TYR C C 1
ATOM 13354 O O . TYR C 1 590 ? 77.953 55.827 62.998 1.00 39.72 776 TYR C O 1
ATOM 13363 N N . SER C 1 591 ? 76.743 55.316 64.813 1.00 44.02 777 SER C N 1
ATOM 13364 C CA . SER C 1 591 ? 77.868 54.763 65.553 1.00 43.72 777 SER C CA 1
ATOM 13365 C C . SER C 1 591 ? 77.953 53.242 65.498 1.00 42.39 777 SER C C 1
ATOM 13366 O O . SER C 1 591 ? 78.882 52.673 66.077 1.00 42.16 777 SER C O 1
ATOM 13369 N N . LYS C 1 592 ? 77.007 52.565 64.848 1.00 43.78 778 LYS C N 1
ATOM 13370 C CA . LYS C 1 592 ? 76.948 51.110 64.874 1.00 42.49 778 LYS C CA 1
ATOM 13371 C C . LYS C 1 592 ? 76.599 50.559 63.498 1.00 42.10 778 LYS C C 1
ATOM 13372 O O . LYS C 1 592 ? 75.803 51.150 62.765 1.00 42.78 778 LYS C O 1
ATOM 13378 N N . VAL C 1 593 ? 77.210 49.419 63.152 1.00 30.32 779 VAL C N 1
ATOM 13379 C CA . VAL C 1 593 ? 76.877 48.735 61.909 1.00 30.03 779 VAL C CA 1
ATOM 13380 C C . VAL C 1 593 ? 75.550 48.010 62.078 1.00 29.79 779 VAL C C 1
ATOM 13381 O O . VAL C 1 593 ? 75.070 47.789 63.191 1.00 30.43 779 VAL C O 1
ATOM 13385 N N . THR C 1 594 ? 74.959 47.630 60.950 1.00 38.01 780 THR C N 1
ATOM 13386 C CA . THR C 1 594 ? 73.805 46.744 60.923 1.00 37.94 780 THR C CA 1
ATOM 13387 C C . THR C 1 594 ? 74.309 45.339 60.595 1.00 37.42 780 THR C C 1
ATOM 13388 O O . THR C 1 594 ? 74.801 45.092 59.490 1.00 37.75 780 THR C O 1
ATOM 13392 N N . TRP C 1 595 ? 74.191 44.422 61.552 1.00 37.10 781 TRP C N 1
ATOM 13393 C CA . TRP C 1 595 ? 74.558 43.035 61.298 1.00 36.98 781 TRP C CA 1
ATOM 13394 C C . TRP C 1 595 ? 73.439 42.353 60.523 1.00 37.67 781 TRP C C 1
ATOM 13395 O O . TRP C 1 595 ? 72.262 42.480 60.872 1.00 37.95 781 TRP C O 1
ATOM 13406 N N . LEU C 1 596 ? 73.806 41.615 59.485 1.00 45.68 782 LEU C N 1
ATOM 13407 C CA . LEU C 1 596 ? 72.801 41.040 58.610 1.00 46.60 782 LEU C CA 1
ATOM 13408 C C . LEU C 1 596 ? 72.663 39.548 58.877 1.00 46.82 782 LEU C C 1
ATOM 13409 O O . LEU C 1 596 ? 73.682 38.880 59.066 1.00 46.69 782 LEU C O 1
#

Nearest PDB structures (foldseek):
  6c72-assembly1_C  TM=9.895E-01  e=1.451E-102  Acinetobacter phage Fri1
  8iq9-assembly1_B  TM=4.240E-01  e=2.012E-13  Klebsiella phage VLC6
  8iqe-assembly1_D  TM=3.759E-01  e=3.044E-11  Klebsiella phage VLC6
  8iqe-assembly1_B  TM=3.164E-01  e=3.816E-11  Klebsiella phage VLC6
  8oq1-assembly1_A  TM=2.781E-01  e=3.382E-07  Acinetobacter phage vB_AbaP_APK14

Foldseek 3Di:
DAEEQALVVVLADADPDFFDKYWYCFHPGPPSHQIFIWTKDFAADDDDQLAQWRHRPPDNGMTTGTDDPPLEAELRVSVFDAAEEPVPQDECASSVQVVQVVSLVVPEGEHEYEFHEYAYAYEHAANYEYEYDKDDWDWFDDPVCCVPPPDDGGPTDIGQRYEFAYADQEERYEYAFPHYNYEYERHEYEQCHHDDPPATHAEHYEAAYDQYEYEHYEYDHHAAEPEEYAHDPPTARENYEYENYEQEAYAEESYEYAAHEHYEYENYEFYDPPQVSHYEEGAYDHHDPPDPGAAAHYEYELYEQYYADHVNYDHEHEDEGDPDPVSASHYEAYLYEYYHRYEYEYRYPVAHEAYYYENYEAAEANYEYPDAPHEHEAYEHAQYEDQCNDYQENYHNYHYAQRHEYEHYERASYECVVPCNLVGYAYDDYHYHDNYDDRDGDHGDPVCVCVVDDHQKDWDADPVLQKTKIKGKDKWFAAADWDWWWFAFAQKKKKKWKAWDAPDPPQAAGWTKIKIWHHHNAQIDIDIDTPDAPPQQGKDWDDDGRIIIIHGRDNNHTIMMMMMIIMHRHPVRHDIGTD/DAEEAELVVVLADADPDFFDKYWHCFHPGPQRHQIFIWTKDFADQDDDPLAQWRHNPPDNGITTGTDDPPLEAELRVSVFHAAEEPVPQDEPAVSVQVQQVVSLVVPEGEHEYEFHEYAYAYEHAANYEYEYDKDDWDWFADPCCPVPPPDDGGDTDTGARYEFAYADQEERYEYAFPRENYEYERHEYEQCHHDDPPRTHAEHYEHAYDQYEYEHYEYDEHAHEPEHYAYDPPTARENYEYENYEQEAYAEESYEAAAHEHYEYEAYEFYHEPQVNHYAEGAYHHHDPPDQGAAAHYEYEAYEQYYADHVNYDHEHEDEGDNDPVSARNYEAYLYEYYHRYEYEYRYPVAHEAYYYENYEAAEANYEYPDAPHEHEAHERAQYEDQCNDYQENYHNYHYAQRHEYEHYARASYECVVPCNLVGYAYDDYHYHDNYDDRDGDHGDPVCVQVVDDDQKDWDADPVLQKTKIKHKDKWFAAADKDWWWFAFAQKKKKKWKAADAPDPPQAAGWTKIKIWHHHNADIDIDIDTPIADQQQGKDWDDDGRIIIIHGRHNNHTIMMMMMIIMHRHPVRGDMGTD/DAEEQALVVVLADADPDFFDKYWHCFNPGPQSHQIFIWTKDQAAQDDDDQAQWRHNPPDNGMTTGTDDPPLEAELRVSVFDAAEEPVPQDEPASSVQVQQVVSLVVPEGEHEYEFHEYAYAYEHAANYEYEYDKDDWDWFDDPVCPVPPPDDGGPTDTGARYEFAYADQEERYEHAFPRYNYEYERHEYEQCHHPDPPHTHAEHYEHAYDQYEYEHYEYDHHAHEPEEYAYDPPTARENYEYENYEQEAYAEESYEYAAHEHYEYEHYEFYRPPQVSHYEEGYYHHHDPPDPGAAAHYEYEAYEQYYEDHVNYDHEHEDEGDPDPVSARHYEAYLYEYYHRYEYEYPYPVAHEAYYYENYEAAEANYEYPDQPHEHEAYEHAQYEYQCNDYQENYHNYHYAQRHEYEHYARASYECVVPCNLVGYAYDDYHYHDNYDDRDGDHGDPVCVCVVDDHQKDWDADPVLQKTKIKHKDKWFAAADWDWWWFAFAQKKKKKWKAADAPDPPQAAGWTKIKIWHHHNAQIDIDIDTPIADQQRGKDWDDDGRIIIIHTRDNNHTIMMMMMIIIHRHPVRGDMGTD

B-factor: mean 36.66, std 12.48, range [18.23, 149.85]

InterPro domains:
  IPR011050 Pectin lyase fold/virulence factor [SSF51126] (292-623)
  IPR012334 Pectin lyase fold [G3DSA:2.160.20.10] (292-765)
  IPR059934 Phage tail protein-like, small four-stranded beta-sheet domain [PF27114] (206-268)

Organism: NCBI:txid1647373

Sequence (1737 aa):
SVQVDSVNALRKVKGLFHNQKATTTSYVAGTGFGGATYLWDANNTATDDGLSVIRVTGAATGAWLLQVHNNKVLHATQAGLRAELLESDLIDQTTILQKCVDYMALIGGGVVQLPKGHIYAKAMAKSNVEVRGTFDSFVSVGSEADINNLRTVVQTATYKHGTFWHSSDGSQVYLVPENVTGAGVSNLKMLGSRLGSTSSNCGFGIKIIGDSFTAKWVDTSGFRLEGLYIRGKDGVSCSNHYFENCNFLDARRNTAALVYCHDVTFKNCTFQQLKPELTWVYLFDIEPNPATTDTVYNVTLINCVFNALASAGAEPTVLVKEQNTPTGSPNVKFLNCRFKGKATIRNNCANNGWKDCIVDNCEFDTLAFSTTTTGYVITSGRFTNNTLWGKDLKGFSYNTLVTGDFLIEGNRFQDTTFENNIVATQASFGVNTFLGTATVIQPVDRRTITQQYRNLPDISGVKSPINDAYFNTEIRNFNLDLNFKEVLTVPLRSGCKITITGADATTNAGSKAYVELFVNSDNSTTITAHNEVINDPLYGVKYSWSGRTLSLAGITLSANTFIVKVDVFSALPQYSKVTWLSVQVDSVNALRKVKGLFHNQKATTTSYVAGTGFGGATYLWDANNTATDDGLSVIRVTGAATGAWLLQVHNKVLHATQAGLRRAELLESDLIDQTTILQKCVDYMALIGGGVVQLPKGHIYAKAMAKSNVEVRGTFDSFVSVGSEADINNLRTVVQTATYKHGTFWHSSDGSQVYLVPENVTGAGVSNLKMLGSRLGSTSSNCGFGIKIIGDSFTAKWVDTSGFRLEGLYIRGKDGVSCSNHYFENCNFLDARRNTAALVYCHDVTFKNCTFQQLKPELTWVYLFDIEPNPATTDTVYNVTLINCVFNALASAGAEPTVLVKEQNTPTGSPNVKFLNCRFKGKATIRNNCANNGWKDCIVDNCEFDTLAFSTTTTGYVITSGRFTNNTLWGKDLKGFSYNTLVTGDFLIEGNRFQDTTFEENNIVATQASFGVNTFLGTATVIQPVDRRTITQQYRNLPDISGVKSPINDAYFNTEIRNFNLDLNFKEVLTVPLRSGCKITITGADATTNAGSKAYVELFVNSDNSTTITAHNEVINDPLYGVKYSWSGRTLSLAGITLSANTFIVKVDVFSALPQYSKVTWLSVQVDSVNALRKVKGLFHNQKATTTSYVAGTGFGGATYLWDANNTATDDGLSVIRVTGAATGAWLLQVHNKVLHATQAGLRAELLESDLIDQTTILQKCVDYMALIGGGVVQLPKGHIYAKAMAKSNVEVRGTFDSFVSVGSEADINNLRTVVQTATYKHGTFWHSSDGSQVYLVPENVTGAGVSNLKMLGSRLGSTSSNCGFGIKIIGDSFTAKWVDTSGFRLEGLYIRGKDGVSCSNHYFENCNFLDARRNTAALVYCHDVTFKNCTFQQLKPELTWVYLFDIEPNPATTDTVYNVTLINCVFNALASAGAEPTVLVKEQNTPTGSPNVKFLNCRFKGKATIRNNCANNGWKDCIVDNCEFDTLAFSTTTTGYVITSGRFTNNTLWGKDLKGFSYNTLVTGDFLIEGNRRFQDTTFENNIVATQASFGVNTFLGTATVIQPVDRRTITQQYRNLPDISGVKSPINDAYFNTEIRNFNLDLNFKEVLTVPLRSGCKITITGADATTNAGSKAYVELFVNSDNSTTITAHNEVINDPLYGVKYSWSGRTLSLAGITLSANTFIVKVDVFSALPQYSKVTWL